Protein 8GMP (pdb70)

GO terms:
  GO:0005227 calcium-activated cation channel activity (F, IDA)
  GO:0005244 voltage-gated monoatomic ion channel activity (F, IDA)
  GO:0034765 regulation of monoatomic ion transmembrane transport (P, IDA)
  GO:0005886 plasma membrane (C, IDA)
  GO:1904669 ATP export (P, IDA)
  GO:0051260 protein homooligomerization (P, IDA)
  GO:0006812 monoatomic cation transport (P, IDA)
  GO:0005789 endoplasmic reticulum membrane (C, EXP)
  GO:0042802 identical protein binding (F, IPI)
  GO:0005515 protein binding (F, IPI)

Structure (mmCIF, N/CA/C/O backbone):
data_8GMP
#
_entry.id   8GMP
#
_cell.length_a   1.00
_cell.length_b   1.00
_cell.length_c   1.00
_cell.angle_alpha   90.00
_cell.angle_beta   90.00
_cell.angle_gamma   90.00
#
_symmetry.space_group_name_H-M   'P 1'
#
loop_
_entity.id
_entity.type
_entity.pdbx_description
1 polymer 'Calcium homeostasis modulator protein 1'
2 non-polymer '(2S)-3-(hexadecanoyloxy)-2-[(9Z)-octadec-9-enoyloxy]propyl 2-(trimethylammonio)ethyl phosphate'
#
loop_
_atom_site.group_PDB
_atom_site.id
_atom_site.type_symbol
_atom_site.label_atom_id
_atom_site.label_alt_id
_atom_site.label_comp_id
_atom_site.label_asym_id
_atom_site.label_entity_id
_atom_site.label_seq_id
_atom_site.pdbx_PDB_ins_code
_atom_site.Cartn_x
_atom_site.Cartn_y
_atom_site.Cartn_z
_atom_site.occupancy
_atom_site.B_iso_or_equiv
_atom_site.auth_seq_id
_atom_site.auth_comp_id
_atom_site.auth_asym_id
_atom_site.auth_atom_id
_atom_site.pdbx_PDB_model_num
ATOM 1 N N . GLY A 1 25 ? 113.504 145.109 144.309 1.00 66.38 25 GLY C N 1
ATOM 2 C CA . GLY A 1 25 ? 114.909 144.860 144.043 1.00 66.38 25 GLY C CA 1
ATOM 3 C C . GLY A 1 25 ? 115.140 143.728 143.062 1.00 66.38 25 GLY C C 1
ATOM 4 O O . GLY A 1 25 ? 115.316 143.959 141.866 1.00 66.38 25 GLY C O 1
ATOM 5 N N . ILE A 1 26 ? 115.145 142.496 143.575 1.00 67.97 26 ILE C N 1
ATOM 6 C CA . ILE A 1 26 ? 115.330 141.330 142.712 1.00 67.97 26 ILE C CA 1
ATOM 7 C C . ILE A 1 26 ? 114.169 141.210 141.733 1.00 67.97 26 ILE C C 1
ATOM 8 O O . ILE A 1 26 ? 114.343 140.811 140.576 1.00 67.97 26 ILE C O 1
ATOM 10 N N . MET A 1 27 ? 112.962 141.550 142.190 1.00 66.10 27 MET C N 1
ATOM 11 C CA . MET A 1 27 ? 111.791 141.510 141.321 1.00 66.10 27 MET C CA 1
ATOM 12 C C . MET A 1 27 ? 111.939 142.486 140.159 1.00 66.10 27 MET C C 1
ATOM 13 O O . MET A 1 27 ? 111.565 142.183 139.021 1.00 66.10 27 MET C O 1
ATOM 15 N N . ALA A 1 28 ? 112.486 143.669 140.433 1.00 63.38 28 ALA C N 1
ATOM 16 C CA . ALA A 1 28 ? 112.735 144.671 139.407 1.00 63.38 28 ALA C CA 1
ATOM 17 C C . ALA A 1 28 ? 113.941 144.331 138.542 1.00 63.38 28 ALA C C 1
ATOM 18 O O . ALA A 1 28 ? 113.990 144.734 137.376 1.00 63.38 28 ALA C O 1
ATOM 20 N N . LEU A 1 29 ? 114.915 143.598 139.086 1.00 67.79 29 LEU C N 1
ATOM 21 C CA . LEU A 1 29 ? 116.043 143.146 138.282 1.00 67.79 29 LEU C CA 1
ATOM 22 C C . LEU A 1 29 ? 115.670 141.960 137.405 1.00 67.79 29 LEU C C 1
ATOM 23 O O . LEU A 1 29 ? 116.223 141.804 136.310 1.00 67.79 29 LEU C O 1
ATOM 25 N N . ALA A 1 30 ? 114.744 141.116 137.866 1.00 67.58 30 ALA C N 1
ATOM 26 C CA . ALA A 1 30 ? 114.268 140.014 137.037 1.00 67.58 30 ALA C CA 1
ATOM 27 C C . ALA A 1 30 ? 113.238 140.481 136.018 1.00 67.58 30 ALA C C 1
ATOM 28 O O . ALA A 1 30 ? 112.806 139.693 135.171 1.00 67.58 30 ALA C O 1
ATOM 30 N N . SER A 1 31 ? 112.826 141.749 136.089 1.00 58.62 31 SER C N 1
ATOM 31 C CA . SER A 1 31 ? 111.862 142.267 135.124 1.00 58.62 31 SER C CA 1
ATOM 32 C C . SER A 1 31 ? 112.551 142.822 133.885 1.00 58.62 31 SER C C 1
ATOM 33 O O . SER A 1 31 ? 112.001 142.742 132.781 1.00 58.62 31 SER C O 1
ATOM 36 N N . ALA A 1 32 ? 113.746 143.394 134.045 1.00 63.46 32 ALA C N 1
ATOM 37 C CA . ALA A 1 32 ? 114.461 143.945 132.899 1.00 63.46 32 ALA C CA 1
ATOM 38 C C . ALA A 1 32 ? 115.342 142.901 132.228 1.00 63.46 32 ALA C C 1
ATOM 39 O O . ALA A 1 32 ? 115.544 142.956 131.010 1.00 63.46 32 ALA C O 1
ATOM 41 N N . GLN A 1 33 ? 115.877 141.949 132.995 1.00 68.72 33 GLN C N 1
ATOM 42 C CA . GLN A 1 33 ? 116.696 140.892 132.417 1.00 68.72 33 GLN C CA 1
ATOM 43 C C . GLN A 1 33 ? 115.869 139.725 131.899 1.00 68.72 33 GLN C C 1
ATOM 44 O O . GLN A 1 33 ? 116.425 138.832 131.251 1.00 68.72 33 GLN C O 1
ATOM 50 N N . MET A 1 34 ? 114.567 139.707 132.175 1.00 62.58 34 MET C N 1
ATOM 51 C CA . MET A 1 34 ? 113.659 138.760 131.544 1.00 62.58 34 MET C CA 1
ATOM 52 C C . MET A 1 34 ? 113.161 139.257 130.196 1.00 62.58 34 MET C C 1
ATOM 53 O O . MET A 1 34 ? 112.554 138.483 129.447 1.00 62.58 34 MET C O 1
ATOM 58 N N . TYR A 1 35 ? 113.415 140.527 129.873 1.00 49.30 35 TYR C N 1
ATOM 59 C CA . TYR A 1 35 ? 112.993 141.092 128.597 1.00 49.30 35 TYR C CA 1
ATOM 60 C C . TYR A 1 35 ? 113.981 140.767 127.484 1.00 49.30 35 TYR C C 1
ATOM 61 O O . TYR A 1 35 ? 113.584 140.615 126.323 1.00 49.30 35 TYR C O 1
ATOM 70 N N . SER A 1 36 ? 115.269 140.661 127.815 1.00 56.55 36 SER C N 1
ATOM 71 C CA . SER A 1 36 ? 116.275 140.413 126.788 1.00 56.55 36 SER C CA 1
ATOM 72 C C . SER A 1 36 ? 116.357 138.930 126.445 1.00 56.55 36 SER C C 1
ATOM 73 O O . SER A 1 36 ? 116.718 138.561 125.322 1.00 56.55 36 SER C O 1
ATOM 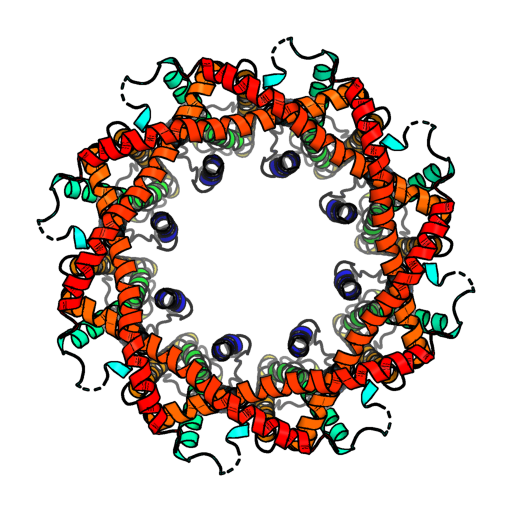76 N N . ALA A 1 37 ? 116.022 138.063 127.401 1.00 53.54 37 ALA C N 1
ATOM 77 C CA . ALA A 1 37 ? 116.001 136.629 127.148 1.00 53.54 37 ALA C CA 1
ATOM 78 C C . ALA A 1 37 ? 114.802 136.195 126.319 1.00 53.54 37 ALA C C 1
ATOM 79 O O . ALA A 1 37 ? 114.901 135.207 125.581 1.00 53.54 37 ALA C O 1
ATOM 81 N N . PHE A 1 38 ? 113.681 136.903 126.422 1.00 42.19 38 PHE C N 1
ATOM 82 C CA . PHE A 1 38 ? 112.497 136.606 125.623 1.00 42.19 38 PHE C CA 1
ATOM 83 C C . PHE A 1 38 ? 112.643 137.280 124.265 1.00 42.19 38 PHE C C 1
ATOM 84 O O . PHE A 1 38 ? 112.849 138.494 124.186 1.00 42.19 38 PHE C O 1
ATOM 92 N N . ASP A 1 39 ? 112.537 136.497 123.196 1.00 40.02 39 ASP C N 1
ATOM 93 C CA . ASP A 1 39 ? 112.691 137.036 121.856 1.00 40.02 39 ASP C CA 1
ATOM 94 C C . ASP A 1 39 ? 111.357 137.571 121.340 1.00 40.02 39 ASP C C 1
ATOM 95 O O . ASP A 1 39 ? 110.327 136.894 121.368 1.00 40.02 39 ASP C O 1
ATOM 100 N N . PHE A 1 40 ? 111.385 138.807 120.848 1.00 26.21 40 PHE C N 1
ATOM 101 C CA . PHE A 1 40 ? 110.224 139.395 120.196 1.00 26.21 40 PHE C CA 1
ATOM 102 C C . PHE A 1 40 ? 110.365 139.157 118.703 1.00 26.21 40 PHE C C 1
ATOM 103 O O . PHE A 1 40 ? 111.236 139.750 118.061 1.00 26.21 40 PHE C O 1
ATOM 111 N N . ASN A 1 41 ? 109.516 138.292 118.159 1.00 22.98 41 ASN C N 1
ATOM 112 C CA . ASN A 1 41 ? 109.447 138.109 116.713 1.00 22.98 41 ASN C CA 1
ATOM 113 C C . ASN A 1 41 ? 108.010 138.354 116.292 1.00 22.98 41 ASN C C 1
ATOM 114 O O . ASN A 1 41 ? 107.088 137.810 116.905 1.00 22.98 41 ASN C O 1
ATOM 119 N N . CYS A 1 42 ? 107.814 139.174 115.296 1.00 21.19 42 CYS C N 1
ATOM 120 C CA . CYS A 1 42 ? 106.372 139.243 115.175 1.00 21.19 42 CYS C CA 1
ATOM 121 C C . CYS A 1 42 ? 105.914 138.647 113.848 1.00 21.19 42 CYS C C 1
ATOM 122 O O . CYS A 1 42 ? 106.729 138.419 112.953 1.00 21.19 42 CYS C O 1
ATOM 125 N N . PRO A 1 43 ? 104.620 138.359 113.690 1.00 20.23 43 PRO C N 1
ATOM 126 C CA . PRO A 1 43 ? 104.187 137.564 112.530 1.00 20.23 43 PRO C CA 1
ATOM 127 C C . PRO A 1 43 ? 104.356 138.265 111.197 1.00 20.23 43 PRO C C 1
ATOM 128 O O . PRO A 1 43 ? 104.528 137.582 110.181 1.00 20.23 43 PRO C O 1
ATOM 132 N N . CYS A 1 44 ? 104.323 139.593 111.175 1.00 21.88 44 CYS C N 1
ATOM 133 C CA . CYS A 1 44 ? 104.170 140.403 109.966 1.00 21.88 44 CYS C CA 1
ATOM 134 C C . CYS A 1 44 ? 103.087 139.830 109.051 1.00 21.88 44 CYS C C 1
ATOM 135 O O . CYS A 1 44 ? 103.326 139.423 107.916 1.00 21.88 44 CYS C O 1
ATOM 138 N N . LEU A 1 45 ? 101.876 139.820 109.586 1.00 20.68 45 LEU C N 1
ATOM 139 C CA . LEU A 1 45 ? 100.646 139.499 108.873 1.00 20.68 45 LEU C CA 1
ATOM 140 C C . LEU A 1 45 ? 99.611 140.559 109.186 1.00 20.68 45 LEU C C 1
ATOM 141 O O . LEU A 1 45 ? 99.552 141.079 110.306 1.00 20.68 45 LEU C O 1
ATOM 146 N N . PRO A 1 46 ? 98.750 140.894 108.222 1.00 24.33 46 PRO C N 1
ATOM 147 C CA . PRO A 1 46 ? 97.957 142.128 108.358 1.00 24.33 46 PRO C CA 1
ATOM 148 C C . PRO A 1 46 ? 96.887 142.089 109.436 1.00 24.33 46 PRO C C 1
ATOM 149 O O . PRO A 1 46 ? 96.199 143.097 109.631 1.00 24.33 46 PRO C O 1
ATOM 153 N N . GLY A 1 47 ? 96.707 140.976 110.139 1.00 20.99 47 GLY C N 1
ATOM 154 C CA . GLY A 1 47 ? 95.736 140.965 111.218 1.00 20.99 47 GLY C CA 1
ATOM 155 C C . GLY A 1 47 ? 96.297 140.516 112.550 1.00 20.99 47 GLY C C 1
ATOM 156 O O . GLY A 1 47 ? 95.769 140.864 113.609 1.00 20.99 47 GLY C O 1
ATOM 157 N N . TYR A 1 48 ? 97.393 139.758 112.503 1.00 22.58 48 TYR C N 1
ATOM 158 C CA . TYR A 1 48 ? 97.970 139.201 113.720 1.00 22.58 48 TYR C CA 1
ATOM 159 C C . TYR A 1 48 ? 98.949 140.167 114.367 1.00 22.58 48 TYR C C 1
ATOM 160 O O . TYR A 1 48 ? 99.363 139.952 115.510 1.00 22.58 48 TYR C O 1
ATOM 169 N N . ASN A 1 49 ? 99.339 141.221 113.648 1.00 19.84 49 ASN C N 1
ATOM 170 C CA . ASN A 1 49 ? 100.342 142.155 114.146 1.00 19.84 49 ASN C CA 1
ATOM 171 C C . ASN A 1 49 ? 99.870 142.851 115.417 1.00 19.84 49 ASN C C 1
ATOM 172 O O . ASN A 1 49 ? 100.574 142.875 116.431 1.00 19.84 49 ASN C O 1
ATOM 177 N N . ALA A 1 50 ? 98.665 143.423 115.375 1.00 18.88 50 ALA C N 1
ATOM 178 C CA . ALA A 1 50 ? 98.144 144.166 116.515 1.00 18.88 50 ALA C CA 1
ATOM 179 C C . ALA A 1 50 ? 97.773 143.264 117.683 1.00 18.88 50 ALA C C 1
ATOM 180 O O . ALA A 1 50 ? 98.043 143.622 118.833 1.00 18.88 50 ALA C O 1
ATOM 182 N N . ALA A 1 51 ? 97.159 142.109 117.417 1.00 15.06 51 ALA C N 1
ATOM 183 C CA . ALA A 1 51 ? 96.767 141.205 118.494 1.00 15.06 51 ALA C CA 1
ATOM 184 C C . ALA A 1 51 ? 97.984 140.630 119.205 1.00 15.06 51 ALA C C 1
ATOM 185 O O . ALA A 1 51 ? 97.986 140.478 120.430 1.00 15.06 51 ALA C O 1
ATOM 187 N N . TYR A 1 52 ? 99.028 140.294 118.449 1.00 15.75 52 TYR C N 1
ATOM 188 C CA . TYR A 1 52 ? 100.230 139.738 119.057 1.00 15.75 52 TYR C CA 1
ATOM 189 C C . TYR A 1 52 ? 100.933 140.764 119.937 1.00 15.75 52 TYR C C 1
ATOM 190 O O . TYR A 1 52 ? 101.458 140.417 120.999 1.00 15.75 52 TYR C O 1
ATOM 199 N N . SER A 1 53 ? 100.942 142.034 119.525 1.00 17.58 53 SER C N 1
ATOM 200 C CA . SER A 1 53 ? 101.688 143.048 120.266 1.00 17.58 53 SER C CA 1
ATOM 201 C C . SER A 1 53 ? 100.909 143.548 121.474 1.00 17.58 53 SER C C 1
ATOM 202 O O . SER A 1 53 ? 101.504 143.917 122.491 1.00 17.58 53 SER C O 1
ATOM 205 N N . ALA A 1 54 ? 99.581 143.583 121.379 1.00 16.45 54 ALA C N 1
ATOM 206 C CA . ALA A 1 54 ? 98.772 143.948 122.533 1.00 16.45 54 ALA C CA 1
ATOM 207 C C . ALA A 1 54 ? 98.929 142.960 123.680 1.00 16.45 54 ALA C C 1
ATOM 208 O O . ALA A 1 54 ? 98.837 143.361 124.843 1.00 16.45 54 ALA C O 1
ATOM 210 N N . GLY A 1 55 ? 99.170 141.682 123.381 1.00 18.33 55 GLY C N 1
ATOM 211 C CA . GLY A 1 55 ? 99.285 140.688 124.432 1.00 18.33 55 GLY C CA 1
ATOM 212 C C . GLY A 1 55 ? 100.694 140.518 124.962 1.00 18.33 55 GLY C C 1
ATOM 213 O O . GLY A 1 55 ? 100.883 140.001 126.065 1.00 18.33 55 GLY C O 1
ATOM 214 N N . ILE A 1 56 ? 101.697 140.940 124.197 1.00 21.92 56 ILE C N 1
ATOM 215 C CA . ILE A 1 56 ? 103.085 140.853 124.639 1.00 21.92 56 ILE C CA 1
ATOM 216 C C . ILE A 1 56 ? 103.459 142.184 125.283 1.00 21.92 56 ILE C C 1
ATOM 217 O O . ILE A 1 56 ? 104.632 142.457 125.555 1.00 21.92 56 ILE C O 1
ATOM 222 N N . LEU A 1 57 ? 102.455 143.023 125.528 1.00 23.93 57 LEU C N 1
ATOM 223 C CA . LEU A 1 57 ? 102.641 144.242 126.299 1.00 23.93 57 LEU C CA 1
ATOM 224 C C . LEU A 1 57 ? 101.844 144.249 127.594 1.00 23.93 57 LEU C C 1
ATOM 225 O O . LEU A 1 57 ? 102.257 144.917 128.545 1.00 23.93 57 LEU C O 1
ATOM 230 N N . LEU A 1 58 ? 100.736 143.529 127.667 1.00 23.09 58 LEU C N 1
ATOM 231 C CA . LEU A 1 58 ? 99.827 143.578 128.805 1.00 23.09 58 LEU C CA 1
ATOM 232 C C . LEU A 1 58 ? 99.919 142.363 129.716 1.00 23.09 58 LEU C C 1
ATOM 233 O O . LEU A 1 58 ? 99.689 142.493 130.919 1.00 23.09 58 LEU C O 1
ATOM 238 N N . ALA A 1 59 ? 100.249 141.192 129.181 1.00 21.43 59 ALA C N 1
ATOM 239 C CA . ALA A 1 59 ? 100.165 139.963 129.962 1.00 21.43 59 ALA C CA 1
ATOM 240 C C . ALA A 1 59 ? 101.309 139.818 130.964 1.00 21.43 59 ALA C C 1
ATOM 241 O O . ALA A 1 59 ? 101.050 139.574 132.147 1.00 21.43 59 ALA C O 1
ATOM 243 N N . PRO A 1 60 ? 102.569 139.942 130.556 1.00 21.14 60 PRO C N 1
ATOM 244 C CA . PRO A 1 60 ? 103.676 139.779 131.514 1.00 21.14 60 PRO C CA 1
ATOM 245 C C . PRO A 1 60 ? 103.727 140.877 132.566 1.00 21.14 60 PRO C C 1
ATOM 246 O O . PRO A 1 60 ? 104.287 140.654 133.649 1.00 21.14 60 PRO C O 1
ATOM 250 N N . PRO A 1 61 ? 103.182 142.088 132.312 1.00 25.46 61 PRO C N 1
ATOM 251 C CA . PRO A 1 61 ? 102.980 143.011 133.437 1.00 25.46 61 PRO C CA 1
ATOM 252 C C . PRO A 1 61 ? 101.983 142.478 134.453 1.00 25.46 61 PRO C C 1
ATOM 253 O O . PRO A 1 61 ? 102.189 142.607 135.662 1.00 25.46 61 PRO C O 1
ATOM 257 N N . LEU A 1 62 ? 100.896 141.876 133.969 1.00 24.47 62 LEU C N 1
ATOM 258 C CA . LEU A 1 62 ? 99.887 141.330 134.869 1.00 24.47 62 LEU C CA 1
ATOM 259 C C . LEU A 1 62 ? 100.402 140.106 135.616 1.00 24.47 62 LEU C C 1
ATOM 260 O O . LEU A 1 62 ? 99.871 139.756 136.674 1.00 24.47 62 LEU C O 1
ATOM 265 N N . VAL A 1 63 ? 101.431 139.445 135.084 1.00 26.28 63 VAL C N 1
ATOM 266 C CA . VAL A 1 63 ? 101.985 138.264 135.743 1.00 26.28 63 VAL C CA 1
ATOM 267 C C . VAL A 1 63 ? 102.973 138.676 136.825 1.00 26.28 63 VAL C C 1
ATOM 268 O O . VAL A 1 63 ? 103.138 137.986 137.836 1.00 26.28 63 VAL C O 1
ATOM 272 N N . LEU A 1 64 ? 103.647 139.810 136.631 1.00 30.41 64 LEU C N 1
ATOM 273 C CA . LEU A 1 64 ? 104.585 140.294 137.637 1.00 30.41 64 LEU C CA 1
ATOM 274 C C . LEU A 1 64 ? 103.874 140.964 138.803 1.00 30.41 64 LEU C C 1
ATOM 275 O O . LEU A 1 64 ? 104.476 141.135 139.868 1.00 30.41 64 LEU C O 1
ATOM 280 N N . PHE A 1 65 ? 102.613 141.356 138.622 1.00 34.57 65 PHE C N 1
ATOM 281 C CA . PHE A 1 65 ? 101.831 141.907 139.723 1.00 34.57 65 PHE C CA 1
ATOM 282 C C . PHE A 1 65 ? 101.368 140.800 140.662 1.00 34.57 65 PHE C C 1
ATOM 283 O O . PHE A 1 65 ? 101.580 140.868 141.878 1.00 34.57 65 PHE C O 1
ATOM 291 N N . LEU A 1 66 ? 100.734 139.763 140.110 1.00 35.41 66 LEU C N 1
ATOM 292 C CA . LEU A 1 66 ? 100.298 138.636 140.925 1.00 35.41 66 LEU C CA 1
ATOM 293 C C . LEU A 1 66 ? 101.476 137.888 141.532 1.00 35.41 66 LEU C C 1
ATOM 294 O O . LEU A 1 66 ? 101.331 137.253 142.581 1.00 35.41 66 LEU C O 1
ATOM 299 N N . LEU A 1 67 ? 102.641 137.945 140.895 1.00 38.84 67 LEU C N 1
ATOM 300 C CA . LEU A 1 67 ? 103.821 137.282 141.432 1.00 38.84 67 LEU C CA 1
ATOM 301 C C . LEU A 1 67 ? 104.518 138.102 142.507 1.00 38.84 67 LEU C C 1
ATOM 302 O O . LEU A 1 67 ? 105.560 137.675 143.012 1.00 38.84 67 LEU C O 1
ATOM 307 N N . GLY A 1 68 ? 103.979 139.265 142.857 1.00 46.25 68 GLY C N 1
ATOM 308 C CA . GLY A 1 68 ? 104.503 140.056 143.951 1.00 46.25 68 GLY C CA 1
ATOM 309 C C . GLY A 1 68 ? 103.567 140.017 145.138 1.00 46.25 68 GLY C C 1
ATOM 310 O O . GLY A 1 68 ? 103.995 140.150 146.287 1.00 46.25 68 GLY C O 1
ATOM 311 N N . LEU A 1 69 ? 102.274 139.844 144.862 1.00 49.25 69 LEU C N 1
ATOM 312 C CA . LEU A 1 69 ? 101.309 139.619 145.931 1.00 49.25 69 LEU C CA 1
ATOM 313 C C . LEU A 1 69 ? 101.494 138.237 146.544 1.00 49.25 69 LEU C C 1
ATOM 314 O O . LEU A 1 69 ? 101.478 138.078 147.769 1.00 49.25 69 LEU C O 1
ATOM 319 N N . VAL A 1 70 ? 101.662 137.219 145.697 1.00 54.02 70 VAL C N 1
ATOM 320 C CA . VAL A 1 70 ? 101.819 135.847 146.162 1.00 54.02 70 VAL C CA 1
ATOM 321 C C . VAL A 1 70 ? 103.059 135.664 147.027 1.00 54.02 70 VAL C C 1
ATOM 322 O O . VAL A 1 70 ? 103.075 134.794 147.903 1.00 54.02 70 VAL C O 1
ATOM 326 N N . MET A 1 71 ? 104.096 136.479 146.829 1.00 61.16 71 MET C N 1
ATOM 327 C CA . MET A 1 71 ? 105.376 136.171 147.458 1.00 61.16 71 MET C CA 1
ATOM 328 C C . MET A 1 71 ? 105.740 137.149 148.569 1.00 61.16 71 MET C C 1
ATOM 329 O O . MET A 1 71 ? 106.926 137.427 148.777 1.00 61.16 71 MET C O 1
ATOM 334 N N . ASN A 1 72 ? 104.758 137.685 149.285 1.00 66.70 72 ASN C N 1
ATOM 335 C CA . ASN A 1 72 ? 105.021 138.316 150.571 1.00 66.70 72 ASN C CA 1
ATOM 336 C C . ASN A 1 72 ? 104.175 137.649 151.651 1.00 66.70 72 ASN C C 1
ATOM 337 O O . ASN A 1 72 ? 103.075 137.156 151.388 1.00 66.70 72 ASN C O 1
ATOM 342 N N . ASN A 1 73 ? 104.701 137.628 152.872 1.00 75.16 73 ASN C N 1
ATOM 343 C CA . ASN A 1 73 ? 104.099 136.828 153.939 1.00 75.16 73 ASN C CA 1
ATOM 344 C C . ASN A 1 73 ? 102.951 137.558 154.635 1.00 75.16 73 ASN C C 1
ATOM 345 O O . ASN A 1 73 ? 102.904 137.648 155.861 1.00 75.16 73 ASN C O 1
ATOM 350 N N . ASN A 1 74 ? 102.011 138.097 153.855 1.00 75.98 74 ASN C N 1
ATOM 351 C CA . ASN A 1 74 ? 100.760 138.632 154.389 1.00 75.98 74 ASN C CA 1
ATOM 352 C C . ASN A 1 74 ? 99.549 138.370 153.507 1.00 75.98 74 ASN C C 1
ATOM 353 O O . ASN A 1 74 ? 98.460 138.852 153.840 1.00 75.98 74 ASN C O 1
ATOM 358 N N . VAL A 1 75 ? 99.694 137.636 152.402 1.00 72.98 75 VAL C N 1
ATOM 359 C CA . VAL A 1 75 ? 98.582 137.460 151.472 1.00 72.98 75 VAL C CA 1
ATOM 360 C C . VAL A 1 75 ? 97.477 136.617 152.090 1.00 72.98 75 VAL C C 1
ATOM 361 O O . VAL A 1 75 ? 96.295 136.801 151.775 1.00 72.98 75 VAL C O 1
ATOM 365 N N . SER A 1 76 ? 97.834 135.685 152.973 1.00 77.63 76 SER C N 1
ATOM 366 C CA . SER A 1 76 ? 96.831 134.823 153.591 1.00 77.63 76 SER C CA 1
ATOM 367 C C . SER A 1 76 ? 96.178 135.508 154.783 1.00 77.63 76 SER C C 1
ATOM 368 O O . SER A 1 76 ? 94.972 135.361 155.016 1.00 77.63 76 SER C O 1
ATOM 371 N N . MET A 1 77 ? 96.966 136.258 155.558 1.00 80.02 77 MET C N 1
ATOM 372 C CA . MET A 1 77 ? 96.450 136.877 156.775 1.00 80.02 77 MET C CA 1
ATOM 373 C C . MET A 1 77 ? 95.360 137.895 156.472 1.00 80.02 77 MET C C 1
ATOM 374 O O . MET A 1 77 ? 94.500 138.164 157.318 1.00 80.02 77 MET C O 1
ATOM 379 N N . LEU A 1 78 ? 95.378 138.474 155.271 1.00 79.81 78 LEU C N 1
ATOM 380 C CA . LEU A 1 78 ? 94.332 139.421 154.905 1.00 79.81 78 LEU C CA 1
ATOM 381 C C . LEU A 1 78 ? 93.138 138.707 154.283 1.00 79.81 78 LEU C C 1
ATOM 382 O O . LEU A 1 78 ? 92.030 139.254 154.245 1.00 79.81 78 LEU C O 1
ATOM 387 N N . ALA A 1 79 ? 93.341 137.485 153.801 1.00 79.57 79 ALA C N 1
ATOM 388 C CA . ALA A 1 79 ? 92.265 136.711 153.193 1.00 79.57 79 ALA C CA 1
ATOM 389 C C . ALA A 1 79 ? 91.213 136.324 154.228 1.00 79.57 79 ALA C C 1
ATOM 390 O O . ALA A 1 79 ? 90.064 136.046 153.887 1.00 79.57 79 ALA C O 1
ATOM 392 N N . ARG A 1 89 ? 85.993 140.131 162.533 1.00 90.07 89 ARG C N 1
ATOM 393 C CA . ARG A 1 89 ? 87.424 139.856 162.549 1.00 90.07 89 ARG C CA 1
ATOM 394 C C . ARG A 1 89 ? 88.092 140.567 163.721 1.00 90.07 89 ARG C C 1
ATOM 395 O O . ARG A 1 89 ? 87.675 141.654 164.119 1.00 90.07 89 ARG C O 1
ATOM 403 N N . ALA A 1 90 ? 89.132 139.945 164.269 1.00 88.25 90 ALA C N 1
ATOM 404 C CA . ALA A 1 90 ? 89.815 140.458 165.453 1.00 88.25 90 ALA C CA 1
ATOM 405 C C . ALA A 1 90 ? 90.713 141.662 165.167 1.00 88.25 90 ALA C C 1
ATOM 406 O O . ALA A 1 90 ? 91.383 142.112 166.111 1.00 88.25 90 ALA C O 1
ATOM 408 N N . LYS A 1 91 ? 90.767 142.206 163.951 1.00 83.85 91 LYS C N 1
ATOM 409 C CA . LYS A 1 91 ? 91.625 143.345 163.658 1.00 83.85 91 LYS C CA 1
ATOM 410 C C . LYS A 1 91 ? 90.789 144.500 163.129 1.00 83.85 91 LYS C C 1
ATOM 411 O O . LYS A 1 91 ? 89.840 144.293 162.369 1.00 83.85 91 LYS C O 1
ATOM 417 N N . ASP A 1 92 ? 91.153 145.713 163.538 1.00 80.93 92 ASP C N 1
ATOM 418 C CA . ASP A 1 92 ? 90.419 146.910 163.161 1.00 80.93 92 ASP C CA 1
ATOM 419 C C . ASP A 1 92 ? 90.409 147.091 161.642 1.00 80.93 92 ASP C C 1
ATOM 420 O O . ASP A 1 92 ? 91.384 146.767 160.960 1.00 80.93 92 ASP C O 1
ATOM 425 N N . PRO A 1 93 ? 89.317 147.623 161.092 1.00 78.13 93 PRO C N 1
ATOM 426 C CA . PRO A 1 93 ? 89.256 147.838 159.638 1.00 78.13 93 PRO C CA 1
ATOM 427 C C . PRO A 1 93 ? 90.296 148.814 159.112 1.00 78.13 93 PRO C C 1
ATOM 428 O O . PRO A 1 93 ? 90.739 148.671 157.966 1.00 78.13 93 PRO C O 1
ATOM 432 N N . ALA A 1 94 ? 90.688 149.816 159.900 1.00 76.37 94 ALA C N 1
ATOM 433 C CA . ALA A 1 94 ? 91.697 150.760 159.431 1.00 76.37 94 ALA C CA 1
ATOM 434 C C . ALA A 1 94 ? 93.047 150.075 159.253 1.00 76.37 94 ALA C C 1
ATOM 435 O O . ALA A 1 94 ? 93.793 150.379 158.316 1.00 76.37 94 ALA C O 1
ATOM 437 N N . VAL A 1 95 ? 93.376 149.140 160.147 1.00 73.07 95 VAL C N 1
ATOM 438 C CA . VAL A 1 95 ? 94.671 148.471 160.077 1.00 73.07 95 VAL C CA 1
ATOM 439 C C . VAL A 1 95 ? 94.741 147.538 158.877 1.00 73.07 95 VAL C C 1
ATOM 440 O O . VAL A 1 95 ? 95.825 147.284 158.340 1.00 73.07 95 VAL C O 1
ATOM 444 N N . LEU A 1 96 ? 93.598 147.009 158.439 1.00 73.22 96 LEU C N 1
ATOM 445 C CA . LEU A 1 96 ? 93.585 146.135 157.271 1.00 73.22 96 LEU C CA 1
ATOM 446 C C . LEU A 1 96 ? 93.744 146.942 155.988 1.00 73.22 96 LEU C C 1
ATOM 447 O O . LEU A 1 96 ? 94.500 146.564 155.087 1.00 73.22 96 LEU C O 1
ATOM 452 N N . ARG A 1 97 ? 93.024 148.062 155.890 1.00 72.51 97 ARG C N 1
ATOM 453 C CA . ARG A 1 97 ? 93.091 148.888 154.689 1.00 72.51 97 ARG C CA 1
ATOM 454 C C . ARG A 1 97 ? 94.494 149.439 154.470 1.00 72.51 97 ARG C C 1
ATOM 455 O O . ARG A 1 97 ? 94.968 149.508 153.331 1.00 72.51 97 ARG C O 1
ATOM 463 N N . TYR A 1 98 ? 95.176 149.839 155.544 1.00 68.32 98 TYR C N 1
ATOM 464 C CA . TYR A 1 98 ? 96.543 150.328 155.404 1.00 68.32 98 TYR C CA 1
ATOM 465 C C . TYR A 1 98 ? 97.482 149.202 154.993 1.00 68.32 98 TYR C C 1
ATOM 466 O O . TYR A 1 98 ? 98.370 149.386 154.154 1.00 68.32 98 TYR C O 1
ATOM 475 N N . MET A 1 99 ? 97.304 148.021 155.588 1.00 67.85 99 MET C N 1
ATOM 476 C CA . MET A 1 99 ? 98.225 146.917 155.341 1.00 67.85 99 MET C CA 1
ATOM 477 C C . MET A 1 99 ? 97.968 146.281 153.981 1.00 67.85 99 MET C C 1
ATOM 478 O O . MET A 1 99 ? 98.773 145.483 153.490 1.00 67.85 99 MET C O 1
ATOM 483 N N . PHE A 1 100 ? 96.839 146.626 153.358 1.00 66.93 100 PHE C N 1
ATOM 484 C CA . PHE A 1 100 ? 96.565 146.161 152.004 1.00 66.93 100 PHE C CA 1
ATOM 485 C C . PHE A 1 100 ? 97.147 147.105 150.960 1.00 66.93 100 PHE C C 1
ATOM 486 O O . PHE A 1 100 ? 97.879 146.663 150.068 1.00 66.93 100 PHE C O 1
ATOM 494 N N . CYS A 1 101 ? 96.844 148.401 151.059 1.00 60.61 101 CYS C N 1
ATOM 495 C CA . CYS A 1 101 ? 97.339 149.374 150.094 1.00 60.61 101 CYS C CA 1
ATOM 496 C C . CYS A 1 101 ? 98.856 149.489 150.100 1.00 60.61 101 CYS C C 1
ATOM 497 O O . CYS A 1 101 ? 99.443 149.810 149.062 1.00 60.61 101 CYS C O 1
ATOM 500 N N . SER A 1 102 ? 99.505 149.234 151.236 1.00 57.61 102 SER C N 1
ATOM 501 C CA . SER A 1 102 ? 100.962 149.192 151.254 1.00 57.61 102 SER C CA 1
ATOM 502 C C . SER A 1 102 ? 101.488 147.910 150.625 1.00 57.61 102 SER C C 1
ATOM 503 O O . SER A 1 102 ? 102.670 147.829 150.277 1.00 57.61 102 SER C O 1
ATOM 506 N N . MET A 1 103 ? 100.627 146.904 150.473 1.00 56.36 103 MET C N 1
ATOM 507 C CA . MET A 1 103 ? 101.047 145.631 149.897 1.00 56.36 103 MET C CA 1
ATOM 508 C C . MET A 1 103 ? 101.133 145.722 148.380 1.00 56.36 103 MET C C 1
ATOM 509 O O . MET A 1 103 ? 102.032 145.142 147.761 1.00 56.36 103 MET C O 1
ATOM 514 N N . ALA A 1 104 ? 100.200 146.451 147.764 1.00 52.86 104 ALA C N 1
ATOM 515 C CA . ALA A 1 104 ? 100.153 146.550 146.310 1.00 52.86 104 ALA C CA 1
ATOM 516 C C . ALA A 1 104 ? 101.254 147.452 145.768 1.00 52.86 104 ALA C C 1
ATOM 517 O O . ALA A 1 104 ? 101.818 147.187 144.702 1.00 52.86 104 ALA C O 1
ATOM 519 N N . GLN A 1 105 ? 101.571 148.529 146.492 1.00 51.65 105 GLN C N 1
ATOM 520 C CA . GLN A 1 105 ? 102.452 149.562 145.954 1.00 51.65 105 GLN C CA 1
ATOM 521 C C . GLN A 1 105 ? 103.848 149.031 145.650 1.00 51.65 105 GLN C C 1
ATOM 522 O O . GLN A 1 105 ? 104.554 149.583 144.800 1.00 51.65 105 GLN C O 1
ATOM 528 N N . ARG A 1 106 ? 104.278 147.976 146.341 1.00 50.92 106 ARG C N 1
ATOM 529 C CA . ARG A 1 106 ? 105.579 147.395 146.026 1.00 50.92 106 ARG C CA 1
ATOM 530 C C . ARG A 1 106 ? 105.476 146.396 144.879 1.00 50.92 106 ARG C C 1
ATOM 531 O O . ARG A 1 106 ? 106.487 146.048 144.258 1.00 50.92 106 ARG C O 1
ATOM 539 N N . ALA A 1 107 ? 104.263 145.926 144.581 1.00 45.52 107 ALA C N 1
ATOM 540 C CA . ALA A 1 107 ? 104.068 145.036 143.441 1.00 45.52 107 ALA C CA 1
ATOM 541 C C . ALA A 1 107 ? 104.040 145.815 142.132 1.00 45.52 107 ALA C C 1
ATOM 542 O O . ALA A 1 107 ? 103.978 145.227 141.047 1.00 45.52 107 ALA C O 1
ATOM 544 N N . LEU A 1 108 ? 104.072 147.148 142.216 1.00 44.09 108 LEU C N 1
ATOM 545 C CA . LEU A 1 108 ? 103.966 147.967 141.015 1.00 44.09 108 LEU C CA 1
ATOM 546 C C . LEU A 1 108 ? 105.331 148.394 140.493 1.00 44.09 108 LEU C C 1
ATOM 547 O O . LEU A 1 108 ? 105.409 149.174 139.540 1.00 44.09 108 LEU C O 1
ATOM 552 N N . TRP A 1 109 ? 106.413 147.884 141.010 1.00 44.98 109 TRP C N 1
ATOM 553 C CA . TRP A 1 109 ? 107.695 148.281 140.488 1.00 44.98 109 TRP C CA 1
ATOM 554 C C . TRP A 1 109 ? 108.170 147.504 139.275 1.00 44.98 109 TRP C C 1
ATOM 555 O O . TRP A 1 109 ? 108.939 148.027 138.550 1.00 44.98 109 TRP C O 1
ATOM 566 N N . ALA A 1 110 ? 107.820 146.232 139.122 1.00 39.79 110 ALA C N 1
ATOM 567 C CA . ALA A 1 110 ? 108.080 145.442 137.927 1.00 39.79 110 ALA C CA 1
ATOM 568 C C . ALA A 1 110 ? 107.095 145.747 136.802 1.00 39.79 110 ALA C C 1
ATOM 569 O O . ALA A 1 110 ? 107.517 145.901 135.650 1.00 39.79 110 ALA C O 1
ATOM 571 N N . PRO A 1 111 ? 105.788 145.821 137.072 1.00 36.19 111 PRO C N 1
ATOM 572 C CA . PRO A 1 111 ? 104.849 146.208 136.006 1.00 36.19 111 PRO C CA 1
ATOM 573 C C . PRO A 1 111 ? 105.135 147.564 135.381 1.00 36.19 111 PRO C C 1
ATOM 574 O O . PRO A 1 111 ? 104.717 147.809 134.243 1.00 36.19 111 PRO C O 1
ATOM 578 N N . VAL A 1 112 ? 105.830 148.458 136.086 1.00 37.47 112 VAL C N 1
ATOM 579 C CA . VAL A 1 112 ? 106.129 149.769 135.522 1.00 37.47 112 VAL C CA 1
ATOM 580 C C . VAL A 1 112 ? 107.472 149.757 134.808 1.00 37.47 112 VAL C C 1
ATOM 581 O O . VAL A 1 112 ? 107.630 150.393 133.761 1.00 37.47 112 VAL C O 1
ATOM 585 N N . VAL A 1 113 ? 108.457 149.042 135.352 1.00 34.81 113 VAL C N 1
ATOM 586 C CA . VAL A 1 113 ? 109.753 148.940 134.693 1.00 34.81 113 VAL C CA 1
ATOM 587 C C . VAL A 1 113 ? 109.682 148.087 133.434 1.00 34.81 113 VAL C C 1
ATOM 588 O O . VAL A 1 113 ? 110.498 148.267 132.523 1.00 34.81 113 VAL C O 1
ATOM 592 N N . TRP A 1 114 ? 108.708 147.183 133.340 1.00 30.87 114 TRP C N 1
ATOM 593 C CA . TRP A 1 114 ? 108.583 146.352 132.150 1.00 30.87 114 TRP C CA 1
ATOM 594 C C . TRP A 1 114 ? 107.910 147.107 131.010 1.00 30.87 114 TRP C C 1
ATOM 595 O O . TRP A 1 114 ? 108.317 146.973 129.852 1.00 30.87 114 TRP C O 1
ATOM 606 N N . VAL A 1 115 ? 106.884 147.903 131.314 1.00 27.75 115 VAL C N 1
ATOM 607 C CA . VAL A 1 115 ? 106.184 148.646 130.269 1.00 27.75 115 VAL C CA 1
ATOM 608 C C . VAL A 1 115 ? 107.057 149.777 129.739 1.00 27.75 115 VAL C C 1
ATOM 609 O O . VAL A 1 115 ? 106.901 150.217 128.595 1.00 27.75 115 VAL C O 1
ATOM 613 N N . ALA A 1 116 ? 107.990 150.264 130.557 1.00 25.98 116 ALA C N 1
ATOM 614 C CA . ALA A 1 116 ? 108.835 151.375 130.135 1.00 25.98 116 ALA C CA 1
ATOM 615 C C . ALA A 1 116 ? 109.948 150.899 129.213 1.00 25.98 116 ALA C C 1
ATOM 616 O O . ALA A 1 116 ? 110.282 151.565 128.229 1.00 25.98 116 ALA C O 1
ATOM 618 N N . VAL A 1 117 ? 110.540 149.745 129.521 1.00 26.30 117 VAL C N 1
ATOM 619 C CA . VAL A 1 117 ? 111.618 149.217 128.690 1.00 26.30 117 VAL C CA 1
ATOM 620 C C . VAL A 1 117 ? 111.064 148.690 127.372 1.00 26.30 117 VAL C C 1
ATOM 621 O O . VAL A 1 117 ? 111.784 148.591 126.372 1.00 26.30 117 VAL C O 1
ATOM 625 N N . THR A 1 118 ? 109.773 148.360 127.344 1.00 25.96 118 THR C N 1
ATOM 626 C CA . THR A 1 118 ? 109.163 147.864 126.116 1.00 25.96 118 THR C CA 1
ATOM 627 C C . THR A 1 118 ? 108.849 149.004 125.156 1.00 25.96 118 THR C C 1
ATOM 628 O O . THR A 1 118 ? 108.922 148.831 123.935 1.00 25.96 118 THR C O 1
ATOM 632 N N . LEU A 1 119 ? 108.503 150.178 125.686 1.00 21.09 119 LEU C N 1
ATOM 633 C CA . LEU A 1 119 ? 108.211 151.322 124.829 1.00 21.09 119 LEU C CA 1
ATOM 634 C C . LEU A 1 119 ? 109.487 152.042 124.414 1.00 21.09 119 LEU C C 1
ATOM 635 O O . LEU A 1 119 ? 109.521 152.714 123.378 1.00 21.09 119 LEU C O 1
ATOM 640 N N . LEU A 1 120 ? 110.548 151.921 125.213 1.00 21.36 120 LEU C N 1
ATOM 641 C CA . LEU A 1 120 ? 111.809 152.567 124.868 1.00 21.36 120 LEU C CA 1
ATOM 642 C C . LEU A 1 120 ? 112.625 151.722 123.902 1.00 21.36 120 LEU C C 1
ATOM 643 O O . LEU A 1 120 ? 113.743 152.100 123.540 1.00 21.36 120 LEU C O 1
ATOM 648 N N . ASP A 1 121 ? 112.092 150.578 123.480 1.00 23.46 121 ASP C N 1
ATOM 649 C CA . ASP A 1 121 ? 112.786 149.707 122.542 1.00 23.46 121 ASP C CA 1
ATOM 650 C C . ASP A 1 121 ? 112.240 149.819 121.126 1.00 23.46 121 ASP C C 1
ATOM 651 O O . ASP A 1 121 ? 113.017 149.761 120.168 1.00 23.46 121 ASP C O 1
ATOM 656 N N . GLY A 1 122 ? 110.925 149.967 120.965 1.00 18.49 122 GLY C N 1
ATOM 657 C CA . GLY A 1 122 ? 110.315 150.269 119.694 1.00 18.49 122 GLY C CA 1
ATOM 658 C C . GLY A 1 122 ? 109.836 149.065 118.908 1.00 18.49 122 GLY C C 1
ATOM 659 O O . GLY A 1 122 ? 109.112 149.234 117.922 1.00 18.49 122 GLY C O 1
ATOM 660 N N . LYS A 1 123 ? 110.219 147.854 119.316 1.00 21.77 123 LYS C N 1
ATOM 661 C CA . LYS A 1 123 ? 109.844 146.666 118.556 1.00 21.77 123 LYS C CA 1
ATOM 662 C C . LYS A 1 123 ? 108.347 146.396 118.629 1.00 21.77 123 LYS C C 1
ATOM 663 O O . LYS A 1 123 ? 107.727 146.028 117.627 1.00 21.77 123 LYS C O 1
ATOM 669 N N . CYS A 1 124 ? 107.749 146.561 119.809 1.00 19.02 124 CYS C N 1
ATOM 670 C CA . CYS A 1 124 ? 106.321 146.301 119.948 1.00 19.02 124 CYS C CA 1
ATOM 671 C C . CYS A 1 124 ? 105.486 147.353 119.229 1.00 19.02 124 CYS C C 1
ATOM 672 O O . CYS A 1 124 ? 104.473 147.019 118.606 1.00 19.02 124 CYS C O 1
ATOM 675 N N . PHE A 1 125 ? 105.892 148.620 119.301 1.00 15.85 125 PHE C N 1
ATOM 676 C CA . PHE A 1 125 ? 105.210 149.703 118.605 1.00 15.85 125 PHE C CA 1
ATOM 677 C C . PHE A 1 125 ? 105.366 149.610 117.094 1.00 15.85 125 PHE C C 1
ATOM 678 O O . PHE A 1 125 ? 104.459 150.012 116.357 1.00 15.85 125 PHE C O 1
ATOM 686 N N . LEU A 1 126 ? 106.493 149.079 116.618 1.00 17.40 126 LEU C N 1
ATOM 687 C CA . LEU A 1 126 ? 106.748 149.018 115.183 1.00 17.40 126 LEU C CA 1
ATOM 688 C C . LEU A 1 126 ? 105.835 148.010 114.496 1.00 17.40 126 LEU C C 1
ATOM 689 O O . LEU A 1 126 ? 105.296 148.279 113.417 1.00 17.40 126 LEU C O 1
ATOM 694 N N . CYS A 1 127 ? 105.645 146.842 115.104 1.00 18.66 127 CYS C N 1
ATOM 695 C CA . CYS A 1 127 ? 104.831 145.794 114.503 1.00 18.66 127 CYS C CA 1
ATOM 696 C C . CYS A 1 127 ? 103.339 146.093 114.548 1.00 18.66 127 CYS C C 1
ATOM 697 O O . CYS A 1 127 ? 102.641 145.807 113.574 1.00 18.66 127 CYS C O 1
ATOM 700 N N . ALA A 1 128 ? 102.831 146.661 115.641 1.00 16.85 128 ALA C N 1
ATOM 701 C CA . ALA A 1 128 ? 101.408 146.924 115.783 1.00 16.85 128 ALA C CA 1
ATOM 702 C C . ALA A 1 128 ? 100.892 148.068 114.928 1.00 16.85 128 ALA C C 1
ATOM 703 O O . ALA A 1 128 ? 99.699 148.079 114.609 1.00 16.85 128 ALA C O 1
ATOM 705 N N . PHE A 1 129 ? 101.744 149.024 114.541 1.00 18.99 129 PHE C N 1
ATOM 706 C CA . PHE A 1 129 ? 101.277 150.213 113.839 1.00 18.99 129 PHE C CA 1
ATOM 707 C C . PHE A 1 129 ? 101.896 150.364 112.453 1.00 18.99 129 PHE C C 1
ATOM 708 O O . PHE A 1 129 ? 101.593 151.338 111.758 1.00 18.99 129 PHE C O 1
ATOM 716 N N . CYS A 1 130 ? 102.757 149.433 112.034 1.00 21.19 130 CYS C N 1
ATOM 717 C CA . CYS A 1 130 ? 103.390 149.518 110.722 1.00 21.19 130 CYS C CA 1
ATOM 718 C C . CYS A 1 130 ? 102.383 149.530 109.578 1.00 21.19 130 CYS C C 1
ATOM 719 O O . CYS A 1 130 ? 102.656 150.134 108.537 1.00 21.19 130 CYS C O 1
ATOM 722 N N . THR A 1 131 ? 101.227 148.890 109.749 1.00 24.07 131 THR C N 1
ATOM 723 C CA . THR A 1 131 ? 100.243 148.816 108.675 1.00 24.07 131 THR C CA 1
ATOM 724 C C . THR A 1 131 ? 99.547 150.145 108.420 1.00 24.07 131 THR C C 1
ATOM 725 O O . THR A 1 131 ? 98.936 150.317 107.361 1.00 24.07 131 THR C O 1
ATOM 729 N N . ALA A 1 132 ? 99.630 151.093 109.355 1.00 32.23 132 ALA C N 1
ATOM 730 C CA . ALA A 1 132 ? 98.990 152.405 109.219 1.00 32.23 132 ALA C CA 1
ATOM 731 C C . ALA A 1 132 ? 100.077 153.468 109.340 1.00 32.23 132 ALA C C 1
ATOM 732 O O . ALA A 1 132 ? 100.299 154.028 110.414 1.00 32.23 132 ALA C O 1
ATOM 734 N N . VAL A 1 133 ? 100.734 153.762 108.223 1.00 39.04 133 VAL C N 1
ATOM 735 C CA . VAL A 1 133 ? 101.853 154.698 108.200 1.00 39.04 133 VAL C CA 1
ATOM 736 C C . VAL A 1 133 ? 101.682 155.603 106.987 1.00 39.04 133 VAL C C 1
ATOM 737 O O . VAL A 1 133 ? 101.252 155.131 105.925 1.00 39.04 133 VAL C O 1
ATOM 741 N N . PRO A 1 134 ? 101.988 156.896 107.087 1.00 45.90 134 PRO C N 1
ATOM 742 C CA . PRO A 1 134 ? 101.803 157.779 105.930 1.00 45.90 134 PRO C CA 1
ATOM 743 C C . PRO A 1 134 ? 102.809 157.488 104.829 1.00 45.90 134 PRO C C 1
ATOM 744 O O . PRO A 1 134 ? 103.991 157.822 104.951 1.00 45.90 134 PRO C O 1
ATOM 748 N N . VAL A 1 135 ? 102.345 156.867 103.744 1.00 53.80 135 VAL C N 1
ATOM 749 C CA . VAL A 1 135 ? 103.255 156.491 102.669 1.00 53.80 135 VAL C CA 1
ATOM 750 C C . VAL A 1 135 ? 103.405 157.626 101.667 1.00 53.80 135 VAL C C 1
ATOM 751 O O . VAL A 1 135 ? 104.363 157.650 100.884 1.00 53.80 135 VAL C O 1
ATOM 755 N N . SER A 1 136 ? 102.472 158.579 101.667 1.00 60.12 136 SER C N 1
ATOM 756 C CA . SER A 1 136 ? 102.613 159.755 100.820 1.00 60.12 136 SER C CA 1
ATOM 757 C C . SER A 1 136 ? 103.713 160.682 101.313 1.00 60.12 136 SER C C 1
ATOM 758 O O . SER A 1 136 ? 104.561 161.096 100.516 1.00 60.12 136 SER C O 1
ATOM 761 N N . ALA A 1 137 ? 103.722 161.011 102.602 1.00 57.83 137 ALA C N 1
ATOM 762 C CA . ALA A 1 137 ? 104.785 161.817 103.191 1.00 57.83 137 ALA C CA 1
ATOM 763 C C . ALA A 1 137 ? 105.982 160.918 103.469 1.00 57.83 137 ALA C C 1
ATOM 764 O O . ALA A 1 137 ? 105.888 159.972 104.258 1.00 57.83 137 ALA C O 1
ATOM 766 N N . LEU A 1 138 ? 107.109 161.208 102.822 1.00 57.84 138 LEU C N 1
ATOM 767 C CA . LEU A 1 138 ? 108.323 160.408 102.958 1.00 57.84 138 LEU C CA 1
ATOM 768 C C . LEU A 1 138 ? 108.098 158.985 102.444 1.00 57.84 138 LEU C C 1
ATOM 769 O O . LEU A 1 138 ? 108.325 157.995 103.140 1.00 57.84 138 LEU C O 1
ATOM 771 N N . GLY A 1 139 ? 107.645 158.902 101.198 1.00 57.19 139 GLY C N 1
ATOM 772 C CA . GLY A 1 139 ? 107.391 157.623 100.563 1.00 57.19 139 GLY C CA 1
ATOM 773 C C . GLY A 1 139 ? 107.945 157.539 99.154 1.00 57.19 139 GLY C C 1
ATOM 774 O O . GLY A 1 139 ? 108.390 156.480 98.714 1.00 57.19 139 GLY C O 1
ATOM 775 N N . LEU A 1 147 ? 96.938 150.152 93.706 1.00 68.66 147 LEU C N 1
ATOM 776 C CA . LEU A 1 147 ? 96.859 149.092 94.705 1.00 68.66 147 LEU C CA 1
ATOM 777 C C . LEU A 1 147 ? 95.629 149.246 95.592 1.00 68.66 147 LEU C C 1
ATOM 778 O O . LEU A 1 147 ? 95.423 150.297 96.200 1.00 68.66 147 LEU C O 1
ATOM 783 N N . PRO A 1 148 ? 94.822 148.187 95.677 1.00 70.57 148 PRO C N 1
ATOM 784 C CA . PRO A 1 148 ? 93.599 148.243 96.493 1.00 70.57 148 PRO C CA 1
ATOM 785 C C . PRO A 1 148 ? 93.893 148.355 97.979 1.00 70.57 148 PRO C C 1
ATOM 786 O O . PRO A 1 148 ? 95.052 148.507 98.376 1.00 70.57 148 PRO C O 1
ATOM 790 N N . ALA A 1 149 ? 92.845 148.321 98.812 1.00 67.88 149 ALA C N 1
ATOM 791 C CA . ALA A 1 149 ? 93.048 148.217 100.251 1.00 67.88 149 ALA C CA 1
ATOM 792 C C . ALA A 1 149 ? 93.899 147.005 100.608 1.00 67.88 149 ALA C C 1
ATOM 793 O O . ALA A 1 149 ? 94.888 147.155 101.346 1.00 67.88 149 ALA C O 1
ATOM 795 N N . PRO A 1 150 ? 93.583 145.796 100.142 1.00 67.66 150 PRO C N 1
ATOM 796 C CA . PRO A 1 150 ? 94.570 144.716 100.151 1.00 67.66 150 PRO C CA 1
ATOM 797 C C . PRO A 1 150 ? 95.653 144.990 99.121 1.00 67.66 150 PRO C C 1
ATOM 798 O O . PRO A 1 150 ? 95.542 145.903 98.301 1.00 67.66 150 PRO C O 1
ATOM 802 N N . GLU A 1 151 ? 96.731 144.201 99.210 1.00 61.71 151 GLU C N 1
ATOM 803 C CA . GLU A 1 151 ? 97.937 144.381 98.401 1.00 61.71 151 GLU C CA 1
ATOM 804 C C . GLU A 1 151 ? 98.766 145.569 98.885 1.00 61.71 151 GLU C C 1
ATOM 805 O O . GLU A 1 151 ? 99.877 145.807 98.399 1.00 61.71 151 GLU C O 1
ATOM 811 N N . LEU A 1 152 ? 98.236 146.307 99.857 1.00 48.15 152 LEU C N 1
ATOM 812 C CA . LEU A 1 152 ? 98.939 147.405 100.500 1.00 48.15 152 LEU C CA 1
ATOM 813 C C . LEU A 1 152 ? 99.070 147.201 102.004 1.00 48.15 152 LEU C C 1
ATOM 814 O O . LEU A 1 152 ? 100.144 147.443 102.566 1.00 48.15 152 LEU C O 1
ATOM 819 N N . ALA A 1 153 ? 97.993 146.785 102.674 1.00 39.70 153 ALA C N 1
ATOM 820 C CA . ALA A 1 153 ? 98.105 146.414 104.079 1.00 39.70 153 ALA C CA 1
ATOM 821 C C . ALA A 1 153 ? 98.863 145.105 104.236 1.00 39.70 153 ALA C C 1
ATOM 822 O O . ALA A 1 153 ? 99.380 144.808 105.317 1.00 39.70 153 ALA C O 1
ATOM 824 N N . ARG A 1 154 ? 98.930 144.306 103.169 1.00 35.83 154 ARG C N 1
ATOM 825 C CA . ARG A 1 154 ? 99.731 143.089 103.186 1.00 35.83 154 ARG C CA 1
ATOM 826 C C . ARG A 1 154 ? 101.180 143.360 102.805 1.00 35.83 154 ARG C C 1
ATOM 827 O O . ARG A 1 154 ? 102.063 142.572 103.160 1.00 35.83 154 ARG C O 1
ATOM 835 N N . LEU A 1 155 ? 101.440 144.458 102.095 1.00 34.72 155 LEU C N 1
ATOM 836 C CA . LEU A 1 155 ? 102.804 144.867 101.782 1.00 34.72 155 LEU C CA 1
ATOM 837 C C . LEU A 1 155 ? 103.426 145.616 102.954 1.00 34.72 155 LEU C C 1
ATOM 838 O O . LEU A 1 155 ? 104.607 145.437 103.268 1.00 34.72 155 LEU C O 1
ATOM 843 N N . LEU A 1 156 ? 102.634 146.461 103.613 1.00 28.89 156 LEU C N 1
ATOM 844 C CA . LEU A 1 156 ? 103.150 147.268 104.712 1.00 28.89 156 LEU C CA 1
ATOM 845 C C . LEU A 1 156 ? 103.383 146.427 105.958 1.00 28.89 156 LEU C C 1
ATOM 846 O O . LEU A 1 156 ? 104.198 146.785 106.814 1.00 28.89 156 LEU C O 1
ATOM 851 N N . ALA A 1 157 ? 102.681 145.301 106.077 1.00 25.51 157 ALA C N 1
ATOM 852 C CA . ALA A 1 157 ? 102.784 144.477 107.274 1.00 25.51 157 ALA C CA 1
ATOM 853 C C . ALA A 1 157 ? 104.129 143.777 107.406 1.00 25.51 157 ALA C C 1
ATOM 854 O O . ALA A 1 157 ? 104.438 143.282 108.494 1.00 25.51 157 ALA C O 1
ATOM 856 N N . ARG A 1 158 ? 104.938 143.731 106.345 1.00 26.97 158 ARG C N 1
ATOM 857 C CA . ARG A 1 158 ? 106.220 143.036 106.363 1.00 26.97 158 ARG C CA 1
ATOM 858 C C . ARG A 1 158 ? 107.392 143.967 106.637 1.00 26.97 158 ARG C C 1
ATOM 859 O O . ARG A 1 158 ? 108.549 143.555 106.494 1.00 26.97 158 ARG C O 1
ATOM 867 N N . VAL A 1 159 ? 107.122 145.209 107.023 1.00 24.28 159 VAL C N 1
ATOM 868 C CA . VAL A 1 159 ? 108.155 146.198 107.323 1.00 24.28 159 VAL C CA 1
ATOM 869 C C . VAL A 1 159 ? 109.047 145.733 108.470 1.00 24.28 159 VAL C C 1
ATOM 870 O O . VAL A 1 159 ? 110.277 145.832 108.359 1.00 24.28 159 VAL C O 1
ATOM 874 N N . PRO A 1 160 ? 108.503 145.238 109.588 1.00 21.52 160 PRO C N 1
ATOM 875 C CA . PRO A 1 160 ? 109.391 144.794 110.674 1.00 21.52 160 PRO C CA 1
ATOM 876 C C . PRO A 1 160 ? 110.181 143.536 110.351 1.00 21.52 160 PRO C C 1
ATOM 877 O O . PRO A 1 160 ? 111.087 143.182 111.113 1.00 21.52 160 PRO C O 1
ATOM 881 N N . CYS A 1 161 ? 109.873 142.851 109.254 1.00 26.21 161 CYS C N 1
ATOM 882 C CA . CYS A 1 161 ? 110.588 141.638 108.877 1.00 26.21 161 CYS C CA 1
ATOM 883 C C . CYS A 1 161 ? 111.466 141.929 107.663 1.00 26.21 161 CYS C C 1
ATOM 884 O O . CYS A 1 161 ? 110.960 142.035 106.540 1.00 26.21 161 CYS C O 1
ATOM 887 N N . PRO A 1 162 ? 112.784 142.077 107.853 1.00 28.24 162 PRO C N 1
ATOM 888 C CA . PRO A 1 162 ? 113.649 142.554 106.761 1.00 28.24 162 PRO C CA 1
ATOM 889 C C . PRO A 1 162 ? 113.835 141.565 105.621 1.00 28.24 162 PRO C C 1
ATOM 890 O O . PRO A 1 162 ? 114.055 141.972 104.477 1.00 28.24 162 PRO C O 1
ATOM 894 N N . GLU A 1 163 ? 113.766 140.267 105.916 1.00 31.26 163 GLU C N 1
ATOM 895 C CA . GLU A 1 163 ? 113.977 139.258 104.884 1.00 31.26 163 GLU C CA 1
ATOM 896 C C . GLU A 1 163 ? 112.712 138.971 104.087 1.00 31.26 163 GLU C C 1
ATOM 897 O O . GLU A 1 163 ? 112.800 138.418 102.987 1.00 31.26 163 GLU C O 1
ATOM 903 N N . ILE A 1 164 ? 111.541 139.329 104.616 1.00 31.99 164 ILE C N 1
ATOM 904 C CA . ILE A 1 164 ? 110.273 139.110 103.933 1.00 31.99 164 ILE C CA 1
ATOM 905 C C . ILE A 1 164 ? 109.836 140.316 103.119 1.00 31.99 164 ILE C C 1
ATOM 906 O O . ILE A 1 164 ? 109.014 140.172 102.205 1.00 31.99 164 ILE C O 1
ATOM 911 N N . TYR A 1 165 ? 110.362 141.500 103.420 1.00 33.27 165 TYR C N 1
ATOM 912 C CA . TYR A 1 165 ? 109.849 142.730 102.833 1.00 33.27 165 TYR C CA 1
ATOM 913 C C . TYR A 1 165 ? 110.176 142.794 101.347 1.00 33.27 165 TYR C C 1
ATOM 914 O O . TYR A 1 165 ? 111.343 142.719 100.951 1.00 33.27 165 TYR C O 1
ATOM 923 N N . ASP A 1 166 ? 109.139 142.935 100.524 1.00 37.67 166 ASP C N 1
ATOM 924 C CA . ASP A 1 166 ? 109.320 142.994 99.080 1.00 37.67 166 ASP C CA 1
ATOM 925 C C . ASP A 1 166 ? 109.197 144.419 98.563 1.00 37.67 166 ASP C C 1
ATOM 926 O O . ASP A 1 166 ? 110.000 144.855 97.732 1.00 37.67 166 ASP C O 1
ATOM 931 N N . GLY A 1 167 ? 108.205 145.154 99.052 1.00 38.17 167 GLY C N 1
ATOM 932 C CA . GLY A 1 167 ? 107.887 146.443 98.478 1.00 38.17 167 GLY C CA 1
ATOM 933 C C . GLY A 1 167 ? 108.856 147.548 98.834 1.00 38.17 167 GLY C C 1
ATOM 934 O O . GLY A 1 167 ? 108.472 148.533 99.468 1.00 38.17 167 GLY C O 1
ATOM 935 N N . ASP A 1 168 ? 110.108 147.421 98.397 1.00 41.41 168 ASP C N 1
ATOM 936 C CA . ASP A 1 168 ? 111.118 148.445 98.623 1.00 41.41 168 ASP C CA 1
ATOM 937 C C . ASP A 1 168 ? 110.896 149.663 97.742 1.00 41.41 168 ASP C C 1
ATOM 938 O O . ASP A 1 168 ? 111.557 150.686 97.927 1.00 41.41 168 ASP C O 1
ATOM 943 N N . TRP A 1 169 ? 109.994 149.560 96.774 1.00 44.93 169 TRP C N 1
ATOM 944 C CA . TRP A 1 169 ? 109.422 150.712 96.106 1.00 44.93 169 TRP C CA 1
ATOM 945 C C . TRP A 1 169 ? 108.235 151.206 96.935 1.00 44.93 169 TRP C C 1
ATOM 946 O O . TRP A 1 169 ? 107.667 150.472 97.749 1.00 44.93 169 TRP C O 1
ATOM 957 N N . LEU A 1 170 ? 107.893 152.483 96.760 1.00 47.51 170 LEU C N 1
ATOM 958 C CA . LEU A 1 170 ? 106.875 153.205 97.524 1.00 47.51 170 LEU C CA 1
ATOM 959 C C . LEU A 1 170 ? 107.313 153.536 98.946 1.00 47.51 170 LEU C C 1
ATOM 960 O O . LEU A 1 170 ? 106.669 154.349 99.612 1.00 47.51 170 LEU C O 1
ATOM 965 N N . LEU A 1 171 ? 108.396 152.934 99.422 1.00 40.44 171 LEU C N 1
ATOM 966 C CA . LEU A 1 171 ? 108.890 153.187 100.764 1.00 40.44 171 LEU C CA 1
ATOM 967 C C . LEU A 1 171 ? 110.232 152.502 100.953 1.00 40.44 171 LEU C C 1
ATOM 968 O O . LEU A 1 171 ? 110.380 151.318 100.640 1.00 40.44 171 LEU C O 1
ATOM 973 N N . ALA A 1 172 ? 111.204 153.241 101.470 1.00 32.72 172 ALA C N 1
ATOM 974 C CA . ALA A 1 172 ? 112.407 152.611 101.983 1.00 32.72 172 ALA C CA 1
ATOM 975 C C . ALA A 1 172 ? 112.114 152.034 103.360 1.00 32.72 172 ALA C C 1
ATOM 976 O O . ALA A 1 172 ? 111.436 152.654 104.181 1.00 32.72 172 ALA C O 1
ATOM 978 N N . ARG A 1 173 ? 112.620 150.826 103.607 1.00 28.37 173 ARG C N 1
ATOM 979 C CA . ARG A 1 173 ? 112.263 150.150 104.848 1.00 28.37 173 ARG C CA 1
ATOM 980 C C . ARG A 1 173 ? 112.869 150.842 106.060 1.00 28.37 173 ARG C C 1
ATOM 981 O O . ARG A 1 173 ? 112.310 150.761 107.158 1.00 28.37 173 ARG C O 1
ATOM 989 N N . GLU A 1 174 ? 113.996 151.525 105.890 1.00 27.39 174 GLU C N 1
ATOM 990 C CA . GLU A 1 174 ? 114.616 152.243 106.993 1.00 27.39 174 GLU C CA 1
ATOM 991 C C . GLU A 1 174 ? 114.059 153.651 107.162 1.00 27.39 174 GLU C C 1
ATOM 992 O O . GLU A 1 174 ? 114.408 154.333 108.130 1.00 27.39 174 GLU C O 1
ATOM 998 N N . VAL A 1 175 ? 113.213 154.101 106.241 1.00 24.20 175 VAL C N 1
ATOM 999 C CA . VAL A 1 175 ? 112.470 155.340 106.418 1.00 24.20 175 VAL C CA 1
ATOM 1000 C C . VAL A 1 175 ? 111.166 155.141 107.179 1.00 24.20 175 VAL C C 1
ATOM 1001 O O . VAL A 1 175 ? 110.764 156.042 107.931 1.00 24.20 175 VAL C O 1
ATOM 1005 N N . ALA A 1 176 ? 110.492 153.997 107.029 1.00 22.14 176 ALA C N 1
ATOM 1006 C CA . ALA A 1 176 ? 109.326 153.672 107.842 1.00 22.14 176 ALA C CA 1
ATOM 1007 C C . ALA A 1 176 ? 109.733 153.212 109.234 1.00 22.14 176 ALA C C 1
ATOM 1008 O O . ALA A 1 176 ? 109.136 153.633 110.227 1.00 22.14 176 ALA C O 1
ATOM 1010 N N . VAL A 1 177 ? 110.740 152.348 109.326 1.00 22.65 177 VAL C N 1
ATOM 1011 C CA . VAL A 1 177 ? 111.491 152.188 110.563 1.00 22.65 177 VAL C CA 1
ATOM 1012 C C . VAL A 1 177 ? 112.214 153.510 110.765 1.00 22.65 177 VAL C C 1
ATOM 1013 O O . VAL A 1 177 ? 112.366 154.285 109.814 1.00 22.65 177 VAL C O 1
ATOM 1017 N N . ARG A 1 178 ? 112.627 153.803 111.998 1.00 25.00 178 ARG C N 1
ATOM 1018 C CA . ARG A 1 178 ? 113.308 155.051 112.353 1.00 25.00 178 ARG C CA 1
ATOM 1019 C C . ARG A 1 178 ? 112.352 156.242 112.391 1.00 25.00 178 ARG C C 1
ATOM 1020 O O . ARG A 1 178 ? 112.720 157.324 112.847 1.00 25.00 178 ARG C O 1
ATOM 1028 N N . TYR A 1 179 ? 111.114 156.052 111.944 1.00 22.56 179 TYR C N 1
ATOM 1029 C CA . TYR A 1 179 ? 110.039 157.012 112.156 1.00 22.56 179 TYR C CA 1
ATOM 1030 C C . TYR A 1 179 ? 108.981 156.513 113.123 1.00 22.56 179 TYR C C 1
ATOM 1031 O O . TYR A 1 179 ? 108.407 157.329 113.849 1.00 22.56 179 TYR C O 1
ATOM 1040 N N . LEU A 1 180 ? 108.707 155.209 113.170 1.00 20.41 180 LEU C N 1
ATOM 1041 C CA . LEU A 1 180 ? 107.851 154.609 114.178 1.00 20.41 180 LEU C CA 1
ATOM 1042 C C . LEU A 1 180 ? 108.581 154.348 115.485 1.00 20.41 180 LEU C C 1
ATOM 1043 O O . LEU A 1 180 ? 107.932 154.246 116.528 1.00 20.41 180 LEU C O 1
ATOM 1048 N N . ARG A 1 181 ? 109.904 154.233 115.452 1.00 22.04 181 ARG C N 1
ATOM 1049 C CA . ARG A 1 181 ? 110.698 154.076 116.659 1.00 22.04 181 ARG C CA 1
ATOM 1050 C C . ARG A 1 181 ? 111.001 155.399 117.347 1.00 22.04 181 ARG C C 1
ATOM 1051 O O . ARG A 1 181 ? 111.600 155.393 118.426 1.00 22.04 181 ARG C O 1
ATOM 1059 N N . CYS A 1 182 ? 110.612 156.526 116.751 1.00 22.72 182 CYS C N 1
ATOM 1060 C CA . CYS A 1 182 ? 110.745 157.814 117.421 1.00 22.72 182 CYS C CA 1
ATOM 1061 C C . CYS A 1 182 ? 109.439 158.211 118.097 1.00 22.72 182 CYS C C 1
ATOM 1062 O O . CYS A 1 182 ? 109.445 158.833 119.162 1.00 22.72 182 CYS C O 1
ATOM 1065 N N . ILE A 1 183 ? 108.305 157.857 117.489 1.00 18.12 183 ILE C N 1
ATOM 1066 C CA . ILE A 1 183 ? 107.018 158.048 118.152 1.00 18.12 183 ILE C CA 1
ATOM 1067 C C . ILE A 1 183 ? 106.901 157.114 119.347 1.00 18.12 183 ILE C C 1
ATOM 1068 O O . ILE A 1 183 ? 106.143 157.371 120.288 1.00 18.12 183 ILE C O 1
ATOM 1073 N N . SER A 1 184 ? 107.647 156.009 119.323 1.00 18.06 184 SER C N 1
ATOM 1074 C CA . SER A 1 184 ? 107.591 155.042 120.411 1.00 18.06 184 SER C CA 1
ATOM 1075 C C . SER A 1 184 ? 108.407 155.510 121.607 1.00 18.06 184 SER C C 1
ATOM 1076 O O . SER A 1 184 ? 108.097 155.172 122.754 1.00 18.06 184 SER C O 1
ATOM 1079 N N . GLN A 1 185 ? 109.465 156.281 121.358 1.00 19.54 185 GLN C N 1
ATOM 1080 C CA . GLN A 1 185 ? 110.301 156.783 122.440 1.00 19.54 185 GLN C CA 1
ATOM 1081 C C . GLN A 1 185 ? 109.812 158.113 122.992 1.00 19.54 185 GLN C C 1
ATOM 1082 O O . GLN A 1 185 ? 110.217 158.493 124.092 1.00 19.54 185 GLN C O 1
ATOM 1088 N N . ALA A 1 186 ? 108.958 158.825 122.260 1.00 17.23 186 ALA C N 1
ATOM 1089 C CA . ALA A 1 186 ? 108.270 159.969 122.841 1.00 17.23 186 ALA C CA 1
ATOM 1090 C C . ALA A 1 186 ? 107.208 159.520 123.837 1.00 17.23 186 ALA C C 1
ATOM 1091 O O . ALA A 1 186 ? 106.934 160.225 124.813 1.00 17.23 186 ALA C O 1
ATOM 1093 N N . LEU A 1 187 ? 106.601 158.353 123.607 1.00 18.11 187 LEU C N 1
ATOM 1094 C CA . LEU A 1 187 ? 105.628 157.821 124.555 1.00 18.11 187 LEU C CA 1
ATOM 1095 C C . LEU A 1 187 ? 106.317 157.119 125.716 1.00 18.11 187 LEU C C 1
ATOM 1096 O O . LEU A 1 187 ? 105.796 157.097 126.836 1.00 18.11 187 LEU C O 1
ATOM 1101 N N . GLY A 1 188 ? 107.483 156.527 125.468 1.00 18.43 188 GLY C N 1
ATOM 1102 C CA . GLY A 1 188 ? 108.205 155.862 126.536 1.00 18.43 188 GLY C CA 1
ATOM 1103 C C . GLY A 1 188 ? 108.774 156.820 127.563 1.00 18.43 188 GLY C C 1
ATOM 1104 O O . GLY A 1 188 ? 109.040 156.426 128.701 1.00 18.43 188 GLY C O 1
ATOM 1105 N N . TRP A 1 189 ? 108.977 158.082 127.181 1.00 19.20 189 TRP C N 1
ATOM 1106 C CA . TRP A 1 189 ? 109.473 159.094 128.107 1.00 19.20 189 TRP C CA 1
ATOM 1107 C C . TRP A 1 189 ? 108.331 159.871 128.751 1.00 19.20 189 TRP C C 1
ATOM 1108 O O . TRP A 1 189 ? 108.454 160.324 129.891 1.00 19.20 189 TRP C O 1
ATOM 1119 N N . SER A 1 190 ? 107.217 160.034 128.038 1.00 22.40 190 SER C N 1
ATOM 1120 C CA . SER A 1 190 ? 106.015 160.594 128.644 1.00 22.40 190 SER C CA 1
ATOM 1121 C C . SER A 1 190 ? 105.396 159.669 129.680 1.00 22.40 190 SER C C 1
ATOM 1122 O O . SER A 1 190 ? 104.613 160.138 130.510 1.00 22.40 190 SER C O 1
ATOM 1125 N N . PHE A 1 191 ? 105.717 158.377 129.646 1.00 24.36 191 PHE C N 1
ATOM 1126 C CA . PHE A 1 191 ? 105.203 157.410 130.609 1.00 24.36 191 PHE C CA 1
ATOM 1127 C C . PHE A 1 191 ? 106.073 157.381 131.863 1.00 24.36 191 PHE C C 1
ATOM 1128 O O . PHE A 1 191 ? 105.560 157.296 132.982 1.00 24.36 191 PHE C O 1
ATOM 1136 N N . VAL A 1 192 ? 107.393 157.455 131.688 1.00 29.59 192 VAL C N 1
ATOM 1137 C CA . VAL A 1 192 ? 108.295 157.508 132.834 1.00 29.59 192 VAL C CA 1
ATOM 1138 C C . VAL A 1 192 ? 108.144 158.825 133.582 1.00 29.59 192 VAL C C 1
ATOM 1139 O O . VAL A 1 192 ? 108.374 158.890 134.795 1.00 29.59 192 VAL C O 1
ATOM 1143 N N . LEU A 1 193 ? 107.762 159.892 132.880 1.00 30.14 193 LEU C N 1
ATOM 1144 C CA . LEU A 1 193 ? 107.582 161.186 133.527 1.00 30.14 193 LEU C CA 1
ATOM 1145 C C . LEU A 1 193 ? 106.299 161.210 134.345 1.00 30.14 193 LEU C C 1
ATOM 1146 O O . LEU A 1 193 ? 106.316 161.497 135.547 1.00 30.14 193 LEU C O 1
ATOM 1151 N N . LEU A 1 194 ? 105.170 160.902 133.705 1.00 32.24 194 LEU C N 1
ATOM 1152 C CA . LEU A 1 194 ? 103.884 160.961 134.390 1.00 32.24 194 LEU C CA 1
ATOM 1153 C C . LEU A 1 194 ? 103.784 159.908 135.487 1.00 32.24 194 LEU C C 1
ATOM 1154 O O . LEU A 1 194 ? 102.949 160.019 136.390 1.00 32.24 194 LEU C O 1
ATOM 1159 N N . THR A 1 195 ? 104.624 158.876 135.424 1.00 35.25 195 THR C N 1
ATOM 1160 C CA . THR A 1 195 ? 104.619 157.853 136.463 1.00 35.25 195 THR C CA 1
ATOM 1161 C C . THR A 1 195 ? 105.516 158.252 137.627 1.00 35.25 195 THR C C 1
ATOM 1162 O O . THR A 1 195 ? 105.253 157.890 138.778 1.00 35.25 195 THR C O 1
ATOM 1166 N N . THR A 1 196 ? 106.582 159.003 137.348 1.00 37.61 196 THR C N 1
ATOM 1167 C CA . THR A 1 196 ? 107.442 159.492 138.421 1.00 37.61 196 THR C CA 1
ATOM 1168 C C . THR A 1 196 ? 106.846 160.732 139.074 1.00 37.61 196 THR C C 1
ATOM 1169 O O . THR A 1 196 ? 107.117 161.021 140.244 1.00 37.61 196 THR C O 1
ATOM 1173 N N . LEU A 1 197 ? 106.031 161.480 138.329 1.00 39.35 197 LEU C N 1
ATOM 1174 C CA . LEU A 1 197 ? 105.342 162.629 138.903 1.00 39.35 197 LEU C CA 1
ATOM 1175 C C . LEU A 1 197 ? 104.141 162.200 139.733 1.00 39.35 197 LEU C C 1
ATOM 1176 O O . LEU A 1 197 ? 103.515 163.032 140.396 1.00 39.35 197 LEU C O 1
ATOM 1181 N N . LEU A 1 198 ? 103.800 160.912 139.702 1.00 43.85 198 LEU C N 1
ATOM 1182 C CA . LEU A 1 198 ? 102.713 160.379 140.510 1.00 43.85 198 LEU C CA 1
ATOM 1183 C C . LEU A 1 198 ? 103.213 159.655 141.751 1.00 43.85 198 LEU C C 1
ATOM 1184 O O . LEU A 1 198 ? 102.518 159.655 142.770 1.00 43.85 198 LEU C O 1
ATOM 1189 N N . ALA A 1 199 ? 104.396 159.042 141.690 1.00 47.48 199 ALA C N 1
ATOM 1190 C CA . ALA A 1 199 ? 105.029 158.505 142.886 1.00 47.48 199 ALA C CA 1
ATOM 1191 C C . ALA A 1 199 ? 105.556 159.607 143.793 1.00 47.48 199 ALA C C 1
ATOM 1192 O O . ALA A 1 199 ? 105.886 159.338 144.952 1.00 47.48 199 ALA C O 1
ATOM 1194 N N . PHE A 1 200 ? 105.649 160.836 143.284 1.00 49.74 200 PHE C N 1
ATOM 1195 C CA . PHE A 1 200 ? 106.059 161.972 144.102 1.00 49.74 200 PHE C CA 1
ATOM 1196 C C . PHE A 1 200 ? 104.877 162.526 144.885 1.00 49.74 200 PHE C C 1
ATOM 1197 O O . PHE A 1 200 ? 105.031 163.011 146.011 1.00 49.74 200 PHE C O 1
ATOM 1205 N N . VAL A 1 201 ? 103.682 162.465 144.295 1.00 52.73 201 VAL C N 1
ATOM 1206 C CA . VAL A 1 201 ? 102.493 163.001 144.952 1.00 52.73 201 VAL C CA 1
ATOM 1207 C C . VAL A 1 201 ? 102.031 162.078 146.071 1.00 52.73 201 VAL C C 1
ATOM 1208 O O . VAL A 1 201 ? 101.438 162.527 147.060 1.00 52.73 201 VAL C O 1
ATOM 1212 N N . VAL A 1 202 ? 102.315 160.780 145.955 1.00 55.91 202 VAL C N 1
ATOM 1213 C CA . VAL A 1 202 ? 101.845 159.814 146.943 1.00 55.91 202 VAL C CA 1
ATOM 1214 C C . VAL A 1 202 ? 102.938 159.601 147.981 1.00 55.91 202 VAL C C 1
ATOM 1215 O O . VAL A 1 202 ? 102.933 158.606 148.714 1.00 55.91 202 VAL C O 1
ATOM 1219 N N . ARG A 1 203 ? 103.887 160.534 148.037 1.00 60.95 203 ARG C N 1
ATOM 1220 C CA . ARG A 1 203 ? 104.795 160.665 149.173 1.00 60.95 203 ARG C CA 1
ATOM 1221 C C . ARG A 1 203 ? 104.673 162.001 149.887 1.00 60.95 203 ARG C C 1
ATOM 1222 O O . ARG A 1 203 ? 105.451 162.255 150.812 1.00 60.95 203 ARG C O 1
ATOM 1230 N N . SER A 1 204 ? 103.738 162.864 149.493 1.00 66.30 204 SER C N 1
ATOM 1231 C CA . SER A 1 204 ? 103.536 164.172 150.101 1.00 66.30 204 SER C CA 1
ATOM 1232 C C . SER A 1 204 ? 102.156 164.323 150.724 1.00 66.30 204 SER C C 1
ATOM 1233 O O . SER A 1 204 ? 102.014 165.014 151.736 1.00 66.30 204 SER C O 1
ATOM 1236 N N . VAL A 1 205 ? 101.133 163.700 150.138 1.00 69.67 205 VAL C N 1
ATOM 1237 C CA . VAL A 1 205 ? 99.831 163.642 150.795 1.00 69.67 205 VAL C CA 1
ATOM 1238 C C . VAL A 1 205 ? 99.691 162.354 151.596 1.00 69.67 205 VAL C C 1
ATOM 1239 O O . VAL A 1 205 ? 99.085 162.345 152.673 1.00 69.67 205 VAL C O 1
ATOM 1243 N N . ARG A 1 206 ? 100.262 161.258 151.094 1.00 72.79 206 ARG C N 1
ATOM 1244 C CA . ARG A 1 206 ? 100.229 159.955 151.750 1.00 72.79 206 ARG C CA 1
ATOM 1245 C C . ARG A 1 206 ? 98.800 159.532 152.061 1.00 72.79 206 ARG C C 1
ATOM 1246 O O . ARG A 1 206 ? 98.415 159.474 153.235 1.00 72.79 206 ARG C O 1
ATOM 1254 N N . PRO A 1 207 ? 97.987 159.240 151.053 1.00 76.54 207 PRO C N 1
ATOM 1255 C CA . PRO A 1 207 ? 96.623 158.773 151.309 1.00 76.54 207 PRO C CA 1
ATOM 1256 C C . PRO A 1 207 ? 96.630 157.431 152.026 1.00 76.54 207 PRO C C 1
ATOM 1257 O O . PRO A 1 207 ? 97.636 156.722 152.075 1.00 76.54 207 PRO C O 1
ATOM 1261 N N . CYS A 1 208 ? 95.456 157.075 152.549 1.00 76.77 208 CYS C N 1
ATOM 1262 C CA . CYS A 1 208 ? 95.248 155.871 153.353 1.00 76.77 208 CYS C CA 1
ATOM 1263 C C . CYS A 1 208 ? 96.299 155.708 154.446 1.00 76.77 208 CYS C C 1
ATOM 1264 O O . CYS A 1 208 ? 96.697 154.586 154.770 1.00 76.77 208 CYS C O 1
ATOM 1267 N N . PHE A 1 209 ? 96.755 156.817 155.018 1.00 75.94 209 PHE C N 1
ATOM 1268 C CA . PHE A 1 209 ? 97.749 156.801 156.079 1.00 75.94 209 PHE C CA 1
ATOM 1269 C C . PHE A 1 209 ? 97.249 157.622 157.256 1.00 75.94 209 PHE C C 1
ATOM 1270 O O . PHE A 1 209 ? 96.855 158.782 157.094 1.00 75.94 209 PHE C O 1
ATOM 1278 N N . THR A 1 210 ? 97.259 157.013 158.433 1.00 75.07 210 THR C N 1
ATOM 1279 C CA . THR A 1 210 ? 97.105 157.725 159.687 1.00 75.07 210 THR C CA 1
ATOM 1280 C C . THR A 1 210 ? 98.123 157.164 160.666 1.00 75.07 210 THR C C 1
ATOM 1281 O O . THR A 1 210 ? 98.455 155.975 160.626 1.00 75.07 210 THR C O 1
ATOM 1285 N N . GLN A 1 211 ? 98.637 158.032 161.536 1.00 73.50 211 GLN C N 1
ATOM 1286 C CA . GLN A 1 211 ? 99.673 157.593 162.463 1.00 73.50 211 GLN C CA 1
ATOM 1287 C C . GLN A 1 211 ? 99.140 156.569 163.455 1.00 73.50 211 GLN C C 1
ATOM 1288 O O . GLN A 1 211 ? 99.912 155.764 163.988 1.00 73.50 211 GLN C O 1
ATOM 1294 N N . ALA A 1 212 ? 97.832 156.581 163.715 1.00 70.05 212 ALA C N 1
ATOM 1295 C CA . ALA A 1 212 ? 97.246 155.571 164.586 1.00 70.05 212 ALA C CA 1
ATOM 1296 C C . ALA A 1 212 ? 97.290 154.197 163.932 1.00 70.05 212 ALA C C 1
ATOM 1297 O O . ALA A 1 212 ? 97.621 153.198 164.580 1.00 70.05 212 ALA C O 1
ATOM 1299 N N . ALA A 1 213 ? 96.965 154.128 162.638 1.00 70.33 213 ALA C N 1
ATOM 1300 C CA . ALA A 1 213 ? 96.963 152.858 161.922 1.00 70.33 213 ALA C CA 1
ATOM 1301 C C . ALA A 1 213 ? 98.355 152.400 161.521 1.00 70.33 213 ALA C C 1
ATOM 1302 O O . ALA A 1 213 ? 98.595 151.193 161.421 1.00 70.33 213 ALA C O 1
ATOM 1304 N N . PHE A 1 214 ? 99.276 153.328 161.281 1.00 69.49 214 PHE C N 1
ATOM 1305 C CA . PHE A 1 214 ? 100.660 152.959 161.028 1.00 69.49 214 PHE C CA 1
ATOM 1306 C C . PHE A 1 214 ? 101.345 152.375 162.254 1.00 69.49 214 PHE C C 1
ATOM 1307 O O . PHE A 1 214 ? 102.213 151.508 162.108 1.00 69.49 214 PHE C O 1
ATOM 1315 N N . LEU A 1 215 ? 100.974 152.823 163.452 1.00 69.65 215 LEU C N 1
ATOM 1316 C CA . LEU A 1 215 ? 101.553 152.308 164.686 1.00 69.65 215 LEU C CA 1
ATOM 1317 C C . LEU A 1 215 ? 100.962 150.955 165.066 1.00 69.65 215 LEU C C 1
ATOM 1318 O O . LEU A 1 215 ? 101.695 150.045 165.462 1.00 69.65 215 LEU C O 1
ATOM 1323 N N . LYS A 1 216 ? 99.639 150.810 164.954 1.00 68.68 216 LYS C N 1
ATOM 1324 C CA . LYS A 1 216 ? 99.008 149.530 165.251 1.00 68.68 216 LYS C CA 1
ATOM 1325 C C . LYS A 1 216 ? 99.460 148.444 164.287 1.00 68.68 216 LYS C C 1
ATOM 1326 O O . LYS A 1 216 ? 99.492 147.264 164.651 1.00 68.68 216 LYS C O 1
ATOM 1332 N N . SER A 1 217 ? 99.813 148.819 163.057 1.00 68.37 217 SER C N 1
ATOM 1333 C CA . SER A 1 217 ? 100.255 147.833 162.078 1.00 68.37 217 SER C CA 1
ATOM 1334 C C . SER A 1 217 ? 101.667 147.347 162.382 1.00 68.37 217 SER C C 1
ATOM 1335 O O . SER A 1 217 ? 101.968 146.157 162.239 1.00 68.37 217 SER C O 1
ATOM 1338 N N . LYS A 1 218 ? 102.549 148.256 162.801 1.00 71.87 218 LYS C N 1
ATOM 1339 C CA . LYS A 1 218 ? 103.934 147.879 163.061 1.00 71.87 218 LYS C CA 1
ATOM 1340 C C . LYS A 1 218 ? 104.046 147.022 164.315 1.00 71.87 218 LYS C C 1
ATOM 1341 O O . LYS A 1 218 ? 105.019 146.281 164.493 1.00 71.87 218 LYS C O 1
ATOM 1347 N N . TYR A 1 219 ? 103.056 147.116 165.202 1.00 72.38 219 TYR C N 1
ATOM 1348 C CA . TYR A 1 219 ? 103.081 146.326 166.428 1.00 72.38 219 TYR C CA 1
ATOM 1349 C C . TYR A 1 219 ? 102.650 144.891 166.160 1.00 72.38 219 TYR C C 1
ATOM 1350 O O . TYR A 1 219 ? 103.283 143.941 166.633 1.00 72.38 219 TYR C O 1
ATOM 1359 N N . TRP A 1 220 ? 101.565 144.716 165.402 1.00 71.58 220 TRP C N 1
ATOM 1360 C CA . TRP A 1 220 ? 101.072 143.374 165.116 1.00 71.58 220 TRP C CA 1
ATOM 1361 C C . TRP A 1 220 ? 102.066 142.584 164.276 1.00 71.58 220 TRP C C 1
ATOM 1362 O O . TRP A 1 220 ? 102.115 141.352 164.357 1.00 71.58 220 TRP C O 1
ATOM 1373 N N . SER A 1 221 ? 102.867 143.272 163.462 1.00 70.81 221 SER C N 1
ATOM 1374 C CA . SER A 1 221 ? 103.868 142.579 162.657 1.00 70.81 221 SER C CA 1
ATOM 1375 C C . SER A 1 221 ? 105.037 142.115 163.516 1.00 70.81 221 SER C C 1
ATOM 1376 O O . SER A 1 221 ? 105.825 141.258 163.102 1.00 70.81 221 SER C O 1
ATOM 1379 N N . HIS A 1 222 ? 105.171 142.676 164.718 1.00 75.12 222 HIS C N 1
ATOM 1380 C CA . HIS A 1 222 ? 106.205 142.216 165.639 1.00 75.12 222 HIS C CA 1
ATOM 1381 C C . HIS A 1 222 ? 105.701 141.047 166.476 1.00 75.12 222 HIS C C 1
ATOM 1382 O O . HIS A 1 222 ? 106.470 140.152 166.844 1.00 75.12 222 HIS C O 1
ATOM 1389 N N . TYR A 1 223 ? 104.405 141.046 166.796 1.00 75.63 223 TYR C N 1
ATOM 1390 C CA . TYR A 1 223 ? 103.826 139.950 167.563 1.00 75.63 223 TYR C CA 1
ATOM 1391 C C . TYR A 1 223 ? 103.849 138.651 166.768 1.00 75.63 223 TYR C C 1
ATOM 1392 O O . TYR A 1 223 ? 103.899 137.557 167.340 1.00 75.63 223 TYR C O 1
ATOM 1401 N N . ILE A 1 224 ? 103.803 138.756 165.439 1.00 74.73 224 ILE C N 1
ATOM 1402 C CA . ILE A 1 224 ? 103.839 137.567 164.591 1.00 74.73 224 ILE C CA 1
ATOM 1403 C C . ILE A 1 224 ? 105.173 136.850 164.747 1.00 74.73 224 ILE C C 1
ATOM 1404 O O . ILE A 1 224 ? 105.230 135.623 164.893 1.00 74.73 224 ILE C O 1
ATOM 1409 N N . ASP A 1 225 ? 106.268 137.609 164.724 1.00 76.64 225 ASP C N 1
ATOM 1410 C CA . ASP A 1 225 ? 107.593 136.999 164.723 1.00 76.64 225 ASP C CA 1
ATOM 1411 C C . ASP A 1 225 ? 107.956 136.439 166.093 1.00 76.64 225 ASP C C 1
ATOM 1412 O O . ASP A 1 225 ? 108.539 135.354 166.193 1.00 76.64 225 ASP C O 1
ATOM 1417 N N . ILE A 1 226 ? 107.627 137.166 167.163 1.00 77.08 226 ILE C N 1
ATOM 1418 C CA . ILE A 1 226 ? 108.038 136.727 168.494 1.00 77.08 226 ILE C CA 1
ATOM 1419 C C . ILE A 1 226 ? 107.274 135.478 168.911 1.00 77.08 226 ILE C C 1
ATOM 1420 O O . ILE A 1 226 ? 107.824 134.589 169.570 1.00 77.08 226 ILE C O 1
ATOM 1425 N N . GLU A 1 227 ? 105.997 135.386 168.539 1.00 79.36 227 GLU C N 1
ATOM 1426 C CA . GLU A 1 227 ? 105.238 134.175 168.823 1.00 79.36 227 GLU C CA 1
ATOM 1427 C C . GLU A 1 227 ? 105.762 132.980 168.041 1.00 79.36 227 GLU C C 1
ATOM 1428 O O . GLU A 1 227 ? 105.569 131.838 168.470 1.00 79.36 227 GLU C O 1
ATOM 1434 N N . ARG A 1 228 ? 106.425 133.217 166.910 1.00 76.92 228 ARG C N 1
ATOM 1435 C CA . ARG A 1 228 ? 107.023 132.128 166.148 1.00 76.92 228 ARG C CA 1
ATOM 1436 C C . ARG A 1 228 ? 108.266 131.587 166.844 1.00 76.92 228 ARG C C 1
ATOM 1437 O O . ARG A 1 228 ? 108.364 130.384 167.109 1.00 76.92 228 ARG C O 1
ATOM 1445 N N . LYS A 1 229 ? 109.226 132.465 167.149 1.00 78.84 229 LYS C N 1
ATOM 1446 C CA . LYS A 1 229 ? 110.465 132.028 167.779 1.00 78.84 229 LYS C CA 1
ATOM 1447 C C . LYS A 1 229 ? 110.245 131.471 169.179 1.00 78.84 229 LYS C C 1
ATOM 1448 O O . LYS A 1 229 ? 111.058 130.666 169.645 1.00 78.84 229 LYS C O 1
ATOM 1454 N N . LEU A 1 230 ? 109.175 131.881 169.864 1.00 78.52 230 LEU C N 1
ATOM 1455 C CA . LEU A 1 230 ? 108.878 131.302 171.168 1.00 78.52 230 LEU C CA 1
ATOM 1456 C C . LEU A 1 230 ? 108.294 129.902 171.044 1.00 78.52 230 LEU C C 1
ATOM 1457 O O . LEU A 1 230 ? 108.505 129.066 171.928 1.00 78.52 230 LEU C O 1
ATOM 1462 N N . PHE A 1 231 ? 107.564 129.632 169.962 1.00 77.86 231 PHE C N 1
ATOM 1463 C CA . PHE A 1 231 ? 106.951 128.320 169.784 1.00 77.86 231 PHE C CA 1
ATOM 1464 C C . PHE A 1 231 ? 108.002 127.252 169.509 1.00 77.86 231 PHE C C 1
ATOM 1465 O O . PHE A 1 231 ? 107.918 126.134 170.029 1.00 77.86 231 PHE C O 1
ATOM 1473 N N . ASP A 1 232 ? 108.999 127.579 168.683 1.00 78.49 232 ASP C N 1
ATOM 1474 C CA . ASP A 1 232 ? 110.004 126.593 168.297 1.00 78.49 232 ASP C CA 1
ATOM 1475 C C . ASP A 1 232 ? 110.809 126.106 169.493 1.00 78.49 232 ASP C C 1
ATOM 1476 O O . ASP A 1 232 ? 110.975 124.897 169.691 1.00 78.49 232 ASP C O 1
ATOM 1481 N N . GLU A 1 233 ? 111.319 127.032 170.305 1.00 80.23 233 GLU C N 1
ATOM 1482 C CA . GLU A 1 233 ? 112.185 126.634 171.409 1.00 80.23 233 GLU C CA 1
ATOM 1483 C C . GLU A 1 233 ? 111.396 125.951 172.519 1.00 80.23 233 GLU C C 1
ATOM 1484 O O . GLU A 1 233 ? 111.978 125.283 173.382 1.00 80.23 233 GLU C O 1
ATOM 1490 N N . THR A 1 234 ? 110.071 126.099 172.515 1.00 78.60 234 THR C N 1
ATOM 1491 C CA . THR A 1 234 ? 109.233 125.299 173.394 1.00 78.60 234 THR C CA 1
ATOM 1492 C C . THR A 1 234 ? 108.953 123.917 172.821 1.00 78.60 234 THR C C 1
ATOM 1493 O O . THR A 1 234 ? 108.537 123.025 173.566 1.00 78.60 234 THR C O 1
ATOM 1497 N N . CYS A 1 235 ? 109.171 123.722 171.521 1.00 80.03 235 CYS C N 1
ATOM 1498 C CA . CYS A 1 235 ? 109.037 122.417 170.890 1.00 80.03 235 CYS C CA 1
ATOM 1499 C C . CYS A 1 235 ? 110.316 121.594 170.953 1.00 80.03 235 CYS C C 1
ATOM 1500 O O . CYS A 1 235 ? 110.251 120.370 170.799 1.00 80.03 235 CYS C O 1
ATOM 1503 N N . THR A 1 236 ? 111.468 122.230 171.170 1.00 77.46 236 THR C N 1
ATOM 1504 C CA . THR A 1 236 ? 112.733 121.512 171.223 1.00 77.46 236 THR C CA 1
ATOM 1505 C C . THR A 1 236 ? 113.172 121.271 172.660 1.00 77.46 236 THR C C 1
ATOM 1506 O O . THR A 1 236 ? 114.338 120.957 172.911 1.00 77.46 236 THR C O 1
ATOM 1510 N N . GLU A 1 237 ? 112.253 121.416 173.609 1.00 80.36 237 GLU C N 1
ATOM 1511 C CA . GLU A 1 237 ? 112.561 121.105 174.998 1.00 80.36 237 GLU C CA 1
ATOM 1512 C C . GLU A 1 237 ? 111.535 120.138 175.567 1.00 80.36 237 GLU C C 1
ATOM 1513 O O . GLU A 1 237 ? 111.870 119.291 176.400 1.00 80.36 237 GLU C O 1
ATOM 1519 N N . HIS A 1 238 ? 110.283 120.256 175.128 1.00 80.28 238 HIS C N 1
ATOM 1520 C CA . HIS A 1 238 ? 109.288 119.251 175.474 1.00 80.28 238 HIS C CA 1
ATOM 1521 C C . HIS A 1 238 ? 109.531 117.941 174.738 1.00 80.28 238 HIS C C 1
ATOM 1522 O O . HIS A 1 238 ? 109.046 116.895 175.181 1.00 80.28 238 HIS C O 1
ATOM 1529 N N . ALA A 1 239 ? 110.271 117.976 173.629 1.00 79.29 239 ALA C N 1
ATOM 1530 C CA . ALA A 1 239 ? 110.617 116.750 172.919 1.00 79.29 239 ALA C CA 1
ATOM 1531 C C . ALA A 1 239 ? 111.914 116.153 173.452 1.00 79.29 239 ALA C C 1
ATOM 1532 O O . ALA A 1 239 ? 112.076 114.929 173.485 1.00 79.29 239 ALA C O 1
ATOM 1534 N N . LYS A 1 240 ? 112.849 117.007 173.880 1.00 78.67 240 LYS C N 1
ATOM 1535 C CA . LYS A 1 240 ? 114.142 116.540 174.365 1.00 78.67 240 LYS C CA 1
ATOM 1536 C C . LYS A 1 240 ? 114.040 115.743 175.660 1.00 78.67 240 LYS C C 1
ATOM 1537 O O . LYS A 1 240 ? 115.002 115.057 176.021 1.00 78.67 240 LYS C O 1
ATOM 1543 N N . ALA A 1 241 ? 112.912 115.808 176.360 1.00 76.82 241 ALA C N 1
ATOM 1544 C CA . ALA A 1 241 ? 112.701 114.977 177.535 1.00 76.82 241 ALA C CA 1
ATOM 1545 C C . ALA A 1 241 ? 112.184 113.589 177.186 1.00 76.82 241 ALA C C 1
ATOM 1546 O O . ALA A 1 241 ? 112.330 112.668 177.996 1.00 76.82 241 ALA C O 1
ATOM 1548 N N . PHE A 1 242 ? 111.589 113.421 176.007 1.00 78.97 242 PHE C N 1
ATOM 1549 C CA . PHE A 1 242 ? 111.180 112.115 175.507 1.00 78.97 242 PHE C CA 1
ATOM 1550 C C . PHE A 1 242 ? 112.279 111.434 174.706 1.00 78.97 242 PHE C C 1
ATOM 1551 O O . PHE A 1 242 ? 112.258 110.210 174.543 1.00 78.97 242 PHE C O 1
ATOM 1559 N N . ALA A 1 243 ? 113.238 112.207 174.196 1.00 78.77 243 ALA C N 1
ATOM 1560 C CA . ALA A 1 243 ? 114.361 111.627 173.469 1.00 78.77 243 ALA C CA 1
ATOM 1561 C C . ALA A 1 243 ? 115.214 110.754 174.382 1.00 78.77 243 ALA C C 1
ATOM 1562 O O . ALA A 1 243 ? 115.520 109.603 174.052 1.00 78.77 243 ALA C O 1
ATOM 1564 N N . LYS A 1 244 ? 115.607 111.290 175.543 1.00 78.25 244 LYS C N 1
ATOM 1565 C CA . LYS A 1 244 ? 116.434 110.549 176.490 1.00 78.25 244 LYS C CA 1
ATOM 1566 C C . LYS A 1 244 ? 115.799 109.244 176.952 1.00 78.25 244 LYS C C 1
ATOM 1567 O O . LYS A 1 244 ? 116.532 108.303 177.273 1.00 78.25 244 LYS C O 1
ATOM 1573 N N . VAL A 1 245 ? 114.469 109.156 177.007 1.00 79.61 245 VAL C N 1
ATOM 1574 C CA . VAL A 1 245 ? 113.817 107.904 177.377 1.00 79.61 245 VAL C CA 1
ATOM 1575 C C . VAL A 1 245 ? 113.681 106.955 176.194 1.00 79.61 245 VAL C C 1
ATOM 1576 O O . VAL A 1 245 ? 113.490 105.746 176.403 1.00 79.61 245 VAL C O 1
ATOM 1580 N N . CYS A 1 246 ? 113.794 107.454 174.962 1.00 78.98 246 CYS C N 1
ATOM 1581 C CA . CYS A 1 246 ? 113.727 106.583 173.794 1.00 78.98 246 CYS C CA 1
ATOM 1582 C C . CYS A 1 246 ? 115.091 105.982 173.474 1.00 78.98 246 CYS C C 1
ATOM 1583 O O . CYS A 1 246 ? 115.192 104.799 173.133 1.00 78.98 246 CYS C O 1
ATOM 1586 N N . ILE A 1 247 ? 116.151 106.787 173.582 1.00 78.58 247 ILE C N 1
ATOM 1587 C CA . ILE A 1 247 ? 117.495 106.318 173.267 1.00 78.58 247 ILE C CA 1
ATOM 1588 C C . ILE A 1 247 ? 117.943 105.199 174.192 1.00 78.58 247 ILE C C 1
ATOM 1589 O O . ILE A 1 247 ? 118.391 104.150 173.719 1.00 78.58 247 ILE C O 1
ATOM 1594 N N . GLN A 1 248 ? 117.826 105.385 175.507 1.00 81.77 248 GLN C N 1
ATOM 1595 C CA . GLN A 1 248 ? 118.230 104.331 176.431 1.00 81.77 248 GLN C CA 1
ATOM 1596 C C . GLN A 1 248 ? 117.315 103.117 176.353 1.00 81.77 248 GLN C C 1
ATOM 1597 O O . GLN A 1 248 ? 117.707 102.024 176.774 1.00 81.77 248 GLN C O 1
ATOM 1603 N N . GLN A 1 249 ? 116.107 103.280 175.822 1.00 80.06 249 GLN C N 1
ATOM 1604 C CA . GLN A 1 249 ? 115.236 102.154 175.524 1.00 80.06 249 GLN C CA 1
ATOM 1605 C C . GLN A 1 249 ? 115.626 101.465 174.222 1.00 80.06 249 GLN C C 1
ATOM 1606 O O . GLN A 1 249 ? 115.316 100.284 174.038 1.00 80.06 249 GLN C O 1
ATOM 1612 N N . PHE A 1 250 ? 116.310 102.177 173.325 1.00 79.35 250 PHE C N 1
ATOM 1613 C CA . PHE A 1 250 ? 116.903 101.583 172.134 1.00 79.35 250 PHE C CA 1
ATOM 1614 C C . PHE A 1 250 ? 118.386 101.302 172.286 1.00 79.35 250 PHE C C 1
ATOM 1615 O O . PHE A 1 250 ? 118.952 100.601 171.439 1.00 79.35 250 PHE C O 1
ATOM 1617 N N . PHE A 1 251 ? 119.030 101.824 173.325 1.00 78.71 251 PHE C N 1
ATOM 1618 C CA . PHE A 1 251 ? 120.363 101.406 173.714 1.00 78.71 251 PHE C CA 1
ATOM 1619 C C . PHE A 1 251 ? 120.312 100.147 174.570 1.00 78.71 251 PHE C C 1
ATOM 1620 O O . PHE A 1 251 ? 121.357 99.673 175.025 1.00 78.71 251 PHE C O 1
ATOM 1628 N N . GLU A 1 252 ? 119.110 99.607 174.791 1.00 81.33 252 GLU C N 1
ATOM 1629 C CA . GLU A 1 252 ? 118.885 98.294 175.377 1.00 81.33 252 GLU C CA 1
ATOM 1630 C C . GLU A 1 252 ? 119.203 97.154 174.428 1.00 81.33 252 GLU C C 1
ATOM 1631 O O . GLU A 1 252 ? 119.522 96.054 174.892 1.00 81.33 252 GLU C O 1
ATOM 1633 N N . ALA A 1 253 ? 119.122 97.386 173.121 1.00 78.97 253 ALA C N 1
ATOM 1634 C CA . ALA A 1 253 ? 119.261 96.314 172.159 1.00 78.97 253 ALA C CA 1
ATOM 1635 C C . ALA A 1 253 ? 120.690 96.045 171.744 1.00 78.97 253 ALA C C 1
ATOM 1636 O O . ALA A 1 253 ? 121.136 94.896 171.746 1.00 78.97 253 ALA C O 1
ATOM 1638 N N . MET A 1 254 ? 121.413 97.097 171.378 1.00 78.07 254 MET C N 1
ATOM 1639 C CA . MET A 1 254 ? 122.764 96.969 170.850 1.00 78.07 254 MET C CA 1
ATOM 1640 C C . MET A 1 254 ? 123.840 96.985 171.929 1.00 78.07 254 MET C C 1
ATOM 1641 O O . MET A 1 254 ? 125.002 97.267 171.614 1.00 78.07 254 MET C O 1
ATOM 1646 N N . ASN A 1 255 ? 123.489 96.703 173.183 1.00 79.25 255 ASN C N 1
ATOM 1647 C CA . ASN A 1 255 ? 124.473 96.630 174.256 1.00 79.25 255 ASN C CA 1
ATOM 1648 C C . ASN A 1 255 ? 124.654 95.227 174.811 1.00 79.25 255 ASN C C 1
ATOM 1649 O O . ASN A 1 255 ? 125.592 94.997 175.581 1.00 79.25 255 ASN C O 1
ATOM 1651 N N . HIS A 1 256 ? 123.794 94.286 174.436 1.00 76.99 256 HIS C N 1
ATOM 1652 C CA . HIS A 1 256 ? 123.886 92.922 174.943 1.00 76.99 256 HIS C CA 1
ATOM 1653 C C . HIS A 1 256 ? 124.335 91.961 173.848 1.00 76.99 256 HIS C C 1
ATOM 1654 O O . HIS A 1 256 ? 125.530 91.786 173.614 1.00 76.99 256 HIS C O 1
ATOM 1656 N N . GLY B 1 25 ? 114.613 126.138 144.309 1.00 66.38 25 GLY A N 1
ATOM 1657 C CA . GLY B 1 25 ? 115.782 126.955 144.043 1.00 66.38 25 GLY A CA 1
ATOM 1658 C C . GLY B 1 25 ? 116.746 126.318 143.062 1.00 66.38 25 GLY A C 1
ATOM 1659 O O . GLY B 1 25 ? 116.707 126.606 141.866 1.00 66.38 25 GLY A O 1
ATOM 1660 N N . ILE B 1 26 ? 117.621 125.450 143.575 1.00 67.97 26 ILE A N 1
ATOM 1661 C CA . ILE B 1 26 ? 118.576 124.757 142.712 1.00 67.97 26 ILE A CA 1
ATOM 1662 C C . ILE B 1 26 ? 117.840 123.851 141.733 1.00 67.97 26 ILE A C 1
ATOM 1663 O O . ILE B 1 26 ? 118.245 123.692 140.576 1.00 67.97 26 ILE A O 1
ATOM 1665 N N . MET B 1 27 ? 116.746 123.238 142.190 1.00 66.10 27 MET A N 1
ATOM 1666 C CA . MET B 1 27 ? 115.947 122.381 141.321 1.00 66.10 27 MET A CA 1
ATOM 1667 C C . MET B 1 27 ? 115.361 123.176 140.159 1.00 66.10 27 MET A C 1
ATOM 1668 O O . MET B 1 27 ? 115.311 122.697 139.021 1.00 66.10 27 MET A O 1
ATOM 1670 N N . ALA B 1 28 ? 114.911 124.400 140.433 1.00 63.38 28 ALA A N 1
ATOM 1671 C CA . ALA B 1 28 ? 114.379 125.284 139.407 1.00 63.38 28 ALA A CA 1
ATOM 1672 C C . ALA B 1 28 ? 115.472 125.896 138.542 1.00 63.38 28 ALA A C 1
ATOM 1673 O O . ALA B 1 28 ? 115.222 126.216 137.376 1.00 63.38 28 ALA A O 1
ATOM 1675 N N . LEU B 1 29 ? 116.679 126.067 139.086 1.00 67.79 29 LEU A N 1
ATOM 1676 C CA . LEU B 1 29 ? 117.796 126.545 138.282 1.00 67.79 29 LEU A CA 1
ATOM 1677 C C . LEU B 1 29 ? 118.371 125.443 137.405 1.00 67.79 29 LEU A C 1
ATOM 1678 O O . LEU B 1 29 ? 118.873 125.723 136.310 1.00 67.79 29 LEU A O 1
ATOM 1680 N N . ALA B 1 30 ? 118.313 124.191 137.866 1.00 67.58 30 ALA A N 1
ATOM 1681 C CA . ALA B 1 30 ? 118.756 123.075 137.037 1.00 67.58 30 ALA A CA 1
ATOM 1682 C C . ALA B 1 30 ? 117.697 122.677 136.018 1.00 67.58 30 ALA A C 1
ATOM 1683 O O . ALA B 1 30 ? 117.949 121.814 135.171 1.00 67.58 30 ALA A O 1
ATOM 1685 N N . SER B 1 31 ? 116.509 123.282 136.089 1.00 58.62 31 SER A N 1
ATOM 1686 C CA . SER B 1 31 ? 115.461 122.967 135.124 1.00 58.62 31 SER A CA 1
ATOM 1687 C C . SER B 1 31 ? 115.556 123.847 133.885 1.00 58.62 31 SER A C 1
ATOM 1688 O O . SER B 1 31 ? 115.224 123.401 132.781 1.00 58.62 31 SER A O 1
ATOM 1691 N N . ALA B 1 32 ? 115.997 125.096 134.045 1.00 63.46 32 ALA A N 1
ATOM 1692 C CA . ALA B 1 32 ? 116.113 125.991 132.899 1.00 63.46 32 ALA A CA 1
ATOM 1693 C C . ALA B 1 32 ? 117.474 125.876 132.228 1.00 63.46 32 ALA A C 1
ATOM 1694 O O . ALA B 1 32 ? 117.578 126.058 131.010 1.00 63.46 32 ALA A O 1
ATOM 1696 N N . GLN B 1 33 ? 118.525 125.581 132.995 1.00 68.72 33 GLN A N 1
ATOM 1697 C CA . GLN B 1 33 ? 119.852 125.413 132.417 1.00 68.72 33 GLN A CA 1
ATOM 1698 C C . GLN B 1 33 ? 120.092 124.003 131.899 1.00 68.72 33 GLN A C 1
ATOM 1699 O O . GLN B 1 33 ? 121.117 123.765 131.251 1.00 68.72 33 GLN A O 1
ATOM 1705 N N . MET B 1 34 ? 119.184 123.069 132.175 1.00 62.58 34 MET A N 1
ATOM 1706 C CA . MET B 1 34 ? 119.212 121.758 131.544 1.00 62.58 34 MET A CA 1
ATOM 1707 C C . MET B 1 34 ? 118.508 121.757 130.196 1.00 62.58 34 MET A C 1
ATOM 1708 O O . MET B 1 34 ? 118.627 120.781 129.447 1.00 62.58 34 MET A O 1
ATOM 1713 N N . TYR B 1 35 ? 117.790 122.835 129.873 1.00 49.30 35 TYR A N 1
ATOM 1714 C CA . TYR B 1 35 ? 117.092 122.936 128.597 1.00 49.30 35 TYR A CA 1
ATOM 1715 C C . TYR B 1 35 ? 118.021 123.405 127.484 1.00 49.30 35 TYR A C 1
ATOM 1716 O O . TYR B 1 35 ? 117.847 123.016 126.323 1.00 49.30 35 TYR A O 1
ATOM 1725 N N . SER B 1 36 ? 119.006 124.240 127.815 1.00 56.55 36 SER A N 1
ATOM 1726 C CA . SER B 1 36 ? 119.893 124.776 126.788 1.00 56.55 36 SER A CA 1
ATOM 1727 C C . SER B 1 36 ? 121.000 123.786 126.445 1.00 56.55 36 SER A C 1
ATOM 1728 O O . SER B 1 36 ? 121.516 123.780 125.322 1.00 56.55 36 SER A O 1
ATOM 1731 N N . ALA B 1 37 ? 121.376 122.936 127.401 1.00 53.54 37 ALA A N 1
ATOM 1732 C CA . ALA B 1 37 ? 122.375 121.907 127.148 1.00 53.54 37 ALA A CA 1
ATOM 1733 C C . ALA B 1 37 ? 121.834 120.752 126.319 1.00 53.54 37 ALA A C 1
ATOM 1734 O O . ALA B 1 37 ? 122.603 120.124 125.581 1.00 53.54 37 ALA A O 1
ATOM 1736 N N . PHE B 1 38 ? 120.541 120.460 126.422 1.00 42.19 38 PHE A N 1
ATOM 1737 C CA . PHE B 1 38 ? 119.913 119.413 125.623 1.00 42.19 38 PHE A CA 1
ATOM 1738 C C . PHE B 1 38 ? 119.540 119.993 124.265 1.00 42.19 38 PHE A C 1
ATOM 1739 O O . PHE B 1 38 ? 118.827 120.997 124.186 1.00 42.19 38 PHE A O 1
ATOM 1747 N N . ASP B 1 39 ? 120.019 119.364 123.196 1.00 40.02 39 ASP A N 1
ATOM 1748 C CA . ASP B 1 39 ? 119.747 119.854 121.856 1.00 40.02 39 ASP A CA 1
ATOM 1749 C C . ASP B 1 39 ? 118.425 119.289 121.340 1.00 40.02 39 ASP A C 1
ATOM 1750 O O . ASP B 1 39 ? 118.175 118.082 121.368 1.00 40.02 39 ASP A O 1
ATOM 1755 N N . PHE B 1 40 ? 117.571 120.183 120.848 1.00 26.21 40 PHE A N 1
ATOM 1756 C CA . PHE B 1 40 ? 116.334 119.778 120.196 1.00 26.21 40 PHE A CA 1
ATOM 1757 C C . PHE B 1 40 ? 116.602 119.709 118.703 1.00 26.21 40 PHE A C 1
ATOM 1758 O O . PHE B 1 40 ? 116.799 120.744 118.061 1.00 26.21 40 PHE A O 1
ATOM 1766 N N . ASN B 1 41 ? 116.613 118.497 118.159 1.00 22.98 41 ASN A N 1
ATOM 1767 C CA . ASN B 1 41 ? 116.694 118.319 116.713 1.00 22.98 41 ASN A CA 1
ATOM 1768 C C . ASN B 1 41 ? 115.505 117.476 116.292 1.00 22.98 41 ASN A C 1
ATOM 1769 O O . ASN B 1 41 ? 115.237 116.440 116.905 1.00 22.98 41 ASN A O 1
ATOM 1774 N N . CYS B 1 42 ? 114.786 117.917 115.296 1.00 21.19 42 CYS A N 1
ATOM 1775 C CA . CYS B 1 42 ? 113.718 116.947 115.175 1.00 21.19 42 CYS A CA 1
ATOM 1776 C C . CYS B 1 42 ? 113.815 116.201 113.848 1.00 21.19 42 CYS A C 1
ATOM 1777 O O . CYS B 1 42 ? 114.553 116.616 112.953 1.00 21.19 42 CYS A O 1
ATOM 1780 N N . PRO B 1 43 ? 113.104 115.083 113.690 1.00 20.23 43 PRO A N 1
ATOM 1781 C CA . PRO B 1 43 ? 113.360 114.214 112.530 1.00 20.23 43 PRO A CA 1
ATOM 1782 C C . PRO B 1 43 ? 112.984 114.829 111.197 1.00 20.23 43 PRO A C 1
ATOM 1783 O O . PRO B 1 43 ? 113.588 114.468 110.181 1.00 20.23 43 PRO A O 1
ATOM 1787 N N . CYS B 1 44 ? 112.021 115.745 111.175 1.00 21.88 44 CYS A N 1
ATOM 1788 C CA . CYS B 1 44 ? 111.340 116.210 109.966 1.00 21.88 44 CYS A CA 1
ATOM 1789 C C . CYS B 1 44 ? 110.980 115.039 109.051 1.00 21.88 44 CYS A C 1
ATOM 1790 O O . CYS B 1 44 ? 111.437 114.920 107.916 1.00 21.88 44 CYS A O 1
ATOM 1793 N N . LEU B 1 45 ? 110.131 114.175 109.586 1.00 20.68 45 LEU A N 1
ATOM 1794 C CA . LEU B 1 45 ? 109.488 113.079 108.873 1.00 20.68 45 LEU A CA 1
ATOM 1795 C C . LEU B 1 45 ? 108.006 113.096 109.186 1.00 20.68 45 LEU A C 1
ATOM 1796 O O . LEU B 1 45 ? 107.597 113.422 110.306 1.00 20.68 45 LEU A O 1
ATOM 1801 N N . PRO B 1 46 ? 107.161 112.724 108.222 1.00 24.33 46 PRO A N 1
ATOM 1802 C CA . PRO B 1 46 ? 105.727 113.036 108.358 1.00 24.33 46 PRO A CA 1
ATOM 1803 C C . PRO B 1 46 ? 104.998 112.252 109.436 1.00 24.33 46 PRO A C 1
ATOM 1804 O O . PRO B 1 46 ? 103.799 112.478 109.631 1.00 24.33 46 PRO A O 1
ATOM 1808 N N . GLY B 1 47 ? 105.658 111.338 110.139 1.00 20.99 47 GLY A N 1
ATOM 1809 C CA . GLY B 1 47 ? 104.979 110.643 111.218 1.00 20.99 47 GLY A CA 1
ATOM 1810 C C . GLY B 1 47 ? 105.693 110.723 112.550 1.00 20.99 47 GLY A C 1
ATOM 1811 O O . GLY B 1 47 ? 105.074 110.595 113.609 1.00 20.99 47 GLY A O 1
ATOM 1812 N N . TYR B 1 48 ? 107.004 110.962 112.503 1.00 22.58 48 TYR A N 1
ATOM 1813 C CA . TYR B 1 48 ? 107.806 110.976 113.720 1.00 22.58 48 TYR A CA 1
ATOM 1814 C C . TYR B 1 48 ? 107.815 112.351 114.367 1.00 22.58 48 TYR A C 1
ATOM 1815 O O . TYR B 1 48 ? 108.260 112.492 115.510 1.00 22.58 48 TYR A O 1
ATOM 1824 N N . ASN B 1 49 ? 107.346 113.372 113.648 1.00 19.84 49 ASN A N 1
ATOM 1825 C CA . ASN B 1 49 ? 107.395 114.742 114.146 1.00 19.84 49 ASN A CA 1
ATOM 1826 C C . ASN B 1 49 ? 106.569 114.900 115.417 1.00 19.84 49 ASN A C 1
ATOM 1827 O O . ASN B 1 49 ? 107.050 115.415 116.431 1.00 19.84 49 ASN A O 1
ATOM 1832 N N . ALA B 1 50 ? 105.312 114.453 115.375 1.00 18.88 50 ALA A N 1
ATOM 1833 C CA . ALA B 1 50 ? 104.418 114.610 116.515 1.00 18.88 50 ALA A CA 1
ATOM 1834 C C . ALA B 1 50 ? 104.794 113.709 117.683 1.00 18.88 50 ALA A C 1
ATOM 1835 O O . ALA B 1 50 ? 104.732 114.153 118.833 1.00 18.88 50 ALA A O 1
ATOM 1837 N N . ALA B 1 51 ? 105.176 112.458 117.417 1.00 15.06 51 ALA A N 1
ATOM 1838 C CA . ALA B 1 51 ? 105.539 111.542 118.494 1.00 15.06 51 ALA A CA 1
ATOM 1839 C C . ALA B 1 51 ? 106.806 111.996 119.205 1.00 15.06 51 ALA A C 1
ATOM 1840 O O . ALA B 1 51 ? 106.915 111.890 120.430 1.00 15.06 51 ALA A O 1
ATOM 1842 N N . TYR B 1 52 ? 107.782 112.497 118.449 1.00 15.75 52 TYR A N 1
ATOM 1843 C CA . TYR B 1 52 ? 109.025 112.953 119.057 1.00 15.75 52 TYR A CA 1
ATOM 1844 C C . TYR B 1 52 ? 108.796 114.176 119.937 1.00 15.75 52 TYR A C 1
ATOM 1845 O O . TYR B 1 52 ? 109.413 114.302 120.999 1.00 15.75 52 TYR A O 1
ATOM 1854 N N . SER B 1 53 ? 107.905 115.080 119.525 1.00 17.58 53 SER A N 1
ATOM 1855 C CA . SER B 1 53 ? 107.715 116.325 120.266 1.00 17.58 53 SER A CA 1
ATOM 1856 C C . SER B 1 53 ? 106.811 116.128 121.474 1.00 17.58 53 SER A C 1
ATOM 1857 O O . SER B 1 53 ? 106.970 116.809 122.491 1.00 17.58 53 SER A O 1
ATOM 1860 N N . ALA B 1 54 ? 105.847 115.213 121.379 1.00 16.45 54 ALA A N 1
ATOM 1861 C CA . ALA B 1 54 ? 105.017 114.899 122.533 1.00 16.45 54 ALA A CA 1
ATOM 1862 C C . ALA B 1 54 ? 105.826 114.312 123.680 1.00 16.45 54 ALA A C 1
ATOM 1863 O O . ALA B 1 54 ? 105.478 114.530 124.843 1.00 16.45 54 ALA A O 1
ATOM 1865 N N . GLY B 1 55 ? 106.900 113.579 123.381 1.00 18.33 55 GLY A N 1
ATOM 1866 C CA . GLY B 1 55 ? 107.685 112.957 124.432 1.00 18.33 55 GLY A CA 1
ATOM 1867 C C . GLY B 1 55 ? 108.801 113.833 124.962 1.00 18.33 55 GLY A C 1
ATOM 1868 O O . GLY B 1 55 ? 109.300 113.601 126.065 1.00 18.33 55 GLY A O 1
ATOM 1869 N N . ILE B 1 56 ? 109.212 114.841 124.197 1.00 21.92 56 ILE A N 1
ATOM 1870 C CA . ILE B 1 56 ? 110.255 115.761 124.639 1.00 21.92 56 ILE A CA 1
ATOM 1871 C C . ILE B 1 56 ? 109.578 116.966 125.283 1.00 21.92 56 ILE A C 1
ATOM 1872 O O . ILE B 1 56 ? 110.215 117.989 125.555 1.00 21.92 56 ILE A O 1
ATOM 1877 N N . LEU B 1 57 ? 108.275 116.850 125.528 1.00 23.93 57 LEU A N 1
ATOM 1878 C CA . LEU B 1 57 ? 107.545 117.843 126.299 1.00 23.93 57 LEU A CA 1
ATOM 1879 C C . LEU B 1 57 ? 106.976 117.285 127.594 1.00 23.93 57 LEU A C 1
ATOM 1880 O O . LEU B 1 57 ? 106.796 118.049 128.545 1.00 23.93 57 LEU A O 1
ATOM 1885 N N . LEU B 1 58 ? 106.702 115.992 127.667 1.00 23.09 58 LEU A N 1
ATOM 1886 C CA . LEU B 1 58 ? 106.024 115.384 128.805 1.00 23.09 58 LEU A CA 1
ATOM 1887 C C . LEU B 1 58 ? 106.949 114.590 129.716 1.00 23.09 58 LEU A C 1
ATOM 1888 O O . LEU B 1 58 ? 106.694 114.519 130.919 1.00 23.09 58 LEU A O 1
ATOM 1893 N N . ALA B 1 59 ? 108.010 113.995 129.181 1.00 21.43 59 ALA A N 1
ATOM 1894 C CA . ALA B 1 59 ? 108.820 113.067 129.962 1.00 21.43 59 ALA A CA 1
ATOM 1895 C C . ALA B 1 59 ? 109.731 113.773 130.964 1.00 21.43 59 ALA A C 1
ATOM 1896 O O . ALA B 1 59 ? 109.720 113.417 132.147 1.00 21.43 59 ALA A O 1
ATOM 1898 N N . PRO B 1 60 ? 110.534 114.752 130.556 1.00 21.14 60 PRO A N 1
ATOM 1899 C CA . PRO B 1 60 ? 111.432 115.419 131.514 1.00 21.14 60 PRO A CA 1
ATOM 1900 C C . PRO B 1 60 ? 110.692 116.232 132.566 1.00 21.14 60 PRO A C 1
ATOM 1901 O O . PRO B 1 60 ? 111.246 116.470 133.649 1.00 21.14 60 PRO A O 1
ATOM 1905 N N . PRO B 1 61 ? 109.450 116.703 132.312 1.00 25.46 61 PRO A N 1
ATOM 1906 C CA . PRO B 1 61 ? 108.655 117.212 133.437 1.00 25.46 61 PRO A CA 1
ATOM 1907 C C . PRO B 1 61 ? 108.327 116.131 134.453 1.00 25.46 61 PRO A C 1
ATOM 1908 O O . PRO B 1 61 ? 108.381 116.367 135.662 1.00 25.46 61 PRO A O 1
ATOM 1912 N N . LEU B 1 62 ? 107.984 114.936 133.969 1.00 24.47 62 LEU A N 1
ATOM 1913 C CA . LEU B 1 62 ? 107.656 113.837 134.869 1.00 24.47 62 LEU A CA 1
ATOM 1914 C C . LEU B 1 62 ? 108.886 113.335 135.616 1.00 24.47 62 LEU A C 1
ATOM 1915 O O . LEU B 1 62 ? 108.758 112.712 136.674 1.00 24.47 62 LEU A O 1
ATOM 1920 N N . VAL B 1 63 ? 110.081 113.596 135.084 1.00 26.28 63 VAL A N 1
ATOM 1921 C CA . VAL B 1 63 ? 111.308 113.152 135.743 1.00 26.28 63 VAL A CA 1
ATOM 1922 C C . VAL B 1 63 ? 111.715 114.142 136.825 1.00 26.28 63 VAL A C 1
ATOM 1923 O O . VAL B 1 63 ? 112.320 113.771 137.836 1.00 26.28 63 VAL A O 1
ATOM 1927 N N . LEU B 1 64 ? 111.390 115.421 136.631 1.00 30.41 64 LEU A N 1
ATOM 1928 C CA . LEU B 1 64 ? 111.711 116.426 137.637 1.00 30.41 64 LEU A CA 1
ATOM 1929 C C . LEU B 1 64 ? 110.734 116.397 138.803 1.00 30.41 64 LEU A C 1
ATOM 1930 O O . LEU B 1 64 ? 111.039 116.944 139.868 1.00 30.41 64 LEU A O 1
ATOM 1935 N N . PHE B 1 65 ? 109.566 115.783 138.622 1.00 34.57 65 PHE A N 1
ATOM 1936 C CA . PHE B 1 65 ? 108.623 115.619 139.723 1.00 34.57 65 PHE A CA 1
ATOM 1937 C C . PHE B 1 65 ? 109.078 114.509 140.662 1.00 34.57 65 PHE A C 1
ATOM 1938 O O . PHE B 1 65 ? 109.180 114.707 141.878 1.00 34.57 65 PHE A O 1
ATOM 1946 N N . LEU B 1 66 ? 109.363 113.328 140.110 1.00 35.41 66 LEU A N 1
ATOM 1947 C CA . LEU B 1 66 ? 109.852 112.222 140.925 1.00 35.41 66 LEU A CA 1
ATOM 1948 C C . LEU B 1 66 ? 111.214 112.526 141.532 1.00 35.41 66 LEU A C 1
ATOM 1949 O O . LEU B 1 66 ? 111.560 111.975 142.581 1.00 35.41 66 LEU A O 1
ATOM 1954 N N . LEU B 1 67 ? 111.997 113.390 140.895 1.00 38.84 67 LEU A N 1
ATOM 1955 C CA . LEU B 1 67 ? 113.301 113.756 141.432 1.00 38.84 67 LEU A CA 1
ATOM 1956 C C . LEU B 1 67 ? 113.214 114.829 142.507 1.00 38.84 67 LEU A C 1
ATOM 1957 O O . LEU B 1 67 ? 114.252 115.264 143.012 1.00 38.84 67 LEU A O 1
ATOM 1962 N N . GLY B 1 68 ? 112.010 115.270 142.857 1.00 46.25 68 GLY A N 1
ATOM 1963 C CA . GLY B 1 68 ? 111.821 116.200 143.951 1.00 46.25 68 GLY A CA 1
ATOM 1964 C C . GLY B 1 68 ? 111.187 115.510 145.138 1.00 46.25 68 GLY A C 1
ATOM 1965 O O . GLY B 1 68 ? 111.396 115.907 146.287 1.00 46.25 68 GLY A O 1
ATOM 1966 N N . LEU B 1 69 ? 110.395 114.474 144.862 1.00 49.25 69 LEU A N 1
ATOM 1967 C CA . LEU B 1 69 ? 109.872 113.632 145.931 1.00 49.25 69 LEU A CA 1
ATOM 1968 C C . LEU B 1 69 ? 110.980 112.786 146.544 1.00 49.25 69 LEU A C 1
ATOM 1969 O O . LEU B 1 69 ? 111.081 112.662 147.769 1.00 49.25 69 LEU A O 1
ATOM 1974 N N . VAL B 1 70 ? 111.818 112.185 145.697 1.00 54.02 70 VAL A N 1
ATOM 1975 C CA . VAL B 1 70 ? 112.900 111.326 146.162 1.00 54.02 70 VAL A CA 1
ATOM 1976 C C . VAL B 1 70 ? 113.906 112.073 147.027 1.00 54.02 70 VAL A C 1
ATOM 1977 O O . VAL B 1 70 ? 114.532 111.469 147.903 1.00 54.02 70 VAL A O 1
ATOM 1981 N N . MET B 1 71 ? 114.063 113.383 146.829 1.00 61.16 71 MET A N 1
ATOM 1982 C CA . MET B 1 71 ? 115.186 114.070 147.458 1.00 61.16 71 MET A CA 1
ATOM 1983 C C . MET B 1 71 ? 114.752 115.019 148.569 1.00 61.16 71 MET A C 1
ATOM 1984 O O . MET B 1 71 ? 115.394 116.054 148.777 1.00 61.16 71 MET A O 1
ATOM 1989 N N . ASN B 1 72 ? 113.678 114.704 149.285 1.00 66.70 72 ASN A N 1
ATOM 1990 C CA . ASN B 1 72 ? 113.418 115.336 150.571 1.00 66.70 72 ASN A CA 1
ATOM 1991 C C . ASN B 1 72 ? 113.291 114.266 151.651 1.00 66.70 72 ASN A C 1
ATOM 1992 O O . ASN B 1 72 ? 112.862 113.139 151.388 1.00 66.70 72 ASN A O 1
ATOM 1997 N N . ASN B 1 73 ? 113.678 114.623 152.872 1.00 75.16 73 ASN A N 1
ATOM 1998 C CA . ASN B 1 73 ? 113.818 113.632 153.939 1.00 75.16 73 ASN A CA 1
ATOM 1999 C C . ASN B 1 73 ? 112.490 113.336 154.635 1.00 75.16 73 ASN A C 1
ATOM 2000 O O . ASN B 1 73 ? 112.393 113.366 155.861 1.00 75.16 73 ASN A O 1
ATOM 2005 N N . ASN B 1 74 ? 111.444 113.052 153.855 1.00 75.98 74 ASN A N 1
ATOM 2006 C CA . ASN B 1 74 ? 110.181 112.546 154.389 1.00 75.98 74 ASN A CA 1
ATOM 2007 C C . ASN B 1 74 ? 109.510 111.505 153.507 1.00 75.98 74 ASN A C 1
ATOM 2008 O O . ASN B 1 74 ? 108.400 111.075 153.840 1.00 75.98 74 ASN A O 1
ATOM 2013 N N . VAL B 1 75 ? 110.132 111.088 152.402 1.00 72.98 75 VAL A N 1
ATOM 2014 C CA . VAL B 1 75 ? 109.470 110.177 151.472 1.00 72.98 75 VAL A CA 1
ATOM 2015 C C . VAL B 1 75 ? 109.285 108.800 152.090 1.00 72.98 75 VAL A C 1
ATOM 2016 O O . VAL B 1 75 ? 108.319 108.094 151.775 1.00 72.98 75 VAL A O 1
ATOM 2020 N N . SER B 1 76 ? 110.196 108.393 152.973 1.00 77.63 76 SER A N 1
ATOM 2021 C CA . SER B 1 76 ? 110.097 107.075 153.591 1.00 77.63 76 SER A CA 1
ATOM 2022 C C . SER B 1 76 ? 109.150 107.097 154.783 1.00 77.63 76 SER A C 1
ATOM 2023 O O . SER B 1 76 ? 108.402 106.140 155.016 1.00 77.63 76 SER A O 1
ATOM 2026 N N . MET B 1 77 ? 109.177 108.185 155.558 1.00 80.02 77 MET A N 1
ATOM 2027 C CA . MET B 1 77 ? 108.375 108.258 156.775 1.00 80.02 77 MET A CA 1
ATOM 2028 C C . MET B 1 77 ? 106.884 108.207 156.472 1.00 80.02 77 MET A C 1
ATOM 2029 O O . MET B 1 77 ? 106.086 107.789 157.318 1.00 80.02 77 MET A O 1
ATOM 2034 N N . LEU B 1 78 ? 106.487 108.629 155.271 1.00 79.81 78 LEU A N 1
ATOM 2035 C CA . LEU B 1 78 ? 105.078 108.559 154.905 1.00 79.81 78 LEU A CA 1
ATOM 2036 C C . LEU B 1 78 ? 104.739 107.210 154.283 1.00 79.81 78 LEU A C 1
ATOM 2037 O O . LEU B 1 78 ? 103.569 106.813 154.245 1.00 79.81 78 LEU A O 1
ATOM 2042 N N . ALA B 1 79 ? 105.746 106.489 153.801 1.00 79.57 79 ALA A N 1
ATOM 2043 C CA . ALA B 1 79 ? 105.533 105.181 153.193 1.00 79.57 79 ALA A CA 1
ATOM 2044 C C . ALA B 1 79 ? 105.063 104.163 154.228 1.00 79.57 79 ALA A C 1
ATOM 2045 O O . ALA B 1 79 ? 104.447 103.154 153.887 1.00 79.57 79 ALA A O 1
ATOM 2047 N N . ARG B 1 89 ? 98.680 103.164 162.533 1.00 90.07 89 ARG A N 1
ATOM 2048 C CA . ARG B 1 89 ? 99.886 103.982 162.549 1.00 90.07 89 ARG A CA 1
ATOM 2049 C C . ARG B 1 89 ? 99.855 104.957 163.721 1.00 90.07 89 ARG A C 1
ATOM 2050 O O . ARG B 1 89 ? 98.792 105.430 164.119 1.00 90.07 89 ARG A O 1
ATOM 2058 N N . ALA B 1 90 ? 101.031 105.252 164.269 1.00 88.25 90 ALA A N 1
ATOM 2059 C CA . ALA B 1 90 ? 101.151 106.098 165.453 1.00 88.25 90 ALA A CA 1
ATOM 2060 C C . ALA B 1 90 ? 100.935 107.584 165.167 1.00 88.25 90 ALA A C 1
ATOM 2061 O O . ALA B 1 90 ? 101.090 108.376 166.111 1.00 88.25 90 ALA A O 1
ATOM 2063 N N . LYS B 1 91 ? 100.588 108.007 163.951 1.00 83.85 91 LYS A N 1
ATOM 2064 C CA . LYS B 1 91 ? 100.389 109.419 163.658 1.00 83.85 91 LYS A CA 1
ATOM 2065 C C . LYS B 1 91 ? 98.981 109.645 163.129 1.00 83.85 91 LYS A C 1
ATOM 2066 O O . LYS B 1 91 ? 98.457 108.827 162.369 1.00 83.85 91 LYS A O 1
ATOM 2072 N N . ASP B 1 92 ? 98.381 110.760 163.538 1.00 80.93 92 ASP A N 1
ATOM 2073 C CA . ASP B 1 92 ? 97.016 111.087 163.161 1.00 80.93 92 ASP A CA 1
ATOM 2074 C C . ASP B 1 92 ? 96.881 111.208 161.642 1.00 80.93 92 ASP A C 1
ATOM 2075 O O . ASP B 1 92 ? 97.799 111.669 160.960 1.00 80.93 92 ASP A O 1
ATOM 2080 N N . PRO B 1 93 ? 95.732 110.812 161.092 1.00 78.13 93 PRO A N 1
ATOM 2081 C CA . PRO B 1 93 ? 95.537 110.921 159.638 1.00 78.13 93 PRO A CA 1
ATOM 2082 C C . PRO B 1 93 ? 95.582 112.347 159.112 1.00 78.13 93 PRO A C 1
ATOM 2083 O O . PRO B 1 93 ? 95.997 112.559 157.966 1.00 78.13 93 PRO A O 1
ATOM 2087 N N . ALA B 1 94 ? 95.151 113.332 159.900 1.00 76.37 94 ALA A N 1
ATOM 2088 C CA . ALA B 1 94 ? 95.197 114.713 159.431 1.00 76.37 94 ALA A CA 1
ATOM 2089 C C . ALA B 1 94 ? 96.636 115.184 159.253 1.00 76.37 94 ALA A C 1
ATOM 2090 O O . ALA B 1 94 ? 96.949 115.926 158.316 1.00 76.37 94 ALA A O 1
ATOM 2092 N N . VAL B 1 95 ? 97.530 114.755 160.147 1.00 73.07 95 VAL A N 1
ATOM 2093 C CA . VAL B 1 95 ? 98.919 115.198 160.077 1.00 73.07 95 VAL A CA 1
ATOM 2094 C C . VAL B 1 95 ? 99.628 114.588 158.877 1.00 73.07 95 VAL A C 1
ATOM 2095 O O . VAL B 1 95 ? 100.574 115.175 158.340 1.00 73.07 95 VAL A O 1
ATOM 2099 N N . LEU B 1 96 ? 99.194 113.405 158.439 1.00 73.22 96 LEU A N 1
ATOM 2100 C CA . LEU B 1 96 ? 99.802 112.778 157.271 1.00 73.22 96 LEU A CA 1
ATOM 2101 C C . LEU B 1 96 ? 99.344 113.461 155.988 1.00 73.22 96 LEU A C 1
ATOM 2102 O O . LEU B 1 96 ? 100.146 113.728 155.087 1.00 73.22 96 LEU A O 1
ATOM 2107 N N . ARG B 1 97 ? 98.043 113.744 155.890 1.00 72.51 97 ARG A N 1
ATOM 2108 C CA . ARG B 1 97 ? 97.506 114.375 154.689 1.00 72.51 97 ARG A CA 1
ATOM 2109 C C . ARG B 1 97 ? 98.109 115.757 154.470 1.00 72.51 97 ARG A C 1
ATOM 2110 O O . ARG B 1 97 ? 98.395 116.141 153.331 1.00 72.51 97 ARG A O 1
ATOM 2118 N N . TYR B 1 98 ? 98.308 116.522 155.544 1.00 68.32 98 TYR A N 1
ATOM 2119 C CA . TYR B 1 98 ? 98.929 117.835 155.404 1.00 68.32 98 TYR A CA 1
ATOM 2120 C C . TYR B 1 98 ? 100.389 117.702 154.993 1.00 68.32 98 TYR A C 1
ATOM 2121 O O . TYR B 1 98 ? 100.887 118.460 154.154 1.00 68.32 98 TYR A O 1
ATOM 2130 N N . MET B 1 99 ? 101.099 116.741 155.588 1.00 67.85 99 MET A N 1
ATOM 2131 C CA . MET B 1 99 ? 102.530 116.612 155.341 1.00 67.85 99 MET A CA 1
ATOM 2132 C C . MET B 1 99 ? 102.798 115.981 153.981 1.00 67.85 99 MET A C 1
ATOM 2133 O O . MET B 1 99 ? 103.932 115.986 153.490 1.00 67.85 99 MET A O 1
ATOM 2138 N N . PHE B 1 100 ? 101.756 115.426 153.358 1.00 66.93 100 PHE A N 1
ATOM 2139 C CA . PHE B 1 100 ? 101.891 114.904 152.004 1.00 66.93 100 PHE A CA 1
ATOM 2140 C C . PHE B 1 100 ? 101.635 115.983 150.960 1.00 66.93 100 PHE A C 1
ATOM 2141 O O . PHE B 1 100 ? 102.465 116.188 150.068 1.00 66.93 100 PHE A O 1
ATOM 2149 N N . CYS B 1 101 ? 100.505 116.685 151.059 1.00 60.61 101 CYS A N 1
ATOM 2150 C CA . CYS B 1 101 ? 100.167 117.723 150.094 1.00 60.61 101 CYS A CA 1
ATOM 2151 C C . CYS B 1 101 ? 101.158 118.877 150.100 1.00 60.61 101 CYS A C 1
ATOM 2152 O O . CYS B 1 101 ? 101.346 119.519 149.062 1.00 60.61 101 CYS A O 1
ATOM 2155 N N . SER B 1 102 ? 101.797 119.156 151.236 1.00 57.61 102 SER A N 1
ATOM 2156 C CA . SER B 1 102 ? 102.857 120.156 151.254 1.00 57.61 102 SER A CA 1
ATOM 2157 C C . SER B 1 102 ? 104.136 119.622 150.625 1.00 57.61 102 SER A C 1
ATOM 2158 O O . SER B 1 102 ? 105.029 120.400 150.277 1.00 57.61 102 SER A O 1
ATOM 2161 N N . MET B 1 103 ? 104.238 118.301 150.473 1.00 56.36 103 MET A N 1
ATOM 2162 C CA . MET B 1 103 ? 105.435 117.698 149.897 1.00 56.36 103 MET A CA 1
ATOM 2163 C C . MET B 1 103 ? 105.432 117.823 148.380 1.00 56.36 103 MET A C 1
ATOM 2164 O O . MET B 1 103 ? 106.478 118.049 147.761 1.00 56.36 103 MET A O 1
ATOM 2169 N N . ALA B 1 104 ? 104.257 117.679 147.764 1.00 52.86 104 ALA A N 1
ATOM 2170 C CA . ALA B 1 104 ? 104.153 117.716 146.310 1.00 52.86 104 ALA A CA 1
ATOM 2171 C C . ALA B 1 104 ? 104.294 119.132 145.768 1.00 52.86 104 ALA A C 1
ATOM 2172 O O . ALA B 1 104 ? 104.880 119.344 144.702 1.00 52.86 104 ALA A O 1
ATOM 2174 N N . GLN B 1 105 ? 103.757 120.118 146.492 1.00 51.65 105 GLN A N 1
ATOM 2175 C CA . GLN B 1 105 ? 103.649 121.471 145.954 1.00 51.65 105 GLN A CA 1
ATOM 2176 C C . GLN B 1 105 ? 105.012 122.083 145.650 1.00 51.65 105 GLN A C 1
ATOM 2177 O O . GLN B 1 105 ? 105.121 122.973 144.800 1.00 51.65 105 GLN A O 1
ATOM 2183 N N . ARG B 1 106 ? 106.062 121.641 146.341 1.00 50.92 106 ARG A N 1
ATOM 2184 C CA . ARG B 1 106 ? 107.393 122.150 146.026 1.00 50.92 106 ARG A CA 1
ATOM 2185 C C . ARG B 1 106 ? 108.026 121.371 144.879 1.00 50.92 106 ARG A C 1
ATOM 2186 O O . ARG B 1 106 ? 108.987 121.840 144.258 1.00 50.92 106 ARG A O 1
ATOM 2194 N N . ALA B 1 107 ? 107.501 120.181 144.581 1.00 45.52 107 ALA A N 1
ATOM 2195 C CA . ALA B 1 107 ? 107.992 119.414 143.441 1.00 45.52 107 ALA A CA 1
ATOM 2196 C C . ALA B 1 107 ? 107.422 119.945 142.132 1.00 45.52 107 ALA A C 1
ATOM 2197 O O . ALA B 1 107 ? 107.794 119.485 141.047 1.00 45.52 107 ALA A O 1
ATOM 2199 N N . LEU B 1 108 ? 106.502 120.910 142.216 1.00 44.09 108 LEU A N 1
ATOM 2200 C CA . LEU B 1 108 ? 105.848 121.414 141.015 1.00 44.09 108 LEU A CA 1
ATOM 2201 C C . LEU B 1 108 ? 106.511 122.681 140.493 1.00 44.09 108 LEU A C 1
ATOM 2202 O O . LEU B 1 108 ? 106.014 123.288 139.540 1.00 44.09 108 LEU A O 1
ATOM 2207 N N . TRP B 1 109 ? 107.637 123.086 141.010 1.00 44.98 109 TRP A N 1
ATOM 2208 C CA . TRP B 1 109 ? 108.262 124.273 140.488 1.00 44.98 109 TRP A CA 1
ATOM 2209 C C . TRP B 1 109 ? 109.148 124.059 139.275 1.00 44.98 109 TRP A C 1
ATOM 2210 O O . TRP B 1 109 ? 109.322 124.973 138.550 1.00 44.98 109 TRP A O 1
ATOM 2221 N N . ALA B 1 110 ? 109.800 122.912 139.122 1.00 39.79 110 ALA A N 1
ATOM 2222 C CA . ALA B 1 110 ? 110.542 122.538 137.927 1.00 39.79 110 ALA A CA 1
ATOM 2223 C C . ALA B 1 110 ? 109.630 122.057 136.802 1.00 39.79 110 ALA A C 1
ATOM 2224 O O . ALA B 1 110 ? 109.819 122.464 135.650 1.00 39.79 110 ALA A O 1
ATOM 2226 N N . PRO B 1 111 ? 108.653 121.185 137.072 1.00 36.19 111 PRO A N 1
ATOM 2227 C CA . PRO B 1 111 ? 107.716 120.795 136.006 1.00 36.19 111 PRO A CA 1
ATOM 2228 C C . PRO B 1 111 ? 106.959 121.956 135.381 1.00 36.19 111 PRO A C 1
ATOM 2229 O O . PRO B 1 111 ? 106.490 121.833 134.243 1.00 36.19 111 PRO A O 1
ATOM 2233 N N . VAL B 1 112 ? 106.818 123.079 136.086 1.00 37.47 112 VAL A N 1
ATOM 2234 C CA . VAL B 1 112 ? 106.103 124.218 135.522 1.00 37.47 112 VAL A CA 1
ATOM 2235 C C . VAL B 1 112 ? 107.061 125.159 134.808 1.00 37.47 112 VAL A C 1
ATOM 2236 O O . VAL B 1 112 ? 106.723 125.720 133.761 1.00 37.47 112 VAL A O 1
ATOM 2240 N N . VAL B 1 113 ? 108.263 125.350 135.352 1.00 34.81 113 VAL A N 1
ATOM 2241 C CA . VAL B 1 113 ? 109.252 126.194 134.693 1.00 34.81 113 VAL A CA 1
ATOM 2242 C C . VAL B 1 113 ? 109.805 125.541 133.434 1.00 34.81 113 VAL A C 1
ATOM 2243 O O . VAL B 1 113 ? 110.254 126.245 132.523 1.00 34.81 113 VAL A O 1
ATOM 2247 N N . TRP B 1 114 ? 109.755 124.213 133.340 1.00 30.87 114 TRP A N 1
ATOM 2248 C CA . TRP B 1 114 ? 110.254 123.537 132.150 1.00 30.87 114 TRP A CA 1
ATOM 2249 C C . TRP B 1 114 ? 109.245 123.595 131.010 1.00 30.87 114 TRP A C 1
ATOM 2250 O O . TRP B 1 114 ? 109.627 123.788 129.852 1.00 30.87 114 TRP A O 1
ATOM 2261 N N . VAL B 1 115 ? 107.956 123.432 131.314 1.00 27.75 115 VAL A N 1
ATOM 2262 C CA . VAL B 1 115 ? 106.936 123.463 130.269 1.00 27.75 115 VAL A CA 1
ATOM 2263 C C . VAL B 1 115 ? 106.753 124.880 129.739 1.00 27.75 115 VAL A C 1
ATOM 2264 O O . VAL B 1 115 ? 106.332 125.080 128.595 1.00 27.75 115 VAL A O 1
ATOM 2268 N N . ALA B 1 116 ? 107.069 125.884 130.557 1.00 25.98 116 ALA A N 1
ATOM 2269 C CA . ALA B 1 116 ? 106.881 127.267 130.135 1.00 25.98 116 ALA A CA 1
ATOM 2270 C C . ALA B 1 116 ? 108.004 127.717 129.213 1.00 25.98 116 ALA A C 1
ATOM 2271 O O . ALA B 1 116 ? 107.769 128.424 128.229 1.00 25.98 116 ALA A O 1
ATOM 2273 N N . VAL B 1 117 ? 109.239 127.320 129.521 1.00 26.30 117 VAL A N 1
ATOM 2274 C CA . VAL B 1 117 ? 110.374 127.709 128.690 1.00 26.30 117 VAL A CA 1
ATOM 2275 C C . VAL B 1 117 ? 110.355 126.944 127.372 1.00 26.30 117 VAL A C 1
ATOM 2276 O O . VAL B 1 117 ? 110.935 127.384 126.372 1.00 26.30 117 VAL A O 1
ATOM 2280 N N . THR B 1 118 ? 109.676 125.798 127.344 1.00 25.96 118 THR A N 1
ATOM 2281 C CA . THR B 1 118 ? 109.595 125.016 126.116 1.00 25.96 118 THR A CA 1
ATOM 2282 C C . THR B 1 118 ? 108.567 125.600 125.156 1.00 25.96 118 THR A C 1
ATOM 2283 O O . THR B 1 118 ? 108.741 125.529 123.935 1.00 25.96 118 THR A O 1
ATOM 2287 N N . LEU B 1 119 ? 107.492 126.186 125.686 1.00 21.09 119 LEU A N 1
ATOM 2288 C CA . LEU B 1 119 ? 106.477 126.788 124.829 1.00 21.09 119 LEU A CA 1
ATOM 2289 C C . LEU B 1 119 ? 106.870 128.200 124.414 1.00 21.09 119 LEU A C 1
ATOM 2290 O O . LEU B 1 119 ? 106.419 128.699 123.378 1.00 21.09 119 LEU A O 1
ATOM 2295 N N . LEU B 1 120 ? 107.706 128.864 125.213 1.00 21.36 120 LEU A N 1
ATOM 2296 C CA . LEU B 1 120 ? 108.141 130.213 124.868 1.00 21.36 120 LEU A CA 1
ATOM 2297 C C . LEU B 1 120 ? 109.315 130.192 123.902 1.00 21.36 120 LEU A C 1
ATOM 2298 O O . LEU B 1 120 ? 109.838 131.250 123.540 1.00 21.36 120 LEU A O 1
ATOM 2303 N N . ASP B 1 121 ? 109.747 129.006 123.480 1.00 23.46 121 ASP A N 1
ATOM 2304 C CA . ASP B 1 121 ? 110.854 128.881 122.542 1.00 23.46 121 ASP A CA 1
ATOM 2305 C C . ASP B 1 121 ? 110.389 128.574 121.126 1.00 23.46 121 ASP A C 1
ATOM 2306 O O . ASP B 1 121 ? 110.979 129.083 120.168 1.00 23.46 121 ASP A O 1
ATOM 2311 N N . GLY B 1 122 ? 109.354 127.749 120.965 1.00 18.49 122 GLY A N 1
ATOM 2312 C CA . GLY B 1 122 ? 108.709 127.531 119.694 1.00 18.49 122 GLY A CA 1
ATOM 2313 C C . GLY B 1 122 ? 109.222 126.341 118.908 1.00 18.49 122 GLY A C 1
ATOM 2314 O O . GLY B 1 122 ? 108.590 125.949 117.922 1.00 18.49 122 GLY A O 1
ATOM 2315 N N . LYS B 1 123 ? 110.349 125.756 119.316 1.00 21.77 123 LYS A N 1
ATOM 2316 C CA . LYS B 1 123 ? 110.924 124.651 118.556 1.00 21.77 123 LYS A CA 1
ATOM 2317 C C . LYS B 1 123 ? 110.056 123.401 118.629 1.00 21.77 123 LYS A C 1
ATOM 2318 O O . LYS B 1 123 ? 109.878 122.702 117.627 1.00 21.77 123 LYS A O 1
ATOM 2324 N N . CYS B 1 124 ? 109.517 123.095 119.809 1.00 19.02 124 CYS A N 1
ATOM 2325 C CA . CYS B 1 124 ? 108.691 121.901 119.948 1.00 19.02 124 CYS A CA 1
ATOM 2326 C C . CYS B 1 124 ? 107.357 122.055 119.229 1.00 19.02 124 CYS A C 1
ATOM 2327 O O . CYS B 1 124 ? 106.876 121.102 118.606 1.00 19.02 124 CYS A O 1
ATOM 2330 N N . PHE B 1 125 ? 106.748 123.238 119.301 1.00 15.85 125 PHE A N 1
ATOM 2331 C CA . PHE B 1 125 ? 105.500 123.521 118.605 1.00 15.85 125 PHE A CA 1
ATOM 2332 C C . PHE B 1 125 ? 105.676 123.566 117.094 1.00 15.85 125 PHE A C 1
ATOM 2333 O O . PHE B 1 125 ? 104.750 123.209 116.357 1.00 15.85 125 PHE A O 1
ATOM 2341 N N . LEU B 1 126 ? 106.848 123.987 116.618 1.00 17.40 126 LEU A N 1
ATOM 2342 C CA . LEU B 1 126 ? 107.072 124.124 115.183 1.00 17.40 126 LEU A CA 1
ATOM 2343 C C . LEU B 1 126 ? 107.139 122.766 114.496 1.00 17.40 126 LEU A C 1
ATOM 2344 O O . LEU B 1 126 ? 106.567 122.575 113.417 1.00 17.40 126 LEU A O 1
ATOM 2349 N N . CYS B 1 127 ? 107.830 121.806 115.104 1.00 18.66 127 CYS A N 1
ATOM 2350 C CA . CYS B 1 127 ? 107.996 120.489 114.503 1.00 18.66 127 CYS A CA 1
ATOM 2351 C C . CYS B 1 127 ? 106.729 119.646 114.548 1.00 18.66 127 CYS A C 1
ATOM 2352 O O . CYS B 1 127 ? 106.438 118.950 113.574 1.00 18.66 127 CYS A O 1
ATOM 2355 N N . ALA B 1 128 ? 105.968 119.688 115.641 1.00 16.85 128 ALA A N 1
ATOM 2356 C CA . ALA B 1 128 ? 104.776 118.868 115.783 1.00 16.85 128 ALA A CA 1
ATOM 2357 C C . ALA B 1 128 ? 103.602 119.312 114.928 1.00 16.85 128 ALA A C 1
ATOM 2358 O O . ALA B 1 128 ? 102.751 118.476 114.609 1.00 16.85 128 ALA A O 1
ATOM 2360 N N . PHE B 1 129 ? 103.529 120.590 114.541 1.00 18.99 129 PHE A N 1
ATOM 2361 C CA . PHE B 1 129 ? 102.358 121.101 113.839 1.00 18.99 129 PHE A CA 1
ATOM 2362 C C . PHE B 1 129 ? 102.689 121.645 112.453 1.00 18.99 129 PHE A C 1
ATOM 2363 O O . PHE B 1 129 ? 101.786 122.120 111.758 1.00 18.99 129 PHE A O 1
ATOM 2371 N N . CYS B 1 130 ? 103.956 121.596 112.034 1.00 21.19 130 CYS A N 1
ATOM 2372 C CA . CYS B 1 130 ? 104.344 122.104 110.722 1.00 21.19 130 CYS A CA 1
ATOM 2373 C C . CYS B 1 130 ? 103.623 121.400 109.578 1.00 21.19 130 CYS A C 1
ATOM 2374 O O . CYS B 1 130 ? 103.389 122.020 108.537 1.00 21.19 130 CYS A O 1
ATOM 2377 N N . THR B 1 131 ? 103.258 120.130 109.749 1.00 24.07 131 THR A N 1
ATOM 2378 C CA . THR B 1 131 ? 102.615 119.382 108.675 1.00 24.07 131 THR A CA 1
ATOM 2379 C C . THR B 1 131 ? 101.183 119.829 108.420 1.00 24.07 131 THR A C 1
ATOM 2380 O O . THR B 1 131 ? 100.629 119.519 107.361 1.00 24.07 131 THR A O 1
ATOM 2384 N N . ALA B 1 132 ? 100.571 120.558 109.355 1.00 32.23 132 ALA A N 1
ATOM 2385 C CA . ALA B 1 132 ? 99.191 121.034 109.219 1.00 32.23 132 ALA A CA 1
ATOM 2386 C C . ALA B 1 132 ? 99.208 122.554 109.340 1.00 32.23 132 ALA A C 1
ATOM 2387 O O . ALA B 1 132 ? 98.969 123.107 110.414 1.00 32.23 132 ALA A O 1
ATOM 2389 N N . VAL B 1 133 ? 99.464 123.226 108.223 1.00 39.04 133 VAL A N 1
ATOM 2390 C CA . VAL B 1 133 ? 99.594 124.680 108.200 1.00 39.04 133 VAL A CA 1
ATOM 2391 C C . VAL B 1 133 ? 98.833 125.199 106.987 1.00 39.04 133 VAL A C 1
ATOM 2392 O O . VAL B 1 133 ? 98.863 124.561 105.925 1.00 39.04 133 VAL A O 1
ATOM 2396 N N . PRO B 1 134 ? 98.135 126.329 107.087 1.00 45.90 134 PRO A N 1
ATOM 2397 C CA . PRO B 1 134 ? 97.380 126.823 105.930 1.00 45.90 134 PRO A CA 1
ATOM 2398 C C . PRO B 1 134 ? 98.297 127.328 104.829 1.00 45.90 134 PRO A C 1
ATOM 2399 O O . PRO B 1 134 ? 98.897 128.400 104.951 1.00 45.90 134 PRO A O 1
ATOM 2403 N N . VAL B 1 135 ? 98.408 126.561 103.744 1.00 53.80 135 VAL A N 1
ATOM 2404 C CA . VAL B 1 135 ? 99.317 126.939 102.669 1.00 53.80 135 VAL A CA 1
ATOM 2405 C C . VAL B 1 135 ? 98.621 127.847 101.667 1.00 53.80 135 VAL A C 1
ATOM 2406 O O . VAL B 1 135 ? 99.281 128.542 100.884 1.00 53.80 135 VAL A O 1
ATOM 2410 N N . SER B 1 136 ? 97.287 127.862 101.667 1.00 60.12 136 SER A N 1
ATOM 2411 C CA . SER B 1 136 ? 96.555 128.793 100.820 1.00 60.12 136 SER A CA 1
ATOM 2412 C C . SER B 1 136 ? 96.678 130.226 101.313 1.00 60.12 136 SER A C 1
ATOM 2413 O O . SER B 1 136 ? 96.985 131.119 100.516 1.00 60.12 136 SER A O 1
ATOM 2416 N N . ALA B 1 137 ? 96.451 130.465 102.602 1.00 57.83 137 ALA A N 1
ATOM 2417 C CA . ALA B 1 137 ? 96.633 131.787 103.191 1.00 57.83 137 ALA A CA 1
ATOM 2418 C C . ALA B 1 137 ? 98.115 131.997 103.469 1.00 57.83 137 ALA A C 1
ATOM 2419 O O . ALA B 1 137 ? 98.718 131.262 104.258 1.00 57.83 137 ALA A O 1
ATOM 2421 N N . LEU B 1 138 ? 98.707 132.999 102.822 1.00 57.84 138 LEU A N 1
ATOM 2422 C CA . LEU B 1 138 ? 100.131 133.292 102.958 1.00 57.84 138 LEU A CA 1
ATOM 2423 C C . LEU B 1 138 ? 100.978 132.127 102.444 1.00 57.84 138 LEU A C 1
ATOM 2424 O O . LEU B 1 138 ? 101.839 131.587 103.140 1.00 57.84 138 LEU A O 1
ATOM 2426 N N . GLY B 1 139 ? 100.717 131.748 101.198 1.00 57.19 139 GLY A N 1
ATOM 2427 C CA . GLY B 1 139 ? 101.442 130.664 100.563 1.00 57.19 139 GLY A CA 1
ATOM 2428 C C . GLY B 1 139 ? 101.893 130.996 99.154 1.00 57.19 139 GLY A C 1
ATOM 2429 O O . GLY B 1 139 ? 102.956 130.562 98.714 1.00 57.19 139 GLY A O 1
ATOM 2430 N N . LEU B 1 147 ? 99.333 117.990 93.706 1.00 68.66 147 LEU A N 1
ATOM 2431 C CA . LEU B 1 147 ? 100.027 117.184 94.705 1.00 68.66 147 LEU A CA 1
ATOM 2432 C C . LEU B 1 147 ? 99.048 116.423 95.592 1.00 68.66 147 LEU A C 1
ATOM 2433 O O . LEU B 1 147 ? 98.159 117.021 96.200 1.00 68.66 147 LEU A O 1
ATOM 2438 N N . PRO B 1 148 ? 99.226 115.104 95.677 1.00 70.57 148 PRO A N 1
ATOM 2439 C CA . PRO B 1 148 ? 98.322 114.279 96.493 1.00 70.57 148 PRO A CA 1
ATOM 2440 C C . PRO B 1 148 ? 98.450 114.566 97.979 1.00 70.57 148 PRO A C 1
ATOM 2441 O O . PRO B 1 148 ? 99.162 115.493 98.376 1.00 70.57 148 PRO A O 1
ATOM 2445 N N . ALA B 1 149 ? 97.733 113.801 98.812 1.00 67.88 149 ALA A N 1
ATOM 2446 C CA . ALA B 1 149 ? 97.951 113.871 100.251 1.00 67.88 149 ALA A CA 1
ATOM 2447 C C . ALA B 1 149 ? 99.409 113.615 100.608 1.00 67.88 149 ALA A C 1
ATOM 2448 O O . ALA B 1 149 ? 100.003 114.421 101.346 1.00 67.88 149 ALA A O 1
ATOM 2450 N N . PRO B 1 150 ? 100.041 112.537 100.142 1.00 67.66 150 PRO A N 1
ATOM 2451 C CA . PRO B 1 150 ? 101.502 112.471 100.151 1.00 67.66 150 PRO A CA 1
ATOM 2452 C C . PRO B 1 150 ? 102.074 113.431 99.121 1.00 67.66 150 PRO A C 1
ATOM 2453 O O . PRO B 1 150 ? 101.350 113.998 98.301 1.00 67.66 150 PRO A O 1
ATOM 2457 N N . GLU B 1 151 ? 103.395 113.635 99.210 1.00 61.71 151 GLU A N 1
ATOM 2458 C CA . GLU B 1 151 ? 104.120 114.615 98.401 1.00 61.71 151 GLU A CA 1
ATOM 2459 C C . GLU B 1 151 ? 103.866 116.041 98.885 1.00 61.71 151 GLU A C 1
ATOM 2460 O O . GLU B 1 151 ? 104.484 116.995 98.399 1.00 61.71 151 GLU A O 1
ATOM 2466 N N . LEU B 1 152 ? 102.970 116.189 99.857 1.00 48.15 152 LEU A N 1
ATOM 2467 C CA . LEU B 1 152 ? 102.690 117.462 100.500 1.00 48.15 152 LEU A CA 1
ATOM 2468 C C . LEU B 1 152 ? 102.927 117.410 102.004 1.00 48.15 152 LEU A C 1
ATOM 2469 O O . LEU B 1 152 ? 103.515 118.341 102.566 1.00 48.15 152 LEU A O 1
ATOM 2474 N N . ALA B 1 153 ? 102.460 116.355 102.674 1.00 39.70 153 ALA A N 1
ATOM 2475 C CA . ALA B 1 153 ? 102.801 116.172 104.079 1.00 39.70 153 ALA A CA 1
ATOM 2476 C C . ALA B 1 153 ? 104.263 115.782 104.236 1.00 39.70 153 ALA A C 1
ATOM 2477 O O . ALA B 1 153 ? 104.838 115.937 105.317 1.00 39.70 153 ALA A O 1
ATOM 2479 N N . ARG B 1 154 ? 104.875 115.264 103.169 1.00 35.83 154 ARG A N 1
ATOM 2480 C CA . ARG B 1 154 ? 106.302 114.970 103.186 1.00 35.83 154 ARG A CA 1
ATOM 2481 C C . ARG B 1 154 ? 107.135 116.186 102.805 1.00 35.83 154 ARG A C 1
ATOM 2482 O O . ARG B 1 154 ? 108.317 116.254 103.160 1.00 35.83 154 ARG A O 1
ATOM 2490 N N . LEU B 1 155 ? 106.543 117.147 102.095 1.00 34.72 155 LEU A N 1
ATOM 2491 C CA . LEU B 1 155 ? 107.218 118.400 101.782 1.00 34.72 155 LEU A CA 1
ATOM 2492 C C . LEU B 1 155 ? 107.128 119.370 102.954 1.00 34.72 155 LEU A C 1
ATOM 2493 O O . LEU B 1 155 ? 108.090 120.078 103.268 1.00 34.72 155 LEU A O 1
ATOM 2498 N N . LEU B 1 156 ? 105.971 119.407 103.613 1.00 28.89 156 LEU A N 1
ATOM 2499 C CA . LEU B 1 156 ? 105.765 120.343 104.712 1.00 28.89 156 LEU A CA 1
ATOM 2500 C C . LEU B 1 156 ? 106.524 119.913 105.958 1.00 28.89 156 LEU A C 1
ATOM 2501 O O . LEU B 1 156 ? 106.847 120.742 106.814 1.00 28.89 156 LEU A O 1
ATOM 2506 N N . ALA B 1 157 ? 106.824 118.620 106.077 1.00 25.51 157 ALA A N 1
ATOM 2507 C CA . ALA B 1 157 ? 107.480 118.110 107.274 1.00 25.51 157 ALA A CA 1
ATOM 2508 C C . ALA B 1 157 ? 108.926 118.567 107.406 1.00 25.51 157 ALA A C 1
ATOM 2509 O O . ALA B 1 157 ? 109.494 118.435 108.494 1.00 25.51 157 ALA A O 1
ATOM 2511 N N . ARG B 1 158 ? 109.530 119.106 106.345 1.00 26.97 158 ARG A N 1
ATOM 2512 C CA . ARG B 1 158 ? 110.928 119.521 106.363 1.00 26.97 158 ARG A CA 1
ATOM 2513 C C . ARG B 1 158 ? 111.099 121.008 106.637 1.00 26.97 158 ARG A C 1
ATOM 2514 O O . ARG B 1 158 ? 112.208 121.535 106.494 1.00 26.97 158 ARG A O 1
ATOM 2522 N N . VAL B 1 159 ? 110.029 121.696 107.023 1.00 24.28 159 VAL A N 1
ATOM 2523 C CA . VAL B 1 159 ? 110.061 123.125 107.323 1.00 24.28 159 VAL A CA 1
ATOM 2524 C C . VAL B 1 159 ? 111.020 123.427 108.470 1.00 24.28 159 VAL A C 1
ATOM 2525 O O . VAL B 1 159 ? 111.820 124.367 108.359 1.00 24.28 159 VAL A O 1
ATOM 2529 N N . PRO B 1 160 ? 110.985 122.693 109.588 1.00 21.52 160 PRO A N 1
ATOM 2530 C CA . PRO B 1 160 ? 111.927 123.007 110.674 1.00 21.52 160 PRO A CA 1
ATOM 2531 C C . PRO B 1 160 ? 113.375 122.676 110.351 1.00 21.52 160 PRO A C 1
ATOM 2532 O O . PRO B 1 160 ? 114.266 123.066 111.113 1.00 21.52 160 PRO A O 1
ATOM 2536 N N . CYS B 1 161 ? 113.642 121.973 109.254 1.00 26.21 161 CYS A N 1
ATOM 2537 C CA . CYS B 1 161 ? 115.005 121.621 108.877 1.00 26.21 161 CYS A CA 1
ATOM 2538 C C . CYS B 1 161 ? 115.420 122.448 107.663 1.00 26.21 161 CYS A C 1
ATOM 2539 O O . CYS B 1 161 ? 114.988 122.165 106.540 1.00 26.21 161 CYS A O 1
ATOM 2542 N N . PRO B 1 162 ? 116.248 123.485 107.853 1.00 28.24 162 PRO A N 1
ATOM 2543 C CA . PRO B 1 162 ? 116.522 124.433 106.761 1.00 28.24 162 PRO A CA 1
ATOM 2544 C C . PRO B 1 162 ? 117.353 123.866 105.621 1.00 28.24 162 PRO A C 1
ATOM 2545 O O . PRO B 1 162 ? 117.221 124.309 104.477 1.00 28.24 162 PRO A O 1
ATOM 2549 N N . GLU B 1 163 ? 118.222 122.899 105.916 1.00 31.26 163 GLU A N 1
ATOM 2550 C CA . GLU B 1 163 ? 119.085 122.335 104.884 1.00 31.26 163 GLU A CA 1
ATOM 2551 C C . GLU B 1 163 ? 118.393 121.237 104.087 1.00 31.26 163 GLU A C 1
ATOM 2552 O O . GLU B 1 163 ? 118.846 120.908 102.987 1.00 31.26 163 GLU A O 1
ATOM 2558 N N . ILE B 1 164 ? 117.312 120.662 104.616 1.00 31.99 164 ILE A N 1
ATOM 2559 C CA . ILE B 1 164 ? 116.570 119.611 103.933 1.00 31.99 164 ILE A CA 1
ATOM 2560 C C . ILE B 1 164 ? 115.408 120.155 103.119 1.00 31.99 164 ILE A C 1
ATOM 2561 O O . ILE B 1 164 ? 114.929 119.472 102.205 1.00 31.99 164 ILE A O 1
ATOM 2566 N N . TYR B 1 165 ? 114.943 121.364 103.420 1.00 33.27 165 TYR A N 1
ATOM 2567 C CA . TYR B 1 165 ? 113.711 121.871 102.833 1.00 33.27 165 TYR A CA 1
ATOM 2568 C C . TYR B 1 165 ? 113.897 122.147 101.347 1.00 33.27 165 TYR A C 1
ATOM 2569 O O . TYR B 1 165 ? 114.775 122.920 100.951 1.00 33.27 165 TYR A O 1
ATOM 2578 N N . ASP B 1 166 ? 113.064 121.514 100.524 1.00 37.67 166 ASP A N 1
ATOM 2579 C CA . ASP B 1 166 ? 113.150 121.683 99.080 1.00 37.67 166 ASP A CA 1
ATOM 2580 C C . ASP B 1 166 ? 112.055 122.604 98.563 1.00 37.67 166 ASP A C 1
ATOM 2581 O O . ASP B 1 166 ? 112.315 123.480 97.732 1.00 37.67 166 ASP A O 1
ATOM 2586 N N . GLY B 1 167 ? 110.834 122.422 99.052 1.00 38.17 167 GLY A N 1
ATOM 2587 C CA . GLY B 1 167 ? 109.698 123.109 98.478 1.00 38.17 167 GLY A CA 1
ATOM 2588 C C . GLY B 1 167 ? 109.602 124.576 98.834 1.00 38.17 167 GLY A C 1
ATOM 2589 O O . GLY B 1 167 ? 108.634 125.001 99.468 1.00 38.17 167 GLY A O 1
ATOM 2590 N N . ASP B 1 168 ? 110.577 125.371 98.397 1.00 41.41 168 ASP A N 1
ATOM 2591 C CA . ASP B 1 168 ? 110.567 126.809 98.623 1.00 41.41 168 ASP A CA 1
ATOM 2592 C C . ASP B 1 168 ? 109.549 127.514 97.742 1.00 41.41 168 ASP A C 1
ATOM 2593 O O . ASP B 1 168 ? 109.293 128.704 97.927 1.00 41.41 168 ASP A O 1
ATOM 2598 N N . TRP B 1 169 ? 108.984 126.803 96.774 1.00 44.93 169 TRP A N 1
ATOM 2599 C CA . TRP B 1 169 ? 107.765 127.213 96.106 1.00 44.93 169 TRP A CA 1
ATOM 2600 C C . TRP B 1 169 ? 106.576 126.723 96.935 1.00 44.93 169 TRP A C 1
ATOM 2601 O O . TRP B 1 169 ? 106.693 125.802 97.749 1.00 44.93 169 TRP A O 1
ATOM 2612 N N . LEU B 1 170 ? 105.431 127.384 96.760 1.00 47.51 170 LEU A N 1
ATOM 2613 C CA . LEU B 1 170 ? 104.201 127.175 97.524 1.00 47.51 170 LEU A CA 1
ATOM 2614 C C . LEU B 1 170 ? 104.276 127.719 98.946 1.00 47.51 170 LEU A C 1
ATOM 2615 O O . LEU B 1 170 ? 103.246 127.838 99.612 1.00 47.51 170 LEU A O 1
ATOM 2620 N N . LEU B 1 171 ? 105.468 128.059 99.422 1.00 40.44 171 LEU A N 1
ATOM 2621 C CA . LEU B 1 171 ? 105.638 128.587 100.764 1.00 40.44 171 LEU A CA 1
ATOM 2622 C C . LEU B 1 171 ? 107.072 129.052 100.953 1.00 40.44 171 LEU A C 1
ATOM 2623 O O . LEU B 1 171 ? 108.013 128.319 100.640 1.00 40.44 171 LEU A O 1
ATOM 2628 N N . ALA B 1 172 ? 107.236 130.261 101.470 1.00 32.72 172 ALA A N 1
ATOM 2629 C CA . ALA B 1 172 ? 108.532 130.667 101.983 1.00 32.72 172 ALA A CA 1
ATOM 2630 C C . ALA B 1 172 ? 108.733 130.051 103.360 1.00 32.72 172 ALA A C 1
ATOM 2631 O O . ALA B 1 172 ? 107.815 130.010 104.181 1.00 32.72 172 ALA A O 1
ATOM 2633 N N . ARG B 1 173 ? 109.945 129.555 103.607 1.00 28.37 173 ARG A N 1
ATOM 2634 C CA . ARG B 1 173 ? 110.171 128.825 104.848 1.00 28.37 173 ARG A CA 1
ATOM 2635 C C . ARG B 1 173 ? 110.110 129.742 106.060 1.00 28.37 173 ARG A C 1
ATOM 2636 O O . ARG B 1 173 ? 109.772 129.290 107.158 1.00 28.37 173 ARG A O 1
ATOM 2644 N N . GLU B 1 174 ? 110.424 131.022 105.890 1.00 27.39 174 GLU A N 1
ATOM 2645 C CA . GLU B 1 174 ? 110.355 131.968 106.993 1.00 27.39 174 GLU A CA 1
ATOM 2646 C C . GLU B 1 174 ? 108.965 132.570 107.162 1.00 27.39 174 GLU A C 1
ATOM 2647 O O . GLU B 1 174 ? 108.730 133.299 108.130 1.00 27.39 174 GLU A O 1
ATOM 2653 N N . VAL B 1 175 ? 108.049 132.290 106.241 1.00 24.20 175 VAL A N 1
ATOM 2654 C CA . VAL B 1 175 ? 106.647 132.641 106.418 1.00 24.20 175 VAL A CA 1
ATOM 2655 C C . VAL B 1 175 ? 105.866 131.578 107.179 1.00 24.20 175 VAL A C 1
ATOM 2656 O O . VAL B 1 175 ? 104.945 131.931 107.931 1.00 24.20 175 VAL A O 1
ATOM 2660 N N . ALA B 1 176 ? 106.198 130.293 107.029 1.00 22.14 176 ALA A N 1
ATOM 2661 C CA . ALA B 1 176 ? 105.604 129.238 107.842 1.00 22.14 176 ALA A CA 1
ATOM 2662 C C . ALA B 1 176 ? 106.217 129.201 109.234 1.00 22.14 176 ALA A C 1
ATOM 2663 O O . ALA B 1 176 ? 105.497 129.076 110.227 1.00 22.14 176 ALA A O 1
ATOM 2665 N N . VAL B 1 177 ? 107.540 129.302 109.326 1.00 22.65 177 VAL A N 1
ATOM 2666 C CA . VAL B 1 177 ? 108.184 129.720 110.563 1.00 22.65 177 VAL A CA 1
ATOM 2667 C C . VAL B 1 177 ? 107.760 131.166 110.765 1.00 22.65 177 VAL A C 1
ATOM 2668 O O . VAL B 1 177 ? 107.320 131.821 109.814 1.00 22.65 177 VAL A O 1
ATOM 2672 N N . ARG B 1 178 ? 107.845 131.665 111.998 1.00 25.00 178 ARG A N 1
ATOM 2673 C CA . ARG B 1 178 ? 107.444 133.029 112.353 1.00 25.00 178 ARG A CA 1
ATOM 2674 C C . ARG B 1 178 ? 105.926 133.195 112.391 1.00 25.00 178 ARG A C 1
ATOM 2675 O O . ARG B 1 178 ? 105.421 134.221 112.847 1.00 25.00 178 ARG A O 1
ATOM 2683 N N . TYR B 1 179 ? 105.185 132.186 111.944 1.00 22.56 179 TYR A N 1
ATOM 2684 C CA . TYR B 1 179 ? 103.746 132.104 112.156 1.00 22.56 179 TYR A CA 1
ATOM 2685 C C . TYR B 1 179 ? 103.351 131.003 113.123 1.00 22.56 179 TYR A C 1
ATOM 2686 O O . TYR B 1 179 ? 102.368 131.174 113.849 1.00 22.56 179 TYR A O 1
ATOM 2695 N N . LEU B 1 180 ? 104.079 129.887 113.170 1.00 20.41 180 LEU A N 1
ATOM 2696 C CA . LEU B 1 180 ? 103.898 128.858 114.178 1.00 20.41 180 LEU A CA 1
ATOM 2697 C C . LEU B 1 180 ? 104.599 129.190 115.485 1.00 20.41 180 LEU A C 1
ATOM 2698 O O . LEU B 1 180 ? 104.212 128.658 116.528 1.00 20.41 180 LEU A O 1
ATOM 2703 N N . ARG B 1 181 ? 105.616 130.044 115.452 1.00 22.04 181 ARG A N 1
ATOM 2704 C CA . ARG B 1 181 ? 106.288 130.494 116.659 1.00 22.04 181 ARG A CA 1
ATOM 2705 C C . ARG B 1 181 ? 105.567 131.644 117.347 1.00 22.04 181 ARG A C 1
ATOM 2706 O O . ARG B 1 181 ? 105.995 132.063 118.426 1.00 22.04 181 ARG A O 1
ATOM 2714 N N . CYS B 1 182 ? 104.495 132.166 116.751 1.00 22.72 182 CYS A N 1
ATOM 2715 C CA . CYS B 1 182 ? 103.678 133.171 117.421 1.00 22.72 182 CYS A CA 1
ATOM 2716 C C . CYS B 1 182 ? 102.474 132.528 118.097 1.00 22.72 182 CYS A C 1
ATOM 2717 O O . CYS B 1 182 ? 102.038 132.972 119.162 1.00 22.72 182 CYS A O 1
ATOM 2720 N N . ILE B 1 183 ? 101.922 131.476 117.489 1.00 18.12 183 ILE A N 1
ATOM 2721 C CA . ILE B 1 183 ? 100.877 130.701 118.152 1.00 18.12 183 ILE A CA 1
ATOM 2722 C C . ILE B 1 183 ? 101.455 129.957 119.347 1.00 18.12 183 ILE A C 1
ATOM 2723 O O . ILE B 1 183 ? 100.737 129.603 120.288 1.00 18.12 183 ILE A O 1
ATOM 2728 N N . SER B 1 184 ? 102.764 129.704 119.323 1.00 18.06 184 SER A N 1
ATOM 2729 C CA . SER B 1 184 ? 103.408 128.980 120.411 1.00 18.06 184 SER A CA 1
ATOM 2730 C C . SER B 1 184 ? 103.654 129.888 121.607 1.00 18.06 184 SER A C 1
ATOM 2731 O O . SER B 1 184 ? 103.674 129.430 122.754 1.00 18.06 184 SER A O 1
ATOM 2734 N N . GLN B 1 185 ? 103.857 131.181 121.358 1.00 19.54 185 GLN A N 1
ATOM 2735 C CA . GLN B 1 185 ? 104.093 132.128 122.440 1.00 19.54 185 GLN A CA 1
ATOM 2736 C C . GLN B 1 185 ? 102.807 132.722 122.992 1.00 19.54 185 GLN A C 1
ATOM 2737 O O . GLN B 1 185 ? 102.825 133.277 124.092 1.00 19.54 185 GLN A O 1
ATOM 2743 N N . ALA B 1 186 ? 101.700 132.622 122.260 1.00 17.23 186 ALA A N 1
ATOM 2744 C CA . ALA B 1 186 ? 100.404 132.944 122.841 1.00 17.23 186 ALA A CA 1
ATOM 2745 C C . ALA B 1 186 ? 99.971 131.876 123.837 1.00 17.23 186 ALA A C 1
ATOM 2746 O O . ALA B 1 186 ? 99.278 132.181 124.813 1.00 17.23 186 ALA A O 1
ATOM 2748 N N . LEU B 1 187 ? 100.367 130.621 123.607 1.00 18.11 187 LEU A N 1
ATOM 2749 C CA . LEU B 1 187 ? 100.055 129.557 124.555 1.00 18.11 187 LEU A CA 1
ATOM 2750 C C . LEU B 1 187 ? 101.038 129.548 125.716 1.00 18.11 187 LEU A C 1
ATOM 2751 O O . LEU B 1 187 ? 100.686 129.164 126.836 1.00 18.11 187 LEU A O 1
ATOM 2756 N N . GLY B 1 188 ? 102.282 129.954 125.468 1.00 18.43 188 GLY A N 1
ATOM 2757 C CA . GLY B 1 188 ? 103.262 129.994 126.536 1.00 18.43 188 GLY A CA 1
ATOM 2758 C C . GLY B 1 188 ? 102.987 131.074 127.563 1.00 18.43 188 GLY A C 1
ATOM 2759 O O . GLY B 1 188 ? 103.454 130.983 128.701 1.00 18.43 188 GLY A O 1
ATOM 2760 N N . TRP B 1 189 ? 102.238 132.110 127.181 1.00 19.20 189 TRP A N 1
ATOM 2761 C CA . TRP B 1 189 ? 101.874 133.176 128.107 1.00 19.20 189 TRP A CA 1
ATOM 2762 C C . TRP B 1 189 ? 100.517 132.918 128.751 1.00 19.20 189 TRP A C 1
ATOM 2763 O O . TRP B 1 189 ? 100.283 133.325 129.891 1.00 19.20 189 TRP A O 1
ATOM 2774 N N . SER B 1 190 ? 99.614 132.246 128.038 1.00 22.40 190 SER A N 1
ATOM 2775 C CA . SER B 1 190 ? 98.368 131.792 128.644 1.00 22.40 190 SER A CA 1
ATOM 2776 C C . SER B 1 190 ? 98.584 130.700 129.680 1.00 22.40 190 SER A C 1
ATOM 2777 O O . SER B 1 190 ? 97.699 130.478 130.510 1.00 22.40 190 SER A O 1
ATOM 2780 N N . PHE B 1 191 ? 99.725 130.013 129.646 1.00 24.36 191 PHE A N 1
ATOM 2781 C CA . PHE B 1 191 ? 100.045 128.966 130.609 1.00 24.36 191 PHE A CA 1
ATOM 2782 C C . PHE B 1 191 ? 100.681 129.561 131.863 1.00 24.36 191 PHE A C 1
ATOM 2783 O O . PHE B 1 191 ? 100.378 129.138 132.982 1.00 24.36 191 PHE A O 1
ATOM 2791 N N . VAL B 1 192 ? 101.562 130.546 131.688 1.00 29.59 192 VAL A N 1
ATOM 2792 C CA . VAL B 1 192 ? 102.162 131.222 132.834 1.00 29.59 192 VAL A CA 1
ATOM 2793 C C . VAL B 1 192 ? 101.124 132.046 133.582 1.00 29.59 192 VAL A C 1
ATOM 2794 O O . VAL B 1 192 ? 101.241 132.255 134.795 1.00 29.59 192 VAL A O 1
ATOM 2798 N N . LEU B 1 193 ? 100.099 132.531 132.880 1.00 30.14 193 LEU A N 1
ATOM 2799 C CA . LEU B 1 193 ? 99.057 133.318 133.527 1.00 30.14 193 LEU A CA 1
ATOM 2800 C C . LEU B 1 193 ? 98.133 132.428 134.345 1.00 30.14 193 LEU A C 1
ATOM 2801 O O . LEU B 1 193 ? 97.942 132.643 135.547 1.00 30.14 193 LEU A O 1
ATOM 2806 N N . LEU B 1 194 ? 97.552 131.412 133.705 1.00 32.24 194 LEU A N 1
ATOM 2807 C CA . LEU B 1 194 ? 96.601 130.544 134.390 1.00 32.24 194 LEU A CA 1
ATOM 2808 C C . LEU B 1 194 ? 97.275 129.729 135.487 1.00 32.24 194 LEU A C 1
ATOM 2809 O O . LEU B 1 194 ? 96.606 129.217 136.390 1.00 32.24 194 LEU A O 1
ATOM 2814 N N . THR B 1 195 ? 98.599 129.593 135.424 1.00 35.25 195 THR A N 1
ATOM 2815 C CA . THR B 1 195 ? 99.319 128.866 136.463 1.00 35.25 195 THR A CA 1
ATOM 2816 C C . THR B 1 195 ? 99.671 129.783 137.627 1.00 35.25 195 THR A C 1
ATOM 2817 O O . THR B 1 195 ? 99.741 129.341 138.778 1.00 35.25 195 THR A O 1
ATOM 2821 N N . THR B 1 196 ? 99.894 131.068 137.348 1.00 37.61 196 THR A N 1
ATOM 2822 C CA . THR B 1 196 ? 100.156 132.021 138.421 1.00 37.61 196 THR A CA 1
ATOM 2823 C C . THR B 1 196 ? 98.858 132.477 139.074 1.00 37.61 196 THR A C 1
ATOM 2824 O O . THR B 1 196 ? 98.845 132.873 140.244 1.00 37.61 196 THR A O 1
ATOM 2828 N N . LEU B 1 197 ? 97.753 132.430 138.329 1.00 39.35 197 LEU A N 1
ATOM 2829 C CA . LEU B 1 197 ? 96.453 132.755 138.903 1.00 39.35 197 LEU A CA 1
ATOM 2830 C C . LEU B 1 197 ? 95.907 131.602 139.733 1.00 39.35 197 LEU A C 1
ATOM 2831 O O . LEU B 1 197 ? 94.876 131.748 140.396 1.00 39.35 197 LEU A O 1
ATOM 2836 N N . LEU B 1 198 ? 96.577 130.450 139.702 1.00 43.85 198 LEU A N 1
ATOM 2837 C CA . LEU B 1 198 ? 96.185 129.305 140.510 1.00 43.85 198 LEU A CA 1
ATOM 2838 C C . LEU B 1 198 ? 97.050 129.146 141.751 1.00 43.85 198 LEU A C 1
ATOM 2839 O O . LEU B 1 198 ? 96.559 128.655 142.770 1.00 43.85 198 LEU A O 1
ATOM 2844 N N . ALA B 1 199 ? 98.320 129.549 141.690 1.00 47.48 199 ALA A N 1
ATOM 2845 C CA . ALA B 1 199 ? 99.148 129.617 142.886 1.00 47.48 199 ALA A CA 1
ATOM 2846 C C . ALA B 1 199 ? 98.741 130.769 143.793 1.00 47.48 199 ALA A C 1
ATOM 2847 O O . ALA B 1 199 ? 99.165 130.812 144.952 1.00 47.48 199 ALA A O 1
ATOM 2849 N N . PHE B 1 200 ? 97.938 131.704 143.284 1.00 49.74 200 PHE A N 1
ATOM 2850 C CA . PHE B 1 200 ? 97.424 132.797 144.102 1.00 49.74 200 PHE A CA 1
ATOM 2851 C C . PHE B 1 200 ? 96.197 132.353 144.885 1.00 49.74 200 PHE A C 1
ATOM 2852 O O . PHE B 1 200 ? 95.963 132.805 146.011 1.00 49.74 200 PHE A O 1
ATOM 2860 N N . VAL B 1 201 ? 95.395 131.465 144.295 1.00 52.73 201 VAL A N 1
ATOM 2861 C CA . VAL B 1 201 ? 94.175 131.003 144.952 1.00 52.73 201 VAL A CA 1
ATOM 2862 C C . VAL B 1 201 ? 94.501 130.024 146.071 1.00 52.73 201 VAL A C 1
ATOM 2863 O O . VAL B 1 201 ? 93.764 129.922 147.060 1.00 52.73 201 VAL A O 1
ATOM 2867 N N . VAL B 1 202 ? 95.620 129.307 145.955 1.00 55.91 202 VAL A N 1
ATOM 2868 C CA . VAL B 1 202 ? 95.971 128.291 146.943 1.00 55.91 202 VAL A CA 1
ATOM 2869 C C . VAL B 1 202 ? 96.894 128.914 147.981 1.00 55.91 202 VAL A C 1
ATOM 2870 O O . VAL B 1 202 ? 97.594 128.207 148.714 1.00 55.91 202 VAL A O 1
ATOM 2874 N N . ARG B 1 203 ? 96.905 130.245 148.037 1.00 60.95 203 ARG A N 1
ATOM 2875 C CA . ARG B 1 203 ? 97.455 130.979 149.173 1.00 60.95 203 ARG A CA 1
ATOM 2876 C C . ARG B 1 203 ? 96.424 131.838 149.887 1.00 60.95 203 ARG A C 1
ATOM 2877 O O . ARG B 1 203 ? 96.794 132.567 150.812 1.00 60.95 203 ARG A O 1
ATOM 2885 N N . SER B 1 204 ? 95.152 131.787 149.493 1.00 66.30 204 SER A N 1
ATOM 2886 C CA . SER B 1 204 ? 94.085 132.569 150.101 1.00 66.30 204 SER A CA 1
ATOM 2887 C C . SER B 1 204 ? 93.002 131.700 150.724 1.00 66.30 204 SER A C 1
ATOM 2888 O O . SER B 1 204 ? 92.413 132.088 151.736 1.00 66.30 204 SER A O 1
ATOM 2891 N N . VAL B 1 205 ? 92.719 130.536 150.138 1.00 69.67 205 VAL A N 1
ATOM 2892 C CA . VAL B 1 205 ? 91.840 129.574 150.795 1.00 69.67 205 VAL A CA 1
ATOM 2893 C C . VAL B 1 205 ? 92.651 128.564 151.596 1.00 69.67 205 VAL A C 1
ATOM 2894 O O . VAL B 1 205 ? 92.229 128.130 152.673 1.00 69.67 205 VAL A O 1
ATOM 2898 N N . ARG B 1 206 ? 93.830 128.193 151.094 1.00 72.79 206 ARG A N 1
ATOM 2899 C CA . ARG B 1 206 ? 94.728 127.248 151.750 1.00 72.79 206 ARG A CA 1
ATOM 2900 C C . ARG B 1 206 ? 94.017 125.939 152.061 1.00 72.79 206 ARG A C 1
ATOM 2901 O O . ARG B 1 206 ? 93.786 125.626 153.235 1.00 72.79 206 ARG A O 1
ATOM 2909 N N . PRO B 1 207 ? 93.648 125.158 151.053 1.00 76.54 207 PRO A N 1
ATOM 2910 C CA . PRO B 1 207 ? 93.014 123.863 151.309 1.00 76.54 207 PRO A CA 1
ATOM 2911 C C . PRO B 1 207 ? 93.968 122.919 152.026 1.00 76.54 207 PRO A C 1
ATOM 2912 O O . PRO B 1 207 ? 95.181 123.129 152.075 1.00 76.54 207 PRO A O 1
ATOM 2916 N N . CYS B 1 208 ? 93.390 121.837 152.549 1.00 76.77 208 CYS A N 1
ATOM 2917 C CA . CYS B 1 208 ? 94.094 120.838 153.353 1.00 76.77 208 CYS A CA 1
ATOM 2918 C C . CYS B 1 208 ? 94.952 121.466 154.446 1.00 76.77 208 CYS A C 1
ATOM 2919 O O . CYS B 1 208 ? 96.027 120.954 154.770 1.00 76.77 208 CYS A O 1
ATOM 2922 N N . PHE B 1 209 ? 94.491 122.573 155.018 1.00 75.94 209 PHE A N 1
ATOM 2923 C CA . PHE B 1 209 ? 95.205 123.265 156.079 1.00 75.94 209 PHE A CA 1
ATOM 2924 C C . PHE B 1 209 ? 94.271 123.492 157.256 1.00 75.94 209 PHE A C 1
ATOM 2925 O O . PHE B 1 209 ? 93.172 124.033 157.094 1.00 75.94 209 PHE A O 1
ATOM 2933 N N . THR B 1 210 ? 94.708 123.068 158.433 1.00 75.07 210 THR A N 1
ATOM 2934 C CA . THR B 1 210 ? 94.096 123.463 159.687 1.00 75.07 210 THR A CA 1
ATOM 2935 C C . THR B 1 210 ? 95.213 123.786 160.666 1.00 75.07 210 THR A C 1
ATOM 2936 O O . THR B 1 210 ? 96.288 123.180 160.626 1.00 75.07 210 THR A O 1
ATOM 2940 N N . GLN B 1 211 ? 94.962 124.763 161.536 1.00 73.50 211 GLN A N 1
ATOM 2941 C CA . GLN B 1 211 ? 96.005 125.185 162.463 1.00 73.50 211 GLN A CA 1
ATOM 2942 C C . GLN B 1 211 ? 96.352 124.084 163.455 1.00 73.50 211 GLN A C 1
ATOM 2943 O O . GLN B 1 211 ? 97.468 124.061 163.988 1.00 73.50 211 GLN A O 1
ATOM 2949 N N . ALA B 1 212 ? 95.419 123.168 163.715 1.00 70.05 212 ALA A N 1
ATOM 2950 C CA . ALA B 1 212 ? 95.719 122.039 164.586 1.00 70.05 212 ALA A CA 1
ATOM 2951 C C . ALA B 1 212 ? 96.722 121.099 163.932 1.00 70.05 212 ALA A C 1
ATOM 2952 O O . ALA B 1 212 ? 97.662 120.626 164.580 1.00 70.05 212 ALA A O 1
ATOM 2954 N N . ALA B 1 213 ? 96.541 120.820 162.638 1.00 70.33 213 ALA A N 1
ATOM 2955 C CA . ALA B 1 213 ? 97.437 119.921 161.922 1.00 70.33 213 ALA A CA 1
ATOM 2956 C C . ALA B 1 213 ? 98.745 120.581 161.521 1.00 70.33 213 ALA A C 1
ATOM 2957 O O . ALA B 1 213 ? 99.768 119.897 161.421 1.00 70.33 213 ALA A O 1
ATOM 2959 N N . PHE B 1 214 ? 98.740 121.889 161.281 1.00 69.49 214 PHE A N 1
ATOM 2960 C CA . PHE B 1 214 ? 99.980 122.606 161.028 1.00 69.49 214 PHE A CA 1
ATOM 2961 C C . PHE B 1 214 ? 100.877 122.678 162.254 1.00 69.49 214 PHE A C 1
ATOM 2962 O O . PHE B 1 214 ? 102.104 122.678 162.108 1.00 69.49 214 PHE A O 1
ATOM 2970 N N . LEU B 1 215 ? 100.298 122.732 163.452 1.00 69.65 215 LEU A N 1
ATOM 2971 C CA . LEU B 1 215 ? 101.072 122.777 164.686 1.00 69.65 215 LEU A CA 1
ATOM 2972 C C . LEU B 1 215 ? 101.611 121.403 165.066 1.00 69.65 215 LEU A C 1
ATOM 2973 O O . LEU B 1 215 ? 102.772 121.278 165.462 1.00 69.65 215 LEU A O 1
ATOM 2978 N N . LYS B 1 216 ? 100.778 120.365 164.954 1.00 68.68 216 LYS A N 1
ATOM 2979 C CA . LYS B 1 216 ? 101.236 119.013 165.251 1.00 68.68 216 LYS A CA 1
ATOM 2980 C C . LYS B 1 216 ? 102.324 118.565 164.287 1.00 68.68 216 LYS A C 1
ATOM 2981 O O . LYS B 1 216 ? 103.181 117.753 164.651 1.00 68.68 216 LYS A O 1
ATOM 2987 N N . SER B 1 217 ? 102.308 119.080 163.057 1.00 68.37 217 SER A N 1
ATOM 2988 C CA . SER B 1 217 ? 103.318 118.695 162.078 1.00 68.37 217 SER A CA 1
ATOM 2989 C C . SER B 1 217 ? 104.660 119.350 162.382 1.00 68.37 217 SER A C 1
ATOM 2990 O O . SER B 1 217 ? 105.715 118.721 162.239 1.00 68.37 217 SER A O 1
ATOM 2993 N N . LYS B 1 218 ? 104.641 120.616 162.801 1.00 71.87 218 LYS A N 1
ATOM 2994 C CA . LYS B 1 218 ? 105.887 121.329 163.061 1.00 71.87 218 LYS A CA 1
ATOM 2995 C C . LYS B 1 218 ? 106.572 120.802 164.315 1.00 71.87 218 LYS A C 1
ATOM 2996 O O . LYS B 1 218 ? 107.784 120.966 164.493 1.00 71.87 218 LYS A O 1
ATOM 3002 N N . TYR B 1 219 ? 105.806 120.169 165.202 1.00 72.38 219 TYR A N 1
ATOM 3003 C CA . TYR B 1 219 ? 106.382 119.628 166.428 1.00 72.38 219 TYR A CA 1
ATOM 3004 C C . TYR B 1 219 ? 107.092 118.308 166.160 1.00 72.38 219 TYR A C 1
ATOM 3005 O O . TYR B 1 219 ? 108.211 118.084 166.633 1.00 72.38 219 TYR A O 1
ATOM 3014 N N . TRP B 1 220 ? 106.449 117.417 165.402 1.00 71.58 220 TRP A N 1
ATOM 3015 C CA . TRP B 1 220 ? 107.049 116.120 165.116 1.00 71.58 220 TRP A CA 1
ATOM 3016 C C . TRP B 1 220 ? 108.310 116.264 164.276 1.00 71.58 220 TRP A C 1
ATOM 3017 O O . TRP B 1 220 ? 109.216 115.428 164.357 1.00 71.58 220 TRP A O 1
ATOM 3028 N N . SER B 1 221 ? 108.390 117.317 163.462 1.00 70.81 221 SER A N 1
ATOM 3029 C CA . SER B 1 221 ? 109.588 117.535 162.657 1.00 70.81 221 SER A CA 1
ATOM 3030 C C . SER B 1 221 ? 110.743 118.033 163.516 1.00 70.81 221 SER A C 1
ATOM 3031 O O . SER B 1 221 ? 111.906 117.985 163.102 1.00 70.81 221 SER A O 1
ATOM 3034 N N . HIS B 1 222 ? 110.441 118.525 164.718 1.00 75.12 222 HIS A N 1
ATOM 3035 C CA . HIS B 1 222 ? 111.497 118.931 165.639 1.00 75.12 222 HIS A CA 1
ATOM 3036 C C . HIS B 1 222 ? 111.968 117.748 166.476 1.00 75.12 222 HIS A C 1
ATOM 3037 O O . HIS B 1 222 ? 113.144 117.659 166.844 1.00 75.12 222 HIS A O 1
ATOM 3044 N N . TYR B 1 223 ? 111.052 116.831 166.796 1.00 75.63 223 TYR A N 1
ATOM 3045 C CA . TYR B 1 223 ? 111.417 115.646 167.563 1.00 75.63 223 TYR A CA 1
ATOM 3046 C C . TYR B 1 223 ? 112.352 114.744 166.768 1.00 75.63 223 TYR A C 1
ATOM 3047 O O . TYR B 1 223 ? 113.161 114.006 167.340 1.00 75.63 223 TYR A O 1
ATOM 3056 N N . ILE B 1 224 ? 112.246 114.786 165.439 1.00 74.73 224 ILE A N 1
ATOM 3057 C CA . ILE B 1 224 ? 113.112 113.970 164.591 1.00 74.73 224 ILE A CA 1
ATOM 3058 C C . ILE B 1 224 ? 114.562 114.407 164.747 1.00 74.73 224 ILE A C 1
ATOM 3059 O O . ILE B 1 224 ? 115.470 113.579 164.893 1.00 74.73 224 ILE A O 1
ATOM 3064 N N . ASP B 1 225 ? 114.800 115.718 164.724 1.00 76.64 225 ASP A N 1
ATOM 3065 C CA . ASP B 1 225 ? 116.168 116.223 164.723 1.00 76.64 225 ASP A CA 1
ATOM 3066 C C . ASP B 1 225 ? 116.821 116.084 166.093 1.00 76.64 225 ASP A C 1
ATOM 3067 O O . ASP B 1 225 ? 118.000 115.729 166.193 1.00 76.64 225 ASP A O 1
ATOM 3072 N N . ILE B 1 226 ? 116.074 116.365 167.163 1.00 77.08 226 ILE A N 1
ATOM 3073 C CA . ILE B 1 226 ? 116.675 116.345 168.494 1.00 77.08 226 ILE A CA 1
ATOM 3074 C C . ILE B 1 226 ? 117.018 114.922 168.911 1.00 77.08 226 ILE A C 1
ATOM 3075 O O . ILE B 1 226 ? 118.035 114.682 169.570 1.00 77.08 226 ILE A O 1
ATOM 3080 N N . GLU B 1 227 ? 116.180 113.954 168.539 1.00 79.36 227 GLU A N 1
ATOM 3081 C CA . GLU B 1 227 ? 116.500 112.561 168.823 1.00 79.36 227 GLU A CA 1
ATOM 3082 C C . GLU B 1 227 ? 117.715 112.087 168.041 1.00 79.36 227 GLU A C 1
ATOM 3083 O O . GLU B 1 227 ? 118.386 111.143 168.470 1.00 79.36 227 GLU A O 1
ATOM 3089 N N . ARG B 1 228 ? 118.016 112.723 166.910 1.00 76.92 228 ARG A N 1
ATOM 3090 C CA . ARG B 1 228 ? 119.209 112.376 166.148 1.00 76.92 228 ARG A CA 1
ATOM 3091 C C . ARG B 1 228 ? 120.471 112.872 166.844 1.00 76.92 228 ARG A C 1
ATOM 3092 O O . ARG B 1 228 ? 121.391 112.091 167.109 1.00 76.92 228 ARG A O 1
ATOM 3100 N N . LYS B 1 229 ? 120.529 114.172 167.149 1.00 78.84 229 LYS A N 1
ATOM 3101 C CA . LYS B 1 229 ? 121.714 114.739 167.779 1.00 78.84 229 LYS A CA 1
ATOM 3102 C C . LYS B 1 229 ? 121.952 114.190 169.179 1.00 78.84 229 LYS A C 1
ATOM 3103 O O . LYS B 1 229 ? 123.096 114.195 169.645 1.00 78.84 229 LYS A O 1
ATOM 3109 N N . LEU B 1 230 ? 120.906 113.723 169.864 1.00 78.52 230 LEU A N 1
ATOM 3110 C CA . LEU B 1 230 ? 121.105 113.103 171.168 1.00 78.52 230 LEU A CA 1
ATOM 3111 C C . LEU B 1 230 ? 121.682 111.700 171.044 1.00 78.52 230 LEU A C 1
ATOM 3112 O O . LEU B 1 230 ? 122.422 111.259 171.928 1.00 78.52 230 LEU A O 1
ATOM 3117 N N . PHE B 1 231 ? 121.357 110.993 169.962 1.00 77.86 231 PHE A N 1
ATOM 3118 C CA . PHE B 1 231 ? 121.851 109.632 169.784 1.00 77.86 231 PHE A CA 1
ATOM 3119 C C . PHE B 1 231 ? 123.349 109.620 169.509 1.00 77.86 231 PHE A C 1
ATOM 3120 O O . PHE B 1 231 ? 124.080 108.770 170.029 1.00 77.86 231 PHE A O 1
ATOM 3128 N N . ASP B 1 232 ? 123.823 110.556 168.683 1.00 78.49 232 ASP A N 1
ATOM 3129 C CA . ASP B 1 232 ? 125.231 110.570 168.297 1.00 78.49 232 ASP A CA 1
ATOM 3130 C C . ASP B 1 232 ? 126.145 110.795 169.493 1.00 78.49 232 ASP A C 1
ATOM 3131 O O . ASP B 1 232 ? 127.117 110.057 169.691 1.00 78.49 232 ASP A O 1
ATOM 3136 N N . GLU B 1 233 ? 125.850 111.810 170.305 1.00 80.23 233 GLU A N 1
ATOM 3137 C CA . GLU B 1 233 ? 126.744 112.141 171.409 1.00 80.23 233 GLU A CA 1
ATOM 3138 C C . GLU B 1 233 ? 126.669 111.100 172.519 1.00 80.23 233 GLU A C 1
ATOM 3139 O O . GLU B 1 233 ? 127.553 111.039 173.382 1.00 80.23 233 GLU A O 1
ATOM 3145 N N . THR B 1 234 ? 125.628 110.268 172.515 1.00 78.60 234 THR A N 1
ATOM 3146 C CA . THR B 1 234 ? 125.601 109.110 173.394 1.00 78.60 234 THR A CA 1
ATOM 3147 C C . THR B 1 234 ? 126.380 107.934 172.821 1.00 78.60 234 THR A C 1
ATOM 3148 O O . THR B 1 234 ? 126.717 107.009 173.566 1.00 78.60 234 THR A O 1
ATOM 3152 N N . CYS B 1 235 ? 126.672 107.951 171.521 1.00 80.03 235 CYS A N 1
ATOM 3153 C CA . CYS B 1 235 ? 127.500 106.933 170.890 1.00 80.03 235 CYS A CA 1
ATOM 3154 C C . CYS B 1 235 ? 128.986 107.256 170.953 1.00 80.03 235 CYS A C 1
ATOM 3155 O O . CYS B 1 235 ? 129.806 106.344 170.799 1.00 80.03 235 CYS A O 1
ATOM 3158 N N . THR B 1 236 ? 129.351 108.520 171.170 1.00 77.46 236 THR A N 1
ATOM 3159 C CA . THR B 1 236 ? 130.754 108.907 171.223 1.00 77.46 236 THR A CA 1
ATOM 3160 C C . THR B 1 236 ? 131.234 109.047 172.660 1.00 77.46 236 THR A C 1
ATOM 3161 O O . THR B 1 236 ? 132.281 109.649 172.911 1.00 77.46 236 THR A O 1
ATOM 3165 N N . GLU B 1 237 ? 130.482 108.499 173.609 1.00 80.36 237 GLU A N 1
ATOM 3166 C CA . GLU B 1 237 ? 130.920 108.497 174.998 1.00 80.36 237 GLU A CA 1
ATOM 3167 C C . GLU B 1 237 ? 130.878 107.088 175.567 1.00 80.36 237 GLU A C 1
ATOM 3168 O O . GLU B 1 237 ? 131.714 106.726 176.400 1.00 80.36 237 GLU A O 1
ATOM 3174 N N . HIS B 1 238 ? 129.909 106.286 175.128 1.00 80.28 238 HIS A N 1
ATOM 3175 C CA . HIS B 1 238 ? 129.916 104.872 175.474 1.00 80.28 238 HIS A CA 1
ATOM 3176 C C . HIS B 1 238 ? 131.014 104.117 174.738 1.00 80.28 238 HIS A C 1
ATOM 3177 O O . HIS B 1 238 ? 131.411 103.035 175.181 1.00 80.28 238 HIS A O 1
ATOM 3184 N N . ALA B 1 239 ? 131.513 104.665 173.629 1.00 79.29 239 ALA A N 1
ATOM 3185 C CA . ALA B 1 239 ? 132.625 104.043 172.919 1.00 79.29 239 ALA A CA 1
ATOM 3186 C C . ALA B 1 239 ? 133.964 104.538 173.452 1.00 79.29 239 ALA A C 1
ATOM 3187 O O . ALA B 1 239 ? 134.944 103.787 173.485 1.00 79.29 239 ALA A O 1
ATOM 3189 N N . LYS B 1 240 ? 134.021 105.803 173.880 1.00 78.67 240 LYS A N 1
ATOM 3190 C CA . LYS B 1 240 ? 135.266 106.387 174.365 1.00 78.67 240 LYS A CA 1
ATOM 3191 C C . LYS B 1 240 ? 135.757 105.752 175.660 1.00 78.67 240 LYS A C 1
ATOM 3192 O O . LYS B 1 240 ? 136.922 105.947 176.021 1.00 78.67 240 LYS A O 1
ATOM 3198 N N . ALA B 1 241 ? 134.913 105.000 176.360 1.00 76.82 241 ALA A N 1
ATOM 3199 C CA . ALA B 1 241 ? 135.352 104.263 177.535 1.00 76.82 241 ALA A CA 1
ATOM 3200 C C . ALA B 1 241 ? 135.968 102.916 177.186 1.00 76.82 241 ALA A C 1
ATOM 3201 O O . ALA B 1 241 ? 136.722 102.368 177.996 1.00 76.82 241 ALA A O 1
ATOM 3203 N N . PHE B 1 242 ? 135.666 102.376 176.007 1.00 78.97 242 PHE A N 1
ATOM 3204 C CA . PHE B 1 242 ? 136.300 101.164 175.507 1.00 78.97 242 PHE A CA 1
ATOM 3205 C C . PHE B 1 242 ? 137.559 101.459 174.706 1.00 78.97 242 PHE A C 1
ATOM 3206 O O . PHE B 1 242 ? 138.409 100.579 174.543 1.00 78.97 242 PHE A O 1
ATOM 3214 N N . ALA B 1 243 ? 137.690 102.684 174.196 1.00 78.77 243 ALA A N 1
ATOM 3215 C CA . ALA B 1 243 ? 138.894 103.068 173.469 1.00 78.77 243 ALA A CA 1
ATOM 3216 C C . ALA B 1 243 ? 140.115 103.054 174.382 1.00 78.77 243 ALA A C 1
ATOM 3217 O O . ALA B 1 243 ? 141.145 102.456 174.052 1.00 78.77 243 ALA A O 1
ATOM 3219 N N . LYS B 1 244 ? 140.014 103.711 175.543 1.00 78.25 244 LYS A N 1
ATOM 3220 C CA . LYS B 1 244 ? 141.123 103.772 176.490 1.00 78.25 244 LYS A CA 1
ATOM 3221 C C . LYS B 1 244 ? 141.596 102.400 176.952 1.00 78.25 244 LYS A C 1
ATOM 3222 O O . LYS B 1 244 ? 142.780 102.253 177.273 1.00 78.25 244 LYS A O 1
ATOM 3228 N N . VAL B 1 245 ? 140.718 101.397 177.007 1.00 79.61 245 VAL A N 1
ATOM 3229 C CA . VAL B 1 245 ? 141.142 100.051 177.377 1.00 79.61 245 VAL A CA 1
ATOM 3230 C C . VAL B 1 245 ? 141.717 99.284 176.194 1.00 79.61 245 VAL A C 1
ATOM 3231 O O . VAL B 1 245 ? 142.437 98.294 176.403 1.00 79.61 245 VAL A O 1
ATOM 3235 N N . CYS B 1 246 ? 141.444 99.716 174.962 1.00 78.98 246 CYS A N 1
ATOM 3236 C CA . CYS B 1 246 ? 142.013 99.053 173.794 1.00 78.98 246 CYS A CA 1
ATOM 3237 C C . CYS B 1 246 ? 143.402 99.593 173.474 1.00 78.98 246 CYS A C 1
ATOM 3238 O O . CYS B 1 246 ? 144.310 98.827 173.133 1.00 78.98 246 CYS A O 1
ATOM 3241 N N . ILE B 1 247 ? 143.583 100.911 173.582 1.00 78.58 247 ILE A N 1
ATOM 3242 C CA . ILE B 1 247 ? 144.865 101.530 173.267 1.00 78.58 247 ILE A CA 1
ATOM 3243 C C . ILE B 1 247 ? 145.973 101.056 174.192 1.00 78.58 247 ILE A C 1
ATOM 3244 O O . ILE B 1 247 ? 147.031 100.631 173.719 1.00 78.58 247 ILE A O 1
ATOM 3249 N N . GLN B 1 248 ? 145.758 101.104 175.507 1.00 81.77 248 GLN A N 1
ATOM 3250 C CA . GLN B 1 248 ? 146.789 100.645 176.431 1.00 81.77 248 GLN A CA 1
ATOM 3251 C C . GLN B 1 248 ? 147.001 99.139 176.353 1.00 81.77 248 GLN A C 1
ATOM 3252 O O . GLN B 1 248 ? 148.051 98.644 176.774 1.00 81.77 248 GLN A O 1
ATOM 3258 N N . GLN B 1 249 ? 146.031 98.400 175.822 1.00 80.06 249 GLN A N 1
ATOM 3259 C CA . GLN B 1 249 ? 146.212 96.988 175.524 1.00 80.06 249 GLN A CA 1
ATOM 3260 C C . GLN B 1 249 ? 146.975 96.777 174.222 1.00 80.06 249 GLN A C 1
ATOM 3261 O O . GLN B 1 249 ? 147.591 95.723 174.038 1.00 80.06 249 GLN A O 1
ATOM 3267 N N . PHE B 1 250 ? 146.955 97.764 173.325 1.00 79.35 250 PHE A N 1
ATOM 3268 C CA . PHE B 1 250 ? 147.794 97.763 172.134 1.00 79.35 250 PHE A CA 1
ATOM 3269 C C . PHE B 1 250 ? 149.042 98.613 172.286 1.00 79.35 250 PHE A C 1
ATOM 3270 O O . PHE B 1 250 ? 149.937 98.518 171.439 1.00 79.35 250 PHE A O 1
ATOM 3272 N N . PHE B 1 251 ? 149.128 99.438 173.325 1.00 78.71 251 PHE A N 1
ATOM 3273 C CA . PHE B 1 251 ? 150.366 100.085 173.714 1.00 78.71 251 PHE A CA 1
ATOM 3274 C C . PHE B 1 251 ? 151.220 99.158 174.570 1.00 78.71 251 PHE A C 1
ATOM 3275 O O . PHE B 1 251 ? 152.294 99.562 175.025 1.00 78.71 251 PHE A O 1
ATOM 3283 N N . GLU B 1 252 ? 150.752 97.927 174.791 1.00 81.33 252 GLU A N 1
ATOM 3284 C CA . GLU B 1 252 ? 151.521 96.839 175.377 1.00 81.33 252 GLU A CA 1
ATOM 3285 C C . GLU B 1 252 ? 152.552 96.258 174.428 1.00 81.33 252 GLU A C 1
ATOM 3286 O O . GLU B 1 252 ? 153.556 95.706 174.892 1.00 81.33 252 GLU A O 1
ATOM 3288 N N . ALA B 1 253 ? 152.331 96.365 173.121 1.00 78.97 253 ALA A N 1
ATOM 3289 C CA . ALA B 1 253 ? 153.187 95.705 172.159 1.00 78.97 253 ALA A CA 1
ATOM 3290 C C . ALA B 1 253 ? 154.388 96.525 171.744 1.00 78.97 253 ALA A C 1
ATOM 3291 O O . ALA B 1 253 ? 155.516 96.028 171.746 1.00 78.97 253 ALA A O 1
ATOM 3293 N N . MET B 1 254 ? 154.155 97.780 171.378 1.00 78.07 254 MET A N 1
ATOM 3294 C CA . MET B 1 254 ? 155.201 98.645 170.850 1.00 78.07 254 MET A CA 1
ATOM 3295 C C . MET B 1 254 ? 155.951 99.417 171.929 1.00 78.07 254 MET A C 1
ATOM 3296 O O . MET B 1 254 ? 156.573 100.438 171.614 1.00 78.07 254 MET A O 1
ATOM 3301 N N . ASN B 1 255 ? 155.902 98.970 173.183 1.00 79.25 255 ASN A N 1
ATOM 3302 C CA . ASN B 1 255 ? 156.649 99.614 174.256 1.00 79.25 255 ASN A CA 1
ATOM 3303 C C . ASN B 1 255 ? 157.769 98.750 174.811 1.00 79.25 255 ASN A C 1
ATOM 3304 O O . ASN B 1 255 ? 158.595 99.250 175.581 1.00 79.25 255 ASN A O 1
ATOM 3306 N N . HIS B 1 256 ? 157.827 97.476 174.436 1.00 76.99 256 HIS A N 1
ATOM 3307 C CA . HIS B 1 256 ? 158.856 96.577 174.943 1.00 76.99 256 HIS A CA 1
ATOM 3308 C C . HIS B 1 256 ? 159.853 96.215 173.848 1.00 76.99 256 HIS A C 1
ATOM 3309 O O . HIS B 1 256 ? 160.822 96.936 173.614 1.00 76.99 256 HIS A O 1
ATOM 3311 N N . GLY C 1 25 ? 128.811 113.504 144.309 1.00 66.38 25 GLY B N 1
ATOM 3312 C CA . GLY C 1 25 ? 129.060 114.909 144.043 1.00 66.38 25 GLY B CA 1
ATOM 3313 C C . GLY C 1 25 ? 130.192 115.140 143.062 1.00 66.38 25 GLY B C 1
ATOM 3314 O O . GLY C 1 25 ? 129.961 115.316 141.866 1.00 66.38 25 GLY B O 1
ATOM 3315 N N . ILE C 1 26 ? 131.424 115.145 143.575 1.00 67.97 26 ILE B N 1
ATOM 3316 C CA . ILE C 1 26 ? 132.590 115.330 142.712 1.00 67.97 26 ILE B CA 1
ATOM 3317 C C . ILE C 1 26 ? 132.710 114.169 141.733 1.00 67.97 26 ILE B C 1
ATOM 3318 O O . ILE C 1 26 ? 133.109 114.343 140.576 1.00 67.97 26 ILE B O 1
ATOM 3320 N N . MET C 1 27 ? 132.370 112.962 142.190 1.00 66.10 27 MET B N 1
ATOM 3321 C CA . MET C 1 27 ? 132.410 111.791 141.321 1.00 66.10 27 MET B CA 1
ATOM 3322 C C . MET C 1 27 ? 131.434 111.939 140.159 1.00 66.10 27 MET B C 1
ATOM 3323 O O . MET C 1 27 ? 131.737 111.565 139.021 1.00 66.10 27 MET B O 1
ATOM 3325 N N . ALA C 1 28 ? 130.251 112.486 140.433 1.00 63.38 28 ALA B N 1
ATOM 3326 C CA . ALA C 1 28 ? 129.249 112.735 139.407 1.00 63.38 28 ALA B CA 1
ATOM 3327 C C . ALA C 1 28 ? 129.589 113.941 138.542 1.00 63.38 28 ALA B C 1
ATOM 3328 O O . ALA C 1 28 ? 129.186 113.990 137.376 1.00 63.38 28 ALA B O 1
ATOM 3330 N N . LEU C 1 29 ? 130.322 114.915 139.086 1.00 67.79 29 LEU B N 1
ATOM 3331 C CA . LEU C 1 29 ? 130.774 116.043 138.282 1.00 67.79 29 LEU B CA 1
ATOM 3332 C C . LEU C 1 29 ? 131.960 115.670 137.405 1.00 67.79 29 LEU B C 1
ATOM 3333 O O . LEU C 1 29 ? 132.116 116.223 136.310 1.00 67.79 29 LEU B O 1
ATOM 3335 N N . ALA C 1 30 ? 132.804 114.744 137.866 1.00 67.58 30 ALA B N 1
ATOM 3336 C CA . ALA C 1 30 ? 133.906 114.268 137.037 1.00 67.58 30 ALA B CA 1
ATOM 3337 C C . ALA C 1 30 ? 133.439 113.238 136.018 1.00 67.58 30 ALA B C 1
ATOM 3338 O O . ALA C 1 30 ? 134.227 112.806 135.171 1.00 67.58 30 ALA B O 1
ATOM 3340 N N . SER C 1 31 ? 132.171 112.826 136.089 1.00 58.62 31 SER B N 1
ATOM 3341 C CA . SER C 1 31 ? 131.653 111.862 135.124 1.00 58.62 31 SER B CA 1
ATOM 3342 C C . SER C 1 31 ? 131.098 112.551 133.885 1.00 58.62 31 SER B C 1
ATOM 3343 O O . SER C 1 31 ? 131.178 112.001 132.781 1.00 58.62 31 SER B O 1
ATOM 3346 N N . ALA C 1 32 ? 130.526 113.746 134.045 1.00 63.46 32 ALA B N 1
ATOM 3347 C CA . ALA C 1 32 ? 129.975 114.461 132.899 1.00 63.46 32 ALA B CA 1
ATOM 3348 C C . ALA C 1 32 ? 131.019 115.342 132.228 1.00 63.46 32 ALA B C 1
ATOM 3349 O O . ALA C 1 32 ? 130.964 115.544 131.010 1.00 63.46 32 ALA B O 1
ATOM 3351 N N . GLN C 1 33 ? 131.971 115.877 132.995 1.00 68.72 33 GLN B N 1
ATOM 3352 C CA . GLN C 1 33 ? 133.028 116.696 132.417 1.00 68.72 33 GLN B CA 1
ATOM 3353 C C . GLN C 1 33 ? 134.195 115.869 131.899 1.00 68.72 33 GLN B C 1
ATOM 3354 O O . GLN C 1 33 ? 135.088 116.425 131.251 1.00 68.72 33 GLN B O 1
ATOM 3360 N N . MET C 1 34 ? 134.213 114.567 132.175 1.00 62.58 34 MET B N 1
ATOM 3361 C CA . MET C 1 34 ? 135.160 113.659 131.544 1.00 62.58 34 MET B CA 1
ATOM 3362 C C . MET C 1 34 ? 134.663 113.161 130.196 1.00 62.58 34 MET B C 1
ATOM 3363 O O . MET C 1 34 ? 135.437 112.554 129.447 1.00 62.58 34 MET B O 1
ATOM 3368 N N . TYR C 1 35 ? 133.393 113.415 129.873 1.00 49.30 35 TYR B N 1
ATOM 3369 C CA . TYR C 1 35 ? 132.828 112.993 128.597 1.00 49.30 35 TYR B CA 1
ATOM 3370 C C . TYR C 1 35 ? 133.153 113.981 127.484 1.00 49.30 35 TYR B C 1
ATOM 3371 O O . TYR C 1 35 ? 133.305 113.584 126.323 1.00 49.30 35 TYR B O 1
ATOM 3380 N N . SER C 1 36 ? 133.259 115.269 127.815 1.00 56.55 36 SER B N 1
ATOM 3381 C CA . SER C 1 36 ? 133.507 116.275 126.788 1.00 56.55 36 SER B CA 1
ATOM 3382 C C . SER C 1 36 ? 134.990 116.357 126.445 1.00 56.55 36 SER B C 1
ATOM 3383 O O . SER C 1 36 ? 135.359 116.718 125.322 1.00 56.55 36 SER B O 1
ATOM 3386 N N . ALA C 1 37 ? 135.857 116.022 127.401 1.00 53.54 37 ALA B N 1
ATOM 3387 C CA . ALA C 1 37 ? 137.291 116.001 127.148 1.00 53.54 37 ALA B CA 1
ATOM 3388 C C . ALA C 1 37 ? 137.725 114.802 126.319 1.00 53.54 37 ALA B C 1
ATOM 3389 O O . ALA C 1 37 ? 138.713 114.901 125.581 1.00 53.54 37 ALA B O 1
ATOM 3391 N N . PHE C 1 38 ? 137.017 113.681 126.422 1.00 42.19 38 PHE B N 1
ATOM 3392 C CA . PHE C 1 38 ? 137.314 112.497 125.623 1.00 42.19 38 PHE B CA 1
ATOM 3393 C C . PHE C 1 38 ? 136.640 112.643 124.265 1.00 42.19 38 PHE B C 1
ATOM 3394 O O . PHE C 1 38 ? 135.426 112.849 124.186 1.00 42.19 38 PHE B O 1
ATOM 3402 N N . ASP C 1 39 ? 137.423 112.537 123.196 1.00 40.02 39 ASP B N 1
ATOM 3403 C CA . ASP C 1 39 ? 136.884 112.691 121.856 1.00 40.02 39 ASP B CA 1
ATOM 3404 C C . ASP C 1 39 ? 136.349 111.357 121.340 1.00 40.02 39 ASP B C 1
ATOM 3405 O O . ASP C 1 39 ? 137.026 110.327 121.368 1.00 40.02 39 ASP B O 1
ATOM 3410 N N . PHE C 1 40 ? 135.113 111.385 120.848 1.00 26.21 40 PHE B N 1
ATOM 3411 C CA . PHE C 1 40 ? 134.525 110.224 120.196 1.00 26.21 40 PHE B CA 1
ATOM 3412 C C . PHE C 1 40 ? 134.763 110.365 118.703 1.00 26.21 40 PHE B C 1
ATOM 3413 O O . PHE C 1 40 ? 134.170 111.236 118.061 1.00 26.21 40 PHE B O 1
ATOM 3421 N N . ASN C 1 41 ? 135.628 109.516 118.159 1.00 22.98 41 ASN B N 1
ATOM 3422 C CA . ASN C 1 41 ? 135.811 109.447 116.713 1.00 22.98 41 ASN B CA 1
ATOM 3423 C C . ASN C 1 41 ? 135.566 108.010 116.292 1.00 22.98 41 ASN B C 1
ATOM 3424 O O . ASN C 1 41 ? 136.110 107.088 116.905 1.00 22.98 41 ASN B O 1
ATOM 3429 N N . CYS C 1 42 ? 134.746 107.814 115.296 1.00 21.19 42 CYS B N 1
ATOM 3430 C CA . CYS C 1 42 ? 134.677 106.372 115.175 1.00 21.19 42 CYS B CA 1
ATOM 3431 C C . CYS C 1 42 ? 135.273 105.914 113.848 1.00 21.19 42 CYS B C 1
ATOM 3432 O O . CYS C 1 42 ? 135.501 106.729 112.953 1.00 21.19 42 CYS B O 1
ATOM 3435 N N . PRO C 1 43 ? 135.561 104.620 113.690 1.00 20.23 43 PRO B N 1
ATOM 3436 C CA . PRO C 1 43 ? 136.356 104.187 112.530 1.00 20.23 43 PRO B CA 1
ATOM 3437 C C . PRO C 1 43 ? 135.655 104.356 111.197 1.00 20.23 43 PRO B C 1
ATOM 3438 O O . PRO C 1 43 ? 136.338 104.528 110.181 1.00 20.23 43 PRO B O 1
ATOM 3442 N N . CYS C 1 44 ? 134.327 104.323 111.175 1.00 21.88 44 CYS B N 1
ATOM 3443 C CA . CYS C 1 44 ? 133.517 104.170 109.966 1.00 21.88 44 CYS B CA 1
ATOM 3444 C C . CYS C 1 44 ? 134.090 103.087 109.051 1.00 21.88 44 CYS B C 1
ATOM 3445 O O . CYS C 1 44 ? 134.497 103.326 107.916 1.00 21.88 44 CYS B O 1
ATOM 3448 N N . LEU C 1 45 ? 134.100 101.876 109.586 1.00 20.68 45 LEU B N 1
ATOM 3449 C CA . LEU C 1 45 ? 134.421 100.646 108.873 1.00 20.68 45 LEU B CA 1
ATOM 3450 C C . LEU C 1 45 ? 133.361 99.611 109.186 1.00 20.68 45 LEU B C 1
ATOM 3451 O O . LEU C 1 45 ? 132.841 99.552 110.306 1.00 20.68 45 LEU B O 1
ATOM 3456 N N . PRO C 1 46 ? 133.026 98.750 108.222 1.00 24.33 46 PRO B N 1
ATOM 3457 C CA . PRO C 1 46 ? 131.792 97.957 108.358 1.00 24.33 46 PRO B CA 1
ATOM 3458 C C . PRO C 1 46 ? 131.831 96.887 109.436 1.00 24.33 46 PRO B C 1
ATOM 3459 O O . PRO C 1 46 ? 130.823 96.199 109.631 1.00 24.33 46 PRO B O 1
ATOM 3463 N N . GLY C 1 47 ? 132.944 96.707 110.139 1.00 20.99 47 GLY B N 1
ATOM 3464 C CA . GLY C 1 47 ? 132.955 95.736 111.218 1.00 20.99 47 GLY B CA 1
ATOM 3465 C C . GLY C 1 47 ? 133.404 96.297 112.550 1.00 20.99 47 GLY B C 1
ATOM 3466 O O . GLY C 1 47 ? 133.056 95.769 113.609 1.00 20.99 47 GLY B O 1
ATOM 3467 N N . TYR C 1 48 ? 134.162 97.393 112.503 1.00 22.58 48 TYR B N 1
ATOM 3468 C CA . TYR C 1 48 ? 134.719 97.970 113.720 1.00 22.58 48 TYR B CA 1
ATOM 3469 C C . TYR C 1 48 ? 133.753 98.949 114.367 1.00 22.58 48 TYR B C 1
ATOM 3470 O O . TYR C 1 48 ? 133.968 99.363 115.510 1.00 22.58 48 TYR B O 1
ATOM 3479 N N . ASN C 1 49 ? 132.699 99.339 113.648 1.00 19.84 49 ASN B N 1
ATOM 3480 C CA . ASN C 1 49 ? 131.765 100.342 114.146 1.00 19.84 49 ASN B CA 1
ATOM 3481 C C . ASN C 1 49 ? 131.069 99.870 115.417 1.00 19.84 49 ASN B C 1
ATOM 3482 O O . ASN C 1 49 ? 131.045 100.574 116.431 1.00 19.84 49 ASN B O 1
ATOM 3487 N N . ALA C 1 50 ? 130.497 98.665 115.375 1.00 18.88 50 ALA B N 1
ATOM 3488 C CA . ALA C 1 50 ? 129.754 98.144 116.515 1.00 18.88 50 ALA B CA 1
ATOM 3489 C C . ALA C 1 50 ? 130.656 97.773 117.683 1.00 18.88 50 ALA B C 1
ATOM 3490 O O . ALA C 1 50 ? 130.298 98.043 118.833 1.00 18.88 50 ALA B O 1
ATOM 3492 N N . ALA C 1 51 ? 131.811 97.159 117.417 1.00 15.06 51 ALA B N 1
ATOM 3493 C CA . ALA C 1 51 ? 132.715 96.767 118.494 1.00 15.06 51 ALA B CA 1
ATOM 3494 C C . ALA C 1 51 ? 133.290 97.984 119.205 1.00 15.06 51 ALA B C 1
ATOM 3495 O O . ALA C 1 51 ? 133.442 97.986 120.430 1.00 15.06 51 ALA B O 1
ATOM 3497 N N . TYR C 1 52 ? 133.626 99.028 118.449 1.00 15.75 52 TYR B N 1
ATOM 3498 C CA . TYR C 1 52 ? 134.182 100.230 119.057 1.00 15.75 52 TYR B CA 1
ATOM 3499 C C . TYR C 1 52 ? 133.156 100.933 119.937 1.00 15.75 52 TYR B C 1
ATOM 3500 O O . TYR C 1 52 ? 133.503 101.458 120.999 1.00 15.75 52 TYR B O 1
ATOM 3509 N N . SER C 1 53 ? 131.886 100.942 119.525 1.00 17.58 53 SER B N 1
ATOM 3510 C CA . SER C 1 53 ? 130.872 101.688 120.266 1.00 17.58 53 SER B CA 1
ATOM 3511 C C . SER C 1 53 ? 130.372 100.909 121.474 1.00 17.58 53 SER B C 1
ATOM 3512 O O . SER C 1 53 ? 130.003 101.504 122.491 1.00 17.58 53 SER B O 1
ATOM 3515 N N . ALA C 1 54 ? 130.337 99.581 121.379 1.00 16.45 54 ALA B N 1
ATOM 3516 C CA . ALA C 1 54 ? 129.972 98.772 122.533 1.00 16.45 54 ALA B CA 1
ATOM 3517 C C . ALA C 1 54 ? 130.960 98.929 123.680 1.00 16.45 54 ALA B C 1
ATOM 3518 O O . ALA C 1 54 ? 130.559 98.837 124.843 1.00 16.45 54 ALA B O 1
ATOM 3520 N N . GLY C 1 55 ? 132.238 99.170 123.381 1.00 18.33 55 GLY B N 1
ATOM 3521 C CA . GLY C 1 55 ? 133.232 99.285 124.432 1.00 18.33 55 GLY B CA 1
ATOM 3522 C C . GLY C 1 55 ? 133.402 100.694 124.962 1.00 18.33 55 GLY B C 1
ATOM 3523 O O . GLY C 1 55 ? 133.919 100.883 126.065 1.00 18.33 55 GLY B O 1
ATOM 3524 N N . ILE C 1 56 ? 132.980 101.697 124.197 1.00 21.92 56 ILE B N 1
ATOM 3525 C CA . ILE C 1 56 ? 133.067 103.085 124.639 1.00 21.92 56 ILE B CA 1
ATOM 3526 C C . ILE C 1 56 ? 131.736 103.459 125.283 1.00 21.92 56 ILE B C 1
ATOM 3527 O O . ILE C 1 56 ? 131.463 104.632 125.555 1.00 21.92 56 ILE B O 1
ATOM 3532 N N . LEU C 1 57 ? 130.897 102.455 125.528 1.00 23.93 57 LEU B N 1
ATOM 3533 C CA . LEU C 1 57 ? 129.678 102.641 126.299 1.00 23.93 57 LEU B CA 1
ATOM 3534 C C . LEU C 1 57 ? 129.671 101.844 127.594 1.00 23.93 57 LEU B C 1
ATOM 3535 O O . LEU C 1 57 ? 129.003 102.257 128.545 1.00 23.93 57 LEU B O 1
ATOM 3540 N N . LEU C 1 58 ? 130.391 100.736 127.667 1.00 23.09 58 LEU B N 1
ATOM 3541 C CA . LEU C 1 58 ? 130.342 99.827 128.805 1.00 23.09 58 LEU B CA 1
ATOM 3542 C C . LEU C 1 58 ? 131.557 99.919 129.716 1.00 23.09 58 LEU B C 1
ATOM 3543 O O . LEU C 1 58 ? 131.427 99.689 130.919 1.00 23.09 58 LEU B O 1
ATOM 3548 N N . ALA C 1 59 ? 132.728 100.249 129.181 1.00 21.43 59 ALA B N 1
ATOM 3549 C CA . ALA C 1 59 ? 133.957 100.165 129.962 1.00 21.43 59 ALA B CA 1
ATOM 3550 C C . ALA C 1 59 ? 134.102 101.309 130.964 1.00 21.43 59 ALA B C 1
ATOM 3551 O O . ALA C 1 59 ? 134.346 101.050 132.147 1.00 21.43 59 ALA B O 1
ATOM 3553 N N . PRO C 1 60 ? 133.978 102.569 130.556 1.00 21.14 60 PRO B N 1
ATOM 3554 C CA . PRO C 1 60 ? 134.141 103.676 131.514 1.00 21.14 60 PRO B CA 1
ATOM 3555 C C . PRO C 1 60 ? 133.043 103.727 132.566 1.00 21.14 60 PRO B C 1
ATOM 3556 O O . PRO C 1 60 ? 133.266 104.287 133.649 1.00 21.14 60 PRO B O 1
ATOM 3560 N N . PRO C 1 61 ? 131.832 103.182 132.312 1.00 25.46 61 PRO B N 1
ATOM 3561 C CA . PRO C 1 61 ? 130.909 102.980 133.437 1.00 25.46 61 PRO B CA 1
ATOM 3562 C C . PRO C 1 61 ? 131.442 101.983 134.453 1.00 25.46 61 PRO B C 1
ATOM 3563 O O . PRO C 1 61 ? 131.313 102.189 135.662 1.00 25.46 61 PRO B O 1
ATOM 3567 N N . LEU C 1 62 ? 132.044 100.896 133.969 1.00 24.47 62 LEU B N 1
ATOM 3568 C CA . LEU C 1 62 ? 132.590 99.887 134.869 1.00 24.47 62 LEU B CA 1
ATOM 3569 C C . LEU C 1 62 ? 133.814 100.402 135.616 1.00 24.47 62 LEU B C 1
ATOM 3570 O O . LEU C 1 62 ? 134.164 99.871 136.674 1.00 24.47 62 LEU B O 1
ATOM 3575 N N . VAL C 1 63 ? 134.475 101.431 135.084 1.00 26.28 63 VAL B N 1
ATOM 3576 C CA . VAL C 1 63 ? 135.656 101.985 135.743 1.00 26.28 63 VAL B CA 1
ATOM 3577 C C . VAL C 1 63 ? 135.244 102.973 136.825 1.00 26.28 63 VAL B C 1
ATOM 3578 O O . VAL C 1 63 ? 135.934 103.138 137.836 1.00 26.28 63 VAL B O 1
ATOM 3582 N N . LEU C 1 64 ? 134.110 103.647 136.631 1.00 30.41 64 LEU B N 1
ATOM 3583 C CA . LEU C 1 64 ? 133.626 104.585 137.637 1.00 30.41 64 LEU B CA 1
ATOM 3584 C C . LEU C 1 64 ? 132.956 103.874 138.803 1.00 30.41 64 LEU B C 1
ATOM 3585 O O . LEU C 1 64 ? 132.785 104.476 139.868 1.00 30.41 64 LEU B O 1
ATOM 3590 N N . PHE C 1 65 ? 132.564 102.613 138.622 1.00 34.57 65 PHE B N 1
ATOM 3591 C CA . PHE C 1 65 ? 132.013 101.831 139.723 1.00 34.57 65 PHE B CA 1
ATOM 3592 C C . PHE C 1 65 ? 133.120 101.368 140.662 1.00 34.57 65 PHE B C 1
ATOM 3593 O O . PHE C 1 65 ? 133.052 101.580 141.878 1.00 34.57 65 PHE B O 1
ATOM 3601 N N . LEU C 1 66 ? 134.157 100.734 140.110 1.00 35.41 66 LEU B N 1
ATOM 3602 C CA . LEU C 1 66 ? 135.284 100.298 140.925 1.00 35.41 66 LEU B CA 1
ATOM 3603 C C . LEU C 1 66 ? 136.032 101.476 141.532 1.00 35.41 66 LEU B C 1
ATOM 3604 O O . LEU C 1 66 ? 136.667 101.331 142.581 1.00 35.41 66 LEU B O 1
ATOM 3609 N N . LEU C 1 67 ? 135.975 102.641 140.895 1.00 38.84 67 LEU B N 1
ATOM 3610 C CA . LEU C 1 67 ? 136.638 103.821 141.432 1.00 38.84 67 LEU B CA 1
ATOM 3611 C C . LEU C 1 67 ? 135.818 104.518 142.50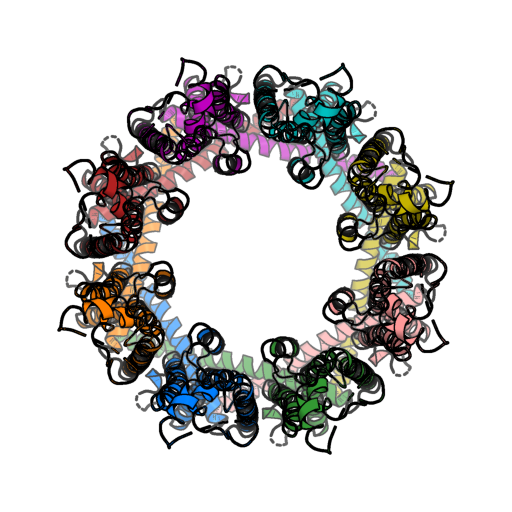7 1.00 38.84 67 LEU B C 1
ATOM 3612 O O . LEU C 1 67 ? 136.245 105.560 143.012 1.00 38.84 67 LEU B O 1
ATOM 3617 N N . GLY C 1 68 ? 134.655 103.979 142.857 1.00 46.25 68 GLY B N 1
ATOM 3618 C CA . GLY C 1 68 ? 133.864 104.503 143.951 1.00 46.25 68 GLY B CA 1
ATOM 3619 C C . GLY C 1 68 ? 133.903 103.567 145.138 1.00 46.25 68 GLY B C 1
ATOM 3620 O O . GLY C 1 68 ? 133.770 103.995 146.287 1.00 46.25 68 GLY B O 1
ATOM 3621 N N . LEU C 1 69 ? 134.076 102.274 144.862 1.00 49.25 69 LEU B N 1
ATOM 3622 C CA . LEU C 1 69 ? 134.301 101.309 145.931 1.00 49.25 69 LEU B CA 1
ATOM 3623 C C . LEU C 1 69 ? 135.683 101.494 146.544 1.00 49.25 69 LEU B C 1
ATOM 3624 O O . LEU C 1 69 ? 135.842 101.478 147.769 1.00 49.25 69 LEU B O 1
ATOM 3629 N N . VAL C 1 70 ? 136.701 101.662 145.697 1.00 54.02 70 VAL B N 1
ATOM 3630 C CA . VAL C 1 70 ? 138.073 101.819 146.162 1.00 54.02 70 VAL B CA 1
ATOM 3631 C C . VAL C 1 70 ? 138.256 103.059 147.027 1.00 54.02 70 VAL B C 1
ATOM 3632 O O . VAL C 1 70 ? 139.126 103.075 147.903 1.00 54.02 70 VAL B O 1
ATOM 3636 N N . MET C 1 71 ? 137.441 104.096 146.829 1.00 61.16 71 MET B N 1
ATOM 3637 C CA . MET C 1 71 ? 137.749 105.376 147.458 1.00 61.16 71 MET B CA 1
ATOM 3638 C C . MET C 1 71 ? 136.771 105.740 148.569 1.00 61.16 71 MET B C 1
ATOM 3639 O O . MET C 1 71 ? 136.493 106.926 148.777 1.00 61.16 71 MET B O 1
ATOM 3644 N N . ASN C 1 72 ? 136.235 104.758 149.285 1.00 66.70 72 ASN B N 1
ATOM 3645 C CA . ASN C 1 72 ? 135.604 105.021 150.571 1.00 66.70 72 ASN B CA 1
ATOM 3646 C C . ASN C 1 72 ? 136.271 104.175 151.651 1.00 66.70 72 ASN B C 1
ATOM 3647 O O . ASN C 1 72 ? 136.764 103.075 151.388 1.00 66.70 72 ASN B O 1
ATOM 3652 N N . ASN C 1 73 ? 136.292 104.701 152.872 1.00 75.16 73 ASN B N 1
ATOM 3653 C CA . ASN C 1 73 ? 137.092 104.099 153.939 1.00 75.16 73 ASN B CA 1
ATOM 3654 C C . ASN C 1 73 ? 136.362 102.951 154.635 1.00 75.16 73 ASN B C 1
ATOM 3655 O O . ASN C 1 73 ? 136.272 102.904 155.861 1.00 75.16 73 ASN B O 1
ATOM 3660 N N . ASN C 1 74 ? 135.823 102.011 153.855 1.00 75.98 74 ASN B N 1
ATOM 3661 C CA . ASN C 1 74 ? 135.288 100.760 154.389 1.00 75.98 74 ASN B CA 1
ATOM 3662 C C . ASN C 1 74 ? 135.550 99.549 153.507 1.00 75.98 74 ASN B C 1
ATOM 3663 O O . ASN C 1 74 ? 135.068 98.460 153.840 1.00 75.98 74 ASN B O 1
ATOM 3668 N N . VAL C 1 75 ? 136.284 99.694 152.402 1.00 72.98 75 VAL B N 1
ATOM 3669 C CA . VAL C 1 75 ? 136.460 98.582 151.472 1.00 72.98 75 VAL B CA 1
ATOM 3670 C C . VAL C 1 75 ? 137.303 97.477 152.090 1.00 72.98 75 VAL B C 1
ATOM 3671 O O . VAL C 1 75 ? 137.119 96.295 151.775 1.00 72.98 75 VAL B O 1
ATOM 3675 N N . SER C 1 76 ? 138.235 97.834 152.973 1.00 77.63 76 SER B N 1
ATOM 3676 C CA . SER C 1 76 ? 139.097 96.831 153.591 1.00 77.63 76 SER B CA 1
ATOM 3677 C C . SER C 1 76 ? 138.412 96.178 154.783 1.00 77.63 76 SER B C 1
ATOM 3678 O O . SER C 1 76 ? 138.559 94.972 155.016 1.00 77.63 76 SER B O 1
ATOM 3681 N N . MET C 1 77 ? 137.662 96.966 155.558 1.00 80.02 77 MET B N 1
ATOM 3682 C CA . MET C 1 77 ? 137.043 96.450 156.775 1.00 80.02 77 MET B CA 1
ATOM 3683 C C . MET C 1 77 ? 136.025 95.360 156.472 1.00 80.02 77 MET B C 1
ATOM 3684 O O . MET C 1 77 ? 135.756 94.500 157.318 1.00 80.02 77 MET B O 1
ATOM 3689 N N . LEU C 1 78 ? 135.446 95.378 155.271 1.00 79.81 78 LEU B N 1
ATOM 3690 C CA . LEU C 1 78 ? 134.499 94.332 154.905 1.00 79.81 78 LEU B CA 1
ATOM 3691 C C . LEU C 1 78 ? 135.213 93.138 154.283 1.00 79.81 78 LEU B C 1
ATOM 3692 O O . LEU C 1 78 ? 134.666 92.030 154.245 1.00 79.81 78 LEU B O 1
ATOM 3697 N N . ALA C 1 79 ? 136.435 93.341 153.801 1.00 79.57 79 ALA B N 1
ATOM 3698 C CA . ALA C 1 79 ? 137.209 92.265 153.193 1.00 79.57 79 ALA B CA 1
ATOM 3699 C C . ALA C 1 79 ? 137.596 91.213 154.228 1.00 79.57 79 ALA B C 1
ATOM 3700 O O . ALA C 1 79 ? 137.874 90.064 153.887 1.00 79.57 79 ALA B O 1
ATOM 3702 N N . ARG C 1 89 ? 133.789 85.993 162.533 1.00 90.07 89 ARG B N 1
ATOM 3703 C CA . ARG C 1 89 ? 134.064 87.424 162.549 1.00 90.07 89 ARG B CA 1
ATOM 3704 C C . ARG C 1 89 ? 133.353 88.092 163.721 1.00 90.07 89 ARG B C 1
ATOM 3705 O O . ARG C 1 89 ? 132.266 87.675 164.119 1.00 90.07 89 ARG B O 1
ATOM 3713 N N . ALA C 1 90 ? 133.975 89.132 164.269 1.00 88.25 90 ALA B N 1
ATOM 3714 C CA . ALA C 1 90 ? 133.462 89.815 165.453 1.00 88.25 90 ALA B CA 1
ATOM 3715 C C . ALA C 1 90 ? 132.258 90.713 165.167 1.00 88.25 90 ALA B C 1
ATOM 3716 O O . ALA C 1 90 ? 131.808 91.383 166.111 1.00 88.25 90 ALA B O 1
ATOM 3718 N N . LYS C 1 91 ? 131.714 90.767 163.951 1.00 83.85 91 LYS B N 1
ATOM 3719 C CA . LYS C 1 91 ? 130.575 91.625 163.658 1.00 83.85 91 LYS B CA 1
ATOM 3720 C C . LYS C 1 91 ? 129.420 90.789 163.129 1.00 83.85 91 LYS B C 1
ATOM 3721 O O . LYS C 1 91 ? 129.627 89.840 162.369 1.00 83.85 91 LYS B O 1
ATOM 3727 N N . ASP C 1 92 ? 128.207 91.153 163.538 1.00 80.93 92 ASP B N 1
ATOM 3728 C CA . ASP C 1 92 ? 127.010 90.419 163.161 1.00 80.93 92 ASP B CA 1
ATOM 3729 C C . ASP C 1 92 ? 126.829 90.409 161.642 1.00 80.93 92 ASP B C 1
ATOM 3730 O O . ASP C 1 92 ? 127.153 91.384 160.960 1.00 80.93 92 ASP B O 1
ATOM 3735 N N . PRO C 1 93 ? 126.297 89.317 161.092 1.00 78.13 93 PRO B N 1
ATOM 3736 C CA . PRO C 1 93 ? 126.082 89.256 159.638 1.00 78.13 93 PRO B CA 1
ATOM 3737 C C . PRO C 1 93 ? 125.106 90.296 159.112 1.00 78.13 93 PRO B C 1
ATOM 3738 O O . PRO C 1 93 ? 125.249 90.739 157.966 1.00 78.13 93 PRO B O 1
ATOM 3742 N N . ALA C 1 94 ? 124.104 90.688 159.900 1.00 76.37 94 ALA B N 1
ATOM 3743 C CA . ALA C 1 94 ? 123.160 91.697 159.431 1.00 76.37 94 ALA B CA 1
ATOM 3744 C C . ALA C 1 94 ? 123.845 93.047 159.253 1.00 76.37 94 ALA B C 1
ATOM 3745 O O . ALA C 1 94 ? 123.541 93.793 158.316 1.00 76.37 94 ALA B O 1
ATOM 3747 N N . VAL C 1 95 ? 124.780 93.376 160.147 1.00 73.07 95 VAL B N 1
ATOM 3748 C CA . VAL C 1 95 ? 125.449 94.671 160.077 1.00 73.07 95 VAL B CA 1
ATOM 3749 C C . VAL C 1 95 ? 126.382 94.741 158.877 1.00 73.07 95 VAL B C 1
ATOM 3750 O O . VAL C 1 95 ? 126.636 95.825 158.340 1.00 73.07 95 VAL B O 1
ATOM 3754 N N . LEU C 1 96 ? 126.911 93.598 158.439 1.00 73.22 96 LEU B N 1
ATOM 3755 C CA . LEU C 1 96 ? 127.785 93.585 157.271 1.00 73.22 96 LEU B CA 1
ATOM 3756 C C . LEU C 1 96 ? 126.978 93.744 155.988 1.00 73.22 96 LEU B C 1
ATOM 3757 O O . LEU C 1 96 ? 127.356 94.500 155.087 1.00 73.22 96 LEU B O 1
ATOM 3762 N N . ARG C 1 97 ? 125.858 93.024 155.890 1.00 72.51 97 ARG B N 1
ATOM 3763 C CA . ARG C 1 97 ? 125.032 93.091 154.689 1.00 72.51 97 ARG B CA 1
ATOM 3764 C C . ARG C 1 97 ? 124.481 94.494 154.470 1.00 72.51 97 ARG B C 1
ATOM 3765 O O . ARG C 1 97 ? 124.412 94.968 153.331 1.00 72.51 97 ARG B O 1
ATOM 3773 N N . TYR C 1 98 ? 124.081 95.176 155.544 1.00 68.32 98 TYR B N 1
ATOM 3774 C CA . TYR C 1 98 ? 123.592 96.543 155.404 1.00 68.32 98 TYR B CA 1
ATOM 3775 C C . TYR C 1 98 ? 124.718 97.482 154.993 1.00 68.32 98 TYR B C 1
ATOM 3776 O O . TYR C 1 98 ? 124.534 98.370 154.154 1.00 68.32 98 TYR B O 1
ATOM 3785 N N . MET C 1 99 ? 125.899 97.304 155.588 1.00 67.85 99 MET B N 1
ATOM 3786 C CA . MET C 1 99 ? 127.003 98.225 155.341 1.00 67.85 99 MET B CA 1
ATOM 3787 C C . MET C 1 99 ? 127.639 97.968 153.981 1.00 67.85 99 MET B C 1
ATOM 3788 O O . MET C 1 99 ? 128.437 98.773 153.490 1.00 67.85 99 MET B O 1
ATOM 3793 N N . PHE C 1 100 ? 127.294 96.839 153.358 1.00 66.93 100 PHE B N 1
ATOM 3794 C CA . PHE C 1 100 ? 127.759 96.565 152.004 1.00 66.93 100 PHE B CA 1
ATOM 3795 C C . PHE C 1 100 ? 126.815 97.147 150.960 1.00 66.93 100 PHE B C 1
ATOM 3796 O O . PHE C 1 100 ? 127.257 97.879 150.068 1.00 66.93 100 PHE B O 1
ATOM 3804 N N . CYS C 1 101 ? 125.519 96.844 151.059 1.00 60.61 101 CYS B N 1
ATOM 3805 C CA . CYS C 1 101 ? 124.546 97.339 150.094 1.00 60.61 101 CYS B CA 1
ATOM 3806 C C . CYS C 1 101 ? 124.431 98.856 150.100 1.00 60.61 101 CYS B C 1
ATOM 3807 O O . CYS C 1 101 ? 124.110 99.443 149.062 1.00 60.61 101 CYS B O 1
ATOM 3810 N N . SER C 1 102 ? 124.686 99.505 151.236 1.00 57.61 102 SER B N 1
ATOM 3811 C CA . SER C 1 102 ? 124.728 100.962 151.254 1.00 57.61 102 SER B CA 1
ATOM 3812 C C . SER C 1 102 ? 126.010 101.488 150.625 1.00 57.61 102 SER B C 1
ATOM 3813 O O . SER C 1 102 ? 126.091 102.670 150.277 1.00 57.61 102 SER B O 1
ATOM 3816 N N . MET C 1 103 ? 127.016 100.627 150.473 1.00 56.36 103 MET B N 1
ATOM 3817 C CA . MET C 1 103 ? 128.289 101.047 149.897 1.00 56.36 103 MET B CA 1
ATOM 3818 C C . MET C 1 103 ? 128.198 101.133 148.380 1.00 56.36 103 MET B C 1
ATOM 3819 O O . MET C 1 103 ? 128.778 102.032 147.761 1.00 56.36 103 MET B O 1
ATOM 3824 N N . ALA C 1 104 ? 127.469 100.200 147.764 1.00 52.86 104 ALA B N 1
ATOM 3825 C CA . ALA C 1 104 ? 127.370 100.153 146.310 1.00 52.86 104 ALA B CA 1
ATOM 3826 C C . ALA C 1 104 ? 126.468 101.254 145.768 1.00 52.86 104 ALA B C 1
ATOM 3827 O O . ALA C 1 104 ? 126.733 101.818 144.702 1.00 52.86 104 ALA B O 1
ATOM 3829 N N . GLN C 1 105 ? 125.391 101.571 146.492 1.00 51.65 105 GLN B N 1
ATOM 3830 C CA . GLN C 1 105 ? 124.358 102.452 145.954 1.00 51.65 105 GLN B CA 1
ATOM 3831 C C . GLN C 1 105 ? 124.889 103.848 145.650 1.00 51.65 105 GLN B C 1
ATOM 3832 O O . GLN C 1 105 ? 124.337 104.554 144.800 1.00 51.65 105 GLN B O 1
ATOM 3838 N N . ARG C 1 106 ? 125.944 104.278 146.341 1.00 50.92 106 ARG B N 1
ATOM 3839 C CA . ARG C 1 106 ? 126.525 105.579 146.026 1.00 50.92 106 ARG B CA 1
ATOM 3840 C C . ARG C 1 106 ? 127.524 105.476 144.879 1.00 50.92 106 ARG B C 1
ATOM 3841 O O . ARG C 1 106 ? 127.872 106.487 144.258 1.00 50.92 106 ARG B O 1
ATOM 3849 N N . ALA C 1 107 ? 127.994 104.263 144.581 1.00 45.52 107 ALA B N 1
ATOM 3850 C CA . ALA C 1 107 ? 128.884 104.068 143.441 1.00 45.52 107 ALA B CA 1
ATOM 3851 C C . ALA C 1 107 ? 128.105 104.040 142.132 1.00 45.52 107 ALA B C 1
ATOM 3852 O O . ALA C 1 107 ? 128.693 103.978 141.047 1.00 45.52 107 ALA B O 1
ATOM 3854 N N . LEU C 1 108 ? 126.772 104.072 142.216 1.00 44.09 108 LEU B N 1
ATOM 3855 C CA . LEU C 1 108 ? 125.953 103.966 141.015 1.00 44.09 108 LEU B CA 1
ATOM 3856 C C . LEU C 1 108 ? 125.526 105.331 140.493 1.00 44.09 108 LEU B C 1
ATOM 3857 O O . LEU C 1 108 ? 124.746 105.409 139.540 1.00 44.09 108 LEU B O 1
ATOM 3862 N N . TRP C 1 109 ? 126.036 106.413 141.010 1.00 44.98 109 TRP B N 1
ATOM 3863 C CA . TRP C 1 109 ? 125.639 107.695 140.488 1.00 44.98 109 TRP B CA 1
ATOM 3864 C C . TRP C 1 109 ? 126.416 108.170 139.275 1.00 44.98 109 TRP B C 1
ATOM 3865 O O . TRP C 1 109 ? 125.893 108.939 138.550 1.00 44.98 109 TRP B O 1
ATOM 3876 N N . ALA C 1 110 ? 127.688 107.820 139.122 1.00 39.79 110 ALA B N 1
ATOM 3877 C CA . ALA C 1 110 ? 128.478 108.080 137.927 1.00 39.79 110 ALA B CA 1
ATOM 3878 C C . ALA C 1 110 ? 128.173 107.095 136.802 1.00 39.79 110 ALA B C 1
ATOM 3879 O O . ALA C 1 110 ? 128.019 107.517 135.650 1.00 39.79 110 ALA B O 1
ATOM 3881 N N . PRO C 1 111 ? 128.099 105.788 137.072 1.00 36.19 111 PRO B N 1
ATOM 3882 C CA . PRO C 1 111 ? 127.712 104.849 136.006 1.00 36.19 111 PRO B CA 1
ATOM 3883 C C . PRO C 1 111 ? 126.356 105.135 135.381 1.00 36.19 111 PRO B C 1
ATOM 3884 O O . PRO C 1 111 ? 126.111 104.717 134.243 1.00 36.19 111 PRO B O 1
ATOM 3888 N N . VAL C 1 112 ? 125.462 105.830 136.086 1.00 37.47 112 VAL B N 1
ATOM 3889 C CA . VAL C 1 112 ? 124.151 106.129 135.522 1.00 37.47 112 VAL B CA 1
ATOM 3890 C C . VAL C 1 112 ? 124.163 107.472 134.808 1.00 37.47 112 VAL B C 1
ATOM 3891 O O . VAL C 1 112 ? 123.527 107.630 133.761 1.00 37.47 112 VAL B O 1
ATOM 3895 N N . VAL C 1 113 ? 124.878 108.457 135.352 1.00 34.81 113 VAL B N 1
ATOM 3896 C CA . VAL C 1 113 ? 124.980 109.753 134.693 1.00 34.81 113 VAL B CA 1
ATOM 3897 C C . VAL C 1 113 ? 125.833 109.682 133.434 1.00 34.81 113 VAL B C 1
ATOM 3898 O O . VAL C 1 113 ? 125.653 110.498 132.523 1.00 34.81 113 VAL B O 1
ATOM 3902 N N . TRP C 1 114 ? 126.737 108.708 133.340 1.00 30.87 114 TRP B N 1
ATOM 3903 C CA . TRP C 1 114 ? 127.568 108.583 132.150 1.00 30.87 114 TRP B CA 1
ATOM 3904 C C . TRP C 1 114 ? 126.813 107.910 131.010 1.00 30.87 114 TRP B C 1
ATOM 3905 O O . TRP C 1 114 ? 126.947 108.317 129.852 1.00 30.87 114 TRP B O 1
ATOM 3916 N N . VAL C 1 115 ? 126.017 106.884 131.314 1.00 27.75 115 VAL B N 1
ATOM 3917 C CA . VAL C 1 115 ? 125.274 106.184 130.269 1.00 27.75 115 VAL B CA 1
ATOM 3918 C C . VAL C 1 115 ? 124.143 107.057 129.739 1.00 27.75 115 VAL B C 1
ATOM 3919 O O . VAL C 1 115 ? 123.703 106.901 128.595 1.00 27.75 115 VAL B O 1
ATOM 3923 N N . ALA C 1 116 ? 123.656 107.990 130.557 1.00 25.98 116 ALA B N 1
ATOM 3924 C CA . ALA C 1 116 ? 122.545 108.835 130.135 1.00 25.98 116 ALA B CA 1
ATOM 3925 C C . ALA C 1 116 ? 123.021 109.948 129.213 1.00 25.98 116 ALA B C 1
ATOM 3926 O O . ALA C 1 116 ? 122.355 110.282 128.229 1.00 25.98 116 ALA B O 1
ATOM 3928 N N . VAL C 1 117 ? 124.175 110.540 129.521 1.00 26.30 117 VAL B N 1
ATOM 3929 C CA . VAL C 1 117 ? 124.703 111.618 128.690 1.00 26.30 117 VAL B CA 1
ATOM 3930 C C . VAL C 1 117 ? 125.230 111.064 127.372 1.00 26.30 117 VAL B C 1
ATOM 3931 O O . VAL C 1 117 ? 125.329 111.784 126.372 1.00 26.30 117 VAL B O 1
ATOM 3935 N N . THR C 1 118 ? 125.560 109.773 127.344 1.00 25.96 118 THR B N 1
ATOM 3936 C CA . THR C 1 118 ? 126.056 109.163 126.116 1.00 25.96 118 THR B CA 1
ATOM 3937 C C . THR C 1 118 ? 124.916 108.849 125.156 1.00 25.96 118 THR B C 1
ATOM 3938 O O . THR C 1 118 ? 125.089 108.922 123.935 1.00 25.96 118 THR B O 1
ATOM 3942 N N . LEU C 1 119 ? 123.742 108.503 125.686 1.00 21.09 119 LEU B N 1
ATOM 3943 C CA . LEU C 1 119 ? 122.598 108.211 124.829 1.00 21.09 119 LEU B CA 1
ATOM 3944 C C . LEU C 1 119 ? 121.878 109.487 124.414 1.00 21.09 119 LEU B C 1
ATOM 3945 O O . LEU C 1 119 ? 121.206 109.521 123.378 1.00 21.09 119 LEU B O 1
ATOM 3950 N N . LEU C 1 120 ? 121.999 110.548 125.213 1.00 21.36 120 LEU B N 1
ATOM 3951 C CA . LEU C 1 120 ? 121.353 111.809 124.868 1.00 21.36 120 LEU B CA 1
ATOM 3952 C C . LEU C 1 120 ? 122.198 112.625 123.902 1.00 21.36 120 LEU B C 1
ATOM 3953 O O . LEU C 1 120 ? 121.820 113.743 123.540 1.00 21.36 120 LEU B O 1
ATOM 3958 N N . ASP C 1 121 ? 123.342 112.092 123.480 1.00 23.46 121 ASP B N 1
ATOM 3959 C CA . ASP C 1 121 ? 124.213 112.786 122.542 1.00 23.46 121 ASP B CA 1
ATOM 3960 C C . ASP C 1 121 ? 124.101 112.240 121.126 1.00 23.46 121 ASP B C 1
ATOM 3961 O O . ASP C 1 121 ? 124.159 113.017 120.168 1.00 23.46 121 ASP B O 1
ATOM 3966 N N . GLY C 1 122 ? 123.953 110.925 120.965 1.00 18.49 122 GLY B N 1
ATOM 3967 C CA . GLY C 1 122 ? 123.651 110.315 119.694 1.00 18.49 122 GLY B CA 1
ATOM 3968 C C . GLY C 1 122 ? 124.855 109.836 118.908 1.00 18.49 122 GLY B C 1
ATOM 3969 O O . GLY C 1 122 ? 124.686 109.112 117.922 1.00 18.49 122 GLY B O 1
ATOM 3970 N N . LYS C 1 123 ? 126.066 110.219 119.316 1.00 21.77 123 LYS B N 1
ATOM 3971 C CA . LYS C 1 123 ? 127.254 109.844 118.556 1.00 21.77 123 LYS B CA 1
ATOM 3972 C C . LYS C 1 123 ? 127.524 108.347 118.629 1.00 21.77 123 LYS B C 1
ATOM 3973 O O . LYS C 1 123 ? 127.892 107.727 117.627 1.00 21.77 123 LYS B O 1
ATOM 3979 N N . CYS C 1 124 ? 127.359 107.749 119.809 1.00 19.02 124 CYS B N 1
ATOM 3980 C CA . CYS C 1 124 ? 127.619 106.321 119.948 1.00 19.02 124 CYS B CA 1
ATOM 3981 C C . CYS C 1 124 ? 126.567 105.486 119.229 1.00 19.02 124 CYS B C 1
ATOM 3982 O O . CYS C 1 124 ? 126.901 104.473 118.606 1.00 19.02 124 CYS B O 1
ATOM 3985 N N . PHE C 1 125 ? 125.300 105.892 119.301 1.00 15.85 125 PHE B N 1
ATOM 3986 C CA . PHE C 1 125 ? 124.217 105.210 118.605 1.00 15.85 125 PHE B CA 1
ATOM 3987 C C . PHE C 1 125 ? 124.310 105.366 117.094 1.00 15.85 125 PHE B C 1
ATOM 3988 O O . PHE C 1 125 ? 123.908 104.459 116.357 1.00 15.85 125 PHE B O 1
ATOM 3996 N N . LEU C 1 126 ? 124.841 106.493 116.618 1.00 17.40 126 LEU B N 1
ATOM 3997 C CA . LEU C 1 126 ? 124.902 106.748 115.183 1.00 17.40 126 LEU B CA 1
ATOM 3998 C C . LEU C 1 126 ? 125.910 105.835 114.496 1.00 17.40 126 LEU B C 1
ATOM 3999 O O . LEU C 1 126 ? 125.641 105.296 113.417 1.00 17.40 126 LEU B O 1
ATOM 4004 N N . CYS C 1 127 ? 127.078 105.645 115.104 1.00 18.66 127 CYS B N 1
ATOM 4005 C CA . CYS C 1 127 ? 128.126 104.831 114.503 1.00 18.66 127 CYS B CA 1
ATOM 4006 C C . CYS C 1 127 ? 127.827 103.339 114.548 1.00 18.66 127 CYS B C 1
ATOM 4007 O O . CYS C 1 127 ? 128.113 102.641 113.574 1.00 18.66 127 CYS B O 1
ATOM 4010 N N . ALA C 1 128 ? 127.259 102.831 115.641 1.00 16.85 128 ALA B N 1
ATOM 4011 C CA . ALA C 1 128 ? 126.996 101.408 115.783 1.00 16.85 128 ALA B CA 1
ATOM 4012 C C . ALA C 1 128 ? 125.852 100.892 114.928 1.00 16.85 128 ALA B C 1
ATOM 4013 O O . ALA C 1 128 ? 125.841 99.699 114.609 1.00 16.85 128 ALA B O 1
ATOM 4015 N N . PHE C 1 129 ? 124.896 101.744 114.541 1.00 18.99 129 PHE B N 1
ATOM 4016 C CA . PHE C 1 129 ? 123.707 101.277 113.839 1.00 18.99 129 PHE B CA 1
ATOM 4017 C C . PHE C 1 129 ? 123.556 101.896 112.453 1.00 18.99 129 PHE B C 1
ATOM 4018 O O . PHE C 1 129 ? 122.582 101.593 111.758 1.00 18.99 129 PHE B O 1
ATOM 4026 N N . CYS C 1 130 ? 124.487 102.757 112.034 1.00 21.19 130 CYS B N 1
ATOM 4027 C CA . CYS C 1 130 ? 124.402 103.390 110.722 1.00 21.19 130 CYS B CA 1
ATOM 4028 C C . CYS C 1 130 ? 124.390 102.383 109.578 1.00 21.19 130 CYS B C 1
ATOM 4029 O O . CYS C 1 130 ? 123.786 102.656 108.537 1.00 21.19 130 CYS B O 1
ATOM 4032 N N . THR C 1 131 ? 125.030 101.227 109.749 1.00 24.07 131 THR B N 1
ATOM 4033 C CA . THR C 1 131 ? 125.104 100.243 108.675 1.00 24.07 131 THR B CA 1
ATOM 4034 C C . THR C 1 131 ? 123.775 99.547 108.420 1.00 24.07 131 THR B C 1
ATOM 4035 O O . THR C 1 131 ? 123.603 98.936 107.361 1.00 24.07 131 THR B O 1
ATOM 4039 N N . ALA C 1 132 ? 122.827 99.630 109.355 1.00 32.23 132 ALA B N 1
ATOM 4040 C CA . ALA C 1 132 ? 121.515 98.990 109.219 1.00 32.23 132 ALA B CA 1
ATOM 4041 C C . ALA C 1 132 ? 120.452 100.077 109.340 1.00 32.23 132 ALA B C 1
ATOM 4042 O O . ALA C 1 132 ? 119.892 100.299 110.414 1.00 32.23 132 ALA B O 1
ATOM 4044 N N . VAL C 1 133 ? 120.158 100.734 108.223 1.00 39.04 133 VAL B N 1
ATOM 4045 C CA . VAL C 1 133 ? 119.222 101.853 108.200 1.00 39.04 133 VAL B CA 1
ATOM 4046 C C . VAL C 1 133 ? 118.317 101.682 106.987 1.00 39.04 133 VAL B C 1
ATOM 4047 O O . VAL C 1 133 ? 118.789 101.252 105.925 1.00 39.04 133 VAL B O 1
ATOM 4051 N N . PRO C 1 134 ? 117.024 101.988 107.087 1.00 45.90 134 PRO B N 1
ATOM 4052 C CA . PRO C 1 134 ? 116.141 101.803 105.930 1.00 45.90 134 PRO B CA 1
ATOM 4053 C C . PRO C 1 134 ? 116.432 102.809 104.829 1.00 45.90 134 PRO B C 1
ATOM 4054 O O . PRO C 1 134 ? 116.098 103.991 104.951 1.00 45.90 134 PRO B O 1
ATOM 4058 N N . VAL C 1 135 ? 117.053 102.345 103.744 1.00 53.80 135 VAL B N 1
ATOM 4059 C CA . VAL C 1 135 ? 117.429 103.255 102.669 1.00 53.80 135 VAL B CA 1
ATOM 4060 C C . VAL C 1 135 ? 116.294 103.405 101.667 1.00 53.80 135 VAL B C 1
ATOM 4061 O O . VAL C 1 135 ? 116.270 104.363 100.884 1.00 53.80 135 VAL B O 1
ATOM 4065 N N . SER C 1 136 ? 115.341 102.472 101.667 1.00 60.12 136 SER B N 1
ATOM 4066 C CA . SER C 1 136 ? 114.165 102.613 100.820 1.00 60.12 136 SER B CA 1
ATOM 4067 C C . SER C 1 136 ? 113.238 103.713 101.313 1.00 60.12 136 SER B C 1
ATOM 4068 O O . SER C 1 136 ? 112.824 104.561 100.516 1.00 60.12 136 SER B O 1
ATOM 4071 N N . ALA C 1 137 ? 112.909 103.722 102.602 1.00 57.83 137 ALA B N 1
ATOM 4072 C CA . ALA C 1 137 ? 112.103 104.785 103.191 1.00 57.83 137 ALA B CA 1
ATOM 4073 C C . ALA C 1 137 ? 113.002 105.982 103.469 1.00 57.83 137 ALA B C 1
ATOM 4074 O O . ALA C 1 137 ? 113.948 105.888 104.258 1.00 57.83 137 ALA B O 1
ATOM 4076 N N . LEU C 1 138 ? 112.712 107.109 102.822 1.00 57.84 138 LEU B N 1
ATOM 4077 C CA . LEU C 1 138 ? 113.512 108.323 102.958 1.00 57.84 138 LEU B CA 1
ATOM 4078 C C . LEU C 1 138 ? 114.935 108.098 102.444 1.00 57.84 138 LEU B C 1
ATOM 4079 O O . LEU C 1 138 ? 115.925 108.325 103.140 1.00 57.84 138 LEU B O 1
ATOM 4081 N N . GLY C 1 139 ? 115.018 107.645 101.198 1.00 57.19 139 GLY B N 1
ATOM 4082 C CA . GLY C 1 139 ? 116.297 107.391 100.563 1.00 57.19 139 GLY B CA 1
ATOM 4083 C C . GLY C 1 139 ? 116.381 107.945 99.154 1.00 57.19 139 GLY B C 1
ATOM 4084 O O . GLY C 1 139 ? 117.440 108.390 98.714 1.00 57.19 139 GLY B O 1
ATOM 4085 N N . LEU C 1 147 ? 123.768 96.938 93.706 1.00 68.66 147 LEU B N 1
ATOM 4086 C CA . LEU C 1 147 ? 124.828 96.859 94.705 1.00 68.66 147 LEU B CA 1
ATOM 4087 C C . LEU C 1 147 ? 124.674 95.629 95.592 1.00 68.66 147 LEU B C 1
ATOM 4088 O O . LEU C 1 147 ? 123.623 95.423 96.200 1.00 68.66 147 LEU B O 1
ATOM 4093 N N . PRO C 1 148 ? 125.733 94.822 95.677 1.00 70.57 148 PRO B N 1
ATOM 4094 C CA . PRO C 1 148 ? 125.677 93.599 96.493 1.00 70.57 148 PRO B CA 1
ATOM 4095 C C . PRO C 1 148 ? 125.565 93.893 97.979 1.00 70.57 148 PRO B C 1
ATOM 4096 O O . PRO C 1 148 ? 125.413 95.052 98.376 1.00 70.57 148 PRO B O 1
ATOM 4100 N N . ALA C 1 149 ? 125.599 92.845 98.812 1.00 67.88 149 ALA B N 1
ATOM 4101 C CA . ALA C 1 149 ? 125.703 93.048 100.251 1.00 67.88 149 ALA B CA 1
ATOM 4102 C C . ALA C 1 149 ? 126.915 93.899 100.608 1.00 67.88 149 ALA B C 1
ATOM 4103 O O . ALA C 1 149 ? 126.765 94.888 101.346 1.00 67.88 149 ALA B O 1
ATOM 4105 N N . PRO C 1 150 ? 128.124 93.583 100.142 1.00 67.66 150 PRO B N 1
ATOM 4106 C CA . PRO C 1 150 ? 129.204 94.570 100.151 1.00 67.66 150 PRO B CA 1
ATOM 4107 C C . PRO C 1 150 ? 128.930 95.653 99.121 1.00 67.66 150 PRO B C 1
ATOM 4108 O O . PRO C 1 150 ? 128.017 95.542 98.301 1.00 67.66 150 PRO B O 1
ATOM 4112 N N . GLU C 1 151 ? 129.719 96.731 99.210 1.00 61.71 151 GLU B N 1
ATOM 4113 C CA . GLU C 1 151 ? 129.539 97.937 98.401 1.00 61.71 151 GLU B CA 1
ATOM 4114 C C . GLU C 1 151 ? 128.351 98.766 98.885 1.00 61.71 151 GLU B C 1
ATOM 4115 O O . GLU C 1 151 ? 128.113 99.877 98.399 1.00 61.71 151 GLU B O 1
ATOM 4121 N N . LEU C 1 152 ? 127.613 98.236 99.857 1.00 48.15 152 LEU B N 1
ATOM 4122 C CA . LEU C 1 152 ? 126.515 98.939 100.500 1.00 48.15 152 LEU B CA 1
ATOM 4123 C C . LEU C 1 152 ? 126.719 99.070 102.004 1.00 48.15 152 LEU B C 1
ATOM 4124 O O . LEU C 1 152 ? 126.477 100.144 102.566 1.00 48.15 152 LEU B O 1
ATOM 4129 N N . ALA C 1 153 ? 127.135 97.993 102.674 1.00 39.70 153 ALA B N 1
ATOM 4130 C CA . ALA C 1 153 ? 127.506 98.105 104.079 1.00 39.70 153 ALA B CA 1
ATOM 4131 C C . ALA C 1 153 ? 128.815 98.863 104.236 1.00 39.70 153 ALA B C 1
ATOM 4132 O O . ALA C 1 153 ? 129.112 99.380 105.317 1.00 39.70 153 ALA B O 1
ATOM 4134 N N . ARG C 1 154 ? 129.614 98.930 103.169 1.00 35.83 154 ARG B N 1
ATOM 4135 C CA . ARG C 1 154 ? 130.831 99.731 103.186 1.00 35.83 154 ARG B CA 1
ATOM 4136 C C . ARG C 1 154 ? 130.560 101.180 102.805 1.00 35.83 154 ARG B C 1
ATOM 4137 O O . ARG C 1 154 ? 131.348 102.063 103.160 1.00 35.83 154 ARG B O 1
ATOM 4145 N N . LEU C 1 155 ? 129.462 101.440 102.095 1.00 34.72 155 LEU B N 1
ATOM 4146 C CA . LEU C 1 155 ? 129.053 102.804 101.782 1.00 34.72 155 LEU B CA 1
ATOM 4147 C C . LEU C 1 155 ? 128.304 103.426 102.954 1.00 34.72 155 LEU B C 1
ATOM 4148 O O . LEU C 1 155 ? 128.483 104.607 103.268 1.00 34.72 155 LEU B O 1
ATOM 4153 N N . LEU C 1 156 ? 127.459 102.634 103.613 1.00 28.89 156 LEU B N 1
ATOM 4154 C CA . LEU C 1 156 ? 126.652 103.150 104.712 1.00 28.89 156 LEU B CA 1
ATOM 4155 C C . LEU C 1 156 ? 127.493 103.383 105.958 1.00 28.89 156 LEU B C 1
ATOM 4156 O O . LEU C 1 156 ? 127.135 104.198 106.814 1.00 28.89 156 LEU B O 1
ATOM 4161 N N . ALA C 1 157 ? 128.619 102.681 106.077 1.00 25.51 157 ALA B N 1
ATOM 4162 C CA . ALA C 1 157 ? 129.443 102.784 107.274 1.00 25.51 157 ALA B CA 1
ATOM 4163 C C . ALA C 1 157 ? 130.143 104.129 107.406 1.00 25.51 157 ALA B C 1
ATOM 4164 O O . ALA C 1 157 ? 130.638 104.438 108.494 1.00 25.51 157 ALA B O 1
ATOM 4166 N N . ARG C 1 158 ? 130.189 104.938 106.345 1.00 26.97 158 ARG B N 1
ATOM 4167 C CA . ARG C 1 158 ? 130.884 106.220 106.363 1.00 26.97 158 ARG B CA 1
ATOM 4168 C C . ARG C 1 158 ? 129.953 107.392 106.637 1.00 26.97 158 ARG B C 1
ATOM 4169 O O . ARG C 1 158 ? 130.365 108.549 106.494 1.00 26.97 158 ARG B O 1
ATOM 4177 N N . VAL C 1 159 ? 128.711 107.122 107.023 1.00 24.28 159 VAL B N 1
ATOM 4178 C CA . VAL C 1 159 ? 127.722 108.155 107.323 1.00 24.28 159 VAL B CA 1
ATOM 4179 C C . VAL C 1 159 ? 128.187 109.047 108.470 1.00 24.28 159 VAL B C 1
ATOM 4180 O O . VAL C 1 159 ? 128.088 110.277 108.359 1.00 24.28 159 VAL B O 1
ATOM 4184 N N . PRO C 1 160 ? 128.682 108.503 109.588 1.00 21.52 160 PRO B N 1
ATOM 4185 C CA . PRO C 1 160 ? 129.126 109.391 110.674 1.00 21.52 160 PRO B CA 1
ATOM 4186 C C . PRO C 1 160 ? 130.384 110.181 110.351 1.00 21.52 160 PRO B C 1
ATOM 4187 O O . PRO C 1 160 ? 130.738 111.087 111.113 1.00 21.52 160 PRO B O 1
ATOM 4191 N N . CYS C 1 161 ? 131.069 109.873 109.254 1.00 26.21 161 CYS B N 1
ATOM 4192 C CA . CYS C 1 161 ? 132.282 110.588 108.877 1.00 26.21 161 CYS B CA 1
ATOM 4193 C C . CYS C 1 161 ? 131.991 111.466 107.663 1.00 26.21 161 CYS B C 1
ATOM 4194 O O . CYS C 1 161 ? 131.885 110.960 106.540 1.00 26.21 161 CYS B O 1
ATOM 4197 N N . PRO C 1 162 ? 131.843 112.784 107.853 1.00 28.24 162 PRO B N 1
ATOM 4198 C CA . PRO C 1 162 ? 131.366 113.649 106.761 1.00 28.24 162 PRO B CA 1
ATOM 4199 C C . PRO C 1 162 ? 132.355 113.835 105.621 1.00 28.24 162 PRO B C 1
ATOM 4200 O O . PRO C 1 162 ? 131.948 114.055 104.477 1.00 28.24 162 PRO B O 1
ATOM 4204 N N . GLU C 1 163 ? 133.653 113.766 105.916 1.00 31.26 163 GLU B N 1
ATOM 4205 C CA . GLU C 1 163 ? 134.662 113.977 104.884 1.00 31.26 163 GLU B CA 1
ATOM 4206 C C . GLU C 1 163 ? 134.949 112.712 104.087 1.00 31.26 163 GLU B C 1
ATOM 4207 O O . GLU C 1 163 ? 135.502 112.800 102.987 1.00 31.26 163 GLU B O 1
ATOM 4213 N N . ILE C 1 164 ? 134.591 111.541 104.616 1.00 31.99 164 ILE B N 1
ATOM 4214 C CA . ILE C 1 164 ? 134.810 110.273 103.933 1.00 31.99 164 ILE B CA 1
ATOM 4215 C C . ILE C 1 164 ? 133.604 109.836 103.119 1.00 31.99 164 ILE B C 1
ATOM 4216 O O . ILE C 1 164 ? 133.748 109.014 102.205 1.00 31.99 164 ILE B O 1
ATOM 4221 N N . TYR C 1 165 ? 132.420 110.362 103.420 1.00 33.27 165 TYR B N 1
ATOM 4222 C CA . TYR C 1 165 ? 131.190 109.849 102.833 1.00 33.27 165 TYR B CA 1
ATOM 4223 C C . TYR C 1 165 ? 131.126 110.176 101.347 1.00 33.27 165 TYR B C 1
ATOM 4224 O O . TYR C 1 165 ? 131.201 111.343 100.951 1.00 33.27 165 TYR B O 1
ATOM 4233 N N . ASP C 1 166 ? 130.985 109.139 100.524 1.00 37.67 166 ASP B N 1
ATOM 4234 C CA . ASP C 1 166 ? 130.926 109.320 99.080 1.00 37.67 166 ASP B CA 1
ATOM 4235 C C . ASP C 1 166 ? 129.501 109.197 98.563 1.00 37.67 166 ASP B C 1
ATOM 4236 O O . ASP C 1 166 ? 129.065 110.000 97.732 1.00 37.67 166 ASP B O 1
ATOM 4241 N N . GLY C 1 167 ? 128.766 108.205 99.052 1.00 38.17 167 GLY B N 1
ATOM 4242 C CA . GLY C 1 167 ? 127.477 107.887 98.478 1.00 38.17 167 GLY B CA 1
ATOM 4243 C C . GLY C 1 167 ? 126.372 108.856 98.834 1.00 38.17 167 GLY B C 1
ATOM 4244 O O . GLY C 1 167 ? 125.387 108.472 99.468 1.00 38.17 167 GLY B O 1
ATOM 4245 N N . ASP C 1 168 ? 126.499 110.108 98.397 1.00 41.41 168 ASP B N 1
ATOM 4246 C CA . ASP C 1 168 ? 125.475 111.118 98.623 1.00 41.41 168 ASP B CA 1
ATOM 4247 C C . ASP C 1 168 ? 124.257 110.896 97.742 1.00 41.41 168 ASP B C 1
ATOM 4248 O O . ASP C 1 168 ? 123.234 111.557 97.927 1.00 41.41 168 ASP B O 1
ATOM 4253 N N . TRP C 1 169 ? 124.360 109.994 96.774 1.00 44.93 169 TRP B N 1
ATOM 4254 C CA . TRP C 1 169 ? 123.208 109.422 96.106 1.00 44.93 169 TRP B CA 1
ATOM 4255 C C . TRP C 1 169 ? 122.714 108.235 96.935 1.00 44.93 169 TRP B C 1
ATOM 4256 O O . TRP C 1 169 ? 123.448 107.667 97.749 1.00 44.93 169 TRP B O 1
ATOM 4267 N N . LEU C 1 170 ? 121.437 107.893 96.760 1.00 47.51 170 LEU B N 1
ATOM 4268 C CA . LEU C 1 170 ? 120.715 106.875 97.524 1.00 47.51 170 LEU B CA 1
ATOM 4269 C C . LEU C 1 170 ? 120.384 107.313 98.946 1.00 47.51 170 LEU B C 1
ATOM 4270 O O . LEU C 1 170 ? 119.571 106.669 99.612 1.00 47.51 170 LEU B O 1
ATOM 4275 N N . LEU C 1 171 ? 120.986 108.396 99.422 1.00 40.44 171 LEU B N 1
ATOM 4276 C CA . LEU C 1 171 ? 120.733 108.890 100.764 1.00 40.44 171 LEU B CA 1
ATOM 4277 C C . LEU C 1 171 ? 121.418 110.232 100.953 1.00 40.44 171 LEU B C 1
ATOM 4278 O O . LEU C 1 171 ? 122.602 110.380 100.640 1.00 40.44 171 LEU B O 1
ATOM 4283 N N . ALA C 1 172 ? 120.679 111.204 101.470 1.00 32.72 172 ALA B N 1
ATOM 4284 C CA . ALA C 1 172 ? 121.309 112.407 101.983 1.00 32.72 172 ALA B CA 1
ATOM 4285 C C . ALA C 1 172 ? 121.886 112.114 103.360 1.00 32.72 172 ALA B C 1
ATOM 4286 O O . ALA C 1 172 ? 121.266 111.436 104.181 1.00 32.72 172 ALA B O 1
ATOM 4288 N N . ARG C 1 173 ? 123.094 112.620 103.607 1.00 28.37 173 ARG B N 1
ATOM 4289 C CA . ARG C 1 173 ? 123.770 112.263 104.848 1.00 28.37 173 ARG B CA 1
ATOM 4290 C C . ARG C 1 173 ? 123.078 112.869 106.060 1.00 28.37 173 ARG B C 1
ATOM 4291 O O . ARG C 1 173 ? 123.159 112.310 107.158 1.00 28.37 173 ARG B O 1
ATOM 4299 N N . GLU C 1 174 ? 122.395 113.996 105.890 1.00 27.39 174 GLU B N 1
ATOM 4300 C CA . GLU C 1 174 ? 121.677 114.616 106.993 1.00 27.39 174 GLU B CA 1
ATOM 4301 C C . GLU C 1 174 ? 120.269 114.059 107.162 1.00 27.39 174 GLU B C 1
ATOM 4302 O O . GLU C 1 174 ? 119.587 114.408 108.130 1.00 27.39 174 GLU B O 1
ATOM 4308 N N . VAL C 1 175 ? 119.819 113.213 106.241 1.00 24.20 175 VAL B N 1
ATOM 4309 C CA . VAL C 1 175 ? 118.580 112.470 106.418 1.00 24.20 175 VAL B CA 1
ATOM 4310 C C . VAL C 1 175 ? 118.779 111.166 107.179 1.00 24.20 175 VAL B C 1
ATOM 4311 O O . VAL C 1 175 ? 117.878 110.764 107.931 1.00 24.20 175 VAL B O 1
ATOM 4315 N N . ALA C 1 176 ? 119.923 110.492 107.029 1.00 22.14 176 ALA B N 1
ATOM 4316 C CA . ALA C 1 176 ? 120.248 109.326 107.842 1.00 22.14 176 ALA B CA 1
ATOM 4317 C C . ALA C 1 176 ? 120.708 109.733 109.234 1.00 22.14 176 ALA B C 1
ATOM 4318 O O . ALA C 1 176 ? 120.287 109.136 110.227 1.00 22.14 176 ALA B O 1
ATOM 4320 N N . VAL C 1 177 ? 121.572 110.740 109.326 1.00 22.65 177 VAL B N 1
ATOM 4321 C CA . VAL C 1 177 ? 121.732 111.491 110.563 1.00 22.65 177 VAL B CA 1
ATOM 4322 C C . VAL C 1 177 ? 120.410 112.214 110.765 1.00 22.65 177 VAL B C 1
ATOM 4323 O O . VAL C 1 177 ? 119.635 112.366 109.814 1.00 22.65 177 VAL B O 1
ATOM 4327 N N . ARG C 1 178 ? 120.117 112.627 111.998 1.00 25.00 178 ARG B N 1
ATOM 4328 C CA . ARG C 1 178 ? 118.869 113.308 112.353 1.00 25.00 178 ARG B CA 1
ATOM 4329 C C . ARG C 1 178 ? 117.678 112.352 112.391 1.00 25.00 178 ARG B C 1
ATOM 4330 O O . ARG C 1 178 ? 116.596 112.720 112.847 1.00 25.00 178 ARG B O 1
ATOM 4338 N N . TYR C 1 179 ? 117.868 111.114 111.944 1.00 22.56 179 TYR B N 1
ATOM 4339 C CA . TYR C 1 179 ? 116.908 110.039 112.156 1.00 22.56 179 TYR B CA 1
ATOM 4340 C C . TYR C 1 179 ? 117.407 108.981 113.123 1.00 22.56 179 TYR B C 1
ATOM 4341 O O . TYR C 1 179 ? 116.591 108.407 113.849 1.00 22.56 179 TYR B O 1
ATOM 4350 N N . LEU C 1 180 ? 118.711 108.707 113.170 1.00 20.41 180 LEU B N 1
ATOM 4351 C CA . LEU C 1 180 ? 119.311 107.851 114.178 1.00 20.41 180 LEU B CA 1
ATOM 4352 C C . LEU C 1 180 ? 119.572 108.581 115.485 1.00 20.41 180 LEU B C 1
ATOM 4353 O O . LEU C 1 180 ? 119.674 107.932 116.528 1.00 20.41 180 LEU B O 1
ATOM 4358 N N . ARG C 1 181 ? 119.687 109.904 115.452 1.00 22.04 181 ARG B N 1
ATOM 4359 C CA . ARG C 1 181 ? 119.844 110.698 116.659 1.00 22.04 181 ARG B CA 1
ATOM 4360 C C . ARG C 1 181 ? 118.521 111.001 117.347 1.00 22.04 181 ARG B C 1
ATOM 4361 O O . ARG C 1 181 ? 118.527 111.600 118.426 1.00 22.04 181 ARG B O 1
ATOM 4369 N N . CYS C 1 182 ? 117.394 110.612 116.751 1.00 22.72 182 CYS B N 1
ATOM 4370 C CA . CYS C 1 182 ? 116.106 110.745 117.421 1.00 22.72 182 CYS B CA 1
ATOM 4371 C C . CYS C 1 182 ? 115.709 109.439 118.097 1.00 22.72 182 CYS B C 1
ATOM 4372 O O . CYS C 1 182 ? 115.087 109.445 119.162 1.00 22.72 182 CYS B O 1
ATOM 4375 N N . ILE C 1 183 ? 116.063 108.305 117.489 1.00 18.12 183 ILE B N 1
ATOM 4376 C CA . ILE C 1 183 ? 115.872 107.018 118.152 1.00 18.12 183 ILE B CA 1
ATOM 4377 C C . ILE C 1 183 ? 116.806 106.901 119.347 1.00 18.12 183 ILE B C 1
ATOM 4378 O O . ILE C 1 183 ? 116.549 106.143 120.288 1.00 18.12 183 ILE B O 1
ATOM 4383 N N . SER C 1 184 ? 117.911 107.647 119.323 1.00 18.06 184 SER B N 1
ATOM 4384 C CA . SER C 1 184 ? 118.878 107.591 120.411 1.00 18.06 184 SER B CA 1
ATOM 4385 C C . SER C 1 184 ? 118.410 108.407 121.607 1.00 18.06 184 SER B C 1
ATOM 4386 O O . SER C 1 184 ? 118.748 108.097 122.754 1.00 18.06 184 SER B O 1
ATOM 4389 N N . GLN C 1 185 ? 117.639 109.465 121.358 1.00 19.54 185 GLN B N 1
ATOM 4390 C CA . GLN C 1 185 ? 117.137 110.301 122.440 1.00 19.54 185 GLN B CA 1
ATOM 4391 C C . GLN C 1 185 ? 115.807 109.812 122.992 1.00 19.54 185 GLN B C 1
ATOM 4392 O O . GLN C 1 185 ? 115.427 110.217 124.092 1.00 19.54 185 GLN B O 1
ATOM 4398 N N . ALA C 1 186 ? 115.095 108.958 122.260 1.00 17.23 186 ALA B N 1
ATOM 4399 C CA . ALA C 1 186 ? 113.951 108.270 122.841 1.00 17.23 186 ALA B CA 1
ATOM 4400 C C . ALA C 1 186 ? 114.400 107.208 123.837 1.00 17.23 186 ALA B C 1
ATOM 4401 O O . ALA C 1 186 ? 113.695 106.934 124.813 1.00 17.23 186 ALA B O 1
ATOM 4403 N N . LEU C 1 187 ? 115.567 106.601 123.607 1.00 18.11 187 LEU B N 1
ATOM 4404 C CA . LEU C 1 187 ? 116.099 105.628 124.555 1.00 18.11 187 LEU B CA 1
ATOM 4405 C C . LEU C 1 187 ? 116.801 106.317 125.716 1.00 18.11 187 LEU B C 1
ATOM 4406 O O . LEU C 1 187 ? 116.823 105.796 126.836 1.00 18.11 187 LEU B O 1
ATOM 4411 N N . GLY C 1 188 ? 117.393 107.483 125.468 1.00 18.43 188 GLY B N 1
ATOM 4412 C CA . GLY C 1 188 ? 118.058 108.205 126.536 1.00 18.43 188 GLY B CA 1
ATOM 4413 C C . GLY C 1 188 ? 117.100 108.774 127.563 1.00 18.43 188 GLY B C 1
ATOM 4414 O O . GLY C 1 188 ? 117.494 109.040 128.701 1.00 18.43 188 GLY B O 1
ATOM 4415 N N . TRP C 1 189 ? 115.838 108.977 127.181 1.00 19.20 189 TRP B N 1
ATOM 4416 C CA . TRP C 1 189 ? 114.826 109.473 128.107 1.00 19.20 189 TRP B CA 1
ATOM 4417 C C . TRP C 1 189 ? 114.049 108.331 128.751 1.00 19.20 189 TRP B C 1
ATOM 4418 O O . TRP C 1 189 ? 113.596 108.454 129.891 1.00 19.20 189 TRP B O 1
ATOM 4429 N N . SER C 1 190 ? 113.886 107.217 128.038 1.00 22.40 190 SER B N 1
ATOM 4430 C CA . SER C 1 190 ? 113.326 106.015 128.644 1.00 22.40 190 SER B CA 1
ATOM 4431 C C . SER C 1 190 ? 114.251 105.396 129.680 1.00 22.40 190 SER B C 1
ATOM 4432 O O . SER C 1 190 ? 113.782 104.613 130.510 1.00 22.40 190 SER B O 1
ATOM 4435 N N . PHE C 1 191 ? 115.543 105.717 129.646 1.00 24.36 191 PHE B N 1
ATOM 4436 C CA . PHE C 1 191 ? 116.510 105.203 130.609 1.00 24.36 191 PHE B CA 1
ATOM 4437 C C . PHE C 1 191 ? 116.539 106.073 131.863 1.00 24.36 191 PHE B C 1
ATOM 4438 O O . PHE C 1 191 ? 116.624 105.560 132.982 1.00 24.36 191 PHE B O 1
ATOM 4446 N N . VAL C 1 192 ? 116.465 107.393 131.688 1.00 29.59 192 VAL B N 1
ATOM 4447 C CA . VAL C 1 192 ? 116.412 108.295 132.834 1.00 29.59 192 VAL B CA 1
ATOM 4448 C C . VAL C 1 192 ? 115.095 108.144 133.582 1.00 29.59 192 VAL B C 1
ATOM 4449 O O . VAL C 1 192 ? 115.030 108.374 134.795 1.00 29.59 192 VAL B O 1
ATOM 4453 N N . LEU C 1 193 ? 114.028 107.762 132.880 1.00 30.14 193 LEU B N 1
ATOM 4454 C CA . LEU C 1 193 ? 112.734 107.582 133.527 1.00 30.14 193 LEU B CA 1
ATOM 4455 C C . LEU C 1 193 ? 112.710 106.299 134.345 1.00 30.14 193 LEU B C 1
ATOM 4456 O O . LEU C 1 193 ? 112.423 106.316 135.547 1.00 30.14 193 LEU B O 1
ATOM 4461 N N . LEU C 1 194 ? 113.018 105.170 133.705 1.00 32.24 194 LEU B N 1
ATOM 4462 C CA . LEU C 1 194 ? 112.959 103.884 134.390 1.00 32.24 194 LEU B CA 1
ATOM 4463 C C . LEU C 1 194 ? 114.012 103.784 135.487 1.00 32.24 194 LEU B C 1
ATOM 4464 O O . LEU C 1 194 ? 113.901 102.949 136.390 1.00 32.24 194 LEU B O 1
ATOM 4469 N N . THR C 1 195 ? 115.044 104.624 135.424 1.00 35.25 195 THR B N 1
ATOM 4470 C CA . THR C 1 195 ? 116.067 104.619 136.463 1.00 35.25 195 THR B CA 1
ATOM 4471 C C . THR C 1 195 ? 115.668 105.516 137.627 1.00 35.25 195 THR B C 1
ATOM 4472 O O . THR C 1 195 ? 116.030 105.253 138.778 1.00 35.25 195 THR B O 1
ATOM 4476 N N . THR C 1 196 ? 114.917 106.582 137.348 1.00 37.61 196 THR B N 1
ATOM 4477 C CA . THR C 1 196 ? 114.428 107.442 138.421 1.00 37.61 196 THR B CA 1
ATOM 4478 C C . THR C 1 196 ? 113.188 106.846 139.074 1.00 37.61 196 THR B C 1
ATOM 4479 O O . THR C 1 196 ? 112.899 107.117 140.244 1.00 37.61 196 THR B O 1
ATOM 4483 N N . LEU C 1 197 ? 112.440 106.031 138.329 1.00 39.35 197 LEU B N 1
ATOM 4484 C CA . LEU C 1 197 ? 111.291 105.342 138.903 1.00 39.35 197 LEU B CA 1
ATOM 4485 C C . LEU C 1 197 ? 111.720 104.141 139.733 1.00 39.35 197 LEU B C 1
ATOM 4486 O O . LEU C 1 197 ? 110.888 103.515 140.396 1.00 39.35 197 LEU B O 1
ATOM 4491 N N . LEU C 1 198 ? 113.008 103.800 139.702 1.00 43.85 198 LEU B N 1
ATOM 4492 C CA . LEU C 1 198 ? 113.541 102.713 140.510 1.00 43.85 198 LEU B CA 1
ATOM 4493 C C . LEU C 1 198 ? 114.265 103.213 141.751 1.00 43.85 198 LEU B C 1
ATOM 4494 O O . LEU C 1 198 ? 114.265 102.518 142.770 1.00 43.85 198 LEU B O 1
ATOM 4499 N N . ALA C 1 199 ? 114.878 104.396 141.690 1.00 47.48 199 ALA B N 1
ATOM 4500 C CA . ALA C 1 199 ? 115.415 105.029 142.886 1.00 47.48 199 ALA B CA 1
ATOM 4501 C C . ALA C 1 199 ? 114.313 105.556 143.793 1.00 47.48 199 ALA B C 1
ATOM 4502 O O . ALA C 1 199 ? 114.582 105.886 144.952 1.00 47.48 199 ALA B O 1
ATOM 4504 N N . PHE C 1 200 ? 113.084 105.649 143.284 1.00 49.74 200 PHE B N 1
ATOM 4505 C CA . PHE C 1 200 ? 111.948 106.059 144.102 1.00 49.74 200 PHE B CA 1
ATOM 4506 C C . PHE C 1 200 ? 111.394 104.877 144.885 1.00 49.74 200 PHE B C 1
ATOM 4507 O O . PHE C 1 200 ? 110.909 105.031 146.011 1.00 49.74 200 PHE B O 1
ATOM 4515 N N . VAL C 1 201 ? 111.455 103.682 144.295 1.00 52.73 201 VAL B N 1
ATOM 4516 C CA . VAL C 1 201 ? 110.919 102.493 144.952 1.00 52.73 201 VAL B CA 1
ATOM 4517 C C . VAL C 1 201 ? 111.842 102.031 146.071 1.00 52.73 201 VAL B C 1
ATOM 4518 O O . VAL C 1 201 ? 111.393 101.438 147.060 1.00 52.73 201 VAL B O 1
ATOM 4522 N N . VAL C 1 202 ? 113.140 102.315 145.955 1.00 55.91 202 VAL B N 1
ATOM 4523 C CA . VAL C 1 202 ? 114.106 101.845 146.943 1.00 55.91 202 VAL B CA 1
ATOM 4524 C C . VAL C 1 202 ? 114.319 102.938 147.981 1.00 55.91 202 VAL B C 1
ATOM 4525 O O . VAL C 1 202 ? 115.314 102.933 148.714 1.00 55.91 202 VAL B O 1
ATOM 4529 N N . ARG C 1 203 ? 113.386 103.887 148.037 1.00 60.95 203 ARG B N 1
ATOM 4530 C CA . ARG C 1 203 ? 113.255 104.795 149.173 1.00 60.95 203 ARG B CA 1
ATOM 4531 C C . ARG C 1 203 ? 111.919 104.673 149.887 1.00 60.95 203 ARG B C 1
ATOM 4532 O O . ARG C 1 203 ? 111.665 105.451 150.812 1.00 60.95 203 ARG B O 1
ATOM 4540 N N . SER C 1 204 ? 111.056 103.738 149.493 1.00 66.30 204 SER B N 1
ATOM 4541 C CA . SER C 1 204 ? 109.748 103.536 150.101 1.00 66.30 204 SER B CA 1
ATOM 4542 C C . SER C 1 204 ? 109.597 102.156 150.724 1.00 66.30 204 SER B C 1
ATOM 4543 O O . SER C 1 204 ? 108.906 102.014 151.736 1.00 66.30 204 SER B O 1
ATOM 4546 N N . VAL C 1 205 ? 110.220 101.133 150.138 1.00 69.67 205 VAL B N 1
ATOM 4547 C CA . VAL C 1 205 ? 110.278 99.831 150.795 1.00 69.67 205 VAL B CA 1
ATOM 4548 C C . VAL C 1 205 ? 111.566 99.691 151.596 1.00 69.67 205 VAL B C 1
ATOM 4549 O O . VAL C 1 205 ? 111.575 99.085 152.673 1.00 69.67 205 VAL B O 1
ATOM 4553 N N . ARG C 1 206 ? 112.662 100.262 151.094 1.00 72.79 206 ARG B N 1
ATOM 4554 C CA . ARG C 1 206 ? 113.965 100.229 151.750 1.00 72.79 206 ARG B CA 1
ATOM 4555 C C . ARG C 1 206 ? 114.388 98.800 152.061 1.00 72.79 206 ARG B C 1
ATOM 4556 O O . ARG C 1 206 ? 114.446 98.415 153.235 1.00 72.79 206 ARG B O 1
ATOM 4564 N N . PRO C 1 207 ? 114.680 97.987 151.053 1.00 76.54 207 PRO B N 1
ATOM 4565 C CA . PRO C 1 207 ? 115.147 96.623 151.309 1.00 76.54 207 PRO B CA 1
ATOM 4566 C C . PRO C 1 207 ? 116.489 96.630 152.026 1.00 76.54 207 PRO B C 1
ATOM 4567 O O . PRO C 1 207 ? 117.198 97.636 152.075 1.00 76.54 207 PRO B O 1
ATOM 4571 N N . CYS C 1 208 ? 116.845 95.456 152.549 1.00 76.77 208 CYS B N 1
ATOM 4572 C CA . CYS C 1 208 ? 118.049 95.248 153.353 1.00 76.77 208 CYS B CA 1
ATOM 4573 C C . CYS C 1 208 ? 118.212 96.299 154.446 1.00 76.77 208 CYS B C 1
ATOM 4574 O O . CYS C 1 208 ? 119.334 96.697 154.770 1.00 76.77 208 CYS B O 1
ATOM 4577 N N . PHE C 1 209 ? 117.103 96.755 155.018 1.00 75.94 209 PHE B N 1
ATOM 4578 C CA . PHE C 1 209 ? 117.119 97.749 156.079 1.00 75.94 209 PHE B CA 1
ATOM 4579 C C . PHE C 1 209 ? 116.298 97.249 157.256 1.00 75.94 209 PHE B C 1
ATOM 4580 O O . PHE C 1 209 ? 115.138 96.855 157.094 1.00 75.94 209 PHE B O 1
ATOM 4588 N N . THR C 1 210 ? 116.907 97.259 158.433 1.00 75.07 210 THR B N 1
ATOM 4589 C CA . THR C 1 210 ? 116.195 97.105 159.687 1.00 75.07 210 THR B CA 1
ATOM 4590 C C . THR C 1 210 ? 116.756 98.123 160.666 1.00 75.07 210 THR B C 1
ATOM 4591 O O . THR C 1 210 ? 117.945 98.455 160.626 1.00 75.07 210 THR B O 1
ATOM 4595 N N . GLN C 1 211 ? 115.888 98.637 161.536 1.00 73.50 211 GLN B N 1
ATOM 4596 C CA . GLN C 1 211 ? 116.327 99.673 162.463 1.00 73.50 211 GLN B CA 1
ATOM 4597 C C . GLN C 1 211 ? 117.351 99.140 163.455 1.00 73.50 211 GLN B C 1
ATOM 4598 O O . GLN C 1 211 ? 118.156 99.912 163.988 1.00 73.50 211 GLN B O 1
ATOM 4604 N N . ALA C 1 212 ? 117.339 97.832 163.715 1.00 70.05 212 ALA B N 1
ATOM 4605 C CA . ALA C 1 212 ? 118.349 97.246 164.586 1.00 70.05 212 ALA B CA 1
ATOM 4606 C C . ALA C 1 212 ? 119.723 97.290 163.932 1.00 70.05 212 ALA B C 1
ATOM 4607 O O . ALA C 1 212 ? 120.722 97.621 164.580 1.00 70.05 212 ALA B O 1
ATOM 4609 N N . ALA C 1 213 ? 119.792 96.965 162.638 1.00 70.33 213 ALA B N 1
ATOM 4610 C CA . ALA C 1 213 ? 121.062 96.963 161.922 1.00 70.33 213 ALA B CA 1
ATOM 4611 C C . ALA C 1 213 ? 121.520 98.355 161.521 1.00 70.33 213 ALA B C 1
ATOM 4612 O O . ALA C 1 213 ? 122.727 98.595 161.421 1.00 70.33 213 ALA B O 1
ATOM 4614 N N . PHE C 1 214 ? 120.592 99.276 161.281 1.00 69.49 214 PHE B N 1
ATOM 4615 C CA . PHE C 1 214 ? 120.961 100.660 161.028 1.00 69.49 214 PHE B CA 1
ATOM 4616 C C . PHE C 1 214 ? 121.545 101.345 162.254 1.00 69.49 214 PHE B C 1
ATOM 4617 O O . PHE C 1 214 ? 122.412 102.213 162.108 1.00 69.49 214 PHE B O 1
ATOM 4625 N N . LEU C 1 215 ? 121.097 100.974 163.452 1.00 69.65 215 LEU B N 1
ATOM 4626 C CA . LEU C 1 215 ? 121.612 101.553 164.686 1.00 69.65 215 LEU B CA 1
ATOM 4627 C C . LEU C 1 215 ? 122.965 100.962 165.066 1.00 69.65 215 LEU B C 1
ATOM 4628 O O . LEU C 1 215 ? 123.875 101.695 165.462 1.00 69.65 215 LEU B O 1
ATOM 4633 N N . LYS C 1 216 ? 123.110 99.639 164.954 1.00 68.68 216 LYS B N 1
ATOM 4634 C CA . LYS C 1 216 ? 124.390 99.008 165.251 1.00 68.68 216 LYS B CA 1
ATOM 4635 C C . LYS C 1 216 ? 125.476 99.460 164.287 1.00 68.68 216 LYS B C 1
ATOM 4636 O O . LYS C 1 216 ? 126.656 99.492 164.651 1.00 68.68 216 LYS B O 1
ATOM 4642 N N . SER C 1 217 ? 125.101 99.813 163.057 1.00 68.37 217 SER B N 1
ATOM 4643 C CA . SER C 1 217 ? 126.087 100.255 162.078 1.00 68.37 217 SER B CA 1
ATOM 4644 C C . SER C 1 217 ? 126.573 101.667 162.382 1.00 68.37 217 SER B C 1
ATOM 4645 O O . SER C 1 217 ? 127.763 101.968 162.239 1.00 68.37 217 SER B O 1
ATOM 4648 N N . LYS C 1 218 ? 125.664 102.549 162.801 1.00 71.87 218 LYS B N 1
ATOM 4649 C CA . LYS C 1 218 ? 126.041 103.934 163.061 1.00 71.87 218 LYS B CA 1
ATOM 4650 C C . LYS C 1 218 ? 126.898 104.046 164.315 1.00 71.87 218 LYS B C 1
ATOM 4651 O O . LYS C 1 218 ? 127.639 105.019 164.493 1.00 71.87 218 LYS B O 1
ATOM 4657 N N . TYR C 1 219 ? 126.804 103.056 165.202 1.00 72.38 219 TYR B N 1
ATOM 4658 C CA . TYR C 1 219 ? 127.594 103.081 166.428 1.00 72.38 219 TYR B CA 1
ATOM 4659 C C . TYR C 1 219 ? 129.029 102.650 166.160 1.00 72.38 219 TYR B C 1
ATOM 4660 O O . TYR C 1 219 ? 129.979 103.283 166.633 1.00 72.38 219 TYR B O 1
ATOM 4669 N N . TRP C 1 220 ? 129.204 101.565 165.402 1.00 71.58 220 TRP B N 1
ATOM 4670 C CA . TRP C 1 220 ? 130.546 101.072 165.116 1.00 71.58 220 TRP B CA 1
ATOM 4671 C C . TRP C 1 220 ? 131.336 102.066 164.276 1.00 71.58 220 TRP B C 1
ATOM 4672 O O . TRP C 1 220 ? 132.568 102.115 164.357 1.00 71.58 220 TRP B O 1
ATOM 4683 N N . SER C 1 221 ? 130.648 102.867 163.462 1.00 70.81 221 SER B N 1
ATOM 4684 C CA . SER C 1 221 ? 131.341 103.868 162.657 1.00 70.81 221 SER B CA 1
ATOM 4685 C C . SER C 1 221 ? 131.805 105.037 163.516 1.00 70.81 221 SER B C 1
ATOM 4686 O O . SER C 1 221 ? 132.662 105.825 163.102 1.00 70.81 221 SER B O 1
ATOM 4689 N N . HIS C 1 222 ? 131.244 105.171 164.718 1.00 75.12 222 HIS B N 1
ATOM 4690 C CA . HIS C 1 222 ? 131.704 106.205 165.639 1.00 75.12 222 HIS B CA 1
ATOM 4691 C C . HIS C 1 222 ? 132.873 105.701 166.476 1.00 75.12 222 HIS B C 1
ATOM 4692 O O . HIS C 1 222 ? 133.768 106.470 166.844 1.00 75.12 222 HIS B O 1
ATOM 4699 N N . TYR C 1 223 ? 132.874 104.405 166.796 1.00 75.63 223 TYR B N 1
ATOM 4700 C CA . TYR C 1 223 ? 133.970 103.826 167.563 1.00 75.63 223 TYR B CA 1
ATOM 4701 C C . TYR C 1 223 ? 135.269 103.849 166.768 1.00 75.63 223 TYR B C 1
ATOM 4702 O O . TYR C 1 223 ? 136.363 103.899 167.340 1.00 75.63 223 TYR B O 1
ATOM 4711 N N . ILE C 1 224 ? 135.164 103.803 165.439 1.00 74.73 224 ILE B N 1
ATOM 4712 C CA . ILE C 1 224 ? 136.353 103.839 164.591 1.00 74.73 224 ILE B CA 1
ATOM 4713 C C . ILE C 1 224 ? 137.070 105.173 164.747 1.00 74.73 224 ILE B C 1
ATOM 4714 O O . ILE C 1 224 ? 138.297 105.230 164.893 1.00 74.73 224 ILE B O 1
ATOM 4719 N N . ASP C 1 225 ? 136.311 106.268 164.724 1.00 76.64 225 ASP B N 1
ATOM 4720 C CA . ASP C 1 225 ? 136.921 107.593 164.723 1.00 76.64 225 ASP B CA 1
ATOM 4721 C C . ASP C 1 225 ? 137.481 107.956 166.093 1.00 76.64 225 ASP B C 1
ATOM 4722 O O . ASP C 1 225 ? 138.566 108.539 166.193 1.00 76.64 225 ASP B O 1
ATOM 4727 N N . ILE C 1 226 ? 136.754 107.627 167.163 1.00 77.08 226 ILE B N 1
ATOM 4728 C CA . ILE C 1 226 ? 137.193 108.038 168.494 1.00 77.08 226 ILE B CA 1
ATOM 4729 C C . ILE C 1 226 ? 138.442 107.274 168.911 1.00 77.08 226 ILE B C 1
ATOM 4730 O O . ILE C 1 226 ? 139.331 107.824 169.570 1.00 77.08 226 ILE B O 1
ATOM 4735 N N . GLU C 1 227 ? 138.534 105.997 168.539 1.00 79.36 227 GLU B N 1
ATOM 4736 C CA . GLU C 1 227 ? 139.745 105.238 168.823 1.00 79.36 227 GLU B CA 1
ATOM 4737 C C . GLU C 1 227 ? 140.940 105.762 168.041 1.00 79.36 227 GLU B C 1
ATOM 4738 O O . GLU C 1 227 ? 142.082 105.569 168.470 1.00 79.36 227 GLU B O 1
ATOM 4744 N N . ARG C 1 228 ? 140.703 106.425 166.910 1.00 76.92 228 ARG B N 1
ATOM 4745 C CA . ARG C 1 228 ? 141.792 107.023 166.148 1.00 76.92 228 ARG B CA 1
ATOM 4746 C C . ARG C 1 228 ? 142.333 108.266 166.844 1.00 76.92 228 ARG B C 1
ATOM 4747 O O . ARG C 1 228 ? 143.536 108.364 167.109 1.00 76.92 228 ARG B O 1
ATOM 4755 N N . LYS C 1 229 ? 141.455 109.226 167.149 1.00 78.84 229 LYS B N 1
ATOM 4756 C CA . LYS C 1 229 ? 141.892 110.465 167.779 1.00 78.84 229 LYS B CA 1
ATOM 4757 C C . LYS C 1 229 ? 142.449 110.245 169.179 1.00 78.84 229 LYS B C 1
ATOM 4758 O O . LYS C 1 229 ? 143.254 111.058 169.645 1.00 78.84 229 LYS B O 1
ATOM 4764 N N . LEU C 1 230 ? 142.039 109.175 169.864 1.00 78.52 230 LEU B N 1
ATOM 4765 C CA . LEU C 1 230 ? 142.618 108.878 171.168 1.00 78.52 230 LEU B CA 1
ATOM 4766 C C . LEU C 1 230 ? 144.018 108.294 171.044 1.00 78.52 230 LEU B C 1
ATOM 4767 O O . LEU C 1 230 ? 144.854 108.505 171.928 1.00 78.52 230 LEU B O 1
ATOM 4772 N N . PHE C 1 231 ? 144.288 107.564 169.962 1.00 77.86 231 PHE B N 1
ATOM 4773 C CA . PHE C 1 231 ? 145.600 106.951 169.784 1.00 77.86 231 PHE B CA 1
ATOM 4774 C C . PHE C 1 231 ? 146.668 108.002 169.509 1.00 77.86 231 PHE B C 1
ATOM 4775 O O . PHE C 1 231 ? 147.786 107.918 170.029 1.00 77.86 231 PHE B O 1
ATOM 4783 N N . ASP C 1 232 ? 146.341 108.999 168.683 1.00 78.49 232 ASP B N 1
ATOM 4784 C CA . ASP C 1 232 ? 147.327 110.004 168.297 1.00 78.49 232 ASP B CA 1
ATOM 4785 C C . ASP C 1 232 ? 147.814 110.809 169.493 1.00 78.49 232 ASP B C 1
ATOM 4786 O O . ASP C 1 232 ? 149.023 110.975 169.691 1.00 78.49 232 ASP B O 1
ATOM 4791 N N . GLU C 1 233 ? 146.888 111.319 170.305 1.00 80.23 233 GLU B N 1
ATOM 4792 C CA . GLU C 1 233 ? 147.286 112.185 171.409 1.00 80.23 233 GLU B CA 1
ATOM 4793 C C . GLU C 1 233 ? 147.969 111.396 172.519 1.00 80.23 233 GLU B C 1
ATOM 4794 O O . GLU C 1 233 ? 148.637 111.978 173.382 1.00 80.23 233 GLU B O 1
ATOM 4800 N N . THR C 1 234 ? 147.821 110.071 172.515 1.00 78.60 234 THR B N 1
ATOM 4801 C CA . THR C 1 234 ? 148.621 109.233 173.394 1.00 78.60 234 THR B CA 1
ATOM 4802 C C . THR C 1 234 ? 150.003 108.953 172.821 1.00 78.60 234 THR B C 1
ATOM 4803 O O . THR C 1 234 ? 150.895 108.537 173.566 1.00 78.60 234 THR B O 1
ATOM 4807 N N . CYS C 1 235 ? 150.198 109.171 171.521 1.00 80.03 235 CYS B N 1
ATOM 4808 C CA . CYS C 1 235 ? 151.503 109.037 170.890 1.00 80.03 235 CYS B CA 1
ATOM 4809 C C . CYS C 1 235 ? 152.326 110.316 170.953 1.00 80.03 235 CYS B C 1
ATOM 4810 O O . CYS C 1 235 ? 153.550 110.251 170.799 1.00 80.03 235 CYS B O 1
ATOM 4813 N N . THR C 1 236 ? 151.690 111.468 171.170 1.00 77.46 236 THR B N 1
ATOM 4814 C CA . THR C 1 236 ? 152.408 112.733 171.223 1.00 77.46 236 THR B CA 1
ATOM 4815 C C . THR C 1 236 ? 152.649 113.172 172.660 1.00 77.46 236 THR B C 1
ATOM 4816 O O . THR C 1 236 ? 152.963 114.338 172.911 1.00 77.46 236 THR B O 1
ATOM 4820 N N . GLU C 1 237 ? 152.504 112.253 173.609 1.00 80.36 237 GLU B N 1
ATOM 4821 C CA . GLU C 1 237 ? 152.815 112.561 174.998 1.00 80.36 237 GLU B CA 1
ATOM 4822 C C . GLU C 1 237 ? 153.782 111.535 175.567 1.00 80.36 237 GLU B C 1
ATOM 4823 O O . GLU C 1 237 ? 154.629 111.870 176.400 1.00 80.36 237 GLU B O 1
ATOM 4829 N N . HIS C 1 238 ? 153.664 110.283 175.128 1.00 80.28 238 HIS B N 1
ATOM 4830 C CA . HIS C 1 238 ? 154.669 109.288 175.474 1.00 80.28 238 HIS B CA 1
ATOM 4831 C C . HIS C 1 238 ? 155.979 109.531 174.738 1.00 80.28 238 HIS B C 1
ATOM 4832 O O . HIS C 1 238 ? 157.025 109.046 175.181 1.00 80.28 238 HIS B O 1
ATOM 4839 N N . ALA C 1 239 ? 155.944 110.271 173.629 1.00 79.29 239 ALA B N 1
ATOM 4840 C CA . ALA C 1 239 ? 157.170 110.617 172.919 1.00 79.29 239 ALA B CA 1
ATOM 4841 C C . ALA C 1 239 ? 157.767 111.914 173.452 1.00 79.29 239 ALA B C 1
ATOM 4842 O O . ALA C 1 239 ? 158.991 112.076 173.485 1.00 79.29 239 ALA B O 1
ATOM 4844 N N . LYS C 1 240 ? 156.913 112.849 173.880 1.00 78.67 240 LYS B N 1
ATOM 4845 C CA . LYS C 1 240 ? 157.380 114.142 174.365 1.00 78.67 240 LYS B CA 1
ATOM 4846 C C . LYS C 1 240 ? 158.177 114.040 175.660 1.00 78.67 240 LYS B C 1
ATOM 4847 O O . LYS C 1 240 ? 158.863 115.002 176.021 1.00 78.67 240 LYS B O 1
ATOM 4853 N N . ALA C 1 241 ? 158.112 112.912 176.360 1.00 76.82 241 ALA B N 1
ATOM 4854 C CA . ALA C 1 241 ? 158.943 112.701 177.535 1.00 76.82 241 ALA B CA 1
ATOM 4855 C C . ALA C 1 241 ? 160.331 112.184 177.186 1.00 76.82 241 ALA B C 1
ATOM 4856 O O . ALA C 1 241 ? 161.252 112.330 177.996 1.00 76.82 241 ALA B O 1
ATOM 4858 N N . PHE C 1 242 ? 160.499 111.589 176.007 1.00 78.97 242 PHE B N 1
ATOM 4859 C CA . PHE C 1 242 ? 161.805 111.180 175.507 1.00 78.97 242 PHE B CA 1
ATOM 4860 C C . PHE C 1 242 ? 162.486 112.279 174.706 1.00 78.97 242 PHE B C 1
ATOM 4861 O O . PHE C 1 242 ? 163.710 112.258 174.543 1.00 78.97 242 PHE B O 1
ATOM 4869 N N . ALA C 1 243 ? 161.713 113.238 174.196 1.00 78.77 243 ALA B N 1
ATOM 4870 C CA . ALA C 1 243 ? 162.293 114.361 173.469 1.00 78.77 243 ALA B CA 1
ATOM 4871 C C . ALA C 1 243 ? 163.166 115.214 174.382 1.00 78.77 243 ALA B C 1
ATOM 4872 O O . ALA C 1 243 ? 164.317 115.520 174.052 1.00 78.77 243 ALA B O 1
ATOM 4874 N N . LYS C 1 244 ? 162.630 115.607 175.543 1.00 78.25 244 LYS B N 1
ATOM 4875 C CA . LYS C 1 244 ? 163.371 116.434 176.490 1.00 78.25 244 LYS B CA 1
ATOM 4876 C C . LYS C 1 244 ? 164.676 115.799 176.952 1.00 78.25 244 LYS B C 1
ATOM 4877 O O . LYS C 1 244 ? 165.617 116.532 177.273 1.00 78.25 244 LYS B O 1
ATOM 4883 N N . VAL C 1 245 ? 164.764 114.469 177.007 1.00 79.61 245 VAL B N 1
ATOM 4884 C CA . VAL C 1 245 ? 166.016 113.817 177.377 1.00 79.61 245 VAL B CA 1
ATOM 4885 C C . VAL C 1 245 ? 166.965 113.681 176.194 1.00 79.61 245 VAL B C 1
ATOM 4886 O O . VAL C 1 245 ? 168.174 113.490 176.403 1.00 79.61 245 VAL B O 1
ATOM 4890 N N . CYS C 1 246 ? 166.466 113.794 174.962 1.00 78.98 246 CYS B N 1
ATOM 4891 C CA . CYS C 1 246 ? 167.337 113.727 173.794 1.00 78.98 246 CYS B CA 1
ATOM 4892 C C . CYS C 1 246 ? 167.938 115.091 173.474 1.00 78.98 246 CYS B C 1
ATOM 4893 O O . CYS C 1 246 ? 169.121 115.192 173.133 1.00 78.98 246 CYS B O 1
ATOM 4896 N N . ILE C 1 247 ? 167.133 116.151 173.582 1.00 78.58 247 ILE B N 1
ATOM 4897 C CA . ILE C 1 247 ? 167.602 117.495 173.267 1.00 78.58 247 ILE B CA 1
ATOM 4898 C C . ILE C 1 247 ? 168.721 117.943 174.192 1.00 78.58 247 ILE B C 1
ATOM 4899 O O . ILE C 1 247 ? 169.770 118.391 173.719 1.00 78.58 247 ILE B O 1
ATOM 4904 N N . GLN C 1 248 ? 168.535 117.826 175.507 1.00 81.77 248 GLN B N 1
ATOM 4905 C CA . GLN C 1 248 ? 169.589 118.230 176.431 1.00 81.77 248 GLN B CA 1
ATOM 4906 C C . GLN C 1 248 ? 170.803 117.315 176.353 1.00 81.77 248 GLN B C 1
ATOM 4907 O O . GLN C 1 248 ? 171.896 117.707 176.774 1.00 81.77 248 GLN B O 1
ATOM 4913 N N . GLN C 1 249 ? 170.640 116.107 175.822 1.00 80.06 249 GLN B N 1
ATOM 4914 C CA . GLN C 1 249 ? 171.766 115.236 175.524 1.00 80.06 249 GLN B CA 1
ATOM 4915 C C . GLN C 1 249 ? 172.455 115.626 174.222 1.00 80.06 249 GLN B C 1
ATOM 4916 O O . GLN C 1 249 ? 173.636 115.316 174.038 1.00 80.06 249 GLN B O 1
ATOM 4922 N N . PHE C 1 250 ? 171.743 116.310 173.325 1.00 79.35 250 PHE B N 1
ATOM 4923 C CA . PHE C 1 250 ? 172.337 116.903 172.134 1.00 79.35 250 PHE B CA 1
ATOM 4924 C C . PHE C 1 250 ? 172.618 118.386 172.286 1.00 79.35 250 PHE B C 1
ATOM 4925 O O . PHE C 1 250 ? 173.319 118.952 171.439 1.00 79.35 250 PHE B O 1
ATOM 4927 N N . PHE C 1 251 ? 172.096 119.030 173.325 1.00 78.71 251 PHE B N 1
ATOM 4928 C CA . PHE C 1 251 ? 172.514 120.363 173.714 1.00 78.71 251 PHE B CA 1
ATOM 4929 C C . PHE C 1 251 ? 173.773 120.312 174.570 1.00 78.71 251 PHE B C 1
ATOM 4930 O O . PHE C 1 251 ? 174.247 121.357 175.025 1.00 78.71 251 PHE B O 1
ATOM 4938 N N . GLU C 1 252 ? 174.313 119.110 174.791 1.00 81.33 252 GLU B N 1
ATOM 4939 C CA . GLU C 1 252 ? 175.626 118.885 175.377 1.00 81.33 252 GLU B CA 1
ATOM 4940 C C . GLU C 1 252 ? 176.766 119.203 174.428 1.00 81.33 252 GLU B C 1
ATOM 4941 O O . GLU C 1 252 ? 177.866 119.522 174.892 1.00 81.33 252 GLU B O 1
ATOM 4943 N N . ALA C 1 253 ? 176.534 119.122 173.121 1.00 78.97 253 ALA B N 1
ATOM 4944 C CA . ALA C 1 253 ? 177.606 119.261 172.159 1.00 78.97 253 ALA B CA 1
ATOM 4945 C C . ALA C 1 253 ? 177.875 120.690 171.744 1.00 78.97 253 ALA B C 1
ATOM 4946 O O . ALA C 1 253 ? 179.024 121.136 171.746 1.00 78.97 253 ALA B O 1
ATOM 4948 N N . MET C 1 254 ? 176.823 121.413 171.378 1.00 78.07 254 MET B N 1
ATOM 4949 C CA . MET C 1 254 ? 176.951 122.764 170.850 1.00 78.07 254 MET B CA 1
ATOM 4950 C C . MET C 1 254 ? 176.935 123.840 171.929 1.00 78.07 254 MET B C 1
ATOM 4951 O O . MET C 1 254 ? 176.653 125.002 171.614 1.00 78.07 254 MET B O 1
ATOM 4956 N N . ASN C 1 255 ? 177.217 123.489 173.183 1.00 79.25 255 ASN B N 1
ATOM 4957 C CA . ASN C 1 255 ? 177.290 124.473 174.256 1.00 79.25 255 ASN B CA 1
ATOM 4958 C C . ASN C 1 255 ? 178.693 124.654 174.811 1.00 79.25 255 ASN B C 1
ATOM 4959 O O . ASN C 1 255 ? 178.923 125.592 175.581 1.00 79.25 255 ASN B O 1
ATOM 4961 N N . HIS C 1 256 ? 179.634 123.794 174.436 1.00 76.99 256 HIS B N 1
ATOM 4962 C CA . HIS C 1 256 ? 180.998 123.886 174.943 1.00 76.99 256 HIS B CA 1
ATOM 4963 C C . HIS C 1 256 ? 181.959 124.335 173.848 1.00 76.99 256 HIS B C 1
ATOM 4964 O O . HIS C 1 256 ? 182.134 125.530 173.614 1.00 76.99 256 HIS B O 1
ATOM 4966 N N . GLY D 1 25 ? 147.785 114.613 144.309 1.00 66.38 25 GLY D N 1
ATOM 4967 C CA . GLY D 1 25 ? 146.967 115.783 144.043 1.00 66.38 25 GLY D CA 1
ATOM 4968 C C . GLY D 1 25 ? 147.605 116.747 143.062 1.00 66.38 25 GLY D C 1
ATOM 4969 O O . GLY D 1 25 ? 147.317 116.708 141.866 1.00 66.38 25 GLY D O 1
ATOM 4970 N N . ILE D 1 26 ? 148.472 117.621 143.575 1.00 67.97 26 ILE D N 1
ATOM 4971 C CA . ILE D 1 26 ? 149.166 118.577 142.712 1.00 67.97 26 ILE D CA 1
ATOM 4972 C C . ILE D 1 26 ? 150.072 117.841 141.733 1.00 67.97 26 ILE D C 1
ATOM 4973 O O . ILE D 1 26 ? 150.231 118.246 140.576 1.00 67.97 26 ILE D O 1
ATOM 4975 N N . MET D 1 27 ? 150.685 116.747 142.190 1.00 66.10 27 MET D N 1
ATOM 4976 C CA . MET D 1 27 ? 151.541 115.947 141.321 1.00 66.10 27 MET D CA 1
ATOM 4977 C C . MET D 1 27 ? 150.746 115.361 140.159 1.00 66.10 27 MET D C 1
ATOM 4978 O O . MET D 1 27 ? 151.225 115.311 139.021 1.00 66.10 27 MET D O 1
ATOM 4980 N N . ALA D 1 28 ? 149.523 114.912 140.433 1.00 63.38 28 ALA D N 1
ATOM 4981 C CA . ALA D 1 28 ? 148.638 114.379 139.407 1.00 63.38 28 ALA D CA 1
ATOM 4982 C C . ALA D 1 28 ? 148.026 115.472 138.542 1.00 63.38 28 ALA D C 1
ATOM 4983 O O . ALA D 1 28 ? 147.706 115.222 137.376 1.00 63.38 28 ALA D O 1
ATOM 4985 N N . LEU D 1 29 ? 147.856 116.679 139.086 1.00 67.79 29 LEU D N 1
ATOM 4986 C CA . LEU D 1 29 ? 147.378 117.797 138.282 1.00 67.79 29 LEU D CA 1
ATOM 4987 C C . LEU D 1 29 ? 148.480 118.372 137.405 1.00 67.79 29 LEU D C 1
ATOM 4988 O O . LEU D 1 29 ? 148.199 118.873 136.310 1.00 67.79 29 LEU D O 1
ATOM 4990 N N . ALA D 1 30 ? 149.732 118.314 137.866 1.00 67.58 30 ALA D N 1
ATOM 4991 C CA . ALA D 1 30 ? 150.847 118.756 137.037 1.00 67.58 30 ALA D CA 1
ATOM 4992 C C . ALA D 1 30 ? 151.245 117.698 136.018 1.00 67.58 30 ALA D C 1
ATOM 4993 O O . ALA D 1 30 ? 152.108 117.949 135.171 1.00 67.58 30 ALA D O 1
ATOM 4995 N N . SER D 1 31 ? 150.640 116.510 136.089 1.00 58.62 31 SER D N 1
ATOM 4996 C CA . SER D 1 31 ? 150.956 115.462 135.124 1.00 58.62 31 SER D CA 1
ATOM 4997 C C . SER D 1 31 ? 150.076 115.557 133.885 1.00 58.62 31 SER D C 1
ATOM 4998 O O . SER D 1 31 ? 150.521 115.224 132.781 1.00 58.62 31 SER D O 1
ATOM 5001 N N . ALA D 1 32 ? 148.826 115.997 134.045 1.00 63.46 32 ALA D N 1
ATOM 5002 C CA . ALA D 1 32 ? 147.931 116.113 132.899 1.00 63.46 32 ALA D CA 1
ATOM 5003 C C . ALA D 1 32 ? 148.046 117.474 132.228 1.00 63.46 32 ALA D C 1
ATOM 5004 O O . ALA D 1 32 ? 147.865 117.578 131.010 1.00 63.46 32 ALA D O 1
ATOM 5006 N N . GLN D 1 33 ? 148.341 118.526 132.995 1.00 68.72 33 GLN D N 1
ATOM 5007 C CA . GLN D 1 33 ? 148.510 119.852 132.417 1.00 68.72 33 GLN D CA 1
ATOM 5008 C C . GLN D 1 33 ? 149.920 120.093 131.899 1.00 68.72 33 GLN D C 1
ATOM 5009 O O . GLN D 1 33 ? 150.158 121.117 131.251 1.00 68.72 33 GLN D O 1
ATOM 5015 N N . MET D 1 34 ? 150.853 119.185 132.175 1.00 62.58 34 MET D N 1
ATOM 5016 C CA . MET D 1 34 ? 152.165 119.212 131.544 1.00 62.58 34 MET D CA 1
ATOM 5017 C C . MET D 1 34 ? 152.165 118.509 130.196 1.00 62.58 34 MET D C 1
ATOM 5018 O O . MET D 1 34 ? 153.142 118.627 129.447 1.00 62.58 34 MET D O 1
ATOM 5023 N N . TYR D 1 35 ? 151.088 117.790 129.873 1.00 49.30 35 TYR D N 1
ATOM 5024 C CA . TYR D 1 35 ? 150.987 117.092 128.597 1.00 49.30 35 TYR D CA 1
ATOM 5025 C C . TYR D 1 35 ? 150.518 118.021 127.484 1.00 49.30 35 TYR D C 1
ATOM 5026 O O . TYR D 1 35 ? 150.906 117.848 126.323 1.00 49.30 35 TYR D O 1
ATOM 5035 N N . SER D 1 36 ? 149.682 119.007 127.815 1.00 56.55 36 SER D N 1
ATOM 5036 C CA . SER D 1 36 ? 149.146 119.893 126.788 1.00 56.55 36 SER D CA 1
ATOM 5037 C C . SER D 1 36 ? 150.137 121.000 126.445 1.00 56.55 36 SER D C 1
ATOM 5038 O O . SER D 1 36 ? 150.142 121.516 125.322 1.00 56.55 36 SER D O 1
ATOM 5041 N N . ALA D 1 37 ? 150.987 121.376 127.401 1.00 53.54 37 ALA D N 1
ATOM 5042 C CA . ALA D 1 37 ? 152.015 122.375 127.148 1.00 53.54 37 ALA D CA 1
ATOM 5043 C C . ALA D 1 37 ? 153.170 121.834 126.319 1.00 53.54 37 ALA D C 1
ATOM 5044 O O . ALA D 1 37 ? 153.799 122.603 125.581 1.00 53.54 37 ALA D O 1
ATOM 5046 N N . PHE D 1 38 ? 153.462 120.541 126.422 1.00 42.19 38 PHE D N 1
ATOM 5047 C CA . PHE D 1 38 ? 154.509 119.914 125.623 1.00 42.19 38 PHE D CA 1
ATOM 5048 C C . PHE D 1 38 ? 153.930 119.540 124.265 1.00 42.19 38 PHE D C 1
ATOM 5049 O O . PHE D 1 38 ? 152.926 118.828 124.186 1.00 42.19 38 PHE D O 1
ATOM 5057 N N . ASP D 1 39 ? 154.558 120.019 123.196 1.00 40.02 39 ASP D N 1
ATOM 5058 C CA . ASP D 1 39 ? 154.068 119.747 121.856 1.00 40.02 39 ASP D CA 1
ATOM 5059 C C . ASP D 1 39 ? 154.633 118.425 121.340 1.00 40.02 39 ASP D C 1
ATOM 5060 O O . ASP D 1 39 ? 155.840 118.176 121.368 1.00 40.02 39 ASP D O 1
ATOM 5065 N N . PHE D 1 40 ? 153.739 117.571 120.848 1.00 26.21 40 PHE D N 1
ATOM 5066 C CA . PHE D 1 40 ? 154.145 116.334 120.196 1.00 26.21 40 PHE D CA 1
ATOM 5067 C C . PHE D 1 40 ? 154.213 116.602 118.703 1.00 26.21 40 PHE D C 1
ATOM 5068 O O . PHE D 1 40 ? 153.178 116.799 118.061 1.00 26.21 40 PHE D O 1
ATOM 5076 N N . ASN D 1 41 ? 155.425 116.614 118.159 1.00 22.98 41 ASN D N 1
ATOM 5077 C CA . ASN D 1 41 ? 155.603 116.694 116.713 1.00 22.98 41 ASN D CA 1
ATOM 5078 C C . ASN D 1 41 ? 156.446 115.505 116.292 1.00 22.98 41 ASN D C 1
ATOM 5079 O O . ASN D 1 41 ? 157.483 115.238 116.905 1.00 22.98 41 ASN D O 1
ATOM 5084 N N . CYS D 1 42 ? 156.005 114.787 115.296 1.00 21.19 42 CYS D N 1
ATOM 5085 C CA . CYS D 1 42 ? 156.976 113.718 115.175 1.00 21.19 42 CYS D CA 1
ATOM 5086 C C . CYS D 1 42 ? 157.721 113.816 113.848 1.00 21.19 42 CYS D C 1
ATOM 5087 O O . CYS D 1 42 ? 157.306 114.553 112.953 1.00 21.19 42 CYS D O 1
ATOM 5090 N N . PRO D 1 43 ? 158.840 113.104 113.690 1.00 20.23 43 PRO D N 1
ATOM 5091 C CA . PRO D 1 43 ? 159.708 113.360 112.530 1.00 20.23 43 PRO D CA 1
ATOM 5092 C C . PRO D 1 43 ? 159.093 112.984 111.197 1.00 20.23 43 PRO D C 1
ATOM 5093 O O . PRO D 1 43 ? 159.454 113.589 110.181 1.00 20.23 43 PRO D O 1
ATOM 5097 N N . CYS D 1 44 ? 158.177 112.022 111.175 1.00 21.88 44 CYS D N 1
ATOM 5098 C CA . CYS D 1 44 ? 157.713 111.341 109.966 1.00 21.88 44 CYS D CA 1
ATOM 5099 C C . CYS D 1 44 ? 158.884 110.980 109.051 1.00 21.88 44 CYS D C 1
ATOM 5100 O O . CYS D 1 44 ? 159.002 111.437 107.916 1.00 21.88 44 CYS D O 1
ATOM 5103 N N . LEU D 1 45 ? 159.747 110.131 109.586 1.00 20.68 45 LEU D N 1
ATOM 5104 C CA . LEU D 1 45 ? 160.844 109.488 108.873 1.00 20.68 45 LEU D CA 1
ATOM 5105 C C . LEU D 1 45 ? 160.826 108.007 109.186 1.00 20.68 45 LEU D C 1
ATOM 5106 O O . LEU D 1 45 ? 160.500 107.597 110.306 1.00 20.68 45 LEU D O 1
ATOM 5111 N N . PRO D 1 46 ? 161.198 107.161 108.222 1.00 24.33 46 PRO D N 1
ATOM 5112 C CA . PRO D 1 46 ? 160.886 105.728 108.358 1.00 24.33 46 PRO D CA 1
ATOM 5113 C C . PRO D 1 46 ? 161.670 104.999 109.436 1.00 24.33 46 PRO D C 1
ATOM 5114 O O . PRO D 1 46 ? 161.444 103.799 109.631 1.00 24.33 46 PRO D O 1
ATOM 5118 N N . GLY D 1 47 ? 162.585 105.658 110.139 1.00 20.99 47 GLY D N 1
ATOM 5119 C CA . GLY D 1 47 ? 163.279 104.980 111.218 1.00 20.99 47 GLY D CA 1
ATOM 5120 C C . GLY D 1 47 ? 163.200 105.694 112.550 1.00 20.99 47 GLY D C 1
ATOM 5121 O O . GLY D 1 47 ? 163.327 105.074 113.609 1.00 20.99 47 GLY D O 1
ATOM 5122 N N . TYR D 1 48 ? 162.961 107.005 112.503 1.00 22.58 48 TYR D N 1
ATOM 5123 C CA . TYR D 1 48 ? 162.947 107.807 113.720 1.00 22.58 48 TYR D CA 1
ATOM 5124 C C . TYR D 1 48 ? 161.571 107.816 114.367 1.00 22.58 48 TYR D C 1
ATOM 5125 O O . TYR D 1 48 ? 161.431 108.261 115.510 1.00 22.58 48 TYR D O 1
ATOM 5134 N N . ASN D 1 49 ? 160.550 107.346 113.648 1.00 19.84 49 ASN D N 1
ATOM 5135 C CA . ASN D 1 49 ? 159.181 107.395 114.146 1.00 19.84 49 ASN D CA 1
ATOM 5136 C C . ASN D 1 49 ? 159.022 106.569 115.417 1.00 19.84 49 ASN D C 1
ATOM 5137 O O . ASN D 1 49 ? 158.507 107.050 116.431 1.00 19.84 49 ASN D O 1
ATOM 5142 N N . ALA D 1 50 ? 159.470 105.313 115.375 1.00 18.88 50 ALA D N 1
ATOM 5143 C CA . ALA D 1 50 ? 159.313 104.419 116.515 1.00 18.88 50 ALA D CA 1
ATOM 5144 C C . ALA D 1 50 ? 160.213 104.794 117.683 1.00 18.88 50 ALA D C 1
ATOM 5145 O O . ALA D 1 50 ? 159.769 104.732 118.833 1.00 18.88 50 ALA D O 1
ATOM 5147 N N . ALA D 1 51 ? 161.464 105.177 117.417 1.00 15.06 51 ALA D N 1
ATOM 5148 C CA . ALA D 1 51 ? 162.380 105.539 118.494 1.00 15.06 51 ALA D CA 1
ATOM 5149 C C . ALA D 1 51 ? 161.926 106.806 119.205 1.00 15.06 51 ALA D C 1
ATOM 5150 O O . ALA D 1 51 ? 162.032 106.915 120.430 1.00 15.06 51 ALA D O 1
ATOM 5152 N N . TYR D 1 52 ? 161.426 107.782 118.449 1.00 15.75 52 TYR D N 1
ATOM 5153 C CA . TYR D 1 52 ? 160.969 109.025 119.057 1.00 15.75 52 TYR D CA 1
ATOM 5154 C C . TYR D 1 52 ? 159.746 108.797 119.937 1.00 15.75 52 TYR D C 1
ATOM 5155 O O . TYR D 1 52 ? 159.620 109.413 120.999 1.00 15.75 52 TYR D O 1
ATOM 5164 N N . SER D 1 53 ? 158.842 107.905 119.525 1.00 17.58 53 SER D N 1
ATOM 5165 C CA . SER D 1 53 ? 157.597 107.715 120.266 1.00 17.58 53 SER D CA 1
ATOM 5166 C C . SER D 1 53 ? 157.795 106.811 121.474 1.00 17.58 53 SER D C 1
ATOM 5167 O O . SER D 1 53 ? 157.113 106.971 122.491 1.00 17.58 53 SER D O 1
ATOM 5170 N N . ALA D 1 54 ? 158.709 105.847 121.379 1.00 16.45 54 ALA D N 1
ATOM 5171 C CA . ALA D 1 54 ? 159.023 105.017 122.533 1.00 16.45 54 ALA D CA 1
ATOM 5172 C C . ALA D 1 54 ? 159.611 105.827 123.680 1.00 16.45 54 ALA D C 1
ATOM 5173 O O . ALA D 1 54 ? 159.392 105.478 124.843 1.00 16.45 54 ALA D O 1
ATOM 5175 N N . GLY D 1 55 ? 160.344 106.901 123.381 1.00 18.33 55 GLY D N 1
ATOM 5176 C CA . GLY D 1 55 ? 160.965 107.685 124.432 1.00 18.33 55 GLY D CA 1
ATOM 5177 C C . GLY D 1 55 ? 160.089 108.802 124.962 1.00 18.33 55 GLY D C 1
ATOM 5178 O O . GLY D 1 55 ? 160.321 109.301 126.065 1.00 18.33 55 GLY D O 1
ATOM 5179 N N . ILE D 1 56 ? 159.082 109.212 124.197 1.00 21.92 56 ILE D N 1
ATOM 5180 C CA . ILE D 1 56 ? 158.162 110.255 124.639 1.00 21.92 56 ILE D CA 1
ATOM 5181 C C . ILE D 1 56 ? 156.956 109.579 125.283 1.00 21.92 56 ILE D C 1
ATOM 5182 O O . ILE D 1 56 ? 155.934 110.215 125.555 1.00 21.92 56 ILE D O 1
ATOM 5187 N N . LEU D 1 57 ? 157.073 108.275 125.528 1.00 23.93 57 LEU D N 1
ATOM 5188 C CA . LEU D 1 57 ? 156.079 107.545 126.299 1.00 23.93 57 LEU D CA 1
ATOM 5189 C C . LEU D 1 57 ? 156.638 106.976 127.594 1.00 23.93 57 LEU D C 1
ATOM 5190 O O . LEU D 1 57 ? 155.873 106.796 128.545 1.00 23.93 57 LEU D O 1
ATOM 5195 N N . LEU D 1 58 ? 157.930 106.702 127.667 1.00 23.09 58 LEU D N 1
ATOM 5196 C CA . LEU D 1 58 ? 158.539 106.025 128.805 1.00 23.09 58 LEU D CA 1
ATOM 5197 C C . LEU D 1 58 ? 159.333 106.949 129.716 1.00 23.09 58 LEU D C 1
ATOM 5198 O O . LEU D 1 58 ? 159.403 106.694 130.919 1.00 23.09 58 LEU D O 1
ATOM 5203 N N . ALA D 1 59 ? 159.927 108.010 129.181 1.00 21.43 59 ALA D N 1
ATOM 5204 C CA . ALA D 1 59 ? 160.856 108.820 129.962 1.00 21.43 59 ALA D CA 1
ATOM 5205 C C . ALA D 1 59 ? 160.149 109.731 130.964 1.00 21.43 59 ALA D C 1
ATOM 5206 O O . ALA D 1 59 ? 160.505 109.721 132.147 1.00 21.43 59 ALA D O 1
ATOM 5208 N N . PRO D 1 60 ? 159.171 110.535 130.556 1.00 21.14 60 PRO D N 1
ATOM 5209 C CA . PRO D 1 60 ? 158.503 111.433 131.514 1.00 21.14 60 PRO D CA 1
ATOM 5210 C C . PRO D 1 60 ? 157.691 110.692 132.566 1.00 21.14 60 PRO D C 1
ATOM 5211 O O . PRO D 1 60 ? 157.452 111.246 133.649 1.00 21.14 60 PRO D O 1
ATOM 5215 N N . PRO D 1 61 ? 157.220 109.451 132.312 1.00 25.46 61 PRO D N 1
ATOM 5216 C CA . PRO D 1 61 ? 156.710 108.655 133.437 1.00 25.46 61 PRO D CA 1
ATOM 5217 C C . PRO D 1 61 ? 157.792 108.327 134.453 1.00 25.46 61 PRO D C 1
ATOM 5218 O O . PRO D 1 61 ? 157.555 108.381 135.662 1.00 25.46 61 PRO D O 1
ATOM 5222 N N . LEU D 1 62 ? 158.986 107.984 133.969 1.00 24.47 62 LEU D N 1
ATOM 5223 C CA . LEU D 1 62 ? 160.086 107.657 134.869 1.00 24.47 62 LEU D CA 1
ATOM 5224 C C . LEU D 1 62 ? 160.587 108.886 135.616 1.00 24.47 62 LEU D C 1
ATOM 5225 O O . LEU D 1 62 ? 161.210 108.758 136.674 1.00 24.47 62 LEU D O 1
ATOM 5230 N N . VAL D 1 63 ? 160.327 110.081 135.084 1.00 26.28 63 VAL D N 1
ATOM 5231 C CA . VAL D 1 63 ? 160.770 111.308 135.743 1.00 26.28 63 VAL D CA 1
ATOM 5232 C C . VAL D 1 63 ? 159.780 111.716 136.825 1.00 26.28 63 VAL D C 1
ATOM 5233 O O . VAL D 1 63 ? 160.152 112.320 137.836 1.00 26.28 63 VAL D O 1
ATOM 5237 N N . LEU D 1 64 ? 158.502 111.390 136.631 1.00 30.41 64 LEU D N 1
ATOM 5238 C CA . LEU D 1 64 ? 157.496 111.711 137.637 1.00 30.41 64 LEU D CA 1
ATOM 5239 C C . LEU D 1 64 ? 157.525 110.735 138.803 1.00 30.41 64 LEU D C 1
ATOM 5240 O O . LEU D 1 64 ? 156.979 111.040 139.868 1.00 30.41 64 LEU D O 1
ATOM 5245 N N . PHE D 1 65 ? 158.140 109.566 138.622 1.00 34.57 65 PHE D N 1
ATOM 5246 C CA . PHE D 1 65 ? 158.303 108.623 139.723 1.00 34.57 65 PHE D CA 1
ATOM 5247 C C . PHE D 1 65 ? 159.413 109.079 140.662 1.00 34.57 65 PHE D C 1
ATOM 5248 O O . PHE D 1 65 ? 159.215 109.181 141.878 1.00 34.57 65 PHE D O 1
ATOM 5256 N N . LEU D 1 66 ? 160.595 109.364 140.110 1.00 35.41 66 LEU D N 1
ATOM 5257 C CA . LEU D 1 66 ? 161.700 109.852 140.925 1.00 35.41 66 LEU D CA 1
ATOM 5258 C C . LEU D 1 66 ? 161.396 111.214 141.532 1.00 35.41 66 LEU D C 1
ATOM 5259 O O . LEU D 1 66 ? 161.948 111.561 142.581 1.00 35.41 66 LEU D O 1
ATOM 5264 N N . LEU D 1 67 ? 160.532 111.998 140.895 1.00 38.84 67 LEU D N 1
ATOM 5265 C CA . LEU D 1 67 ? 160.166 113.301 141.432 1.00 38.84 67 LEU D CA 1
ATOM 5266 C C . LEU D 1 67 ? 159.094 113.214 142.507 1.00 38.84 67 LEU D C 1
ATOM 5267 O O . LEU D 1 67 ? 158.659 114.253 143.012 1.00 38.84 67 LEU D O 1
ATOM 5272 N N . GLY D 1 68 ? 158.652 112.010 142.857 1.00 46.25 68 GLY D N 1
ATOM 5273 C CA . GLY D 1 68 ? 157.723 111.822 143.951 1.00 46.25 68 GLY D CA 1
ATOM 5274 C C . GLY D 1 68 ? 158.412 111.187 145.138 1.00 46.25 68 GLY D C 1
ATOM 5275 O O . GLY D 1 68 ? 158.015 111.396 146.287 1.00 46.25 68 GLY D O 1
ATOM 5276 N N . LEU D 1 69 ? 159.449 110.395 144.862 1.00 49.25 69 LEU D N 1
ATOM 5277 C CA . LEU D 1 69 ? 160.290 109.872 145.931 1.00 49.25 69 LEU D CA 1
ATOM 5278 C C . LEU D 1 69 ? 161.137 110.980 146.544 1.00 49.25 69 LEU D C 1
ATOM 5279 O O . LEU D 1 69 ? 161.260 111.081 147.769 1.00 49.25 69 LEU D O 1
ATOM 5284 N N . VAL D 1 70 ? 161.738 111.819 145.697 1.00 54.02 70 VAL D N 1
ATOM 5285 C CA . VAL D 1 70 ? 162.597 112.900 146.162 1.00 54.02 70 VAL D CA 1
ATOM 5286 C C . VAL D 1 70 ? 161.849 113.906 147.027 1.00 54.02 70 VAL D C 1
ATOM 5287 O O . VAL D 1 70 ? 162.453 114.533 147.903 1.00 54.02 70 VAL D O 1
ATOM 5291 N N . MET D 1 71 ? 160.540 114.063 146.829 1.00 61.16 71 MET D N 1
ATOM 5292 C CA . MET D 1 71 ? 159.852 115.186 147.458 1.00 61.16 71 MET D CA 1
ATOM 5293 C C . MET D 1 71 ? 158.903 114.752 148.569 1.00 61.16 71 MET D C 1
ATOM 5294 O O . MET D 1 71 ? 157.868 115.394 148.777 1.00 61.16 71 MET D O 1
ATOM 5299 N N . ASN D 1 72 ? 159.219 113.678 149.285 1.00 66.70 72 ASN D N 1
ATOM 5300 C CA . ASN D 1 72 ? 158.587 113.418 150.571 1.00 66.70 72 ASN D CA 1
ATOM 5301 C C . ASN D 1 72 ? 159.657 113.292 151.651 1.00 66.70 72 ASN D C 1
ATOM 5302 O O . ASN D 1 72 ? 160.783 112.862 151.388 1.00 66.70 72 ASN D O 1
ATOM 5307 N N . ASN D 1 73 ? 159.299 113.678 152.872 1.00 75.16 73 ASN D N 1
ATOM 5308 C CA . ASN D 1 73 ? 160.291 113.818 153.939 1.00 75.16 73 ASN D CA 1
ATOM 5309 C C . ASN D 1 73 ? 160.586 112.491 154.635 1.00 75.16 73 ASN D C 1
ATOM 5310 O O . ASN D 1 73 ? 160.556 112.394 155.861 1.00 75.16 73 ASN D O 1
ATOM 5315 N N . ASN D 1 74 ? 160.870 111.445 153.855 1.00 75.98 74 ASN D N 1
ATOM 5316 C CA . ASN D 1 74 ? 161.376 110.182 154.389 1.00 75.98 74 ASN D CA 1
ATOM 5317 C C . ASN D 1 74 ? 162.418 109.511 153.507 1.00 75.98 74 ASN D C 1
ATOM 5318 O O . ASN D 1 74 ? 162.847 108.400 153.840 1.00 75.98 74 ASN D O 1
ATOM 5323 N N . VAL D 1 75 ? 162.834 110.132 152.402 1.00 72.98 75 VAL D N 1
ATOM 5324 C CA . VAL D 1 75 ? 163.745 109.470 151.472 1.00 72.98 75 VAL D CA 1
ATOM 5325 C C . VAL D 1 75 ? 165.123 109.285 152.090 1.00 72.98 75 VAL D C 1
ATOM 5326 O O . VAL D 1 75 ? 165.828 108.319 151.775 1.00 72.98 75 VAL D O 1
ATOM 5330 N N . SER D 1 76 ? 165.529 110.197 152.973 1.00 77.63 76 SER D N 1
ATOM 5331 C CA . SER D 1 76 ? 166.848 110.097 153.591 1.00 77.63 76 SER D CA 1
ATOM 5332 C C . SER D 1 76 ? 166.825 109.151 154.783 1.00 77.63 76 SER D C 1
ATOM 5333 O O . SER D 1 76 ? 167.782 108.402 155.016 1.00 77.63 76 SER D O 1
ATOM 5336 N N . MET D 1 77 ? 165.738 109.178 155.558 1.00 80.02 77 MET D N 1
ATOM 5337 C CA . MET D 1 77 ? 165.665 108.375 156.775 1.00 80.02 77 MET D CA 1
ATOM 5338 C C . MET D 1 77 ? 165.716 106.885 156.472 1.00 80.02 77 MET D C 1
ATOM 5339 O O . MET D 1 77 ? 166.134 106.086 157.318 1.00 80.02 77 MET D O 1
ATOM 5344 N N . LEU D 1 78 ? 165.294 106.488 155.271 1.00 79.81 78 LEU D N 1
ATOM 5345 C CA . LEU D 1 78 ? 165.364 105.079 154.905 1.00 79.81 78 LEU D CA 1
ATOM 5346 C C . LEU D 1 78 ? 166.713 104.739 154.283 1.00 79.81 78 LEU D C 1
ATOM 5347 O O . LEU D 1 78 ? 167.110 103.569 154.245 1.00 79.81 78 LEU D O 1
ATOM 5352 N N . ALA D 1 79 ? 167.433 105.747 153.801 1.00 79.57 79 ALA D N 1
ATOM 5353 C CA . ALA D 1 79 ? 168.742 105.533 153.193 1.00 79.57 79 ALA D CA 1
ATOM 5354 C C . ALA D 1 79 ? 169.759 105.063 154.228 1.00 79.57 79 ALA D C 1
ATOM 5355 O O . ALA D 1 79 ? 170.768 104.447 153.887 1.00 79.57 79 ALA D O 1
ATOM 5357 N N . ARG D 1 89 ? 170.758 98.680 162.533 1.00 90.07 89 ARG D N 1
ATOM 5358 C CA . ARG D 1 89 ? 169.941 99.886 162.549 1.00 90.07 89 ARG D CA 1
ATOM 5359 C C . ARG D 1 89 ? 168.966 99.856 163.721 1.00 90.07 89 ARG D C 1
ATOM 5360 O O . ARG D 1 89 ? 168.492 98.792 164.119 1.00 90.07 89 ARG D O 1
ATOM 5368 N N . ALA D 1 90 ? 168.670 101.031 164.269 1.00 88.25 90 ALA D N 1
ATOM 5369 C CA . ALA D 1 90 ? 167.824 101.151 165.453 1.00 88.25 90 ALA D CA 1
ATOM 5370 C C . ALA D 1 90 ? 166.338 100.935 165.167 1.00 88.25 90 ALA D C 1
ATOM 5371 O O . ALA D 1 90 ? 165.546 101.090 166.111 1.00 88.25 90 ALA D O 1
ATOM 5373 N N . LYS D 1 91 ? 165.915 100.588 163.951 1.00 83.85 91 LYS D N 1
ATOM 5374 C CA . LYS D 1 91 ? 164.503 100.390 163.658 1.00 83.85 91 LYS D CA 1
ATOM 5375 C C . LYS D 1 91 ? 164.278 98.982 163.129 1.00 83.85 91 LYS D C 1
ATOM 5376 O O . LYS D 1 91 ? 165.095 98.457 162.369 1.00 83.85 91 LYS D O 1
ATOM 5382 N N . ASP D 1 92 ? 163.162 98.381 163.538 1.00 80.93 92 ASP D N 1
ATOM 5383 C CA . ASP D 1 92 ? 162.835 97.016 163.161 1.00 80.93 92 ASP D CA 1
ATOM 5384 C C . ASP D 1 92 ? 162.714 96.881 161.642 1.00 80.93 92 ASP D C 1
ATOM 5385 O O . ASP D 1 92 ? 162.254 97.800 160.960 1.00 80.93 92 ASP D O 1
ATOM 5390 N N . PRO D 1 93 ? 163.110 95.733 161.092 1.00 78.13 93 PRO D N 1
ATOM 5391 C CA . PRO D 1 93 ? 163.001 95.537 159.638 1.00 78.13 93 PRO D CA 1
ATOM 5392 C C . PRO D 1 93 ? 161.576 95.583 159.112 1.00 78.13 93 PRO D C 1
ATOM 5393 O O . PRO D 1 93 ? 161.364 95.997 157.966 1.00 78.13 93 PRO D O 1
ATOM 5397 N N . ALA D 1 94 ? 160.590 95.151 159.900 1.00 76.37 94 ALA D N 1
ATOM 5398 C CA . ALA D 1 94 ? 159.209 95.197 159.431 1.00 76.37 94 ALA D CA 1
ATOM 5399 C C . ALA D 1 94 ? 158.739 96.636 159.253 1.00 76.37 94 ALA D C 1
ATOM 5400 O O . ALA D 1 94 ? 157.996 96.949 158.316 1.00 76.37 94 ALA D O 1
ATOM 5402 N N . VAL D 1 95 ? 159.167 97.530 160.147 1.00 73.07 95 VAL D N 1
ATOM 5403 C CA . VAL D 1 95 ? 158.725 98.919 160.077 1.00 73.07 95 VAL D CA 1
ATOM 5404 C C . VAL D 1 95 ? 159.335 99.628 158.877 1.00 73.07 95 VAL D C 1
ATOM 5405 O O . VAL D 1 95 ? 158.748 100.574 158.340 1.00 73.07 95 VAL D O 1
ATOM 5409 N N . LEU D 1 96 ? 160.517 99.194 158.439 1.00 73.22 96 LEU D N 1
ATOM 5410 C CA . LEU D 1 96 ? 161.144 99.803 157.271 1.00 73.22 96 LEU D CA 1
ATOM 5411 C C . LEU D 1 96 ? 160.461 99.345 155.988 1.00 73.22 96 LEU D C 1
ATOM 5412 O O . LEU D 1 96 ? 160.194 100.146 155.087 1.00 73.22 96 LEU D O 1
ATOM 5417 N N . ARG D 1 97 ? 160.178 98.043 155.890 1.00 72.51 97 ARG D N 1
ATOM 5418 C CA . ARG D 1 97 ? 159.547 97.507 154.689 1.00 72.51 97 ARG D CA 1
ATOM 5419 C C . ARG D 1 97 ? 158.165 98.109 154.470 1.00 72.51 97 ARG D C 1
ATOM 5420 O O . ARG D 1 97 ? 157.781 98.396 153.331 1.00 72.51 97 ARG D O 1
ATOM 5428 N N . TYR D 1 98 ? 157.400 98.309 155.544 1.00 68.32 98 TYR D N 1
ATOM 5429 C CA . TYR D 1 98 ? 156.088 98.930 155.404 1.00 68.32 98 TYR D CA 1
ATOM 5430 C C . TYR D 1 98 ? 156.220 100.390 154.993 1.00 68.32 98 TYR D C 1
ATOM 5431 O O . TYR D 1 98 ? 155.462 100.887 154.154 1.00 68.32 98 TYR D O 1
ATOM 5440 N N . MET D 1 99 ? 157.181 101.099 155.588 1.00 67.85 99 MET D N 1
ATOM 5441 C CA . MET D 1 99 ? 157.310 102.531 155.341 1.00 67.85 99 MET D CA 1
ATOM 5442 C C . MET D 1 99 ? 157.942 102.799 153.981 1.00 67.85 99 MET D C 1
ATOM 5443 O O . MET D 1 99 ? 157.937 103.932 153.490 1.00 67.85 99 MET D O 1
ATOM 5448 N N . PHE D 1 100 ? 158.496 101.757 153.358 1.00 66.93 100 PHE D N 1
ATOM 5449 C CA . PHE D 1 100 ? 159.019 101.892 152.004 1.00 66.93 100 PHE D CA 1
ATOM 5450 C C . PHE D 1 100 ? 157.940 101.636 150.960 1.00 66.93 100 PHE D C 1
ATOM 5451 O O . PHE D 1 100 ? 157.735 102.466 150.068 1.00 66.93 100 PHE D O 1
ATOM 5459 N N . CYS D 1 101 ? 157.238 100.505 151.059 1.00 60.61 101 CYS D N 1
ATOM 5460 C CA . CYS D 1 101 ? 156.199 100.167 150.094 1.00 60.61 101 CYS D CA 1
ATOM 5461 C C . CYS D 1 101 ? 155.045 101.158 150.100 1.00 60.61 101 CYS D C 1
ATOM 5462 O O . CYS D 1 101 ? 154.403 101.346 149.062 1.00 60.61 101 CYS D O 1
ATOM 5465 N N . SER D 1 102 ? 154.767 101.798 151.236 1.00 57.61 102 SER D N 1
ATOM 5466 C CA . SER D 1 102 ? 153.766 102.858 151.254 1.00 57.61 102 SER D CA 1
ATOM 5467 C C . SER D 1 102 ? 154.301 104.136 150.625 1.00 57.61 102 SER D C 1
ATOM 5468 O O . SER D 1 102 ? 153.522 105.029 150.277 1.00 57.61 102 SER D O 1
ATOM 5471 N N . MET D 1 103 ? 155.621 104.239 150.473 1.00 56.36 103 MET D N 1
ATOM 5472 C CA . MET D 1 103 ? 156.224 105.436 149.897 1.00 56.36 103 MET D CA 1
ATOM 5473 C C . MET D 1 103 ? 156.099 105.432 148.380 1.00 56.36 103 MET D C 1
ATOM 5474 O O . MET D 1 103 ? 155.873 106.478 147.761 1.00 56.36 103 MET D O 1
ATOM 5479 N N . ALA D 1 104 ? 156.243 104.257 147.764 1.00 52.86 104 ALA D N 1
ATOM 5480 C CA . ALA D 1 104 ? 156.207 104.154 146.310 1.00 52.86 104 ALA D CA 1
ATOM 5481 C C . ALA D 1 104 ? 154.790 104.294 145.768 1.00 52.86 104 ALA D C 1
ATOM 5482 O O . ALA D 1 104 ? 154.579 104.881 144.702 1.00 52.86 104 ALA D O 1
ATOM 5484 N N . GLN D 1 105 ? 153.804 103.757 146.492 1.00 51.65 105 GLN D N 1
ATOM 5485 C CA . GLN D 1 105 ? 152.451 103.649 145.954 1.00 51.65 105 GLN D CA 1
ATOM 5486 C C . GLN D 1 105 ? 151.839 105.012 145.650 1.00 51.65 105 GLN D C 1
ATOM 5487 O O . GLN D 1 105 ? 150.950 105.121 144.800 1.00 51.65 105 GLN D O 1
ATOM 5493 N N . ARG D 1 106 ? 152.281 106.062 146.341 1.00 50.92 106 ARG D N 1
ATOM 5494 C CA . ARG D 1 106 ? 151.772 107.393 146.026 1.00 50.92 106 ARG D CA 1
ATOM 5495 C C . ARG D 1 106 ? 152.551 108.027 144.879 1.00 50.92 106 ARG D C 1
ATOM 5496 O O . ARG D 1 106 ? 152.083 108.987 144.258 1.00 50.92 106 ARG D O 1
ATOM 5504 N N . ALA D 1 107 ? 153.742 107.501 144.581 1.00 45.52 107 ALA D N 1
ATOM 5505 C CA . ALA D 1 107 ? 154.509 107.993 143.441 1.00 45.52 107 ALA D CA 1
ATOM 5506 C C . ALA D 1 107 ? 153.978 107.422 142.132 1.00 45.52 107 ALA D C 1
ATOM 5507 O O . ALA D 1 107 ? 154.437 107.794 141.047 1.00 45.52 107 ALA D O 1
ATOM 5509 N N . LEU D 1 108 ? 153.013 106.502 142.216 1.00 44.09 108 LEU D N 1
ATOM 5510 C CA . LEU D 1 108 ? 152.508 105.848 141.015 1.00 44.09 108 LEU D CA 1
ATOM 5511 C C . LEU D 1 108 ? 151.241 106.511 140.493 1.00 44.09 108 LEU D C 1
ATOM 5512 O O . LEU D 1 108 ? 150.634 106.015 139.540 1.00 44.09 108 LEU D O 1
ATOM 5517 N N . TRP D 1 109 ? 150.837 107.637 141.010 1.00 44.98 109 TRP D N 1
ATOM 5518 C CA . TRP D 1 109 ? 149.649 108.263 140.488 1.00 44.98 109 TRP D CA 1
ATOM 5519 C C . TRP D 1 109 ? 149.863 109.148 139.275 1.00 44.98 109 TRP D C 1
ATOM 5520 O O . TRP D 1 109 ? 148.949 109.322 138.550 1.00 44.98 109 TRP D O 1
ATOM 5531 N N . ALA D 1 110 ? 151.010 109.800 139.122 1.00 39.79 110 ALA D N 1
ATOM 5532 C CA . ALA D 1 110 ? 151.385 110.542 137.927 1.00 39.79 110 ALA D CA 1
ATOM 5533 C C . ALA D 1 110 ? 151.866 109.630 136.802 1.00 39.79 110 ALA D C 1
ATOM 5534 O O . ALA D 1 110 ? 151.458 109.820 135.650 1.00 39.79 110 ALA D O 1
ATOM 5536 N N . PRO D 1 111 ? 152.737 108.654 137.072 1.00 36.19 111 PRO D N 1
ATOM 5537 C CA . PRO D 1 111 ? 153.128 107.716 136.006 1.00 36.19 111 PRO D CA 1
ATOM 5538 C C . PRO D 1 111 ? 151.967 106.959 135.381 1.00 36.19 111 PRO D C 1
ATOM 5539 O O . PRO D 1 111 ? 152.089 106.491 134.243 1.00 36.19 111 PRO D O 1
ATOM 5543 N N . VAL D 1 112 ? 150.843 106.819 136.086 1.00 37.47 112 VAL D N 1
ATOM 5544 C CA . VAL D 1 112 ? 149.705 106.103 135.522 1.00 37.47 112 VAL D CA 1
ATOM 5545 C C . VAL D 1 112 ? 148.763 107.061 134.808 1.00 37.47 112 VAL D C 1
ATOM 5546 O O . VAL D 1 112 ? 148.202 106.723 133.761 1.00 37.47 112 VAL D O 1
ATOM 5550 N N . VAL D 1 113 ? 148.573 108.263 135.352 1.00 34.81 113 VAL D N 1
ATOM 5551 C CA . VAL D 1 113 ? 147.728 109.252 134.693 1.00 34.81 113 VAL D CA 1
ATOM 5552 C C . VAL D 1 113 ? 148.382 109.805 133.434 1.00 34.81 113 VAL D C 1
ATOM 5553 O O . VAL D 1 113 ? 147.677 110.255 132.523 1.00 34.81 113 VAL D O 1
ATOM 5557 N N . TRP D 1 114 ? 149.710 109.755 133.340 1.00 30.87 114 TRP D N 1
ATOM 5558 C CA . TRP D 1 114 ? 150.386 110.255 132.150 1.00 30.87 114 TRP D CA 1
ATOM 5559 C C . TRP D 1 114 ? 150.328 109.245 131.010 1.00 30.87 114 TRP D C 1
ATOM 5560 O O . TRP D 1 114 ? 150.135 109.627 129.852 1.00 30.87 114 TRP D O 1
ATOM 5571 N N . VAL D 1 115 ? 150.490 107.957 131.314 1.00 27.75 115 VAL D N 1
ATOM 5572 C CA . VAL D 1 115 ? 150.460 106.936 130.269 1.00 27.75 115 VAL D CA 1
ATOM 5573 C C . VAL D 1 115 ? 149.043 106.754 129.739 1.00 27.75 115 VAL D C 1
ATOM 5574 O O . VAL D 1 115 ? 148.842 106.332 128.595 1.00 27.75 115 VAL D O 1
ATOM 5578 N N . ALA D 1 116 ? 148.039 107.069 130.557 1.00 25.98 116 ALA D N 1
ATOM 5579 C CA . ALA D 1 116 ? 146.656 106.881 130.135 1.00 25.98 116 ALA D CA 1
ATOM 5580 C C . ALA D 1 116 ? 146.205 108.005 129.213 1.00 25.98 116 ALA D C 1
ATOM 5581 O O . ALA D 1 116 ? 145.498 107.770 128.229 1.00 25.98 116 ALA D O 1
ATOM 5583 N N . VAL D 1 117 ? 146.603 109.239 129.521 1.00 26.30 117 VAL D N 1
ATOM 5584 C CA . VAL D 1 117 ? 146.214 110.375 128.690 1.00 26.30 117 VAL D CA 1
ATOM 5585 C C . VAL D 1 117 ? 146.978 110.356 127.372 1.00 26.30 117 VAL D C 1
ATOM 5586 O O . VAL D 1 117 ? 146.539 110.935 126.372 1.00 26.30 117 VAL D O 1
ATOM 5590 N N . THR D 1 118 ? 148.124 109.676 127.344 1.00 25.96 118 THR D N 1
ATOM 5591 C CA . THR D 1 118 ? 148.906 109.596 126.116 1.00 25.96 118 THR D CA 1
ATOM 5592 C C . THR D 1 118 ? 148.322 108.567 125.156 1.00 25.96 118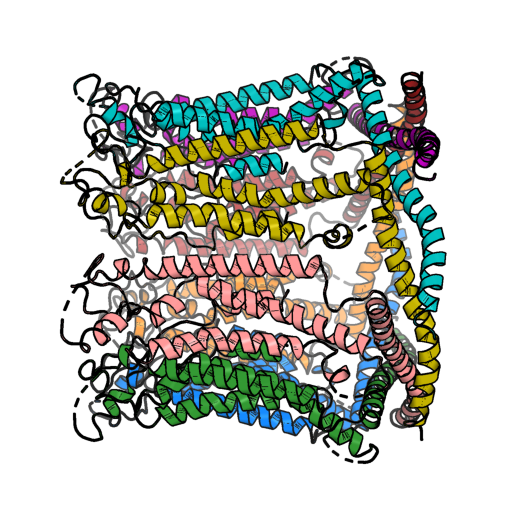 THR D C 1
ATOM 5593 O O . THR D 1 118 ? 148.393 108.741 123.935 1.00 25.96 118 THR D O 1
ATOM 5597 N N . LEU D 1 119 ? 147.737 107.493 125.686 1.00 21.09 119 LEU D N 1
ATOM 5598 C CA . LEU D 1 119 ? 147.134 106.477 124.829 1.00 21.09 119 LEU D CA 1
ATOM 5599 C C . LEU D 1 119 ? 145.723 106.870 124.414 1.00 21.09 119 LEU D C 1
ATOM 5600 O O . LEU D 1 119 ? 145.224 106.419 123.378 1.00 21.09 119 LEU D O 1
ATOM 5605 N N . LEU D 1 120 ? 145.058 107.706 125.213 1.00 21.36 120 LEU D N 1
ATOM 5606 C CA . LEU D 1 120 ? 143.710 108.141 124.868 1.00 21.36 120 LEU D CA 1
ATOM 5607 C C . LEU D 1 120 ? 143.730 109.316 123.902 1.00 21.36 120 LEU D C 1
ATOM 5608 O O . LEU D 1 120 ? 142.672 109.839 123.540 1.00 21.36 120 LEU D O 1
ATOM 5613 N N . ASP D 1 121 ? 144.916 109.748 123.480 1.00 23.46 121 ASP D N 1
ATOM 5614 C CA . ASP D 1 121 ? 145.041 110.854 122.542 1.00 23.46 121 ASP D CA 1
ATOM 5615 C C . ASP D 1 121 ? 145.348 110.389 121.126 1.00 23.46 121 ASP D C 1
ATOM 5616 O O . ASP D 1 121 ? 144.840 110.979 120.168 1.00 23.46 121 ASP D O 1
ATOM 5621 N N . GLY D 1 122 ? 146.173 109.354 120.965 1.00 18.49 122 GLY D N 1
ATOM 5622 C CA . GLY D 1 122 ? 146.391 108.710 119.694 1.00 18.49 122 GLY D CA 1
ATOM 5623 C C . GLY D 1 122 ? 147.581 109.222 118.908 1.00 18.49 122 GLY D C 1
ATOM 5624 O O . GLY D 1 122 ? 147.974 108.591 117.922 1.00 18.49 122 GLY D O 1
ATOM 5625 N N . LYS D 1 123 ? 148.167 110.349 119.316 1.00 21.77 123 LYS D N 1
ATOM 5626 C CA . LYS D 1 123 ? 149.272 110.924 118.556 1.00 21.77 123 LYS D CA 1
ATOM 5627 C C . LYS D 1 123 ? 150.521 110.057 118.629 1.00 21.77 123 LYS D C 1
ATOM 5628 O O . LYS D 1 123 ? 151.220 109.878 117.627 1.00 21.77 123 LYS D O 1
ATOM 5634 N N . CYS D 1 124 ? 150.828 109.517 119.809 1.00 19.02 124 CYS D N 1
ATOM 5635 C CA . CYS D 1 124 ? 152.021 108.691 119.948 1.00 19.02 124 CYS D CA 1
ATOM 5636 C C . CYS D 1 124 ? 151.868 107.357 119.229 1.00 19.02 124 CYS D C 1
ATOM 5637 O O . CYS D 1 124 ? 152.820 106.877 118.606 1.00 19.02 124 CYS D O 1
ATOM 5640 N N . PHE D 1 125 ? 150.685 106.748 119.301 1.00 15.85 125 PHE D N 1
ATOM 5641 C CA . PHE D 1 125 ? 150.401 105.500 118.605 1.00 15.85 125 PHE D CA 1
ATOM 5642 C C . PHE D 1 125 ? 150.357 105.676 117.094 1.00 15.85 125 PHE D C 1
ATOM 5643 O O . PHE D 1 125 ? 150.714 104.750 116.357 1.00 15.85 125 PHE D O 1
ATOM 5651 N N . LEU D 1 126 ? 149.935 106.848 116.618 1.00 17.40 126 LEU D N 1
ATOM 5652 C CA . LEU D 1 126 ? 149.798 107.072 115.183 1.00 17.40 126 LEU D CA 1
ATOM 5653 C C . LEU D 1 126 ? 151.156 107.139 114.496 1.00 17.40 126 LEU D C 1
ATOM 5654 O O . LEU D 1 126 ? 151.347 106.568 113.417 1.00 17.40 126 LEU D O 1
ATOM 5659 N N . CYS D 1 127 ? 152.117 107.831 115.104 1.00 18.66 127 CYS D N 1
ATOM 5660 C CA . CYS D 1 127 ? 153.433 107.996 114.503 1.00 18.66 127 CYS D CA 1
ATOM 5661 C C . CYS D 1 127 ? 154.277 106.730 114.548 1.00 18.66 127 CYS D C 1
ATOM 5662 O O . CYS D 1 127 ? 154.973 106.438 113.574 1.00 18.66 127 CYS D O 1
ATOM 5665 N N . ALA D 1 128 ? 154.234 105.969 115.641 1.00 16.85 128 ALA D N 1
ATOM 5666 C CA . ALA D 1 128 ? 155.055 104.777 115.783 1.00 16.85 128 ALA D CA 1
ATOM 5667 C C . ALA D 1 128 ? 154.611 103.603 114.928 1.00 16.85 128 ALA D C 1
ATOM 5668 O O . ALA D 1 128 ? 155.446 102.751 114.609 1.00 16.85 128 ALA D O 1
ATOM 5670 N N . PHE D 1 129 ? 153.332 103.529 114.541 1.00 18.99 129 PHE D N 1
ATOM 5671 C CA . PHE D 1 129 ? 152.822 102.358 113.839 1.00 18.99 129 PHE D CA 1
ATOM 5672 C C . PHE D 1 129 ? 152.277 102.689 112.453 1.00 18.99 129 PHE D C 1
ATOM 5673 O O . PHE D 1 129 ? 151.803 101.786 111.758 1.00 18.99 129 PHE D O 1
ATOM 5681 N N . CYS D 1 130 ? 152.327 103.956 112.034 1.00 21.19 130 CYS D N 1
ATOM 5682 C CA . CYS D 1 130 ? 151.819 104.344 110.722 1.00 21.19 130 CYS D CA 1
ATOM 5683 C C . CYS D 1 130 ? 152.522 103.623 109.578 1.00 21.19 130 CYS D C 1
ATOM 5684 O O . CYS D 1 130 ? 151.902 103.389 108.537 1.00 21.19 130 CYS D O 1
ATOM 5687 N N . THR D 1 131 ? 153.792 103.258 109.749 1.00 24.07 131 THR D N 1
ATOM 5688 C CA . THR D 1 131 ? 154.541 102.615 108.675 1.00 24.07 131 THR D CA 1
ATOM 5689 C C . THR D 1 131 ? 154.093 101.183 108.420 1.00 24.07 131 THR D C 1
ATOM 5690 O O . THR D 1 131 ? 154.403 100.629 107.361 1.00 24.07 131 THR D O 1
ATOM 5694 N N . ALA D 1 132 ? 153.364 100.571 109.355 1.00 32.23 132 ALA D N 1
ATOM 5695 C CA . ALA D 1 132 ? 152.889 99.191 109.219 1.00 32.23 132 ALA D CA 1
ATOM 5696 C C . ALA D 1 132 ? 151.368 99.208 109.340 1.00 32.23 132 ALA D C 1
ATOM 5697 O O . ALA D 1 132 ? 150.816 98.969 110.414 1.00 32.23 132 ALA D O 1
ATOM 5699 N N . VAL D 1 133 ? 150.696 99.465 108.223 1.00 39.04 133 VAL D N 1
ATOM 5700 C CA . VAL D 1 133 ? 149.243 99.594 108.200 1.00 39.04 133 VAL D CA 1
ATOM 5701 C C . VAL D 1 133 ? 148.724 98.833 106.987 1.00 39.04 133 VAL D C 1
ATOM 5702 O O . VAL D 1 133 ? 149.362 98.863 105.925 1.00 39.04 133 VAL D O 1
ATOM 5706 N N . PRO D 1 134 ? 147.593 98.135 107.087 1.00 45.90 134 PRO D N 1
ATOM 5707 C CA . PRO D 1 134 ? 147.100 97.380 105.930 1.00 45.90 134 PRO D CA 1
ATOM 5708 C C . PRO D 1 134 ? 146.594 98.297 104.829 1.00 45.90 134 PRO D C 1
ATOM 5709 O O . PRO D 1 134 ? 145.522 98.897 104.951 1.00 45.90 134 PRO D O 1
ATOM 5713 N N . VAL D 1 135 ? 147.361 98.408 103.744 1.00 53.80 135 VAL D N 1
ATOM 5714 C CA . VAL D 1 135 ? 146.984 99.318 102.669 1.00 53.80 135 VAL D CA 1
ATOM 5715 C C . VAL D 1 135 ? 146.075 98.621 101.667 1.00 53.80 135 VAL D C 1
ATOM 5716 O O . VAL D 1 135 ? 145.381 99.282 100.884 1.00 53.80 135 VAL D O 1
ATOM 5720 N N . SER D 1 136 ? 146.061 97.288 101.667 1.00 60.12 136 SER D N 1
ATOM 5721 C CA . SER D 1 136 ? 145.130 96.556 100.820 1.00 60.12 136 SER D CA 1
ATOM 5722 C C . SER D 1 136 ? 143.696 96.678 101.313 1.00 60.12 136 SER D C 1
ATOM 5723 O O . SER D 1 136 ? 142.804 96.985 100.516 1.00 60.12 136 SER D O 1
ATOM 5726 N N . ALA D 1 137 ? 143.457 96.452 102.602 1.00 57.83 137 ALA D N 1
ATOM 5727 C CA . ALA D 1 137 ? 142.136 96.634 103.191 1.00 57.83 137 ALA D CA 1
ATOM 5728 C C . ALA D 1 137 ? 141.925 98.116 103.469 1.00 57.83 137 ALA D C 1
ATOM 5729 O O . ALA D 1 137 ? 142.660 98.718 104.258 1.00 57.83 137 ALA D O 1
ATOM 5731 N N . LEU D 1 138 ? 140.923 98.707 102.822 1.00 57.84 138 LEU D N 1
ATOM 5732 C CA . LEU D 1 138 ? 140.630 100.132 102.958 1.00 57.84 138 LEU D CA 1
ATOM 5733 C C . LEU D 1 138 ? 141.796 100.979 102.444 1.00 57.84 138 LEU D C 1
ATOM 5734 O O . LEU D 1 138 ? 142.335 101.839 103.140 1.00 57.84 138 LEU D O 1
ATOM 5736 N N . GLY D 1 139 ? 142.175 100.717 101.198 1.00 57.19 139 GLY D N 1
ATOM 5737 C CA . GLY D 1 139 ? 143.259 101.442 100.563 1.00 57.19 139 GLY D CA 1
ATOM 5738 C C . GLY D 1 139 ? 142.926 101.893 99.154 1.00 57.19 139 GLY D C 1
ATOM 5739 O O . GLY D 1 139 ? 143.360 102.957 98.714 1.00 57.19 139 GLY D O 1
ATOM 5740 N N . LEU D 1 147 ? 155.933 99.333 93.706 1.00 68.66 147 LEU D N 1
ATOM 5741 C CA . LEU D 1 147 ? 156.738 100.027 94.705 1.00 68.66 147 LEU D CA 1
ATOM 5742 C C . LEU D 1 147 ? 157.499 99.048 95.592 1.00 68.66 147 LEU D C 1
ATOM 5743 O O . LEU D 1 147 ? 156.902 98.159 96.200 1.00 68.66 147 LEU D O 1
ATOM 5748 N N . PRO D 1 148 ? 158.819 99.226 95.677 1.00 70.57 148 PRO D N 1
ATOM 5749 C CA . PRO D 1 148 ? 159.644 98.322 96.493 1.00 70.57 148 PRO D CA 1
ATOM 5750 C C . PRO D 1 148 ? 159.357 98.451 97.979 1.00 70.57 148 PRO D C 1
ATOM 5751 O O . PRO D 1 148 ? 158.430 99.163 98.376 1.00 70.57 148 PRO D O 1
ATOM 5755 N N . ALA D 1 149 ? 160.122 97.734 98.812 1.00 67.88 149 ALA D N 1
ATOM 5756 C CA . ALA D 1 149 ? 160.052 97.951 100.251 1.00 67.88 149 ALA D CA 1
ATOM 5757 C C . ALA D 1 149 ? 160.307 99.410 100.608 1.00 67.88 149 ALA D C 1
ATOM 5758 O O . ALA D 1 149 ? 159.502 100.003 101.346 1.00 67.88 149 ALA D O 1
ATOM 5760 N N . PRO D 1 150 ? 161.385 100.041 100.142 1.00 67.66 150 PRO D N 1
ATOM 5761 C CA . PRO D 1 150 ? 161.451 101.503 100.151 1.00 67.66 150 PRO D CA 1
ATOM 5762 C C . PRO D 1 150 ? 160.492 102.075 99.121 1.00 67.66 150 PRO D C 1
ATOM 5763 O O . PRO D 1 150 ? 159.925 101.351 98.301 1.00 67.66 150 PRO D O 1
ATOM 5767 N N . GLU D 1 151 ? 160.287 103.395 99.210 1.00 61.71 151 GLU D N 1
ATOM 5768 C CA . GLU D 1 151 ? 159.307 104.120 98.401 1.00 61.71 151 GLU D CA 1
ATOM 5769 C C . GLU D 1 151 ? 157.881 103.867 98.885 1.00 61.71 151 GLU D C 1
ATOM 5770 O O . GLU D 1 151 ? 156.927 104.484 98.399 1.00 61.71 151 GLU D O 1
ATOM 5776 N N . LEU D 1 152 ? 157.734 102.970 99.857 1.00 48.15 152 LEU D N 1
ATOM 5777 C CA . LEU D 1 152 ? 156.460 102.691 100.500 1.00 48.15 152 LEU D CA 1
ATOM 5778 C C . LEU D 1 152 ? 156.512 102.928 102.004 1.00 48.15 152 LEU D C 1
ATOM 5779 O O . LEU D 1 152 ? 155.581 103.516 102.566 1.00 48.15 152 LEU D O 1
ATOM 5784 N N . ALA D 1 153 ? 157.568 102.460 102.674 1.00 39.70 153 ALA D N 1
ATOM 5785 C CA . ALA D 1 153 ? 157.751 102.802 104.079 1.00 39.70 153 ALA D CA 1
ATOM 5786 C C . ALA D 1 153 ? 158.141 104.263 104.236 1.00 39.70 153 ALA D C 1
ATOM 5787 O O . ALA D 1 153 ? 157.985 104.839 105.317 1.00 39.70 153 ALA D O 1
ATOM 5789 N N . ARG D 1 154 ? 158.658 104.876 103.169 1.00 35.83 154 ARG D N 1
ATOM 5790 C CA . ARG D 1 154 ? 158.952 106.303 103.186 1.00 35.83 154 ARG D CA 1
ATOM 5791 C C . ARG D 1 154 ? 157.736 107.136 102.805 1.00 35.83 154 ARG D C 1
ATOM 5792 O O . ARG D 1 154 ? 157.669 108.317 103.160 1.00 35.83 154 ARG D O 1
ATOM 5800 N N . LEU D 1 155 ? 156.776 106.543 102.095 1.00 34.72 155 LEU D N 1
ATOM 5801 C CA . LEU D 1 155 ? 155.522 107.218 101.782 1.00 34.72 155 LEU D CA 1
ATOM 5802 C C . LEU D 1 155 ? 154.553 107.128 102.954 1.00 34.72 155 LEU D C 1
ATOM 5803 O O . LEU D 1 155 ? 153.844 108.090 103.268 1.00 34.72 155 LEU D O 1
ATOM 5808 N N . LEU D 1 156 ? 154.515 105.971 103.613 1.00 28.89 156 LEU D N 1
ATOM 5809 C CA . LEU D 1 156 ? 153.580 105.765 104.712 1.00 28.89 156 LEU D CA 1
ATOM 5810 C C . LEU D 1 156 ? 154.010 106.525 105.958 1.00 28.89 156 LEU D C 1
ATOM 5811 O O . LEU D 1 156 ? 153.180 106.848 106.814 1.00 28.89 156 LEU D O 1
ATOM 5816 N N . ALA D 1 157 ? 155.302 106.824 106.077 1.00 25.51 157 ALA D N 1
ATOM 5817 C CA . ALA D 1 157 ? 155.812 107.480 107.274 1.00 25.51 157 ALA D CA 1
ATOM 5818 C C . ALA D 1 157 ? 155.356 108.926 107.406 1.00 25.51 157 ALA D C 1
ATOM 5819 O O . ALA D 1 157 ? 155.487 109.494 108.494 1.00 25.51 157 ALA D O 1
ATOM 5821 N N . ARG D 1 158 ? 154.816 109.531 106.345 1.00 26.97 158 ARG D N 1
ATOM 5822 C CA . ARG D 1 158 ? 154.401 110.929 106.363 1.00 26.97 158 ARG D CA 1
ATOM 5823 C C . ARG D 1 158 ? 152.914 111.099 106.637 1.00 26.97 158 ARG D C 1
ATOM 5824 O O . ARG D 1 158 ? 152.387 112.208 106.494 1.00 26.97 158 ARG D O 1
ATOM 5832 N N . VAL D 1 159 ? 152.227 110.030 107.023 1.00 24.28 159 VAL D N 1
ATOM 5833 C CA . VAL D 1 159 ? 150.797 110.061 107.323 1.00 24.28 159 VAL D CA 1
ATOM 5834 C C . VAL D 1 159 ? 150.495 111.020 108.470 1.00 24.28 159 VAL D C 1
ATOM 5835 O O . VAL D 1 159 ? 149.555 111.820 108.359 1.00 24.28 159 VAL D O 1
ATOM 5839 N N . PRO D 1 160 ? 151.230 110.986 109.588 1.00 21.52 160 PRO D N 1
ATOM 5840 C CA . PRO D 1 160 ? 150.916 111.928 110.674 1.00 21.52 160 PRO D CA 1
ATOM 5841 C C . PRO D 1 160 ? 151.247 113.376 110.351 1.00 21.52 160 PRO D C 1
ATOM 5842 O O . PRO D 1 160 ? 150.857 114.267 111.113 1.00 21.52 160 PRO D O 1
ATOM 5846 N N . CYS D 1 161 ? 151.949 113.642 109.254 1.00 26.21 161 CYS D N 1
ATOM 5847 C CA . CYS D 1 161 ? 152.301 115.006 108.877 1.00 26.21 161 CYS D CA 1
ATOM 5848 C C . CYS D 1 161 ? 151.475 115.421 107.663 1.00 26.21 161 CYS D C 1
ATOM 5849 O O . CYS D 1 161 ? 151.757 114.988 106.540 1.00 26.21 161 CYS D O 1
ATOM 5852 N N . PRO D 1 162 ? 150.438 116.248 107.853 1.00 28.24 162 PRO D N 1
ATOM 5853 C CA . PRO D 1 162 ? 149.489 116.522 106.761 1.00 28.24 162 PRO D CA 1
ATOM 5854 C C . PRO D 1 162 ? 150.057 117.353 105.621 1.00 28.24 162 PRO D C 1
ATOM 5855 O O . PRO D 1 162 ? 149.613 117.221 104.477 1.00 28.24 162 PRO D O 1
ATOM 5859 N N . GLU D 1 163 ? 151.023 118.222 105.916 1.00 31.26 163 GLU D N 1
ATOM 5860 C CA . GLU D 1 163 ? 151.588 119.085 104.884 1.00 31.26 163 GLU D CA 1
ATOM 5861 C C . GLU D 1 163 ? 152.685 118.394 104.087 1.00 31.26 163 GLU D C 1
ATOM 5862 O O . GLU D 1 163 ? 153.014 118.847 102.987 1.00 31.26 163 GLU D O 1
ATOM 5868 N N . ILE D 1 164 ? 153.260 117.312 104.616 1.00 31.99 164 ILE D N 1
ATOM 5869 C CA . ILE D 1 164 ? 154.311 116.571 103.933 1.00 31.99 164 ILE D CA 1
ATOM 5870 C C . ILE D 1 164 ? 153.768 115.409 103.119 1.00 31.99 164 ILE D C 1
ATOM 5871 O O . ILE D 1 164 ? 154.451 114.929 102.205 1.00 31.99 164 ILE D O 1
ATOM 5876 N N . TYR D 1 165 ? 152.559 114.944 103.420 1.00 33.27 165 TYR D N 1
ATOM 5877 C CA . TYR D 1 165 ? 152.052 113.711 102.833 1.00 33.27 165 TYR D CA 1
ATOM 5878 C C . TYR D 1 165 ? 151.775 113.897 101.347 1.00 33.27 165 TYR D C 1
ATOM 5879 O O . TYR D 1 165 ? 151.003 114.775 100.951 1.00 33.27 165 TYR D O 1
ATOM 5888 N N . ASP D 1 166 ? 152.409 113.064 100.524 1.00 37.67 166 ASP D N 1
ATOM 5889 C CA . ASP D 1 166 ? 152.239 113.150 99.080 1.00 37.67 166 ASP D CA 1
ATOM 5890 C C . ASP D 1 166 ? 151.318 112.056 98.563 1.00 37.67 166 ASP D C 1
ATOM 5891 O O . ASP D 1 166 ? 150.442 112.315 97.732 1.00 37.67 166 ASP D O 1
ATOM 5896 N N . GLY D 1 167 ? 151.500 110.834 99.052 1.00 38.17 167 GLY D N 1
ATOM 5897 C CA . GLY D 1 167 ? 150.813 109.698 98.478 1.00 38.17 167 GLY D CA 1
ATOM 5898 C C . GLY D 1 167 ? 149.347 109.602 98.834 1.00 38.17 167 GLY D C 1
ATOM 5899 O O . GLY D 1 167 ? 148.922 108.634 99.468 1.00 38.17 167 GLY D O 1
ATOM 5900 N N . ASP D 1 168 ? 148.551 110.577 98.397 1.00 41.41 168 ASP D N 1
ATOM 5901 C CA . ASP D 1 168 ? 147.113 110.567 98.623 1.00 41.41 168 ASP D CA 1
ATOM 5902 C C . ASP D 1 168 ? 146.409 109.549 97.742 1.00 41.41 168 ASP D C 1
ATOM 5903 O O . ASP D 1 168 ? 145.218 109.293 97.927 1.00 41.41 168 ASP D O 1
ATOM 5908 N N . TRP D 1 169 ? 147.119 108.984 96.774 1.00 44.93 169 TRP D N 1
ATOM 5909 C CA . TRP D 1 169 ? 146.709 107.765 96.106 1.00 44.93 169 TRP D CA 1
ATOM 5910 C C . TRP D 1 169 ? 147.199 106.576 96.935 1.00 44.93 169 TRP D C 1
ATOM 5911 O O . TRP D 1 169 ? 148.120 106.694 97.749 1.00 44.93 169 TRP D O 1
ATOM 5922 N N . LEU D 1 170 ? 146.538 105.431 96.760 1.00 47.51 170 LEU D N 1
ATOM 5923 C CA . LEU D 1 170 ? 146.747 104.201 97.524 1.00 47.51 170 LEU D CA 1
ATOM 5924 C C . LEU D 1 170 ? 146.204 104.277 98.946 1.00 47.51 170 LEU D C 1
ATOM 5925 O O . LEU D 1 170 ? 146.084 103.246 99.612 1.00 47.51 170 LEU D O 1
ATOM 5930 N N . LEU D 1 171 ? 145.864 105.468 99.422 1.00 40.44 171 LEU D N 1
ATOM 5931 C CA . LEU D 1 171 ? 145.335 105.639 100.764 1.00 40.44 171 LEU D CA 1
ATOM 5932 C C . LEU D 1 171 ? 144.871 107.072 100.953 1.00 40.44 171 LEU D C 1
ATOM 5933 O O . LEU D 1 171 ? 145.603 108.014 100.640 1.00 40.44 171 LEU D O 1
ATOM 5938 N N . ALA D 1 172 ? 143.661 107.237 101.470 1.00 32.72 172 ALA D N 1
ATOM 5939 C CA . ALA D 1 172 ? 143.256 108.533 101.983 1.00 32.72 172 ALA D CA 1
ATOM 5940 C C . ALA D 1 172 ? 143.871 108.734 103.360 1.00 32.72 172 ALA D C 1
ATOM 5941 O O . ALA D 1 172 ? 143.912 107.816 104.181 1.00 32.72 172 ALA D O 1
ATOM 5943 N N . ARG D 1 173 ? 144.367 109.946 103.607 1.00 28.37 173 ARG D N 1
ATOM 5944 C CA . ARG D 1 173 ? 145.098 110.171 104.848 1.00 28.37 173 ARG D CA 1
ATOM 5945 C C . ARG D 1 173 ? 144.180 110.110 106.060 1.00 28.37 173 ARG D C 1
ATOM 5946 O O . ARG D 1 173 ? 144.633 109.772 107.158 1.00 28.37 173 ARG D O 1
ATOM 5954 N N . GLU D 1 174 ? 142.900 110.424 105.890 1.00 27.39 174 GLU D N 1
ATOM 5955 C CA . GLU D 1 174 ? 141.954 110.355 106.993 1.00 27.39 174 GLU D CA 1
ATOM 5956 C C . GLU D 1 174 ? 141.352 108.966 107.162 1.00 27.39 174 GLU D C 1
ATOM 5957 O O . GLU D 1 174 ? 140.623 108.730 108.130 1.00 27.39 174 GLU D O 1
ATOM 5963 N N . VAL D 1 175 ? 141.632 108.049 106.241 1.00 24.20 175 VAL D N 1
ATOM 5964 C CA . VAL D 1 175 ? 141.282 106.648 106.418 1.00 24.20 175 VAL D CA 1
ATOM 5965 C C . VAL D 1 175 ? 142.344 105.866 107.179 1.00 24.20 175 VAL D C 1
ATOM 5966 O O . VAL D 1 175 ? 141.991 104.945 107.931 1.00 24.20 175 VAL D O 1
ATOM 5970 N N . ALA D 1 176 ? 143.630 106.199 107.029 1.00 22.14 176 ALA D N 1
ATOM 5971 C CA . ALA D 1 176 ? 144.684 105.604 107.842 1.00 22.14 176 ALA D CA 1
ATOM 5972 C C . ALA D 1 176 ? 144.722 106.217 109.234 1.00 22.14 176 ALA D C 1
ATOM 5973 O O . ALA D 1 176 ? 144.846 105.497 110.227 1.00 22.14 176 ALA D O 1
ATOM 5975 N N . VAL D 1 177 ? 144.620 107.540 109.326 1.00 22.65 177 VAL D N 1
ATOM 5976 C CA . VAL D 1 177 ? 144.203 108.184 110.563 1.00 22.65 177 VAL D CA 1
ATOM 5977 C C . VAL D 1 177 ? 142.757 107.761 110.765 1.00 22.65 177 VAL D C 1
ATOM 5978 O O . VAL D 1 177 ? 142.101 107.320 109.814 1.00 22.65 177 VAL D O 1
ATOM 5982 N N . ARG D 1 178 ? 142.257 107.845 111.998 1.00 25.00 178 ARG D N 1
ATOM 5983 C CA . ARG D 1 178 ? 140.893 107.445 112.353 1.00 25.00 178 ARG D CA 1
ATOM 5984 C C . ARG D 1 178 ? 140.727 105.926 112.391 1.00 25.00 178 ARG D C 1
ATOM 5985 O O . ARG D 1 178 ? 139.702 105.422 112.847 1.00 25.00 178 ARG D O 1
ATOM 5993 N N . TYR D 1 179 ? 141.737 105.185 111.944 1.00 22.56 179 TYR D N 1
ATOM 5994 C CA . TYR D 1 179 ? 141.818 103.746 112.156 1.00 22.56 179 TYR D CA 1
ATOM 5995 C C . TYR D 1 179 ? 142.919 103.351 113.123 1.00 22.56 179 TYR D C 1
ATOM 5996 O O . TYR D 1 179 ? 142.748 102.368 113.849 1.00 22.56 179 TYR D O 1
ATOM 6005 N N . LEU D 1 180 ? 144.035 104.079 113.170 1.00 20.41 180 LEU D N 1
ATOM 6006 C CA . LEU D 1 180 ? 145.065 103.898 114.178 1.00 20.41 180 LEU D CA 1
ATOM 6007 C C . LEU D 1 180 ? 144.733 104.599 115.485 1.00 20.41 180 LEU D C 1
ATOM 6008 O O . LEU D 1 180 ? 145.264 104.212 116.528 1.00 20.41 180 LEU D O 1
ATOM 6013 N N . ARG D 1 181 ? 143.879 105.616 115.452 1.00 22.04 181 ARG D N 1
ATOM 6014 C CA . ARG D 1 181 ? 143.428 106.288 116.659 1.00 22.04 181 ARG D CA 1
ATOM 6015 C C . ARG D 1 181 ? 142.279 105.567 117.347 1.00 22.04 181 ARG D C 1
ATOM 6016 O O . ARG D 1 181 ? 141.859 105.995 118.426 1.00 22.04 181 ARG D O 1
ATOM 6024 N N . CYS D 1 182 ? 141.757 104.495 116.751 1.00 22.72 182 CYS D N 1
ATOM 6025 C CA . CYS D 1 182 ? 140.752 103.678 117.421 1.00 22.72 182 CYS D CA 1
ATOM 6026 C C . CYS D 1 182 ? 141.395 102.474 118.097 1.00 22.72 182 CYS D C 1
ATOM 6027 O O . CYS D 1 182 ? 140.951 102.039 119.162 1.00 22.72 182 CYS D O 1
ATOM 6030 N N . ILE D 1 183 ? 142.447 101.923 117.489 1.00 18.12 183 ILE D N 1
ATOM 6031 C CA . ILE D 1 183 ? 143.222 100.878 118.152 1.00 18.12 183 ILE D CA 1
ATOM 6032 C C . ILE D 1 183 ? 143.965 101.455 119.347 1.00 18.12 183 ILE D C 1
ATOM 6033 O O . ILE D 1 183 ? 144.319 100.738 120.288 1.00 18.12 183 ILE D O 1
ATOM 6038 N N . SER D 1 184 ? 144.219 102.764 119.323 1.00 18.06 184 SER D N 1
ATOM 6039 C CA . SER D 1 184 ? 144.942 103.408 120.411 1.00 18.06 184 SER D CA 1
ATOM 6040 C C . SER D 1 184 ? 144.034 103.654 121.607 1.00 18.06 184 SER D C 1
ATOM 6041 O O . SER D 1 184 ? 144.493 103.674 122.754 1.00 18.06 184 SER D O 1
ATOM 6044 N N . GLN D 1 185 ? 142.741 103.857 121.358 1.00 19.54 185 GLN D N 1
ATOM 6045 C CA . GLN D 1 185 ? 141.795 104.094 122.440 1.00 19.54 185 GLN D CA 1
ATOM 6046 C C . GLN D 1 185 ? 141.200 102.807 122.992 1.00 19.54 185 GLN D C 1
ATOM 6047 O O . GLN D 1 185 ? 140.645 102.825 124.092 1.00 19.54 185 GLN D O 1
ATOM 6053 N N . ALA D 1 186 ? 141.301 101.700 122.260 1.00 17.23 186 ALA D N 1
ATOM 6054 C CA . ALA D 1 186 ? 140.978 100.405 122.841 1.00 17.23 186 ALA D CA 1
ATOM 6055 C C . ALA D 1 186 ? 142.047 99.971 123.837 1.00 17.23 186 ALA D C 1
ATOM 6056 O O . ALA D 1 186 ? 141.742 99.279 124.813 1.00 17.23 186 ALA D O 1
ATOM 6058 N N . LEU D 1 187 ? 143.301 100.367 123.607 1.00 18.11 187 LEU D N 1
ATOM 6059 C CA . LEU D 1 187 ? 144.365 100.055 124.555 1.00 18.11 187 LEU D CA 1
ATOM 6060 C C . LEU D 1 187 ? 144.374 101.039 125.716 1.00 18.11 187 LEU D C 1
ATOM 6061 O O . LEU D 1 187 ? 144.758 100.686 126.836 1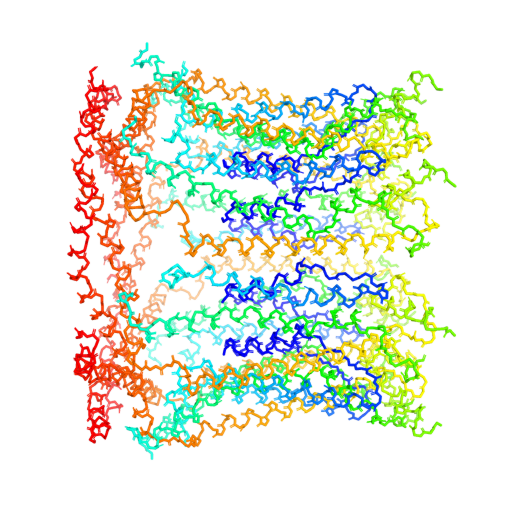.00 18.11 187 LEU D O 1
ATOM 6066 N N . GLY D 1 188 ? 143.969 102.282 125.468 1.00 18.43 188 GLY D N 1
ATOM 6067 C CA . GLY D 1 188 ? 143.928 103.263 126.536 1.00 18.43 188 GLY D CA 1
ATOM 6068 C C . GLY D 1 188 ? 142.848 102.988 127.563 1.00 18.43 188 GLY D C 1
ATOM 6069 O O . GLY D 1 188 ? 142.939 103.454 128.701 1.00 18.43 188 GLY D O 1
ATOM 6070 N N . TRP D 1 189 ? 141.813 102.239 127.181 1.00 19.20 189 TRP D N 1
ATOM 6071 C CA . TRP D 1 189 ? 140.746 101.874 128.107 1.00 19.20 189 TRP D CA 1
ATOM 6072 C C . TRP D 1 189 ? 141.004 100.517 128.751 1.00 19.20 189 TRP D C 1
ATOM 6073 O O . TRP D 1 189 ? 140.597 100.284 129.891 1.00 19.20 189 TRP D O 1
ATOM 6084 N N . SER D 1 190 ? 141.677 99.614 128.038 1.00 22.40 190 SER D N 1
ATOM 6085 C CA . SER D 1 190 ? 142.131 98.368 128.644 1.00 22.40 190 SER D CA 1
ATOM 6086 C C . SER D 1 190 ? 143.223 98.584 129.680 1.00 22.40 190 SER D C 1
ATOM 6087 O O . SER D 1 190 ? 143.445 97.699 130.510 1.00 22.40 190 SER D O 1
ATOM 6090 N N . PHE D 1 191 ? 143.909 99.725 129.646 1.00 24.36 191 PHE D N 1
ATOM 6091 C CA . PHE D 1 191 ? 144.956 100.045 130.609 1.00 24.36 191 PHE D CA 1
ATOM 6092 C C . PHE D 1 191 ? 144.362 100.681 131.863 1.00 24.36 191 PHE D C 1
ATOM 6093 O O . PHE D 1 191 ? 144.785 100.378 132.982 1.00 24.36 191 PHE D O 1
ATOM 6101 N N . VAL D 1 192 ? 143.376 101.562 131.688 1.00 29.59 192 VAL D N 1
ATOM 6102 C CA . VAL D 1 192 ? 142.701 102.162 132.834 1.00 29.59 192 VAL D CA 1
ATOM 6103 C C . VAL D 1 192 ? 141.876 101.124 133.582 1.00 29.59 192 VAL D C 1
ATOM 6104 O O . VAL D 1 192 ? 141.668 101.241 134.795 1.00 29.59 192 VAL D O 1
ATOM 6108 N N . LEU D 1 193 ? 141.392 100.100 132.880 1.00 30.14 193 LEU D N 1
ATOM 6109 C CA . LEU D 1 193 ? 140.604 99.057 133.527 1.00 30.14 193 LEU D CA 1
ATOM 6110 C C . LEU D 1 193 ? 141.494 98.133 134.345 1.00 30.14 193 LEU D C 1
ATOM 6111 O O . LEU D 1 193 ? 141.279 97.942 135.547 1.00 30.14 193 LEU D O 1
ATOM 6116 N N . LEU D 1 194 ? 142.510 97.553 133.705 1.00 32.24 194 LEU D N 1
ATOM 6117 C CA . LEU D 1 194 ? 143.378 96.602 134.390 1.00 32.24 194 LEU D CA 1
ATOM 6118 C C . LEU D 1 194 ? 144.193 97.276 135.487 1.00 32.24 194 LEU D C 1
ATOM 6119 O O . LEU D 1 194 ? 144.705 96.607 136.390 1.00 32.24 194 LEU D O 1
ATOM 6124 N N . THR D 1 195 ? 144.329 98.599 135.424 1.00 35.25 195 THR D N 1
ATOM 6125 C CA . THR D 1 195 ? 145.056 99.319 136.463 1.00 35.25 195 THR D CA 1
ATOM 6126 C C . THR D 1 195 ? 144.140 99.671 137.627 1.00 35.25 195 THR D C 1
ATOM 6127 O O . THR D 1 195 ? 144.582 99.741 138.778 1.00 35.25 195 THR D O 1
ATOM 6131 N N . THR D 1 196 ? 142.855 99.894 137.348 1.00 37.61 196 THR D N 1
ATOM 6132 C CA . THR D 1 196 ? 141.901 100.156 138.421 1.00 37.61 196 THR D CA 1
ATOM 6133 C C . THR D 1 196 ? 141.446 98.858 139.074 1.00 37.61 196 THR D C 1
ATOM 6134 O O . THR D 1 196 ? 141.050 98.845 140.244 1.00 37.61 196 THR D O 1
ATOM 6138 N N . LEU D 1 197 ? 141.493 97.753 138.329 1.00 39.35 197 LEU D N 1
ATOM 6139 C CA . LEU D 1 197 ? 141.168 96.453 138.903 1.00 39.35 197 LEU D CA 1
ATOM 6140 C C . LEU D 1 197 ? 142.320 95.907 139.733 1.00 39.35 197 LEU D C 1
ATOM 6141 O O . LEU D 1 197 ? 142.175 94.876 140.396 1.00 39.35 197 LEU D O 1
ATOM 6146 N N . LEU D 1 198 ? 143.472 96.577 139.702 1.00 43.85 198 LEU D N 1
ATOM 6147 C CA . LEU D 1 198 ? 144.618 96.185 140.510 1.00 43.85 198 LEU D CA 1
ATOM 6148 C C . LEU D 1 198 ? 144.776 97.051 141.751 1.00 43.85 198 LEU D C 1
ATOM 6149 O O . LEU D 1 198 ? 145.268 96.559 142.770 1.00 43.85 198 LEU D O 1
ATOM 6154 N N . ALA D 1 199 ? 144.373 98.321 141.690 1.00 47.48 199 ALA D N 1
ATOM 6155 C CA . ALA D 1 199 ? 144.305 99.148 142.886 1.00 47.48 199 ALA D CA 1
ATOM 6156 C C . ALA D 1 199 ? 143.153 98.741 143.793 1.00 47.48 199 ALA D C 1
ATOM 6157 O O . ALA D 1 199 ? 143.110 99.165 144.952 1.00 47.48 199 ALA D O 1
ATOM 6159 N N . PHE D 1 200 ? 142.218 97.938 143.284 1.00 49.74 200 PHE D N 1
ATOM 6160 C CA . PHE D 1 200 ? 141.125 97.425 144.102 1.00 49.74 200 PHE D CA 1
ATOM 6161 C C . PHE D 1 200 ? 141.569 96.197 144.885 1.00 49.74 200 PHE D C 1
ATOM 6162 O O . PHE D 1 200 ? 141.117 95.963 146.011 1.00 49.74 200 PHE D O 1
ATOM 6170 N N . VAL D 1 201 ? 142.457 95.395 144.295 1.00 52.73 201 VAL D N 1
ATOM 6171 C CA . VAL D 1 201 ? 142.919 94.176 144.952 1.00 52.73 201 VAL D CA 1
ATOM 6172 C C . VAL D 1 201 ? 143.899 94.502 146.071 1.00 52.73 201 VAL D C 1
ATOM 6173 O O . VAL D 1 201 ? 144.000 93.765 147.060 1.00 52.73 201 VAL D O 1
ATOM 6177 N N . VAL D 1 202 ? 144.616 95.620 145.955 1.00 55.91 202 VAL D N 1
ATOM 6178 C CA . VAL D 1 202 ? 145.631 95.971 146.943 1.00 55.91 202 VAL D CA 1
ATOM 6179 C C . VAL D 1 202 ? 145.009 96.894 147.981 1.00 55.91 202 VAL D C 1
ATOM 6180 O O . VAL D 1 202 ? 145.716 97.594 148.714 1.00 55.91 202 VAL D O 1
ATOM 6184 N N . ARG D 1 203 ? 143.678 96.906 148.037 1.00 60.95 203 ARG D N 1
ATOM 6185 C CA . ARG D 1 203 ? 142.943 97.455 149.173 1.00 60.95 203 ARG D CA 1
ATOM 6186 C C . ARG D 1 203 ? 142.085 96.424 149.887 1.00 60.95 203 ARG D C 1
ATOM 6187 O O . ARG D 1 203 ? 141.355 96.795 150.812 1.00 60.95 203 ARG D O 1
ATOM 6195 N N . SER D 1 204 ? 142.136 95.153 149.493 1.00 66.30 204 SER D N 1
ATOM 6196 C CA . SER D 1 204 ? 141.354 94.085 150.101 1.00 66.30 204 SER D CA 1
ATOM 6197 C C . SER D 1 204 ? 142.223 93.002 150.724 1.00 66.30 204 SER D C 1
ATOM 6198 O O . SER D 1 204 ? 141.834 92.413 151.736 1.00 66.30 204 SER D O 1
ATOM 6201 N N . VAL D 1 205 ? 143.387 92.720 150.138 1.00 69.67 205 VAL D N 1
ATOM 6202 C CA . VAL D 1 205 ? 144.348 91.840 150.795 1.00 69.67 205 VAL D CA 1
ATOM 6203 C C . VAL D 1 205 ? 145.358 92.652 151.596 1.00 69.67 205 VAL D C 1
ATOM 6204 O O . VAL D 1 205 ? 145.793 92.230 152.673 1.00 69.67 205 VAL D O 1
ATOM 6208 N N . ARG D 1 206 ? 145.729 93.831 151.094 1.00 72.79 206 ARG D N 1
ATOM 6209 C CA . ARG D 1 206 ? 146.674 94.729 151.750 1.00 72.79 206 ARG D CA 1
ATOM 6210 C C . ARG D 1 206 ? 147.984 94.017 152.061 1.00 72.79 206 ARG D C 1
ATOM 6211 O O . ARG D 1 206 ? 148.297 93.786 153.235 1.00 72.79 206 ARG D O 1
ATOM 6219 N N . PRO D 1 207 ? 148.765 93.649 151.053 1.00 76.54 207 PRO D N 1
ATOM 6220 C CA . PRO D 1 207 ? 150.060 93.014 151.309 1.00 76.54 207 PRO D CA 1
ATOM 6221 C C . PRO D 1 207 ? 151.004 93.968 152.026 1.00 76.54 207 PRO D C 1
ATOM 6222 O O . PRO D 1 207 ? 150.794 95.181 152.075 1.00 76.54 207 PRO D O 1
ATOM 6226 N N . CYS D 1 208 ? 152.085 93.390 152.549 1.00 76.77 208 CYS D N 1
ATOM 6227 C CA . CYS D 1 208 ? 153.084 94.094 153.353 1.00 76.77 208 CYS D CA 1
ATOM 6228 C C . CYS D 1 208 ? 152.456 94.953 154.446 1.00 76.77 208 CYS D C 1
ATOM 6229 O O . CYS D 1 208 ? 152.968 96.028 154.770 1.00 76.77 208 CYS D O 1
ATOM 6232 N N . PHE D 1 209 ? 151.349 94.491 155.018 1.00 75.94 209 PHE D N 1
ATOM 6233 C CA . PHE D 1 209 ? 150.658 95.205 156.079 1.00 75.94 209 PHE D CA 1
ATOM 6234 C C . PHE D 1 209 ? 150.431 94.271 157.256 1.00 75.94 209 PHE D C 1
ATOM 6235 O O . PHE D 1 209 ? 149.889 93.172 157.094 1.00 75.94 209 PHE D O 1
ATOM 6243 N N . THR D 1 210 ? 150.854 94.709 158.433 1.00 75.07 210 THR D N 1
ATOM 6244 C CA . THR D 1 210 ? 150.460 94.096 159.687 1.00 75.07 210 THR D CA 1
ATOM 6245 C C . THR D 1 210 ? 150.137 95.213 160.666 1.00 75.07 210 THR D C 1
ATOM 6246 O O . THR D 1 210 ? 150.743 96.288 160.626 1.00 75.07 210 THR D O 1
ATOM 6250 N N . GLN D 1 211 ? 149.159 94.963 161.536 1.00 73.50 211 GLN D N 1
ATOM 6251 C CA . GLN D 1 211 ? 148.737 96.006 162.463 1.00 73.50 211 GLN D CA 1
ATOM 6252 C C . GLN D 1 211 ? 149.838 96.353 163.455 1.00 73.50 211 GLN D C 1
ATOM 6253 O O . GLN D 1 211 ? 149.862 97.468 163.988 1.00 73.50 211 GLN D O 1
ATOM 6259 N N . ALA D 1 212 ? 150.755 95.419 163.715 1.00 70.05 212 ALA D N 1
ATOM 6260 C CA . ALA D 1 212 ? 151.883 95.719 164.586 1.00 70.05 212 ALA D CA 1
ATOM 6261 C C . ALA D 1 212 ? 152.824 96.722 163.932 1.00 70.05 212 ALA D C 1
ATOM 6262 O O . ALA D 1 212 ? 153.296 97.662 164.580 1.00 70.05 212 ALA D O 1
ATOM 6264 N N . ALA D 1 213 ? 153.102 96.541 162.638 1.00 70.33 213 ALA D N 1
ATOM 6265 C CA . ALA D 1 213 ? 154.002 97.437 161.922 1.00 70.33 213 ALA D CA 1
ATOM 6266 C C . ALA D 1 213 ? 153.341 98.746 161.521 1.00 70.33 213 ALA D C 1
ATOM 6267 O O . ALA D 1 213 ? 154.025 99.769 161.421 1.00 70.33 213 ALA D O 1
ATOM 6269 N N . PHE D 1 214 ? 152.034 98.741 161.281 1.00 69.49 214 PHE D N 1
ATOM 6270 C CA . PHE D 1 214 ? 151.316 99.980 161.028 1.00 69.49 214 PHE D CA 1
ATOM 6271 C C . PHE D 1 214 ? 151.245 100.878 162.254 1.00 69.49 214 PHE D C 1
ATOM 6272 O O . PHE D 1 214 ? 151.244 102.104 162.108 1.00 69.49 214 PHE D O 1
ATOM 6280 N N . LEU D 1 215 ? 151.190 100.298 163.452 1.00 69.65 215 LEU D N 1
ATOM 6281 C CA . LEU D 1 215 ? 151.145 101.072 164.686 1.00 69.65 215 LEU D CA 1
ATOM 6282 C C . LEU D 1 215 ? 152.520 101.611 165.066 1.00 69.65 215 LEU D C 1
ATOM 6283 O O . LEU D 1 215 ? 152.645 102.773 165.462 1.00 69.65 215 LEU D O 1
ATOM 6288 N N . LYS D 1 216 ? 153.558 100.778 164.954 1.00 68.68 216 LYS D N 1
ATOM 6289 C CA . LYS D 1 216 ? 154.909 101.237 165.251 1.00 68.68 216 LYS D CA 1
ATOM 6290 C C . LYS D 1 216 ? 155.357 102.324 164.287 1.00 68.68 216 LYS D C 1
ATOM 6291 O O . LYS D 1 216 ? 156.169 103.181 164.651 1.00 68.68 216 LYS D O 1
ATOM 6297 N N . SER D 1 217 ? 154.843 102.309 163.057 1.00 68.37 217 SER D N 1
ATOM 6298 C CA . SER D 1 217 ? 155.227 103.319 162.078 1.00 68.37 217 SER D CA 1
ATOM 6299 C C . SER D 1 217 ? 154.572 104.661 162.382 1.00 68.37 217 SER D C 1
ATOM 6300 O O . SER D 1 217 ? 155.201 105.715 162.239 1.00 68.37 217 SER D O 1
ATOM 6303 N N . LYS D 1 218 ? 153.306 104.642 162.801 1.00 71.87 218 LYS D N 1
ATOM 6304 C CA . LYS D 1 218 ? 152.593 105.887 163.061 1.00 71.87 218 LYS D CA 1
ATOM 6305 C C . LYS D 1 218 ? 153.120 106.573 164.315 1.00 71.87 218 LYS D C 1
ATOM 6306 O O . LYS D 1 218 ? 152.956 107.785 164.493 1.00 71.87 218 LYS D O 1
ATOM 6312 N N . TYR D 1 219 ? 153.754 105.806 165.202 1.00 72.38 219 TYR D N 1
ATOM 6313 C CA . TYR D 1 219 ? 154.295 106.382 166.428 1.00 72.38 219 TYR D CA 1
ATOM 6314 C C . TYR D 1 219 ? 155.614 107.092 166.160 1.00 72.38 219 TYR D C 1
ATOM 6315 O O . TYR D 1 219 ? 155.838 108.212 166.633 1.00 72.38 219 TYR D O 1
ATOM 6324 N N . TRP D 1 220 ? 156.505 106.449 165.402 1.00 71.58 220 TRP D N 1
ATOM 6325 C CA . TRP D 1 220 ? 157.803 107.049 165.116 1.00 71.58 220 TRP D CA 1
ATOM 6326 C C . TRP D 1 220 ? 157.658 108.311 164.276 1.00 71.58 220 TRP D C 1
ATOM 6327 O O . TRP D 1 220 ? 158.495 109.217 164.357 1.00 71.58 220 TRP D O 1
ATOM 6338 N N . SER D 1 221 ? 156.605 108.391 163.462 1.00 70.81 221 SER D N 1
ATOM 6339 C CA . SER D 1 221 ? 156.388 109.589 162.657 1.00 70.81 221 SER D CA 1
ATOM 6340 C C . SER D 1 221 ? 155.889 110.743 163.516 1.00 70.81 221 SER D C 1
ATOM 6341 O O . SER D 1 221 ? 155.938 111.906 163.102 1.00 70.81 221 SER D O 1
ATOM 6344 N N . HIS D 1 222 ? 155.398 110.441 164.718 1.00 75.12 222 HIS D N 1
ATOM 6345 C CA . HIS D 1 222 ? 154.992 111.498 165.639 1.00 75.12 222 HIS D CA 1
ATOM 6346 C C . HIS D 1 222 ? 156.175 111.968 166.476 1.00 75.12 222 HIS D C 1
ATOM 6347 O O . HIS D 1 222 ? 156.264 113.145 166.844 1.00 75.12 222 HIS D O 1
ATOM 6354 N N . TYR D 1 223 ? 157.092 111.052 166.796 1.00 75.63 223 TYR D N 1
ATOM 6355 C CA . TYR D 1 223 ? 158.276 111.418 167.563 1.00 75.63 223 TYR D CA 1
ATOM 6356 C C . TYR D 1 223 ? 159.179 112.353 166.768 1.00 75.63 223 TYR D C 1
ATOM 6357 O O . TYR D 1 223 ? 159.917 113.162 167.340 1.00 75.63 223 TYR D O 1
ATOM 6366 N N . ILE D 1 224 ? 159.137 112.246 165.439 1.00 74.73 224 ILE D N 1
ATOM 6367 C CA . ILE D 1 224 ? 159.952 113.112 164.591 1.00 74.73 224 ILE D CA 1
ATOM 6368 C C . ILE D 1 224 ? 159.516 114.562 164.747 1.00 74.73 224 ILE D C 1
ATOM 6369 O O . ILE D 1 224 ? 160.343 115.470 164.893 1.00 74.73 224 ILE D O 1
ATOM 6374 N N . ASP D 1 225 ? 158.205 114.800 164.724 1.00 76.64 225 ASP D N 1
ATOM 6375 C CA . ASP D 1 225 ? 157.699 116.168 164.723 1.00 76.64 225 ASP D CA 1
ATOM 6376 C C . ASP D 1 225 ? 157.839 116.821 166.093 1.00 76.64 225 ASP D C 1
ATOM 6377 O O . ASP D 1 225 ? 158.194 118.000 166.193 1.00 76.64 225 ASP D O 1
ATOM 6382 N N . ILE D 1 226 ? 157.557 116.074 167.163 1.00 77.08 226 ILE D N 1
ATOM 6383 C CA . ILE D 1 226 ? 157.577 116.675 168.494 1.00 77.08 226 ILE D CA 1
ATOM 6384 C C . ILE D 1 226 ? 159.000 117.018 168.911 1.00 77.08 226 ILE D C 1
ATOM 6385 O O . ILE D 1 226 ? 159.240 118.036 169.570 1.00 77.08 226 ILE D O 1
ATOM 6390 N N . GLU D 1 227 ? 159.968 116.180 168.539 1.00 79.36 227 GLU D N 1
ATOM 6391 C CA . GLU D 1 227 ? 161.361 116.500 168.823 1.00 79.36 227 GLU D CA 1
ATOM 6392 C C . GLU D 1 227 ? 161.836 117.715 168.041 1.00 79.36 227 GLU D C 1
ATOM 6393 O O . GLU D 1 227 ? 162.780 118.386 168.470 1.00 79.36 227 GLU D O 1
ATOM 6399 N N . ARG D 1 228 ? 161.199 118.017 166.910 1.00 76.92 228 ARG D N 1
ATOM 6400 C CA . ARG D 1 228 ? 161.547 119.210 166.148 1.00 76.92 228 ARG D CA 1
ATOM 6401 C C . ARG D 1 228 ? 161.050 120.471 166.844 1.00 76.92 228 ARG D C 1
ATOM 6402 O O . ARG D 1 228 ? 161.832 121.391 167.109 1.00 76.92 228 ARG D O 1
ATOM 6410 N N . LYS D 1 229 ? 159.751 120.529 167.149 1.00 78.84 229 LYS D N 1
ATOM 6411 C CA . LYS D 1 229 ? 159.183 121.714 167.779 1.00 78.84 229 LYS D CA 1
ATOM 6412 C C . LYS D 1 229 ? 159.733 121.952 169.179 1.00 78.84 229 LYS D C 1
ATOM 6413 O O . LYS D 1 229 ? 159.727 123.097 169.645 1.00 78.84 229 LYS D O 1
ATOM 6419 N N . LEU D 1 230 ? 160.200 120.906 169.864 1.00 78.52 230 LEU D N 1
ATOM 6420 C CA . LEU D 1 230 ? 160.819 121.105 171.168 1.00 78.52 230 LEU D CA 1
ATOM 6421 C C . LEU D 1 230 ? 162.222 121.682 171.044 1.00 78.52 230 LEU D C 1
ATOM 6422 O O . LEU D 1 230 ? 162.664 122.423 171.928 1.00 78.52 230 LEU D O 1
ATOM 6427 N N . PHE D 1 231 ? 162.929 121.357 169.962 1.00 77.86 231 PHE D N 1
ATOM 6428 C CA . PHE D 1 231 ? 164.290 121.851 169.784 1.00 77.86 231 PHE D CA 1
ATOM 6429 C C . PHE D 1 231 ? 164.302 123.350 169.509 1.00 77.86 231 PHE D C 1
ATOM 6430 O O . PHE D 1 231 ? 165.152 124.081 170.029 1.00 77.86 231 PHE D O 1
ATOM 6438 N N . ASP D 1 232 ? 163.366 123.823 168.683 1.00 78.49 232 ASP D N 1
ATOM 6439 C CA . ASP D 1 232 ? 163.353 125.231 168.297 1.00 78.49 232 ASP D CA 1
ATOM 6440 C C . ASP D 1 232 ? 163.128 126.145 169.493 1.00 78.49 232 ASP D C 1
ATOM 6441 O O . ASP D 1 232 ? 163.865 127.117 169.691 1.00 78.49 232 ASP D O 1
ATOM 6446 N N . GLU D 1 233 ? 162.112 125.851 170.305 1.00 80.23 233 GLU D N 1
ATOM 6447 C CA . GLU D 1 233 ? 161.781 126.745 171.409 1.00 80.23 233 GLU D CA 1
ATOM 6448 C C . GLU D 1 233 ? 162.822 126.670 172.519 1.00 80.23 233 GLU D C 1
ATOM 6449 O O . GLU D 1 233 ? 162.883 127.553 173.382 1.00 80.23 233 GLU D O 1
ATOM 6455 N N . THR D 1 234 ? 163.655 125.628 172.515 1.00 78.60 234 THR D N 1
ATOM 6456 C CA . THR D 1 234 ? 164.813 125.601 173.394 1.00 78.60 234 THR D CA 1
ATOM 6457 C C . THR D 1 234 ? 165.988 126.380 172.821 1.00 78.60 234 THR D C 1
ATOM 6458 O O . THR D 1 234 ? 166.913 126.717 173.566 1.00 78.60 234 THR D O 1
ATOM 6462 N N . CYS D 1 235 ? 165.972 126.672 171.521 1.00 80.03 235 CYS D N 1
ATOM 6463 C CA . CYS D 1 235 ? 166.989 127.500 170.890 1.00 80.03 235 CYS D CA 1
ATOM 6464 C C . CYS D 1 235 ? 166.667 128.987 170.953 1.00 80.03 235 CYS D C 1
ATOM 6465 O O . CYS D 1 235 ? 167.578 129.806 170.799 1.00 80.03 235 CYS D O 1
ATOM 6468 N N . THR D 1 236 ? 165.403 129.352 171.170 1.00 77.46 236 THR D N 1
ATOM 6469 C CA . THR D 1 236 ? 165.016 130.754 171.223 1.00 77.46 236 THR D CA 1
ATOM 6470 C C . THR D 1 236 ? 164.876 131.235 172.660 1.00 77.46 236 THR D C 1
ATOM 6471 O O . THR D 1 236 ? 164.273 132.281 172.911 1.00 77.46 236 THR D O 1
ATOM 6475 N N . GLU D 1 237 ? 165.423 130.482 173.609 1.00 80.36 237 GLU D N 1
ATOM 6476 C CA . GLU D 1 237 ? 165.425 130.920 174.998 1.00 80.36 237 GLU D CA 1
ATOM 6477 C C . GLU D 1 237 ? 166.834 130.878 175.567 1.00 80.36 237 GLU D C 1
ATOM 6478 O O . GLU D 1 237 ? 167.197 131.714 176.400 1.00 80.36 237 GLU D O 1
ATOM 6484 N N . HIS D 1 238 ? 167.636 129.910 175.128 1.00 80.28 238 HIS D N 1
ATOM 6485 C CA . HIS D 1 238 ? 169.051 129.917 175.474 1.00 80.28 238 HIS D CA 1
ATOM 6486 C C . HIS D 1 238 ? 169.805 131.015 174.738 1.00 80.28 238 HIS D C 1
ATOM 6487 O O . HIS D 1 238 ? 170.888 131.411 175.181 1.00 80.28 238 HIS D O 1
ATOM 6494 N N . ALA D 1 239 ? 169.257 131.513 173.629 1.00 79.29 239 ALA D N 1
ATOM 6495 C CA . ALA D 1 239 ? 169.879 132.625 172.919 1.00 79.29 239 ALA D CA 1
ATOM 6496 C C . ALA D 1 239 ? 169.384 133.964 173.452 1.00 79.29 239 ALA D C 1
ATOM 6497 O O . ALA D 1 239 ? 170.135 134.944 173.485 1.00 79.29 239 ALA D O 1
ATOM 6499 N N . LYS D 1 240 ? 168.119 134.021 173.880 1.00 78.67 240 LYS D N 1
ATOM 6500 C CA . LYS D 1 240 ? 167.535 135.266 174.365 1.00 78.67 240 LYS D CA 1
ATOM 6501 C C . LYS D 1 240 ? 168.171 135.757 175.660 1.00 78.67 240 LYS D C 1
ATOM 6502 O O . LYS D 1 240 ? 167.976 136.923 176.021 1.00 78.67 240 LYS D O 1
ATOM 6508 N N . ALA D 1 241 ? 168.923 134.914 176.360 1.00 76.82 241 ALA D N 1
ATOM 6509 C CA . ALA D 1 241 ? 169.659 135.352 177.535 1.00 76.82 241 ALA D CA 1
ATOM 6510 C C . ALA D 1 241 ? 171.006 135.968 177.186 1.00 76.82 241 ALA D C 1
ATOM 6511 O O . ALA D 1 241 ? 171.554 136.723 177.996 1.00 76.82 241 ALA D O 1
ATOM 6513 N N . PHE D 1 242 ? 171.546 135.666 176.007 1.00 78.97 242 PHE D N 1
ATOM 6514 C CA . PHE D 1 242 ? 172.759 136.300 175.507 1.00 78.97 242 PHE D CA 1
ATOM 6515 C C . PHE D 1 242 ? 172.463 137.559 174.706 1.00 78.97 242 PHE D C 1
ATOM 6516 O O . PHE D 1 242 ? 173.343 138.410 174.543 1.00 78.97 242 PHE D O 1
ATOM 6524 N N . ALA D 1 243 ? 171.238 137.691 174.196 1.00 78.77 243 ALA D N 1
ATOM 6525 C CA . ALA D 1 243 ? 170.854 138.895 173.469 1.00 78.77 243 ALA D CA 1
ATOM 6526 C C . ALA D 1 243 ? 170.869 140.115 174.382 1.00 78.77 243 ALA D C 1
ATOM 6527 O O . ALA D 1 243 ? 171.466 141.146 174.052 1.00 78.77 243 ALA D O 1
ATOM 6529 N N . LYS D 1 244 ? 170.212 140.014 175.543 1.00 78.25 244 LYS D N 1
ATOM 6530 C CA . LYS D 1 244 ? 170.151 141.123 176.490 1.00 78.25 244 LYS D CA 1
ATOM 6531 C C . LYS D 1 244 ? 171.523 141.597 176.952 1.00 78.25 244 LYS D C 1
ATOM 6532 O O . LYS D 1 244 ? 171.670 142.780 177.273 1.00 78.25 244 LYS D O 1
ATOM 6538 N N . VAL D 1 245 ? 172.525 140.718 177.007 1.00 79.61 245 VAL D N 1
ATOM 6539 C CA . VAL D 1 245 ? 173.872 141.143 177.377 1.00 79.61 245 VAL D CA 1
ATOM 6540 C C . VAL D 1 245 ? 174.639 141.718 176.194 1.00 79.61 245 VAL D C 1
ATOM 6541 O O . VAL D 1 245 ? 175.629 142.437 176.403 1.00 79.61 245 VAL D O 1
ATOM 6545 N N . CYS D 1 246 ? 174.206 141.445 174.962 1.00 78.98 246 CYS D N 1
ATOM 6546 C CA . CYS D 1 246 ? 174.869 142.013 173.794 1.00 78.98 246 CYS D CA 1
ATOM 6547 C C . CYS D 1 246 ? 174.330 143.403 173.474 1.00 78.98 246 CYS D C 1
ATOM 6548 O O . CYS D 1 246 ? 175.095 144.311 173.133 1.00 78.98 246 CYS D O 1
ATOM 6551 N N . ILE D 1 247 ? 173.011 143.583 173.582 1.00 78.58 247 ILE D N 1
ATOM 6552 C CA . ILE D 1 247 ? 172.392 144.865 173.267 1.00 78.58 247 ILE D CA 1
ATOM 6553 C C . ILE D 1 247 ? 172.867 145.973 174.192 1.00 78.58 247 ILE D C 1
ATOM 6554 O O . ILE D 1 247 ? 173.292 147.032 173.719 1.00 78.58 247 ILE D O 1
ATOM 6559 N N . GLN D 1 248 ? 172.818 145.759 175.507 1.00 81.77 248 GLN D N 1
ATOM 6560 C CA . GLN D 1 248 ? 173.278 146.790 176.431 1.00 81.77 248 GLN D CA 1
ATOM 6561 C C . GLN D 1 248 ? 174.783 147.001 176.353 1.00 81.77 248 GLN D C 1
ATOM 6562 O O . GLN D 1 248 ? 175.279 148.051 176.774 1.00 81.77 248 GLN D O 1
ATOM 6568 N N . GLN D 1 249 ? 175.522 146.032 175.822 1.00 80.06 249 GLN D N 1
ATOM 6569 C CA . GLN D 1 249 ? 176.934 146.212 175.524 1.00 80.06 249 GLN D CA 1
ATOM 6570 C C . GLN D 1 249 ? 177.146 146.975 174.222 1.00 80.06 249 GLN D C 1
ATOM 6571 O O . GLN D 1 249 ? 178.200 147.591 174.038 1.00 80.06 249 GLN D O 1
ATOM 6577 N N . PHE D 1 250 ? 176.158 146.955 173.325 1.00 79.35 250 PHE D N 1
ATOM 6578 C CA . PHE D 1 250 ? 176.159 147.795 172.134 1.00 79.35 250 PHE D CA 1
ATOM 6579 C C . PHE D 1 250 ? 175.309 149.042 172.286 1.00 79.35 250 PHE D C 1
ATOM 6580 O O . PHE D 1 250 ? 175.405 149.938 171.439 1.00 79.35 250 PHE D O 1
ATOM 6582 N N . PHE D 1 251 ? 174.485 149.128 173.325 1.00 78.71 251 PHE D N 1
ATOM 6583 C CA . PHE D 1 251 ? 173.838 150.366 173.714 1.00 78.71 251 PHE D CA 1
ATOM 6584 C C . PHE D 1 251 ? 174.764 151.221 174.570 1.00 78.71 251 PHE D C 1
ATOM 6585 O O . PHE D 1 251 ? 174.360 152.295 175.025 1.00 78.71 251 PHE D O 1
ATOM 6593 N N . GLU D 1 252 ? 175.996 150.752 174.791 1.00 81.33 252 GLU D N 1
ATOM 6594 C CA . GLU D 1 252 ? 177.083 151.522 175.377 1.00 81.33 252 GLU D CA 1
ATOM 6595 C C . GLU D 1 252 ? 177.665 152.553 174.428 1.00 81.33 252 GLU D C 1
ATOM 6596 O O . GLU D 1 252 ? 178.217 153.556 174.892 1.00 81.33 252 GLU D O 1
ATOM 6598 N N . ALA D 1 253 ? 177.558 152.331 173.121 1.00 78.97 253 ALA D N 1
ATOM 6599 C CA . ALA D 1 253 ? 178.218 153.188 172.159 1.00 78.97 253 ALA D CA 1
ATOM 6600 C C . ALA D 1 253 ? 177.397 154.388 171.744 1.00 78.97 253 ALA D C 1
ATOM 6601 O O . ALA D 1 253 ? 177.894 155.516 171.746 1.00 78.97 253 ALA D O 1
ATOM 6603 N N . MET D 1 254 ? 176.142 154.156 171.378 1.00 78.07 254 MET D N 1
ATOM 6604 C CA . MET D 1 254 ? 175.277 155.202 170.850 1.00 78.07 254 MET D CA 1
ATOM 6605 C C . MET D 1 254 ? 174.505 155.951 171.929 1.00 78.07 254 MET D C 1
ATOM 6606 O O . MET D 1 254 ? 173.484 156.573 171.614 1.00 78.07 254 MET D O 1
ATOM 6611 N N . ASN D 1 255 ? 174.953 155.902 173.183 1.00 79.25 255 ASN D N 1
ATOM 6612 C CA . ASN D 1 255 ? 174.309 156.650 174.256 1.00 79.25 255 ASN D CA 1
ATOM 6613 C C . ASN D 1 255 ? 175.173 157.770 174.811 1.00 79.25 255 ASN D C 1
ATOM 6614 O O . ASN D 1 255 ? 174.672 158.596 175.581 1.00 79.25 255 ASN D O 1
ATOM 6616 N N . HIS D 1 256 ? 176.446 157.827 174.436 1.00 76.99 256 HIS D N 1
ATOM 6617 C CA . HIS D 1 256 ? 177.346 158.857 174.943 1.00 76.99 256 HIS D CA 1
ATOM 6618 C C . HIS D 1 256 ? 177.708 159.854 173.848 1.00 76.99 256 HIS D C 1
ATOM 6619 O O . HIS D 1 256 ? 176.986 160.822 173.614 1.00 76.99 256 HIS D O 1
ATOM 6621 N N . GLY E 1 25 ? 160.416 128.811 144.309 1.00 66.38 25 GLY E N 1
ATOM 6622 C CA . GLY E 1 25 ? 159.011 129.060 144.043 1.00 66.38 25 GLY E CA 1
ATOM 6623 C C . GLY E 1 25 ? 158.780 130.192 143.062 1.00 66.38 25 GLY E C 1
ATOM 6624 O O . GLY E 1 25 ? 158.604 129.961 141.866 1.00 66.38 25 GLY E O 1
ATOM 6625 N N . ILE E 1 26 ? 158.775 131.424 143.575 1.00 67.97 26 ILE E N 1
ATOM 6626 C CA . ILE E 1 26 ? 158.590 132.590 142.712 1.00 67.97 26 ILE E CA 1
ATOM 6627 C C . ILE E 1 26 ? 159.751 132.710 141.733 1.00 67.97 26 ILE E C 1
ATOM 6628 O O . ILE E 1 26 ? 159.577 133.109 140.576 1.00 67.97 26 ILE E O 1
ATOM 6630 N N . MET E 1 27 ? 160.958 132.370 142.190 1.00 66.10 27 MET E N 1
ATOM 6631 C CA . MET E 1 27 ? 162.129 132.410 141.321 1.00 66.10 27 MET E CA 1
ATOM 6632 C C . MET E 1 27 ? 161.981 131.434 140.159 1.00 66.10 27 MET E C 1
ATOM 6633 O O . MET E 1 27 ? 162.355 131.737 139.021 1.00 66.10 27 MET E O 1
ATOM 6635 N N . ALA E 1 28 ? 161.434 130.251 140.433 1.00 63.38 28 ALA E N 1
ATOM 6636 C CA . ALA E 1 28 ? 161.185 129.249 139.407 1.00 63.38 28 ALA E CA 1
ATOM 6637 C C . ALA E 1 28 ? 159.979 129.589 138.542 1.00 63.38 28 ALA E C 1
ATOM 6638 O O . ALA E 1 28 ? 159.930 129.186 137.376 1.00 63.38 28 ALA E O 1
ATOM 6640 N N . LEU E 1 29 ? 159.005 130.322 139.086 1.00 67.79 29 LEU E N 1
ATOM 6641 C CA . LEU E 1 29 ? 157.877 130.774 138.282 1.00 67.79 29 LEU E CA 1
ATOM 6642 C C . LEU E 1 29 ? 158.250 131.960 137.405 1.00 67.79 29 LEU E C 1
ATOM 6643 O O . LEU E 1 29 ? 157.697 132.116 136.310 1.00 67.79 29 LEU E O 1
ATOM 6645 N N . ALA E 1 30 ? 159.176 132.804 137.866 1.00 67.58 30 ALA E N 1
ATOM 6646 C CA . ALA E 1 30 ? 159.652 133.906 137.037 1.00 67.58 30 ALA E CA 1
ATOM 6647 C C . ALA E 1 30 ? 160.682 133.439 136.018 1.00 67.58 30 ALA E C 1
ATOM 6648 O O . ALA E 1 30 ? 161.114 134.227 135.171 1.00 67.58 30 ALA E O 1
ATOM 6650 N N . SER E 1 31 ? 161.094 132.171 136.089 1.00 58.62 31 SER E N 1
ATOM 6651 C CA . SER E 1 31 ? 162.058 131.653 135.124 1.00 58.62 31 SER E CA 1
ATOM 6652 C C . SER E 1 31 ? 161.369 131.098 133.885 1.00 58.62 31 SER E C 1
ATOM 6653 O O . SER E 1 31 ? 161.919 131.178 132.781 1.00 58.62 31 SER E O 1
ATOM 6656 N N . ALA E 1 32 ? 160.174 130.526 134.045 1.00 63.46 32 ALA E N 1
ATOM 6657 C CA . ALA E 1 32 ? 159.459 129.975 132.899 1.00 63.46 32 ALA E CA 1
ATOM 6658 C C . ALA E 1 32 ? 158.578 131.019 132.228 1.00 63.46 32 ALA E C 1
ATOM 6659 O O . ALA E 1 32 ? 158.376 130.964 131.010 1.00 63.46 32 ALA E O 1
ATOM 6661 N N . GLN E 1 33 ? 158.043 131.971 132.995 1.00 68.72 33 GLN E N 1
ATOM 6662 C CA . GLN E 1 33 ? 157.224 133.028 132.417 1.00 68.72 33 GLN E CA 1
ATOM 6663 C C . GLN E 1 33 ? 158.051 134.195 131.899 1.00 68.72 33 GLN E C 1
ATOM 6664 O O . GLN E 1 33 ? 157.495 135.088 131.251 1.00 68.72 33 GLN E O 1
ATOM 6670 N N . MET E 1 34 ? 159.353 134.213 132.175 1.00 62.58 34 MET E N 1
ATOM 6671 C CA . MET E 1 34 ? 160.261 135.160 131.544 1.00 62.58 34 MET E CA 1
ATOM 6672 C C . MET E 1 34 ? 160.759 134.663 130.196 1.00 62.58 34 MET E C 1
ATOM 6673 O O . MET E 1 34 ? 161.366 135.437 129.447 1.00 62.58 34 MET E O 1
ATOM 6678 N N . TYR E 1 35 ? 160.505 133.393 129.873 1.00 49.30 35 TYR E N 1
ATOM 6679 C CA . TYR E 1 35 ? 160.927 132.828 128.597 1.00 49.30 35 TYR E CA 1
ATOM 6680 C C . TYR E 1 35 ? 159.939 133.153 127.484 1.00 49.30 35 TYR E C 1
ATOM 6681 O O . TYR E 1 35 ? 160.336 133.305 126.323 1.00 49.30 35 TYR E O 1
ATOM 6690 N N . SER E 1 36 ? 158.651 133.259 127.815 1.00 56.55 36 SER E N 1
ATOM 6691 C CA . SER E 1 36 ? 157.645 133.507 126.788 1.00 56.55 36 SER E CA 1
ATOM 6692 C C . SER E 1 36 ? 157.563 134.990 126.445 1.00 56.55 36 SER E C 1
ATOM 6693 O O . SER E 1 36 ? 157.202 135.359 125.322 1.00 56.55 36 SER E O 1
ATOM 6696 N N . ALA E 1 37 ? 157.898 135.857 127.401 1.00 53.54 37 ALA E N 1
ATOM 6697 C CA . ALA E 1 37 ? 157.919 137.291 127.148 1.00 53.54 37 ALA E CA 1
ATOM 6698 C C . ALA E 1 37 ? 159.118 137.725 126.319 1.00 53.54 37 ALA E C 1
ATOM 6699 O O . ALA E 1 37 ? 159.019 138.713 125.581 1.00 53.54 37 ALA E O 1
ATOM 6701 N N . PHE E 1 38 ? 160.239 137.017 126.422 1.00 42.19 38 PHE E N 1
ATOM 6702 C CA . PHE E 1 38 ? 161.423 137.314 125.623 1.00 42.19 38 PHE E CA 1
ATOM 6703 C C . PHE E 1 38 ? 161.277 136.640 124.265 1.00 42.19 38 PHE E C 1
ATOM 6704 O O . PHE E 1 38 ? 161.071 135.426 124.186 1.00 42.19 38 PHE E O 1
ATOM 6712 N N . ASP E 1 39 ? 161.383 137.423 123.196 1.00 40.02 39 ASP E N 1
ATOM 6713 C CA . ASP E 1 39 ? 161.229 136.884 121.856 1.00 40.02 39 ASP E CA 1
ATOM 6714 C C . ASP E 1 39 ? 162.563 136.349 121.340 1.00 40.02 39 ASP E C 1
ATOM 6715 O O . ASP E 1 39 ? 163.593 137.026 121.368 1.00 40.02 39 ASP E O 1
ATOM 6720 N N . PHE E 1 40 ? 162.535 135.113 120.848 1.00 26.21 40 PHE E N 1
ATOM 6721 C CA . PHE E 1 40 ? 163.696 134.525 120.196 1.00 26.21 40 PHE E CA 1
ATOM 6722 C C . PHE E 1 40 ? 163.555 134.763 118.703 1.00 26.21 40 PHE E C 1
ATOM 6723 O O . PHE E 1 40 ? 162.684 134.170 118.061 1.00 26.21 40 PHE E O 1
ATOM 6731 N N . ASN E 1 41 ? 164.404 135.628 118.159 1.00 22.98 41 ASN E N 1
ATOM 6732 C CA . ASN E 1 41 ? 164.473 135.811 116.713 1.00 22.98 41 ASN E CA 1
ATOM 6733 C C . ASN E 1 41 ? 165.910 135.566 116.292 1.00 22.98 41 ASN E C 1
ATOM 6734 O O . ASN E 1 41 ? 166.832 136.110 116.905 1.00 22.98 41 ASN E O 1
ATOM 6739 N N . CYS E 1 42 ? 166.106 134.746 115.296 1.00 21.19 42 CYS E N 1
ATOM 6740 C CA . CYS E 1 42 ? 167.548 134.677 115.175 1.00 21.19 42 CYS E CA 1
ATOM 6741 C C . CYS E 1 42 ? 168.006 135.273 113.848 1.00 21.19 42 CYS E C 1
ATOM 6742 O O . CYS E 1 42 ? 167.191 135.501 112.953 1.00 21.19 42 CYS E O 1
ATOM 6745 N N . PRO E 1 43 ? 169.300 135.561 113.690 1.00 20.23 43 PRO E N 1
ATOM 6746 C CA . PRO E 1 43 ? 169.733 136.356 112.530 1.00 20.23 43 PRO E CA 1
ATOM 6747 C C . PRO E 1 43 ? 169.564 135.655 111.197 1.00 20.23 43 PRO E C 1
ATOM 6748 O O . PRO E 1 43 ? 169.392 136.338 110.181 1.00 20.23 43 PRO E O 1
ATOM 6752 N N . CYS E 1 44 ? 169.597 134.327 111.175 1.00 21.88 44 CYS E N 1
ATOM 6753 C CA . CYS E 1 44 ? 169.750 133.517 109.966 1.00 21.88 44 CYS E CA 1
ATOM 6754 C C . CYS E 1 44 ? 170.833 134.090 109.051 1.00 21.88 44 CYS E C 1
ATOM 6755 O O . CYS E 1 44 ? 170.594 134.497 107.916 1.00 21.88 44 CYS E O 1
ATOM 6758 N N . LEU E 1 45 ? 172.044 134.100 109.586 1.00 20.68 45 LEU E N 1
ATOM 6759 C CA . LEU E 1 45 ? 173.274 134.421 108.873 1.00 20.68 45 LEU E CA 1
ATOM 6760 C C . LEU E 1 45 ? 174.309 133.361 109.186 1.00 20.68 45 LEU E C 1
ATOM 6761 O O . LEU E 1 45 ? 174.368 132.841 110.306 1.00 20.68 45 LEU E O 1
ATOM 6766 N N . PRO E 1 46 ? 175.170 133.026 108.222 1.00 24.33 46 PRO E N 1
ATOM 6767 C CA . PRO E 1 46 ? 175.963 131.792 108.358 1.00 24.33 46 PRO E CA 1
ATOM 6768 C C . PRO E 1 46 ? 177.033 131.831 109.436 1.00 24.33 46 PRO E C 1
ATOM 6769 O O . PRO E 1 46 ? 177.721 130.823 109.631 1.00 24.33 46 PRO E O 1
ATOM 6773 N N . GLY E 1 47 ? 177.213 132.944 110.139 1.00 20.99 47 GLY E N 1
ATOM 6774 C CA . GLY E 1 47 ? 178.184 132.955 111.218 1.00 20.99 47 GLY E CA 1
ATOM 6775 C C . GLY E 1 47 ? 177.623 133.404 112.550 1.00 20.99 47 GLY E C 1
ATOM 6776 O O . GLY E 1 47 ? 178.151 133.056 113.609 1.00 20.99 47 GLY E O 1
ATOM 6777 N N . TYR E 1 48 ? 176.527 134.162 112.503 1.00 22.58 48 TYR E N 1
ATOM 6778 C CA . TYR E 1 48 ? 175.950 134.719 113.720 1.00 22.58 48 TYR E CA 1
ATOM 6779 C C . TYR E 1 48 ? 174.971 133.753 114.367 1.00 22.58 48 TYR E C 1
ATOM 6780 O O . TYR E 1 48 ? 174.557 133.968 115.510 1.00 22.58 48 TYR E O 1
ATOM 6789 N N . ASN E 1 49 ? 174.581 132.699 113.648 1.00 19.84 49 ASN E N 1
ATOM 6790 C CA . ASN E 1 49 ? 173.578 131.765 114.146 1.00 19.84 49 ASN E CA 1
ATOM 6791 C C . ASN E 1 49 ? 174.050 131.069 115.417 1.00 19.84 49 ASN E C 1
ATOM 6792 O O . ASN E 1 49 ? 173.346 131.045 116.431 1.00 19.84 49 ASN E O 1
ATOM 6797 N N . ALA E 1 50 ? 175.255 130.497 115.375 1.00 18.88 50 ALA E N 1
ATOM 6798 C CA . ALA E 1 50 ? 175.776 129.754 116.515 1.00 18.88 50 ALA E CA 1
ATOM 6799 C C . ALA E 1 50 ? 176.147 130.656 117.683 1.00 18.88 50 ALA E C 1
ATOM 6800 O O . ALA E 1 50 ? 175.877 130.298 118.833 1.00 18.88 50 ALA E O 1
ATOM 6802 N N . ALA E 1 51 ? 176.761 131.811 117.417 1.00 15.06 51 ALA E N 1
ATOM 6803 C CA . ALA E 1 51 ? 177.153 132.715 118.494 1.00 15.06 51 ALA E CA 1
ATOM 6804 C C . ALA E 1 51 ? 175.936 133.290 119.205 1.00 15.06 51 ALA E C 1
ATOM 6805 O O . ALA E 1 51 ? 175.934 133.442 120.430 1.00 15.06 51 ALA E O 1
ATOM 6807 N N . TYR E 1 52 ? 174.892 133.626 118.449 1.00 15.75 52 TYR E N 1
ATOM 6808 C CA . TYR E 1 52 ? 173.690 134.182 119.057 1.00 15.75 52 TYR E CA 1
ATOM 6809 C C . TYR E 1 52 ? 172.987 133.156 119.937 1.00 15.75 52 TYR E C 1
ATOM 6810 O O . TYR E 1 52 ? 172.462 133.503 120.999 1.00 15.75 52 TYR E O 1
ATOM 6819 N N . SER E 1 53 ? 172.978 131.886 119.525 1.00 17.58 53 SER E N 1
ATOM 6820 C CA . SER E 1 53 ? 172.232 130.872 120.266 1.00 17.58 53 SER E CA 1
ATOM 6821 C C . SER E 1 53 ? 173.011 130.372 121.474 1.00 17.58 53 SER E C 1
ATOM 6822 O O . SER E 1 53 ? 172.416 130.003 122.491 1.00 17.58 53 SER E O 1
ATOM 6825 N N . ALA E 1 54 ? 174.339 130.337 121.379 1.00 16.45 54 ALA E N 1
ATOM 6826 C CA . ALA E 1 54 ? 175.148 129.972 122.533 1.00 16.45 54 ALA E CA 1
ATOM 6827 C C . ALA E 1 54 ? 174.991 130.960 123.680 1.00 16.45 54 ALA E C 1
ATOM 6828 O O . ALA E 1 54 ? 175.083 130.559 124.843 1.00 16.45 54 ALA E O 1
ATOM 6830 N N . GLY E 1 55 ? 174.750 132.238 123.381 1.00 18.33 55 GLY E N 1
ATOM 6831 C CA . GLY E 1 55 ? 174.635 133.232 124.432 1.00 18.33 55 GLY E CA 1
ATOM 6832 C C . GLY E 1 55 ? 173.226 133.402 124.962 1.00 18.33 55 GLY E C 1
ATOM 6833 O O . GLY E 1 55 ? 173.037 133.919 126.065 1.00 18.33 55 GLY E O 1
ATOM 6834 N N . ILE E 1 56 ? 172.223 132.980 124.197 1.00 21.92 56 ILE E N 1
ATOM 6835 C CA . ILE E 1 56 ? 170.835 133.067 124.639 1.00 21.92 56 ILE E CA 1
ATOM 6836 C C . ILE E 1 56 ? 170.461 131.736 125.283 1.00 21.92 56 ILE E C 1
ATOM 6837 O O . ILE E 1 56 ? 169.288 131.463 125.555 1.00 21.92 56 ILE E O 1
ATOM 6842 N N . LEU E 1 57 ? 171.465 130.897 125.528 1.00 23.93 57 LEU E N 1
ATOM 6843 C CA . LEU E 1 57 ? 171.279 129.678 126.299 1.00 23.93 57 LEU E CA 1
ATOM 6844 C C . LEU E 1 57 ? 172.076 129.671 127.594 1.00 23.93 57 LEU E C 1
ATOM 6845 O O . LEU E 1 57 ? 171.663 129.003 128.545 1.00 23.93 57 LEU E O 1
ATOM 6850 N N . LEU E 1 58 ? 173.184 130.391 127.667 1.00 23.09 58 LEU E N 1
ATOM 6851 C CA . LEU E 1 58 ? 174.093 130.342 128.805 1.00 23.09 58 LEU E CA 1
ATOM 6852 C C . LEU E 1 58 ? 174.001 131.557 129.716 1.00 23.09 58 LEU E C 1
ATOM 6853 O O . LEU E 1 58 ? 174.231 131.427 130.919 1.00 23.09 58 LEU E O 1
ATOM 6858 N N . ALA E 1 59 ? 173.671 132.728 129.181 1.00 21.43 59 ALA E N 1
ATOM 6859 C CA . ALA E 1 59 ? 173.755 133.957 129.962 1.00 21.43 59 ALA E CA 1
ATOM 6860 C C . ALA E 1 59 ? 172.611 134.102 130.964 1.00 21.43 59 ALA E C 1
ATOM 6861 O O . ALA E 1 59 ? 172.870 134.346 132.147 1.00 21.43 59 ALA E O 1
ATOM 6863 N N . PRO E 1 60 ? 171.351 133.978 130.556 1.00 21.14 60 PRO E N 1
ATOM 6864 C CA . PRO E 1 60 ? 170.244 134.141 131.514 1.00 21.14 60 PRO E CA 1
ATOM 6865 C C . PRO E 1 60 ? 170.193 133.043 132.566 1.00 21.14 60 PRO E C 1
ATOM 6866 O O . PRO E 1 60 ? 169.633 133.266 133.649 1.00 21.14 60 PRO E O 1
ATOM 6870 N N . PRO E 1 61 ? 170.738 131.832 132.312 1.00 25.46 61 PRO E N 1
ATOM 6871 C CA . PRO E 1 61 ? 170.940 130.909 133.437 1.00 25.46 61 PRO E CA 1
ATOM 6872 C C . PRO E 1 61 ? 171.937 131.442 134.453 1.00 25.46 61 PRO E C 1
ATOM 6873 O O . PRO E 1 61 ? 171.731 131.313 135.662 1.00 25.46 61 PRO E O 1
ATOM 6877 N N . LEU E 1 62 ? 173.024 132.044 133.969 1.00 24.47 62 LEU E N 1
ATOM 6878 C CA . LEU E 1 62 ? 174.033 132.590 134.869 1.00 24.47 62 LEU E CA 1
ATOM 6879 C C . LEU E 1 62 ? 173.518 133.814 135.616 1.00 24.47 62 LEU E C 1
ATOM 6880 O O . LEU E 1 62 ? 174.049 134.164 136.674 1.00 24.47 62 LEU E O 1
ATOM 6885 N N . VAL E 1 63 ? 172.489 134.475 135.084 1.00 26.28 63 VAL E N 1
ATOM 6886 C CA . VAL E 1 63 ? 171.935 135.656 135.743 1.00 26.28 63 VAL E CA 1
ATOM 6887 C C . VAL E 1 63 ? 170.947 135.244 136.825 1.00 26.28 63 VAL E C 1
ATOM 6888 O O . VAL E 1 63 ? 170.782 135.934 137.836 1.00 26.28 63 VAL E O 1
ATOM 6892 N N . LEU E 1 64 ? 170.273 134.110 136.631 1.00 30.41 64 LEU E N 1
ATOM 6893 C CA . LEU E 1 64 ? 169.335 133.626 137.637 1.00 30.41 64 LEU E CA 1
ATOM 6894 C C . LEU E 1 64 ? 170.046 132.956 138.803 1.00 30.41 64 LEU E C 1
ATOM 6895 O O . LEU E 1 64 ? 169.444 132.785 139.868 1.00 30.41 64 LEU E O 1
ATOM 6900 N N . PHE E 1 65 ? 171.307 132.564 138.622 1.00 34.57 65 PHE E N 1
ATOM 6901 C CA . PHE E 1 65 ? 172.089 132.013 139.723 1.00 34.57 65 PHE E CA 1
ATOM 6902 C C . PHE E 1 65 ? 172.552 133.120 140.662 1.00 34.57 65 PHE E C 1
ATOM 6903 O O . PHE E 1 65 ? 172.340 133.052 141.878 1.00 34.57 65 PHE E O 1
ATOM 6911 N N . LEU E 1 66 ? 173.186 134.157 140.110 1.00 35.41 66 LEU E N 1
ATOM 6912 C CA . LEU E 1 66 ? 173.622 135.284 140.925 1.00 35.41 66 LEU E CA 1
ATOM 6913 C C . LEU E 1 66 ? 172.444 136.032 141.532 1.00 35.41 66 LEU E C 1
ATOM 6914 O O . LEU E 1 66 ? 172.589 136.667 142.581 1.00 35.41 66 LEU E O 1
ATOM 6919 N N . LEU E 1 67 ? 171.279 135.975 140.895 1.00 38.84 67 LEU E N 1
ATOM 6920 C CA . LEU E 1 67 ? 170.099 136.638 141.432 1.00 38.84 67 LEU E CA 1
ATOM 6921 C C . LEU E 1 67 ? 169.402 135.818 142.507 1.00 38.84 67 LEU E C 1
ATOM 6922 O O . LEU E 1 67 ? 168.360 136.245 143.012 1.00 38.84 67 LEU E O 1
ATOM 6927 N N . GLY E 1 68 ? 169.941 134.655 142.857 1.00 46.25 68 GLY E N 1
ATOM 6928 C CA . GLY E 1 68 ? 169.417 133.864 143.951 1.00 46.25 68 GLY E CA 1
ATOM 6929 C C . GLY E 1 68 ? 170.353 133.903 145.138 1.00 46.25 68 GLY E C 1
ATOM 6930 O O . GLY E 1 68 ? 169.925 133.770 146.287 1.00 46.25 68 GLY E O 1
ATOM 6931 N N . LEU E 1 69 ? 171.646 134.076 144.862 1.00 49.25 69 LEU E N 1
ATOM 6932 C CA . LEU E 1 69 ? 172.611 134.301 145.931 1.00 49.25 69 LEU E CA 1
ATOM 6933 C C . LEU E 1 69 ? 172.426 135.683 146.544 1.00 49.25 69 LEU E C 1
ATOM 6934 O O . LEU E 1 69 ? 172.442 135.842 147.769 1.00 49.25 69 LEU E O 1
ATOM 6939 N N . VAL E 1 70 ? 172.258 136.701 145.697 1.00 54.02 70 VAL E N 1
ATOM 6940 C CA . VAL E 1 70 ? 172.101 138.073 146.162 1.00 54.02 70 VAL E CA 1
ATOM 6941 C C . VAL E 1 70 ? 170.861 138.256 147.027 1.00 54.02 70 VAL E C 1
ATOM 6942 O O . VAL E 1 70 ? 170.845 139.126 147.903 1.00 54.02 70 VAL E O 1
ATOM 6946 N N . MET E 1 71 ? 169.824 137.441 146.829 1.00 61.16 71 MET E N 1
ATOM 6947 C CA . MET E 1 71 ? 168.544 137.749 147.458 1.00 61.16 71 MET E CA 1
ATOM 6948 C C . MET E 1 71 ? 168.180 136.771 148.569 1.00 61.16 71 MET E C 1
ATOM 6949 O O . MET E 1 71 ? 166.994 136.493 148.777 1.00 61.16 71 MET E O 1
ATOM 6954 N N . ASN E 1 72 ? 169.162 136.235 149.285 1.00 66.70 72 ASN E N 1
ATOM 6955 C CA . ASN E 1 72 ? 168.899 135.604 150.571 1.00 66.70 72 ASN E CA 1
ATOM 6956 C C . ASN E 1 72 ? 169.745 136.271 151.651 1.00 66.70 72 ASN E C 1
ATOM 6957 O O . ASN E 1 72 ? 170.845 136.764 151.388 1.00 66.70 72 ASN E O 1
ATOM 6962 N N . ASN E 1 73 ? 169.219 136.292 152.872 1.00 75.16 73 ASN E N 1
ATOM 6963 C CA . ASN E 1 73 ? 169.821 137.092 153.939 1.00 75.16 73 ASN E CA 1
ATOM 6964 C C . ASN E 1 73 ? 170.969 136.362 154.635 1.00 75.16 73 ASN E C 1
ATOM 6965 O O . ASN E 1 73 ? 171.016 136.272 155.861 1.00 75.16 73 ASN E O 1
ATOM 6970 N N . ASN E 1 74 ? 171.909 135.823 153.855 1.00 75.98 74 ASN E N 1
ATOM 6971 C CA . ASN E 1 74 ? 173.160 135.288 154.389 1.00 75.98 74 ASN E CA 1
ATOM 6972 C C . ASN E 1 74 ? 174.371 135.550 153.507 1.00 75.98 74 ASN E C 1
ATOM 6973 O O . ASN E 1 74 ? 175.460 135.068 153.840 1.00 75.98 74 ASN E O 1
ATOM 6978 N N . VAL E 1 75 ? 174.226 136.284 152.402 1.00 72.98 75 VAL E N 1
ATOM 6979 C CA . VAL E 1 75 ? 175.338 136.460 151.472 1.00 72.98 75 VAL E CA 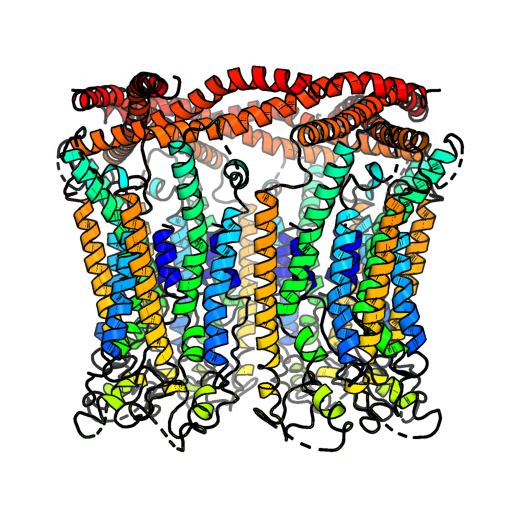1
ATOM 6980 C C . VAL E 1 75 ? 176.443 137.303 152.090 1.00 72.98 75 VAL E C 1
ATOM 6981 O O . VAL E 1 75 ? 177.625 137.119 151.775 1.00 72.98 75 VAL E O 1
ATOM 6985 N N . SER E 1 76 ? 176.086 138.235 152.973 1.00 77.63 76 SER E N 1
ATOM 6986 C CA . SER E 1 76 ? 177.089 139.097 153.591 1.00 77.63 76 SER E CA 1
ATOM 6987 C C . SER E 1 76 ? 177.742 138.412 154.783 1.00 77.63 76 SER E C 1
ATOM 6988 O O . SER E 1 76 ? 178.948 138.559 155.016 1.00 77.63 76 SER E O 1
ATOM 6991 N N . MET E 1 77 ? 176.954 137.662 155.558 1.00 80.02 77 MET E N 1
ATOM 6992 C CA . MET E 1 77 ? 177.470 137.043 156.775 1.00 80.02 77 MET E CA 1
ATOM 6993 C C . MET E 1 77 ? 178.560 136.025 156.472 1.00 80.02 77 MET E C 1
ATOM 6994 O O . MET E 1 77 ? 179.420 135.756 157.318 1.00 80.02 77 MET E O 1
ATOM 6999 N N . LEU E 1 78 ? 178.542 135.446 155.271 1.00 79.81 78 LEU E N 1
ATOM 7000 C CA . LEU E 1 78 ? 179.588 134.499 154.905 1.00 79.81 78 LEU E CA 1
ATOM 7001 C C . LEU E 1 78 ? 180.782 135.213 154.283 1.00 79.81 78 LEU E C 1
ATOM 7002 O O . LEU E 1 78 ? 181.890 134.666 154.245 1.00 79.81 78 LEU E O 1
ATOM 7007 N N . ALA E 1 79 ? 180.579 136.435 153.801 1.00 79.57 79 ALA E N 1
ATOM 7008 C CA . ALA E 1 79 ? 181.655 137.209 153.193 1.00 79.57 79 ALA E CA 1
ATOM 7009 C C . ALA E 1 79 ? 182.707 137.596 154.228 1.00 79.57 79 ALA E C 1
ATOM 7010 O O . ALA E 1 79 ? 183.856 137.874 153.887 1.00 79.57 79 ALA E O 1
ATOM 7012 N N . ARG E 1 89 ? 187.927 133.789 162.533 1.00 90.07 89 ARG E N 1
ATOM 7013 C CA . ARG E 1 89 ? 186.496 134.064 162.549 1.00 90.07 89 ARG E CA 1
ATOM 7014 C C . ARG E 1 89 ? 185.828 133.353 163.721 1.00 90.07 89 ARG E C 1
ATOM 7015 O O . ARG E 1 89 ? 186.245 132.266 164.119 1.00 90.07 89 ARG E O 1
ATOM 7023 N N . ALA E 1 90 ? 184.788 133.975 164.269 1.00 88.25 90 ALA E N 1
ATOM 7024 C CA . ALA E 1 90 ? 184.105 133.462 165.453 1.00 88.25 90 ALA E CA 1
ATOM 7025 C C . ALA E 1 90 ? 183.207 132.258 165.167 1.00 88.25 90 ALA E C 1
ATOM 7026 O O . ALA E 1 90 ? 182.537 131.808 166.111 1.00 88.25 90 ALA E O 1
ATOM 7028 N N . LYS E 1 91 ? 183.153 131.714 163.951 1.00 83.85 91 LYS E N 1
ATOM 7029 C CA . LYS E 1 91 ? 182.295 130.575 163.658 1.00 83.85 91 LYS E CA 1
ATOM 7030 C C . LYS E 1 91 ? 183.131 129.420 163.129 1.00 83.85 91 LYS E C 1
ATOM 7031 O O . LYS E 1 91 ? 184.080 129.627 162.369 1.00 83.85 91 LYS E O 1
ATOM 7037 N N . ASP E 1 92 ? 182.767 128.207 163.538 1.00 80.93 92 ASP E N 1
ATOM 7038 C CA . ASP E 1 92 ? 183.501 127.010 163.161 1.00 80.93 92 ASP E CA 1
ATOM 7039 C C . ASP E 1 92 ? 183.511 126.829 161.642 1.00 80.93 92 ASP E C 1
ATOM 7040 O O . ASP E 1 92 ? 182.536 127.153 160.960 1.00 80.93 92 ASP E O 1
ATOM 7045 N N . PRO E 1 93 ? 184.603 126.297 161.092 1.00 78.13 93 PRO E N 1
ATOM 7046 C CA . PRO E 1 93 ? 184.664 126.082 159.638 1.00 78.13 93 PRO E CA 1
ATOM 7047 C C . PRO E 1 93 ? 183.624 125.106 159.112 1.00 78.13 93 PRO E C 1
ATOM 7048 O O . PRO E 1 93 ? 183.181 125.249 157.966 1.00 78.13 93 PRO E O 1
ATOM 7052 N N . ALA E 1 94 ? 183.232 124.104 159.900 1.00 76.37 94 ALA E N 1
ATOM 7053 C CA . ALA E 1 94 ? 182.223 123.160 159.431 1.00 76.37 94 ALA E CA 1
ATOM 7054 C C . ALA E 1 94 ? 180.873 123.845 159.253 1.00 76.37 94 ALA E C 1
ATOM 7055 O O . ALA E 1 94 ? 180.127 123.541 158.316 1.00 76.37 94 ALA E O 1
ATOM 7057 N N . VAL E 1 95 ? 180.544 124.780 160.147 1.00 73.07 95 VAL E N 1
ATOM 7058 C CA . VAL E 1 95 ? 179.249 125.449 160.077 1.00 73.07 95 VAL E CA 1
ATOM 7059 C C . VAL E 1 95 ? 179.179 126.382 158.877 1.00 73.07 95 VAL E C 1
ATOM 7060 O O . VAL E 1 95 ? 178.095 126.636 158.340 1.00 73.07 95 VAL E O 1
ATOM 7064 N N . LEU E 1 96 ? 180.322 126.911 158.439 1.00 73.22 96 LEU E N 1
ATOM 7065 C CA . LEU E 1 96 ? 180.335 127.785 157.271 1.00 73.22 96 LEU E CA 1
ATOM 7066 C C . LEU E 1 96 ? 180.176 126.978 155.988 1.00 73.22 96 LEU E C 1
ATOM 7067 O O . LEU E 1 96 ? 179.420 127.356 155.087 1.00 73.22 96 LEU E O 1
ATOM 7072 N N . ARG E 1 97 ? 180.896 125.858 155.890 1.00 72.51 97 ARG E N 1
ATOM 7073 C CA . ARG E 1 97 ? 180.829 125.032 154.689 1.00 72.51 97 ARG E CA 1
ATOM 7074 C C . ARG E 1 97 ? 179.426 124.481 154.470 1.00 72.51 97 ARG E C 1
ATOM 7075 O O . ARG E 1 97 ? 178.952 124.412 153.331 1.00 72.51 97 ARG E O 1
ATOM 7083 N N . TYR E 1 98 ? 178.744 124.081 155.544 1.00 68.32 98 TYR E N 1
ATOM 7084 C CA . TYR E 1 98 ? 177.377 123.592 155.404 1.00 68.32 98 TYR E CA 1
ATOM 7085 C C . TYR E 1 98 ? 176.438 124.718 154.993 1.00 68.32 98 TYR E C 1
ATOM 7086 O O . TYR E 1 98 ? 175.550 124.534 154.154 1.00 68.32 98 TYR E O 1
ATOM 7095 N N . MET E 1 99 ? 176.616 125.899 155.588 1.00 67.85 99 MET E N 1
ATOM 7096 C CA . MET E 1 99 ? 175.695 127.003 155.341 1.00 67.85 99 MET E CA 1
ATOM 7097 C C . MET E 1 99 ? 175.952 127.639 153.981 1.00 67.85 99 MET E C 1
ATOM 7098 O O . MET E 1 99 ? 175.147 128.437 153.490 1.00 67.85 99 MET E O 1
ATOM 7103 N N . PHE E 1 100 ? 177.081 127.294 153.358 1.00 66.93 100 PHE E N 1
ATOM 7104 C CA . PHE E 1 100 ? 177.355 127.759 152.004 1.00 66.93 100 PHE E CA 1
ATOM 7105 C C . PHE E 1 100 ? 176.773 126.815 150.960 1.00 66.93 100 PHE E C 1
ATOM 7106 O O . PHE E 1 100 ? 176.041 127.257 150.068 1.00 66.93 100 PHE E O 1
ATOM 7114 N N . CYS E 1 101 ? 177.076 125.519 151.059 1.00 60.61 101 CYS E N 1
ATOM 7115 C CA . CYS E 1 101 ? 176.581 124.546 150.094 1.00 60.61 101 CYS E CA 1
ATOM 7116 C C . CYS E 1 101 ? 175.064 124.431 150.100 1.00 60.61 101 CYS E C 1
ATOM 7117 O O . CYS E 1 101 ? 174.477 124.110 149.062 1.00 60.61 101 CYS E O 1
ATOM 7120 N N . SER E 1 102 ? 174.415 124.686 151.236 1.00 57.61 102 SER E N 1
ATOM 7121 C CA . SER E 1 102 ? 172.958 124.728 151.254 1.00 57.61 102 SER E CA 1
ATOM 7122 C C . SER E 1 102 ? 172.432 126.010 150.625 1.00 57.61 102 SER E C 1
ATOM 7123 O O . SER E 1 102 ? 171.250 126.091 150.277 1.00 57.61 102 SER E O 1
ATOM 7126 N N . MET E 1 103 ? 173.293 127.016 150.473 1.00 56.36 103 MET E N 1
ATOM 7127 C CA . MET E 1 103 ? 172.873 128.289 149.897 1.00 56.36 103 MET E CA 1
ATOM 7128 C C . MET E 1 103 ? 172.787 128.198 148.380 1.00 56.36 103 MET E C 1
ATOM 7129 O O . MET E 1 103 ? 171.888 128.778 147.761 1.00 56.36 103 MET E O 1
ATOM 7134 N N . ALA E 1 104 ? 173.720 127.469 147.764 1.00 52.86 104 ALA E N 1
ATOM 7135 C CA . ALA E 1 104 ? 173.767 127.370 146.310 1.00 52.86 104 ALA E CA 1
ATOM 7136 C C . ALA E 1 104 ? 172.666 126.468 145.768 1.00 52.86 104 ALA E C 1
ATOM 7137 O O . ALA E 1 104 ? 172.102 126.733 144.702 1.00 52.86 104 ALA E O 1
ATOM 7139 N N . GLN E 1 105 ? 172.349 125.391 146.492 1.00 51.65 105 GLN E N 1
ATOM 7140 C CA . GLN E 1 105 ? 171.468 124.358 145.954 1.00 51.65 105 GLN E CA 1
ATOM 7141 C C . GLN E 1 105 ? 170.072 124.889 145.650 1.00 51.65 105 GLN E C 1
ATOM 7142 O O . GLN E 1 105 ? 169.366 124.337 144.800 1.00 51.65 105 GLN E O 1
ATOM 7148 N N . ARG E 1 106 ? 169.642 125.944 146.341 1.00 50.92 106 ARG E N 1
ATOM 7149 C CA . ARG E 1 106 ? 168.341 126.525 146.026 1.00 50.92 106 ARG E CA 1
ATOM 7150 C C . ARG E 1 106 ? 168.444 127.524 144.879 1.00 50.92 106 ARG E C 1
ATOM 7151 O O . ARG E 1 106 ? 167.433 127.872 144.258 1.00 50.92 106 ARG E O 1
ATOM 7159 N N . ALA E 1 107 ? 169.657 127.994 144.581 1.00 45.52 107 ALA E N 1
ATOM 7160 C CA . ALA E 1 107 ? 169.852 128.884 143.441 1.00 45.52 107 ALA E CA 1
ATOM 7161 C C . ALA E 1 107 ? 169.880 128.105 142.132 1.00 45.52 107 ALA E C 1
ATOM 7162 O O . ALA E 1 107 ? 169.942 128.693 141.047 1.00 45.52 107 ALA E O 1
ATOM 7164 N N . LEU E 1 108 ? 169.848 126.772 142.216 1.00 44.09 108 LEU E N 1
ATOM 7165 C CA . LEU E 1 108 ? 169.954 125.953 141.015 1.00 44.09 108 LEU E CA 1
ATOM 7166 C C . LEU E 1 108 ? 168.589 125.526 140.493 1.00 44.09 108 LEU E C 1
ATOM 7167 O O . LEU E 1 108 ? 168.511 124.746 139.540 1.00 44.09 108 LEU E O 1
ATOM 7172 N N . TRP E 1 109 ? 167.507 126.036 141.010 1.00 44.98 109 TRP E N 1
ATOM 7173 C CA . TRP E 1 109 ? 166.225 125.639 140.488 1.00 44.98 109 TRP E CA 1
ATOM 7174 C C . TRP E 1 109 ? 165.750 126.416 139.275 1.00 44.98 109 TRP E C 1
ATOM 7175 O O . TRP E 1 109 ? 164.981 125.893 138.550 1.00 44.98 109 TRP E O 1
ATOM 7186 N N . ALA E 1 110 ? 166.100 127.688 139.122 1.00 39.79 110 ALA E N 1
ATOM 7187 C CA . ALA E 1 110 ? 165.840 128.478 137.927 1.00 39.79 110 ALA E CA 1
ATOM 7188 C C . ALA E 1 110 ? 166.825 128.173 136.802 1.00 39.79 110 ALA E C 1
ATOM 7189 O O . ALA E 1 110 ? 166.403 128.019 135.650 1.00 39.79 110 ALA E O 1
ATOM 7191 N N . PRO E 1 111 ? 168.132 128.099 137.072 1.00 36.19 111 PRO E N 1
ATOM 7192 C CA . PRO E 1 111 ? 169.071 127.712 136.006 1.00 36.19 111 PRO E CA 1
ATOM 7193 C C . PRO E 1 111 ? 168.785 126.356 135.381 1.00 36.19 111 PRO E C 1
ATOM 7194 O O . PRO E 1 111 ? 169.203 126.111 134.243 1.00 36.19 111 PRO E O 1
ATOM 7198 N N . VAL E 1 112 ? 168.090 125.462 136.086 1.00 37.47 112 VAL E N 1
ATOM 7199 C CA . VAL E 1 112 ? 167.791 124.151 135.522 1.00 37.47 112 VAL E CA 1
ATOM 7200 C C . VAL E 1 112 ? 166.448 124.163 134.808 1.00 37.47 112 VAL E C 1
ATOM 7201 O O . VAL E 1 112 ? 166.290 123.527 133.761 1.00 37.47 112 VAL E O 1
ATOM 7205 N N . VAL E 1 113 ? 165.463 124.878 135.352 1.00 34.81 113 VAL E N 1
ATOM 7206 C CA . VAL E 1 113 ? 164.167 124.980 134.693 1.00 34.81 113 VAL E CA 1
ATOM 7207 C C . VAL E 1 113 ? 164.238 125.833 133.434 1.00 34.81 113 VAL E C 1
ATOM 7208 O O . VAL E 1 113 ? 163.422 125.653 132.523 1.00 34.81 113 VAL E O 1
ATOM 7212 N N . TRP E 1 114 ? 165.212 126.737 133.340 1.00 30.87 114 TRP E N 1
ATOM 7213 C CA . TRP E 1 114 ? 165.337 127.568 132.150 1.00 30.87 114 TRP E CA 1
ATOM 7214 C C . TRP E 1 114 ? 166.010 126.813 131.010 1.00 30.87 114 TRP E C 1
ATOM 7215 O O . TRP E 1 114 ? 165.603 126.947 129.852 1.00 30.87 114 TRP E O 1
ATOM 7226 N N . VAL E 1 115 ? 167.036 126.017 131.314 1.00 27.75 115 VAL E N 1
ATOM 7227 C CA . VAL E 1 115 ? 167.736 125.274 130.269 1.00 27.75 115 VAL E CA 1
ATOM 7228 C C . VAL E 1 115 ? 166.863 124.143 129.739 1.00 27.75 115 VAL E C 1
ATOM 7229 O O . VAL E 1 115 ? 167.019 123.703 128.595 1.00 27.75 115 VAL E O 1
ATOM 7233 N N . ALA E 1 116 ? 165.930 123.656 130.557 1.00 25.98 116 ALA E N 1
ATOM 7234 C CA . ALA E 1 116 ? 165.085 122.545 130.135 1.00 25.98 116 ALA E CA 1
ATOM 7235 C C . ALA E 1 116 ? 163.972 123.021 129.213 1.00 25.98 116 ALA E C 1
ATOM 7236 O O . ALA E 1 116 ? 163.638 122.355 128.229 1.00 25.98 116 ALA E O 1
ATOM 7238 N N . VAL E 1 117 ? 163.380 124.175 129.521 1.00 26.30 117 VAL E N 1
ATOM 7239 C CA . VAL E 1 117 ? 162.302 124.703 128.690 1.00 26.30 117 VAL E CA 1
ATOM 7240 C C . VAL E 1 117 ? 162.856 125.230 127.372 1.00 26.30 117 VAL E C 1
ATOM 7241 O O . VAL E 1 117 ? 162.136 125.329 126.372 1.00 26.30 117 VAL E O 1
ATOM 7245 N N . THR E 1 118 ? 164.147 125.560 127.344 1.00 25.96 118 THR E N 1
ATOM 7246 C CA . THR E 1 118 ? 164.757 126.056 126.116 1.00 25.96 118 THR E CA 1
ATOM 7247 C C . THR E 1 118 ? 165.071 124.916 125.156 1.00 25.96 118 THR E C 1
ATOM 7248 O O . THR E 1 118 ? 164.998 125.089 123.935 1.00 25.96 118 THR E O 1
ATOM 7252 N N . LEU E 1 119 ? 165.417 123.742 125.686 1.00 21.09 119 LEU E N 1
ATOM 7253 C CA . LEU E 1 119 ? 165.709 122.598 124.829 1.00 21.09 119 LEU E CA 1
ATOM 7254 C C . LEU E 1 119 ? 164.433 121.878 124.414 1.00 21.09 119 LEU E C 1
ATOM 7255 O O . LEU E 1 119 ? 164.399 121.206 123.378 1.00 21.09 119 LEU E O 1
ATOM 7260 N N . LEU E 1 120 ? 163.372 121.999 125.213 1.00 21.36 120 LEU E N 1
ATOM 7261 C CA . LEU E 1 120 ? 162.111 121.353 124.868 1.00 21.36 120 LEU E CA 1
ATOM 7262 C C . LEU E 1 120 ? 161.295 122.198 123.902 1.00 21.36 120 LEU E C 1
ATOM 7263 O O . LEU E 1 120 ? 160.177 121.820 123.540 1.00 21.36 120 LEU E O 1
ATOM 7268 N N . ASP E 1 121 ? 161.828 123.342 123.480 1.00 23.46 121 ASP E N 1
ATOM 7269 C CA . ASP E 1 121 ? 161.134 124.213 122.542 1.00 23.46 121 ASP E CA 1
ATOM 7270 C C . ASP E 1 121 ? 161.680 124.101 121.126 1.00 23.46 121 ASP E C 1
ATOM 7271 O O . ASP E 1 121 ? 160.903 124.159 120.168 1.00 23.46 121 ASP E O 1
ATOM 7276 N N . GLY E 1 122 ? 162.995 123.953 120.965 1.00 18.49 122 GLY E N 1
ATOM 7277 C CA . GLY E 1 122 ? 163.605 123.651 119.694 1.00 18.49 122 GLY E CA 1
ATOM 7278 C C . GLY E 1 122 ? 164.084 124.855 118.908 1.00 18.49 122 GLY E C 1
ATOM 7279 O O . GLY E 1 122 ? 164.808 124.686 117.922 1.00 18.49 122 GLY E O 1
ATOM 7280 N N . LYS E 1 123 ? 163.701 126.066 119.316 1.00 21.77 123 LYS E N 1
ATOM 7281 C CA . LYS E 1 123 ? 164.076 127.254 118.556 1.00 21.77 123 LYS E CA 1
ATOM 7282 C C . LYS E 1 123 ? 165.573 127.524 118.629 1.00 21.77 123 LYS E C 1
ATOM 7283 O O . LYS E 1 123 ? 166.193 127.892 117.627 1.00 21.77 123 LYS E O 1
ATOM 7289 N N . CYS E 1 124 ? 166.171 127.359 119.809 1.00 19.02 124 CYS E N 1
ATOM 7290 C CA . CYS E 1 124 ? 167.599 127.619 119.948 1.00 19.02 124 CYS E CA 1
ATOM 7291 C C . CYS E 1 124 ? 168.434 126.567 119.229 1.00 19.02 124 CYS E C 1
ATOM 7292 O O . CYS E 1 124 ? 169.447 126.901 118.606 1.00 19.02 124 CYS E O 1
ATOM 7295 N N . PHE E 1 125 ? 168.028 125.300 119.301 1.00 15.85 125 PHE E N 1
ATOM 7296 C CA . PHE E 1 125 ? 168.710 124.217 118.605 1.00 15.85 125 PHE E CA 1
ATOM 7297 C C . PHE E 1 125 ? 168.554 124.310 117.094 1.00 15.85 125 PHE E C 1
ATOM 7298 O O . PHE E 1 125 ? 169.461 123.908 116.357 1.00 15.85 125 PHE E O 1
ATOM 7306 N N . LEU E 1 126 ? 167.427 124.841 116.618 1.00 17.40 126 LEU E N 1
ATOM 7307 C CA . LEU E 1 126 ? 167.172 124.902 115.183 1.00 17.40 126 LEU E CA 1
ATOM 7308 C C . LEU E 1 126 ? 168.085 125.910 114.496 1.00 17.40 126 LEU E C 1
ATOM 7309 O O . LEU E 1 126 ? 168.624 125.641 113.417 1.00 17.40 126 LEU E O 1
ATOM 7314 N N . CYS E 1 127 ? 168.275 127.078 115.104 1.00 18.66 127 CYS E N 1
ATOM 7315 C CA . CYS E 1 127 ? 169.089 128.126 114.503 1.00 18.66 127 CYS E CA 1
ATOM 7316 C C . CYS E 1 127 ? 170.581 127.827 114.548 1.00 18.66 127 CYS E C 1
ATOM 7317 O O . CYS E 1 127 ? 171.279 128.113 113.574 1.00 18.66 127 CYS E O 1
ATOM 7320 N N . ALA E 1 128 ? 171.089 127.259 115.641 1.00 16.85 128 ALA E N 1
ATOM 7321 C CA . ALA E 1 128 ? 172.512 126.996 115.783 1.00 16.85 128 ALA E CA 1
ATOM 7322 C C . ALA E 1 128 ? 173.028 125.852 114.928 1.00 16.85 128 ALA E C 1
ATOM 7323 O O . ALA E 1 128 ? 174.221 125.841 114.609 1.00 16.85 128 ALA E O 1
ATOM 7325 N N . PHE E 1 129 ? 172.176 124.896 114.541 1.00 18.99 129 PHE E N 1
ATOM 7326 C CA . PHE E 1 129 ? 172.643 123.707 113.839 1.00 18.99 129 PHE E CA 1
ATOM 7327 C C . PHE E 1 129 ? 172.024 123.556 112.453 1.00 18.99 129 PHE E C 1
ATOM 7328 O O . PHE E 1 129 ? 172.327 122.582 111.758 1.00 18.99 129 PHE E O 1
ATOM 7336 N N . CYS E 1 130 ? 171.163 124.487 112.034 1.00 21.19 130 CYS E N 1
ATOM 7337 C CA . CYS E 1 130 ? 170.530 124.402 110.722 1.00 21.19 130 CYS E CA 1
ATOM 7338 C C . CYS E 1 130 ? 171.537 124.390 109.578 1.00 21.19 130 CYS E C 1
ATOM 7339 O O . CYS E 1 130 ? 171.264 123.786 108.537 1.00 21.19 130 CYS E O 1
ATOM 7342 N N . THR E 1 131 ? 172.693 125.030 109.749 1.00 24.07 131 THR E N 1
ATOM 7343 C CA . THR E 1 131 ? 173.677 125.104 108.675 1.00 24.07 131 THR E CA 1
ATOM 7344 C C . THR E 1 131 ? 174.373 123.775 108.420 1.00 24.07 131 THR E C 1
ATOM 7345 O O . THR E 1 131 ? 174.984 123.603 107.361 1.00 24.07 131 THR E O 1
ATOM 7349 N N . ALA E 1 132 ? 174.290 122.827 109.355 1.00 32.23 132 ALA E N 1
ATOM 7350 C CA . ALA E 1 132 ? 174.930 121.515 109.219 1.00 32.23 132 ALA E CA 1
ATOM 7351 C C . ALA E 1 132 ? 173.843 120.452 109.340 1.00 32.23 132 ALA E C 1
ATOM 7352 O O . ALA E 1 132 ? 173.621 119.892 110.414 1.00 32.23 132 ALA E O 1
ATOM 7354 N N . VAL E 1 133 ? 173.186 120.158 108.223 1.00 39.04 133 VAL E N 1
ATOM 7355 C CA . VAL E 1 133 ? 172.067 119.222 108.200 1.00 39.04 133 VAL E CA 1
ATOM 7356 C C . VAL E 1 133 ? 172.238 118.317 106.987 1.00 39.04 133 VAL E C 1
ATOM 7357 O O . VAL E 1 133 ? 172.668 118.789 105.925 1.00 39.04 133 VAL E O 1
ATOM 7361 N N . PRO E 1 134 ? 171.932 117.024 107.087 1.00 45.90 134 PRO E N 1
ATOM 7362 C CA . PRO E 1 134 ? 172.117 116.141 105.930 1.00 45.90 134 PRO E CA 1
ATOM 7363 C C . PRO E 1 134 ? 171.111 116.432 104.829 1.00 45.90 134 PRO E C 1
ATOM 7364 O O . PRO E 1 134 ? 169.929 116.098 104.951 1.00 45.90 134 PRO E O 1
ATOM 7368 N N . VAL E 1 135 ? 171.575 117.053 103.744 1.00 53.80 135 VAL E N 1
ATOM 7369 C CA . VAL E 1 135 ? 170.665 117.429 102.669 1.00 53.80 135 VAL E CA 1
ATOM 7370 C C . VAL E 1 135 ? 170.515 116.294 101.667 1.00 53.80 135 VAL E C 1
ATOM 7371 O O . VAL E 1 135 ? 169.557 116.270 100.884 1.00 53.80 135 VAL E O 1
ATOM 7375 N N . SER E 1 136 ? 171.448 115.341 101.667 1.00 60.12 136 SER E N 1
ATOM 7376 C CA . SER E 1 136 ? 171.307 114.165 100.820 1.00 60.12 136 SER E CA 1
ATOM 7377 C C . SER E 1 136 ? 170.207 113.238 101.313 1.00 60.12 136 SER E C 1
ATOM 7378 O O . SER E 1 136 ? 169.359 112.824 100.516 1.00 60.12 136 SER E O 1
ATOM 7381 N N . ALA E 1 137 ? 170.198 112.909 102.602 1.00 57.83 137 ALA E N 1
ATOM 7382 C CA . ALA E 1 137 ? 169.135 112.103 103.191 1.00 57.83 137 ALA E CA 1
ATOM 7383 C C . ALA E 1 137 ? 167.938 113.002 103.469 1.00 57.83 137 ALA E C 1
ATOM 7384 O O . ALA E 1 137 ? 168.032 113.948 104.258 1.00 57.83 137 ALA E O 1
ATOM 7386 N N . LEU E 1 138 ? 166.811 112.712 102.822 1.00 57.84 138 LEU E N 1
ATOM 7387 C CA . LEU E 1 138 ? 165.597 113.512 102.958 1.00 57.84 138 LEU E CA 1
ATOM 7388 C C . LEU E 1 138 ? 165.822 114.935 102.444 1.00 57.84 138 LEU E C 1
ATOM 7389 O O . LEU E 1 138 ? 165.595 115.925 103.140 1.00 57.84 138 LEU E O 1
ATOM 7391 N N . GLY E 1 139 ? 166.275 115.018 101.198 1.00 57.19 139 GLY E N 1
ATOM 7392 C CA . GLY E 1 139 ? 166.529 116.297 100.563 1.00 57.19 139 GLY E CA 1
ATOM 7393 C C . GLY E 1 139 ? 165.975 116.381 99.154 1.00 57.19 139 GLY E C 1
ATOM 7394 O O . GLY E 1 139 ? 165.530 117.440 98.714 1.00 57.19 139 GLY E O 1
ATOM 7395 N N . LEU E 1 147 ? 176.982 123.768 93.706 1.00 68.66 147 LEU E N 1
ATOM 7396 C CA . LEU E 1 147 ? 177.061 124.828 94.705 1.00 68.66 147 LEU E CA 1
ATOM 7397 C C . LEU E 1 147 ? 178.291 124.674 95.592 1.00 68.66 147 LEU E C 1
ATOM 7398 O O . LEU E 1 147 ? 178.497 123.623 96.200 1.00 68.66 147 LEU E O 1
ATOM 7403 N N . PRO E 1 148 ? 179.098 125.733 95.677 1.00 70.57 148 PRO E N 1
ATOM 7404 C CA . PRO E 1 148 ? 180.321 125.677 96.493 1.00 70.57 148 PRO E CA 1
ATOM 7405 C C . PRO E 1 148 ? 180.027 125.565 97.979 1.00 70.57 148 PRO E C 1
ATOM 7406 O O . PRO E 1 148 ? 178.868 125.413 98.376 1.00 70.57 148 PRO E O 1
ATOM 7410 N N . ALA E 1 149 ? 181.075 125.599 98.812 1.00 67.88 149 ALA E N 1
ATOM 7411 C CA . ALA E 1 149 ? 180.872 125.703 100.251 1.00 67.88 149 ALA E CA 1
ATOM 7412 C C . ALA E 1 149 ? 180.021 126.915 100.608 1.00 67.88 149 ALA E C 1
ATOM 7413 O O . ALA E 1 149 ? 179.032 126.765 101.346 1.00 67.88 149 ALA E O 1
ATOM 7415 N N . PRO E 1 150 ? 180.337 128.124 100.142 1.00 67.66 150 PRO E N 1
ATOM 7416 C CA . PRO E 1 150 ? 179.350 129.204 100.151 1.00 67.66 150 PRO E CA 1
ATOM 7417 C C . PRO E 1 150 ? 178.267 128.930 99.121 1.00 67.66 150 PRO E C 1
ATOM 7418 O O . PRO E 1 150 ? 178.378 128.017 98.301 1.00 67.66 150 PRO E O 1
ATOM 7422 N N . GLU E 1 151 ? 177.189 129.719 99.210 1.00 61.71 151 GLU E N 1
ATOM 7423 C CA . GLU E 1 151 ? 175.983 129.539 98.401 1.00 61.71 151 GLU E CA 1
ATOM 7424 C C . GLU E 1 151 ? 175.154 128.351 98.885 1.00 61.71 151 GLU E C 1
ATOM 7425 O O . GLU E 1 151 ? 174.043 128.113 98.399 1.00 61.71 151 GLU E O 1
ATOM 7431 N N . LEU E 1 152 ? 175.684 127.613 99.857 1.00 48.15 152 LEU E N 1
ATOM 7432 C CA . LEU E 1 152 ? 174.981 126.515 100.500 1.00 48.15 152 LEU E CA 1
ATOM 7433 C C . LEU E 1 152 ? 174.850 126.719 102.004 1.00 48.15 152 LEU E C 1
ATOM 7434 O O . LEU E 1 152 ? 173.776 126.477 102.566 1.00 48.15 152 LEU E O 1
ATOM 7439 N N . ALA E 1 153 ? 175.927 127.135 102.674 1.00 39.70 153 ALA E N 1
ATOM 7440 C CA . ALA E 1 153 ? 175.815 127.506 104.079 1.00 39.70 153 ALA E CA 1
ATOM 7441 C C . ALA E 1 153 ? 175.057 128.815 104.236 1.00 39.70 153 ALA E C 1
ATOM 7442 O O . ALA E 1 153 ? 174.540 129.112 105.317 1.00 39.70 153 ALA E O 1
ATOM 7444 N N . ARG E 1 154 ? 174.990 129.614 103.169 1.00 35.83 154 ARG E N 1
ATOM 7445 C CA . ARG E 1 154 ? 174.189 130.831 103.186 1.00 35.83 154 ARG E CA 1
ATOM 7446 C C . ARG E 1 154 ? 172.740 130.560 102.805 1.00 35.83 154 ARG E C 1
ATOM 7447 O O . ARG E 1 154 ? 171.857 131.348 103.160 1.00 35.83 154 ARG E O 1
ATOM 7455 N N . LEU E 1 155 ? 172.480 129.462 102.095 1.00 34.72 155 LEU E N 1
ATOM 7456 C CA . LEU E 1 155 ? 171.116 129.053 101.782 1.00 34.72 155 LEU E CA 1
ATOM 7457 C C . LEU E 1 155 ? 170.494 128.304 102.954 1.00 34.72 155 LEU E C 1
ATOM 7458 O O . LEU E 1 155 ? 169.313 128.483 103.268 1.00 34.72 155 LEU E O 1
ATOM 7463 N N . LEU E 1 156 ? 171.286 127.459 103.613 1.00 28.89 156 LEU E N 1
ATOM 7464 C CA . LEU E 1 156 ? 170.770 126.652 104.712 1.00 28.89 156 LEU E CA 1
ATOM 7465 C C . LEU E 1 156 ? 170.537 127.493 105.958 1.00 28.89 156 LEU E C 1
ATOM 7466 O O . LEU E 1 156 ? 169.722 127.135 106.814 1.00 28.89 156 LEU E O 1
ATOM 7471 N N . ALA E 1 157 ? 171.239 128.619 106.077 1.00 25.51 157 ALA E N 1
ATOM 7472 C CA . ALA E 1 157 ? 171.136 129.443 107.274 1.00 25.51 157 ALA E CA 1
ATOM 7473 C C . ALA E 1 157 ? 169.791 130.143 107.406 1.00 25.51 157 ALA E C 1
ATOM 7474 O O . ALA E 1 157 ? 169.482 130.638 108.494 1.00 25.51 157 ALA E O 1
ATOM 7476 N N . ARG E 1 158 ? 168.982 130.189 106.345 1.00 26.97 158 ARG E N 1
ATOM 7477 C CA . ARG E 1 158 ? 167.700 130.884 106.363 1.00 26.97 158 ARG E CA 1
ATOM 7478 C C . ARG E 1 158 ? 166.528 129.953 106.637 1.00 26.97 158 ARG E C 1
ATOM 7479 O O . ARG E 1 158 ? 165.371 130.365 106.494 1.00 26.97 158 ARG E O 1
ATOM 7487 N N . VAL E 1 159 ? 166.798 128.711 107.023 1.00 24.28 159 VAL E N 1
ATOM 7488 C CA . VAL E 1 159 ? 165.765 127.722 107.323 1.00 24.28 159 VAL E CA 1
ATOM 7489 C C . VAL E 1 159 ? 164.873 128.187 108.470 1.00 24.28 159 VAL E C 1
ATOM 7490 O O . VAL E 1 159 ? 163.643 128.088 108.359 1.00 24.28 159 VAL E O 1
ATOM 7494 N N . PRO E 1 160 ? 165.417 128.682 109.588 1.00 21.52 160 PRO E N 1
ATOM 7495 C CA . PRO E 1 160 ? 164.529 129.126 110.674 1.00 21.52 160 PRO E CA 1
ATOM 7496 C C . PRO E 1 160 ? 163.739 130.384 110.351 1.00 21.52 160 PRO E C 1
ATOM 7497 O O . PRO E 1 160 ? 162.833 130.738 111.113 1.00 21.52 160 PRO E O 1
ATOM 7501 N N . CYS E 1 161 ? 164.047 131.069 109.254 1.00 26.21 161 CYS E N 1
ATOM 7502 C CA . CYS E 1 161 ? 163.332 132.282 108.877 1.00 26.21 161 CYS E CA 1
ATOM 7503 C C . CYS E 1 161 ? 162.454 131.991 107.663 1.00 26.21 161 CYS E C 1
ATOM 7504 O O . CYS E 1 161 ? 162.960 131.885 106.540 1.00 26.21 161 CYS E O 1
ATOM 7507 N N . PRO E 1 162 ? 161.136 131.843 107.853 1.00 28.24 162 PRO E N 1
ATOM 7508 C CA . PRO E 1 162 ? 160.271 131.366 106.761 1.00 28.24 162 PRO E CA 1
ATOM 7509 C C . PRO E 1 162 ? 160.085 132.355 105.621 1.00 28.24 162 PRO E C 1
ATOM 7510 O O . PRO E 1 162 ? 159.865 131.948 104.477 1.00 28.24 162 PRO E O 1
ATOM 7514 N N . GLU E 1 163 ? 160.154 133.653 105.916 1.00 31.26 163 GLU E N 1
ATOM 7515 C CA . GLU E 1 163 ? 159.943 134.662 104.884 1.00 31.26 163 GLU E CA 1
ATOM 7516 C C . GLU E 1 163 ? 161.208 134.949 104.087 1.00 31.26 163 GLU E C 1
ATOM 7517 O O . GLU E 1 163 ? 161.120 135.502 102.987 1.00 31.26 163 GLU E O 1
ATOM 7523 N N . ILE E 1 164 ? 162.379 134.591 104.616 1.00 31.99 164 ILE E N 1
ATOM 7524 C CA . ILE E 1 164 ? 163.647 134.810 103.933 1.00 31.99 164 ILE E CA 1
ATOM 7525 C C . ILE E 1 164 ? 164.084 133.604 103.119 1.00 31.99 164 ILE E C 1
ATOM 7526 O O . ILE E 1 164 ? 164.906 133.748 102.205 1.00 31.99 164 ILE E O 1
ATOM 7531 N N . TYR E 1 165 ? 163.558 132.420 103.420 1.00 33.27 165 TYR E N 1
ATOM 7532 C CA . TYR E 1 165 ? 164.071 131.190 102.833 1.00 33.27 165 TYR E CA 1
ATOM 7533 C C . TYR E 1 165 ? 163.744 131.126 101.347 1.00 33.27 165 TYR E C 1
ATOM 7534 O O . TYR E 1 165 ? 162.577 131.201 100.951 1.00 33.27 165 TYR E O 1
ATOM 7543 N N . ASP E 1 166 ? 164.781 130.985 100.524 1.00 37.67 166 ASP E N 1
ATOM 7544 C CA . ASP E 1 166 ? 164.600 130.926 99.080 1.00 37.67 166 ASP E CA 1
ATOM 7545 C C . ASP E 1 166 ? 164.723 129.501 98.563 1.00 37.67 166 ASP E C 1
ATOM 7546 O O . ASP E 1 166 ? 163.920 129.065 97.732 1.00 37.67 166 ASP E O 1
ATOM 7551 N N . GLY E 1 167 ? 165.715 128.766 99.052 1.00 38.17 167 GLY E N 1
ATOM 7552 C CA . GLY E 1 167 ? 166.033 127.477 98.478 1.00 38.17 167 GLY E CA 1
ATOM 7553 C C . GLY E 1 167 ? 165.064 126.372 98.834 1.00 38.17 167 GLY E C 1
ATOM 7554 O O . GLY E 1 167 ? 165.448 125.387 99.468 1.00 38.17 167 GLY E O 1
ATOM 7555 N N . ASP E 1 168 ? 163.812 126.499 98.397 1.00 41.41 168 ASP E N 1
ATOM 7556 C CA . ASP E 1 168 ? 162.802 125.475 98.623 1.00 41.41 168 ASP E CA 1
ATOM 7557 C C . ASP E 1 168 ? 163.024 124.257 97.742 1.00 41.41 168 ASP E C 1
ATOM 7558 O O . ASP E 1 168 ? 162.363 123.234 97.927 1.00 41.41 168 ASP E O 1
ATOM 7563 N N . TRP E 1 169 ? 163.926 124.360 96.774 1.00 44.93 169 TRP E N 1
ATOM 7564 C CA . TRP E 1 169 ? 164.498 123.208 96.106 1.00 44.93 169 TRP E CA 1
ATOM 7565 C C . TRP E 1 169 ? 165.685 122.714 96.935 1.00 44.93 169 TRP E C 1
ATOM 7566 O O . TRP E 1 169 ? 166.253 123.448 97.749 1.00 44.93 169 TRP E O 1
ATOM 7577 N N . LEU E 1 170 ? 166.027 121.437 96.760 1.00 47.51 170 LEU E N 1
ATOM 7578 C CA . LEU E 1 170 ? 167.045 120.715 97.524 1.00 47.51 170 LEU E CA 1
ATOM 7579 C C . LEU E 1 170 ? 166.607 120.384 98.946 1.00 47.51 170 LEU E C 1
ATOM 7580 O O . LEU E 1 170 ? 167.251 119.571 99.612 1.00 47.51 170 LEU E O 1
ATOM 7585 N N . LEU E 1 171 ? 165.524 120.986 99.422 1.00 40.44 171 LEU E N 1
ATOM 7586 C CA . LEU E 1 171 ? 165.030 120.733 100.764 1.00 40.44 171 LEU E CA 1
ATOM 7587 C C . LEU E 1 171 ? 163.688 121.418 100.953 1.00 40.44 171 LEU E C 1
ATOM 7588 O O . LEU E 1 171 ? 163.540 122.602 100.640 1.00 40.44 171 LEU E O 1
ATOM 7593 N N . ALA E 1 172 ? 162.716 120.679 101.470 1.00 32.72 172 ALA E N 1
ATOM 7594 C CA . ALA E 1 172 ? 161.513 121.309 101.983 1.00 32.72 172 ALA E CA 1
ATOM 7595 C C . ALA E 1 172 ? 161.806 121.886 103.360 1.00 32.72 172 ALA E C 1
ATOM 7596 O O . ALA E 1 172 ? 162.484 121.266 104.181 1.00 32.72 172 ALA E O 1
ATOM 7598 N N . ARG E 1 173 ? 161.300 123.094 103.607 1.00 28.37 173 ARG E N 1
ATOM 7599 C CA . ARG E 1 173 ? 161.657 123.770 104.848 1.00 28.37 173 ARG E CA 1
ATOM 7600 C C . ARG E 1 173 ? 161.051 123.078 106.060 1.00 28.37 173 ARG E C 1
ATOM 7601 O O . ARG E 1 173 ? 161.610 123.159 107.158 1.00 28.37 173 ARG E O 1
ATOM 7609 N N . GLU E 1 174 ? 159.924 122.395 105.890 1.00 27.39 174 GLU E N 1
ATOM 7610 C CA . GLU E 1 174 ? 159.304 121.677 106.993 1.00 27.39 174 GLU E CA 1
ATOM 7611 C C . GLU E 1 174 ? 159.861 120.269 107.162 1.00 27.39 174 GLU E C 1
ATOM 7612 O O . GLU E 1 174 ? 159.512 119.587 108.130 1.00 27.39 174 GLU E O 1
ATOM 7618 N N . VAL E 1 175 ? 160.707 119.819 106.241 1.00 24.20 175 VAL E N 1
ATOM 7619 C CA . VAL E 1 175 ? 161.450 118.580 106.418 1.00 24.20 175 VAL E CA 1
ATOM 7620 C C . VAL E 1 175 ? 162.754 118.779 107.179 1.00 24.20 175 VAL E C 1
ATOM 7621 O O . VAL E 1 175 ? 163.156 117.878 107.931 1.00 24.20 175 VAL E O 1
ATOM 7625 N N . ALA E 1 176 ? 163.428 119.923 107.029 1.00 22.14 176 ALA E N 1
ATOM 7626 C CA . ALA E 1 176 ? 164.594 120.248 107.842 1.00 22.14 176 ALA E CA 1
ATOM 7627 C C . ALA E 1 176 ? 164.187 120.708 109.234 1.00 22.14 176 ALA E C 1
ATOM 7628 O O . ALA E 1 176 ? 164.784 120.287 110.227 1.00 22.14 176 ALA E O 1
ATOM 7630 N N . VAL E 1 177 ? 163.180 121.572 109.326 1.00 22.65 177 VAL E N 1
ATOM 7631 C CA . VAL E 1 177 ? 162.429 121.732 110.563 1.00 22.65 177 VAL E CA 1
ATOM 7632 C C . VAL E 1 177 ? 161.706 120.410 110.765 1.00 22.65 177 VAL E C 1
ATOM 7633 O O . VAL E 1 177 ? 161.554 119.635 109.814 1.00 22.65 177 VAL E O 1
ATOM 7637 N N . ARG E 1 178 ? 161.293 120.117 111.998 1.00 25.00 178 ARG E N 1
ATOM 7638 C CA . ARG E 1 178 ? 160.612 118.869 112.353 1.00 25.00 178 ARG E CA 1
ATOM 7639 C C . ARG E 1 178 ? 161.568 117.678 112.391 1.00 25.00 178 ARG E C 1
ATOM 7640 O O . ARG E 1 178 ? 161.200 116.596 112.847 1.00 25.00 178 ARG E O 1
ATOM 7648 N N . TYR E 1 179 ? 162.806 117.868 111.944 1.00 22.56 179 TYR E N 1
ATOM 7649 C CA . TYR E 1 179 ? 163.881 116.908 112.156 1.00 22.56 179 TYR E CA 1
ATOM 7650 C C . TYR E 1 179 ? 164.939 117.407 113.123 1.00 22.56 179 TYR E C 1
ATOM 7651 O O . TYR E 1 179 ? 165.513 116.591 113.849 1.00 22.56 179 TYR E O 1
ATOM 7660 N N . LEU E 1 180 ? 165.213 118.711 113.170 1.00 20.41 180 LEU E N 1
ATOM 7661 C CA . LEU E 1 180 ? 166.069 119.311 114.178 1.00 20.41 180 LEU E CA 1
ATOM 7662 C C . LEU E 1 180 ? 165.339 119.572 115.485 1.00 20.41 180 LEU E C 1
ATOM 7663 O O . LEU E 1 180 ? 165.988 119.674 116.528 1.00 20.41 180 LEU E O 1
ATOM 7668 N N . ARG E 1 181 ? 164.016 119.687 115.452 1.00 22.04 181 ARG E N 1
ATOM 7669 C CA . ARG E 1 181 ? 163.222 119.844 116.659 1.00 22.04 181 ARG E CA 1
ATOM 7670 C C . ARG E 1 181 ? 162.919 118.521 117.347 1.00 22.04 181 ARG E C 1
ATOM 7671 O O . ARG E 1 181 ? 162.320 118.527 118.426 1.00 22.04 181 ARG E O 1
ATOM 7679 N N . CYS E 1 182 ? 163.308 117.394 116.751 1.00 22.72 182 CYS E N 1
ATOM 7680 C CA . CYS E 1 182 ? 163.175 116.106 117.421 1.00 22.72 182 CYS E CA 1
ATOM 7681 C C . CYS E 1 182 ? 164.481 115.709 118.097 1.00 22.72 182 CYS E C 1
ATOM 7682 O O . CYS E 1 182 ? 164.475 115.087 119.162 1.00 22.72 182 CYS E O 1
ATOM 7685 N N . ILE E 1 183 ? 165.615 116.063 117.489 1.00 18.12 183 ILE E N 1
ATOM 7686 C CA . ILE E 1 183 ? 166.902 115.872 118.152 1.00 18.12 183 ILE E CA 1
ATOM 7687 C C . ILE E 1 183 ? 167.019 116.806 119.347 1.00 18.12 183 ILE E C 1
ATOM 7688 O O . ILE E 1 183 ? 167.777 116.549 120.288 1.00 18.12 183 ILE E O 1
ATOM 7693 N N . SER E 1 184 ? 166.273 117.911 119.323 1.00 18.06 184 SER E N 1
ATOM 7694 C CA . SER E 1 184 ? 166.329 118.878 120.411 1.00 18.06 184 SER E CA 1
ATOM 7695 C C . SER E 1 184 ? 165.513 118.410 121.607 1.00 18.06 184 SER E C 1
ATOM 7696 O O . SER E 1 184 ? 165.823 118.748 122.754 1.00 18.06 184 SER E O 1
ATOM 7699 N N . GLN E 1 185 ? 164.455 117.639 121.358 1.00 19.54 185 GLN E N 1
ATOM 7700 C CA . GLN E 1 185 ? 163.619 117.137 122.440 1.00 19.54 185 GLN E CA 1
ATOM 7701 C C . GLN E 1 185 ? 164.108 115.807 122.992 1.00 19.54 185 GLN E C 1
ATOM 7702 O O . GLN E 1 185 ? 163.703 115.427 124.092 1.00 19.54 185 GLN E O 1
ATOM 7708 N N . ALA E 1 186 ? 164.962 115.095 122.260 1.00 17.23 186 ALA E N 1
ATOM 7709 C CA . ALA E 1 186 ? 165.650 113.951 122.841 1.00 17.23 186 ALA E CA 1
ATOM 7710 C C . ALA E 1 186 ? 166.712 114.400 123.837 1.00 17.23 186 ALA E C 1
ATOM 7711 O O . ALA E 1 186 ? 166.986 113.695 124.813 1.00 17.23 186 ALA E O 1
ATOM 7713 N N . LEU E 1 187 ? 167.319 115.567 123.607 1.00 18.11 187 LEU E N 1
ATOM 7714 C CA . LEU E 1 187 ? 168.292 116.099 124.555 1.00 18.11 187 LEU E CA 1
ATOM 7715 C C . LEU E 1 187 ? 167.603 116.801 125.716 1.00 18.11 187 LEU E C 1
ATOM 7716 O O . LEU E 1 187 ? 168.124 116.823 126.836 1.00 18.11 187 LEU E O 1
ATOM 7721 N N . GLY E 1 188 ? 166.437 117.393 125.468 1.00 18.43 188 GLY E N 1
ATOM 7722 C CA . GLY E 1 188 ? 165.715 118.058 126.536 1.00 18.43 188 GLY E CA 1
ATOM 7723 C C . GLY E 1 188 ? 165.146 117.100 127.563 1.00 18.43 188 GLY E C 1
ATOM 7724 O O . GLY E 1 188 ? 164.880 117.494 128.701 1.00 18.43 188 GLY E O 1
ATOM 7725 N N . TRP E 1 189 ? 164.943 115.838 127.181 1.00 19.20 189 TRP E N 1
ATOM 7726 C CA . TRP E 1 189 ? 164.447 114.826 128.107 1.00 19.20 189 TRP E CA 1
ATOM 7727 C C . TRP E 1 189 ? 165.589 114.049 128.751 1.00 19.20 189 TRP E C 1
ATOM 7728 O O . TRP E 1 189 ? 165.466 113.596 129.891 1.00 19.20 189 TRP E O 1
ATOM 7739 N N . SER E 1 190 ? 166.703 113.886 128.038 1.00 22.40 190 SER E N 1
ATOM 7740 C CA . SER E 1 190 ? 167.905 113.326 128.644 1.00 22.40 190 SER E CA 1
ATOM 7741 C C . SER E 1 190 ? 168.524 114.251 129.680 1.00 22.40 190 SER E C 1
ATOM 7742 O O . SER E 1 190 ? 169.307 113.782 130.510 1.00 22.40 190 SER E O 1
ATOM 7745 N N . PHE E 1 191 ? 168.203 115.543 129.646 1.00 24.36 191 PHE E N 1
ATOM 7746 C CA . PHE E 1 191 ? 168.717 116.510 130.609 1.00 24.36 191 PHE E CA 1
ATOM 7747 C C . PHE E 1 191 ? 167.847 116.539 131.863 1.00 24.36 191 PHE E C 1
ATOM 7748 O O . PHE E 1 191 ? 168.360 116.624 132.982 1.00 24.36 191 PHE E O 1
ATOM 7756 N N . VAL E 1 192 ? 166.527 116.465 131.688 1.00 29.59 192 VAL E N 1
ATOM 7757 C CA . VAL E 1 192 ? 165.625 116.412 132.834 1.00 29.59 192 VAL E CA 1
ATOM 7758 C C . VAL E 1 192 ? 165.776 115.095 133.582 1.00 29.59 192 VAL E C 1
ATOM 7759 O O . VAL E 1 192 ? 165.546 115.030 134.795 1.00 29.59 192 VAL E O 1
ATOM 7763 N N . LEU E 1 193 ? 166.158 114.028 132.880 1.00 30.14 193 LEU E N 1
ATOM 7764 C CA . LEU E 1 193 ? 166.338 112.734 133.527 1.00 30.14 193 LEU E CA 1
ATOM 7765 C C . LEU E 1 193 ? 167.621 112.710 134.345 1.00 30.14 193 LEU E C 1
ATOM 7766 O O . LEU E 1 193 ? 167.604 112.423 135.547 1.00 30.14 193 LEU E O 1
ATOM 7771 N N . LEU E 1 194 ? 168.750 113.018 133.705 1.00 32.24 194 LEU E N 1
ATOM 7772 C CA . LEU E 1 194 ? 170.036 112.959 134.390 1.00 32.24 194 LEU E CA 1
ATOM 7773 C C . LEU E 1 194 ? 170.136 114.012 135.487 1.00 32.24 194 LEU E C 1
ATOM 7774 O O . LEU E 1 194 ? 170.971 113.901 136.390 1.00 32.24 194 LEU E O 1
ATOM 7779 N N . THR E 1 195 ? 169.296 115.044 135.424 1.00 35.25 195 THR E N 1
ATOM 7780 C CA . THR E 1 195 ? 169.301 116.067 136.463 1.00 35.25 195 THR E CA 1
ATOM 7781 C C . THR E 1 195 ? 168.404 115.668 137.627 1.00 35.25 195 THR E C 1
ATOM 7782 O O . THR E 1 195 ? 168.667 116.030 138.778 1.00 35.25 195 THR E O 1
ATOM 7786 N N . THR E 1 196 ? 167.338 114.917 137.348 1.00 37.61 196 THR E N 1
ATOM 7787 C CA . THR E 1 196 ? 166.478 114.428 138.421 1.00 37.61 196 THR E CA 1
ATOM 7788 C C . THR E 1 196 ? 167.074 113.188 139.074 1.00 37.61 196 THR E C 1
ATOM 7789 O O . THR E 1 196 ? 166.803 112.899 140.244 1.00 37.61 196 THR E O 1
ATOM 7793 N N . LEU E 1 197 ? 167.889 112.440 138.329 1.00 39.35 197 LEU E N 1
ATOM 7794 C CA . LEU E 1 197 ? 168.578 111.291 138.903 1.00 39.35 197 LEU E CA 1
ATOM 7795 C C . LEU E 1 197 ? 169.779 111.720 139.733 1.00 39.35 197 LEU E C 1
ATOM 7796 O O . LEU E 1 197 ? 170.405 110.888 140.396 1.00 39.35 197 LEU E O 1
ATOM 7801 N N . LEU E 1 198 ? 170.120 113.008 139.702 1.00 43.85 198 LEU E N 1
ATOM 7802 C CA . LEU E 1 198 ? 171.207 113.541 140.510 1.00 43.85 198 LEU E CA 1
ATOM 7803 C C . LEU E 1 198 ? 170.707 114.265 141.751 1.00 43.85 198 LEU E C 1
ATOM 7804 O O . LEU E 1 198 ? 171.402 114.265 142.770 1.00 43.85 198 LEU E O 1
ATOM 7809 N N . ALA E 1 199 ? 169.524 114.878 141.690 1.00 47.48 199 ALA E N 1
ATOM 7810 C CA . ALA E 1 199 ? 168.891 115.415 142.886 1.00 47.48 199 ALA E CA 1
ATOM 7811 C C . ALA E 1 199 ? 168.364 114.313 143.793 1.00 47.48 199 ALA E C 1
ATOM 7812 O O . ALA E 1 199 ? 168.034 114.582 144.952 1.00 47.48 199 ALA E O 1
ATOM 7814 N N . PHE E 1 200 ? 168.271 113.084 143.284 1.00 49.74 200 PHE E N 1
ATOM 7815 C CA . PHE E 1 200 ? 167.861 111.948 144.102 1.00 49.74 200 PHE E CA 1
ATOM 7816 C C . PHE E 1 200 ? 169.043 111.394 144.885 1.00 49.74 200 PHE E C 1
ATOM 7817 O O . PHE E 1 200 ? 168.889 110.909 146.011 1.00 49.74 200 PHE E O 1
ATOM 7825 N N . VAL E 1 201 ? 170.238 111.455 144.295 1.00 52.73 201 VAL E N 1
ATOM 7826 C CA . VAL E 1 201 ? 171.427 110.919 144.952 1.00 52.73 201 VAL E CA 1
ATOM 7827 C C . VAL E 1 201 ? 171.889 111.842 146.071 1.00 52.73 201 VAL E C 1
ATOM 7828 O O . VAL E 1 201 ? 172.482 111.393 147.060 1.00 52.73 201 VAL E O 1
ATOM 7832 N N . VAL E 1 202 ? 171.605 113.140 145.955 1.00 55.91 202 VAL E N 1
ATOM 7833 C CA . VAL E 1 202 ? 172.075 114.106 146.943 1.00 55.91 202 VAL E CA 1
ATOM 7834 C C . VAL E 1 202 ? 170.982 114.319 147.981 1.00 55.91 202 VAL E C 1
ATOM 7835 O O . VAL E 1 202 ? 170.987 115.314 148.714 1.00 55.91 202 VAL E O 1
ATOM 7839 N N . ARG E 1 203 ? 170.033 113.386 148.037 1.00 60.95 203 ARG E N 1
ATOM 7840 C CA . ARG E 1 203 ? 169.125 113.255 149.173 1.00 60.95 203 ARG E CA 1
ATOM 7841 C C . ARG E 1 203 ? 169.247 111.919 149.887 1.00 60.95 203 ARG E C 1
ATOM 7842 O O . ARG E 1 203 ? 168.469 111.665 150.812 1.00 60.95 203 ARG E O 1
ATOM 7850 N N . SER E 1 204 ? 170.182 111.056 149.493 1.00 66.30 204 SER E N 1
ATOM 7851 C CA . SER E 1 204 ? 170.384 109.748 150.101 1.00 66.30 204 SER E CA 1
ATOM 7852 C C . SER E 1 204 ? 171.764 109.597 150.724 1.00 66.30 204 SER E C 1
ATOM 7853 O O . SER E 1 204 ? 171.906 108.906 151.736 1.00 66.30 204 SER E O 1
ATOM 7856 N N . VAL E 1 205 ? 172.787 110.220 150.138 1.00 69.67 205 VAL E N 1
ATOM 7857 C CA . VAL E 1 205 ? 174.089 110.278 150.795 1.00 69.67 205 VAL E CA 1
ATOM 7858 C C . VAL E 1 205 ? 174.229 111.566 151.596 1.00 69.67 205 VAL E C 1
ATOM 7859 O O . VAL E 1 205 ? 174.835 111.575 152.673 1.00 69.67 205 VAL E O 1
ATOM 7863 N N . ARG E 1 206 ? 173.658 112.662 151.094 1.00 72.79 206 ARG E N 1
ATOM 7864 C CA . ARG E 1 206 ? 173.691 113.965 151.750 1.00 72.79 206 ARG E CA 1
ATOM 7865 C C . ARG E 1 206 ? 175.120 114.388 152.061 1.00 72.79 206 ARG E C 1
ATOM 7866 O O . ARG E 1 206 ? 175.505 114.446 153.235 1.00 72.79 206 ARG E O 1
ATOM 7874 N N . PRO E 1 207 ? 175.933 114.680 151.053 1.00 76.54 207 PRO E N 1
ATOM 7875 C CA . PRO E 1 207 ? 177.297 115.147 151.309 1.00 76.54 207 PRO E CA 1
ATOM 7876 C C . PRO E 1 207 ? 177.290 116.489 152.026 1.00 76.54 207 PRO E C 1
ATOM 7877 O O . PRO E 1 207 ? 176.284 117.198 152.075 1.00 76.54 207 PRO E O 1
ATOM 7881 N N . CYS E 1 208 ? 178.464 116.845 152.549 1.00 76.77 208 CYS E N 1
ATOM 7882 C CA . CYS E 1 208 ? 178.672 118.049 153.353 1.00 76.77 208 CYS E CA 1
ATOM 7883 C C . CYS E 1 208 ? 177.621 118.212 154.446 1.00 76.77 208 CYS E C 1
ATOM 7884 O O . CYS E 1 208 ? 177.223 119.334 154.770 1.00 76.77 208 CYS E O 1
ATOM 7887 N N . PHE E 1 209 ? 177.165 117.103 155.018 1.00 75.94 209 PHE E N 1
ATOM 7888 C CA . PHE E 1 209 ? 176.171 117.119 156.079 1.00 75.94 209 PHE E CA 1
ATOM 7889 C C . PHE E 1 209 ? 176.671 116.298 157.256 1.00 75.94 209 PHE E C 1
ATOM 7890 O O . PHE E 1 209 ? 177.065 115.138 157.094 1.00 75.94 209 PHE E O 1
ATOM 7898 N N . THR E 1 210 ? 176.661 116.907 158.433 1.00 75.07 210 THR E N 1
ATOM 7899 C CA . THR E 1 210 ? 176.815 116.195 159.687 1.00 75.07 210 THR E CA 1
ATOM 7900 C C . THR E 1 210 ? 175.797 116.756 160.666 1.00 75.07 210 THR E C 1
ATOM 7901 O O . THR E 1 210 ? 175.465 117.945 160.626 1.00 75.07 210 THR E O 1
ATOM 7905 N N . GLN E 1 211 ? 175.283 115.888 161.536 1.00 73.50 211 GLN E N 1
ATOM 7906 C CA . GLN E 1 211 ? 174.247 116.327 162.463 1.00 73.50 211 GLN E CA 1
ATOM 7907 C C . GLN E 1 211 ? 174.780 117.351 163.455 1.00 73.50 211 GLN E C 1
ATOM 7908 O O . GLN E 1 211 ? 174.008 118.156 163.988 1.00 73.50 211 GLN E O 1
ATOM 7914 N N . ALA E 1 212 ? 176.088 117.339 163.715 1.00 70.05 212 ALA E N 1
ATOM 7915 C CA . ALA E 1 212 ? 176.674 118.349 164.586 1.00 70.05 212 ALA E CA 1
ATOM 7916 C C . ALA E 1 212 ? 176.630 119.723 163.932 1.00 70.05 212 ALA E C 1
ATOM 7917 O O . ALA E 1 212 ? 176.299 120.722 164.580 1.00 70.05 212 ALA E O 1
ATOM 7919 N N . ALA E 1 213 ? 176.955 119.792 162.638 1.00 70.33 213 ALA E N 1
ATOM 7920 C CA . ALA E 1 213 ? 176.957 121.062 161.922 1.00 70.33 213 ALA E CA 1
ATOM 7921 C C . ALA E 1 213 ? 175.565 121.520 161.521 1.00 70.33 213 ALA E C 1
ATOM 7922 O O . ALA E 1 213 ? 175.325 122.727 161.421 1.00 70.33 213 ALA E O 1
ATOM 7924 N N . PHE E 1 214 ? 174.644 120.592 161.281 1.00 69.49 214 PHE E N 1
ATOM 7925 C CA . PHE E 1 214 ? 173.260 120.961 161.028 1.00 69.49 214 PHE E CA 1
ATOM 7926 C C . PHE E 1 214 ? 172.575 121.545 162.254 1.00 69.49 214 PHE E C 1
ATOM 7927 O O . PHE E 1 214 ? 171.707 122.412 162.108 1.00 69.49 214 PHE E O 1
ATOM 7935 N N . LEU E 1 215 ? 172.946 121.097 163.452 1.00 69.65 215 LEU E N 1
ATOM 7936 C CA . LEU E 1 215 ? 172.367 121.612 164.686 1.00 69.65 215 LEU E CA 1
ATOM 7937 C C . LEU E 1 215 ? 172.958 122.965 165.066 1.00 69.65 215 LEU E C 1
ATOM 7938 O O . LEU E 1 215 ? 172.225 123.875 165.462 1.00 69.65 215 LEU E O 1
ATOM 7943 N N . LYS E 1 216 ? 174.281 123.110 164.954 1.00 68.68 216 LYS E N 1
ATOM 7944 C CA . LYS E 1 216 ? 174.912 124.390 165.251 1.00 68.68 216 LYS E CA 1
ATOM 7945 C C . LYS E 1 216 ? 174.460 125.476 164.287 1.00 68.68 216 LYS E C 1
ATOM 7946 O O . LYS E 1 216 ? 174.428 126.656 164.651 1.00 68.68 216 LYS E O 1
ATOM 7952 N N . SER E 1 217 ? 174.107 125.101 163.057 1.00 68.37 217 SER E N 1
ATOM 7953 C CA . SER E 1 217 ? 173.665 126.087 162.078 1.00 68.37 217 SER E CA 1
ATOM 7954 C C . SER E 1 217 ? 172.253 126.573 162.382 1.00 68.37 217 SER E C 1
ATOM 7955 O O . SER E 1 217 ? 171.952 127.763 162.239 1.00 68.37 217 SER E O 1
ATOM 7958 N N . LYS E 1 218 ? 171.371 125.664 162.801 1.00 71.87 218 LYS E N 1
ATOM 7959 C CA . LYS E 1 218 ? 169.986 126.041 163.061 1.00 71.87 218 LYS E CA 1
ATOM 7960 C C . LYS E 1 218 ? 169.874 126.898 164.315 1.00 71.87 218 LYS E C 1
ATOM 7961 O O . LYS E 1 218 ? 168.901 127.639 164.493 1.00 71.87 218 LYS E O 1
ATOM 7967 N N . TYR E 1 219 ? 170.864 126.804 165.202 1.00 72.38 219 TYR E N 1
ATOM 7968 C CA . TYR E 1 219 ? 170.839 127.594 166.428 1.00 72.38 219 TYR E CA 1
ATOM 7969 C C . TYR E 1 219 ? 171.270 129.029 166.160 1.00 72.38 219 TYR E C 1
ATOM 7970 O O . TYR E 1 219 ? 170.637 129.979 166.633 1.00 72.38 219 TYR E O 1
ATOM 7979 N N . TRP E 1 220 ? 172.355 129.204 165.402 1.00 71.58 220 TRP E N 1
ATOM 7980 C CA . TRP E 1 220 ? 172.848 130.546 165.116 1.00 71.58 220 TRP E CA 1
ATOM 7981 C C . TRP E 1 220 ? 171.854 131.336 164.276 1.00 71.58 220 TRP E C 1
ATOM 7982 O O . TRP E 1 220 ? 171.805 132.568 164.357 1.00 71.58 220 TRP E O 1
ATOM 7993 N N . SER E 1 221 ? 171.053 130.648 163.462 1.00 70.81 221 SER E N 1
ATOM 7994 C CA . SER E 1 221 ? 170.052 131.341 162.657 1.00 70.81 221 SER E CA 1
ATOM 7995 C C . SER E 1 221 ? 168.883 131.805 163.516 1.00 70.81 221 SER E C 1
ATOM 7996 O O . SER E 1 221 ? 168.095 132.662 163.102 1.00 70.81 221 SER E O 1
ATOM 7999 N N . HIS E 1 222 ? 168.749 131.244 164.718 1.00 75.12 222 HIS E N 1
ATOM 8000 C CA . HIS E 1 222 ? 167.715 131.704 165.639 1.00 75.12 222 HIS E CA 1
ATOM 8001 C C . HIS E 1 222 ? 168.219 132.873 166.476 1.00 75.12 222 HIS E C 1
ATOM 8002 O O . HIS E 1 222 ? 167.450 133.768 166.844 1.00 75.12 222 HIS E O 1
ATOM 8009 N N . TYR E 1 223 ? 169.515 132.874 166.796 1.00 75.63 223 TYR E N 1
ATOM 8010 C CA . TYR E 1 223 ? 170.094 133.970 167.563 1.00 75.63 223 TYR E CA 1
ATOM 8011 C C . TYR E 1 223 ? 170.071 135.269 166.768 1.00 75.63 223 TYR E C 1
ATOM 8012 O O . TYR E 1 223 ? 170.021 136.363 167.340 1.00 75.63 223 TYR E O 1
ATOM 8021 N N . ILE E 1 224 ? 170.117 135.164 165.439 1.00 74.73 224 ILE E N 1
ATOM 8022 C CA . ILE E 1 224 ? 170.081 136.353 164.591 1.00 74.73 224 ILE E CA 1
ATOM 8023 C C . ILE E 1 224 ? 168.747 137.070 164.747 1.00 74.73 224 ILE E C 1
ATOM 8024 O O . ILE E 1 224 ? 168.690 138.297 164.893 1.00 74.73 224 ILE E O 1
ATOM 8029 N N . ASP E 1 225 ? 167.652 136.311 164.724 1.00 76.64 225 ASP E N 1
ATOM 8030 C CA . ASP E 1 225 ? 166.327 136.921 164.723 1.00 76.64 225 ASP E CA 1
ATOM 8031 C C . ASP E 1 225 ? 165.964 137.481 166.093 1.00 76.64 225 ASP E C 1
ATOM 8032 O O . ASP E 1 225 ? 165.381 138.566 166.193 1.00 76.64 225 ASP E O 1
ATOM 8037 N N . ILE E 1 226 ? 166.293 136.754 167.163 1.00 77.08 226 ILE E N 1
ATOM 8038 C CA . ILE E 1 226 ? 165.882 137.193 168.494 1.00 77.08 226 ILE E CA 1
ATOM 8039 C C . ILE E 1 226 ? 166.646 138.442 168.911 1.00 77.08 226 ILE E C 1
ATOM 8040 O O . ILE E 1 226 ? 166.096 139.331 169.570 1.00 77.08 226 ILE E O 1
ATOM 8045 N N . GLU E 1 227 ? 167.923 138.534 168.539 1.00 79.36 227 GLU E N 1
ATOM 8046 C CA . GLU E 1 227 ? 168.682 139.745 168.823 1.00 79.36 227 GLU E CA 1
ATOM 8047 C C . GLU E 1 227 ? 168.158 140.940 168.041 1.00 79.36 227 GLU E C 1
ATOM 8048 O O . GLU E 1 227 ? 168.351 142.082 168.470 1.00 79.36 227 GLU E O 1
ATOM 8054 N N . ARG E 1 228 ? 167.495 140.703 166.910 1.00 76.92 228 ARG E N 1
ATOM 8055 C CA . ARG E 1 228 ? 166.897 141.792 166.148 1.00 76.92 228 ARG E CA 1
ATOM 8056 C C . ARG E 1 228 ? 165.654 142.333 166.844 1.00 76.92 228 ARG E C 1
ATOM 8057 O O . ARG E 1 228 ? 165.556 143.536 167.109 1.00 76.92 228 ARG E O 1
ATOM 8065 N N . LYS E 1 229 ? 164.694 141.455 167.149 1.00 78.84 229 LYS E N 1
ATOM 8066 C CA . LYS E 1 229 ? 163.455 141.892 167.779 1.00 78.84 229 LYS E CA 1
ATOM 8067 C C . LYS E 1 229 ? 163.675 142.449 169.179 1.00 78.84 229 LYS E C 1
ATOM 8068 O O . LYS E 1 229 ? 162.862 143.254 169.645 1.00 78.84 229 LYS E O 1
ATOM 8074 N N . LEU E 1 230 ? 164.745 142.039 169.864 1.00 78.52 230 LEU E N 1
ATOM 8075 C CA . LEU E 1 230 ? 165.042 142.618 171.168 1.00 78.52 230 LEU E CA 1
ATOM 8076 C C . LEU E 1 230 ? 165.626 144.018 171.044 1.00 78.52 230 LEU E C 1
ATOM 8077 O O . LEU E 1 230 ? 165.415 144.854 171.928 1.00 78.52 230 LEU E O 1
ATOM 8082 N N . PHE E 1 231 ? 166.356 144.288 169.962 1.00 77.86 231 PHE E N 1
ATOM 8083 C CA . PHE E 1 231 ? 166.969 145.600 169.784 1.00 77.86 231 PHE E CA 1
ATOM 8084 C C . PHE E 1 231 ? 165.918 146.668 169.509 1.00 77.86 231 PHE E C 1
ATOM 8085 O O . PHE E 1 231 ? 166.002 147.786 170.029 1.00 77.86 231 PHE E O 1
ATOM 8093 N N . ASP E 1 232 ? 164.921 146.341 168.683 1.00 78.49 232 ASP E N 1
ATOM 8094 C CA . ASP E 1 232 ? 163.916 147.327 168.297 1.00 78.49 232 ASP E CA 1
ATOM 8095 C C . ASP E 1 232 ? 163.111 147.814 169.493 1.00 78.49 232 ASP E C 1
ATOM 8096 O O . ASP E 1 232 ? 162.945 149.023 169.691 1.00 78.49 232 ASP E O 1
ATOM 8101 N N . GLU E 1 233 ? 162.601 146.888 170.305 1.00 80.23 233 GLU E N 1
ATOM 8102 C CA . GLU E 1 233 ? 161.735 147.286 171.409 1.00 80.23 233 GLU E CA 1
ATOM 8103 C C . GLU E 1 233 ? 162.524 147.969 172.519 1.00 80.23 233 GLU E C 1
ATOM 8104 O O . GLU E 1 233 ? 161.942 148.637 173.382 1.00 80.23 233 GLU E O 1
ATOM 8110 N N . THR E 1 234 ? 163.849 147.821 172.515 1.00 78.60 234 THR E N 1
ATOM 8111 C CA . THR E 1 234 ? 164.687 148.621 173.394 1.00 78.60 234 THR E CA 1
ATOM 8112 C C . THR E 1 234 ? 164.967 150.003 172.821 1.00 78.60 234 THR E C 1
ATOM 8113 O O . THR E 1 234 ? 165.383 150.895 173.566 1.00 78.60 234 THR E O 1
ATOM 8117 N N . CYS E 1 235 ? 164.749 150.198 171.521 1.00 80.03 235 CYS E N 1
ATOM 8118 C CA . CYS E 1 235 ? 164.883 151.503 170.890 1.00 80.03 235 CYS E CA 1
ATOM 8119 C C . CYS E 1 235 ? 163.604 152.326 170.953 1.00 80.03 235 CYS E C 1
ATOM 8120 O O . CYS E 1 235 ? 163.669 153.550 170.799 1.00 80.03 235 CYS E O 1
ATOM 8123 N N . THR E 1 236 ? 162.452 151.690 171.170 1.00 77.46 236 THR E N 1
ATOM 8124 C CA . THR E 1 236 ? 161.187 152.408 171.223 1.00 77.46 236 THR E CA 1
ATOM 8125 C C . THR E 1 236 ? 160.748 152.649 172.660 1.00 77.46 236 THR E C 1
ATOM 8126 O O . THR E 1 236 ? 159.582 152.963 172.911 1.00 77.46 236 THR E O 1
ATOM 8130 N N . GLU E 1 237 ? 161.667 152.504 173.609 1.00 80.36 237 GLU E N 1
ATOM 8131 C CA . GLU E 1 237 ? 161.359 152.815 174.998 1.00 80.36 237 GLU E CA 1
ATOM 8132 C C . GLU E 1 237 ? 162.385 153.782 175.567 1.00 80.36 237 GLU E C 1
ATOM 8133 O O . GLU E 1 237 ? 162.050 154.629 176.400 1.00 80.36 237 GLU E O 1
ATOM 8139 N N . HIS E 1 238 ? 163.637 153.664 175.128 1.00 80.28 238 HIS E N 1
ATOM 8140 C CA . HIS E 1 238 ? 164.632 154.669 175.474 1.00 80.28 238 HIS E CA 1
ATOM 8141 C C . HIS E 1 238 ? 164.389 155.979 174.738 1.00 80.28 238 HIS E C 1
ATOM 8142 O O . HIS E 1 238 ? 164.874 157.025 175.181 1.00 80.28 238 HIS E O 1
ATOM 8149 N N . ALA E 1 239 ? 163.649 155.944 173.629 1.00 79.29 239 ALA E N 1
ATOM 8150 C CA . ALA E 1 239 ? 163.303 157.170 172.919 1.00 79.29 239 ALA E CA 1
ATOM 8151 C C . ALA E 1 239 ? 162.006 157.767 173.452 1.00 79.29 239 ALA E C 1
ATOM 8152 O O . ALA E 1 239 ? 161.844 158.991 173.485 1.00 79.29 239 ALA E O 1
ATOM 8154 N N . LYS E 1 240 ? 161.071 156.913 173.880 1.00 78.67 240 LYS E N 1
ATOM 8155 C CA . LYS E 1 240 ? 159.778 157.380 174.365 1.00 78.67 240 LYS E CA 1
ATOM 8156 C C . LYS E 1 240 ? 159.880 158.177 175.660 1.00 78.67 240 LYS E C 1
ATOM 8157 O O . LYS E 1 240 ? 158.918 158.863 176.021 1.00 78.67 240 LYS E O 1
ATOM 8163 N N . ALA E 1 241 ? 161.008 158.112 176.360 1.00 76.82 241 ALA E N 1
ATOM 8164 C CA . ALA E 1 241 ? 161.219 158.943 177.535 1.00 76.82 241 ALA E CA 1
ATOM 8165 C C . ALA E 1 241 ? 161.736 160.331 177.186 1.00 76.82 241 ALA E C 1
ATOM 8166 O O . ALA E 1 241 ? 161.590 161.252 177.996 1.00 76.82 241 ALA E O 1
ATOM 8168 N N . PHE E 1 242 ? 162.331 160.499 176.007 1.00 78.97 242 PHE E N 1
ATOM 8169 C CA . PHE E 1 242 ? 162.740 161.805 175.507 1.00 78.97 242 PHE E CA 1
ATOM 8170 C C . PHE E 1 242 ? 161.641 162.486 174.706 1.00 78.97 242 PHE E C 1
ATOM 8171 O O . PHE E 1 242 ? 161.662 163.710 174.543 1.00 78.97 242 PHE E O 1
ATOM 8179 N N . ALA E 1 243 ? 160.682 161.713 174.196 1.00 78.77 243 ALA E N 1
ATOM 8180 C CA . ALA E 1 243 ? 159.559 162.293 173.469 1.00 78.77 243 ALA E CA 1
ATOM 8181 C C . ALA E 1 243 ? 158.706 163.166 174.382 1.00 78.77 243 ALA E C 1
ATOM 8182 O O . ALA E 1 243 ? 158.400 164.317 174.052 1.00 78.77 243 ALA E O 1
ATOM 8184 N N . LYS E 1 244 ? 158.313 162.630 175.543 1.00 78.25 244 LYS E N 1
ATOM 8185 C CA . LYS E 1 244 ? 157.486 163.371 176.490 1.00 78.25 244 LYS E CA 1
ATOM 8186 C C . LYS E 1 244 ? 158.121 164.676 176.952 1.00 78.25 244 LYS E C 1
ATOM 8187 O O . LYS E 1 244 ? 157.388 165.617 177.273 1.00 78.25 244 LYS E O 1
ATOM 8193 N N . VAL E 1 245 ? 159.451 164.764 177.007 1.00 79.61 245 VAL E N 1
ATOM 8194 C CA . VAL E 1 245 ? 160.103 166.016 177.377 1.00 79.61 245 VAL E CA 1
ATOM 8195 C C . VAL E 1 245 ? 160.239 166.965 176.194 1.00 79.61 245 VAL E C 1
ATOM 8196 O O . VAL E 1 245 ? 160.430 168.174 176.403 1.00 79.61 245 VAL E O 1
ATOM 8200 N N . CYS E 1 246 ? 160.126 166.466 174.962 1.00 78.98 246 CYS E N 1
ATOM 8201 C CA . CYS E 1 246 ? 160.193 167.337 173.794 1.00 78.98 246 CYS E CA 1
ATOM 8202 C C . CYS E 1 246 ? 158.829 167.938 173.474 1.00 78.98 246 CYS E C 1
ATOM 8203 O O . CYS E 1 246 ? 158.728 169.121 173.133 1.00 78.98 246 CYS E O 1
ATOM 8206 N N . ILE E 1 247 ? 157.769 167.133 173.582 1.00 78.58 247 ILE E N 1
ATOM 8207 C CA . ILE E 1 247 ? 156.425 167.602 173.267 1.00 78.58 247 ILE E CA 1
ATOM 8208 C C . ILE E 1 247 ? 155.977 168.721 174.192 1.00 78.58 247 ILE E C 1
ATOM 8209 O O . ILE E 1 247 ? 155.529 169.770 173.719 1.00 78.58 247 ILE E O 1
ATOM 8214 N N . GLN E 1 248 ? 156.094 168.535 175.507 1.00 81.77 248 GLN E N 1
ATOM 8215 C CA . GLN E 1 248 ? 155.690 169.589 176.431 1.00 81.77 248 GLN E CA 1
ATOM 8216 C C . GLN E 1 248 ? 156.605 170.803 176.353 1.00 81.77 248 GLN E C 1
ATOM 8217 O O . GLN E 1 248 ? 156.213 171.896 176.774 1.00 81.77 248 GLN E O 1
ATOM 8223 N N . GLN E 1 249 ? 157.813 170.640 175.822 1.00 80.06 249 GLN E N 1
ATOM 8224 C CA . GLN E 1 249 ? 158.684 171.766 175.524 1.00 80.06 249 GLN E CA 1
ATOM 8225 C C . GLN E 1 249 ? 158.294 172.455 174.222 1.00 80.06 249 GLN E C 1
ATOM 8226 O O . GLN E 1 249 ? 158.604 173.636 174.038 1.00 80.06 249 GLN E O 1
ATOM 8232 N N . PHE E 1 250 ? 157.610 171.743 173.325 1.00 79.35 250 PHE E N 1
ATOM 8233 C CA . PHE E 1 250 ? 157.017 172.337 172.134 1.00 79.35 250 PHE E CA 1
ATOM 8234 C C . PHE E 1 250 ? 155.534 172.618 172.286 1.00 79.35 250 PHE E C 1
ATOM 8235 O O . PHE E 1 250 ? 154.968 173.319 171.439 1.00 79.35 250 PHE E O 1
ATOM 8237 N N . PHE E 1 251 ? 154.890 172.096 173.325 1.00 78.71 251 PHE E N 1
ATOM 8238 C CA . PHE E 1 251 ? 153.557 172.514 173.714 1.00 78.71 251 PHE E CA 1
ATOM 8239 C C . PHE E 1 251 ? 153.608 173.773 174.570 1.00 78.71 251 PHE E C 1
ATOM 8240 O O . PHE E 1 251 ? 152.563 174.247 175.025 1.00 78.71 251 PHE E O 1
ATOM 8248 N N . GLU E 1 252 ? 154.810 174.313 174.791 1.00 81.33 252 GLU E N 1
ATOM 8249 C CA . GLU E 1 252 ? 155.035 175.626 175.377 1.00 81.33 252 GLU E CA 1
ATOM 8250 C C . GLU E 1 252 ? 154.717 176.766 174.428 1.00 81.33 252 GLU E C 1
ATOM 8251 O O . GLU E 1 252 ? 154.398 177.866 174.892 1.00 81.33 252 GLU E O 1
ATOM 8253 N N . ALA E 1 253 ? 154.798 176.534 173.121 1.00 78.97 253 ALA E N 1
ATOM 8254 C CA . ALA E 1 253 ? 154.659 177.606 172.159 1.00 78.97 253 ALA E CA 1
ATOM 8255 C C . ALA E 1 253 ? 153.230 177.875 171.744 1.00 78.97 253 ALA E C 1
ATOM 8256 O O . ALA E 1 253 ? 152.784 179.024 171.746 1.00 78.97 253 ALA E O 1
ATOM 8258 N N . MET E 1 254 ? 152.507 176.823 171.378 1.00 78.07 254 MET E N 1
ATOM 8259 C CA . MET E 1 254 ? 151.156 176.951 170.850 1.00 78.07 254 MET E CA 1
ATOM 8260 C C . MET E 1 254 ? 150.080 176.935 171.929 1.00 78.07 254 MET E C 1
ATOM 8261 O O . MET E 1 254 ? 148.918 176.653 171.614 1.00 78.07 254 MET E O 1
ATOM 8266 N N . ASN E 1 255 ? 150.431 177.217 173.183 1.00 79.25 255 ASN E N 1
ATOM 8267 C CA . ASN E 1 255 ? 149.447 177.290 174.256 1.00 79.25 255 ASN E CA 1
ATOM 8268 C C . ASN E 1 255 ? 149.266 178.693 174.811 1.00 79.25 255 ASN E C 1
ATOM 8269 O O . ASN E 1 255 ? 148.328 178.923 175.581 1.00 79.25 255 ASN E O 1
ATOM 8271 N N . HIS E 1 256 ? 150.126 179.634 174.436 1.00 76.99 256 HIS E N 1
ATOM 8272 C CA . HIS E 1 256 ? 150.034 180.998 174.943 1.00 76.99 256 HIS E CA 1
ATOM 8273 C C . HIS E 1 256 ? 149.585 181.959 173.848 1.00 76.99 256 HIS E C 1
ATOM 8274 O O . HIS E 1 256 ? 148.390 182.134 173.614 1.00 76.99 256 HIS E O 1
ATOM 8276 N N . GLY F 1 25 ? 159.309 147.786 144.309 1.00 66.38 25 GLY F N 1
ATOM 8277 C CA . GLY F 1 25 ? 158.140 146.968 144.043 1.00 66.38 25 GLY F CA 1
ATOM 8278 C C . GLY F 1 25 ? 157.176 147.605 143.062 1.00 66.38 25 GLY F C 1
ATOM 8279 O O . GLY F 1 25 ? 157.215 147.317 141.866 1.00 66.38 25 GLY F O 1
ATOM 8280 N N . ILE F 1 26 ? 156.301 148.473 143.575 1.00 67.97 26 ILE F N 1
ATOM 8281 C CA . ILE F 1 26 ? 155.346 149.167 142.712 1.00 67.97 26 ILE F CA 1
ATOM 8282 C C . ILE F 1 26 ? 156.082 150.072 141.733 1.00 67.97 26 ILE F C 1
ATOM 8283 O O . ILE F 1 26 ? 155.677 150.231 140.576 1.00 67.97 26 ILE F O 1
ATOM 8285 N N . MET F 1 27 ? 157.176 150.685 142.190 1.00 66.10 27 MET F N 1
ATOM 8286 C CA . MET F 1 27 ? 157.976 151.542 141.321 1.00 66.10 27 MET F CA 1
ATOM 8287 C C . MET F 1 27 ? 158.561 150.747 140.159 1.00 66.10 27 MET F C 1
ATOM 8288 O O . MET F 1 27 ? 158.611 151.226 139.021 1.00 66.10 27 MET F O 1
ATOM 8290 N N . ALA F 1 28 ? 159.011 149.524 140.433 1.00 63.38 28 ALA F N 1
ATOM 8291 C CA . ALA F 1 28 ? 159.543 148.639 139.407 1.00 63.38 28 ALA F CA 1
ATOM 8292 C C . ALA F 1 28 ? 158.450 148.027 138.542 1.00 63.38 28 ALA F C 1
ATOM 8293 O O . ALA F 1 28 ? 158.700 147.707 137.376 1.00 63.38 28 ALA F O 1
ATOM 8295 N N . LEU F 1 29 ? 157.243 147.856 139.086 1.00 67.79 29 LEU F N 1
ATOM 8296 C CA . LEU F 1 29 ? 156.126 147.378 138.282 1.00 67.79 29 LEU F CA 1
ATOM 8297 C C . LEU F 1 29 ? 155.551 148.481 137.405 1.00 67.79 29 LEU F C 1
ATOM 8298 O O . LEU F 1 29 ? 155.050 148.200 136.310 1.00 67.79 29 LEU F O 1
ATOM 8300 N N . ALA F 1 30 ? 155.609 149.732 137.866 1.00 67.58 30 ALA F N 1
ATOM 8301 C CA . ALA F 1 30 ? 155.166 150.848 137.037 1.00 67.58 30 ALA F CA 1
ATOM 8302 C C . ALA F 1 30 ? 156.225 151.246 136.018 1.00 67.58 30 ALA F C 1
ATOM 8303 O O . ALA F 1 30 ? 155.973 152.109 135.171 1.00 67.58 30 ALA F O 1
ATOM 8305 N N . SER F 1 31 ? 157.413 150.641 136.089 1.00 58.62 31 SER F N 1
ATOM 8306 C CA . SER F 1 31 ? 158.461 150.956 135.124 1.00 58.62 31 SER F CA 1
ATOM 8307 C C . SER F 1 31 ? 158.366 150.077 133.885 1.00 58.62 31 SER F C 1
ATOM 8308 O O . SER F 1 31 ? 158.698 150.522 132.781 1.00 58.62 31 SER F O 1
ATOM 8311 N N . ALA F 1 32 ? 157.925 148.827 134.045 1.00 63.46 32 ALA F N 1
ATOM 8312 C CA . ALA F 1 32 ? 157.809 147.932 132.899 1.00 63.46 32 ALA F CA 1
ATOM 8313 C C . ALA F 1 32 ? 156.448 148.047 132.228 1.00 63.46 32 ALA F C 1
ATOM 8314 O O . ALA F 1 32 ? 156.344 147.865 131.010 1.00 63.46 32 ALA F O 1
ATOM 8316 N N . GLN F 1 33 ? 155.397 148.342 132.995 1.00 68.72 33 GLN F N 1
ATOM 8317 C CA . GLN F 1 33 ? 154.070 148.510 132.417 1.00 68.72 33 GLN F CA 1
ATOM 8318 C C . GLN F 1 33 ? 153.830 149.920 131.899 1.00 68.72 33 GLN F C 1
ATOM 8319 O O . GLN F 1 33 ? 152.805 150.159 131.251 1.00 68.72 33 GLN F O 1
ATOM 8325 N N . MET F 1 34 ? 154.738 150.854 132.175 1.00 62.58 34 MET F N 1
ATOM 8326 C CA . MET F 1 34 ? 154.710 152.165 131.544 1.00 62.58 34 MET F CA 1
ATOM 8327 C C . MET F 1 34 ? 155.414 152.166 130.196 1.00 62.58 34 MET F C 1
ATOM 8328 O O . MET F 1 34 ? 155.296 153.143 129.447 1.00 62.58 34 MET F O 1
ATOM 8333 N N . TYR F 1 35 ? 156.132 151.088 129.873 1.00 49.30 35 TYR F N 1
ATOM 8334 C CA . TYR F 1 35 ? 156.830 150.987 128.597 1.00 49.30 35 TYR F CA 1
ATOM 8335 C C . TYR F 1 35 ? 155.902 150.519 127.484 1.00 49.30 35 TYR F C 1
ATOM 8336 O O . TYR F 1 35 ? 156.075 150.907 126.323 1.00 49.30 35 TYR F O 1
ATOM 8345 N N . SER F 1 36 ? 154.916 149.683 127.815 1.00 56.55 36 SER F N 1
ATOM 8346 C CA . SER F 1 36 ? 154.029 149.147 126.788 1.00 56.55 36 SER F CA 1
ATOM 8347 C C . SER F 1 36 ? 152.923 150.137 126.445 1.00 56.55 36 SER F C 1
ATOM 8348 O O . SER F 1 36 ? 152.406 150.143 125.322 1.00 56.55 36 SER F O 1
ATOM 8351 N N . ALA F 1 37 ? 152.546 150.987 127.401 1.00 53.54 37 ALA F N 1
ATOM 8352 C CA . ALA F 1 37 ? 151.547 152.016 127.148 1.00 53.54 37 ALA F CA 1
ATOM 8353 C C . ALA F 1 37 ? 152.088 153.171 126.319 1.00 53.54 37 ALA F C 1
ATOM 8354 O O . ALA F 1 37 ? 151.320 153.800 125.581 1.00 53.54 37 ALA F O 1
ATOM 8356 N N . PHE F 1 38 ? 153.381 153.463 126.422 1.00 42.19 38 PHE F N 1
ATOM 8357 C CA . PHE F 1 38 ? 154.009 154.510 125.623 1.00 42.19 38 PHE F CA 1
ATOM 8358 C C . PHE F 1 38 ? 154.382 153.930 124.265 1.00 42.19 38 PHE F C 1
ATOM 8359 O O . PHE F 1 38 ? 155.095 152.926 124.186 1.00 42.19 38 PHE F O 1
ATOM 8367 N N . ASP F 1 39 ? 153.903 154.559 123.196 1.00 40.02 39 ASP F N 1
ATOM 8368 C CA . ASP F 1 39 ? 154.176 154.069 121.856 1.00 40.02 39 ASP F CA 1
ATOM 8369 C C . ASP F 1 39 ? 155.497 154.634 121.340 1.00 40.02 39 ASP F C 1
ATOM 8370 O O . ASP F 1 39 ? 155.747 155.841 121.368 1.00 40.02 39 ASP F O 1
ATOM 8375 N N . PHE F 1 40 ? 156.351 153.740 120.848 1.00 26.21 40 PHE F N 1
ATOM 8376 C CA . PHE F 1 40 ? 157.588 154.145 120.196 1.00 26.21 40 PHE F CA 1
ATOM 8377 C C . PHE F 1 40 ? 157.320 154.214 118.703 1.00 26.21 40 PHE F C 1
ATOM 8378 O O . PHE F 1 40 ? 157.124 153.179 118.061 1.00 26.21 40 PHE F O 1
ATOM 8386 N N . ASN F 1 41 ? 157.309 155.426 118.159 1.00 22.98 41 ASN F N 1
ATOM 8387 C CA . ASN F 1 41 ? 157.228 155.604 116.713 1.00 22.98 41 ASN F CA 1
ATOM 8388 C C . ASN F 1 41 ? 158.418 156.447 116.292 1.00 22.98 41 ASN F C 1
ATOM 8389 O O . ASN F 1 41 ? 158.685 157.484 116.905 1.00 22.98 41 ASN F O 1
ATOM 8394 N N . CYS F 1 42 ? 159.136 156.006 115.296 1.00 21.19 42 CYS F N 1
ATOM 8395 C CA . CYS F 1 42 ? 160.204 156.977 115.175 1.00 21.19 42 CYS F CA 1
ATOM 8396 C C . CYS F 1 42 ? 160.107 157.722 113.848 1.00 21.19 42 CYS F C 1
ATOM 8397 O O . CYS F 1 42 ? 159.369 157.307 112.953 1.00 21.19 42 CYS F O 1
ATOM 8400 N N . PRO F 1 43 ? 160.818 158.841 113.690 1.00 20.23 43 PRO F N 1
ATOM 8401 C CA . PRO F 1 43 ? 160.562 159.709 112.530 1.00 20.23 43 PRO F CA 1
ATOM 8402 C C . PRO F 1 43 ? 160.938 159.094 111.197 1.00 20.23 43 PRO F C 1
ATOM 8403 O O . PRO F 1 43 ? 160.334 159.455 110.181 1.00 20.23 43 PRO F O 1
ATOM 8407 N N . CYS F 1 44 ? 161.901 158.178 111.175 1.00 21.88 44 CYS F N 1
ATOM 8408 C CA . CYS F 1 44 ? 162.582 157.713 109.966 1.00 21.88 44 CYS F CA 1
ATOM 8409 C C . CYS F 1 44 ? 162.942 158.884 109.051 1.00 21.88 44 CYS F C 1
ATOM 8410 O O . CYS F 1 44 ? 162.486 159.003 107.916 1.00 21.88 44 CYS F O 1
ATOM 8413 N N . LEU F 1 45 ? 163.792 159.748 109.586 1.00 20.68 45 LEU F N 1
ATOM 8414 C CA . LEU F 1 45 ? 164.434 160.845 108.873 1.00 20.68 45 LEU F CA 1
ATOM 8415 C C . LEU F 1 45 ? 165.916 160.827 109.186 1.00 20.68 45 LEU F C 1
ATOM 8416 O O . LEU F 1 45 ? 166.325 160.501 110.306 1.00 20.68 45 LEU F O 1
ATOM 8421 N N . PRO F 1 46 ? 166.761 161.199 108.222 1.00 24.33 46 PRO F N 1
ATOM 8422 C CA . PRO F 1 46 ? 168.195 160.887 108.358 1.00 24.33 46 PRO F CA 1
ATOM 8423 C C . PRO F 1 46 ? 168.924 161.671 109.436 1.00 24.33 46 PRO F C 1
ATOM 8424 O O . PRO F 1 46 ? 170.123 161.445 109.631 1.00 24.33 46 PRO F O 1
ATOM 8428 N N . GLY F 1 47 ? 168.264 162.585 110.139 1.00 20.99 47 GLY F N 1
ATOM 8429 C CA . GLY F 1 47 ? 168.943 163.280 111.218 1.00 20.99 47 GLY F CA 1
ATOM 8430 C C . GLY F 1 47 ? 168.229 163.201 112.550 1.00 20.99 47 GLY F C 1
ATOM 8431 O O . GLY F 1 47 ? 168.848 163.328 113.609 1.00 20.99 47 GLY F O 1
ATOM 8432 N N . TYR F 1 48 ? 166.918 162.962 112.503 1.00 22.58 48 TYR F N 1
ATOM 8433 C CA . TYR F 1 48 ? 166.116 162.947 113.720 1.00 22.58 48 TYR F CA 1
ATOM 8434 C C . TYR F 1 48 ? 166.107 161.572 114.367 1.00 22.58 48 TYR F C 1
ATOM 8435 O O . TYR F 1 48 ? 165.662 161.431 115.510 1.00 22.58 48 TYR F O 1
ATOM 8444 N N . ASN F 1 49 ? 166.576 160.551 113.648 1.00 19.84 49 ASN F N 1
ATOM 8445 C CA . ASN F 1 49 ? 166.527 159.181 114.146 1.00 19.84 49 ASN F CA 1
ATOM 8446 C C . ASN F 1 49 ? 167.353 159.023 115.417 1.00 19.84 49 ASN F C 1
ATOM 8447 O O . ASN F 1 49 ? 166.873 158.508 116.431 1.00 19.84 49 ASN F O 1
ATOM 8452 N N . ALA F 1 50 ? 168.610 159.471 115.375 1.00 18.88 50 ALA F N 1
ATOM 8453 C CA . ALA F 1 50 ? 169.504 159.314 116.515 1.00 18.88 50 ALA F CA 1
ATOM 8454 C C . ALA F 1 50 ? 169.128 160.214 117.683 1.00 18.88 50 ALA F C 1
ATOM 8455 O O . ALA F 1 50 ? 169.190 159.770 118.833 1.00 18.88 50 ALA F O 1
ATOM 8457 N N . ALA F 1 51 ? 168.746 161.465 117.417 1.00 15.06 51 ALA F N 1
ATOM 8458 C CA . ALA F 1 51 ? 168.384 162.381 118.494 1.00 15.06 51 ALA F CA 1
ATOM 8459 C C . ALA F 1 51 ? 167.116 161.927 119.205 1.00 15.06 51 ALA F C 1
ATOM 8460 O O . ALA F 1 51 ? 167.008 162.033 120.430 1.00 15.06 51 ALA F O 1
ATOM 8462 N N . TYR F 1 52 ? 166.141 161.426 118.449 1.00 15.75 52 TYR F N 1
ATOM 8463 C CA . TYR F 1 52 ? 164.898 160.970 119.057 1.00 15.75 52 TYR F CA 1
ATOM 8464 C C . TYR F 1 52 ? 165.126 159.747 119.937 1.00 15.75 52 TYR F C 1
ATOM 8465 O O . TYR F 1 52 ? 164.509 159.621 120.999 1.00 15.75 52 TYR F O 1
ATOM 8474 N N . SER F 1 53 ? 166.018 158.843 119.525 1.00 17.58 53 SER F N 1
ATOM 8475 C CA . SER F 1 53 ? 166.207 157.598 120.266 1.00 17.58 53 SER F CA 1
ATOM 8476 C C . SER F 1 53 ? 167.112 157.795 121.474 1.00 17.58 53 SER F C 1
ATOM 8477 O O . SER F 1 53 ? 166.952 157.114 122.491 1.00 17.58 53 SER F O 1
ATOM 8480 N N . ALA F 1 54 ? 168.075 158.710 121.379 1.00 16.45 54 ALA F N 1
ATOM 8481 C CA . ALA F 1 54 ? 168.905 159.024 122.533 1.00 16.45 54 ALA F CA 1
ATOM 8482 C C . ALA F 1 54 ? 168.096 159.611 123.680 1.00 16.45 54 ALA F C 1
ATOM 8483 O O . ALA F 1 54 ? 168.444 159.393 124.843 1.00 16.45 54 ALA F O 1
ATOM 8485 N N . GLY F 1 55 ? 167.022 160.345 123.381 1.00 18.33 55 GLY F N 1
ATOM 8486 C CA . GLY F 1 55 ? 166.238 160.966 124.432 1.00 18.33 55 GLY F CA 1
ATOM 8487 C C . GLY F 1 55 ? 165.121 160.090 124.962 1.00 18.33 55 GLY F C 1
ATOM 8488 O O . GLY F 1 55 ? 164.622 160.322 126.065 1.00 18.33 55 GLY F O 1
ATOM 8489 N N . ILE F 1 56 ? 164.710 159.082 124.197 1.00 21.92 56 ILE F N 1
ATOM 8490 C CA . ILE F 1 56 ? 163.667 158.162 124.639 1.00 21.92 56 ILE F CA 1
ATOM 8491 C C . ILE F 1 56 ? 164.344 156.957 125.283 1.00 21.92 56 ILE F C 1
ATOM 8492 O O . ILE F 1 56 ? 163.707 155.934 125.555 1.00 21.92 56 ILE F O 1
ATOM 8497 N N . LEU F 1 57 ? 165.647 157.073 125.528 1.00 23.93 57 LEU F N 1
ATOM 8498 C CA . LEU F 1 57 ? 166.378 156.080 126.299 1.00 23.93 57 LEU F CA 1
ATOM 8499 C C . LEU F 1 57 ? 166.946 156.639 127.594 1.00 23.93 57 LEU F C 1
ATOM 8500 O O . LEU F 1 57 ? 167.126 155.874 128.545 1.00 23.93 57 LEU F O 1
ATOM 8505 N N . LEU F 1 58 ? 167.220 157.931 127.667 1.00 23.09 58 LEU F N 1
ATOM 8506 C CA . LEU F 1 58 ? 167.898 158.539 128.805 1.00 23.09 58 LEU F CA 1
ATOM 8507 C C . LEU F 1 58 ? 166.974 159.333 129.716 1.00 23.09 58 LEU F C 1
ATOM 8508 O O . LEU F 1 58 ? 167.228 159.404 130.919 1.00 23.09 58 LEU F O 1
ATOM 8513 N N . ALA F 1 59 ? 165.912 159.928 129.181 1.00 21.43 59 ALA F N 1
ATOM 8514 C CA . ALA F 1 59 ? 165.103 160.857 129.962 1.00 21.43 59 ALA F CA 1
ATOM 8515 C C . ALA F 1 59 ? 164.191 160.150 130.964 1.00 21.43 59 ALA F C 1
ATOM 8516 O O . ALA F 1 59 ? 164.202 160.506 132.147 1.00 21.43 59 ALA F O 1
ATOM 8518 N N . PRO F 1 60 ? 163.388 159.171 130.556 1.00 21.14 60 PRO F N 1
ATOM 8519 C CA . PRO F 1 60 ? 162.490 158.504 131.514 1.00 21.14 60 PRO F CA 1
ATOM 8520 C C . PRO F 1 60 ? 163.230 157.691 132.566 1.00 21.14 60 PRO F C 1
ATOM 8521 O O . PRO F 1 60 ? 162.676 157.453 133.649 1.00 21.14 60 PRO F O 1
ATOM 8525 N N . PRO F 1 61 ? 164.472 157.221 132.312 1.00 25.46 61 PRO F N 1
ATOM 8526 C CA . PRO F 1 61 ? 165.267 156.711 133.437 1.00 25.46 61 PRO F CA 1
ATOM 8527 C C . PRO F 1 61 ? 165.595 157.793 134.453 1.00 25.46 61 PRO F C 1
ATOM 8528 O O . PRO F 1 61 ? 165.541 157.556 135.662 1.00 25.46 61 PRO F O 1
ATOM 8532 N N . LEU F 1 62 ? 165.938 158.987 133.969 1.00 24.47 62 LEU F N 1
ATOM 8533 C CA . LEU F 1 62 ? 166.266 160.086 134.869 1.00 24.47 62 LEU F CA 1
ATOM 8534 C C . LEU F 1 62 ? 165.036 160.588 135.616 1.00 24.47 62 LEU F C 1
ATOM 8535 O O . LEU F 1 62 ? 165.164 161.211 136.674 1.00 24.47 62 LEU F O 1
ATOM 8540 N N . VAL F 1 63 ? 163.841 160.328 135.084 1.00 26.28 63 VAL F N 1
ATOM 8541 C CA . VAL F 1 63 ? 162.614 160.771 135.743 1.00 26.28 63 VAL F CA 1
ATOM 8542 C C . VAL F 1 63 ? 162.207 159.781 136.825 1.00 26.28 63 VAL F C 1
ATOM 8543 O O . VAL F 1 63 ? 161.602 160.152 137.836 1.00 26.28 63 VAL F O 1
ATOM 8547 N N . LEU F 1 64 ? 162.532 158.503 136.631 1.00 30.41 64 LEU F N 1
ATOM 8548 C CA . LEU F 1 64 ? 162.211 157.497 137.637 1.00 30.41 64 LEU F CA 1
ATOM 8549 C C . LEU F 1 64 ? 163.188 157.526 138.803 1.00 30.41 64 LEU F C 1
ATOM 8550 O O . LEU F 1 64 ? 162.883 156.979 139.868 1.00 30.41 64 LEU F O 1
ATOM 8555 N N . PHE F 1 65 ? 164.357 158.141 138.622 1.00 34.57 65 PHE F N 1
ATOM 8556 C CA . PHE F 1 65 ? 165.299 158.304 139.723 1.00 34.57 65 PHE F CA 1
ATOM 8557 C C . PHE F 1 65 ? 164.844 159.414 140.662 1.00 34.57 65 PHE F C 1
ATOM 8558 O O . PHE F 1 65 ? 164.742 159.216 141.878 1.00 34.57 65 PHE F O 1
ATOM 8566 N N . LEU F 1 66 ? 164.559 160.596 140.110 1.00 35.41 66 LEU F N 1
ATOM 8567 C CA . LEU F 1 66 ? 164.070 161.701 140.925 1.00 35.41 66 LEU F CA 1
ATOM 8568 C C . LEU F 1 66 ? 162.708 161.397 141.532 1.00 35.41 66 LEU F C 1
ATOM 8569 O O . LEU F 1 66 ? 162.362 161.948 142.581 1.00 35.41 66 LEU F O 1
ATOM 8574 N N . LEU F 1 67 ? 161.925 160.533 140.895 1.00 38.84 67 LEU F N 1
ATOM 8575 C CA . LEU F 1 67 ? 160.622 160.167 141.432 1.00 38.84 67 LEU F CA 1
ATOM 8576 C C . LEU F 1 67 ? 160.709 159.094 142.507 1.00 38.84 67 LEU F C 1
ATOM 8577 O O . LEU F 1 67 ? 159.670 158.660 143.012 1.00 38.84 67 LEU F O 1
ATOM 8582 N N . GLY F 1 68 ? 161.912 158.653 142.857 1.00 46.25 68 GLY F N 1
ATOM 8583 C CA . GLY F 1 68 ? 162.101 157.723 143.951 1.00 46.25 68 GLY F CA 1
ATOM 8584 C C . GLY F 1 68 ? 162.735 158.413 145.138 1.00 46.25 68 GLY F C 1
ATOM 8585 O O . GLY F 1 68 ? 162.527 158.016 146.287 1.00 46.25 68 GLY F O 1
ATOM 8586 N N . LEU F 1 69 ? 163.527 159.449 144.862 1.00 49.25 69 LEU F N 1
ATOM 8587 C CA . LEU F 1 69 ? 164.050 160.291 145.931 1.00 49.25 69 LEU F CA 1
ATOM 8588 C C . LEU F 1 69 ? 162.942 161.137 146.544 1.00 49.25 69 LEU F C 1
ATOM 8589 O O . LEU F 1 69 ? 162.841 161.261 147.769 1.00 49.25 69 LEU F O 1
ATOM 8594 N N . VAL F 1 70 ? 162.104 161.738 145.697 1.00 54.02 70 VAL F N 1
ATOM 8595 C CA . VAL F 1 70 ? 161.023 162.597 146.162 1.00 54.02 70 VAL F CA 1
ATOM 8596 C C . VAL F 1 70 ? 160.016 161.850 147.027 1.00 54.02 70 VAL F C 1
ATOM 8597 O O . VAL F 1 70 ? 159.390 162.454 147.903 1.00 54.02 70 VAL F O 1
ATOM 8601 N N . MET F 1 71 ? 159.859 160.540 146.829 1.00 61.16 71 MET F N 1
ATOM 8602 C CA . MET F 1 71 ? 158.736 159.853 147.458 1.00 61.16 71 MET F CA 1
ATOM 8603 C C . MET F 1 71 ? 159.171 158.904 148.569 1.00 61.16 71 MET F C 1
ATOM 8604 O O . MET F 1 71 ? 158.529 157.869 148.777 1.00 61.16 71 MET F O 1
ATOM 8609 N N . ASN F 1 72 ? 160.244 159.220 149.285 1.00 66.70 72 ASN F N 1
ATOM 8610 C CA . ASN F 1 72 ? 160.504 158.587 150.571 1.00 66.70 72 ASN F CA 1
ATOM 8611 C C . ASN F 1 72 ? 160.631 159.657 151.651 1.00 66.70 72 ASN F C 1
ATOM 8612 O O . ASN F 1 72 ? 161.060 160.784 151.388 1.00 66.70 72 ASN F O 1
ATOM 8617 N N . ASN F 1 73 ? 160.244 159.300 152.872 1.00 75.16 73 ASN F N 1
ATOM 8618 C CA . ASN F 1 73 ? 160.104 160.292 153.939 1.00 75.16 73 ASN F CA 1
ATOM 8619 C C . ASN F 1 73 ? 161.432 160.587 154.635 1.00 75.16 73 ASN F C 1
ATOM 8620 O O . ASN F 1 73 ? 161.529 160.557 155.861 1.00 75.16 73 ASN F O 1
ATOM 8625 N N . ASN F 1 74 ? 162.478 160.871 153.855 1.00 75.98 74 ASN F N 1
ATOM 8626 C CA . ASN F 1 74 ? 163.741 161.377 154.389 1.00 75.98 74 ASN F CA 1
ATOM 8627 C C . ASN F 1 74 ? 164.412 162.419 153.507 1.00 75.98 74 ASN F C 1
ATOM 8628 O O . ASN F 1 74 ? 165.523 162.848 153.840 1.00 75.98 74 ASN F O 1
ATOM 8633 N N . VAL F 1 75 ? 163.790 162.835 152.402 1.00 72.98 75 VAL F N 1
ATOM 8634 C CA . VAL F 1 75 ? 164.452 163.746 151.472 1.00 72.98 75 VAL F CA 1
ATOM 8635 C C . VAL F 1 75 ? 164.637 165.123 152.090 1.00 72.98 75 VAL F C 1
ATOM 8636 O O . VAL F 1 75 ? 165.603 165.829 151.775 1.00 72.98 75 VAL F O 1
ATOM 8640 N N . SER F 1 76 ? 163.726 165.530 152.973 1.00 77.63 76 SER F N 1
ATOM 8641 C CA . SER F 1 76 ? 163.826 166.849 153.591 1.00 77.63 76 SER F CA 1
ATOM 8642 C C . SER F 1 76 ? 164.772 166.826 154.783 1.00 77.63 76 SER F C 1
ATOM 8643 O O . SER F 1 76 ? 165.521 167.783 155.016 1.00 77.63 76 SER F O 1
ATOM 8646 N N . MET F 1 77 ? 164.745 165.738 155.558 1.00 80.02 77 MET F N 1
ATOM 8647 C CA . MET F 1 77 ? 165.547 165.666 156.775 1.00 80.02 77 MET F CA 1
ATOM 8648 C C . MET F 1 77 ? 167.038 165.717 156.472 1.00 80.02 77 MET F C 1
ATOM 8649 O O . MET F 1 77 ? 167.836 166.134 157.318 1.00 80.02 77 MET F O 1
ATOM 8654 N N . LEU F 1 78 ? 167.435 165.294 155.271 1.00 79.81 78 LEU F N 1
ATOM 8655 C CA . LEU F 1 78 ? 168.844 165.364 154.905 1.00 79.81 78 LEU F CA 1
ATOM 8656 C C . LEU F 1 78 ? 169.183 166.714 154.283 1.00 79.81 78 LEU F C 1
ATOM 8657 O O . LEU F 1 78 ? 170.354 167.110 154.245 1.00 79.81 78 LEU F O 1
ATOM 8662 N N . ALA F 1 79 ? 168.176 167.434 153.801 1.00 79.57 79 ALA F N 1
ATOM 8663 C CA . ALA F 1 79 ? 168.389 168.742 153.193 1.00 79.57 79 ALA F CA 1
ATOM 8664 C C . ALA F 1 79 ? 168.859 169.760 154.228 1.00 79.57 79 ALA F C 1
ATOM 8665 O O . ALA F 1 79 ? 169.475 170.769 153.887 1.00 79.57 79 ALA F O 1
ATOM 8667 N N . ARG F 1 89 ? 175.243 170.759 162.533 1.00 90.07 89 ARG F N 1
ATOM 8668 C CA . ARG F 1 89 ? 174.036 169.942 162.549 1.00 90.07 89 ARG F CA 1
ATOM 8669 C C . ARG F 1 89 ? 174.067 168.966 163.721 1.00 90.07 89 ARG F C 1
ATOM 8670 O O . ARG F 1 89 ? 175.130 168.493 164.119 1.00 90.07 89 ARG F O 1
ATOM 8678 N N . ALA F 1 90 ? 172.891 168.671 164.269 1.00 88.25 90 ALA F N 1
ATOM 8679 C CA . ALA F 1 90 ? 172.771 167.825 165.453 1.00 88.25 90 ALA F CA 1
ATOM 8680 C C . ALA F 1 90 ? 172.988 166.339 165.167 1.00 88.25 90 ALA F C 1
ATOM 8681 O O . ALA F 1 90 ? 172.832 165.547 166.111 1.00 88.25 90 ALA F O 1
ATOM 8683 N N . LYS F 1 91 ? 173.334 165.916 163.951 1.00 83.85 91 LYS F N 1
ATOM 8684 C CA . LYS F 1 91 ? 173.533 164.504 163.658 1.00 83.85 91 LYS F CA 1
ATOM 8685 C C . LYS F 1 91 ? 174.941 164.278 163.129 1.00 83.85 91 LYS F C 1
ATOM 8686 O O . LYS F 1 91 ? 175.465 165.096 162.369 1.00 83.85 91 LYS F O 1
ATOM 8692 N N . ASP F 1 92 ? 175.541 163.163 163.538 1.00 80.93 92 ASP F N 1
ATOM 8693 C CA . ASP F 1 92 ? 176.906 162.836 163.161 1.00 80.93 92 ASP F CA 1
ATOM 8694 C C . ASP F 1 92 ? 177.042 162.715 161.642 1.00 80.93 92 ASP F C 1
ATOM 8695 O O . ASP F 1 92 ? 176.123 162.254 160.960 1.00 80.93 92 ASP F O 1
ATOM 8700 N N . PRO F 1 93 ? 178.190 163.111 161.092 1.00 78.13 93 PRO F N 1
ATOM 8701 C CA . PRO F 1 93 ? 178.385 163.002 159.638 1.00 78.13 93 PRO F CA 1
ATOM 8702 C C . PRO F 1 93 ? 178.340 161.576 159.112 1.00 78.13 93 PRO F C 1
ATOM 8703 O O . PRO F 1 93 ? 177.925 161.364 157.966 1.00 78.13 93 PRO F O 1
ATOM 8707 N N . ALA F 1 94 ? 178.771 160.591 159.900 1.00 76.37 94 ALA F N 1
ATOM 8708 C CA . ALA F 1 94 ? 178.725 159.210 159.431 1.00 76.37 94 ALA F CA 1
ATOM 8709 C C . ALA F 1 94 ? 177.286 158.739 159.253 1.00 76.37 94 ALA F C 1
ATOM 8710 O O . ALA F 1 94 ? 176.974 157.997 158.316 1.00 76.37 94 ALA F O 1
ATOM 8712 N N . VAL F 1 95 ? 176.392 159.168 160.147 1.00 73.07 95 VAL F N 1
ATOM 8713 C CA . VAL F 1 95 ? 175.004 158.725 160.077 1.00 73.07 95 VAL F CA 1
ATOM 8714 C C . VAL F 1 95 ? 174.294 159.336 158.877 1.00 73.07 95 VAL F C 1
ATOM 8715 O O . VAL F 1 95 ? 173.348 158.749 158.340 1.00 73.07 95 VAL F O 1
ATOM 8719 N N . LEU F 1 96 ? 174.729 160.518 158.439 1.00 73.22 96 LEU F N 1
ATOM 8720 C CA . LEU F 1 96 ? 174.120 161.145 157.271 1.00 73.22 96 LEU F CA 1
ATOM 8721 C C . LEU F 1 96 ? 174.578 160.462 155.988 1.00 73.22 96 LEU F C 1
ATOM 8722 O O . LEU F 1 96 ? 173.776 160.195 155.087 1.00 73.22 96 LEU F O 1
ATOM 8727 N N . ARG F 1 97 ? 175.879 160.179 155.890 1.00 72.51 97 ARG F N 1
ATOM 8728 C CA . ARG F 1 97 ? 176.416 159.548 154.689 1.00 72.51 97 ARG F CA 1
ATOM 8729 C C . ARG F 1 97 ? 175.813 158.166 154.470 1.00 72.51 97 ARG F C 1
ATOM 8730 O O . ARG F 1 97 ? 175.527 157.782 153.331 1.00 72.51 97 ARG F O 1
ATOM 8738 N N . TYR F 1 98 ? 175.614 157.401 155.544 1.00 68.32 98 TYR F N 1
ATOM 8739 C CA . TYR F 1 98 ? 174.993 156.088 155.404 1.00 68.32 98 TYR F CA 1
ATOM 8740 C C . TYR F 1 98 ? 173.533 156.221 154.993 1.00 68.32 98 TYR F C 1
ATOM 8741 O O . TYR F 1 98 ? 173.035 155.463 154.154 1.00 68.32 98 TYR F O 1
ATOM 8750 N N . MET F 1 99 ? 172.824 157.182 155.588 1.00 67.85 99 MET F N 1
ATOM 8751 C CA . MET F 1 99 ? 171.392 157.311 155.341 1.00 67.85 99 MET F CA 1
ATOM 8752 C C . MET F 1 99 ? 171.124 157.943 153.981 1.00 67.85 99 MET F C 1
ATOM 8753 O O . MET F 1 99 ? 169.990 157.938 153.490 1.00 67.85 99 MET F O 1
ATOM 8758 N N . PHE F 1 100 ? 172.166 158.497 153.358 1.00 66.93 100 PHE F N 1
ATOM 8759 C CA . PHE F 1 100 ? 172.031 159.019 152.004 1.00 66.93 100 PHE F CA 1
ATOM 8760 C C . PHE F 1 100 ? 172.287 157.940 150.960 1.00 66.93 100 PHE F C 1
ATOM 8761 O O . PHE F 1 100 ? 171.457 157.735 150.068 1.00 66.93 100 PHE F O 1
ATOM 8769 N N . CYS F 1 101 ? 173.418 157.238 151.059 1.00 60.61 101 CYS F N 1
ATOM 8770 C CA . CYS F 1 101 ? 173.756 156.200 150.094 1.00 60.61 101 CYS F CA 1
ATOM 8771 C C . CYS F 1 101 ? 172.764 155.046 150.100 1.00 60.61 101 CYS F C 1
ATOM 8772 O O . CYS F 1 101 ? 172.576 154.404 149.062 1.00 60.61 101 CYS F O 1
ATOM 8775 N N . SER F 1 102 ? 172.125 154.768 151.236 1.00 57.61 102 SER F N 1
ATOM 8776 C CA . SER F 1 102 ? 171.065 153.767 151.254 1.00 57.61 102 SER F CA 1
ATOM 8777 C C . SER F 1 102 ? 169.787 154.302 150.625 1.00 57.61 102 SER F C 1
ATOM 8778 O O . SER F 1 102 ? 168.893 153.523 150.277 1.00 57.61 102 SER F O 1
ATOM 8781 N N . MET F 1 103 ? 169.684 155.622 150.473 1.00 56.36 103 MET F N 1
ATOM 8782 C CA . MET F 1 103 ? 168.487 156.225 149.897 1.00 56.36 103 MET F CA 1
ATOM 8783 C C . MET F 1 103 ? 168.490 156.100 148.380 1.00 56.36 103 MET F C 1
ATOM 8784 O O . MET F 1 103 ? 167.445 155.874 147.761 1.00 56.36 103 MET F O 1
ATOM 8789 N N . ALA F 1 104 ? 169.666 156.244 147.764 1.00 52.86 104 ALA F N 1
ATOM 8790 C CA . ALA F 1 104 ? 169.769 156.207 146.310 1.00 52.86 104 ALA F CA 1
ATOM 8791 C C . ALA F 1 104 ? 169.628 154.791 145.768 1.00 52.86 104 ALA F C 1
ATOM 8792 O O . ALA F 1 104 ? 169.042 154.579 144.702 1.00 52.86 104 ALA F O 1
ATOM 8794 N N . GLN F 1 105 ? 170.166 153.805 146.492 1.00 51.65 105 GLN F N 1
ATOM 8795 C CA . GLN F 1 105 ? 170.273 152.452 145.954 1.00 51.65 105 GLN F CA 1
ATOM 8796 C C . GLN F 1 105 ? 168.910 151.840 145.650 1.00 51.65 105 GLN F C 1
ATOM 8797 O O . GLN F 1 105 ? 168.802 150.951 144.800 1.00 51.65 105 GLN F O 1
ATOM 8803 N N . ARG F 1 106 ? 167.860 152.282 146.341 1.00 50.92 106 ARG F N 1
ATOM 8804 C CA . ARG F 1 106 ? 166.530 151.773 146.026 1.00 50.92 106 ARG F CA 1
ATOM 8805 C C . ARG F 1 106 ? 165.896 152.552 144.879 1.00 50.92 106 ARG F C 1
ATOM 8806 O O . ARG F 1 106 ? 164.935 152.083 144.258 1.00 50.92 106 ARG F O 1
ATOM 8814 N N . ALA F 1 107 ? 166.421 153.742 144.581 1.00 45.52 107 ALA F N 1
ATOM 8815 C CA . ALA F 1 107 ? 165.930 154.509 143.441 1.00 45.52 107 ALA F CA 1
ATOM 8816 C C . ALA F 1 107 ? 166.501 153.978 142.132 1.00 45.52 107 ALA F C 1
ATOM 8817 O O . ALA F 1 107 ? 166.129 154.438 141.047 1.00 45.52 107 ALA F O 1
ATOM 8819 N N . LEU F 1 108 ? 167.421 153.013 142.216 1.00 44.09 108 LEU F N 1
ATOM 8820 C CA . LEU F 1 108 ? 168.075 152.509 141.015 1.00 44.09 108 LEU F CA 1
ATOM 8821 C C . LEU F 1 108 ? 167.411 151.242 140.493 1.00 44.09 108 LEU F C 1
ATOM 8822 O O . LEU F 1 108 ? 167.908 150.635 139.540 1.00 44.09 108 LEU F O 1
ATOM 8827 N N . TRP F 1 109 ? 166.286 150.837 141.010 1.00 44.98 109 TRP F N 1
ATOM 8828 C CA . TRP F 1 109 ? 165.660 149.650 140.488 1.00 44.98 109 TRP F CA 1
ATOM 8829 C C . TRP F 1 109 ? 164.775 149.864 139.275 1.00 44.98 109 TRP F C 1
ATOM 8830 O O . TRP F 1 109 ? 164.601 148.950 138.550 1.00 44.98 109 TRP F O 1
ATOM 8841 N N . ALA F 1 110 ? 164.123 151.011 139.122 1.00 39.79 110 ALA F N 1
ATOM 8842 C CA . ALA F 1 110 ? 163.380 151.385 137.927 1.00 39.79 110 ALA F CA 1
ATOM 8843 C C . ALA F 1 110 ? 164.292 151.866 136.802 1.00 39.79 110 ALA F C 1
ATOM 8844 O O . ALA F 1 110 ? 164.103 151.459 135.650 1.00 39.79 110 ALA F O 1
ATOM 8846 N N . PRO F 1 111 ? 165.269 152.738 137.072 1.00 36.19 111 PRO F N 1
ATOM 8847 C CA . PRO F 1 111 ? 166.206 153.128 136.006 1.00 36.19 111 PRO F CA 1
ATOM 8848 C C . PRO F 1 111 ? 166.963 151.967 135.381 1.00 36.19 111 PRO F C 1
ATOM 8849 O O . PRO F 1 111 ? 167.432 152.090 134.243 1.00 36.19 111 PRO F O 1
ATOM 8853 N N . VAL F 1 112 ? 167.104 150.844 136.086 1.00 37.47 112 VAL F N 1
ATOM 8854 C CA . VAL F 1 112 ? 167.819 149.705 135.522 1.00 37.47 112 VAL F CA 1
ATOM 8855 C C . VAL F 1 112 ? 166.861 148.764 134.808 1.00 37.47 112 VAL F C 1
ATOM 8856 O O . VAL F 1 112 ? 167.199 148.203 133.761 1.00 37.47 112 VAL F O 1
ATOM 8860 N N . VAL F 1 113 ? 165.659 148.573 135.352 1.00 34.81 113 VAL F N 1
ATOM 8861 C CA . VAL F 1 113 ? 164.671 147.729 134.693 1.00 34.81 113 VAL F CA 1
ATOM 8862 C C . VAL F 1 113 ? 164.118 148.382 133.434 1.00 34.81 113 VAL F C 1
ATOM 8863 O O . VAL F 1 113 ? 163.668 147.678 132.523 1.00 34.81 113 VAL F O 1
ATOM 8867 N N . TRP F 1 114 ? 164.167 149.710 133.340 1.00 30.87 114 TRP F N 1
ATOM 8868 C CA . TRP F 1 114 ? 163.668 150.386 132.150 1.00 30.87 114 TRP F CA 1
ATOM 8869 C C . TRP F 1 114 ? 164.678 150.328 131.010 1.00 30.87 114 TRP F C 1
ATOM 8870 O O . TRP F 1 114 ? 164.295 150.135 129.852 1.00 30.87 114 TRP F O 1
ATOM 8881 N N . VAL F 1 115 ? 165.966 150.491 131.314 1.00 27.75 115 VAL F N 1
ATOM 8882 C CA . VAL F 1 115 ? 166.986 150.461 130.269 1.00 27.75 115 VAL F CA 1
ATOM 8883 C C . VAL F 1 115 ? 167.169 149.043 129.739 1.00 27.75 115 VAL F C 1
ATOM 8884 O O . VAL F 1 115 ? 167.590 148.843 128.595 1.00 27.75 115 VAL F O 1
ATOM 8888 N N . ALA F 1 116 ? 166.853 148.039 130.557 1.00 25.98 116 ALA F N 1
ATOM 8889 C CA . ALA F 1 116 ? 167.042 146.656 130.135 1.00 25.98 116 ALA F CA 1
ATOM 8890 C C . ALA F 1 116 ? 165.918 146.206 129.213 1.00 25.98 116 ALA F C 1
ATOM 8891 O O . ALA F 1 116 ? 166.153 145.499 128.229 1.00 25.98 116 ALA F O 1
ATOM 8893 N N . VAL F 1 117 ? 164.683 146.603 129.521 1.00 26.30 117 VAL F N 1
ATOM 8894 C CA . VAL F 1 117 ? 163.548 146.214 128.690 1.00 26.30 117 VAL F CA 1
ATOM 8895 C C . VAL F 1 117 ? 163.567 146.979 127.372 1.00 26.30 117 VAL F C 1
ATOM 8896 O O . VAL F 1 117 ? 162.988 146.540 126.372 1.00 26.30 117 VAL F O 1
ATOM 8900 N N . THR F 1 118 ? 164.246 148.125 127.344 1.00 25.96 118 THR F N 1
ATOM 8901 C CA . THR F 1 118 ? 164.327 148.907 126.116 1.00 25.96 118 THR F CA 1
ATOM 8902 C C . THR F 1 118 ? 165.355 148.323 125.156 1.00 25.96 118 THR F C 1
ATOM 8903 O O . THR F 1 118 ? 165.181 148.394 123.935 1.00 25.96 118 THR F O 1
ATOM 8907 N N . LEU F 1 119 ? 166.430 147.737 125.686 1.00 21.09 119 LEU F N 1
ATOM 8908 C CA . LEU F 1 119 ? 167.445 147.135 124.829 1.00 21.09 119 LEU F CA 1
ATOM 8909 C C . LEU F 1 119 ? 167.052 145.724 124.414 1.00 21.09 119 LEU F C 1
ATOM 8910 O O . LEU F 1 119 ? 167.503 145.224 123.378 1.00 21.09 119 LEU F O 1
ATOM 8915 N N . LEU F 1 120 ? 166.216 145.059 125.213 1.00 21.36 120 LEU F N 1
ATOM 8916 C CA . LEU F 1 120 ? 165.781 143.710 124.868 1.00 21.36 120 LEU F CA 1
ATOM 8917 C C . LEU F 1 120 ? 164.607 143.731 123.902 1.00 21.36 120 LEU F C 1
ATOM 8918 O O . LEU F 1 120 ? 164.084 142.673 123.540 1.00 21.36 120 LEU F O 1
ATOM 8923 N N . ASP F 1 121 ? 164.175 144.917 123.480 1.00 23.46 121 ASP F N 1
ATOM 8924 C CA . ASP F 1 121 ? 163.068 145.042 122.542 1.00 23.46 121 ASP F CA 1
ATOM 8925 C C . ASP F 1 121 ? 163.534 145.349 121.126 1.00 23.46 121 ASP F C 1
ATOM 8926 O O . ASP F 1 121 ? 162.943 144.840 120.168 1.00 23.46 121 ASP F O 1
ATOM 8931 N N . GLY F 1 122 ? 164.568 146.174 120.965 1.00 18.49 122 GLY F N 1
ATOM 8932 C CA . GLY F 1 122 ? 165.213 146.392 119.694 1.00 18.49 122 GLY F CA 1
ATOM 8933 C C . GLY F 1 122 ? 164.700 147.582 118.908 1.00 18.49 122 GLY F C 1
ATOM 8934 O O . GLY F 1 122 ? 165.332 147.974 117.922 1.00 18.49 122 GLY F O 1
ATOM 8935 N N . LYS F 1 123 ? 163.573 148.167 119.316 1.00 21.77 123 LYS F N 1
ATOM 8936 C CA . LYS F 1 123 ? 162.998 149.273 118.556 1.00 21.77 123 LYS F CA 1
ATOM 8937 C C . LYS F 1 123 ? 163.866 150.522 118.629 1.00 21.77 123 LYS F C 1
ATOM 8938 O O . LYS F 1 123 ? 164.044 151.221 117.627 1.00 21.77 123 LYS F O 1
ATOM 8944 N N . CYS F 1 124 ? 164.405 150.828 119.809 1.00 19.02 124 CYS F N 1
ATOM 8945 C CA . CYS F 1 124 ? 165.231 152.022 119.948 1.00 19.02 124 CYS F CA 1
ATOM 8946 C C . CYS F 1 124 ? 166.566 151.868 119.229 1.00 19.02 124 CYS F C 1
ATOM 8947 O O . CYS F 1 124 ? 167.046 152.821 118.606 1.00 19.02 124 CYS F O 1
ATOM 8950 N N . PHE F 1 125 ? 167.174 150.685 119.301 1.00 15.85 125 PHE F N 1
ATOM 8951 C CA . PHE F 1 125 ? 168.423 150.402 118.605 1.00 15.85 125 PHE F CA 1
ATOM 8952 C C . PHE F 1 125 ? 168.246 150.357 117.094 1.00 15.85 125 PHE F C 1
ATOM 8953 O O . PHE F 1 125 ? 169.172 150.714 116.357 1.00 15.85 125 PHE F O 1
ATOM 8961 N N . LEU F 1 126 ? 167.074 149.936 116.618 1.00 17.40 126 LEU F N 1
ATOM 8962 C CA . LEU F 1 126 ? 166.851 149.799 115.183 1.00 17.40 126 LEU F CA 1
ATOM 8963 C C . LEU F 1 126 ? 166.783 151.157 114.496 1.00 17.40 126 LEU F C 1
ATOM 8964 O O . LEU F 1 126 ? 167.355 151.348 113.417 1.00 17.40 126 LEU F O 1
ATOM 8969 N N . CYS F 1 127 ? 166.092 152.117 115.104 1.00 18.66 127 CYS F N 1
ATOM 8970 C CA . CYS F 1 127 ? 165.926 153.434 114.503 1.00 18.66 127 CYS F CA 1
ATOM 8971 C C . CYS F 1 127 ? 167.193 154.278 114.548 1.00 18.66 127 CYS F C 1
ATOM 8972 O O . CYS F 1 127 ? 167.484 154.973 113.574 1.00 18.66 127 CYS F O 1
ATOM 8975 N N . ALA F 1 128 ? 167.954 154.235 115.641 1.00 16.85 128 ALA F N 1
ATOM 8976 C CA . ALA F 1 128 ? 169.146 155.055 115.783 1.00 16.85 128 ALA F CA 1
ATOM 8977 C C . ALA F 1 128 ? 170.320 154.611 114.928 1.00 16.85 128 ALA F C 1
ATOM 8978 O O . ALA F 1 128 ? 171.171 155.447 114.609 1.00 16.85 128 ALA F O 1
ATOM 8980 N N . PHE F 1 129 ? 170.393 153.333 114.541 1.00 18.99 129 PHE F N 1
ATOM 8981 C CA . PHE F 1 129 ? 171.564 152.822 113.839 1.00 18.99 129 PHE F CA 1
ATOM 8982 C C . PHE F 1 129 ? 171.233 152.278 112.453 1.00 18.99 129 PHE F C 1
ATOM 8983 O O . PHE F 1 129 ? 172.136 151.803 111.758 1.00 18.99 129 PHE F O 1
ATOM 8991 N N . CYS F 1 130 ? 169.966 152.327 112.034 1.00 21.19 130 CYS F N 1
ATOM 8992 C CA . CYS F 1 130 ? 169.579 151.820 110.722 1.00 21.19 130 CYS F CA 1
ATOM 8993 C C . CYS F 1 130 ? 170.299 152.523 109.578 1.00 21.19 130 CYS F C 1
ATOM 8994 O O . CYS F 1 130 ? 170.533 151.903 108.537 1.00 21.19 130 CYS F O 1
ATOM 8997 N N . THR F 1 131 ? 170.664 153.793 109.749 1.00 24.07 131 THR F N 1
ATOM 8998 C CA . THR F 1 131 ? 171.308 154.541 108.675 1.00 24.07 131 THR F CA 1
ATOM 8999 C C . THR F 1 131 ? 172.739 154.094 108.420 1.00 24.07 131 THR F C 1
ATOM 9000 O O . THR F 1 131 ? 173.293 154.404 107.361 1.00 24.07 131 THR F O 1
ATOM 9004 N N . ALA F 1 132 ? 173.351 153.365 109.355 1.00 32.23 132 ALA F N 1
ATOM 9005 C CA . ALA F 1 132 ? 174.731 152.889 109.219 1.00 32.23 132 ALA F CA 1
ATOM 9006 C C . ALA F 1 132 ? 174.714 151.369 109.340 1.00 32.23 132 ALA F C 1
ATOM 9007 O O . ALA F 1 132 ? 174.953 150.816 110.414 1.00 32.23 132 ALA F O 1
ATOM 9009 N N . VAL F 1 133 ? 174.458 150.697 108.223 1.00 39.04 133 VAL F N 1
ATOM 9010 C CA . VAL F 1 133 ? 174.328 149.244 108.200 1.00 39.04 133 VAL F CA 1
ATOM 9011 C C . VAL F 1 133 ? 175.089 148.725 106.987 1.00 39.04 133 VAL F C 1
ATOM 9012 O O . VAL F 1 133 ? 175.059 149.362 105.925 1.00 39.04 133 VAL F O 1
ATOM 9016 N N . PRO F 1 134 ? 175.787 147.594 107.087 1.00 45.90 134 PRO F N 1
ATOM 9017 C CA . PRO F 1 134 ? 176.542 147.100 105.930 1.00 45.90 134 PRO F CA 1
ATOM 9018 C C . PRO F 1 134 ? 175.625 146.595 104.829 1.00 45.90 134 PRO F C 1
ATOM 9019 O O . PRO F 1 134 ? 175.026 145.523 104.951 1.00 45.90 134 PRO F O 1
ATOM 9023 N N . VAL F 1 135 ? 175.514 147.362 103.744 1.00 53.80 135 VAL F N 1
ATOM 9024 C CA . VAL F 1 135 ? 174.605 146.984 102.669 1.00 53.80 135 VAL F CA 1
ATOM 9025 C C . VAL F 1 135 ? 175.301 146.076 101.667 1.00 53.80 135 VAL F C 1
ATOM 9026 O O . VAL F 1 135 ? 174.641 145.381 100.884 1.00 53.80 135 VAL F O 1
ATOM 9030 N N . SER F 1 136 ? 176.635 146.062 101.667 1.00 60.12 136 SER F N 1
ATOM 9031 C CA . SER F 1 136 ? 177.367 145.130 100.820 1.00 60.12 136 SER F CA 1
ATOM 9032 C C . SER F 1 136 ? 177.244 143.697 101.313 1.00 60.12 136 SER F C 1
ATOM 9033 O O . SER F 1 136 ? 176.938 142.805 100.516 1.00 60.12 136 SER F O 1
ATOM 9036 N N . ALA F 1 137 ? 177.471 143.458 102.602 1.00 57.83 137 ALA F N 1
ATOM 9037 C CA . ALA F 1 137 ? 177.289 142.136 103.191 1.00 57.83 137 ALA F CA 1
ATOM 9038 C C . ALA F 1 137 ? 175.807 141.926 103.469 1.00 57.83 137 ALA F C 1
ATOM 9039 O O . ALA F 1 137 ? 175.204 142.661 104.258 1.00 57.83 137 ALA F O 1
ATOM 9041 N N . LEU F 1 138 ? 175.215 140.924 102.822 1.00 57.84 138 LEU F N 1
ATOM 9042 C CA . LEU F 1 138 ? 173.791 140.631 102.958 1.00 57.84 138 LEU F CA 1
ATOM 9043 C C . LEU F 1 138 ? 172.944 141.796 102.444 1.00 57.84 138 LEU F C 1
ATOM 9044 O O . LEU F 1 138 ? 172.083 142.336 103.140 1.00 57.84 138 LEU F O 1
ATOM 9046 N N . GLY F 1 139 ? 173.205 142.175 101.198 1.00 57.19 139 GLY F N 1
ATOM 9047 C CA . GLY F 1 139 ? 172.481 143.259 100.563 1.00 57.19 139 GLY F CA 1
ATOM 9048 C C . GLY F 1 139 ? 172.029 142.927 99.154 1.00 57.19 139 GLY F C 1
ATOM 9049 O O . GLY F 1 139 ? 170.966 143.361 98.714 1.00 57.19 139 GLY F O 1
ATOM 9050 N N . LEU F 1 147 ? 174.589 155.934 93.706 1.00 68.66 147 LEU F N 1
ATOM 9051 C CA . LEU F 1 147 ? 173.896 156.739 94.705 1.00 68.66 147 LEU F CA 1
ATOM 9052 C C . LEU F 1 147 ? 174.874 157.500 95.592 1.00 68.66 147 LEU F C 1
ATOM 9053 O O . LEU F 1 147 ? 175.763 156.902 96.200 1.00 68.66 147 LEU F O 1
ATOM 9058 N N . PRO F 1 148 ? 174.696 158.819 95.677 1.00 70.57 148 PRO F N 1
ATOM 9059 C CA . PRO F 1 148 ? 175.600 159.645 96.493 1.00 70.57 148 PRO F CA 1
ATOM 9060 C C . PRO F 1 148 ? 175.472 159.357 97.979 1.00 70.57 148 PRO F C 1
ATOM 9061 O O . PRO F 1 148 ? 174.760 158.430 98.376 1.00 70.57 148 PRO F O 1
ATOM 9065 N N . ALA F 1 149 ? 176.189 160.123 98.812 1.00 67.88 149 ALA F N 1
ATOM 9066 C CA . ALA F 1 149 ? 175.972 160.053 100.251 1.00 67.88 149 ALA F CA 1
ATOM 9067 C C . ALA F 1 149 ? 174.513 160.308 100.608 1.00 67.88 149 ALA F C 1
ATOM 9068 O O . ALA F 1 149 ? 173.920 159.502 101.346 1.00 67.88 149 ALA F O 1
ATOM 9070 N N . PRO F 1 150 ? 173.881 161.386 100.142 1.00 67.66 150 PRO F N 1
ATOM 9071 C CA . PRO F 1 150 ? 172.420 161.452 100.151 1.00 67.66 150 PRO F CA 1
ATOM 9072 C C . PRO F 1 150 ? 171.848 160.492 99.121 1.00 67.66 150 PRO F C 1
ATOM 9073 O O . PRO F 1 150 ? 172.572 159.925 98.301 1.00 67.66 150 PRO F O 1
ATOM 9077 N N . GLU F 1 151 ? 170.528 160.288 99.210 1.00 61.71 151 GLU F N 1
ATOM 9078 C CA . GLU F 1 151 ? 169.802 159.308 98.401 1.00 61.71 151 GLU F CA 1
ATOM 9079 C C . GLU F 1 151 ? 170.056 157.882 98.885 1.00 61.71 151 GLU F C 1
ATOM 9080 O O . GLU F 1 151 ? 169.439 156.928 98.399 1.00 61.71 151 GLU F O 1
ATOM 9086 N N . LEU F 1 152 ? 170.953 157.735 99.857 1.00 48.15 152 LEU F N 1
ATOM 9087 C CA . LEU F 1 152 ? 171.232 156.461 100.500 1.00 48.15 152 LEU F CA 1
ATOM 9088 C C . LEU F 1 152 ? 170.995 156.513 102.004 1.00 48.15 152 LEU F C 1
ATOM 9089 O O . LEU F 1 152 ? 170.407 155.582 102.566 1.00 48.15 152 LEU F O 1
ATOM 9094 N N . ALA F 1 153 ? 171.462 157.568 102.674 1.00 39.70 153 ALA F N 1
ATOM 9095 C CA . ALA F 1 153 ? 171.121 157.752 104.079 1.00 39.70 153 ALA F CA 1
ATOM 9096 C C . ALA F 1 153 ? 169.659 158.141 104.236 1.00 39.70 153 ALA F C 1
ATOM 9097 O O . ALA F 1 153 ? 169.084 157.986 105.317 1.00 39.70 153 ALA F O 1
ATOM 9099 N N . ARG F 1 154 ? 169.047 158.659 103.169 1.00 35.83 154 ARG F N 1
ATOM 9100 C CA . ARG F 1 154 ? 167.620 158.953 103.186 1.00 35.83 154 ARG F CA 1
ATOM 9101 C C . ARG F 1 154 ? 166.787 157.737 102.805 1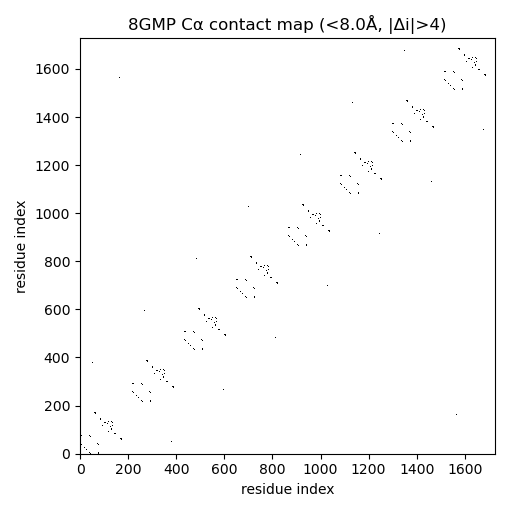.00 35.83 154 ARG F C 1
ATOM 9102 O O . ARG F 1 154 ? 165.605 157.670 103.160 1.00 35.83 154 ARG F O 1
ATOM 9110 N N . LEU F 1 155 ? 167.380 156.776 102.095 1.00 34.72 155 LEU F N 1
ATOM 9111 C CA . LEU F 1 155 ? 166.704 155.523 101.782 1.00 34.72 155 LEU F CA 1
ATOM 9112 C C . LEU F 1 155 ? 166.794 154.553 102.954 1.00 34.72 155 LEU F C 1
ATOM 9113 O O . LEU F 1 155 ? 165.832 153.845 103.268 1.00 34.72 155 LEU F O 1
ATOM 9118 N N . LEU F 1 156 ? 167.952 154.516 103.613 1.00 28.89 156 LEU F N 1
ATOM 9119 C CA . LEU F 1 156 ? 168.157 153.580 104.712 1.00 28.89 156 LEU F CA 1
ATOM 9120 C C . LEU F 1 156 ? 167.398 154.010 105.958 1.00 28.89 156 LEU F C 1
ATOM 9121 O O . LEU F 1 156 ? 167.075 153.181 106.814 1.00 28.89 156 LEU F O 1
ATOM 9126 N N . ALA F 1 157 ? 167.098 155.303 106.077 1.00 25.51 157 ALA F N 1
ATOM 9127 C CA . ALA F 1 157 ? 166.443 155.813 107.274 1.00 25.51 157 ALA F CA 1
ATOM 9128 C C . ALA F 1 157 ? 164.997 155.357 107.406 1.00 25.51 157 ALA F C 1
ATOM 9129 O O . ALA F 1 157 ? 164.428 155.488 108.494 1.00 25.51 157 ALA F O 1
ATOM 9131 N N . ARG F 1 158 ? 164.392 154.817 106.345 1.00 26.97 158 ARG F N 1
ATOM 9132 C CA . ARG F 1 158 ? 162.994 154.402 106.363 1.00 26.97 158 ARG F CA 1
ATOM 9133 C C . ARG F 1 158 ? 162.824 152.915 106.637 1.00 26.97 158 ARG F C 1
ATOM 9134 O O . ARG F 1 158 ? 161.714 152.388 106.494 1.00 26.97 158 ARG F O 1
ATOM 9142 N N . VAL F 1 159 ? 163.893 152.228 107.023 1.00 24.28 159 VAL F N 1
ATOM 9143 C CA . VAL F 1 159 ? 163.862 150.798 107.323 1.00 24.28 159 VAL F CA 1
ATOM 9144 C C . VAL F 1 159 ? 162.902 150.496 108.470 1.00 24.28 159 VAL F C 1
ATOM 9145 O O . VAL F 1 159 ? 162.102 149.556 108.359 1.00 24.28 159 VAL F O 1
ATOM 9149 N N . PRO F 1 160 ? 162.937 151.231 109.588 1.00 21.52 160 PRO F N 1
ATOM 9150 C CA . PRO F 1 160 ? 161.995 150.917 110.674 1.00 21.52 160 PRO F CA 1
ATOM 9151 C C . PRO F 1 160 ? 160.547 151.248 110.351 1.00 21.52 160 PRO F C 1
ATOM 9152 O O . PRO F 1 160 ? 159.656 150.857 111.113 1.00 21.52 160 PRO F O 1
ATOM 9156 N N . CYS F 1 161 ? 160.280 151.950 109.254 1.00 26.21 161 CYS F N 1
ATOM 9157 C CA . CYS F 1 161 ? 158.917 152.302 108.877 1.00 26.21 161 CYS F CA 1
ATOM 9158 C C . CYS F 1 161 ? 158.502 151.475 107.663 1.00 26.21 161 CYS F C 1
ATOM 9159 O O . CYS F 1 161 ? 158.934 151.758 106.540 1.00 26.21 161 CYS F O 1
ATOM 9162 N N . PRO F 1 162 ? 157.674 150.439 107.853 1.00 28.24 162 PRO F N 1
ATOM 9163 C CA . PRO F 1 162 ? 157.400 149.490 106.761 1.00 28.24 162 PRO F CA 1
ATOM 9164 C C . PRO F 1 162 ? 156.569 150.057 105.621 1.00 28.24 162 PRO F C 1
ATOM 9165 O O . PRO F 1 162 ? 156.701 149.614 104.477 1.00 28.24 162 PRO F O 1
ATOM 9169 N N . GLU F 1 163 ? 155.700 151.024 105.916 1.00 31.26 163 GLU F N 1
ATOM 9170 C CA . GLU F 1 163 ? 154.837 151.588 104.884 1.00 31.26 163 GLU F CA 1
ATOM 9171 C C . GLU F 1 163 ? 155.529 152.686 104.087 1.00 31.26 163 GLU F C 1
ATOM 9172 O O . GLU F 1 163 ? 155.076 153.015 102.987 1.00 31.26 163 GLU F O 1
ATOM 9178 N N . ILE F 1 164 ? 156.610 153.261 104.616 1.00 31.99 164 ILE F N 1
ATOM 9179 C CA . ILE F 1 164 ? 157.352 154.312 103.933 1.00 31.99 164 ILE F CA 1
ATOM 9180 C C . ILE F 1 164 ? 158.514 153.768 103.119 1.00 31.99 164 ILE F C 1
ATOM 9181 O O . ILE F 1 164 ? 158.993 154.451 102.205 1.00 31.99 164 ILE F O 1
ATOM 9186 N N . TYR F 1 165 ? 158.979 152.559 103.420 1.00 33.27 165 TYR F N 1
ATOM 9187 C CA . TYR F 1 165 ? 160.211 152.052 102.833 1.00 33.27 165 TYR F CA 1
ATOM 9188 C C . TYR F 1 165 ? 160.026 151.776 101.347 1.00 33.27 165 TYR F C 1
ATOM 9189 O O . TYR F 1 165 ? 159.147 151.004 100.951 1.00 33.27 165 TYR F O 1
ATOM 9198 N N . ASP F 1 166 ? 160.859 152.409 100.524 1.00 37.67 166 ASP F N 1
ATOM 9199 C CA . ASP F 1 166 ? 160.772 152.240 99.080 1.00 37.67 166 ASP F CA 1
ATOM 9200 C C . ASP F 1 166 ? 161.867 151.319 98.563 1.00 37.67 166 ASP F C 1
ATOM 9201 O O . ASP F 1 166 ? 161.607 150.443 97.732 1.00 37.67 166 ASP F O 1
ATOM 9206 N N . GLY F 1 167 ? 163.088 151.501 99.052 1.00 38.17 167 GLY F N 1
ATOM 9207 C CA . GLY F 1 167 ? 164.224 150.814 98.478 1.00 38.17 167 GLY F CA 1
ATOM 9208 C C . GLY F 1 167 ? 164.321 149.348 98.834 1.00 38.17 167 GLY F C 1
ATOM 9209 O O . GLY F 1 167 ? 165.289 148.923 99.468 1.00 38.17 167 GLY F O 1
ATOM 9210 N N . ASP F 1 168 ? 163.345 148.552 98.397 1.00 41.41 168 ASP F N 1
ATOM 9211 C CA . ASP F 1 168 ? 163.355 147.114 98.623 1.00 41.41 168 ASP F CA 1
ATOM 9212 C C . ASP F 1 168 ? 164.374 146.409 97.742 1.00 41.41 168 ASP F C 1
ATOM 9213 O O . ASP F 1 168 ? 164.630 145.219 97.927 1.00 41.41 168 ASP F O 1
ATOM 9218 N N . TRP F 1 169 ? 164.939 147.120 96.774 1.00 44.93 169 TRP F N 1
ATOM 9219 C CA . TRP F 1 169 ? 166.158 146.710 96.106 1.00 44.93 169 TRP F CA 1
ATOM 9220 C C . TRP F 1 169 ? 167.346 147.200 96.935 1.00 44.93 169 TRP F C 1
ATOM 9221 O O . TRP F 1 169 ? 167.229 148.121 97.749 1.00 44.93 169 TRP F O 1
ATOM 9232 N N . LEU F 1 170 ? 168.491 146.539 96.760 1.00 47.51 170 LEU F N 1
ATOM 9233 C CA . LEU F 1 170 ? 169.721 146.748 97.524 1.00 47.51 170 LEU F CA 1
ATOM 9234 C C . LEU F 1 170 ? 169.646 146.204 98.946 1.00 47.51 170 LEU F C 1
ATOM 9235 O O . LEU F 1 170 ? 170.676 146.085 99.612 1.00 47.51 170 LEU F O 1
ATOM 9240 N N . LEU F 1 171 ? 168.454 145.864 99.422 1.00 40.44 171 LEU F N 1
ATOM 9241 C CA . LEU F 1 171 ? 168.284 145.336 100.764 1.00 40.44 171 LEU F CA 1
ATOM 9242 C C . LEU F 1 171 ? 166.851 144.872 100.953 1.00 40.44 171 LEU F C 1
ATOM 9243 O O . LEU F 1 171 ? 165.909 145.604 100.640 1.00 40.44 171 LEU F O 1
ATOM 9248 N N . ALA F 1 172 ? 166.686 143.662 101.470 1.00 32.72 172 ALA F N 1
ATOM 9249 C CA . ALA F 1 172 ? 165.390 143.256 101.983 1.00 32.72 172 ALA F CA 1
ATOM 9250 C C . ALA F 1 172 ? 165.189 143.872 103.360 1.00 32.72 172 ALA F C 1
ATOM 9251 O O . ALA F 1 172 ? 166.107 143.913 104.181 1.00 32.72 172 ALA F O 1
ATOM 9253 N N . ARG F 1 173 ? 163.977 144.368 103.607 1.00 28.37 173 ARG F N 1
ATOM 9254 C CA . ARG F 1 173 ? 163.751 145.099 104.848 1.00 28.37 173 ARG F CA 1
ATOM 9255 C C . ARG F 1 173 ? 163.812 144.181 106.060 1.00 28.37 173 ARG F C 1
ATOM 9256 O O . ARG F 1 173 ? 164.150 144.633 107.158 1.00 28.37 173 ARG F O 1
ATOM 9264 N N . GLU F 1 174 ? 163.498 142.901 105.890 1.00 27.39 174 GLU F N 1
ATOM 9265 C CA . GLU F 1 174 ? 163.567 141.955 106.993 1.00 27.39 174 GLU F CA 1
ATOM 9266 C C . GLU F 1 174 ? 164.957 141.353 107.162 1.00 27.39 174 GLU F C 1
ATOM 9267 O O . GLU F 1 174 ? 165.192 140.624 108.130 1.00 27.39 174 GLU F O 1
ATOM 9273 N N . VAL F 1 175 ? 165.873 141.633 106.241 1.00 24.20 175 VAL F N 1
ATOM 9274 C CA . VAL F 1 175 ? 167.275 141.282 106.418 1.00 24.20 175 VAL F CA 1
ATOM 9275 C C . VAL F 1 175 ? 168.056 142.345 107.179 1.00 24.20 175 VAL F C 1
ATOM 9276 O O . VAL F 1 175 ? 168.978 141.992 107.931 1.00 24.20 175 VAL F O 1
ATOM 9280 N N . ALA F 1 176 ? 167.724 143.631 107.029 1.00 22.14 176 ALA F N 1
ATOM 9281 C CA . ALA F 1 176 ? 168.319 144.685 107.842 1.00 22.14 176 ALA F CA 1
ATOM 9282 C C . ALA F 1 176 ? 167.705 144.722 109.234 1.00 22.14 176 ALA F C 1
ATOM 9283 O O . ALA F 1 176 ? 168.425 144.847 110.227 1.00 22.14 176 ALA F O 1
ATOM 9285 N N . VAL F 1 177 ? 166.382 144.621 109.326 1.00 22.65 177 VAL F N 1
ATOM 9286 C CA . VAL F 1 177 ? 165.738 144.203 110.563 1.00 22.65 177 VAL F CA 1
ATOM 9287 C C . VAL F 1 177 ? 166.162 142.757 110.765 1.00 22.65 177 VAL F C 1
ATOM 9288 O O . VAL F 1 177 ? 166.602 142.102 109.814 1.00 22.65 177 VAL F O 1
ATOM 9292 N N . ARG F 1 178 ? 166.077 142.258 111.998 1.00 25.00 178 ARG F N 1
ATOM 9293 C CA . ARG F 1 178 ? 166.478 140.894 112.353 1.00 25.00 178 ARG F CA 1
ATOM 9294 C C . ARG F 1 178 ? 167.996 140.728 112.391 1.00 25.00 178 ARG F C 1
ATOM 9295 O O . ARG F 1 178 ? 168.501 139.703 112.847 1.00 25.00 178 ARG F O 1
ATOM 9303 N N . TYR F 1 179 ? 168.737 141.738 111.944 1.00 22.56 179 TYR F N 1
ATOM 9304 C CA . TYR F 1 179 ? 170.176 141.819 112.156 1.00 22.56 179 TYR F CA 1
ATOM 9305 C C . TYR F 1 179 ? 170.571 142.920 113.123 1.00 22.56 179 TYR F C 1
ATOM 9306 O O . TYR F 1 179 ? 171.554 142.749 113.849 1.00 22.56 179 TYR F O 1
ATOM 9315 N N . LEU F 1 180 ? 169.843 144.036 113.170 1.00 20.41 180 LEU F N 1
ATOM 9316 C CA . LEU F 1 180 ? 170.024 145.065 114.178 1.00 20.41 180 LEU F CA 1
ATOM 9317 C C . LEU F 1 180 ? 169.323 144.734 115.485 1.00 20.41 180 LEU F C 1
ATOM 9318 O O . LEU F 1 180 ? 169.710 145.265 116.528 1.00 20.41 180 LEU F O 1
ATOM 9323 N N . ARG F 1 181 ? 168.307 143.879 115.452 1.00 22.04 181 ARG F N 1
ATOM 9324 C CA . ARG F 1 181 ? 167.634 143.429 116.659 1.00 22.04 181 ARG F CA 1
ATOM 9325 C C . ARG F 1 181 ? 168.355 142.279 117.347 1.00 22.04 181 ARG F C 1
ATOM 9326 O O . ARG F 1 181 ? 167.928 141.860 118.426 1.00 22.04 181 ARG F O 1
ATOM 9334 N N . CYS F 1 182 ? 169.427 141.757 116.751 1.00 22.72 182 CYS F N 1
ATOM 9335 C CA . CYS F 1 182 ? 170.244 140.753 117.421 1.00 22.72 182 CYS F CA 1
ATOM 9336 C C . CYS F 1 182 ? 171.448 141.395 118.097 1.00 22.72 182 CYS F C 1
ATOM 9337 O O . CYS F 1 182 ? 171.884 140.951 119.162 1.00 22.72 182 CYS F O 1
ATOM 9340 N N . ILE F 1 183 ? 172.000 142.448 117.489 1.00 18.12 183 ILE F N 1
ATOM 9341 C CA . ILE F 1 183 ? 173.045 143.223 118.152 1.00 18.12 183 ILE F CA 1
ATOM 9342 C C . ILE F 1 183 ? 172.467 143.966 119.347 1.00 18.12 183 ILE F C 1
ATOM 9343 O O . ILE F 1 183 ? 173.185 144.320 120.288 1.00 18.12 183 ILE F O 1
ATOM 9348 N N . SER F 1 184 ? 171.158 144.220 119.323 1.00 18.06 184 SER F N 1
ATOM 9349 C CA . SER F 1 184 ? 170.514 144.943 120.411 1.00 18.06 184 SER F CA 1
ATOM 9350 C C . SER F 1 184 ? 170.268 144.035 121.607 1.00 18.06 184 SER F C 1
ATOM 9351 O O . SER F 1 184 ? 170.248 144.493 122.754 1.00 18.06 184 SER F O 1
ATOM 9354 N N . GLN F 1 185 ? 170.065 142.742 121.358 1.00 19.54 185 GLN F N 1
ATOM 9355 C CA . GLN F 1 185 ? 169.829 141.796 122.440 1.00 19.54 185 GLN F CA 1
ATOM 9356 C C . GLN F 1 185 ? 171.115 141.201 122.992 1.00 19.54 185 GLN F C 1
ATOM 9357 O O . GLN F 1 185 ? 171.098 140.646 124.092 1.00 19.54 185 GLN F O 1
ATOM 9363 N N . ALA F 1 186 ? 172.223 141.301 122.260 1.00 17.23 186 ALA F N 1
ATOM 9364 C CA . ALA F 1 186 ? 173.518 140.979 122.841 1.00 17.23 186 ALA F CA 1
ATOM 9365 C C . ALA F 1 186 ? 173.951 142.047 123.837 1.00 17.23 186 ALA F C 1
ATOM 9366 O O . ALA F 1 186 ? 174.644 141.743 124.813 1.00 17.23 186 ALA F O 1
ATOM 9368 N N . LEU F 1 187 ? 173.555 143.302 123.607 1.00 18.11 187 LEU F N 1
ATOM 9369 C CA . LEU F 1 187 ? 173.867 144.366 124.555 1.00 18.11 187 LEU F CA 1
ATOM 9370 C C . LEU F 1 187 ? 172.884 144.375 125.716 1.00 18.11 187 LEU F C 1
ATOM 9371 O O . LEU F 1 187 ? 173.237 144.759 126.836 1.00 18.11 187 LEU F O 1
ATOM 9376 N N . GLY F 1 188 ? 171.641 143.969 125.468 1.00 18.43 188 GLY F N 1
ATOM 9377 C CA . GLY F 1 188 ? 170.660 143.929 126.536 1.00 18.43 188 GLY F CA 1
ATOM 9378 C C . GLY F 1 188 ? 170.935 142.849 127.563 1.00 18.43 188 GLY F C 1
ATOM 9379 O O . GLY F 1 188 ? 170.468 142.940 128.701 1.00 18.43 188 GLY F O 1
ATOM 9380 N N . TRP F 1 189 ? 171.684 141.813 127.181 1.00 19.20 189 TRP F N 1
ATOM 9381 C CA . TRP F 1 189 ? 172.049 140.747 128.107 1.00 19.20 189 TRP F CA 1
ATOM 9382 C C . TRP F 1 189 ? 173.406 141.005 128.751 1.00 19.20 189 TRP F C 1
ATOM 9383 O O . TRP F 1 189 ? 173.639 140.598 129.891 1.00 19.20 189 TRP F O 1
ATOM 9394 N N . SER F 1 190 ? 174.309 141.677 128.038 1.00 22.40 190 SER F N 1
ATOM 9395 C CA . SER F 1 190 ? 175.554 142.131 128.644 1.00 22.40 190 SER F CA 1
ATOM 9396 C C . SER F 1 190 ? 175.338 143.223 129.680 1.00 22.40 190 SER F C 1
ATOM 9397 O O . SER F 1 190 ? 176.223 143.445 130.510 1.00 22.40 190 SER F O 1
ATOM 9400 N N . PHE F 1 191 ? 174.197 143.910 129.646 1.00 24.36 191 PHE F N 1
ATOM 9401 C CA . PHE F 1 191 ? 173.877 144.957 130.609 1.00 24.36 191 PHE F CA 1
ATOM 9402 C C . PHE F 1 191 ? 173.241 144.362 131.863 1.00 24.36 191 PHE F C 1
ATOM 9403 O O . PHE F 1 191 ? 173.544 144.785 132.982 1.00 24.36 191 PHE F O 1
ATOM 9411 N N . VAL F 1 192 ? 172.360 143.377 131.688 1.00 29.59 192 VAL F N 1
ATOM 9412 C CA . VAL F 1 192 ? 171.760 142.701 132.834 1.00 29.59 192 VAL F CA 1
ATOM 9413 C C . VAL F 1 192 ? 172.798 141.877 133.582 1.00 29.59 192 VAL F C 1
ATOM 9414 O O . VAL F 1 192 ? 172.681 141.668 134.795 1.00 29.59 192 VAL F O 1
ATOM 9418 N N . LEU F 1 193 ? 173.823 141.393 132.880 1.00 30.14 193 LEU F N 1
ATOM 9419 C CA . LEU F 1 193 ? 174.865 140.605 133.527 1.00 30.14 193 LEU F CA 1
ATOM 9420 C C . LEU F 1 193 ? 175.789 141.495 134.345 1.00 30.14 193 LEU F C 1
ATOM 9421 O O . LEU F 1 193 ? 175.980 141.280 135.547 1.00 30.14 193 LEU F O 1
ATOM 9426 N N . LEU F 1 194 ? 176.370 142.511 133.705 1.00 32.24 194 LEU F N 1
ATOM 9427 C CA . LEU F 1 194 ? 177.321 143.379 134.390 1.00 32.24 194 LEU F CA 1
ATOM 9428 C C . LEU F 1 194 ? 176.647 144.194 135.487 1.00 32.24 194 LEU F C 1
ATOM 9429 O O . LEU F 1 194 ? 177.316 144.706 136.390 1.00 32.24 194 LEU F O 1
ATOM 9434 N N . THR F 1 195 ? 175.323 144.330 135.424 1.00 35.25 195 THR F N 1
ATOM 9435 C CA . THR F 1 195 ? 174.603 145.057 136.463 1.00 35.25 195 THR F CA 1
ATOM 9436 C C . THR F 1 195 ? 174.251 144.140 137.627 1.00 35.25 195 THR F C 1
ATOM 9437 O O . THR F 1 195 ? 174.181 144.582 138.778 1.00 35.25 195 THR F O 1
ATOM 9441 N N . THR F 1 196 ? 174.028 142.856 137.348 1.00 37.61 196 THR F N 1
ATOM 9442 C CA . THR F 1 196 ? 173.766 141.902 138.421 1.00 37.61 196 THR F CA 1
ATOM 9443 C C . THR F 1 196 ? 175.064 141.446 139.074 1.00 37.61 196 THR F C 1
ATOM 9444 O O . THR F 1 196 ? 175.077 141.050 140.244 1.00 37.61 196 THR F O 1
ATOM 9448 N N . LEU F 1 197 ? 176.170 141.494 138.329 1.00 39.35 197 LEU F N 1
ATOM 9449 C CA . LEU F 1 197 ? 177.469 141.168 138.903 1.00 39.35 197 LEU F CA 1
ATOM 9450 C C . LEU F 1 197 ? 178.015 142.321 139.733 1.00 39.35 197 LEU F C 1
ATOM 9451 O O . LEU F 1 197 ? 179.046 142.175 140.396 1.00 39.35 197 LEU F O 1
ATOM 9456 N N . LEU F 1 198 ? 177.346 143.473 139.702 1.00 43.85 198 LEU F N 1
ATOM 9457 C CA . LEU F 1 198 ? 177.737 144.618 140.510 1.00 43.85 198 LEU F CA 1
ATOM 9458 C C . LEU F 1 198 ? 176.872 144.777 141.751 1.00 43.85 198 LEU F C 1
ATOM 9459 O O . LEU F 1 198 ? 177.363 145.268 142.770 1.00 43.85 198 LEU F O 1
ATOM 9464 N N . ALA F 1 199 ? 175.602 144.374 141.690 1.00 47.48 199 ALA F N 1
ATOM 9465 C CA . ALA F 1 199 ? 174.775 144.306 142.886 1.00 47.48 199 ALA F CA 1
ATOM 9466 C C . ALA F 1 199 ? 175.181 143.154 143.793 1.00 47.48 199 ALA F C 1
ATOM 9467 O O . ALA F 1 199 ? 174.758 143.111 144.952 1.00 47.48 199 ALA F O 1
ATOM 9469 N N . PHE F 1 200 ? 175.984 142.219 143.284 1.00 49.74 200 PHE F N 1
ATOM 9470 C CA . PHE F 1 200 ? 176.498 141.126 144.102 1.00 49.74 200 PHE F CA 1
ATOM 9471 C C . PHE F 1 200 ? 177.725 141.570 144.885 1.00 49.74 200 PHE F C 1
ATOM 9472 O O . PHE F 1 200 ? 177.959 141.118 146.011 1.00 49.74 200 PHE F O 1
ATOM 9480 N N . VAL F 1 201 ? 178.527 142.458 144.295 1.00 52.73 201 VAL F N 1
ATOM 9481 C CA . VAL F 1 201 ? 179.747 142.920 144.952 1.00 52.73 201 VAL F CA 1
ATOM 9482 C C . VAL F 1 201 ? 179.421 143.899 146.071 1.00 52.73 201 VAL F C 1
ATOM 9483 O O . VAL F 1 201 ? 180.158 144.001 147.060 1.00 52.73 201 VAL F O 1
ATOM 9487 N N . VAL F 1 202 ? 178.302 144.616 145.955 1.00 55.91 202 VAL F N 1
ATOM 9488 C CA . VAL F 1 202 ? 177.952 145.632 146.943 1.00 55.91 202 VAL F CA 1
ATOM 9489 C C . VAL F 1 202 ? 177.028 145.009 147.981 1.00 55.91 202 VAL F C 1
ATOM 9490 O O . VAL F 1 202 ? 176.328 145.717 148.714 1.00 55.91 202 VAL F O 1
ATOM 9494 N N . ARG F 1 203 ? 177.017 143.679 148.037 1.00 60.95 203 ARG F N 1
ATOM 9495 C CA . ARG F 1 203 ? 176.467 142.944 149.173 1.00 60.95 203 ARG F CA 1
ATOM 9496 C C . ARG F 1 203 ? 177.498 142.085 149.887 1.00 60.95 203 ARG F C 1
ATOM 9497 O O . ARG F 1 203 ? 177.128 141.356 150.812 1.00 60.95 203 ARG F O 1
ATOM 9505 N N . SER F 1 204 ? 178.770 142.136 149.493 1.00 66.30 204 SER F N 1
ATOM 9506 C CA . SER F 1 204 ? 179.837 141.354 150.101 1.00 66.30 204 SER F CA 1
ATOM 9507 C C . SER F 1 204 ? 180.920 142.223 150.724 1.00 66.30 204 SER F C 1
ATOM 9508 O O . SER F 1 204 ? 181.509 141.835 151.736 1.00 66.30 204 SER F O 1
ATOM 9511 N N . VAL F 1 205 ? 181.203 143.387 150.138 1.00 69.67 205 VAL F N 1
ATOM 9512 C CA . VAL F 1 205 ? 182.083 144.349 150.795 1.00 69.67 205 VAL F CA 1
ATOM 9513 C C . VAL F 1 205 ? 181.271 145.359 151.596 1.00 69.67 205 VAL F C 1
ATOM 9514 O O . VAL F 1 205 ? 181.693 145.794 152.673 1.00 69.67 205 VAL F O 1
ATOM 9518 N N . ARG F 1 206 ? 180.092 145.730 151.094 1.00 72.79 206 ARG F N 1
ATOM 9519 C CA . ARG F 1 206 ? 179.194 146.675 151.750 1.00 72.79 206 ARG F CA 1
ATOM 9520 C C . ARG F 1 206 ? 179.905 147.984 152.061 1.00 72.79 206 ARG F C 1
ATOM 9521 O O . ARG F 1 206 ? 180.137 148.297 153.235 1.00 72.79 206 ARG F O 1
ATOM 9529 N N . PRO F 1 207 ? 180.274 148.766 151.053 1.00 76.54 207 PRO F N 1
ATOM 9530 C CA . PRO F 1 207 ? 180.908 150.060 151.309 1.00 76.54 207 PRO F CA 1
ATOM 9531 C C . PRO F 1 207 ? 179.954 151.004 152.026 1.00 76.54 207 PRO F C 1
ATOM 9532 O O . PRO F 1 207 ? 178.741 150.794 152.075 1.00 76.54 207 PRO F O 1
ATOM 9536 N N . CYS F 1 208 ? 180.533 152.086 152.549 1.00 76.77 208 CYS F N 1
ATOM 9537 C CA . CYS F 1 208 ? 179.828 153.085 153.353 1.00 76.77 208 CYS F CA 1
ATOM 9538 C C . CYS F 1 208 ? 178.970 152.457 154.446 1.00 76.77 208 CYS F C 1
ATOM 9539 O O . CYS F 1 208 ? 177.895 152.969 154.770 1.00 76.77 208 CYS F O 1
ATOM 9542 N N . PHE F 1 209 ? 179.432 151.350 155.018 1.00 75.94 209 PHE F N 1
ATOM 9543 C CA . PHE F 1 209 ? 178.717 150.659 156.079 1.00 75.94 209 PHE F CA 1
ATOM 9544 C C . PHE F 1 209 ? 179.651 150.432 157.256 1.00 75.94 209 PHE F C 1
ATOM 9545 O O . PHE F 1 209 ? 180.750 149.890 157.094 1.00 75.94 209 PHE F O 1
ATOM 9553 N N . THR F 1 210 ? 179.214 150.855 158.433 1.00 75.07 210 THR F N 1
ATOM 9554 C CA . THR F 1 210 ? 179.826 150.461 159.687 1.00 75.07 210 THR F CA 1
ATOM 9555 C C . THR F 1 210 ? 178.710 150.137 160.666 1.00 75.07 210 THR F C 1
ATOM 9556 O O . THR F 1 210 ? 177.634 150.743 160.626 1.00 75.07 210 THR F O 1
ATOM 9560 N N . GLN F 1 211 ? 178.960 149.160 161.536 1.00 73.50 211 GLN F N 1
ATOM 9561 C CA . GLN F 1 211 ? 177.917 148.738 162.463 1.00 73.50 211 GLN F CA 1
ATOM 9562 C C . GLN F 1 211 ? 177.570 149.839 163.455 1.00 73.50 211 GLN F C 1
ATOM 9563 O O . GLN F 1 211 ? 176.455 149.862 163.988 1.00 73.50 211 GLN F O 1
ATOM 9569 N N . ALA F 1 212 ? 178.503 150.755 163.715 1.00 70.05 212 ALA F N 1
ATOM 9570 C CA . ALA F 1 212 ? 178.203 151.884 164.586 1.00 70.05 212 ALA F CA 1
ATOM 9571 C C . ALA F 1 212 ? 177.201 152.824 163.932 1.00 70.05 212 ALA F C 1
ATOM 9572 O O . ALA F 1 212 ? 176.260 153.297 164.580 1.00 70.05 212 ALA F O 1
ATOM 9574 N N . ALA F 1 213 ? 177.382 153.103 162.638 1.00 70.33 213 ALA F N 1
ATOM 9575 C CA . ALA F 1 213 ? 176.485 154.002 161.922 1.00 70.33 213 ALA F CA 1
ATOM 9576 C C . ALA F 1 213 ? 175.177 153.342 161.521 1.00 70.33 213 ALA F C 1
ATOM 9577 O O . ALA F 1 213 ? 174.154 154.026 161.421 1.00 70.33 213 ALA F O 1
ATOM 9579 N N . PHE F 1 214 ? 175.182 152.035 161.281 1.00 69.49 214 PHE F N 1
ATOM 9580 C CA . PHE F 1 214 ? 173.942 151.317 161.028 1.00 69.49 214 PHE F CA 1
ATOM 9581 C C . PHE F 1 214 ? 173.045 151.245 162.254 1.00 69.49 214 PHE F C 1
ATOM 9582 O O . PHE F 1 214 ? 171.818 151.245 162.108 1.00 69.49 214 PHE F O 1
ATOM 9590 N N . LEU F 1 215 ? 173.624 151.191 163.452 1.00 69.65 215 LEU F N 1
ATOM 9591 C CA . LEU F 1 215 ? 172.850 151.146 164.686 1.00 69.65 215 LEU F CA 1
ATOM 9592 C C . LEU F 1 215 ? 172.312 152.520 165.066 1.00 69.65 215 LEU F C 1
ATOM 9593 O O . LEU F 1 215 ? 171.150 152.646 165.462 1.00 69.65 215 LEU F O 1
ATOM 9598 N N . LYS F 1 216 ? 173.145 153.558 164.954 1.00 68.68 216 LYS F N 1
ATOM 9599 C CA . LYS F 1 216 ? 172.686 154.910 165.251 1.00 68.68 216 LYS F CA 1
ATOM 9600 C C . LYS F 1 216 ? 171.598 155.358 164.287 1.00 68.68 216 LYS F C 1
ATOM 9601 O O . LYS F 1 216 ? 170.741 156.170 164.651 1.00 68.68 216 LYS F O 1
ATOM 9607 N N . SER F 1 217 ? 171.614 154.843 163.057 1.00 68.37 217 SER F N 1
ATOM 9608 C CA . SER F 1 217 ? 170.604 155.228 162.078 1.00 68.37 217 SER F CA 1
ATOM 9609 C C . SER F 1 217 ? 169.262 154.573 162.382 1.00 68.37 217 SER F C 1
ATOM 9610 O O . SER F 1 217 ? 168.208 155.202 162.239 1.00 68.37 217 SER F O 1
ATOM 9613 N N . LYS F 1 218 ? 169.281 153.307 162.801 1.00 71.87 218 LYS F N 1
ATOM 9614 C CA . LYS F 1 218 ? 168.035 152.594 163.061 1.00 71.87 218 LYS F CA 1
ATOM 9615 C C . LYS F 1 218 ? 167.350 153.121 164.315 1.00 71.87 218 LYS F C 1
ATOM 9616 O O . LYS F 1 218 ? 166.138 152.957 164.493 1.00 71.87 218 LYS F O 1
ATOM 9622 N N . TYR F 1 219 ? 168.116 153.754 165.202 1.00 72.38 219 TYR F N 1
ATOM 9623 C CA . TYR F 1 219 ? 167.540 154.295 166.428 1.00 72.38 219 TYR F CA 1
ATOM 9624 C C . TYR F 1 219 ? 166.830 155.615 166.160 1.00 72.38 219 TYR F C 1
ATOM 9625 O O . TYR F 1 219 ? 165.711 155.839 166.633 1.00 72.38 219 TYR F O 1
ATOM 9634 N N . TRP F 1 220 ? 167.474 156.506 165.402 1.00 71.58 220 TRP F N 1
ATOM 9635 C CA . TRP F 1 220 ? 166.873 157.803 165.116 1.00 71.58 220 TRP F CA 1
ATOM 9636 C C . TRP F 1 220 ? 165.612 157.659 164.276 1.00 71.58 220 TRP F C 1
ATOM 9637 O O . TRP F 1 220 ? 164.706 158.495 164.357 1.00 71.58 220 TRP F O 1
ATOM 9648 N N . SER F 1 221 ? 165.532 156.606 163.462 1.00 70.81 221 SER F N 1
ATOM 9649 C CA . SER F 1 221 ? 164.334 156.388 162.657 1.00 70.81 221 SER F CA 1
ATOM 9650 C C . SER F 1 221 ? 163.179 155.890 163.516 1.00 70.81 221 SER F C 1
ATOM 9651 O O . SER F 1 221 ? 162.016 155.939 163.102 1.00 70.81 221 SER F O 1
ATOM 9654 N N . HIS F 1 222 ? 163.481 155.398 164.718 1.00 75.12 222 HIS F N 1
ATOM 9655 C CA . HIS F 1 222 ? 162.425 154.992 165.639 1.00 75.12 222 HIS F CA 1
ATOM 9656 C C . HIS F 1 222 ? 161.955 156.175 166.476 1.00 75.12 222 HIS F C 1
ATOM 9657 O O . HIS F 1 222 ? 160.778 156.265 166.844 1.00 75.12 222 HIS F O 1
ATOM 9664 N N . TYR F 1 223 ? 162.870 157.093 166.796 1.00 75.63 223 TYR F N 1
ATOM 9665 C CA . TYR F 1 223 ? 162.505 158.277 167.563 1.00 75.63 223 TYR F CA 1
ATOM 9666 C C . TYR F 1 223 ? 161.570 159.179 166.768 1.00 75.63 223 TYR F C 1
ATOM 9667 O O . TYR F 1 223 ? 160.761 159.917 167.340 1.00 75.63 223 TYR F O 1
ATOM 9676 N N . ILE F 1 224 ? 161.677 159.138 165.439 1.00 74.73 224 ILE F N 1
ATOM 9677 C CA . ILE F 1 224 ? 160.810 159.953 164.591 1.00 74.73 224 ILE F CA 1
ATOM 9678 C C . ILE F 1 224 ? 159.360 159.517 164.747 1.00 74.73 224 ILE F C 1
ATOM 9679 O O . ILE F 1 224 ? 158.452 160.344 164.893 1.00 74.73 224 ILE F O 1
ATOM 9684 N N . ASP F 1 225 ? 159.123 158.206 164.724 1.00 76.64 225 ASP F N 1
ATOM 9685 C CA . ASP F 1 225 ? 157.754 157.700 164.723 1.00 76.64 225 ASP F CA 1
ATOM 9686 C C . ASP F 1 225 ? 157.102 157.839 166.093 1.00 76.64 225 ASP F C 1
ATOM 9687 O O . ASP F 1 225 ? 155.922 158.194 166.193 1.00 76.64 225 ASP F O 1
ATOM 9692 N N . ILE F 1 226 ? 157.848 157.558 167.163 1.00 77.08 226 ILE F N 1
ATOM 9693 C CA . ILE F 1 226 ? 157.247 157.578 168.494 1.00 77.08 226 ILE F CA 1
ATOM 9694 C C . ILE F 1 226 ? 156.904 159.001 168.911 1.00 77.08 226 ILE F C 1
ATOM 9695 O O . ILE F 1 226 ? 155.887 159.241 169.570 1.00 77.08 226 ILE F O 1
ATOM 9700 N N . GLU F 1 227 ? 157.742 159.969 168.539 1.00 79.36 227 GLU F N 1
ATOM 9701 C CA . GLU F 1 227 ? 157.423 161.362 168.823 1.00 79.36 227 GLU F CA 1
ATOM 9702 C C . GLU F 1 227 ? 156.207 161.837 168.041 1.00 79.36 227 GLU F C 1
ATOM 9703 O O . GLU F 1 227 ? 155.536 162.781 168.470 1.00 79.36 227 GLU F O 1
ATOM 9709 N N . ARG F 1 228 ? 155.906 161.200 166.910 1.00 76.92 228 ARG F N 1
ATOM 9710 C CA . ARG F 1 228 ? 154.713 161.547 166.148 1.00 76.92 228 ARG F CA 1
ATOM 9711 C C . ARG F 1 228 ? 153.451 161.051 166.844 1.00 76.92 228 ARG F C 1
ATOM 9712 O O . ARG F 1 228 ? 152.532 161.832 167.109 1.00 76.92 228 ARG F O 1
ATOM 9720 N N . LYS F 1 229 ? 153.394 159.751 167.149 1.00 78.84 229 LYS F N 1
ATOM 9721 C CA . LYS F 1 229 ? 152.208 159.184 167.779 1.00 78.84 229 LYS F CA 1
ATOM 9722 C C . LYS F 1 229 ? 151.970 159.734 169.179 1.00 78.84 229 LYS F C 1
ATOM 9723 O O . LYS F 1 229 ? 150.826 159.728 169.645 1.00 78.84 229 LYS F O 1
ATOM 9729 N N . LEU F 1 230 ? 153.017 160.200 169.864 1.00 78.52 230 LEU F N 1
ATOM 9730 C CA . LEU F 1 230 ? 152.817 160.820 171.168 1.00 78.52 230 LEU F CA 1
ATOM 9731 C C . LEU F 1 230 ? 152.240 162.223 171.044 1.00 78.52 230 LEU F C 1
ATOM 9732 O O . LEU F 1 230 ? 151.500 162.665 171.928 1.00 78.52 230 LEU F O 1
ATOM 9737 N N . PHE F 1 231 ? 152.565 162.930 169.962 1.00 77.86 231 PHE F N 1
ATOM 9738 C CA . PHE F 1 231 ? 152.071 164.291 169.784 1.00 77.86 231 PHE F CA 1
ATOM 9739 C C . PHE F 1 231 ? 150.573 164.303 169.509 1.00 77.86 231 PHE F C 1
ATOM 9740 O O . PHE F 1 231 ? 149.842 165.153 170.029 1.00 77.86 231 PHE F O 1
ATOM 9748 N N . ASP F 1 232 ? 150.099 163.367 168.683 1.00 78.49 232 ASP F N 1
ATOM 9749 C CA . ASP F 1 232 ? 148.691 163.353 168.297 1.00 78.49 232 ASP F CA 1
ATOM 9750 C C . ASP F 1 232 ? 147.778 163.128 169.493 1.00 78.49 232 ASP F C 1
ATOM 9751 O O . ASP F 1 232 ? 146.805 163.866 169.691 1.00 78.49 232 ASP F O 1
ATOM 9756 N N . GLU F 1 233 ? 148.072 162.113 170.305 1.00 80.23 233 GLU F N 1
ATOM 9757 C CA . GLU F 1 233 ? 147.178 161.782 171.409 1.00 80.23 233 GLU F CA 1
ATOM 9758 C C . GLU F 1 233 ? 147.253 162.823 172.519 1.00 80.23 233 GLU F C 1
ATOM 9759 O O . GLU F 1 233 ? 146.369 162.884 173.382 1.00 80.23 233 GLU F O 1
ATOM 9765 N N . THR F 1 234 ? 148.295 163.655 172.515 1.00 78.60 234 THR F N 1
ATOM 9766 C CA . THR F 1 234 ? 148.321 164.814 173.394 1.00 78.60 234 THR F CA 1
ATOM 9767 C C . THR F 1 234 ? 147.542 165.989 172.821 1.00 78.60 234 THR F C 1
ATOM 9768 O O . THR F 1 234 ? 147.206 166.914 173.566 1.00 78.60 234 THR F O 1
ATOM 9772 N N . CYS F 1 235 ? 147.250 165.972 171.521 1.00 80.03 235 CYS F N 1
ATOM 9773 C CA . CYS F 1 235 ? 146.422 166.990 170.890 1.00 80.03 235 CYS F CA 1
ATOM 9774 C C . CYS F 1 235 ? 144.936 166.668 170.953 1.00 80.03 235 CYS F C 1
ATOM 9775 O O . CYS F 1 235 ? 144.116 167.579 170.799 1.00 80.03 235 CYS F O 1
ATOM 9778 N N . THR F 1 236 ? 144.571 165.403 171.170 1.00 77.46 236 THR F N 1
ATOM 9779 C CA . THR F 1 236 ? 143.169 165.016 171.223 1.00 77.46 236 THR F CA 1
ATOM 9780 C C . THR F 1 236 ? 142.688 164.876 172.660 1.00 77.46 236 THR F C 1
ATOM 9781 O O . THR F 1 236 ? 141.641 164.274 172.911 1.00 77.46 236 THR F O 1
ATOM 9785 N N . GLU F 1 237 ? 143.440 165.424 173.609 1.00 80.36 237 GLU F N 1
ATOM 9786 C CA . GLU F 1 237 ? 143.002 165.426 174.998 1.00 80.36 237 GLU F CA 1
ATOM 9787 C C . GLU F 1 237 ? 143.044 166.835 175.567 1.00 80.36 237 GLU F C 1
ATOM 9788 O O . GLU F 1 237 ? 142.208 167.197 176.400 1.00 80.36 237 GLU F O 1
ATOM 9794 N N . HIS F 1 238 ? 144.013 167.637 175.128 1.00 80.28 238 HIS F N 1
ATOM 9795 C CA . HIS F 1 238 ? 144.006 169.051 175.474 1.00 80.28 238 HIS F CA 1
ATOM 9796 C C . HIS F 1 238 ? 142.908 169.806 174.738 1.00 80.28 238 HIS F C 1
ATOM 9797 O O . HIS F 1 238 ? 142.511 170.888 175.181 1.00 80.28 238 HIS F O 1
ATOM 9804 N N . ALA F 1 239 ? 142.409 169.258 173.629 1.00 79.29 239 ALA F N 1
ATOM 9805 C CA . ALA F 1 239 ? 141.298 169.880 172.919 1.00 79.29 239 ALA F CA 1
ATOM 9806 C C . ALA F 1 239 ? 139.958 169.385 173.452 1.00 79.29 239 ALA F C 1
ATOM 9807 O O . ALA F 1 239 ? 138.978 170.136 173.485 1.00 79.29 239 ALA F O 1
ATOM 9809 N N . LYS F 1 240 ? 139.901 168.120 173.880 1.00 78.67 240 LYS F N 1
ATOM 9810 C CA . LYS F 1 240 ? 138.657 167.536 174.365 1.00 78.67 240 LYS F CA 1
ATOM 9811 C C . LYS F 1 240 ? 138.165 168.172 175.660 1.00 78.67 240 LYS F C 1
ATOM 9812 O O . LYS F 1 240 ? 137.000 167.976 176.021 1.00 78.67 240 LYS F O 1
ATOM 9818 N N . ALA F 1 241 ? 139.009 168.923 176.360 1.00 76.82 241 ALA F N 1
ATOM 9819 C CA . ALA F 1 241 ? 138.570 169.660 177.535 1.00 76.82 241 ALA F CA 1
ATOM 9820 C C . ALA F 1 241 ? 137.954 171.007 177.186 1.00 76.82 241 ALA F C 1
ATOM 9821 O O . ALA F 1 241 ? 137.200 171.555 177.996 1.00 76.82 241 ALA F O 1
ATOM 9823 N N . PHE F 1 242 ? 138.256 171.547 176.007 1.00 78.97 242 PHE F N 1
ATOM 9824 C CA . PHE F 1 242 ? 137.622 172.759 175.507 1.00 78.97 242 PHE F CA 1
ATOM 9825 C C . PHE F 1 242 ? 136.363 172.464 174.706 1.00 78.97 242 PHE F C 1
ATOM 9826 O O . PHE F 1 242 ? 135.513 173.344 174.543 1.00 78.97 242 PHE F O 1
ATOM 9834 N N . ALA F 1 243 ? 136.232 171.239 174.196 1.00 78.77 243 ALA F N 1
ATOM 9835 C CA . ALA F 1 243 ? 135.028 170.855 173.469 1.00 78.77 243 ALA F CA 1
ATOM 9836 C C . ALA F 1 243 ? 133.807 170.869 174.382 1.00 78.77 243 ALA F C 1
ATOM 9837 O O . ALA F 1 243 ? 132.777 171.467 174.052 1.00 78.77 243 ALA F O 1
ATOM 9839 N N . LYS F 1 244 ? 133.908 170.212 175.543 1.00 78.25 244 LYS F N 1
ATOM 9840 C CA . LYS F 1 244 ? 132.800 170.152 176.490 1.00 78.25 244 LYS F CA 1
ATOM 9841 C C . LYS F 1 244 ? 132.326 171.523 176.952 1.00 78.25 244 LYS F C 1
ATOM 9842 O O . LYS F 1 244 ? 131.142 171.670 177.273 1.00 78.25 244 LYS F O 1
ATOM 9848 N N . VAL F 1 245 ? 133.204 172.526 177.007 1.00 79.61 245 VAL F N 1
ATOM 9849 C CA . VAL F 1 245 ? 132.780 173.872 177.377 1.00 79.61 245 VAL F CA 1
ATOM 9850 C C . VAL F 1 245 ? 132.205 174.640 176.194 1.00 79.61 245 VAL F C 1
ATOM 9851 O O . VAL F 1 245 ? 131.485 175.630 176.403 1.00 79.61 245 VAL F O 1
ATOM 9855 N N . CYS F 1 246 ? 132.478 174.207 174.962 1.00 78.98 246 CYS F N 1
ATOM 9856 C CA . CYS F 1 246 ? 131.909 174.870 173.794 1.00 78.98 246 CYS F CA 1
ATOM 9857 C C . CYS F 1 246 ? 130.520 174.331 173.474 1.00 78.98 246 CYS F C 1
ATOM 9858 O O . CYS F 1 246 ? 129.612 175.096 173.133 1.00 78.98 246 CYS F O 1
ATOM 9861 N N . ILE F 1 247 ? 130.339 173.012 173.582 1.00 78.58 247 ILE F N 1
ATOM 9862 C CA . ILE F 1 247 ? 129.057 172.393 173.267 1.00 78.58 247 ILE F CA 1
ATOM 9863 C C . ILE F 1 247 ? 127.949 172.868 174.192 1.00 78.58 247 ILE F C 1
ATOM 9864 O O . ILE F 1 247 ? 126.891 173.293 173.719 1.00 78.58 247 ILE F O 1
ATOM 9869 N N . GLN F 1 248 ? 128.164 172.819 175.507 1.00 81.77 248 GLN F N 1
ATOM 9870 C CA . GLN F 1 248 ? 127.133 173.278 176.431 1.00 81.77 248 GLN F CA 1
ATOM 9871 C C . GLN F 1 248 ? 126.921 174.784 176.353 1.00 81.77 248 GLN F C 1
ATOM 9872 O O . GLN F 1 248 ? 125.871 175.280 176.774 1.00 81.77 248 GLN F O 1
ATOM 9878 N N . GLN F 1 249 ? 127.891 175.523 175.822 1.00 80.06 249 GLN F N 1
ATOM 9879 C CA . GLN F 1 249 ? 127.710 176.935 175.524 1.00 80.06 249 GLN F CA 1
ATOM 9880 C C . GLN F 1 249 ? 126.947 177.146 174.222 1.00 80.06 249 GLN F C 1
ATOM 9881 O O . GLN F 1 249 ? 126.332 178.201 174.038 1.00 80.06 249 GLN F O 1
ATOM 9887 N N . PHE F 1 250 ? 126.967 176.159 173.325 1.00 79.35 250 PHE F N 1
ATOM 9888 C CA . PHE F 1 250 ? 126.128 176.160 172.134 1.00 79.35 250 PHE F CA 1
ATOM 9889 C C . PHE F 1 250 ? 124.881 175.310 172.286 1.00 79.35 250 PHE F C 1
ATOM 9890 O O . PHE F 1 250 ? 123.985 175.405 171.439 1.00 79.35 250 PHE F O 1
ATOM 9892 N N . PHE F 1 251 ? 124.794 174.485 173.325 1.00 78.71 251 PHE F N 1
ATOM 9893 C CA . PHE F 1 251 ? 123.556 173.838 173.714 1.00 78.71 251 PHE F CA 1
ATOM 9894 C C . PHE F 1 251 ? 122.702 174.765 174.570 1.00 78.71 251 PHE F C 1
ATOM 9895 O O . PHE F 1 251 ? 121.628 174.361 175.025 1.00 78.71 251 PHE F O 1
ATOM 9903 N N . GLU F 1 252 ? 123.170 175.997 174.791 1.00 81.33 252 GLU F N 1
ATOM 9904 C CA . GLU F 1 252 ? 122.401 177.084 175.377 1.00 81.33 252 GLU F CA 1
ATOM 9905 C C . GLU F 1 252 ? 121.370 177.665 174.428 1.00 81.33 252 GLU F C 1
ATOM 9906 O O . GLU F 1 252 ? 120.366 178.218 174.892 1.00 81.33 252 GLU F O 1
ATOM 9908 N N . ALA F 1 253 ? 121.591 177.559 173.121 1.00 78.97 253 ALA F N 1
ATOM 9909 C CA . ALA F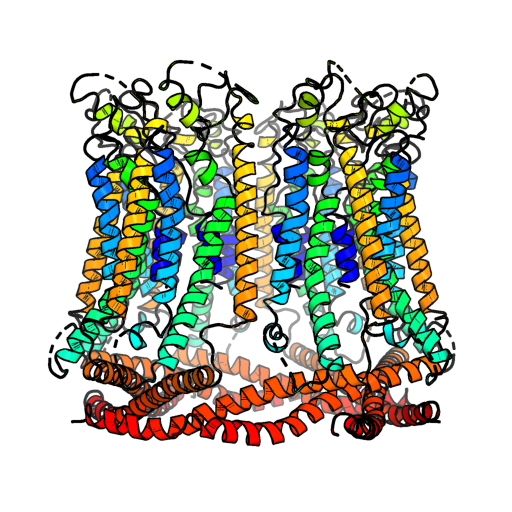 1 253 ? 120.735 178.218 172.159 1.00 78.97 253 ALA F CA 1
ATOM 9910 C C . ALA F 1 253 ? 119.534 177.398 171.744 1.00 78.97 253 ALA F C 1
ATOM 9911 O O . ALA F 1 253 ? 118.406 177.895 171.746 1.00 78.97 253 ALA F O 1
ATOM 9913 N N . MET F 1 254 ? 119.767 176.143 171.378 1.00 78.07 254 MET F N 1
ATOM 9914 C CA . MET F 1 254 ? 118.721 175.278 170.850 1.00 78.07 254 MET F CA 1
ATOM 9915 C C . MET F 1 254 ? 117.971 174.506 171.929 1.00 78.07 254 MET F C 1
ATOM 9916 O O . MET F 1 254 ? 117.349 173.485 171.614 1.00 78.07 254 MET F O 1
ATOM 9921 N N . ASN F 1 255 ? 118.020 174.954 173.183 1.00 79.25 255 ASN F N 1
ATOM 9922 C CA . ASN F 1 255 ? 117.273 174.309 174.256 1.00 79.25 255 ASN F CA 1
ATOM 9923 C C . ASN F 1 255 ? 116.153 175.173 174.811 1.00 79.25 255 ASN F C 1
ATOM 9924 O O . ASN F 1 255 ? 115.327 174.673 175.581 1.00 79.25 255 ASN F O 1
ATOM 9926 N N . HIS F 1 256 ? 116.095 176.447 174.436 1.00 76.99 256 HIS F N 1
ATOM 9927 C CA . HIS F 1 256 ? 115.066 177.346 174.943 1.00 76.99 256 HIS F CA 1
ATOM 9928 C C . HIS F 1 256 ? 114.069 177.708 173.848 1.00 76.99 256 HIS F C 1
ATOM 9929 O O . HIS F 1 256 ? 113.100 176.987 173.614 1.00 76.99 256 HIS F O 1
ATOM 9931 N N . GLY G 1 25 ? 145.109 160.417 144.309 1.00 66.38 25 GLY G N 1
ATOM 9932 C CA . GLY G 1 25 ? 144.860 159.012 144.043 1.00 66.38 25 GLY G CA 1
ATOM 9933 C C . GLY G 1 25 ? 143.728 158.781 143.062 1.00 66.38 25 GLY G C 1
ATOM 9934 O O . GLY G 1 25 ? 143.959 158.605 141.866 1.00 66.38 25 GLY G O 1
ATOM 9935 N N . ILE G 1 26 ? 142.496 158.776 143.575 1.00 67.97 26 ILE G N 1
ATOM 9936 C CA . ILE G 1 26 ? 141.330 158.591 142.712 1.00 67.97 26 ILE G CA 1
ATOM 9937 C C . ILE G 1 26 ? 141.210 159.752 141.733 1.00 67.97 26 ILE G C 1
ATOM 9938 O O . ILE G 1 26 ? 140.811 159.578 140.576 1.00 67.97 26 ILE G O 1
ATOM 9940 N N . MET G 1 27 ? 141.550 160.959 142.190 1.00 66.10 27 MET G N 1
ATOM 9941 C CA . MET G 1 27 ? 141.510 162.130 141.321 1.00 66.10 27 MET G CA 1
ATOM 9942 C C . MET G 1 27 ? 142.486 161.982 140.159 1.00 66.10 27 MET G C 1
ATOM 9943 O O . MET G 1 27 ? 142.183 162.356 139.021 1.00 66.10 27 MET G O 1
ATOM 9945 N N . ALA G 1 28 ? 143.669 161.435 140.433 1.00 63.38 28 ALA G N 1
ATOM 9946 C CA . ALA G 1 28 ? 144.671 161.186 139.407 1.00 63.38 28 ALA G CA 1
ATOM 9947 C C . ALA G 1 28 ? 144.331 159.980 138.542 1.00 63.38 28 ALA G C 1
ATOM 9948 O O . ALA G 1 28 ? 144.734 159.931 137.376 1.00 63.38 28 ALA G O 1
ATOM 9950 N N . LEU G 1 29 ? 143.598 159.006 139.086 1.00 67.79 29 LEU G N 1
ATOM 9951 C CA . LEU G 1 29 ? 143.145 157.878 138.282 1.00 67.79 29 LEU G CA 1
ATOM 9952 C C . LEU G 1 29 ? 141.960 158.251 137.405 1.00 67.79 29 LEU G C 1
ATOM 9953 O O . LEU G 1 29 ? 141.804 157.698 136.310 1.00 67.79 29 LEU G O 1
ATOM 9955 N N . ALA G 1 30 ? 141.116 159.177 137.866 1.00 67.58 30 ALA G N 1
ATOM 9956 C CA . ALA G 1 30 ? 140.014 159.653 137.037 1.00 67.58 30 ALA G CA 1
ATOM 9957 C C . ALA G 1 30 ? 140.481 160.683 136.018 1.00 67.58 30 ALA G C 1
ATOM 9958 O O . ALA G 1 30 ? 139.693 161.115 135.171 1.00 67.58 30 ALA G O 1
ATOM 9960 N N . SER G 1 31 ? 141.749 161.095 136.089 1.00 58.62 31 SER G N 1
ATOM 9961 C CA . SER G 1 31 ? 142.267 162.059 135.124 1.00 58.62 31 SER G CA 1
ATOM 9962 C C . SER G 1 31 ? 142.822 161.370 133.885 1.00 58.62 31 SER G C 1
ATOM 9963 O O . SER G 1 31 ? 142.742 161.920 132.781 1.00 58.62 31 SER G O 1
ATOM 9966 N N . ALA G 1 32 ? 143.394 160.175 134.045 1.00 63.46 32 ALA G N 1
ATOM 9967 C CA . ALA G 1 32 ? 143.945 159.460 132.899 1.00 63.46 32 ALA G CA 1
ATOM 9968 C C . ALA G 1 32 ? 142.901 158.579 132.228 1.00 63.46 32 ALA G C 1
ATOM 9969 O O . ALA G 1 32 ? 142.956 158.377 131.010 1.00 63.46 32 ALA G O 1
ATOM 9971 N N . GLN G 1 33 ? 141.949 158.044 132.995 1.00 68.72 33 GLN G N 1
ATOM 9972 C CA . GLN G 1 33 ? 140.892 157.225 132.417 1.00 68.72 33 GLN G CA 1
ATOM 9973 C C . GLN G 1 33 ? 139.725 158.052 131.899 1.00 68.72 33 GLN G C 1
ATOM 9974 O O . GLN G 1 33 ? 138.832 157.496 131.251 1.00 68.72 33 GLN G O 1
ATOM 9980 N N . MET G 1 34 ? 139.707 159.354 132.175 1.00 62.58 34 MET G N 1
ATOM 9981 C CA . MET G 1 34 ? 138.760 160.262 131.544 1.00 62.58 34 MET G CA 1
ATOM 9982 C C . MET G 1 34 ? 139.257 160.760 130.196 1.00 62.58 34 MET G C 1
ATOM 9983 O O . MET G 1 34 ? 138.483 161.367 129.447 1.00 62.58 34 MET G O 1
ATOM 9988 N N . TYR G 1 35 ? 140.526 160.506 129.873 1.00 49.30 35 TYR G N 1
ATOM 9989 C CA . TYR G 1 35 ? 141.092 160.928 128.597 1.00 49.30 35 TYR G CA 1
ATOM 9990 C C . TYR G 1 35 ? 140.767 159.940 127.484 1.00 49.30 35 TYR G C 1
ATOM 9991 O O . TYR G 1 35 ? 140.615 160.337 126.323 1.00 49.30 35 TYR G O 1
ATOM 10000 N N . SER G 1 36 ? 140.661 158.652 127.815 1.00 56.55 36 SER G N 1
ATOM 10001 C CA . SER G 1 36 ? 140.413 157.646 126.788 1.00 56.55 36 SER G CA 1
ATOM 10002 C C . SER G 1 36 ? 138.930 157.564 126.445 1.00 56.55 36 SER G C 1
ATOM 10003 O O . SER G 1 36 ? 138.561 157.203 125.322 1.00 56.55 36 SER G O 1
ATOM 10006 N N . ALA G 1 37 ? 138.062 157.899 127.401 1.00 53.54 37 ALA G N 1
ATOM 10007 C CA . ALA G 1 37 ? 136.629 157.920 127.148 1.00 53.54 37 ALA G CA 1
ATOM 10008 C C . ALA G 1 37 ? 136.195 159.119 126.319 1.00 53.54 37 ALA G C 1
ATOM 10009 O O . ALA G 1 37 ? 135.207 159.020 125.581 1.00 53.54 37 ALA G O 1
ATOM 10011 N N . PHE G 1 38 ? 136.903 160.240 126.422 1.00 42.19 38 PHE G N 1
ATOM 10012 C CA . PHE G 1 38 ? 136.606 161.424 125.623 1.00 42.19 38 PHE G CA 1
ATOM 10013 C C . PHE G 1 38 ? 137.280 161.278 124.265 1.00 42.19 38 PHE G C 1
ATOM 10014 O O . PHE G 1 38 ? 138.494 161.072 124.186 1.00 42.19 38 PHE G O 1
ATOM 10022 N N . ASP G 1 39 ? 136.497 161.384 123.196 1.00 40.02 39 ASP G N 1
ATOM 10023 C CA . ASP G 1 39 ? 137.036 161.230 121.856 1.00 40.02 39 ASP G CA 1
ATOM 10024 C C . ASP G 1 39 ? 137.571 162.564 121.340 1.00 40.02 39 ASP G C 1
ATOM 10025 O O . ASP G 1 39 ? 136.894 163.594 121.368 1.00 40.02 39 ASP G O 1
ATOM 10030 N N . PHE G 1 40 ? 138.806 162.536 120.848 1.00 26.21 40 PHE G N 1
ATOM 10031 C CA . PHE G 1 40 ? 139.395 163.697 120.196 1.00 26.21 40 PHE G CA 1
ATOM 10032 C C . PHE G 1 40 ? 139.157 163.556 118.703 1.00 26.21 40 PHE G C 1
ATOM 10033 O O . PHE G 1 40 ? 139.750 162.685 118.061 1.00 26.21 40 PHE G O 1
ATOM 10041 N N . ASN G 1 41 ? 138.292 164.405 118.159 1.00 22.98 41 ASN G N 1
ATOM 10042 C CA . ASN G 1 41 ? 138.109 164.474 116.713 1.00 22.98 41 ASN G CA 1
ATOM 10043 C C . ASN G 1 41 ? 138.354 165.911 116.292 1.00 22.98 41 ASN G C 1
ATOM 10044 O O . ASN G 1 41 ? 137.810 166.833 116.905 1.00 22.98 41 ASN G O 1
ATOM 10049 N N . CYS G 1 42 ? 139.174 166.107 115.296 1.00 21.19 42 CYS G N 1
ATOM 10050 C CA . CYS G 1 42 ? 139.243 167.549 115.175 1.00 21.19 42 CYS G CA 1
ATOM 10051 C C . CYS G 1 42 ? 138.647 168.007 113.848 1.00 21.19 42 CYS G C 1
ATOM 10052 O O . CYS G 1 42 ? 138.419 167.192 112.953 1.00 21.19 42 CYS G O 1
ATOM 10055 N N . PRO G 1 43 ? 138.359 169.301 113.690 1.00 20.23 43 PRO G N 1
ATOM 10056 C CA . PRO G 1 43 ? 137.564 169.734 112.530 1.00 20.23 43 PRO G CA 1
ATOM 10057 C C . PRO G 1 43 ? 138.264 169.565 111.197 1.00 20.23 43 PRO G C 1
ATOM 10058 O O . PRO G 1 43 ? 137.582 169.393 110.181 1.00 20.23 43 PRO G O 1
ATOM 10062 N N . CYS G 1 44 ? 139.593 169.598 111.175 1.00 21.88 44 CYS G N 1
ATOM 10063 C CA . CYS G 1 44 ? 140.403 169.751 109.966 1.00 21.88 44 CYS G CA 1
ATOM 10064 C C . CYS G 1 44 ? 139.830 170.834 109.051 1.00 21.88 44 CYS G C 1
ATOM 10065 O O . CYS G 1 44 ? 139.423 170.595 107.916 1.00 21.88 44 CYS G O 1
ATOM 10068 N N . LEU G 1 45 ? 139.820 172.045 109.586 1.00 20.68 45 LEU G N 1
ATOM 10069 C CA . LEU G 1 45 ? 139.499 173.275 108.873 1.00 20.68 45 LEU G CA 1
ATOM 10070 C C . LEU G 1 45 ? 140.559 174.310 109.186 1.00 20.68 45 LEU G C 1
ATOM 10071 O O . LEU G 1 45 ? 141.079 174.369 110.306 1.00 20.68 45 LEU G O 1
ATOM 10076 N N . PRO G 1 46 ? 140.894 175.171 108.222 1.00 24.33 46 PRO G N 1
ATOM 10077 C CA . PRO G 1 46 ? 142.127 175.964 108.358 1.00 24.33 46 PRO G CA 1
ATOM 10078 C C . PRO G 1 46 ? 142.089 177.034 109.436 1.00 24.33 46 PRO G C 1
ATOM 10079 O O . PRO G 1 46 ? 143.097 177.722 109.631 1.00 24.33 46 PRO G O 1
ATOM 10083 N N . GLY G 1 47 ? 140.976 177.214 110.139 1.00 20.99 47 GLY G N 1
ATOM 10084 C CA . GLY G 1 47 ? 140.965 178.185 111.218 1.00 20.99 47 GLY G CA 1
ATOM 10085 C C . GLY G 1 47 ? 140.516 177.624 112.550 1.00 20.99 47 GLY G C 1
ATOM 10086 O O . GLY G 1 47 ? 140.864 178.152 113.609 1.00 20.99 47 GLY G O 1
ATOM 10087 N N . TYR G 1 48 ? 139.758 176.528 112.503 1.00 22.58 48 TYR G N 1
ATOM 10088 C CA . TYR G 1 48 ? 139.201 175.951 113.720 1.00 22.58 48 TYR G CA 1
ATOM 10089 C C . TYR G 1 48 ? 140.167 174.972 114.367 1.00 22.58 48 TYR G C 1
ATOM 10090 O O . TYR G 1 48 ? 139.952 174.558 115.510 1.00 22.58 48 TYR G O 1
ATOM 10099 N N . ASN G 1 49 ? 141.221 174.582 113.648 1.00 19.84 49 ASN G N 1
ATOM 10100 C CA . ASN G 1 49 ? 142.155 173.579 114.146 1.00 19.84 49 ASN G CA 1
ATOM 10101 C C . ASN G 1 49 ? 142.851 174.051 115.417 1.00 19.84 49 ASN G C 1
ATOM 10102 O O . ASN G 1 49 ? 142.875 173.347 116.431 1.00 19.84 49 ASN G O 1
ATOM 10107 N N . ALA G 1 50 ? 143.423 175.256 115.375 1.00 18.88 50 ALA G N 1
ATOM 10108 C CA . ALA G 1 50 ? 144.166 175.777 116.515 1.00 18.88 50 ALA G CA 1
ATOM 10109 C C . ALA G 1 50 ? 143.264 176.148 117.683 1.00 18.88 50 ALA G C 1
ATOM 10110 O O . ALA G 1 50 ? 143.622 175.878 118.833 1.00 18.88 50 ALA G O 1
ATOM 10112 N N . ALA G 1 51 ? 142.109 176.762 117.417 1.00 15.06 51 ALA G N 1
ATOM 10113 C CA . ALA G 1 51 ? 141.205 177.154 118.494 1.00 15.06 51 ALA G CA 1
ATOM 10114 C C . ALA G 1 51 ? 140.630 175.937 119.205 1.00 15.06 51 ALA G C 1
ATOM 10115 O O . ALA G 1 51 ? 140.478 175.935 120.430 1.00 15.06 51 ALA G O 1
ATOM 10117 N N . TYR G 1 52 ? 140.294 174.893 118.449 1.00 15.75 52 TYR G N 1
ATOM 10118 C CA . TYR G 1 52 ? 139.738 173.691 119.057 1.00 15.75 52 TYR G CA 1
ATOM 10119 C C . TYR G 1 52 ? 140.764 172.988 119.937 1.00 15.75 52 TYR G C 1
ATOM 10120 O O . TYR G 1 52 ? 140.417 172.463 120.999 1.00 15.75 52 TYR G O 1
ATOM 10129 N N . SER G 1 53 ? 142.034 172.979 119.525 1.00 17.58 53 SER G N 1
ATOM 10130 C CA . SER G 1 53 ? 143.048 172.233 120.266 1.00 17.58 53 SER G CA 1
ATOM 10131 C C . SER G 1 53 ? 143.548 173.012 121.474 1.00 17.58 53 SER G C 1
ATOM 10132 O O . SER G 1 53 ? 143.917 172.417 122.491 1.00 17.58 53 SER G O 1
ATOM 10135 N N . ALA G 1 54 ? 143.583 174.340 121.379 1.00 16.45 54 ALA G N 1
ATOM 10136 C CA . ALA G 1 54 ? 143.948 175.149 122.533 1.00 16.45 54 ALA G CA 1
ATOM 10137 C C . ALA G 1 54 ? 142.960 174.992 123.680 1.00 16.45 54 ALA G C 1
ATOM 10138 O O . ALA G 1 54 ? 143.361 175.084 124.843 1.00 16.45 54 ALA G O 1
ATOM 10140 N N . GLY G 1 55 ? 141.681 174.751 123.381 1.00 18.33 55 GLY G N 1
ATOM 10141 C CA . GLY G 1 55 ? 140.688 174.636 124.432 1.00 18.33 55 GLY G CA 1
ATOM 10142 C C . GLY G 1 55 ? 140.518 173.227 124.962 1.00 18.33 55 GLY G C 1
ATOM 10143 O O . GLY G 1 55 ? 140.001 173.038 126.065 1.00 18.33 55 GLY G O 1
ATOM 10144 N N . ILE G 1 56 ? 140.940 172.224 124.197 1.00 21.92 56 ILE G N 1
ATOM 10145 C CA . ILE G 1 56 ? 140.853 170.836 124.639 1.00 21.92 56 ILE G CA 1
ATOM 10146 C C . ILE G 1 56 ? 142.184 170.462 125.283 1.00 21.92 56 ILE G C 1
ATOM 10147 O O . ILE G 1 56 ? 142.457 169.289 125.555 1.00 21.92 56 ILE G O 1
ATOM 10152 N N . LEU G 1 57 ? 143.023 171.466 125.528 1.00 23.93 57 LEU G N 1
ATOM 10153 C CA . LEU G 1 57 ? 144.242 171.280 126.299 1.00 23.93 57 LEU G CA 1
ATOM 10154 C C . LEU G 1 57 ? 144.249 172.077 127.594 1.00 23.93 57 LEU G C 1
ATOM 10155 O O . LEU G 1 57 ? 144.917 171.664 128.545 1.00 23.93 57 LEU G O 1
ATOM 10160 N N . LEU G 1 58 ? 143.529 173.185 127.667 1.00 23.09 58 LEU G N 1
ATOM 10161 C CA . LEU G 1 58 ? 143.578 174.094 128.805 1.00 23.09 58 LEU G CA 1
ATOM 10162 C C . LEU G 1 58 ? 142.363 174.002 129.716 1.00 23.09 58 LEU G C 1
ATOM 10163 O O . LEU G 1 58 ? 142.493 174.232 130.919 1.00 23.09 58 LEU G O 1
ATOM 10168 N N . ALA G 1 59 ? 141.192 173.672 129.181 1.00 21.43 59 ALA G N 1
ATOM 10169 C CA . ALA G 1 59 ? 139.963 173.756 129.962 1.00 21.43 59 ALA G CA 1
ATOM 10170 C C . ALA G 1 59 ? 139.818 172.612 130.964 1.00 21.43 59 ALA G C 1
ATOM 10171 O O . ALA G 1 59 ? 139.574 172.871 132.147 1.00 21.43 59 ALA G O 1
ATOM 10173 N N . PRO G 1 60 ? 139.942 171.352 130.556 1.00 21.14 60 PRO G N 1
ATOM 10174 C CA . PRO G 1 60 ? 139.779 170.245 131.514 1.00 21.14 60 PRO G CA 1
ATOM 10175 C C . PRO G 1 60 ? 140.877 170.194 132.566 1.00 21.14 60 PRO G C 1
ATOM 10176 O O . PRO G 1 60 ? 140.654 169.634 133.649 1.00 21.14 60 PRO G O 1
ATOM 10180 N N . PRO G 1 61 ? 142.088 170.739 132.312 1.00 25.46 61 PRO G N 1
ATOM 10181 C CA . PRO G 1 61 ? 143.011 170.941 133.437 1.00 25.46 61 PRO G CA 1
ATOM 10182 C C . PRO G 1 61 ? 142.478 171.938 134.453 1.00 25.46 61 PRO G C 1
ATOM 10183 O O . PRO G 1 61 ? 142.607 171.732 135.662 1.00 25.46 61 PRO G O 1
ATOM 10187 N N . LEU G 1 62 ? 141.876 173.025 133.969 1.00 24.47 62 LEU G N 1
ATOM 10188 C CA . LEU G 1 62 ? 141.330 174.034 134.869 1.00 24.47 62 LEU G CA 1
ATOM 10189 C C . LEU G 1 62 ? 140.106 173.519 135.616 1.00 24.47 62 LEU G C 1
ATOM 10190 O O . LEU G 1 62 ? 139.756 174.050 136.674 1.00 24.47 62 LEU G O 1
ATOM 10195 N N . VAL G 1 63 ? 139.445 172.490 135.084 1.00 26.28 63 VAL G N 1
ATOM 10196 C CA . VAL G 1 63 ? 138.264 171.936 135.743 1.00 26.28 63 VAL G CA 1
ATOM 10197 C C . VAL G 1 63 ? 138.675 170.948 136.825 1.00 26.28 63 VAL G C 1
ATOM 10198 O O . VAL G 1 63 ? 137.986 170.783 137.836 1.00 26.28 63 VAL G O 1
ATOM 10202 N N . LEU G 1 64 ? 139.810 170.274 136.631 1.00 30.41 64 LEU G N 1
ATOM 10203 C CA . LEU G 1 64 ? 140.294 169.336 137.637 1.00 30.41 64 LEU G CA 1
ATOM 10204 C C . LEU G 1 64 ? 140.964 170.047 138.803 1.00 30.41 64 LEU G C 1
ATOM 10205 O O . LEU G 1 64 ? 141.135 169.445 139.868 1.00 30.41 64 LEU G O 1
ATOM 10210 N N . PHE G 1 65 ? 141.356 171.308 138.622 1.00 34.57 65 PHE G N 1
ATOM 10211 C CA . PHE G 1 65 ? 141.907 172.090 139.723 1.00 34.57 65 PHE G CA 1
ATOM 10212 C C . PHE G 1 65 ? 140.800 172.553 140.662 1.00 34.57 65 PHE G C 1
ATOM 10213 O O . PHE G 1 65 ? 140.868 172.341 141.878 1.00 34.57 65 PHE G O 1
ATOM 10221 N N . LEU G 1 66 ? 139.763 173.187 140.110 1.00 35.41 66 LEU G N 1
ATOM 10222 C CA . LEU G 1 66 ? 138.636 173.623 140.925 1.00 35.41 66 LEU G CA 1
ATOM 10223 C C . LEU G 1 66 ? 137.888 172.445 141.532 1.00 35.41 66 LEU G C 1
ATOM 10224 O O . LEU G 1 66 ? 137.252 172.590 142.581 1.00 35.41 66 LEU G O 1
ATOM 10229 N N . LEU G 1 67 ? 137.945 171.280 140.895 1.00 38.84 67 LEU G N 1
ATOM 10230 C CA . LEU G 1 67 ? 137.282 170.100 141.432 1.00 38.84 67 LEU G CA 1
ATOM 10231 C C . LEU G 1 67 ? 138.102 169.403 142.507 1.00 38.84 67 LEU G C 1
ATOM 10232 O O . LEU G 1 67 ? 137.675 168.361 143.012 1.00 38.84 67 LEU G O 1
ATOM 10237 N N . GLY G 1 68 ? 139.264 169.942 142.857 1.00 46.25 68 GLY G N 1
ATOM 10238 C CA . GLY G 1 68 ? 140.056 169.418 143.951 1.00 46.25 68 GLY G CA 1
ATOM 10239 C C . GLY G 1 68 ? 140.017 170.354 145.138 1.00 46.25 68 GLY G C 1
ATOM 10240 O O . GLY G 1 68 ? 140.150 169.926 146.287 1.00 46.25 68 GLY G O 1
ATOM 10241 N N . LEU G 1 69 ? 139.844 171.647 144.862 1.00 49.25 69 LEU G N 1
ATOM 10242 C CA . LEU G 1 69 ? 139.619 172.612 145.931 1.00 49.25 69 LEU G CA 1
ATOM 10243 C C . LEU G 1 69 ? 138.237 172.427 146.544 1.00 49.25 69 LEU G C 1
ATOM 10244 O O . LEU G 1 69 ? 138.078 172.443 147.769 1.00 49.25 69 LEU G O 1
ATOM 10249 N N . VAL G 1 70 ? 137.219 172.259 145.697 1.00 54.02 70 VAL G N 1
ATOM 10250 C CA . VAL G 1 70 ? 135.847 172.102 146.162 1.00 54.02 70 VAL G CA 1
ATOM 10251 C C . VAL G 1 70 ? 135.663 170.862 147.027 1.00 54.02 70 VAL G C 1
ATOM 10252 O O . VAL G 1 70 ? 134.794 170.846 147.903 1.00 54.02 70 VAL G O 1
ATOM 10256 N N . MET G 1 71 ? 136.479 169.825 146.829 1.00 61.16 71 MET G N 1
ATOM 10257 C CA . MET G 1 71 ? 136.171 168.545 147.458 1.00 61.16 71 MET G CA 1
ATOM 10258 C C . MET G 1 71 ? 137.149 168.181 148.569 1.00 61.16 71 MET G C 1
ATOM 10259 O O . MET G 1 71 ? 137.427 166.995 148.777 1.00 61.16 71 MET G O 1
ATOM 10264 N N . ASN G 1 72 ? 137.685 169.163 149.285 1.00 66.70 72 ASN G N 1
ATOM 10265 C CA . ASN G 1 72 ? 138.316 168.900 150.571 1.00 66.70 72 ASN G CA 1
ATOM 10266 C C . ASN G 1 72 ? 137.649 169.746 151.651 1.00 66.70 72 ASN G C 1
ATOM 10267 O O . ASN G 1 72 ? 137.156 170.846 151.388 1.00 66.70 72 ASN G O 1
ATOM 10272 N N . ASN G 1 73 ? 137.627 169.220 152.872 1.00 75.16 73 ASN G N 1
ATOM 10273 C CA . ASN G 1 73 ? 136.828 169.822 153.939 1.00 75.16 73 ASN G CA 1
ATOM 10274 C C . ASN G 1 73 ? 137.558 170.970 154.635 1.00 75.16 73 ASN G C 1
ATOM 10275 O O . ASN G 1 73 ? 137.648 171.017 155.861 1.00 75.16 73 ASN G O 1
ATOM 10280 N N . ASN G 1 74 ? 138.097 171.910 153.855 1.00 75.98 74 ASN G N 1
ATOM 10281 C CA . ASN G 1 74 ? 138.632 173.161 154.389 1.00 75.98 74 ASN G CA 1
ATOM 10282 C C . ASN G 1 74 ? 138.370 174.372 153.507 1.00 75.98 74 ASN G C 1
ATOM 10283 O O . ASN G 1 74 ? 138.852 175.461 153.840 1.00 75.98 74 ASN G O 1
ATOM 10288 N N . VAL G 1 75 ? 137.636 174.227 152.402 1.00 72.98 75 VAL G N 1
ATOM 10289 C CA . VAL G 1 75 ? 137.460 175.339 151.472 1.00 72.98 75 VAL G CA 1
ATOM 10290 C C . VAL G 1 75 ? 136.617 176.444 152.090 1.00 72.98 75 VAL G C 1
ATOM 10291 O O . VAL G 1 75 ? 136.800 177.626 151.775 1.00 72.98 75 VAL G O 1
ATOM 10295 N N . SER G 1 76 ? 135.685 176.087 152.973 1.00 77.63 76 SER G N 1
ATOM 10296 C CA . SER G 1 76 ? 134.823 177.090 153.591 1.00 77.63 76 SER G CA 1
ATOM 10297 C C . SER G 1 76 ? 135.508 177.743 154.783 1.00 77.63 76 SER G C 1
ATOM 10298 O O . SER G 1 76 ? 135.361 178.949 155.016 1.00 77.63 76 SER G O 1
ATOM 10301 N N . MET G 1 77 ? 136.258 176.955 155.558 1.00 80.02 77 MET G N 1
ATOM 10302 C CA . MET G 1 77 ? 136.877 177.471 156.775 1.00 80.02 77 MET G CA 1
ATOM 10303 C C . MET G 1 77 ? 137.895 178.561 156.472 1.00 80.02 77 MET G C 1
ATOM 10304 O O . MET G 1 77 ? 138.163 179.421 157.318 1.00 80.02 77 MET G O 1
ATOM 10309 N N . LEU G 1 78 ? 138.474 178.543 155.271 1.00 79.81 78 LEU G N 1
ATOM 10310 C CA . LEU G 1 78 ? 139.421 179.589 154.905 1.00 79.81 78 LEU G CA 1
ATOM 10311 C C . LEU G 1 78 ? 138.707 180.783 154.283 1.00 79.81 78 LEU G C 1
ATOM 10312 O O . LEU G 1 78 ? 139.254 181.891 154.245 1.00 79.81 78 LEU G O 1
ATOM 10317 N N . ALA G 1 79 ? 137.485 180.580 153.801 1.00 79.57 79 ALA G N 1
ATOM 10318 C CA . ALA G 1 79 ? 136.711 181.656 153.193 1.00 79.57 79 ALA G CA 1
ATOM 10319 C C . ALA G 1 79 ? 136.324 182.708 154.228 1.00 79.57 79 ALA G C 1
ATOM 10320 O O . ALA G 1 79 ? 136.046 183.857 153.887 1.00 79.57 79 ALA G O 1
ATOM 10322 N N . ARG G 1 89 ? 140.131 187.928 162.533 1.00 90.07 89 ARG G N 1
ATOM 10323 C CA . ARG G 1 89 ? 139.856 186.497 162.549 1.00 90.07 89 ARG G CA 1
ATOM 10324 C C . ARG G 1 89 ? 140.567 185.829 163.721 1.00 90.07 89 ARG G C 1
ATOM 10325 O O . ARG G 1 89 ? 141.654 186.246 164.119 1.00 90.07 89 ARG G O 1
ATOM 10333 N N . ALA G 1 90 ? 139.945 184.789 164.269 1.00 88.25 90 ALA G N 1
ATOM 10334 C CA . ALA G 1 90 ? 140.458 184.106 165.453 1.00 88.25 90 ALA G CA 1
ATOM 10335 C C . ALA G 1 90 ? 141.662 183.208 165.167 1.00 88.25 90 ALA G C 1
ATOM 10336 O O . ALA G 1 90 ? 142.112 182.538 166.111 1.00 88.25 90 ALA G O 1
ATOM 10338 N N . LYS G 1 91 ? 142.206 183.154 163.951 1.00 83.85 91 LYS G N 1
ATOM 10339 C CA . LYS G 1 91 ? 143.345 182.296 163.658 1.00 83.85 91 LYS G CA 1
ATOM 10340 C C . LYS G 1 91 ? 144.500 183.132 163.129 1.00 83.85 91 LYS G C 1
ATOM 10341 O O . LYS G 1 91 ? 144.293 184.081 162.369 1.00 83.85 91 LYS G O 1
ATOM 10347 N N . ASP G 1 92 ? 145.713 182.768 163.538 1.00 80.93 92 ASP G N 1
ATOM 10348 C CA . ASP G 1 92 ? 146.910 183.502 163.161 1.00 80.93 92 ASP G CA 1
ATOM 10349 C C . ASP G 1 92 ? 147.091 183.512 161.642 1.00 80.93 92 ASP G C 1
ATOM 10350 O O . ASP G 1 92 ? 146.767 182.537 160.960 1.00 80.93 92 ASP G O 1
ATOM 10355 N N . PRO G 1 93 ? 147.623 184.604 161.092 1.00 78.13 93 PRO G N 1
ATOM 10356 C CA . PRO G 1 93 ? 147.838 184.665 159.638 1.00 78.13 93 PRO G CA 1
ATOM 10357 C C . PRO G 1 93 ? 148.814 183.625 159.112 1.00 78.13 93 PRO G C 1
ATOM 10358 O O . PRO G 1 93 ? 148.671 183.182 157.966 1.00 78.13 93 PRO G O 1
ATOM 10362 N N . ALA G 1 94 ? 149.816 183.233 159.900 1.00 76.37 94 ALA G N 1
ATOM 10363 C CA . ALA G 1 94 ? 150.760 182.224 159.431 1.00 76.37 94 ALA G CA 1
ATOM 10364 C C . ALA G 1 94 ? 150.075 180.874 159.253 1.00 76.37 94 ALA G C 1
ATOM 10365 O O . ALA G 1 94 ? 150.379 180.128 158.316 1.00 76.37 94 ALA G O 1
ATOM 10367 N N . VAL G 1 95 ? 149.139 180.545 160.147 1.00 73.07 95 VAL G N 1
ATOM 10368 C CA . VAL G 1 95 ? 148.471 179.250 160.077 1.00 73.07 95 VAL G CA 1
ATOM 10369 C C . VAL G 1 95 ? 147.538 179.180 158.877 1.00 73.07 95 VAL G C 1
ATOM 10370 O O . VAL G 1 95 ? 147.284 178.096 158.340 1.00 73.07 95 VAL G O 1
ATOM 10374 N N . LEU G 1 96 ? 147.008 180.323 158.439 1.00 73.22 96 LEU G N 1
ATOM 10375 C CA . LEU G 1 96 ? 146.135 180.336 157.271 1.00 73.22 96 LEU G CA 1
ATOM 10376 C C . LEU G 1 96 ? 146.942 180.177 155.988 1.00 73.22 96 LEU G C 1
ATOM 10377 O O . LEU G 1 96 ? 146.564 179.421 155.087 1.00 73.22 96 LEU G O 1
ATOM 10382 N N . ARG G 1 97 ? 148.062 180.897 155.890 1.00 72.51 97 ARG G N 1
ATOM 10383 C CA . ARG G 1 97 ? 148.888 180.830 154.689 1.00 72.51 97 ARG G CA 1
ATOM 10384 C C . ARG G 1 97 ? 149.439 179.427 154.470 1.00 72.51 97 ARG G C 1
ATOM 10385 O O . ARG G 1 97 ? 149.508 178.953 153.331 1.00 72.51 97 ARG G O 1
ATOM 10393 N N . TYR G 1 98 ? 149.839 178.745 155.544 1.00 68.32 98 TYR G N 1
ATOM 10394 C CA . TYR G 1 98 ? 150.328 177.378 155.404 1.00 68.32 98 TYR G CA 1
ATOM 10395 C C . TYR G 1 98 ? 149.202 176.439 154.993 1.00 68.32 98 TYR G C 1
ATOM 10396 O O . TYR G 1 98 ? 149.386 175.551 154.154 1.00 68.32 98 TYR G O 1
ATOM 10405 N N . MET G 1 99 ? 148.020 176.617 155.588 1.00 67.85 99 MET G N 1
ATOM 10406 C CA . MET G 1 99 ? 146.917 175.696 155.341 1.00 67.85 99 MET G CA 1
ATOM 10407 C C . MET G 1 99 ? 146.281 175.953 153.981 1.00 67.85 99 MET G C 1
ATOM 10408 O O . MET G 1 99 ? 145.483 175.148 153.490 1.00 67.85 99 MET G O 1
ATOM 10413 N N . PHE G 1 100 ? 146.626 177.082 153.358 1.00 66.93 100 PHE G N 1
ATOM 10414 C CA . PHE G 1 100 ? 146.161 177.356 152.004 1.00 66.93 100 PHE G CA 1
ATOM 10415 C C . PHE G 1 100 ? 147.105 176.774 150.960 1.00 66.93 100 PHE G C 1
ATOM 10416 O O . PHE G 1 100 ? 146.663 176.042 150.068 1.00 66.93 100 PHE G O 1
ATOM 10424 N N . CYS G 1 101 ? 148.401 177.077 151.059 1.00 60.61 101 CYS G N 1
ATOM 10425 C CA . CYS G 1 101 ? 149.374 176.582 150.094 1.00 60.61 101 CYS G CA 1
ATOM 10426 C C . CYS G 1 101 ? 149.489 175.065 150.100 1.00 60.61 101 CYS G C 1
ATOM 10427 O O . CYS G 1 101 ? 149.810 174.478 149.062 1.00 60.61 101 CYS G O 1
ATOM 10430 N N . SER G 1 102 ? 149.234 174.416 151.236 1.00 57.61 102 SER G N 1
ATOM 10431 C CA . SER G 1 102 ? 149.192 172.959 151.254 1.00 57.61 102 SER G CA 1
ATOM 10432 C C . SER G 1 102 ? 147.910 172.433 150.625 1.00 57.61 102 SER G C 1
ATOM 10433 O O . SER G 1 102 ? 147.829 171.251 150.277 1.00 57.61 102 SER G O 1
ATOM 10436 N N . MET G 1 103 ? 146.904 173.294 150.473 1.00 56.36 103 MET G N 1
ATOM 10437 C CA . MET G 1 103 ? 145.631 172.874 149.897 1.00 56.36 103 MET G CA 1
ATOM 10438 C C . MET G 1 103 ? 145.722 172.788 148.380 1.00 56.36 103 MET G C 1
ATOM 10439 O O . MET G 1 103 ? 145.142 171.889 147.761 1.00 56.36 103 MET G O 1
ATOM 10444 N N . ALA G 1 104 ? 146.451 173.721 147.764 1.00 52.86 104 ALA G N 1
ATOM 10445 C CA . ALA G 1 104 ? 146.550 173.768 146.310 1.00 52.86 104 ALA G CA 1
ATOM 10446 C C . ALA G 1 104 ? 147.452 172.667 145.768 1.00 52.86 104 ALA G C 1
ATOM 10447 O O . ALA G 1 104 ? 147.187 172.103 144.702 1.00 52.86 104 ALA G O 1
ATOM 10449 N N . GLN G 1 105 ? 148.529 172.350 146.492 1.00 51.65 105 GLN G N 1
ATOM 10450 C CA . GLN G 1 105 ? 149.562 171.469 145.954 1.00 51.65 105 GLN G CA 1
ATOM 10451 C C . GLN G 1 105 ? 149.031 170.073 145.650 1.00 51.65 105 GLN G C 1
ATOM 10452 O O . GLN G 1 105 ? 149.583 169.367 144.800 1.00 51.65 105 GLN G O 1
ATOM 10458 N N . ARG G 1 106 ? 147.976 169.643 146.341 1.00 50.92 106 ARG G N 1
ATOM 10459 C CA . ARG G 1 106 ? 147.395 168.342 146.026 1.00 50.92 106 ARG G CA 1
ATOM 10460 C C . ARG G 1 106 ? 146.395 168.445 144.879 1.00 50.92 106 ARG G C 1
ATOM 10461 O O . ARG G 1 106 ? 146.048 167.434 144.258 1.00 50.92 106 ARG G O 1
ATOM 10469 N N . ALA G 1 107 ? 145.925 169.658 144.581 1.00 45.52 107 ALA G N 1
ATOM 10470 C CA . ALA G 1 107 ? 145.036 169.853 143.441 1.00 45.52 107 ALA G CA 1
ATOM 10471 C C . ALA G 1 107 ? 145.815 169.881 142.132 1.00 45.52 107 ALA G C 1
ATOM 10472 O O . ALA G 1 107 ? 145.227 169.943 141.047 1.00 45.52 107 ALA G O 1
ATOM 10474 N N . LEU G 1 108 ? 147.148 169.849 142.216 1.00 44.09 108 LEU G N 1
ATOM 10475 C CA . LEU G 1 108 ? 147.967 169.955 141.015 1.00 44.09 108 LEU G CA 1
ATOM 10476 C C . LEU G 1 108 ? 148.394 168.590 140.493 1.00 44.09 108 LEU G C 1
ATOM 10477 O O . LEU G 1 108 ? 149.174 168.512 139.540 1.00 44.09 108 LEU G O 1
ATOM 10482 N N . TRP G 1 109 ? 147.883 167.508 141.010 1.00 44.98 109 TRP G N 1
ATOM 10483 C CA . TRP G 1 109 ? 148.281 166.226 140.488 1.00 44.98 109 TRP G CA 1
ATOM 10484 C C . TRP G 1 109 ? 147.504 165.751 139.275 1.00 44.98 109 TRP G C 1
ATOM 10485 O O . TRP G 1 109 ? 148.026 164.982 138.550 1.00 44.98 109 TRP G O 1
ATOM 10496 N N . ALA G 1 110 ? 146.232 166.101 139.122 1.00 39.79 110 ALA G N 1
ATOM 10497 C CA . ALA G 1 110 ? 145.442 165.841 137.927 1.00 39.79 110 ALA G CA 1
ATOM 10498 C C . ALA G 1 110 ? 145.747 166.826 136.802 1.00 39.79 110 ALA G C 1
ATOM 10499 O O . ALA G 1 110 ? 145.901 166.404 135.650 1.00 39.79 110 ALA G O 1
ATOM 10501 N N . PRO G 1 111 ? 145.821 168.133 137.072 1.00 36.19 111 PRO G N 1
ATOM 10502 C CA . PRO G 1 111 ? 146.208 169.072 136.006 1.00 36.19 111 PRO G CA 1
ATOM 10503 C C . PRO G 1 111 ? 147.564 168.786 135.381 1.00 36.19 111 PRO G C 1
ATOM 10504 O O . PRO G 1 111 ? 147.809 169.204 134.243 1.00 36.19 111 PRO G O 1
ATOM 10508 N N . VAL G 1 112 ? 148.458 168.091 136.086 1.00 37.47 112 VAL G N 1
ATOM 10509 C CA . VAL G 1 112 ? 149.769 167.792 135.522 1.00 37.47 112 VAL G CA 1
ATOM 10510 C C . VAL G 1 112 ? 149.757 166.449 134.808 1.00 37.47 112 VAL G C 1
ATOM 10511 O O . VAL G 1 112 ? 150.393 166.291 133.761 1.00 37.47 112 VAL G O 1
ATOM 10515 N N . VAL G 1 113 ? 149.042 165.464 135.352 1.00 34.81 113 VAL G N 1
ATOM 10516 C CA . VAL G 1 113 ? 148.940 164.168 134.693 1.00 34.81 113 VAL G CA 1
ATOM 10517 C C . VAL G 1 113 ? 148.087 164.239 133.434 1.00 34.81 113 VAL G C 1
ATOM 10518 O O . VAL G 1 113 ? 148.267 163.423 132.523 1.00 34.81 113 VAL G O 1
ATOM 10522 N N . TRP G 1 114 ? 147.183 165.213 133.340 1.00 30.87 114 TRP G N 1
ATOM 10523 C CA . TRP G 1 114 ? 146.352 165.338 132.150 1.00 30.87 114 TRP G CA 1
ATOM 10524 C C . TRP G 1 114 ? 147.107 166.011 131.010 1.00 30.87 114 TRP G C 1
ATOM 10525 O O . TRP G 1 114 ? 146.973 165.604 129.852 1.00 30.87 114 TRP G O 1
ATOM 10536 N N . VAL G 1 115 ? 147.903 167.037 131.314 1.00 27.75 115 VAL G N 1
ATOM 10537 C CA . VAL G 1 115 ? 148.645 167.737 130.269 1.00 27.75 115 VAL G CA 1
ATOM 10538 C C . VAL G 1 115 ? 149.776 166.864 129.739 1.00 27.75 115 VAL G C 1
ATOM 10539 O O . VAL G 1 115 ? 150.217 167.020 128.595 1.00 27.75 115 VAL G O 1
ATOM 10543 N N . ALA G 1 116 ? 150.264 165.931 130.557 1.00 25.98 116 ALA G N 1
ATOM 10544 C CA . ALA G 1 116 ? 151.375 165.086 130.135 1.00 25.98 116 ALA G CA 1
ATOM 10545 C C . ALA G 1 116 ? 150.899 163.973 129.213 1.00 25.98 116 ALA G C 1
ATOM 10546 O O . ALA G 1 116 ? 151.565 163.639 128.229 1.00 25.98 116 ALA G O 1
ATOM 10548 N N . VAL G 1 117 ? 149.745 163.381 129.521 1.00 26.30 117 VAL G N 1
ATOM 10549 C CA . VAL G 1 117 ? 149.217 162.303 128.690 1.00 26.30 117 VAL G CA 1
ATOM 10550 C C . VAL G 1 117 ? 148.690 162.857 127.372 1.00 26.30 117 VAL G C 1
ATOM 10551 O O . VAL G 1 117 ? 148.591 162.137 126.372 1.00 26.30 117 VAL G O 1
ATOM 10555 N N . THR G 1 118 ? 148.360 164.148 127.344 1.00 25.96 118 THR G N 1
ATOM 10556 C CA . THR G 1 118 ? 147.864 164.758 126.116 1.00 25.96 118 THR G CA 1
ATOM 10557 C C . THR G 1 118 ? 149.004 165.072 125.156 1.00 25.96 118 THR G C 1
ATOM 10558 O O . THR G 1 118 ? 148.831 164.999 123.935 1.00 25.96 118 THR G O 1
ATOM 10562 N N . LEU G 1 119 ? 150.178 165.418 125.686 1.00 21.09 119 LEU G N 1
ATOM 10563 C CA . LEU G 1 119 ? 151.322 165.710 124.829 1.00 21.09 119 LEU G CA 1
ATOM 10564 C C . LEU G 1 119 ? 152.042 164.434 124.414 1.00 21.09 119 LEU G C 1
ATOM 10565 O O . LEU G 1 119 ? 152.714 164.400 123.378 1.00 21.09 119 LEU G O 1
ATOM 10570 N N . LEU G 1 120 ? 151.921 163.373 125.213 1.00 21.36 120 LEU G N 1
ATOM 10571 C CA . LEU G 1 120 ? 152.567 162.112 124.868 1.00 21.36 120 LEU G CA 1
ATOM 10572 C C . LEU G 1 120 ? 151.722 161.296 123.902 1.00 21.36 120 LEU G C 1
ATOM 10573 O O . LEU G 1 120 ? 152.100 160.178 123.540 1.00 21.36 120 LEU G O 1
ATOM 10578 N N . ASP G 1 121 ? 150.578 161.829 123.480 1.00 23.46 121 ASP G N 1
ATOM 10579 C CA . ASP G 1 121 ? 149.707 161.135 122.542 1.00 23.46 121 ASP G CA 1
ATOM 10580 C C . ASP G 1 121 ? 149.819 161.681 121.126 1.00 23.46 121 ASP G C 1
ATOM 10581 O O . ASP G 1 121 ? 149.761 160.904 120.168 1.00 23.46 121 ASP G O 1
ATOM 10586 N N . GLY G 1 122 ? 149.967 162.996 120.965 1.00 18.49 122 GLY G N 1
ATOM 10587 C CA . GLY G 1 122 ? 150.269 163.606 119.694 1.00 18.49 122 GLY G CA 1
ATOM 10588 C C . GLY G 1 122 ? 149.065 164.085 118.908 1.00 18.49 122 GLY G C 1
ATOM 10589 O O . GLY G 1 122 ? 149.234 164.809 117.922 1.00 18.49 122 GLY G O 1
ATOM 10590 N N . LYS G 1 123 ? 147.854 163.702 119.316 1.00 21.77 123 LYS G N 1
ATOM 10591 C CA . LYS G 1 123 ? 146.666 164.077 118.556 1.00 21.77 123 LYS G CA 1
ATOM 10592 C C . LYS G 1 123 ? 146.395 165.574 118.629 1.00 21.77 123 LYS G C 1
ATOM 10593 O O . LYS G 1 123 ? 146.028 166.194 117.627 1.00 21.77 123 LYS G O 1
ATOM 10599 N N . CYS G 1 124 ? 146.561 166.172 119.809 1.00 19.02 124 CYS G N 1
ATOM 10600 C CA . CYS G 1 124 ? 146.300 167.600 119.948 1.00 19.02 124 CYS G CA 1
ATOM 10601 C C . CYS G 1 124 ? 147.353 168.435 119.229 1.00 19.02 124 CYS G C 1
ATOM 10602 O O . CYS G 1 124 ? 147.019 169.448 118.606 1.00 19.02 124 CYS G O 1
ATOM 10605 N N . PHE G 1 125 ? 148.620 168.029 119.301 1.00 15.85 125 PHE G N 1
ATOM 10606 C CA . PHE G 1 125 ? 149.703 168.711 118.605 1.00 15.85 125 PHE G CA 1
ATOM 10607 C C . PHE G 1 125 ? 149.610 168.555 117.094 1.00 15.85 125 PHE G C 1
ATOM 10608 O O . PHE G 1 125 ? 150.012 169.462 116.357 1.00 15.85 125 PHE G O 1
ATOM 10616 N N . LEU G 1 126 ? 149.079 167.428 116.618 1.00 17.40 126 LEU G N 1
ATOM 10617 C CA . LEU G 1 126 ? 149.018 167.173 115.183 1.00 17.40 126 LEU G CA 1
ATOM 10618 C C . LEU G 1 126 ? 148.010 168.086 114.496 1.00 17.40 126 LEU G C 1
ATOM 10619 O O . LEU G 1 126 ? 148.279 168.625 113.417 1.00 17.40 126 LEU G O 1
ATOM 10624 N N . CYS G 1 127 ? 146.842 168.276 115.104 1.00 18.66 127 CYS G N 1
ATOM 10625 C CA . CYS G 1 127 ? 145.794 169.090 114.503 1.00 18.66 127 CYS G CA 1
ATOM 10626 C C . CYS G 1 127 ? 146.093 170.582 114.548 1.00 18.66 127 CYS G C 1
ATOM 10627 O O . CYS G 1 127 ? 145.806 171.280 113.574 1.00 18.66 127 CYS G O 1
ATOM 10630 N N . ALA G 1 128 ? 146.661 171.090 115.641 1.00 16.85 128 ALA G N 1
ATOM 10631 C CA . ALA G 1 128 ? 146.924 172.513 115.783 1.00 16.85 128 ALA G CA 1
ATOM 10632 C C . ALA G 1 128 ? 148.068 173.029 114.928 1.00 16.85 128 ALA G C 1
ATOM 10633 O O . ALA G 1 128 ? 148.079 174.222 114.609 1.00 16.85 128 ALA G O 1
ATOM 10635 N N . PHE G 1 129 ? 149.024 172.177 114.541 1.00 18.99 129 PHE G N 1
ATOM 10636 C CA . PHE G 1 129 ? 150.213 172.644 113.839 1.00 18.99 129 PHE G CA 1
ATOM 10637 C C . PHE G 1 129 ? 150.364 172.025 112.453 1.00 18.99 129 PHE G C 1
ATOM 10638 O O . PHE G 1 129 ? 151.338 172.328 111.758 1.00 18.99 129 PHE G O 1
ATOM 10646 N N . CYS G 1 130 ? 149.433 171.164 112.034 1.00 21.19 130 CYS G N 1
ATOM 10647 C CA . CYS G 1 130 ? 149.518 170.531 110.722 1.00 21.19 130 CYS G CA 1
ATOM 10648 C C . CYS G 1 130 ? 149.530 171.538 109.578 1.00 21.19 130 CYS G C 1
ATOM 10649 O O . CYS G 1 130 ? 150.133 171.265 108.537 1.00 21.19 130 CYS G O 1
ATOM 10652 N N . THR G 1 131 ? 148.889 172.694 109.749 1.00 24.07 131 THR G N 1
ATOM 10653 C CA . THR G 1 131 ? 148.816 173.678 108.675 1.00 24.07 131 THR G CA 1
ATOM 10654 C C . THR G 1 131 ? 150.145 174.374 108.420 1.00 24.07 131 THR G C 1
ATOM 10655 O O . THR G 1 131 ? 150.317 174.985 107.361 1.00 24.07 131 THR G O 1
ATOM 10659 N N . ALA G 1 132 ? 151.093 174.291 109.355 1.00 32.23 132 ALA G N 1
ATOM 10660 C CA . ALA G 1 132 ? 152.405 174.931 109.219 1.00 32.23 132 ALA G CA 1
ATOM 10661 C C . ALA G 1 132 ? 153.468 173.844 109.340 1.00 32.23 132 ALA G C 1
ATOM 10662 O O . ALA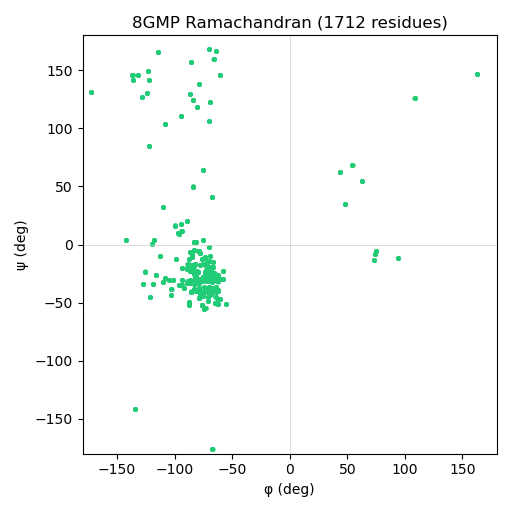 G 1 132 ? 154.028 173.622 110.414 1.00 32.23 132 ALA G O 1
ATOM 10664 N N . VAL G 1 133 ? 153.762 173.187 108.223 1.00 39.04 133 VAL G N 1
ATOM 10665 C CA . VAL G 1 133 ? 154.698 172.068 108.200 1.00 39.04 133 VAL G CA 1
ATOM 10666 C C . VAL G 1 133 ? 155.603 172.239 106.987 1.00 39.04 133 VAL G C 1
ATOM 10667 O O . VAL G 1 133 ? 155.131 172.669 105.925 1.00 39.04 133 VAL G O 1
ATOM 10671 N N . PRO G 1 134 ? 156.895 171.933 107.087 1.00 45.90 134 PRO G N 1
ATOM 10672 C CA . PRO G 1 134 ? 157.779 172.118 105.930 1.00 45.90 134 PRO G CA 1
ATOM 10673 C C . PRO G 1 134 ? 157.488 171.112 104.829 1.00 45.90 134 PRO G C 1
ATOM 10674 O O . PRO G 1 134 ? 157.822 169.930 104.951 1.00 45.90 134 PRO G O 1
ATOM 10678 N N . VAL G 1 135 ? 156.867 171.576 103.744 1.00 53.80 135 VAL G N 1
ATOM 10679 C CA . VAL G 1 135 ? 156.491 170.666 102.669 1.00 53.80 135 VAL G CA 1
ATOM 10680 C C . VAL G 1 135 ? 157.626 170.516 101.667 1.00 53.80 135 VAL G C 1
ATOM 10681 O O . VAL G 1 135 ? 157.650 169.558 100.884 1.00 53.80 135 VAL G O 1
ATOM 10685 N N . SER G 1 136 ? 158.579 171.449 101.667 1.00 60.12 136 SER G N 1
ATOM 10686 C CA . SER G 1 136 ? 159.755 171.308 100.820 1.00 60.12 136 SER G CA 1
ATOM 10687 C C . SER G 1 136 ? 160.681 170.208 101.313 1.00 60.12 136 SER G C 1
ATOM 10688 O O . SER G 1 136 ? 161.096 169.360 100.516 1.00 60.12 136 SER G O 1
ATOM 10691 N N . ALA G 1 137 ? 161.011 170.199 102.602 1.00 57.83 137 ALA G N 1
ATOM 10692 C CA . ALA G 1 137 ? 161.817 169.136 103.191 1.00 57.83 137 ALA G CA 1
ATOM 10693 C C . ALA G 1 137 ? 160.918 167.939 103.469 1.00 57.83 137 ALA G C 1
ATOM 10694 O O . ALA G 1 137 ? 159.972 168.033 104.258 1.00 57.83 137 ALA G O 1
ATOM 10696 N N . LEU G 1 138 ? 161.208 166.812 102.822 1.00 57.84 138 LEU G N 1
ATOM 10697 C CA . LEU G 1 138 ? 160.407 165.598 102.958 1.00 57.84 138 LEU G CA 1
ATOM 10698 C C . LEU G 1 138 ? 158.985 165.823 102.444 1.00 57.84 138 LEU G C 1
ATOM 10699 O O . LEU G 1 138 ? 157.995 165.596 103.140 1.00 57.84 138 LEU G O 1
ATOM 10701 N N . GLY G 1 139 ? 158.901 166.276 101.198 1.00 57.19 139 GLY G N 1
ATOM 10702 C CA . GLY G 1 139 ? 157.623 166.530 100.563 1.00 57.19 139 GLY G CA 1
ATOM 10703 C C . GLY G 1 139 ? 157.538 165.976 99.154 1.00 57.19 139 GLY G C 1
ATOM 10704 O O . GLY G 1 139 ? 156.480 165.531 98.714 1.00 57.19 139 GLY G O 1
ATOM 10705 N N . LEU G 1 147 ? 150.151 176.983 93.706 1.00 68.66 147 LEU G N 1
ATOM 10706 C CA . LEU G 1 147 ? 149.092 177.062 94.705 1.00 68.66 147 LEU G CA 1
ATOM 10707 C C . LEU G 1 147 ? 149.246 178.292 95.592 1.00 68.66 147 LEU G C 1
ATOM 10708 O O . LEU G 1 147 ? 150.297 178.498 96.200 1.00 68.66 147 LEU G O 1
ATOM 10713 N N . PRO G 1 148 ? 148.187 179.099 95.677 1.00 70.57 148 PRO G N 1
ATOM 10714 C CA . PRO G 1 148 ? 148.243 180.322 96.493 1.00 70.57 148 PRO G CA 1
ATOM 10715 C C . PRO G 1 148 ? 148.355 180.028 97.979 1.00 70.57 148 PRO G C 1
ATOM 10716 O O . PRO G 1 148 ? 148.507 178.869 98.376 1.00 70.57 148 PRO G O 1
ATOM 10720 N N . ALA G 1 149 ? 148.321 181.076 98.812 1.00 67.88 149 ALA G N 1
ATOM 10721 C CA . ALA G 1 149 ? 148.217 180.873 100.251 1.00 67.88 149 ALA G CA 1
ATOM 10722 C C . ALA G 1 149 ? 147.005 180.022 100.608 1.00 67.88 149 ALA G C 1
ATOM 10723 O O . ALA G 1 149 ? 147.155 179.033 101.346 1.00 67.88 149 ALA G O 1
ATOM 10725 N N . PRO G 1 150 ? 145.796 180.338 100.142 1.00 67.66 150 PRO G N 1
ATOM 10726 C CA . PRO G 1 150 ? 144.716 179.351 100.151 1.00 67.66 150 PRO G CA 1
ATOM 10727 C C . PRO G 1 150 ? 144.990 178.268 99.121 1.00 67.66 150 PRO G C 1
ATOM 10728 O O . PRO G 1 150 ? 145.903 178.379 98.301 1.00 67.66 150 PRO G O 1
ATOM 10732 N N . GLU G 1 151 ? 144.201 177.190 99.210 1.00 61.71 151 GLU G N 1
ATOM 10733 C CA . GLU G 1 151 ? 144.381 175.984 98.401 1.00 61.71 151 GLU G CA 1
ATOM 10734 C C . GLU G 1 151 ? 145.569 175.155 98.885 1.00 61.71 151 GLU G C 1
ATOM 10735 O O . GLU G 1 151 ? 145.806 174.044 98.399 1.00 61.71 151 GLU G O 1
ATOM 10741 N N . LEU G 1 152 ? 146.306 175.685 99.857 1.00 48.15 152 LEU G N 1
ATOM 10742 C CA . LEU G 1 152 ? 147.405 174.982 100.500 1.00 48.15 152 LEU G CA 1
ATOM 10743 C C . LEU G 1 152 ? 147.201 174.851 102.004 1.00 48.15 152 LEU G C 1
ATOM 10744 O O . LEU G 1 152 ? 147.443 173.777 102.566 1.00 48.15 152 LEU G O 1
ATOM 10749 N N . ALA G 1 153 ? 146.785 175.928 102.674 1.00 39.70 153 ALA G N 1
ATOM 10750 C CA . ALA G 1 153 ? 146.413 175.816 104.079 1.00 39.70 153 ALA G CA 1
ATOM 10751 C C . ALA G 1 153 ? 145.105 175.058 104.236 1.00 39.70 153 ALA G C 1
ATOM 10752 O O . ALA G 1 153 ? 144.808 174.541 105.317 1.00 39.70 153 ALA G O 1
ATOM 10754 N N . ARG G 1 154 ? 144.306 174.991 103.169 1.00 35.83 154 ARG G N 1
ATOM 10755 C CA . ARG G 1 154 ? 143.089 174.190 103.186 1.00 35.83 154 ARG G CA 1
ATOM 10756 C C . ARG G 1 154 ? 143.360 172.741 102.805 1.00 35.83 154 ARG G C 1
ATOM 10757 O O . ARG G 1 154 ? 142.572 171.858 103.160 1.00 35.83 154 ARG G O 1
ATOM 10765 N N . LEU G 1 155 ? 144.458 172.481 102.095 1.00 34.72 155 LEU G N 1
ATOM 10766 C CA . LEU G 1 155 ? 144.867 171.117 101.782 1.00 34.72 155 LEU G CA 1
ATOM 10767 C C . LEU G 1 155 ? 145.616 170.495 102.954 1.00 34.72 155 LEU G C 1
ATOM 10768 O O . LEU G 1 155 ? 145.437 169.314 103.268 1.00 34.72 155 LEU G O 1
ATOM 10773 N N . LEU G 1 156 ? 146.461 171.287 103.613 1.00 28.89 156 LEU G N 1
ATOM 10774 C CA . LEU G 1 156 ? 147.268 170.771 104.712 1.00 28.89 156 LEU G CA 1
ATOM 10775 C C . LEU G 1 156 ? 146.427 170.538 105.958 1.00 28.89 156 LEU G C 1
ATOM 10776 O O . LEU G 1 156 ? 146.785 169.723 106.814 1.00 28.89 156 LEU G O 1
ATOM 10781 N N . ALA G 1 157 ? 145.300 171.240 106.077 1.00 25.51 157 ALA G N 1
ATOM 10782 C CA . ALA G 1 157 ? 144.477 171.137 107.274 1.00 25.51 157 ALA G CA 1
ATOM 10783 C C . ALA G 1 157 ? 143.776 169.792 107.406 1.00 25.51 157 ALA G C 1
ATOM 10784 O O . ALA G 1 157 ? 143.282 169.483 108.494 1.00 25.51 157 ALA G O 1
ATOM 10786 N N . ARG G 1 158 ? 143.731 168.983 106.345 1.00 26.97 158 ARG G N 1
ATOM 10787 C CA . ARG G 1 158 ? 143.036 167.701 106.363 1.00 26.97 158 ARG G CA 1
ATOM 10788 C C . ARG G 1 158 ? 143.967 166.529 106.637 1.00 26.97 158 ARG G C 1
ATOM 10789 O O . ARG G 1 158 ? 143.555 165.372 106.494 1.00 26.97 158 ARG G O 1
ATOM 10797 N N . VAL G 1 159 ? 145.209 166.799 107.023 1.00 24.28 159 VAL G N 1
ATOM 10798 C CA . VAL G 1 159 ? 146.198 165.766 107.323 1.00 24.28 159 VAL G CA 1
ATOM 10799 C C . VAL G 1 159 ? 145.733 164.874 108.470 1.00 24.28 159 VAL G C 1
ATOM 10800 O O . VAL G 1 159 ? 145.832 163.644 108.359 1.00 24.28 159 VAL G O 1
ATOM 10804 N N . PRO G 1 160 ? 145.238 165.418 109.588 1.00 21.52 160 PRO G N 1
ATOM 10805 C CA . PRO G 1 160 ? 144.794 164.530 110.674 1.00 21.52 160 PRO G CA 1
ATOM 10806 C C . PRO G 1 160 ? 143.536 163.740 110.351 1.00 21.52 160 PRO G C 1
ATOM 10807 O O . PRO G 1 160 ? 143.181 162.834 111.113 1.00 21.52 160 PRO G O 1
ATOM 10811 N N . CYS G 1 161 ? 142.851 164.048 109.254 1.00 26.21 161 CYS G N 1
ATOM 10812 C CA . CYS G 1 161 ? 141.638 163.333 108.877 1.00 26.21 161 CYS G CA 1
ATOM 10813 C C . CYS G 1 161 ? 141.929 162.455 107.663 1.00 26.21 161 CYS G C 1
ATOM 10814 O O . CYS G 1 161 ? 142.035 162.961 106.540 1.00 26.21 161 CYS G O 1
ATOM 10817 N N . PRO G 1 162 ? 142.077 161.137 107.853 1.00 28.24 162 PRO G N 1
ATOM 10818 C CA . PRO G 1 162 ? 142.554 160.272 106.761 1.00 28.24 162 PRO G CA 1
ATOM 10819 C C . PRO G 1 162 ? 141.565 160.086 105.621 1.00 28.24 162 PRO G C 1
ATOM 10820 O O . PRO G 1 162 ? 141.972 159.866 104.477 1.00 28.24 162 PRO G O 1
ATOM 10824 N N . GLU G 1 163 ? 140.267 160.155 105.916 1.00 31.26 163 GLU G N 1
ATOM 10825 C CA . GLU G 1 163 ? 139.258 159.944 104.884 1.00 31.26 163 GLU G CA 1
ATOM 10826 C C . GLU G 1 163 ? 138.971 161.209 104.087 1.00 31.26 163 GLU G C 1
ATOM 10827 O O . GLU G 1 163 ? 138.418 161.121 102.987 1.00 31.26 163 GLU G O 1
ATOM 10833 N N . ILE G 1 164 ? 139.329 162.380 104.616 1.00 31.99 164 ILE G N 1
ATOM 10834 C CA . ILE G 1 164 ? 139.110 163.648 103.933 1.00 31.99 164 ILE G CA 1
ATOM 10835 C C . ILE G 1 164 ? 140.316 164.085 103.119 1.00 31.99 164 ILE G C 1
ATOM 10836 O O . ILE G 1 164 ? 140.172 164.907 102.205 1.00 31.99 164 ILE G O 1
ATOM 10841 N N . TYR G 1 165 ? 141.500 163.559 103.420 1.00 33.27 165 TYR G N 1
ATOM 10842 C CA . TYR G 1 165 ? 142.730 164.072 102.833 1.00 33.27 165 TYR G CA 1
ATOM 10843 C C . TYR G 1 165 ? 142.794 163.745 101.347 1.00 33.27 165 TYR G C 1
ATOM 10844 O O . TYR G 1 165 ? 142.719 162.578 100.951 1.00 33.27 165 TYR G O 1
ATOM 10853 N N . ASP G 1 166 ? 142.935 164.782 100.524 1.00 37.67 166 ASP G N 1
ATOM 10854 C CA . ASP G 1 166 ? 142.994 164.601 99.080 1.00 37.67 166 ASP G CA 1
ATOM 10855 C C . ASP G 1 166 ? 144.419 164.724 98.563 1.00 37.67 166 ASP G C 1
ATOM 10856 O O . ASP G 1 166 ? 144.855 163.921 97.732 1.00 37.67 166 ASP G O 1
ATOM 10861 N N . GLY G 1 167 ? 145.154 165.716 99.052 1.00 38.17 167 GLY G N 1
ATOM 10862 C CA . GLY G 1 167 ? 146.443 166.034 98.478 1.00 38.17 167 GLY G CA 1
ATOM 10863 C C . GLY G 1 167 ? 147.548 165.065 98.834 1.00 38.17 167 GLY G C 1
ATOM 10864 O O . GLY G 1 167 ? 148.532 165.449 99.468 1.00 38.17 167 GLY G O 1
ATOM 10865 N N . ASP G 1 168 ? 147.421 163.813 98.397 1.00 41.41 168 ASP G N 1
ATOM 10866 C CA . ASP G 1 168 ? 148.445 162.803 98.623 1.00 41.41 168 ASP G CA 1
ATOM 10867 C C . ASP G 1 168 ? 149.663 163.025 97.742 1.00 41.41 168 ASP G C 1
ATOM 10868 O O . ASP G 1 168 ? 150.686 162.364 97.927 1.00 41.41 168 ASP G O 1
ATOM 10873 N N . TRP G 1 169 ? 149.560 163.927 96.774 1.00 44.93 169 TRP G N 1
ATOM 10874 C CA . TRP G 1 169 ? 150.712 164.499 96.106 1.00 44.93 169 TRP G CA 1
ATOM 10875 C C . TRP G 1 169 ? 151.206 165.686 96.935 1.00 44.93 169 TRP G C 1
ATOM 10876 O O . TRP G 1 169 ? 150.472 166.254 97.749 1.00 44.93 169 TRP G O 1
ATOM 10887 N N . LEU G 1 170 ? 152.483 166.028 96.760 1.00 47.51 170 LEU G N 1
ATOM 10888 C CA . LEU G 1 170 ? 153.205 167.046 97.524 1.00 47.51 170 LEU G CA 1
ATOM 10889 C C . LEU G 1 170 ? 153.536 166.608 98.946 1.00 47.51 170 LEU G C 1
ATOM 10890 O O . LEU G 1 170 ? 154.349 167.252 99.612 1.00 47.51 170 LEU G O 1
ATOM 10895 N N . LEU G 1 171 ? 152.934 165.525 99.422 1.00 40.44 171 LEU G N 1
ATOM 10896 C CA . LEU G 1 171 ? 153.187 165.031 100.764 1.00 40.44 171 LEU G CA 1
ATOM 10897 C C . LEU G 1 171 ? 152.502 163.689 100.953 1.00 40.44 171 LEU G C 1
ATOM 10898 O O . LEU G 1 171 ? 151.318 163.541 100.640 1.00 40.44 171 LEU G O 1
ATOM 10903 N N . ALA G 1 172 ? 153.241 162.717 101.470 1.00 32.72 172 ALA G N 1
ATOM 10904 C CA . ALA G 1 172 ? 152.611 161.514 101.983 1.00 32.72 172 ALA G CA 1
ATOM 10905 C C . ALA G 1 172 ? 152.034 161.807 103.360 1.00 32.72 172 ALA G C 1
ATOM 10906 O O . ALA G 1 172 ? 152.654 162.485 104.181 1.00 32.72 172 ALA G O 1
ATOM 10908 N N . ARG G 1 173 ? 150.826 161.301 103.607 1.00 28.37 173 ARG G N 1
ATOM 10909 C CA . ARG G 1 173 ? 150.150 161.658 104.848 1.00 28.37 173 ARG G CA 1
ATOM 10910 C C . ARG G 1 173 ? 150.842 161.052 106.060 1.00 28.37 173 ARG G C 1
ATOM 10911 O O . ARG G 1 173 ? 150.761 161.611 107.158 1.00 28.37 173 ARG G O 1
ATOM 10919 N N . GLU G 1 174 ? 151.525 159.925 105.890 1.00 27.39 174 GLU G N 1
ATOM 10920 C CA . GLU G 1 174 ? 152.243 159.305 106.993 1.00 27.39 174 GLU G CA 1
ATOM 10921 C C . GLU G 1 174 ? 153.651 159.862 107.162 1.00 27.39 174 GLU G C 1
ATOM 10922 O O . GLU G 1 174 ? 154.333 159.513 108.130 1.00 27.39 174 GLU G O 1
ATOM 10928 N N . VAL G 1 175 ? 154.101 160.708 106.241 1.00 24.20 175 VAL G N 1
ATOM 10929 C CA . VAL G 1 175 ? 155.340 161.451 106.418 1.00 24.20 175 VAL G CA 1
ATOM 10930 C C . VAL G 1 175 ? 155.141 162.755 107.179 1.00 24.20 175 VAL G C 1
ATOM 10931 O O . VAL G 1 175 ? 156.042 163.157 107.931 1.00 24.20 175 VAL G O 1
ATOM 10935 N N . ALA G 1 176 ? 153.997 163.429 107.029 1.00 22.14 176 ALA G N 1
ATOM 10936 C CA . ALA G 1 176 ? 153.672 164.595 107.842 1.00 22.14 176 ALA G CA 1
ATOM 10937 C C . ALA G 1 176 ? 153.212 164.188 109.234 1.00 22.14 176 ALA G C 1
ATOM 10938 O O . ALA G 1 176 ? 153.633 164.785 110.227 1.00 22.14 176 ALA G O 1
ATOM 10940 N N . VAL G 1 177 ? 152.348 163.181 109.326 1.00 22.65 177 VAL G N 1
ATOM 10941 C CA . VAL G 1 177 ? 152.188 162.430 110.563 1.00 22.65 177 VAL G CA 1
ATOM 10942 C C . VAL G 1 177 ? 153.510 161.707 110.765 1.00 22.65 177 VAL G C 1
ATOM 10943 O O . VAL G 1 177 ? 154.285 161.555 109.814 1.00 22.65 177 VAL G O 1
ATOM 10947 N N . ARG G 1 178 ? 153.803 161.294 111.998 1.00 25.00 178 ARG G N 1
ATOM 10948 C CA . ARG G 1 178 ? 155.050 160.613 112.353 1.00 25.00 178 ARG G CA 1
ATOM 10949 C C . ARG G 1 178 ? 156.242 161.569 112.391 1.00 25.00 178 ARG G C 1
ATOM 10950 O O . ARG G 1 178 ? 157.324 161.201 112.847 1.00 25.00 178 ARG G O 1
ATOM 10958 N N . TYR G 1 179 ? 156.052 162.807 111.944 1.00 22.56 179 TYR G N 1
ATOM 10959 C CA . TYR G 1 179 ? 157.012 163.882 112.156 1.00 22.56 179 TYR G CA 1
ATOM 10960 C C . TYR G 1 179 ? 156.513 164.940 113.123 1.00 22.56 179 TYR G C 1
ATOM 10961 O O . TYR G 1 179 ? 157.329 165.514 113.849 1.00 22.56 179 TYR G O 1
ATOM 10970 N N . LEU G 1 180 ? 155.209 165.214 113.170 1.00 20.41 180 LEU G N 1
ATOM 10971 C CA . LEU G 1 180 ? 154.609 166.070 114.178 1.00 20.41 180 LEU G CA 1
ATOM 10972 C C . LEU G 1 180 ? 154.348 165.340 115.485 1.00 20.41 180 LEU G C 1
ATOM 10973 O O . LEU G 1 180 ? 154.246 165.989 116.528 1.00 20.41 180 LEU G O 1
ATOM 10978 N N . ARG G 1 181 ? 154.233 164.017 115.452 1.00 22.04 181 ARG G N 1
ATOM 10979 C CA . ARG G 1 181 ? 154.076 163.223 116.659 1.00 22.04 181 ARG G CA 1
ATOM 10980 C C . ARG G 1 181 ? 155.399 162.920 117.347 1.00 22.04 181 ARG G C 1
ATOM 10981 O O . ARG G 1 181 ? 155.393 162.321 118.426 1.00 22.04 181 ARG G O 1
ATOM 10989 N N . CYS G 1 182 ? 156.526 163.309 116.751 1.00 22.72 182 CYS G N 1
ATOM 10990 C CA . CYS G 1 182 ? 157.814 163.176 117.421 1.00 22.72 182 CYS G CA 1
ATOM 10991 C C . CYS G 1 182 ? 158.211 164.482 118.097 1.00 22.72 182 CYS G C 1
ATOM 10992 O O . CYS G 1 182 ? 158.833 164.476 119.162 1.00 22.72 182 CYS G O 1
ATOM 10995 N N . ILE G 1 183 ? 157.857 165.616 117.489 1.00 18.12 183 ILE G N 1
ATOM 10996 C CA . ILE G 1 183 ? 158.048 166.903 118.152 1.00 18.12 183 ILE G CA 1
ATOM 10997 C C . ILE G 1 183 ? 157.114 167.020 119.347 1.00 18.12 183 ILE G C 1
ATOM 10998 O O . ILE G 1 183 ? 157.371 167.778 120.288 1.00 18.12 183 ILE G O 1
ATOM 11003 N N . SER G 1 184 ? 156.008 166.274 119.323 1.00 18.06 184 SER G N 1
ATOM 11004 C CA . SER G 1 184 ? 155.042 166.330 120.411 1.00 18.06 184 SER G CA 1
ATOM 11005 C C . SER G 1 184 ? 155.510 165.514 121.607 1.00 18.06 184 SER G C 1
ATOM 11006 O O . SER G 1 184 ? 155.172 165.824 122.754 1.00 18.06 184 SER G O 1
ATOM 11009 N N . GLN G 1 185 ? 156.281 164.456 121.358 1.00 19.54 185 GLN G N 1
ATOM 11010 C CA . GLN G 1 185 ? 156.782 163.620 122.440 1.00 19.54 185 GLN G CA 1
ATOM 11011 C C . GLN G 1 185 ? 158.113 164.109 122.992 1.00 19.54 185 GLN G C 1
ATOM 11012 O O . GLN G 1 185 ? 158.493 163.704 124.092 1.00 19.54 185 GLN G O 1
ATOM 11018 N N . ALA G 1 186 ? 158.825 164.963 122.260 1.00 17.23 186 ALA G N 1
ATOM 11019 C CA . ALA G 1 186 ? 159.969 165.651 122.841 1.00 17.23 186 ALA G CA 1
ATOM 11020 C C . ALA G 1 186 ? 159.520 166.713 123.837 1.00 17.23 186 ALA G C 1
ATOM 11021 O O . ALA G 1 186 ? 160.225 166.987 124.813 1.00 17.23 186 ALA G O 1
ATOM 11023 N N . LEU G 1 187 ? 158.353 167.320 123.607 1.00 18.11 187 LEU G N 1
ATOM 11024 C CA . LEU G 1 187 ? 157.821 168.293 124.555 1.00 18.11 187 LEU G CA 1
ATOM 11025 C C . LEU G 1 187 ? 157.119 167.604 125.716 1.00 18.11 187 LEU G C 1
ATOM 11026 O O . LEU G 1 187 ? 157.097 168.125 126.836 1.00 18.11 187 LEU G O 1
ATOM 11031 N N . GLY G 1 188 ? 156.526 166.438 125.468 1.00 18.43 188 GLY G N 1
ATOM 11032 C CA . GLY G 1 188 ? 155.862 165.716 126.536 1.00 18.43 188 GLY G CA 1
ATOM 11033 C C . GLY G 1 188 ? 156.820 165.147 127.563 1.00 18.43 188 GLY G C 1
ATOM 11034 O O . GLY G 1 188 ? 156.425 164.881 128.701 1.00 18.43 188 GLY G O 1
ATOM 11035 N N . TRP G 1 189 ? 158.082 164.944 127.181 1.00 19.20 189 TRP G N 1
ATOM 11036 C CA . TRP G 1 189 ? 159.094 164.448 128.107 1.00 19.20 189 TRP G CA 1
ATOM 11037 C C . TRP G 1 189 ? 159.871 165.590 128.751 1.00 19.20 189 TRP G C 1
ATOM 11038 O O . TRP G 1 189 ? 160.324 165.467 129.891 1.00 19.20 189 TRP G O 1
ATOM 11049 N N . SER G 1 190 ? 160.034 166.704 128.038 1.00 22.40 190 SER G N 1
ATOM 11050 C CA . SER G 1 190 ? 160.594 167.906 128.644 1.00 22.40 190 SER G CA 1
ATOM 11051 C C . SER G 1 190 ? 159.669 168.525 129.680 1.00 22.40 190 SER G C 1
ATOM 11052 O O . SER G 1 190 ? 160.138 169.308 130.510 1.00 22.40 190 SER G O 1
ATOM 11055 N N . PHE G 1 191 ? 158.377 168.204 129.646 1.00 24.36 191 PHE G N 1
ATOM 11056 C CA . PHE G 1 191 ? 157.410 168.718 130.609 1.00 24.36 191 PHE G CA 1
ATOM 11057 C C . PHE G 1 191 ? 157.381 167.848 131.863 1.00 24.36 191 PHE G C 1
ATOM 11058 O O . PHE G 1 191 ? 157.296 168.361 132.982 1.00 24.36 191 PHE G O 1
ATOM 11066 N N . VAL G 1 192 ? 157.455 166.528 131.688 1.00 29.59 192 VAL G N 1
ATOM 11067 C CA . VAL G 1 192 ? 157.508 165.626 132.834 1.00 29.59 192 VAL G CA 1
ATOM 11068 C C . VAL G 1 192 ? 158.825 165.777 133.582 1.00 29.59 192 VAL G C 1
ATOM 11069 O O . VAL G 1 192 ? 158.889 165.547 134.795 1.00 29.59 192 VAL G O 1
ATOM 11073 N N . LEU G 1 193 ? 159.892 166.159 132.880 1.00 30.14 193 LEU G N 1
ATOM 11074 C CA . LEU G 1 193 ? 161.186 166.339 133.527 1.00 30.14 193 LEU G CA 1
ATOM 11075 C C . LEU G 1 193 ? 161.210 167.622 134.345 1.00 30.14 193 LEU G C 1
ATOM 11076 O O . LEU G 1 193 ? 161.497 167.605 135.547 1.00 30.14 193 LEU G O 1
ATOM 11081 N N . LEU G 1 194 ? 160.901 168.751 133.705 1.00 32.24 194 LEU G N 1
ATOM 11082 C CA . LEU G 1 194 ? 160.961 170.037 134.390 1.00 32.24 194 LEU G CA 1
ATOM 11083 C C . LEU G 1 194 ? 159.907 170.137 135.487 1.00 32.24 194 LEU G C 1
ATOM 11084 O O . LEU G 1 194 ? 160.019 170.972 136.390 1.00 32.24 194 LEU G O 1
ATOM 11089 N N . THR G 1 195 ? 158.876 169.297 135.424 1.00 35.25 195 THR G N 1
ATOM 11090 C CA . THR G 1 195 ? 157.853 169.302 136.463 1.00 35.25 195 THR G CA 1
ATOM 11091 C C . THR G 1 195 ? 158.252 168.405 137.627 1.00 35.25 195 THR G C 1
ATOM 11092 O O . THR G 1 195 ? 157.889 168.668 138.778 1.00 35.25 195 THR G O 1
ATOM 11096 N N . THR G 1 196 ? 159.002 167.339 137.348 1.00 37.61 196 THR G N 1
ATOM 11097 C CA . THR G 1 196 ? 159.492 166.479 138.421 1.00 37.61 196 THR G CA 1
ATOM 11098 C C . THR G 1 196 ? 160.732 167.075 139.074 1.00 37.61 196 THR G C 1
ATOM 11099 O O . THR G 1 196 ? 161.020 166.804 140.244 1.00 37.61 196 THR G O 1
ATOM 11103 N N . LEU G 1 197 ? 161.480 167.890 138.329 1.00 39.35 197 LEU G N 1
ATOM 11104 C CA . LEU G 1 197 ? 162.629 168.579 138.903 1.00 39.35 197 LEU G CA 1
ATOM 11105 C C . LEU G 1 197 ? 162.200 169.780 139.733 1.00 39.35 197 LEU G C 1
ATOM 11106 O O . LEU G 1 197 ? 163.032 170.406 140.396 1.00 39.35 197 LEU G O 1
ATOM 11111 N N . LEU G 1 198 ? 160.912 170.121 139.702 1.00 43.85 198 LEU G N 1
ATOM 11112 C CA . LEU G 1 198 ? 160.379 171.208 140.510 1.00 43.85 198 LEU G CA 1
ATOM 11113 C C . LEU G 1 198 ? 159.655 170.708 141.751 1.00 43.85 198 LEU G C 1
ATOM 11114 O O . LEU G 1 198 ? 159.655 171.403 142.770 1.00 43.85 198 LEU G O 1
ATOM 11119 N N . ALA G 1 199 ? 159.042 169.525 141.690 1.00 47.48 199 ALA G N 1
ATOM 11120 C CA . ALA G 1 199 ? 158.505 168.892 142.886 1.00 47.48 199 ALA G CA 1
ATOM 11121 C C . ALA G 1 199 ? 159.607 168.365 143.793 1.00 47.48 199 ALA G C 1
ATOM 11122 O O . ALA G 1 199 ? 159.338 168.035 144.952 1.00 47.48 199 ALA G O 1
ATOM 11124 N N . PHE G 1 200 ? 160.836 168.272 143.284 1.00 49.74 200 PHE G N 1
ATOM 11125 C CA . PHE G 1 200 ? 161.972 167.862 144.102 1.00 49.74 200 PHE G CA 1
ATOM 11126 C C . PHE G 1 200 ? 162.526 169.044 144.885 1.00 49.74 200 PHE G C 1
ATOM 11127 O O . PHE G 1 200 ? 163.011 168.890 146.011 1.00 49.74 200 PHE G O 1
ATOM 11135 N N . VAL G 1 201 ? 162.465 170.239 144.295 1.00 52.73 201 VAL G N 1
ATOM 11136 C CA . VAL G 1 201 ? 163.001 171.428 144.952 1.00 52.73 201 VAL G CA 1
ATOM 11137 C C . VAL G 1 201 ? 162.078 171.890 146.071 1.00 52.73 201 VAL G C 1
ATOM 11138 O O . VAL G 1 201 ? 162.526 172.483 147.060 1.00 52.73 201 VAL G O 1
ATOM 11142 N N . VAL G 1 202 ? 160.780 171.606 145.955 1.00 55.91 202 VAL G N 1
ATOM 11143 C CA . VAL G 1 202 ? 159.814 172.076 146.943 1.00 55.91 202 VAL G CA 1
ATOM 11144 C C . VAL G 1 202 ? 159.601 170.983 147.981 1.00 55.91 202 VAL G C 1
ATOM 11145 O O . VAL G 1 202 ? 158.606 170.988 148.714 1.00 55.91 202 VAL G O 1
ATOM 11149 N N . ARG G 1 203 ? 160.534 170.034 148.037 1.00 60.95 203 ARG G N 1
ATOM 11150 C CA . ARG G 1 203 ? 160.665 169.126 149.173 1.00 60.95 203 ARG G CA 1
ATOM 11151 C C . ARG G 1 203 ? 162.001 169.248 149.887 1.00 60.95 203 ARG G C 1
ATOM 11152 O O . ARG G 1 203 ? 162.255 168.470 150.812 1.00 60.95 203 ARG G O 1
ATOM 11160 N N . SER G 1 204 ? 162.864 170.183 149.493 1.00 66.30 204 SER G N 1
ATOM 11161 C CA . SER G 1 204 ? 164.172 170.385 150.101 1.00 66.30 204 SER G CA 1
ATOM 11162 C C . SER G 1 204 ? 164.323 171.765 150.724 1.00 66.30 204 SER G C 1
ATOM 11163 O O . SER G 1 204 ? 165.014 171.907 151.736 1.00 66.30 204 SER G O 1
ATOM 11166 N N . VAL G 1 205 ? 163.700 172.788 150.138 1.00 69.67 205 VAL G N 1
ATOM 11167 C CA . VAL G 1 205 ? 163.642 174.090 150.795 1.00 69.67 205 VAL G CA 1
ATOM 11168 C C . VAL G 1 205 ? 162.354 174.230 151.596 1.00 69.67 205 VAL G C 1
ATOM 11169 O O . VAL G 1 205 ? 162.345 174.836 152.673 1.00 69.67 205 VAL G O 1
ATOM 11173 N N . ARG G 1 206 ? 161.258 173.659 151.094 1.00 72.79 206 ARG G N 1
ATOM 11174 C CA . ARG G 1 206 ? 159.955 173.692 151.750 1.00 72.79 206 ARG G CA 1
ATOM 11175 C C . ARG G 1 206 ? 159.532 175.121 152.061 1.00 72.79 206 ARG G C 1
ATOM 11176 O O . ARG G 1 206 ? 159.474 175.506 153.235 1.00 72.79 206 ARG G O 1
ATOM 11184 N N . PRO G 1 207 ? 159.240 175.934 151.053 1.00 76.54 207 PRO G N 1
ATOM 11185 C CA . PRO G 1 207 ? 158.773 177.298 151.309 1.00 76.54 207 PRO G CA 1
ATOM 11186 C C . PRO G 1 207 ? 157.431 177.291 152.026 1.00 76.54 207 PRO G C 1
ATOM 11187 O O . PRO G 1 207 ? 156.722 176.285 152.075 1.00 76.54 207 PRO G O 1
ATOM 11191 N N . CYS G 1 208 ? 157.075 178.465 152.549 1.00 76.77 208 CYS G N 1
ATOM 11192 C CA . CYS G 1 208 ? 155.871 178.673 153.353 1.00 76.77 208 CYS G CA 1
ATOM 11193 C C . CYS G 1 208 ? 155.708 177.622 154.446 1.00 76.77 208 CYS G C 1
ATOM 11194 O O . CYS G 1 208 ? 154.586 177.224 154.770 1.00 76.77 208 CYS G O 1
ATOM 11197 N N . PHE G 1 209 ? 156.817 177.166 155.018 1.00 75.94 209 PHE G N 1
ATOM 11198 C CA . PHE G 1 209 ? 156.800 176.172 156.079 1.00 75.94 209 PHE G CA 1
ATOM 11199 C C . PHE G 1 209 ? 157.622 176.672 157.256 1.00 75.94 209 PHE G C 1
ATOM 11200 O O . PHE G 1 209 ? 158.782 177.066 157.094 1.00 75.94 209 PHE G O 1
ATOM 11208 N N . THR G 1 210 ? 157.013 176.662 158.433 1.00 75.07 210 THR G N 1
ATOM 11209 C CA . THR G 1 210 ? 157.725 176.816 159.687 1.00 75.07 210 THR G CA 1
ATOM 11210 C C . THR G 1 210 ? 157.163 175.798 160.666 1.00 75.07 210 THR G C 1
ATOM 11211 O O . THR G 1 210 ? 155.975 175.466 160.626 1.00 75.07 210 THR G O 1
ATOM 11215 N N . GLN G 1 211 ? 158.032 175.284 161.536 1.00 73.50 211 GLN G N 1
ATOM 11216 C CA . GLN G 1 211 ? 157.593 174.248 162.463 1.00 73.50 211 GLN G CA 1
ATOM 11217 C C . GLN G 1 211 ? 156.569 174.781 163.455 1.00 73.50 211 GLN G C 1
ATOM 11218 O O . GLN G 1 211 ? 155.764 174.009 163.988 1.00 73.50 211 GLN G O 1
ATOM 11224 N N . ALA G 1 212 ? 156.581 176.089 163.715 1.00 70.05 212 ALA G N 1
ATOM 11225 C CA . ALA G 1 212 ? 155.571 176.675 164.586 1.00 70.05 212 ALA G CA 1
ATOM 11226 C C . ALA G 1 212 ? 154.197 176.631 163.932 1.00 70.05 212 ALA G C 1
ATOM 11227 O O . ALA G 1 212 ? 153.198 176.300 164.580 1.00 70.05 212 ALA G O 1
ATOM 11229 N N . ALA G 1 213 ? 154.127 176.956 162.638 1.00 70.33 213 ALA G N 1
ATOM 11230 C CA . ALA G 1 213 ? 152.858 176.958 161.922 1.00 70.33 213 ALA G CA 1
ATOM 11231 C C . ALA G 1 213 ? 152.400 175.566 161.521 1.00 70.33 213 ALA G C 1
ATOM 11232 O O . ALA G 1 213 ? 151.193 175.326 161.421 1.00 70.33 213 ALA G O 1
ATOM 11234 N N . PHE G 1 214 ? 153.328 174.645 161.281 1.00 69.49 214 PHE G N 1
ATOM 11235 C CA . PHE G 1 214 ? 152.959 173.261 161.028 1.00 69.49 214 PHE G CA 1
ATOM 11236 C C . PHE G 1 214 ? 152.375 172.576 162.254 1.00 69.49 214 PHE G C 1
ATOM 11237 O O . PHE G 1 214 ? 151.508 171.708 162.108 1.00 69.49 214 PHE G O 1
ATOM 11245 N N . LEU G 1 215 ? 152.823 172.947 163.452 1.00 69.65 215 LEU G N 1
ATOM 11246 C CA . LEU G 1 215 ? 152.308 172.368 164.686 1.00 69.65 215 LEU G CA 1
ATOM 11247 C C . LEU G 1 215 ? 150.955 172.959 165.066 1.00 69.65 215 LEU G C 1
ATOM 11248 O O . LEU G 1 215 ? 150.044 172.226 165.462 1.00 69.65 215 LEU G O 1
ATOM 11253 N N . LYS G 1 216 ? 150.810 174.282 164.954 1.00 68.68 216 LYS G N 1
ATOM 11254 C CA . LYS G 1 216 ? 149.530 174.913 165.251 1.00 68.68 216 LYS G CA 1
ATOM 11255 C C . LYS G 1 216 ? 148.444 174.461 164.287 1.00 68.68 216 LYS G C 1
ATOM 11256 O O . LYS G 1 216 ? 147.264 174.429 164.651 1.00 68.68 216 LYS G O 1
ATOM 11262 N N . SER G 1 217 ? 148.819 174.108 163.057 1.00 68.37 217 SER G N 1
ATOM 11263 C CA . SER G 1 217 ? 147.833 173.666 162.078 1.00 68.37 217 SER G CA 1
ATOM 11264 C C . SER G 1 217 ? 147.347 172.254 162.382 1.00 68.37 217 SER G C 1
ATOM 11265 O O . SER G 1 217 ? 146.157 171.953 162.239 1.00 68.37 217 SER G O 1
ATOM 11268 N N . LYS G 1 218 ? 148.256 171.372 162.801 1.00 71.87 218 LYS G N 1
ATOM 11269 C CA . LYS G 1 218 ? 147.879 169.987 163.061 1.00 71.87 218 LYS G CA 1
ATOM 11270 C C . LYS G 1 218 ? 147.022 169.875 164.315 1.00 71.87 218 LYS G C 1
ATOM 11271 O O . LYS G 1 218 ? 146.281 168.902 164.493 1.00 71.87 218 LYS G O 1
ATOM 11277 N N . TYR G 1 219 ? 147.116 170.865 165.202 1.00 72.38 219 TYR G N 1
ATOM 11278 C CA . TYR G 1 219 ? 146.326 170.840 166.428 1.00 72.38 219 TYR G CA 1
ATOM 11279 C C . TYR G 1 219 ? 144.891 171.271 166.160 1.00 72.38 219 TYR G C 1
ATOM 11280 O O . TYR G 1 219 ? 143.941 170.638 166.633 1.00 72.38 219 TYR G O 1
ATOM 11289 N N . TRP G 1 220 ? 144.716 172.356 165.402 1.00 71.58 220 TRP G N 1
ATOM 11290 C CA . TRP G 1 220 ? 143.374 172.849 165.116 1.00 71.58 220 TRP G CA 1
ATOM 11291 C C . TRP G 1 220 ? 142.584 171.855 164.276 1.00 71.58 220 TRP G C 1
ATOM 11292 O O . TRP G 1 220 ? 141.352 171.806 164.357 1.00 71.58 220 TRP G O 1
ATOM 11303 N N . SER G 1 221 ? 143.272 171.054 163.462 1.00 70.81 221 SER G N 1
ATOM 11304 C CA . SER G 1 221 ? 142.579 170.053 162.657 1.00 70.81 221 SER G CA 1
ATOM 11305 C C . SER G 1 221 ? 142.115 168.884 163.516 1.00 70.81 221 SER G C 1
ATOM 11306 O O . SER G 1 221 ? 141.258 168.096 163.102 1.00 70.81 221 SER G O 1
ATOM 11309 N N . HIS G 1 222 ? 142.675 168.750 164.718 1.00 75.12 222 HIS G N 1
ATOM 11310 C CA . HIS G 1 222 ? 142.216 167.716 165.639 1.00 75.12 222 HIS G CA 1
ATOM 11311 C C . HIS G 1 222 ? 141.047 168.220 166.476 1.00 75.12 222 HIS G C 1
ATOM 11312 O O . HIS G 1 222 ? 140.151 167.451 166.844 1.00 75.12 222 HIS G O 1
ATOM 11319 N N . TYR G 1 223 ? 141.046 169.516 166.796 1.00 75.63 223 TYR G N 1
ATOM 11320 C CA . TYR G 1 223 ? 139.950 170.095 167.563 1.00 75.63 223 TYR G CA 1
ATOM 11321 C C . TYR G 1 223 ? 138.651 170.072 166.768 1.00 75.63 223 TYR G C 1
ATOM 11322 O O . TYR G 1 223 ? 137.556 170.022 167.340 1.00 75.63 223 TYR G O 1
ATOM 11331 N N . ILE G 1 224 ? 138.756 170.118 165.439 1.00 74.73 224 ILE G N 1
ATOM 11332 C CA . ILE G 1 224 ? 137.567 170.082 164.591 1.00 74.73 224 ILE G CA 1
ATOM 11333 C C . ILE G 1 224 ? 136.850 168.748 164.747 1.00 74.73 224 ILE G C 1
ATOM 11334 O O . ILE G 1 224 ? 135.623 168.691 164.893 1.00 74.73 224 ILE G O 1
ATOM 11339 N N . ASP G 1 225 ? 137.609 167.653 164.724 1.00 76.64 225 ASP G N 1
ATOM 11340 C CA . ASP G 1 225 ? 136.999 166.328 164.723 1.00 76.64 225 ASP G CA 1
ATOM 11341 C C . ASP G 1 225 ? 136.439 165.965 166.093 1.00 76.64 225 ASP G C 1
ATOM 11342 O O . ASP G 1 225 ? 135.354 165.382 166.193 1.00 76.64 225 ASP G O 1
ATOM 11347 N N . ILE G 1 226 ? 137.166 166.294 167.163 1.00 77.08 226 ILE G N 1
ATOM 11348 C CA . ILE G 1 226 ? 136.727 165.883 168.494 1.00 77.08 226 ILE G CA 1
ATOM 11349 C C . ILE G 1 226 ? 135.478 166.647 168.911 1.00 77.08 226 ILE G C 1
ATOM 11350 O O . ILE G 1 226 ? 134.589 166.097 169.570 1.00 77.08 226 ILE G O 1
ATOM 11355 N N . GLU G 1 227 ? 135.386 167.924 168.539 1.00 79.36 227 GLU G N 1
ATOM 11356 C CA . GLU G 1 227 ? 134.175 168.683 168.823 1.00 79.36 227 GLU G CA 1
ATOM 11357 C C . GLU G 1 227 ? 132.980 168.159 168.041 1.00 79.36 227 GLU G C 1
ATOM 11358 O O . GLU G 1 227 ? 131.838 168.352 168.470 1.00 79.36 227 GLU G O 1
ATOM 11364 N N . ARG G 1 228 ? 133.217 167.496 166.910 1.00 76.92 228 ARG G N 1
ATOM 11365 C CA . ARG G 1 228 ? 132.127 166.898 166.148 1.00 76.92 228 ARG G CA 1
ATOM 11366 C C . ARG G 1 228 ? 131.587 165.655 166.844 1.00 76.92 228 ARG G C 1
ATOM 11367 O O . ARG G 1 228 ? 130.383 165.557 167.109 1.00 76.92 228 ARG G O 1
ATOM 11375 N N . LYS G 1 229 ? 132.465 164.695 167.149 1.00 78.84 229 LYS G N 1
ATOM 11376 C CA . LYS G 1 229 ? 132.028 163.456 167.779 1.00 78.84 229 LYS G CA 1
ATOM 11377 C C . LYS G 1 229 ? 131.471 163.676 169.179 1.00 78.84 229 LYS G C 1
ATOM 11378 O O . LYS G 1 229 ? 130.666 162.863 169.645 1.00 78.84 229 LYS G O 1
ATOM 11384 N N . LEU G 1 230 ? 131.881 164.746 169.864 1.00 78.52 230 LEU G N 1
ATOM 11385 C CA . LEU G 1 230 ? 131.302 165.043 171.168 1.00 78.52 230 LEU G CA 1
ATOM 11386 C C . LEU G 1 230 ? 129.901 165.627 171.044 1.00 78.52 230 LEU G C 1
ATOM 11387 O O . LEU G 1 230 ? 129.066 165.416 171.928 1.00 78.52 230 LEU G O 1
ATOM 11392 N N . PHE G 1 231 ? 129.632 166.357 169.962 1.00 77.86 231 PHE G N 1
ATOM 11393 C CA . PHE G 1 231 ? 128.320 166.970 169.784 1.00 77.86 231 PHE G CA 1
ATOM 11394 C C . PHE G 1 231 ? 127.251 165.919 169.509 1.00 77.86 231 PHE G C 1
ATOM 11395 O O . PHE G 1 231 ? 126.133 166.003 170.029 1.00 77.86 231 PHE G O 1
ATOM 11403 N N . ASP G 1 232 ? 127.578 164.922 168.683 1.00 78.49 232 ASP G N 1
ATOM 11404 C CA . ASP G 1 232 ? 126.593 163.917 168.297 1.00 78.49 232 ASP G CA 1
ATOM 11405 C C . ASP G 1 232 ? 126.105 163.112 169.493 1.00 78.49 232 ASP G C 1
ATOM 11406 O O . ASP G 1 232 ? 124.897 162.946 169.691 1.00 78.49 232 ASP G O 1
ATOM 11411 N N . GLU G 1 233 ? 127.031 162.602 170.305 1.00 80.23 233 GLU G N 1
ATOM 11412 C CA . GLU G 1 233 ? 126.633 161.736 171.409 1.00 80.23 233 GLU G CA 1
ATOM 11413 C C . GLU G 1 233 ? 125.950 162.525 172.519 1.00 80.23 233 GLU G C 1
ATOM 11414 O O . GLU G 1 233 ? 125.282 161.943 173.382 1.00 80.23 233 GLU G O 1
ATOM 11420 N N . THR G 1 234 ? 126.099 163.850 172.515 1.00 78.60 234 THR G N 1
ATOM 11421 C CA . THR G 1 234 ? 125.299 164.688 173.394 1.00 78.60 234 THR G CA 1
ATOM 11422 C C . THR G 1 234 ? 123.916 164.968 172.821 1.00 78.60 234 THR G C 1
ATOM 11423 O O . THR G 1 234 ? 123.025 165.384 173.566 1.00 78.60 234 THR G O 1
ATOM 11427 N N . CYS G 1 235 ? 123.721 164.750 171.521 1.00 80.03 235 CYS G N 1
ATOM 11428 C CA . CYS G 1 235 ? 122.416 164.884 170.890 1.00 80.03 235 CYS G CA 1
ATOM 11429 C C . CYS G 1 235 ? 121.593 163.605 170.953 1.00 80.03 235 CYS G C 1
ATOM 11430 O O . CYS G 1 235 ? 120.370 163.670 170.799 1.00 80.03 235 CYS G O 1
ATOM 11433 N N . THR G 1 236 ? 122.230 162.453 171.170 1.00 77.46 236 THR G N 1
ATOM 11434 C CA . THR G 1 236 ? 121.511 161.188 171.223 1.00 77.46 236 THR G CA 1
ATOM 11435 C C . THR G 1 236 ? 121.270 160.749 172.660 1.00 77.46 236 THR G C 1
ATOM 11436 O O . THR G 1 236 ? 120.956 159.583 172.911 1.00 77.46 236 THR G O 1
ATOM 11440 N N . GLU G 1 237 ? 121.415 161.668 173.609 1.00 80.36 237 GLU G N 1
ATOM 11441 C CA . GLU G 1 237 ? 121.105 161.360 174.998 1.00 80.36 237 GLU G CA 1
ATOM 11442 C C . GLU G 1 237 ? 120.138 162.386 175.567 1.00 80.36 237 GLU G C 1
ATOM 11443 O O . GLU G 1 237 ? 119.290 162.051 176.400 1.00 80.36 237 GLU G O 1
ATOM 11449 N N . HIS G 1 238 ? 120.255 163.638 175.128 1.00 80.28 238 HIS G N 1
ATOM 11450 C CA . HIS G 1 238 ? 119.251 164.633 175.474 1.00 80.28 238 HIS G CA 1
ATOM 11451 C C . HIS G 1 238 ? 117.941 164.390 174.738 1.00 80.28 238 HIS G C 1
ATOM 11452 O O . HIS G 1 238 ? 116.894 164.875 175.181 1.00 80.28 238 HIS G O 1
ATOM 11459 N N . ALA G 1 239 ? 117.975 163.650 173.629 1.00 79.29 239 ALA G N 1
ATOM 11460 C CA . ALA G 1 239 ? 116.749 163.304 172.919 1.00 79.29 239 ALA G CA 1
ATOM 11461 C C . ALA G 1 239 ? 116.153 162.007 173.452 1.00 79.29 239 ALA G C 1
ATOM 11462 O O . ALA G 1 239 ? 114.928 161.845 173.485 1.00 79.29 239 ALA G O 1
ATOM 11464 N N . LYS G 1 240 ? 117.007 161.072 173.880 1.00 78.67 240 LYS G N 1
ATOM 11465 C CA . LYS G 1 240 ? 116.540 159.779 174.365 1.00 78.67 240 LYS G CA 1
ATOM 11466 C C . LYS G 1 240 ? 115.742 159.881 175.660 1.00 78.67 240 LYS G C 1
ATOM 11467 O O . LYS G 1 240 ? 115.056 158.919 176.021 1.00 78.67 240 LYS G O 1
ATOM 11473 N N . ALA G 1 241 ? 115.808 161.009 176.360 1.00 76.82 241 ALA G N 1
ATOM 11474 C CA . ALA G 1 241 ? 114.977 161.220 177.535 1.00 76.82 241 ALA G CA 1
ATOM 11475 C C . ALA G 1 241 ? 113.588 161.737 177.186 1.00 76.82 241 ALA G C 1
ATOM 11476 O O . ALA G 1 241 ? 112.668 161.591 177.996 1.00 76.82 241 ALA G O 1
ATOM 11478 N N . PHE G 1 242 ? 113.421 162.332 176.007 1.00 78.97 242 PHE G N 1
ATOM 11479 C CA . PHE G 1 242 ? 112.114 162.741 175.507 1.00 78.97 242 PHE G CA 1
ATOM 11480 C C . PHE G 1 242 ? 111.433 161.642 174.706 1.00 78.97 242 PHE G C 1
ATOM 11481 O O . PHE G 1 242 ? 110.209 161.663 174.543 1.00 78.97 242 PHE G O 1
ATOM 11489 N N . ALA G 1 243 ? 112.206 160.683 174.196 1.00 78.77 243 ALA G N 1
ATOM 11490 C CA . ALA G 1 243 ? 111.626 159.560 173.469 1.00 78.77 243 ALA G CA 1
ATOM 11491 C C . ALA G 1 243 ? 110.754 158.707 174.382 1.00 78.77 243 ALA G C 1
ATOM 11492 O O . ALA G 1 243 ? 109.602 158.401 174.052 1.00 78.77 243 ALA G O 1
ATOM 11494 N N . LYS G 1 244 ? 111.290 158.314 175.543 1.00 78.25 244 LYS G N 1
ATOM 11495 C CA . LYS G 1 244 ? 110.549 157.487 176.490 1.00 78.25 244 LYS G CA 1
ATOM 11496 C C . LYS G 1 244 ? 109.243 158.122 176.952 1.00 78.25 244 LYS G C 1
ATOM 11497 O O . LYS G 1 244 ? 108.302 157.389 177.273 1.00 78.25 244 LYS G O 1
ATOM 11503 N N . VAL G 1 245 ? 109.156 159.452 177.007 1.00 79.61 245 VAL G N 1
ATOM 11504 C CA . VAL G 1 245 ? 107.903 160.104 177.377 1.00 79.61 245 VAL G CA 1
ATOM 11505 C C . VAL G 1 245 ? 106.954 160.240 176.194 1.00 79.61 245 VAL G C 1
ATOM 11506 O O . VAL G 1 245 ? 105.745 160.431 176.403 1.00 79.61 245 VAL G O 1
ATOM 11510 N N . CYS G 1 246 ? 107.453 160.127 174.962 1.00 78.98 246 CYS G N 1
ATOM 11511 C CA . CYS G 1 246 ? 106.582 160.194 173.794 1.00 78.98 246 CYS G CA 1
ATOM 11512 C C . CYS G 1 246 ? 105.981 158.830 173.474 1.00 78.98 246 CYS G C 1
ATOM 11513 O O . CYS G 1 246 ? 104.799 158.729 173.133 1.00 78.98 246 CYS G O 1
ATOM 11516 N N . ILE G 1 247 ? 106.787 157.770 173.582 1.00 78.58 247 ILE G N 1
ATOM 11517 C CA . ILE G 1 247 ? 106.317 156.426 173.267 1.00 78.58 247 ILE G CA 1
ATOM 11518 C C . ILE G 1 247 ? 105.198 155.978 174.192 1.00 78.58 247 ILE G C 1
ATOM 11519 O O . ILE G 1 247 ? 104.150 155.530 173.719 1.00 78.58 247 ILE G O 1
ATOM 11524 N N . GLN G 1 248 ? 105.385 156.095 175.507 1.00 81.77 248 GLN G N 1
ATOM 11525 C CA . GLN G 1 248 ? 104.331 155.691 176.431 1.00 81.77 248 GLN G CA 1
ATOM 11526 C C . GLN G 1 248 ? 103.117 156.606 176.353 1.00 81.77 248 GLN G C 1
ATOM 11527 O O . GLN G 1 248 ? 102.023 156.214 176.774 1.00 81.77 248 GLN G O 1
ATOM 11533 N N . GLN G 1 249 ? 103.279 157.814 175.822 1.00 80.06 249 GLN G N 1
ATOM 11534 C CA . GLN G 1 249 ? 102.153 158.685 175.524 1.00 80.06 249 GLN G CA 1
ATOM 11535 C C . GLN G 1 249 ? 101.465 158.295 174.222 1.00 80.06 249 GLN G C 1
ATOM 11536 O O . GLN G 1 249 ? 100.284 158.605 174.038 1.00 80.06 249 GLN G O 1
ATOM 11542 N N . PHE G 1 250 ? 102.177 157.611 173.325 1.00 79.35 250 PHE G N 1
ATOM 11543 C CA . PHE G 1 250 ? 101.582 157.018 172.134 1.00 79.35 250 PHE G CA 1
ATOM 11544 C C . PHE G 1 250 ? 101.302 155.535 172.286 1.00 79.35 250 PHE G C 1
ATOM 11545 O O . PHE G 1 250 ? 100.600 154.969 171.439 1.00 79.35 250 PHE G O 1
ATOM 11547 N N . PHE G 1 251 ? 101.823 154.891 173.325 1.00 78.71 251 PHE G N 1
ATOM 11548 C CA . PHE G 1 251 ? 101.406 153.558 173.714 1.00 78.71 251 PHE G CA 1
ATOM 11549 C C . PHE G 1 251 ? 100.147 153.609 174.570 1.00 78.71 251 PHE G C 1
ATOM 11550 O O . PHE G 1 251 ? 99.672 152.564 175.025 1.00 78.71 251 PHE G O 1
ATOM 11558 N N . GLU G 1 252 ? 99.606 154.811 174.791 1.00 81.33 252 GLU G N 1
ATOM 11559 C CA . GLU G 1 252 ? 98.293 155.036 175.377 1.00 81.33 252 GLU G CA 1
ATOM 11560 C C . GLU G 1 252 ? 97.153 154.718 174.428 1.00 81.33 252 GLU G C 1
ATOM 11561 O O . GLU G 1 252 ? 96.053 154.399 174.892 1.00 81.33 252 GLU G O 1
ATOM 11563 N N . ALA G 1 253 ? 97.385 154.799 173.121 1.00 78.97 253 ALA G N 1
ATOM 11564 C CA . ALA G 1 253 ? 96.313 154.660 172.159 1.00 78.97 253 ALA G CA 1
ATOM 11565 C C . ALA G 1 253 ? 96.044 153.231 171.744 1.00 78.97 253 ALA G C 1
ATOM 11566 O O . ALA G 1 253 ? 94.895 152.785 171.746 1.00 78.97 253 ALA G O 1
ATOM 11568 N N . MET G 1 254 ? 97.096 152.508 171.378 1.00 78.07 254 MET G N 1
ATOM 11569 C CA . MET G 1 254 ? 96.968 151.157 170.850 1.00 78.07 254 MET G CA 1
ATOM 11570 C C . MET G 1 254 ? 96.984 150.081 171.929 1.00 78.07 254 MET G C 1
ATOM 11571 O O . MET G 1 254 ? 97.266 148.919 171.614 1.00 78.07 254 MET G O 1
ATOM 11576 N N . ASN G 1 255 ? 96.703 150.432 173.183 1.00 79.25 255 ASN G N 1
ATOM 11577 C CA . ASN G 1 255 ? 96.629 149.448 174.256 1.00 79.25 255 ASN G CA 1
ATOM 11578 C C . ASN G 1 255 ? 95.227 149.267 174.811 1.00 79.25 255 ASN G C 1
ATOM 11579 O O . ASN G 1 255 ? 94.996 148.329 175.581 1.00 79.25 255 ASN G O 1
ATOM 11581 N N . HIS G 1 256 ? 94.285 150.127 174.436 1.00 76.99 256 HIS G N 1
ATOM 11582 C CA . HIS G 1 256 ? 92.921 150.035 174.943 1.00 76.99 256 HIS G CA 1
ATOM 11583 C C . HIS G 1 256 ? 91.960 149.586 173.848 1.00 76.99 256 HIS G C 1
ATOM 11584 O O . HIS G 1 256 ? 91.785 148.391 173.614 1.00 76.99 256 HIS G O 1
ATOM 11586 N N . GLY H 1 25 ? 126.137 159.310 144.309 1.00 66.38 25 GLY H N 1
ATOM 11587 C CA . GLY H 1 25 ? 126.954 158.141 144.043 1.00 66.38 25 GLY H CA 1
ATOM 11588 C C . GLY H 1 25 ? 126.317 157.177 143.062 1.00 66.38 25 GLY H C 1
ATOM 11589 O O . GLY H 1 25 ? 126.605 157.216 141.866 1.00 66.38 25 GLY H O 1
ATOM 11590 N N . ILE H 1 26 ? 125.450 156.302 143.575 1.00 67.97 26 ILE H N 1
ATOM 11591 C CA . ILE H 1 26 ? 124.756 155.347 142.712 1.00 67.97 26 ILE H CA 1
ATOM 11592 C C . ILE H 1 26 ? 123.850 156.083 141.733 1.00 67.97 26 ILE H C 1
ATOM 11593 O O . ILE H 1 26 ? 123.691 155.678 140.576 1.00 67.97 26 ILE H O 1
ATOM 11595 N N . MET H 1 27 ? 123.237 157.177 142.190 1.00 66.10 27 MET H N 1
ATOM 11596 C CA . MET H 1 27 ? 122.381 157.977 141.321 1.00 66.10 27 MET H CA 1
ATOM 11597 C C . MET H 1 27 ? 123.176 158.562 140.159 1.00 66.10 27 MET H C 1
ATOM 11598 O O . MET H 1 27 ? 122.697 158.612 139.021 1.00 66.10 27 MET H O 1
ATOM 11600 N N . ALA H 1 28 ? 124.399 159.012 140.433 1.00 63.38 28 ALA H N 1
ATOM 11601 C CA . ALA H 1 28 ? 125.283 159.544 139.407 1.00 63.38 28 ALA H CA 1
ATOM 11602 C C . ALA H 1 28 ? 125.896 158.451 138.542 1.00 63.38 28 ALA H C 1
ATOM 11603 O O . ALA H 1 28 ? 126.215 158.701 137.376 1.00 63.38 28 ALA H O 1
ATOM 11605 N N . LEU H 1 29 ? 126.066 157.244 139.086 1.00 67.79 29 LEU H N 1
ATOM 11606 C CA . LEU H 1 29 ? 126.544 156.127 138.282 1.00 67.79 29 LEU H CA 1
ATOM 11607 C C . LEU H 1 29 ? 125.442 155.552 137.405 1.00 67.79 29 LEU H C 1
ATOM 11608 O O . LEU H 1 29 ? 125.723 155.051 136.310 1.00 67.79 29 LEU H O 1
ATOM 11610 N N . ALA H 1 30 ? 124.190 155.610 137.866 1.00 67.58 30 ALA H N 1
ATOM 11611 C CA . ALA H 1 30 ? 123.074 155.167 137.037 1.00 67.58 30 ALA H CA 1
ATOM 11612 C C . ALA H 1 30 ? 122.676 156.226 136.018 1.00 67.58 30 ALA H C 1
ATOM 11613 O O . ALA H 1 30 ? 121.814 155.974 135.171 1.00 67.58 30 ALA H O 1
ATOM 11615 N N . SER H 1 31 ? 123.282 157.414 136.089 1.00 58.62 31 SER H N 1
ATOM 11616 C CA . SER H 1 31 ? 122.966 158.462 135.124 1.00 58.62 31 SER H CA 1
ATOM 11617 C C . SER H 1 31 ? 123.846 158.367 133.885 1.00 58.62 31 SER H C 1
ATOM 11618 O O . SER H 1 31 ? 123.400 158.699 132.781 1.00 58.62 31 SER H O 1
ATOM 11621 N N . ALA H 1 32 ? 125.095 157.926 134.045 1.00 63.46 32 ALA H N 1
ATOM 11622 C CA . ALA H 1 32 ? 125.991 157.810 132.899 1.00 63.46 32 ALA H CA 1
ATOM 11623 C C . ALA H 1 32 ? 125.875 156.449 132.228 1.00 63.46 32 ALA H C 1
ATOM 11624 O O . ALA H 1 32 ? 126.057 156.345 131.010 1.00 63.46 32 ALA H O 1
ATOM 11626 N N . GLN H 1 33 ? 125.580 155.398 132.995 1.00 68.72 33 GLN H N 1
ATOM 11627 C CA . GLN H 1 33 ? 125.412 154.071 132.417 1.00 68.72 33 GLN H CA 1
ATOM 11628 C C . GLN H 1 33 ? 124.002 153.831 131.899 1.00 68.72 33 GLN H C 1
ATOM 11629 O O . GLN H 1 33 ? 123.764 152.806 131.251 1.00 68.72 33 GLN H O 1
ATOM 11635 N N . MET H 1 34 ? 123.069 154.739 132.175 1.00 62.58 34 MET H N 1
ATOM 11636 C CA . MET H 1 34 ? 121.757 154.711 131.544 1.00 62.58 34 MET H CA 1
ATOM 11637 C C . MET H 1 34 ? 121.756 155.415 130.196 1.00 62.58 34 MET H C 1
ATOM 11638 O O . MET H 1 34 ? 120.780 155.297 129.447 1.00 62.58 34 MET H O 1
ATOM 11643 N N . TYR H 1 35 ? 122.834 156.133 129.873 1.00 49.30 35 TYR H N 1
ATOM 11644 C CA . TYR H 1 35 ? 122.935 156.831 128.597 1.00 49.30 35 TYR H CA 1
ATOM 11645 C C . TYR H 1 35 ? 123.404 155.903 127.484 1.00 49.30 35 TYR H C 1
ATOM 11646 O O . TYR H 1 35 ? 123.016 156.076 126.323 1.00 49.30 35 TYR H O 1
ATOM 11655 N N . SER H 1 36 ? 124.240 154.917 127.815 1.00 56.55 36 SER H N 1
ATOM 11656 C CA . SER H 1 36 ? 124.776 154.030 126.788 1.00 56.55 36 SER H CA 1
ATOM 11657 C C . SER H 1 36 ? 123.785 152.924 126.445 1.00 56.55 36 SER H C 1
ATOM 11658 O O . SER H 1 36 ? 123.779 152.407 125.322 1.00 56.55 36 SER H O 1
ATOM 11661 N N . ALA H 1 37 ? 122.935 152.547 127.401 1.00 53.54 37 ALA H N 1
ATOM 11662 C CA . ALA H 1 37 ? 121.906 151.548 127.148 1.00 53.54 37 ALA H CA 1
ATOM 11663 C C . ALA H 1 37 ? 120.752 152.089 126.319 1.00 53.54 37 ALA H C 1
ATOM 11664 O O . ALA H 1 37 ? 120.123 151.321 125.581 1.00 53.54 37 ALA H O 1
ATOM 11666 N N . PHE H 1 38 ? 120.459 153.383 126.422 1.00 42.19 38 PHE H N 1
ATOM 11667 C CA . PHE H 1 38 ? 119.412 154.010 125.623 1.00 42.19 38 PHE H CA 1
ATOM 11668 C C . PHE H 1 38 ? 119.992 154.383 124.265 1.00 42.19 38 PHE H C 1
ATOM 11669 O O . PHE H 1 38 ? 120.996 155.096 124.186 1.00 42.19 38 PHE H O 1
ATOM 11677 N N . ASP H 1 39 ? 119.363 153.904 123.196 1.00 40.02 39 ASP H N 1
ATOM 11678 C CA . ASP H 1 39 ? 119.853 154.177 121.856 1.00 40.02 39 ASP H CA 1
ATOM 11679 C C . ASP H 1 39 ? 119.289 155.498 121.340 1.00 40.02 39 ASP H C 1
ATOM 11680 O O . ASP H 1 39 ? 118.081 155.748 121.368 1.00 40.02 39 ASP H O 1
ATOM 11685 N N . PHE H 1 40 ? 120.182 156.352 120.848 1.00 26.21 40 PHE H N 1
ATOM 11686 C CA . PHE H 1 40 ? 119.777 157.589 120.196 1.00 26.21 40 PHE H CA 1
ATOM 11687 C C . PHE H 1 40 ? 119.709 157.321 118.703 1.00 26.21 40 PHE H C 1
ATOM 11688 O O . PHE H 1 40 ? 120.744 157.125 118.061 1.00 26.21 40 PHE H O 1
ATOM 11696 N N . ASN H 1 41 ? 118.497 157.310 118.159 1.00 22.98 41 ASN H N 1
ATOM 11697 C CA . ASN H 1 41 ? 118.318 157.229 116.713 1.00 22.98 41 ASN H CA 1
ATOM 11698 C C . ASN H 1 41 ? 117.475 158.419 116.292 1.00 22.98 41 ASN H C 1
ATOM 11699 O O . ASN H 1 41 ? 116.439 158.686 116.905 1.00 22.98 41 ASN H O 1
ATOM 11704 N N . CYS H 1 42 ? 117.917 159.137 115.296 1.00 21.19 42 CYS H N 1
ATOM 11705 C CA . CYS H 1 42 ? 116.946 160.205 115.175 1.00 21.19 42 CYS H CA 1
ATOM 11706 C C . CYS H 1 42 ? 116.201 160.108 113.848 1.00 21.19 42 CYS H C 1
ATOM 11707 O O . CYS H 1 42 ? 116.616 159.370 112.953 1.00 21.19 42 CYS H O 1
ATOM 11710 N N . PRO H 1 43 ? 115.082 160.819 113.690 1.00 20.23 43 PRO H N 1
ATOM 11711 C CA . PRO H 1 43 ? 114.214 160.563 112.530 1.00 20.23 43 PRO H CA 1
ATOM 11712 C C . PRO H 1 43 ? 114.829 160.939 111.197 1.00 20.23 43 PRO H C 1
ATOM 11713 O O . PRO H 1 43 ? 114.467 160.335 110.181 1.00 20.23 43 PRO H O 1
ATOM 11717 N N . CYS H 1 44 ? 115.744 161.902 111.175 1.00 21.88 44 CYS H N 1
ATOM 11718 C CA . CYS H 1 44 ? 116.209 162.583 109.966 1.00 21.88 44 CYS H CA 1
ATOM 11719 C C . CYS H 1 44 ? 115.038 162.943 109.051 1.00 21.88 44 CYS H C 1
ATOM 11720 O O . CYS H 1 44 ? 114.919 162.487 107.916 1.00 21.88 44 CYS H O 1
ATOM 11723 N N . LEU H 1 45 ? 114.175 163.793 109.586 1.00 20.68 45 LEU H N 1
ATOM 11724 C CA . LEU H 1 45 ? 113.078 164.435 108.873 1.00 20.68 45 LEU H CA 1
ATOM 11725 C C . LEU H 1 45 ? 113.096 165.917 109.186 1.00 20.68 45 LEU H C 1
ATOM 11726 O O . LEU H 1 45 ? 113.422 166.326 110.306 1.00 20.68 45 LEU H O 1
ATOM 11731 N N . PRO H 1 46 ? 112.724 166.763 108.222 1.00 24.33 46 PRO H N 1
ATOM 11732 C CA . PRO H 1 46 ? 113.035 168.196 108.358 1.00 24.33 46 PRO H CA 1
ATOM 11733 C C . PRO H 1 46 ? 112.251 168.925 109.436 1.00 24.33 46 PRO H C 1
ATOM 11734 O O . PRO H 1 46 ? 112.478 170.124 109.631 1.00 24.33 46 PRO H O 1
ATOM 11738 N N . GLY H 1 47 ? 111.337 168.265 110.139 1.00 20.99 47 GLY H N 1
ATOM 11739 C CA . GLY H 1 47 ? 110.643 168.944 111.218 1.00 20.99 47 GLY H CA 1
ATOM 11740 C C . GLY H 1 47 ? 110.722 168.230 112.550 1.00 20.99 47 GLY H C 1
ATOM 11741 O O . GLY H 1 47 ? 110.595 168.849 113.609 1.00 20.99 47 GLY H O 1
ATOM 11742 N N . TYR H 1 48 ? 110.961 166.919 112.503 1.00 22.58 48 TYR H N 1
ATOM 11743 C CA . TYR H 1 48 ? 110.975 166.117 113.720 1.00 22.58 48 TYR H CA 1
ATOM 11744 C C . TYR H 1 48 ? 112.350 166.108 114.367 1.00 22.58 48 TYR H C 1
ATOM 11745 O O . TYR H 1 48 ? 112.491 165.663 115.510 1.00 22.58 48 TYR H O 1
ATOM 11754 N N . ASN H 1 49 ? 113.371 166.577 113.648 1.00 19.84 49 ASN H N 1
ATOM 11755 C CA . ASN H 1 49 ? 114.741 166.528 114.146 1.00 19.84 49 ASN H CA 1
ATOM 11756 C C . ASN H 1 49 ? 114.899 167.354 115.417 1.00 19.84 49 ASN H C 1
ATOM 11757 O O . ASN H 1 49 ? 115.414 166.874 116.431 1.00 19.84 49 ASN H O 1
ATOM 11762 N N . ALA H 1 50 ? 114.452 168.611 115.375 1.00 18.88 50 ALA H N 1
ATOM 11763 C CA . ALA H 1 50 ? 114.609 169.505 116.515 1.00 18.88 50 ALA H CA 1
ATOM 11764 C C . ALA H 1 50 ? 113.709 169.129 117.683 1.00 18.88 50 ALA H C 1
ATOM 11765 O O . ALA H 1 50 ? 114.153 169.191 118.833 1.00 18.88 50 ALA H O 1
ATOM 11767 N N . ALA H 1 51 ? 112.458 168.747 117.417 1.00 15.06 51 ALA H N 1
ATOM 11768 C CA . ALA H 1 51 ? 111.541 168.385 118.494 1.00 15.06 51 ALA H CA 1
ATOM 11769 C C . ALA H 1 51 ? 111.995 167.118 119.205 1.00 15.06 51 ALA H C 1
ATOM 11770 O O . ALA H 1 51 ? 111.889 167.009 120.430 1.00 15.06 51 ALA H O 1
ATOM 11772 N N . TYR H 1 52 ? 112.496 166.142 118.449 1.00 15.75 52 TYR H N 1
ATOM 11773 C CA . TYR H 1 52 ? 112.953 164.899 119.057 1.00 15.75 52 TYR H CA 1
ATOM 11774 C C . TYR H 1 52 ? 114.175 165.127 119.937 1.00 15.75 52 TYR H C 1
ATOM 11775 O O . TYR H 1 52 ? 114.301 164.510 120.999 1.00 15.75 52 TYR H O 1
ATOM 11784 N N . SER H 1 53 ? 115.080 166.019 119.525 1.00 17.58 53 SER H N 1
ATOM 11785 C CA . SER H 1 53 ? 116.324 166.208 120.266 1.00 17.58 53 SER H CA 1
ATOM 11786 C C . SER H 1 53 ? 116.127 167.113 121.474 1.00 17.58 53 SER H C 1
ATOM 11787 O O . SER H 1 53 ? 116.809 166.953 122.491 1.00 17.58 53 SER H O 1
ATOM 11790 N N . ALA H 1 54 ? 115.213 168.076 121.379 1.00 16.45 54 ALA H N 1
ATOM 11791 C CA . ALA H 1 54 ? 114.899 168.907 122.533 1.00 16.45 54 ALA H CA 1
ATOM 11792 C C . ALA H 1 54 ? 114.311 168.097 123.680 1.00 16.45 54 ALA H C 1
ATOM 11793 O O . ALA H 1 54 ? 114.530 168.445 124.843 1.00 16.45 54 ALA H O 1
ATOM 11795 N N . GLY H 1 55 ? 113.578 167.023 123.381 1.00 18.33 55 GLY H N 1
ATOM 11796 C CA . GLY H 1 55 ? 112.956 166.239 124.432 1.00 18.33 55 GLY H CA 1
ATOM 11797 C C . GLY H 1 55 ? 113.832 165.122 124.962 1.00 18.33 55 GLY H C 1
ATOM 11798 O O . GLY H 1 55 ? 113.600 164.623 126.065 1.00 18.33 55 GLY H O 1
ATOM 11799 N N . ILE H 1 56 ? 114.840 164.711 124.197 1.00 21.92 56 ILE H N 1
ATOM 11800 C CA . ILE H 1 56 ? 115.760 163.668 124.639 1.00 21.92 56 ILE H CA 1
ATOM 11801 C C . ILE H 1 56 ? 116.966 164.345 125.283 1.00 21.92 56 ILE H C 1
ATOM 11802 O O . ILE H 1 56 ? 117.988 163.709 125.555 1.00 21.92 56 ILE H O 1
ATOM 11807 N N . LEU H 1 57 ? 116.849 165.648 125.528 1.00 23.93 57 LEU H N 1
ATOM 11808 C CA . LEU H 1 57 ? 117.842 166.379 126.299 1.00 23.93 57 LEU H CA 1
ATOM 11809 C C . LEU H 1 57 ? 117.284 166.947 127.594 1.00 23.93 57 LEU H C 1
ATOM 11810 O O . LEU H 1 57 ? 118.048 167.127 128.545 1.00 23.93 57 LEU H O 1
ATOM 11815 N N . LEU H 1 58 ? 115.991 167.221 127.667 1.00 23.09 58 LEU H N 1
ATOM 11816 C CA . LEU H 1 58 ? 115.383 167.899 128.805 1.00 23.09 58 LEU H CA 1
ATOM 11817 C C . LEU H 1 58 ? 114.589 166.975 129.716 1.00 23.09 58 LEU H C 1
ATOM 11818 O O . LEU H 1 58 ? 114.518 167.229 130.919 1.00 23.09 58 LEU H O 1
ATOM 11823 N N . ALA H 1 59 ? 113.994 165.913 129.181 1.00 21.43 59 ALA H N 1
ATOM 11824 C CA . ALA H 1 59 ? 113.066 165.104 129.962 1.00 21.43 59 ALA H CA 1
ATOM 11825 C C . ALA H 1 59 ? 113.772 164.192 130.964 1.00 21.43 59 ALA H C 1
ATOM 11826 O O . ALA H 1 59 ? 113.417 164.203 132.147 1.00 21.43 59 ALA H O 1
ATOM 11828 N N . PRO H 1 60 ? 114.751 163.389 130.556 1.00 21.14 60 PRO H N 1
ATOM 11829 C CA . PRO H 1 60 ? 115.418 162.491 131.514 1.00 21.14 60 PRO H CA 1
ATOM 11830 C C . PRO H 1 60 ? 116.231 163.231 132.566 1.00 21.14 60 PRO H C 1
ATOM 11831 O O . PRO H 1 60 ? 116.469 162.678 133.649 1.00 21.14 60 PRO H O 1
ATOM 11835 N N . PRO H 1 61 ? 116.702 164.473 132.312 1.00 25.46 61 PRO H N 1
ATOM 11836 C CA . PRO H 1 61 ? 117.212 165.268 133.437 1.00 25.46 61 PRO H CA 1
ATOM 11837 C C . PRO H 1 61 ? 116.130 165.597 134.453 1.00 25.46 61 PRO H C 1
ATOM 11838 O O . PRO H 1 61 ? 116.367 165.542 135.662 1.00 25.46 61 PRO H O 1
ATOM 11842 N N . LEU H 1 62 ? 114.936 165.939 133.969 1.00 24.47 62 LEU H N 1
ATOM 11843 C CA . LEU H 1 62 ? 113.836 166.267 134.869 1.00 24.47 62 LEU H CA 1
ATOM 11844 C C . LEU H 1 62 ? 113.335 165.037 135.616 1.00 24.47 62 LEU H C 1
ATOM 11845 O O . LEU H 1 62 ? 112.712 165.165 136.674 1.00 24.47 62 LEU H O 1
ATOM 11850 N N . VAL H 1 63 ? 113.595 163.842 135.084 1.00 26.28 63 VAL H N 1
ATOM 11851 C CA . VAL H 1 63 ? 113.151 162.615 135.743 1.00 26.28 63 VAL H CA 1
ATOM 11852 C C . VAL H 1 63 ? 114.141 162.208 136.825 1.00 26.28 63 VAL H C 1
ATOM 11853 O O . VAL H 1 63 ? 113.770 161.603 137.836 1.00 26.28 63 VAL H O 1
ATOM 11857 N N . LEU H 1 64 ? 115.420 162.533 136.631 1.00 30.41 64 LEU H N 1
ATOM 11858 C CA . LEU H 1 64 ? 116.425 162.212 137.637 1.00 30.41 64 LEU H CA 1
ATOM 11859 C C . LEU H 1 64 ? 116.396 163.189 138.803 1.00 30.41 64 LEU H C 1
ATOM 11860 O O . LEU H 1 64 ? 116.943 162.884 139.868 1.00 30.41 64 LEU H O 1
ATOM 11865 N N . PHE H 1 65 ? 115.782 164.358 138.622 1.00 34.57 65 PHE H N 1
ATOM 11866 C CA . PHE H 1 65 ? 115.619 165.300 139.723 1.00 34.57 65 PHE H CA 1
ATOM 11867 C C . PHE H 1 65 ? 114.508 164.845 140.662 1.00 34.57 65 PHE H C 1
ATOM 11868 O O . PHE H 1 65 ? 114.706 164.743 141.878 1.00 34.57 65 PHE H O 1
ATOM 11876 N N . LEU H 1 66 ? 113.327 164.560 140.110 1.00 35.41 66 LEU H N 1
ATOM 11877 C CA . LEU H 1 66 ? 112.222 164.071 140.925 1.00 35.41 66 LEU H CA 1
ATOM 11878 C C . LEU H 1 66 ? 112.526 162.709 141.532 1.00 35.41 66 LEU H C 1
ATOM 11879 O O . LEU H 1 66 ? 111.974 162.363 142.581 1.00 35.41 66 LEU H O 1
ATOM 11884 N N . LEU H 1 67 ? 113.390 161.926 140.895 1.00 38.84 67 LEU H N 1
ATOM 11885 C CA . LEU H 1 67 ? 113.755 160.623 141.432 1.00 38.84 67 LEU H CA 1
ATOM 11886 C C . LEU H 1 67 ? 114.828 160.710 142.507 1.00 38.84 67 LEU H C 1
ATOM 11887 O O . LEU H 1 67 ? 115.263 159.671 143.012 1.00 38.84 67 LEU H O 1
ATOM 11892 N N . GLY H 1 68 ? 115.269 161.913 142.857 1.00 46.25 68 GLY H N 1
ATOM 11893 C CA . GLY H 1 68 ? 116.199 162.102 143.951 1.00 46.25 68 GLY H CA 1
ATOM 11894 C C . GLY H 1 68 ? 115.510 162.736 145.138 1.00 46.25 68 GLY H C 1
ATOM 11895 O O . GLY H 1 68 ? 115.906 162.528 146.287 1.00 46.25 68 GLY H O 1
ATOM 11896 N N . LEU H 1 69 ? 114.473 163.528 144.862 1.00 49.25 69 LEU H N 1
ATOM 11897 C CA . LEU H 1 69 ? 113.632 164.051 145.931 1.00 49.25 69 LEU H CA 1
ATOM 11898 C C . LEU H 1 69 ? 112.785 162.943 146.544 1.00 49.25 69 LEU H C 1
ATOM 11899 O O . LEU H 1 69 ? 112.661 162.842 147.769 1.00 49.25 69 LEU H O 1
ATOM 11904 N N . VAL H 1 70 ? 112.184 162.105 145.697 1.00 54.02 70 VAL H N 1
ATOM 11905 C CA . VAL H 1 70 ? 111.325 161.024 146.162 1.00 54.02 70 VAL H CA 1
ATOM 11906 C C . VAL H 1 70 ? 112.072 160.017 147.027 1.00 54.02 70 VAL H C 1
ATOM 11907 O O . VAL H 1 70 ? 111.469 159.391 147.903 1.00 54.02 70 VAL H O 1
ATOM 11911 N N . MET H 1 71 ? 113.382 159.860 146.829 1.00 61.16 71 MET H N 1
ATOM 11912 C CA . MET H 1 71 ? 114.069 158.738 147.458 1.00 61.16 71 MET H CA 1
ATOM 11913 C C . MET H 1 71 ? 115.018 159.172 148.569 1.00 61.16 71 MET H C 1
ATOM 11914 O O . MET H 1 71 ? 116.053 158.530 148.777 1.00 61.16 71 MET H O 1
ATOM 11919 N N . ASN H 1 72 ? 114.703 160.245 149.285 1.00 66.70 72 ASN H N 1
ATOM 11920 C CA . ASN H 1 72 ? 115.335 160.505 150.571 1.00 66.70 72 ASN H CA 1
ATOM 11921 C C . ASN H 1 72 ? 114.265 160.632 151.651 1.00 66.70 72 ASN H C 1
ATOM 11922 O O . ASN H 1 72 ? 113.139 161.061 151.388 1.00 66.70 72 ASN H O 1
ATOM 11927 N N . ASN H 1 73 ? 114.622 160.245 152.872 1.00 75.16 73 ASN H N 1
ATOM 11928 C CA . ASN H 1 73 ? 113.631 160.105 153.939 1.00 75.16 73 ASN H CA 1
ATOM 11929 C C . ASN H 1 73 ? 113.335 161.433 154.635 1.00 75.16 73 ASN H C 1
ATOM 11930 O O . ASN H 1 73 ? 113.366 161.530 155.861 1.00 75.16 73 ASN H O 1
ATOM 11935 N N . ASN H 1 74 ? 113.052 162.479 153.855 1.00 75.98 74 ASN H N 1
ATOM 11936 C CA . ASN H 1 74 ? 112.545 163.742 154.389 1.00 75.98 74 ASN H CA 1
ATOM 11937 C C . ASN H 1 74 ? 111.504 164.413 153.507 1.00 75.98 74 ASN H C 1
ATOM 11938 O O . ASN H 1 74 ? 111.075 165.524 153.840 1.00 75.98 74 ASN H O 1
ATOM 11943 N N . VAL H 1 75 ? 111.087 163.791 152.402 1.00 72.98 75 VAL H N 1
ATOM 11944 C CA . VAL H 1 75 ? 110.177 164.453 151.472 1.00 72.98 75 VAL H CA 1
ATOM 11945 C C . VAL H 1 75 ? 108.799 164.638 152.090 1.00 72.98 75 VAL H C 1
ATOM 11946 O O . VAL H 1 75 ? 108.093 165.604 151.775 1.00 72.98 75 VAL H O 1
ATOM 11950 N N . SER H 1 76 ? 108.393 163.727 152.973 1.00 77.63 76 SER H N 1
ATOM 11951 C CA . SER H 1 76 ? 107.074 163.827 153.591 1.00 77.63 76 SER H CA 1
ATOM 11952 C C . SER H 1 76 ? 107.096 164.773 154.783 1.00 77.63 76 SER H C 1
ATOM 11953 O O . SER H 1 76 ? 106.140 165.522 155.016 1.00 77.63 76 SER H O 1
ATOM 11956 N N . MET H 1 77 ? 108.184 164.746 155.558 1.00 80.02 77 MET H N 1
ATOM 11957 C CA . MET H 1 77 ? 108.257 165.548 156.775 1.00 80.02 77 MET H CA 1
ATOM 11958 C C . MET H 1 77 ? 108.206 167.039 156.472 1.00 80.02 77 MET H C 1
ATOM 11959 O O . MET H 1 77 ? 107.788 167.837 157.318 1.00 80.02 77 MET H O 1
ATOM 11964 N N . LEU H 1 78 ? 108.628 167.436 155.271 1.00 79.81 78 LEU H N 1
ATOM 11965 C CA . LEU H 1 78 ? 108.558 168.845 154.905 1.00 79.81 78 LEU H CA 1
ATOM 11966 C C . LEU H 1 78 ? 107.209 169.184 154.283 1.00 79.81 78 LEU H C 1
ATOM 11967 O O . LEU H 1 78 ? 106.812 170.355 154.245 1.00 79.81 78 LEU H O 1
ATOM 11972 N N . ALA H 1 79 ? 106.488 168.177 153.801 1.00 79.57 79 ALA H N 1
ATOM 11973 C CA . ALA H 1 79 ? 105.180 168.390 153.193 1.00 79.57 79 ALA H CA 1
ATOM 11974 C C . ALA H 1 79 ? 104.163 168.861 154.228 1.00 79.57 79 ALA H C 1
ATOM 11975 O O . ALA H 1 79 ? 103.154 169.476 153.887 1.00 79.57 79 ALA H O 1
ATOM 11977 N N . ARG H 1 89 ? 103.163 175.244 162.533 1.00 90.07 89 ARG H N 1
ATOM 11978 C CA . ARG H 1 89 ? 103.981 174.037 162.549 1.00 90.07 89 ARG H CA 1
ATOM 11979 C C . ARG H 1 89 ? 104.956 174.068 163.721 1.00 90.07 89 ARG H C 1
ATOM 11980 O O . ARG H 1 89 ? 105.430 175.131 164.119 1.00 90.07 89 ARG H O 1
ATOM 11988 N N . ALA H 1 90 ? 105.252 172.893 164.269 1.00 88.25 90 ALA H N 1
ATOM 11989 C CA . ALA H 1 90 ? 106.097 172.772 165.453 1.00 88.25 90 ALA H CA 1
ATOM 11990 C C . ALA H 1 90 ? 107.584 172.989 165.167 1.00 88.25 90 ALA H C 1
ATOM 11991 O O . ALA H 1 90 ? 108.376 172.833 166.111 1.00 88.25 90 ALA H O 1
ATOM 11993 N N . LYS H 1 91 ? 108.007 173.335 163.951 1.00 83.85 91 LYS H N 1
ATOM 11994 C CA . LYS H 1 91 ? 109.419 173.534 163.658 1.00 83.85 91 LYS H CA 1
ATOM 11995 C C . LYS H 1 91 ? 109.644 174.942 163.129 1.00 83.85 91 LYS H C 1
ATOM 11996 O O . LYS H 1 91 ? 108.827 175.466 162.369 1.00 83.85 91 LYS H O 1
ATOM 12002 N N . ASP H 1 92 ? 110.759 175.542 163.538 1.00 80.93 92 ASP H N 1
ATOM 12003 C CA . ASP H 1 92 ? 111.087 176.908 163.161 1.00 80.93 92 ASP H CA 1
ATOM 12004 C C . ASP H 1 92 ? 111.208 177.043 161.642 1.00 80.93 92 ASP H C 1
ATOM 12005 O O . ASP H 1 92 ? 111.668 176.124 160.960 1.00 80.93 92 ASP H O 1
ATOM 12010 N N . PRO H 1 93 ? 110.812 178.191 161.092 1.00 78.13 93 PRO H N 1
ATOM 12011 C CA . PRO H 1 93 ? 110.921 178.386 159.638 1.00 78.13 93 PRO H CA 1
ATOM 12012 C C . PRO H 1 93 ? 112.346 178.341 159.112 1.00 78.13 93 PRO H C 1
ATOM 12013 O O . PRO H 1 93 ? 112.558 177.926 157.966 1.00 78.13 93 PRO H O 1
ATOM 12017 N N . ALA H 1 94 ? 113.332 178.772 159.900 1.00 76.37 94 ALA H N 1
ATOM 12018 C CA . ALA H 1 94 ? 114.713 178.726 159.431 1.00 76.37 94 ALA H CA 1
ATOM 12019 C C . ALA H 1 94 ? 115.183 177.287 159.253 1.00 76.37 94 ALA H C 1
ATOM 12020 O O . ALA H 1 94 ? 115.925 176.975 158.316 1.00 76.37 94 ALA H O 1
ATOM 12022 N N . VAL H 1 95 ? 114.754 176.393 160.147 1.00 73.07 95 VAL H N 1
ATOM 12023 C CA . VAL H 1 95 ? 115.197 175.005 160.077 1.00 73.07 95 VAL H CA 1
ATOM 12024 C C . VAL H 1 95 ? 114.587 174.295 158.877 1.00 73.07 95 VAL H C 1
ATOM 12025 O O . VAL H 1 95 ? 115.174 173.349 158.340 1.00 73.07 95 VAL H O 1
ATOM 12029 N N . LEU H 1 96 ? 113.405 174.730 158.439 1.00 73.22 96 LEU H N 1
ATOM 12030 C CA . LEU H 1 96 ? 112.777 174.121 157.271 1.00 73.22 96 LEU H CA 1
ATOM 12031 C C . LEU H 1 96 ? 113.460 174.579 155.988 1.00 73.22 96 LEU H C 1
ATOM 12032 O O . LEU H 1 96 ? 113.728 173.777 155.087 1.00 73.22 96 LEU H O 1
ATOM 12037 N N . ARG H 1 97 ? 113.743 175.880 155.890 1.00 72.51 97 ARG H N 1
ATOM 12038 C CA . ARG H 1 97 ? 114.375 176.417 154.689 1.00 72.51 97 ARG H CA 1
ATOM 12039 C C . ARG H 1 97 ? 115.756 175.814 154.470 1.00 72.51 97 ARG H C 1
ATOM 12040 O O . ARG H 1 97 ? 116.140 175.528 153.331 1.00 72.51 97 ARG H O 1
ATOM 12048 N N . TYR H 1 98 ? 116.522 175.615 155.544 1.00 68.32 98 TYR H N 1
ATOM 12049 C CA . TYR H 1 98 ? 117.834 174.994 155.404 1.00 68.32 98 TYR H CA 1
ATOM 12050 C C . TYR H 1 98 ? 117.702 173.534 154.993 1.00 68.32 98 TYR H C 1
ATOM 12051 O O . TYR H 1 98 ? 118.460 173.036 154.154 1.00 68.32 98 TYR H O 1
ATOM 12060 N N . MET H 1 99 ? 116.741 172.825 155.588 1.00 67.85 99 MET H N 1
ATOM 12061 C CA . MET H 1 99 ? 116.611 171.393 155.341 1.00 67.85 99 MET H CA 1
ATOM 12062 C C . MET H 1 99 ? 115.980 171.125 153.981 1.00 67.85 99 MET H C 1
ATOM 12063 O O . MET H 1 99 ? 115.985 169.991 153.490 1.00 67.85 99 MET H O 1
ATOM 12068 N N . PHE H 1 100 ? 115.426 172.167 153.358 1.00 66.93 100 PHE H N 1
ATOM 12069 C CA . PHE H 1 100 ? 114.903 172.032 152.004 1.00 66.93 100 PHE H CA 1
ATOM 12070 C C . PHE H 1 100 ? 115.982 172.288 150.960 1.00 66.93 100 PHE H C 1
ATOM 12071 O O . PHE H 1 100 ? 116.187 171.458 150.068 1.00 66.93 100 PHE H O 1
ATOM 12079 N N . CYS H 1 101 ? 116.684 173.419 151.059 1.00 60.61 101 CYS H N 1
ATOM 12080 C CA . CYS H 1 101 ? 117.722 173.757 150.094 1.00 60.61 101 CYS H CA 1
ATOM 12081 C C . CYS H 1 101 ? 118.876 172.765 150.100 1.00 60.61 101 CYS H C 1
ATOM 12082 O O . CYS H 1 101 ? 119.518 172.577 149.062 1.00 60.61 101 CYS H O 1
ATOM 12085 N N . SER H 1 102 ? 119.155 172.126 151.236 1.00 57.61 102 SER H N 1
ATOM 12086 C CA . SER H 1 102 ? 120.155 171.066 151.254 1.00 57.61 102 SER H CA 1
ATOM 12087 C C . SER H 1 102 ? 119.621 169.788 150.625 1.00 57.61 102 SER H C 1
ATOM 12088 O O . SER H 1 102 ? 120.399 168.894 150.277 1.00 57.61 102 SER H O 1
ATOM 12091 N N . MET H 1 103 ? 118.301 169.685 150.473 1.00 56.36 103 MET H N 1
ATOM 12092 C CA . MET H 1 103 ? 117.697 168.488 149.897 1.00 56.36 103 MET H CA 1
ATOM 12093 C C . MET H 1 103 ? 117.823 168.491 148.380 1.00 56.36 103 MET H C 1
ATOM 12094 O O . MET H 1 103 ? 118.048 167.446 147.761 1.00 56.36 103 MET H O 1
ATOM 12099 N N . ALA H 1 104 ? 117.678 169.667 147.764 1.00 52.86 104 ALA H N 1
ATOM 12100 C CA . ALA H 1 104 ? 117.715 169.770 146.310 1.00 52.86 104 ALA H CA 1
ATOM 12101 C C . ALA H 1 104 ? 119.132 169.629 145.768 1.00 52.86 104 ALA H C 1
ATOM 12102 O O . ALA H 1 104 ? 119.343 169.043 144.702 1.00 52.86 104 ALA H O 1
ATOM 12104 N N . GLN H 1 105 ? 120.117 170.167 146.492 1.00 51.65 105 GLN H N 1
ATOM 12105 C CA . GLN H 1 105 ? 121.471 170.274 145.954 1.00 51.65 105 GLN H CA 1
ATOM 12106 C C . GLN H 1 105 ? 122.082 168.911 145.650 1.00 51.65 105 GLN H C 1
ATOM 12107 O O . GLN H 1 105 ? 122.972 168.803 144.800 1.00 51.65 105 GLN H O 1
ATOM 12113 N N . ARG H 1 106 ? 121.640 167.861 146.341 1.00 50.92 106 ARG H N 1
ATOM 12114 C CA . ARG H 1 106 ? 122.149 166.531 146.026 1.00 50.92 106 ARG H CA 1
ATOM 12115 C C . ARG H 1 106 ? 121.370 165.897 144.879 1.00 50.92 106 ARG H C 1
ATOM 12116 O O . ARG H 1 106 ? 121.839 164.936 144.258 1.00 50.92 106 ARG H O 1
ATOM 12124 N N . ALA H 1 107 ? 120.180 166.422 144.581 1.00 45.52 107 ALA H N 1
ATOM 12125 C CA . ALA H 1 107 ? 119.413 165.931 143.441 1.00 45.52 107 ALA H CA 1
ATOM 12126 C C . ALA H 1 107 ? 119.944 166.502 142.132 1.00 45.52 107 ALA H C 1
ATOM 12127 O O . ALA H 1 107 ? 119.484 166.130 141.047 1.00 45.52 107 ALA H O 1
ATOM 12129 N N . LEU H 1 108 ? 120.909 167.422 142.216 1.00 44.09 108 LEU H N 1
ATOM 12130 C CA . LEU H 1 108 ? 121.413 168.076 141.015 1.00 44.09 108 LEU H CA 1
ATOM 12131 C C . LEU H 1 108 ? 122.681 167.412 140.493 1.00 44.09 108 LEU H C 1
ATOM 12132 O O . LEU H 1 108 ? 123.287 167.909 139.540 1.00 44.09 108 LEU H O 1
ATOM 12137 N N . TRP H 1 109 ? 123.085 166.287 141.010 1.00 44.98 109 TRP H N 1
ATOM 12138 C CA . TRP H 1 109 ? 124.272 165.661 140.488 1.00 44.98 109 TRP H CA 1
ATOM 12139 C C . TRP H 1 109 ? 124.059 164.776 139.275 1.00 44.98 109 TRP H C 1
ATOM 12140 O O . TRP H 1 109 ? 124.972 164.602 138.550 1.00 44.98 109 TRP H O 1
ATOM 12151 N N . ALA H 1 110 ? 122.912 164.124 139.122 1.00 39.79 110 ALA H N 1
ATOM 12152 C CA . ALA H 1 110 ? 122.537 163.381 137.927 1.00 39.79 110 ALA H CA 1
ATOM 12153 C C . ALA H 1 110 ? 122.056 164.293 136.802 1.00 39.79 110 ALA H C 1
ATOM 12154 O O . ALA H 1 110 ? 122.463 164.104 135.650 1.00 39.79 110 ALA H O 1
ATOM 12156 N N . PRO H 1 111 ? 121.184 165.270 137.072 1.00 36.19 111 PRO H N 1
ATOM 12157 C CA . PRO H 1 111 ? 120.794 166.207 136.006 1.00 36.19 111 PRO H CA 1
ATOM 12158 C C . PRO H 1 111 ? 121.955 166.964 135.381 1.00 36.19 111 PRO H C 1
ATOM 12159 O O . PRO H 1 111 ? 121.833 167.433 134.243 1.00 36.19 111 PRO H O 1
ATOM 12163 N N . VAL H 1 112 ? 123.079 167.105 136.086 1.00 37.47 112 VAL H N 1
ATOM 12164 C CA . VAL H 1 112 ? 124.217 167.820 135.522 1.00 37.47 112 VAL H CA 1
ATOM 12165 C C . VAL H 1 112 ? 125.158 166.862 134.808 1.00 37.47 112 VAL H C 1
ATOM 12166 O O . VAL H 1 112 ? 125.720 167.200 133.761 1.00 37.47 112 VAL H O 1
ATOM 12170 N N . VAL H 1 113 ? 125.349 165.660 135.352 1.00 34.81 113 VAL H N 1
ATOM 12171 C CA . VAL H 1 113 ? 126.193 164.672 134.693 1.00 34.81 113 VAL H CA 1
ATOM 12172 C C . VAL H 1 113 ? 125.540 164.119 133.434 1.00 34.81 113 VAL H C 1
ATOM 12173 O O . VAL H 1 113 ? 126.244 163.669 132.523 1.00 34.81 113 VAL H O 1
ATOM 12177 N N . TRP H 1 114 ? 124.212 164.168 133.340 1.00 30.87 114 TRP H N 1
ATOM 12178 C CA . TRP H 1 114 ? 123.536 163.669 132.150 1.00 30.87 114 TRP H CA 1
ATOM 12179 C C . TRP H 1 114 ? 123.594 164.679 131.010 1.00 30.87 114 TRP H C 1
ATOM 12180 O O . TRP H 1 114 ? 123.787 164.296 129.852 1.00 30.87 114 TRP H O 1
ATOM 12191 N N . VAL H 1 115 ? 123.431 165.967 131.314 1.00 27.75 115 VAL H N 1
ATOM 12192 C CA . VAL H 1 115 ? 123.462 166.987 130.269 1.00 27.75 115 VAL H CA 1
ATOM 12193 C C . VAL H 1 115 ? 124.879 167.170 129.739 1.00 27.75 115 VAL H C 1
ATOM 12194 O O . VAL H 1 115 ? 125.080 167.591 128.595 1.00 27.75 115 VAL H O 1
ATOM 12198 N N . ALA H 1 116 ? 125.883 166.854 130.557 1.00 25.98 116 ALA H N 1
ATOM 12199 C CA . ALA H 1 116 ? 127.266 167.043 130.135 1.00 25.98 116 ALA H CA 1
ATOM 12200 C C . ALA H 1 116 ? 127.717 165.919 129.213 1.00 25.98 116 ALA H C 1
ATOM 12201 O O . ALA H 1 116 ? 128.424 166.154 128.229 1.00 25.98 116 ALA H O 1
ATOM 12203 N N . VAL H 1 117 ? 127.319 164.684 129.521 1.00 26.30 117 VAL H N 1
ATOM 12204 C CA . VAL H 1 117 ? 127.708 163.549 128.690 1.00 26.30 117 VAL H CA 1
ATOM 12205 C C . VAL H 1 117 ? 126.944 163.568 127.372 1.00 26.30 117 VAL H C 1
ATOM 12206 O O . VAL H 1 117 ? 127.383 162.989 126.372 1.00 26.30 117 VAL H O 1
ATOM 12210 N N . THR H 1 118 ? 125.797 164.247 127.344 1.00 25.96 118 THR H N 1
ATOM 12211 C CA . THR H 1 118 ? 125.015 164.328 126.116 1.00 25.96 118 THR H CA 1
ATOM 12212 C C . THR H 1 118 ? 125.599 165.356 125.156 1.00 25.96 118 THR H C 1
ATOM 12213 O O . THR H 1 118 ? 125.529 165.182 123.935 1.00 25.96 118 THR H O 1
ATOM 12217 N N . LEU H 1 119 ? 126.185 166.431 125.686 1.00 21.09 119 LEU H N 1
ATOM 12218 C CA . LEU H 1 119 ? 126.787 167.446 124.829 1.00 21.09 119 LEU H CA 1
ATOM 12219 C C . LEU H 1 119 ? 128.199 167.053 124.414 1.00 21.09 119 LEU H C 1
ATOM 12220 O O . LEU H 1 119 ? 128.698 167.504 123.378 1.00 21.09 119 LEU H O 1
ATOM 12225 N N . LEU H 1 120 ? 128.864 166.217 125.213 1.00 21.36 120 LEU H N 1
ATOM 12226 C CA . LEU H 1 120 ? 130.212 165.782 124.868 1.00 21.36 120 LEU H CA 1
ATOM 12227 C C . LEU H 1 120 ? 130.191 164.608 123.902 1.00 21.36 120 LEU H C 1
ATOM 12228 O O . LEU H 1 120 ? 131.249 164.085 123.540 1.00 21.36 120 LEU H O 1
ATOM 12233 N N . ASP H 1 121 ? 129.006 164.176 123.480 1.00 23.46 121 ASP H N 1
ATOM 12234 C CA . ASP H 1 121 ? 128.880 163.069 122.542 1.00 23.46 121 ASP H CA 1
ATOM 12235 C C . ASP H 1 121 ? 128.574 163.535 121.126 1.00 23.46 121 ASP H C 1
ATOM 12236 O O . ASP H 1 121 ? 129.082 162.944 120.168 1.00 23.46 121 ASP H O 1
ATOM 12241 N N . GLY H 1 122 ? 127.748 164.569 120.965 1.00 18.49 122 GLY H N 1
ATOM 12242 C CA . GLY H 1 122 ? 127.531 165.214 119.694 1.00 18.49 122 GLY H CA 1
ATOM 12243 C C . GLY H 1 122 ? 126.341 164.701 118.908 1.00 18.49 122 GLY H C 1
ATOM 12244 O O . GLY H 1 122 ? 125.948 165.333 117.922 1.00 18.49 122 GLY H O 1
ATOM 12245 N N . LYS H 1 123 ? 125.755 163.574 119.316 1.00 21.77 123 LYS H N 1
ATOM 12246 C CA . LYS H 1 123 ? 124.650 162.999 118.556 1.00 21.77 123 LYS H CA 1
ATOM 12247 C C . LYS H 1 123 ? 123.400 163.867 118.629 1.00 21.77 123 LYS H C 1
ATOM 12248 O O . LYS H 1 123 ? 122.702 164.045 117.627 1.00 21.77 123 LYS H O 1
ATOM 12254 N N . CYS H 1 124 ? 123.094 164.406 119.809 1.00 19.02 124 CYS H N 1
ATOM 12255 C CA . CYS H 1 124 ? 121.901 165.232 119.948 1.00 19.02 124 CYS H CA 1
ATOM 12256 C C . CYS H 1 124 ? 122.054 166.567 119.229 1.00 19.02 124 CYS H C 1
ATOM 12257 O O . CYS H 1 124 ? 121.102 167.047 118.606 1.00 19.02 124 CYS H O 1
ATOM 12260 N N . PHE H 1 125 ? 123.237 167.176 119.301 1.00 15.85 125 PHE H N 1
ATOM 12261 C CA . PHE H 1 125 ? 123.521 168.424 118.605 1.00 15.85 125 PHE H CA 1
ATOM 12262 C C . PHE H 1 125 ? 123.565 168.247 117.094 1.00 15.85 125 PHE H C 1
ATOM 12263 O O . PHE H 1 125 ? 123.208 169.173 116.357 1.00 15.85 125 PHE H O 1
ATOM 12271 N N . LEU H 1 126 ? 123.987 167.075 116.618 1.00 17.40 126 LEU H N 1
ATOM 12272 C CA . LEU H 1 126 ? 124.124 166.852 115.183 1.00 17.40 126 LEU H CA 1
ATOM 12273 C C . LEU H 1 126 ? 122.765 166.784 114.496 1.00 17.40 126 LEU H C 1
ATOM 12274 O O . LEU H 1 126 ? 122.574 167.356 113.417 1.00 17.40 126 LEU H O 1
ATOM 12279 N N . CYS H 1 127 ? 121.805 166.093 115.104 1.00 18.66 127 CYS H N 1
ATOM 12280 C CA . CYS H 1 127 ? 120.488 165.927 114.503 1.00 18.66 127 CYS H CA 1
ATOM 12281 C C . CYS H 1 127 ? 119.645 167.194 114.548 1.00 18.66 127 CYS H C 1
ATOM 12282 O O . CYS H 1 127 ? 118.949 167.485 113.574 1.00 18.66 127 CYS H O 1
ATOM 12285 N N . ALA H 1 128 ? 119.687 167.955 115.641 1.00 16.85 128 ALA H N 1
ATOM 12286 C CA . ALA H 1 128 ? 118.867 169.147 115.783 1.00 16.85 128 ALA H CA 1
ATOM 12287 C C . ALA H 1 128 ? 119.311 170.321 114.928 1.00 16.85 128 ALA H C 1
ATOM 12288 O O . ALA H 1 128 ? 118.475 171.172 114.609 1.00 16.85 128 ALA H O 1
ATOM 12290 N N . PHE H 1 129 ? 120.590 170.394 114.541 1.00 18.99 129 PHE H N 1
ATOM 12291 C CA . PHE H 1 129 ? 121.100 171.565 113.839 1.00 18.99 129 PHE H CA 1
ATOM 12292 C C . PHE H 1 129 ? 121.645 171.234 112.453 1.00 18.99 129 PHE H C 1
ATOM 12293 O O . PHE H 1 129 ? 122.119 172.137 111.758 1.00 18.99 129 PHE H O 1
ATOM 12301 N N . CYS H 1 130 ? 121.595 169.967 112.034 1.00 21.19 130 CYS H N 1
ATOM 12302 C CA . CYS H 1 130 ? 122.103 169.580 110.722 1.00 21.19 130 CYS H CA 1
ATOM 12303 C C . CYS H 1 130 ? 121.399 170.300 109.578 1.00 21.19 130 CYS H C 1
ATOM 12304 O O . CYS H 1 130 ? 122.019 170.534 108.537 1.00 21.19 130 CYS H O 1
ATOM 12307 N N . THR H 1 131 ? 120.129 170.665 109.749 1.00 24.07 131 THR H N 1
ATOM 12308 C CA . THR H 1 131 ? 119.381 171.309 108.675 1.00 24.07 131 THR H CA 1
ATOM 12309 C C . THR H 1 131 ? 119.829 172.740 108.420 1.00 24.07 131 THR H C 1
ATOM 12310 O O . THR H 1 131 ? 119.518 173.294 107.361 1.00 24.07 131 THR H O 1
ATOM 12314 N N . ALA H 1 132 ? 120.558 173.352 109.355 1.00 32.23 132 ALA H N 1
ATOM 12315 C CA . ALA H 1 132 ? 121.033 174.732 109.219 1.00 32.23 132 ALA H CA 1
ATOM 12316 C C . ALA H 1 132 ? 122.553 174.715 109.340 1.00 32.23 132 ALA H C 1
ATOM 12317 O O . ALA H 1 132 ? 123.106 174.954 110.414 1.00 32.23 132 ALA H O 1
ATOM 12319 N N . VAL H 1 133 ? 123.226 174.459 108.223 1.00 39.04 133 VAL H N 1
ATOM 12320 C CA . VAL H 1 133 ? 124.679 174.329 108.200 1.00 39.04 133 VAL H CA 1
ATOM 12321 C C . VAL H 1 133 ? 125.198 175.090 106.987 1.00 39.04 133 VAL H C 1
ATOM 12322 O O . VAL H 1 133 ? 124.560 175.061 105.925 1.00 39.04 133 VAL H O 1
ATOM 12326 N N . PRO H 1 134 ? 126.329 175.788 107.087 1.00 45.90 134 PRO H N 1
ATOM 12327 C CA . PRO H 1 134 ? 126.822 176.543 105.930 1.00 45.90 134 PRO H CA 1
ATOM 12328 C C . PRO H 1 134 ? 127.328 175.626 104.829 1.00 45.90 134 PRO H C 1
ATOM 12329 O O . PRO H 1 134 ? 128.400 175.027 104.951 1.00 45.90 134 PRO H O 1
ATOM 12333 N N . VAL H 1 135 ? 126.560 175.515 103.744 1.00 53.80 135 VAL H N 1
ATOM 12334 C CA . VAL H 1 135 ? 126.938 174.606 102.669 1.00 53.80 135 VAL H CA 1
ATOM 12335 C C . VAL H 1 135 ? 127.847 175.302 101.667 1.00 53.80 135 VAL H C 1
ATOM 12336 O O . VAL H 1 135 ? 128.541 174.642 100.884 1.00 53.80 135 VAL H O 1
ATOM 12340 N N . SER H 1 136 ? 127.861 176.636 101.667 1.00 60.12 136 SER H N 1
ATOM 12341 C CA . SER H 1 136 ? 128.792 177.368 100.820 1.00 60.12 136 SER H CA 1
ATOM 12342 C C . SER H 1 136 ? 130.225 177.246 101.313 1.00 60.12 136 SER H C 1
ATOM 12343 O O . SER H 1 136 ? 131.118 176.939 100.516 1.00 60.12 136 SER H O 1
ATOM 12346 N N . ALA H 1 137 ? 130.464 177.472 102.602 1.00 57.83 137 ALA H N 1
ATOM 12347 C CA . ALA H 1 137 ? 131.786 177.290 103.191 1.00 57.83 137 ALA H CA 1
ATOM 12348 C C . ALA H 1 137 ? 131.997 175.808 103.469 1.00 57.83 137 ALA H C 1
ATOM 12349 O O . ALA H 1 137 ? 131.261 175.205 104.258 1.00 57.83 137 ALA H O 1
ATOM 12351 N N . LEU H 1 138 ? 132.999 175.216 102.822 1.00 57.84 138 LEU H N 1
ATOM 12352 C CA . LEU H 1 138 ? 133.291 173.792 102.958 1.00 57.84 138 LEU H CA 1
ATOM 12353 C C . LEU H 1 138 ? 132.126 172.945 102.444 1.00 57.84 138 LEU H C 1
ATOM 12354 O O . LEU H 1 138 ? 131.587 172.084 103.140 1.00 57.84 138 LEU H O 1
ATOM 12356 N N . GLY H 1 139 ? 131.747 173.206 101.198 1.00 57.19 139 GLY H N 1
ATOM 12357 C CA . GLY H 1 139 ? 130.663 172.482 100.563 1.00 57.19 139 GLY H CA 1
ATOM 12358 C C . GLY H 1 139 ? 130.995 172.031 99.154 1.00 57.19 139 GLY H C 1
ATOM 12359 O O . GLY H 1 139 ? 130.561 170.967 98.714 1.00 57.19 139 GLY H O 1
ATOM 12360 N N . LEU H 1 147 ? 117.989 174.590 93.706 1.00 68.66 147 LEU H N 1
ATOM 12361 C CA . LEU H 1 147 ? 117.183 173.897 94.705 1.00 68.66 147 LEU H CA 1
ATOM 12362 C C . LEU H 1 147 ? 116.423 174.875 95.592 1.00 68.66 147 LEU H C 1
ATOM 12363 O O . LEU H 1 147 ? 117.020 175.764 96.200 1.00 68.66 147 LEU H O 1
ATOM 12368 N N . PRO H 1 148 ? 115.103 174.697 95.677 1.00 70.57 148 PRO H N 1
ATOM 12369 C CA . PRO H 1 148 ? 114.278 175.601 96.493 1.00 70.57 148 PRO H CA 1
ATOM 12370 C C . PRO H 1 148 ? 114.565 175.473 97.979 1.00 70.57 148 PRO H C 1
ATOM 12371 O O . PRO H 1 148 ? 115.492 174.761 98.376 1.00 70.57 148 PRO H O 1
ATOM 12375 N N . ALA H 1 149 ? 113.800 176.190 98.812 1.00 67.88 149 ALA H N 1
ATOM 12376 C CA . ALA H 1 149 ? 113.870 175.973 100.251 1.00 67.88 149 ALA H CA 1
ATOM 12377 C C . ALA H 1 149 ? 113.615 174.514 100.608 1.00 67.88 149 ALA H C 1
ATOM 12378 O O . ALA H 1 149 ? 114.420 173.921 101.346 1.00 67.88 149 ALA H O 1
ATOM 12380 N N . PRO H 1 150 ? 112.536 173.882 100.142 1.00 67.66 150 PRO H N 1
ATOM 12381 C CA . PRO H 1 150 ? 112.471 172.421 100.151 1.00 67.66 150 PRO H CA 1
ATOM 12382 C C . PRO H 1 150 ? 113.430 171.849 99.121 1.00 67.66 150 PRO H C 1
ATOM 12383 O O . PRO H 1 150 ? 113.997 172.573 98.301 1.00 67.66 150 PRO H O 1
ATOM 12387 N N . GLU H 1 151 ? 113.634 170.529 99.210 1.00 61.71 151 GLU H N 1
ATOM 12388 C CA . GLU H 1 151 ? 114.614 169.803 98.401 1.00 61.71 151 GLU H CA 1
ATOM 12389 C C . GLU H 1 151 ? 116.041 170.057 98.885 1.00 61.71 151 GLU H C 1
ATOM 12390 O O . GLU H 1 151 ? 116.995 169.440 98.399 1.00 61.71 151 GLU H O 1
ATOM 12396 N N . LEU H 1 152 ? 116.188 170.954 99.857 1.00 48.15 152 LEU H N 1
ATOM 12397 C CA . LEU H 1 152 ? 117.461 171.233 100.500 1.00 48.15 152 LEU H CA 1
ATOM 12398 C C . LEU H 1 152 ? 117.410 170.996 102.004 1.00 48.15 152 LEU H C 1
ATOM 12399 O O . LEU H 1 152 ? 118.340 170.408 102.566 1.00 48.15 152 LEU H O 1
ATOM 12404 N N . ALA H 1 153 ? 116.354 171.463 102.674 1.00 39.70 153 ALA H N 1
ATOM 12405 C CA . ALA H 1 153 ? 116.171 171.122 104.079 1.00 39.70 153 ALA H CA 1
ATOM 12406 C C . ALA H 1 153 ? 115.781 169.660 104.236 1.00 39.70 153 ALA H C 1
ATOM 12407 O O . ALA H 1 153 ? 115.937 169.085 105.317 1.00 39.70 153 ALA H O 1
ATOM 12409 N N . ARG H 1 154 ? 115.264 169.048 103.169 1.00 35.83 154 ARG H N 1
ATOM 12410 C CA . ARG H 1 154 ? 114.969 167.621 103.186 1.00 35.83 154 ARG H CA 1
ATOM 12411 C C . ARG H 1 154 ? 116.186 166.788 102.805 1.00 35.83 154 ARG H C 1
ATOM 12412 O O . ARG H 1 154 ? 116.253 165.606 103.160 1.00 35.83 154 ARG H O 1
ATOM 12420 N N . LEU H 1 155 ? 117.146 167.381 102.095 1.00 34.72 155 LEU H N 1
ATOM 12421 C CA . LEU H 1 155 ? 118.400 166.705 101.782 1.00 34.72 155 LEU H CA 1
ATOM 12422 C C . LEU H 1 155 ? 119.369 166.795 102.954 1.00 34.72 155 LEU H C 1
ATOM 12423 O O . LEU H 1 155 ? 120.078 165.833 103.268 1.00 34.72 155 LEU H O 1
ATOM 12428 N N . LEU H 1 156 ? 119.407 167.953 103.613 1.00 28.89 156 LEU H N 1
ATOM 12429 C CA . LEU H 1 156 ? 120.342 168.158 104.712 1.00 28.89 156 LEU H CA 1
ATOM 12430 C C . LEU H 1 156 ? 119.912 167.399 105.958 1.00 28.89 156 LEU H C 1
ATOM 12431 O O . LEU H 1 156 ? 120.742 167.076 106.814 1.00 28.89 156 LEU H O 1
ATOM 12436 N N . ALA H 1 157 ? 118.620 167.099 106.077 1.00 25.51 157 ALA H N 1
ATOM 12437 C CA . ALA H 1 157 ? 118.110 166.444 107.274 1.00 25.51 157 ALA H CA 1
ATOM 12438 C C . ALA H 1 157 ? 118.566 164.998 107.406 1.00 25.51 157 ALA H C 1
ATOM 12439 O O . ALA H 1 157 ? 118.434 164.429 108.494 1.00 25.51 157 ALA H O 1
ATOM 12441 N N . ARG H 1 158 ? 119.105 164.393 106.345 1.00 26.97 158 ARG H N 1
ATOM 12442 C CA . ARG H 1 158 ? 119.520 162.995 106.363 1.00 26.97 158 ARG H CA 1
ATOM 12443 C C . ARG H 1 158 ? 121.007 162.825 106.637 1.00 26.97 158 ARG H C 1
ATOM 12444 O O . ARG H 1 158 ? 121.534 161.715 106.494 1.00 26.97 158 ARG H O 1
ATOM 12452 N N . VAL H 1 159 ? 121.695 163.894 107.023 1.00 24.28 159 VAL H N 1
ATOM 12453 C CA . VAL H 1 159 ? 123.125 163.863 107.323 1.00 24.28 159 VAL H CA 1
ATOM 12454 C C . VAL H 1 159 ? 123.427 162.903 108.470 1.00 24.28 159 VAL H C 1
ATOM 12455 O O . VAL H 1 159 ? 124.366 162.103 108.359 1.00 24.28 159 VAL H O 1
ATOM 12459 N N . PRO H 1 160 ? 122.692 162.938 109.588 1.00 21.52 160 PRO H N 1
ATOM 12460 C CA . PRO H 1 160 ? 123.006 161.996 110.674 1.00 21.52 160 PRO H CA 1
ATOM 12461 C C . PRO H 1 160 ? 122.675 160.548 110.351 1.00 21.52 160 PRO H C 1
ATOM 12462 O O . PRO H 1 160 ? 123.065 159.657 111.113 1.00 21.52 160 PRO H O 1
ATOM 12466 N N . CYS H 1 161 ? 121.973 160.281 109.254 1.00 26.21 161 CYS H N 1
ATOM 12467 C CA . CYS H 1 161 ? 121.621 158.918 108.877 1.00 26.21 161 CYS H CA 1
ATOM 12468 C C . CYS H 1 161 ? 122.447 158.503 107.663 1.00 26.21 161 CYS H C 1
ATOM 12469 O O . CYS H 1 161 ? 122.164 158.936 106.540 1.00 26.21 161 CYS H O 1
ATOM 12472 N N . PRO H 1 162 ? 123.484 157.675 107.853 1.00 28.24 162 PRO H N 1
ATOM 12473 C CA . PRO H 1 162 ? 124.433 157.401 106.761 1.00 28.24 162 PRO H CA 1
ATOM 12474 C C . PRO H 1 162 ? 123.865 156.570 105.621 1.00 28.24 162 PRO H C 1
ATOM 12475 O O . PRO H 1 162 ? 124.308 156.702 104.477 1.00 28.24 162 PRO H O 1
ATOM 12479 N N . GLU H 1 163 ? 122.898 155.701 105.916 1.00 31.26 163 GLU H N 1
ATOM 12480 C CA . GLU H 1 163 ? 122.334 154.838 104.884 1.00 31.26 163 GLU H CA 1
ATOM 12481 C C . GLU H 1 163 ? 121.237 155.530 104.087 1.00 31.26 163 GLU H C 1
ATOM 12482 O O . GLU H 1 163 ? 120.908 155.077 102.987 1.00 31.26 163 GLU H O 1
ATOM 12488 N N . ILE H 1 164 ? 120.662 156.611 104.616 1.00 31.99 164 ILE H N 1
ATOM 12489 C CA . ILE H 1 164 ? 119.610 157.353 103.933 1.00 31.99 164 ILE H CA 1
ATOM 12490 C C . ILE H 1 164 ? 120.154 158.515 103.119 1.00 31.99 164 ILE H C 1
ATOM 12491 O O . ILE H 1 164 ? 119.471 158.994 102.205 1.00 31.99 164 ILE H O 1
ATOM 12496 N N . TYR H 1 165 ? 121.363 158.980 103.420 1.00 33.27 165 TYR H N 1
ATOM 12497 C CA . TYR H 1 165 ? 121.870 160.213 102.833 1.00 33.27 165 TYR H CA 1
ATOM 12498 C C . TYR H 1 165 ? 122.147 160.027 101.347 1.00 33.27 165 TYR H C 1
ATOM 12499 O O . TYR H 1 165 ? 122.919 159.148 100.951 1.00 33.27 165 TYR H O 1
ATOM 12508 N N . ASP H 1 166 ? 121.513 160.860 100.524 1.00 37.67 166 ASP H N 1
ATOM 12509 C CA . ASP H 1 166 ? 121.683 160.773 99.080 1.00 37.67 166 ASP H CA 1
ATOM 12510 C C . ASP H 1 166 ? 122.603 161.868 98.563 1.00 37.67 166 ASP H C 1
ATOM 12511 O O . ASP H 1 166 ? 123.480 161.608 97.732 1.00 37.67 166 ASP H O 1
ATOM 12516 N N . GLY H 1 167 ? 122.422 163.089 99.052 1.00 38.17 167 GLY H N 1
ATOM 12517 C CA . GLY H 1 167 ? 123.108 164.225 98.478 1.00 38.17 167 GLY H CA 1
ATOM 12518 C C . GLY H 1 167 ? 124.575 164.322 98.834 1.00 38.17 167 GLY H C 1
ATOM 12519 O O . GLY H 1 167 ? 125.000 165.290 99.468 1.00 38.17 167 GLY H O 1
ATOM 12520 N N . ASP H 1 168 ? 125.370 163.346 98.397 1.00 41.41 168 ASP H N 1
ATOM 12521 C CA . ASP H 1 168 ? 126.809 163.356 98.623 1.00 41.41 168 ASP H CA 1
ATOM 12522 C C . ASP H 1 168 ? 127.513 164.375 97.742 1.00 41.41 168 ASP H C 1
ATOM 12523 O O . ASP H 1 168 ? 128.704 164.631 97.927 1.00 41.41 168 ASP H O 1
ATOM 12528 N N . TRP H 1 169 ? 126.802 164.940 96.774 1.00 44.93 169 TRP H N 1
ATOM 12529 C CA . TRP H 1 169 ? 127.212 166.159 96.106 1.00 44.93 169 TRP H CA 1
ATOM 12530 C C . TRP H 1 169 ? 126.722 167.347 96.935 1.00 44.93 169 TRP H C 1
ATOM 12531 O O . TRP H 1 169 ? 125.802 167.230 97.749 1.00 44.93 169 TRP H O 1
ATOM 12542 N N . LEU H 1 170 ? 127.384 168.492 96.760 1.00 47.51 170 LEU H N 1
ATOM 12543 C CA . LEU H 1 170 ? 127.174 169.723 97.524 1.00 47.51 170 LEU H CA 1
ATOM 12544 C C . LEU H 1 170 ? 127.718 169.647 98.946 1.00 47.51 170 LEU H C 1
ATOM 12545 O O . LEU H 1 170 ? 127.838 170.677 99.612 1.00 47.51 170 LEU H O 1
ATOM 12550 N N . LEU H 1 171 ? 128.058 168.455 99.422 1.00 40.44 171 LEU H N 1
ATOM 12551 C CA . LEU H 1 171 ? 128.586 168.285 100.764 1.00 40.44 171 LEU H CA 1
ATOM 12552 C C . LEU H 1 171 ? 129.051 166.852 100.953 1.00 40.44 171 LEU H C 1
ATOM 12553 O O . LEU H 1 171 ? 128.318 165.910 100.640 1.00 40.44 171 LEU H O 1
ATOM 12558 N N . ALA H 1 172 ? 130.261 166.687 101.470 1.00 32.72 172 ALA H N 1
ATOM 12559 C CA . ALA H 1 172 ? 130.666 165.391 101.983 1.00 32.72 172 ALA H CA 1
ATOM 12560 C C . ALA H 1 172 ? 130.051 165.190 103.360 1.00 32.72 172 ALA H C 1
ATOM 12561 O O . ALA H 1 172 ? 130.010 166.108 104.181 1.00 32.72 172 ALA H O 1
ATOM 12563 N N . ARG H 1 173 ? 129.554 163.978 103.607 1.00 28.37 173 ARG H N 1
ATOM 12564 C CA . ARG H 1 173 ? 128.824 163.752 104.848 1.00 28.37 173 ARG H CA 1
ATOM 12565 C C . ARG H 1 173 ? 129.742 163.813 106.060 1.00 28.37 173 ARG H C 1
ATOM 12566 O O . ARG H 1 173 ? 129.289 164.151 107.158 1.00 28.37 173 ARG H O 1
ATOM 12574 N N . GLU H 1 174 ? 131.022 163.499 105.890 1.00 27.39 174 GLU H N 1
ATOM 12575 C CA . GLU H 1 174 ? 131.968 163.569 106.993 1.00 27.39 174 GLU H CA 1
ATOM 12576 C C . GLU H 1 174 ? 132.570 164.958 107.162 1.00 27.39 174 GLU H C 1
ATOM 12577 O O . GLU H 1 174 ? 133.299 165.193 108.130 1.00 27.39 174 GLU H O 1
ATOM 12583 N N . VAL H 1 175 ? 132.289 165.874 106.241 1.00 24.20 175 VAL H N 1
ATOM 12584 C CA . VAL H 1 175 ? 132.640 167.276 106.418 1.00 24.20 175 VAL H CA 1
ATOM 12585 C C . VAL H 1 175 ? 131.577 168.057 107.179 1.00 24.20 175 VAL H C 1
ATOM 12586 O O . VAL H 1 175 ? 131.930 168.979 107.931 1.00 24.20 175 VAL H O 1
ATOM 12590 N N . ALA H 1 176 ? 130.292 167.725 107.029 1.00 22.14 176 ALA H N 1
ATOM 12591 C CA . ALA H 1 176 ? 129.238 168.320 107.842 1.00 22.14 176 ALA H CA 1
ATOM 12592 C C . ALA H 1 176 ? 129.200 167.707 109.234 1.00 22.14 176 ALA H C 1
ATOM 12593 O O . ALA H 1 176 ? 129.076 168.426 110.227 1.00 22.14 176 ALA H O 1
ATOM 12595 N N . VAL H 1 177 ? 129.301 166.384 109.326 1.00 22.65 177 VAL H N 1
ATOM 12596 C CA . VAL H 1 177 ? 129.719 165.739 110.563 1.00 22.65 177 VAL H CA 1
ATOM 12597 C C . VAL H 1 177 ? 131.165 166.163 110.765 1.00 22.65 177 VAL H C 1
ATOM 12598 O O . VAL H 1 177 ? 131.821 166.603 109.814 1.00 22.65 177 VAL H O 1
ATOM 12602 N N . ARG H 1 178 ? 131.664 166.078 111.998 1.00 25.00 178 ARG H N 1
ATOM 12603 C CA . ARG H 1 178 ? 133.028 166.479 112.353 1.00 25.00 178 ARG H CA 1
ATOM 12604 C C . ARG H 1 178 ? 133.195 167.997 112.391 1.00 25.00 178 ARG H C 1
ATOM 12605 O O . ARG H 1 178 ? 134.220 168.502 112.847 1.00 25.00 178 ARG H O 1
ATOM 12613 N N . TYR H 1 179 ? 132.185 168.738 111.944 1.00 22.56 179 TYR H N 1
ATOM 12614 C CA . TYR H 1 179 ? 132.104 170.177 112.156 1.00 22.56 179 TYR H CA 1
ATOM 12615 C C . TYR H 1 179 ? 131.003 170.572 113.123 1.00 22.56 179 TYR H C 1
ATOM 12616 O O . TYR H 1 179 ? 131.174 171.555 113.849 1.00 22.56 179 TYR H O 1
ATOM 12625 N N . LEU H 1 180 ? 129.887 169.844 113.170 1.00 20.41 180 LEU H N 1
ATOM 12626 C CA . LEU H 1 180 ? 128.857 170.025 114.178 1.00 20.41 180 LEU H CA 1
ATOM 12627 C C . LEU H 1 180 ? 129.189 169.324 115.485 1.00 20.41 180 LEU H C 1
ATOM 12628 O O . LEU H 1 180 ? 128.658 169.711 116.528 1.00 20.41 180 LEU H O 1
ATOM 12633 N N . ARG H 1 181 ? 130.043 168.308 115.452 1.00 22.04 181 ARG H N 1
ATOM 12634 C CA . ARG H 1 181 ? 130.493 167.635 116.659 1.00 22.04 181 ARG H CA 1
ATOM 12635 C C . ARG H 1 181 ? 131.643 168.356 117.347 1.00 22.04 181 ARG H C 1
ATOM 12636 O O . ARG H 1 181 ? 132.063 167.929 118.426 1.00 22.04 181 ARG H O 1
ATOM 12644 N N . CYS H 1 182 ? 132.165 169.428 116.751 1.00 22.72 182 CYS H N 1
ATOM 12645 C CA . CYS H 1 182 ? 133.170 170.245 117.421 1.00 22.72 182 CYS H CA 1
ATOM 12646 C C . CYS H 1 182 ? 132.527 171.449 118.097 1.00 22.72 182 CYS H C 1
ATOM 12647 O O . CYS H 1 182 ? 132.971 171.885 119.162 1.00 22.72 182 CYS H O 1
ATOM 12650 N N . ILE H 1 183 ? 131.475 172.001 117.489 1.00 18.12 183 ILE H N 1
ATOM 12651 C CA . ILE H 1 183 ? 130.700 173.046 118.152 1.00 18.12 183 ILE H CA 1
ATOM 12652 C C . ILE H 1 183 ? 129.957 172.468 119.347 1.00 18.12 183 ILE H C 1
ATOM 12653 O O . ILE H 1 183 ? 129.602 173.186 120.288 1.00 18.12 183 ILE H O 1
ATOM 12658 N N . SER H 1 184 ? 129.703 171.159 119.323 1.00 18.06 184 SER H N 1
ATOM 12659 C CA . SER H 1 184 ? 128.979 170.515 120.411 1.00 18.06 184 SER H CA 1
ATOM 12660 C C . SER H 1 184 ? 129.887 170.269 121.607 1.00 18.06 184 SER H C 1
ATOM 12661 O O . SER H 1 184 ? 129.429 170.249 122.754 1.00 18.06 184 SER H O 1
ATOM 12664 N N . GLN H 1 185 ? 131.181 170.066 121.358 1.00 19.54 185 GLN H N 1
ATOM 12665 C CA . GLN H 1 185 ? 132.127 169.830 122.440 1.00 19.54 185 GLN H CA 1
ATOM 12666 C C . GLN H 1 185 ? 132.722 171.116 122.992 1.00 19.54 185 GLN H C 1
ATOM 12667 O O . GLN H 1 185 ? 133.277 171.099 124.092 1.00 19.54 185 GLN H O 1
ATOM 12673 N N . ALA H 1 186 ? 132.621 172.224 122.260 1.00 17.23 186 ALA H N 1
ATOM 12674 C CA . ALA H 1 186 ? 132.944 173.519 122.841 1.00 17.23 186 ALA H CA 1
ATOM 12675 C C . ALA H 1 186 ? 131.875 173.952 123.837 1.00 17.23 186 ALA H C 1
ATOM 12676 O O . ALA H 1 186 ? 132.180 174.645 124.813 1.00 17.23 186 ALA H O 1
ATOM 12678 N N . LEU H 1 187 ? 130.621 173.556 123.607 1.00 18.11 187 LEU H N 1
ATOM 12679 C CA . LEU H 1 187 ? 129.556 173.868 124.555 1.00 18.11 187 LEU H CA 1
ATOM 12680 C C . LEU H 1 187 ? 129.547 172.885 125.716 1.00 18.11 187 LEU H C 1
ATOM 12681 O O . LEU H 1 187 ? 129.163 173.238 126.836 1.00 18.11 187 LEU H O 1
ATOM 12686 N N . GLY H 1 188 ? 129.953 171.642 125.468 1.00 18.43 188 GLY H N 1
ATOM 12687 C CA . GLY H 1 188 ? 129.993 170.661 126.536 1.00 18.43 188 GLY H CA 1
ATOM 12688 C C . GLY H 1 188 ? 131.073 170.936 127.563 1.00 18.43 188 GLY H C 1
ATOM 12689 O O . GLY H 1 188 ? 130.983 170.469 128.701 1.00 18.43 188 GLY H O 1
ATOM 12690 N N . TRP H 1 189 ? 132.109 171.685 127.181 1.00 19.20 189 TRP H N 1
ATOM 12691 C CA . TRP H 1 189 ? 133.176 172.050 128.107 1.00 19.20 189 TRP H CA 1
ATOM 12692 C C . TRP H 1 189 ? 132.917 173.407 128.751 1.00 19.20 189 TRP H C 1
ATOM 12693 O O . TRP H 1 189 ? 133.325 173.640 129.891 1.00 19.20 189 TRP H O 1
ATOM 12704 N N . SER H 1 190 ? 132.245 174.310 128.038 1.00 22.40 190 SER H N 1
ATOM 12705 C CA . SER H 1 190 ? 131.791 175.556 128.644 1.00 22.40 190 SER H CA 1
ATOM 12706 C C . SER H 1 190 ? 130.699 175.339 129.680 1.00 22.40 190 SER H C 1
ATOM 12707 O O . SER H 1 190 ? 130.477 176.224 130.510 1.00 22.40 190 SER H O 1
ATOM 12710 N N . PHE H 1 191 ? 130.013 174.199 129.646 1.00 24.36 191 PHE H N 1
ATOM 12711 C CA . PHE H 1 191 ? 128.965 173.878 130.609 1.00 24.36 191 PHE H CA 1
ATOM 12712 C C . PHE H 1 191 ? 129.560 173.243 131.863 1.00 24.36 191 PHE H C 1
ATOM 12713 O O . PHE H 1 191 ? 129.137 173.545 132.982 1.00 24.36 191 PHE H O 1
ATOM 12721 N N . VAL H 1 192 ? 130.546 172.361 131.688 1.00 29.59 192 VAL H N 1
ATOM 12722 C CA . VAL H 1 192 ? 131.221 171.761 132.834 1.00 29.59 192 VAL H CA 1
ATOM 12723 C C . VAL H 1 192 ? 132.046 172.799 133.582 1.00 29.59 192 VAL H C 1
ATOM 12724 O O . VAL H 1 192 ? 132.254 172.683 134.795 1.00 29.59 192 VAL H O 1
ATOM 12728 N N . LEU H 1 193 ? 132.530 173.824 132.880 1.00 30.14 193 LEU H N 1
ATOM 12729 C CA . LEU H 1 193 ? 133.318 174.866 133.527 1.00 30.14 193 LEU H CA 1
ATOM 12730 C C . LEU H 1 193 ? 132.427 175.790 134.345 1.00 30.14 193 LEU H C 1
ATOM 12731 O O . LEU H 1 193 ? 132.642 175.981 135.547 1.00 30.14 193 LEU H O 1
ATOM 12736 N N . LEU H 1 194 ? 131.411 176.371 133.705 1.00 32.24 194 LEU H N 1
ATOM 12737 C CA . LEU H 1 194 ? 130.544 177.322 134.390 1.00 32.24 194 LEU H CA 1
ATOM 12738 C C . LEU H 1 194 ? 129.728 176.648 135.487 1.00 32.24 194 LEU H C 1
ATOM 12739 O O . LEU H 1 194 ? 129.216 177.317 136.390 1.00 32.24 194 LEU H O 1
ATOM 12744 N N . THR H 1 195 ? 129.593 175.324 135.424 1.00 35.25 195 THR H N 1
ATOM 12745 C CA . THR H 1 195 ? 128.866 174.604 136.463 1.00 35.25 195 THR H CA 1
ATOM 12746 C C . THR H 1 195 ? 129.782 174.252 137.627 1.00 35.25 195 THR H C 1
ATOM 12747 O O . THR H 1 195 ? 129.340 174.182 138.778 1.00 35.25 195 THR H O 1
ATOM 12751 N N . THR H 1 196 ? 131.067 174.030 137.348 1.00 37.61 196 THR H N 1
ATOM 12752 C CA . THR H 1 196 ? 132.021 173.767 138.421 1.00 37.61 196 THR H CA 1
ATOM 12753 C C . THR H 1 196 ? 132.476 175.065 139.074 1.00 37.61 196 THR H C 1
ATOM 12754 O O . THR H 1 196 ? 132.872 175.078 140.244 1.00 37.61 196 THR H O 1
ATOM 12758 N N . LEU H 1 197 ? 132.429 176.171 138.329 1.00 39.35 197 LEU H N 1
ATOM 12759 C CA . LEU H 1 197 ? 132.754 177.470 138.903 1.00 39.35 197 LEU H CA 1
ATOM 12760 C C . LEU H 1 197 ? 131.601 178.016 139.733 1.00 39.35 197 LEU H C 1
ATOM 12761 O O . LEU H 1 197 ? 131.747 179.047 140.396 1.00 39.35 197 LEU H O 1
ATOM 12766 N N . LEU H 1 198 ? 130.450 177.347 139.702 1.00 43.85 198 LEU H N 1
ATOM 12767 C CA . LEU H 1 198 ? 129.304 177.738 140.510 1.00 43.85 198 LEU H CA 1
ATOM 12768 C C . LEU H 1 198 ? 129.146 176.873 141.751 1.00 43.85 198 LEU H C 1
ATOM 12769 O O . LEU H 1 198 ? 128.654 177.364 142.770 1.00 43.85 198 LEU H O 1
ATOM 12774 N N . ALA H 1 199 ? 129.549 175.603 141.690 1.00 47.48 199 ALA H N 1
ATOM 12775 C CA . ALA H 1 199 ? 129.617 174.776 142.886 1.00 47.48 199 ALA H CA 1
ATOM 12776 C C . ALA H 1 199 ? 130.768 175.182 143.793 1.00 47.48 199 ALA H C 1
ATOM 12777 O O . ALA H 1 199 ? 130.812 174.759 144.952 1.00 47.48 199 ALA H O 1
ATOM 12779 N N . PHE H 1 200 ? 131.703 175.985 143.284 1.00 49.74 200 PHE H N 1
ATOM 12780 C CA . PHE H 1 200 ? 132.796 176.499 144.102 1.00 49.74 200 PHE H CA 1
ATOM 12781 C C . PHE H 1 200 ? 132.352 177.726 144.885 1.00 49.74 200 PHE H C 1
ATOM 12782 O O . PHE H 1 200 ? 132.804 177.960 146.011 1.00 49.74 200 PHE H O 1
ATOM 12790 N N . VAL H 1 201 ? 131.464 178.528 144.295 1.00 52.73 201 VAL H N 1
ATOM 12791 C CA . VAL H 1 201 ? 131.003 179.748 144.952 1.00 52.73 201 VAL H CA 1
ATOM 12792 C C . VAL H 1 201 ? 130.023 179.422 146.071 1.00 52.73 201 VAL H C 1
ATOM 12793 O O . VAL H 1 201 ? 129.921 180.159 147.060 1.00 52.73 201 VAL H O 1
ATOM 12797 N N . VAL H 1 202 ? 129.306 178.303 145.955 1.00 55.91 202 VAL H N 1
ATOM 12798 C CA . VAL H 1 202 ? 128.291 177.953 146.943 1.00 55.91 202 VAL H CA 1
ATOM 12799 C C . VAL H 1 202 ? 128.913 177.029 147.981 1.00 55.91 202 VAL H C 1
ATOM 12800 O O . VAL H 1 202 ? 128.206 176.329 148.714 1.00 55.91 202 VAL H O 1
ATOM 12804 N N . ARG H 1 203 ? 130.244 177.018 148.037 1.00 60.95 203 ARG H N 1
ATOM 12805 C CA . ARG H 1 203 ? 130.979 176.468 149.173 1.00 60.95 203 ARG H CA 1
ATOM 12806 C C . ARG H 1 203 ? 131.837 177.499 149.887 1.00 60.95 203 ARG H C 1
ATOM 12807 O O . ARG H 1 203 ? 132.567 177.129 150.812 1.00 60.95 203 ARG H O 1
ATOM 12815 N N . SER H 1 204 ? 131.786 178.771 149.493 1.00 66.30 204 SER H N 1
ATOM 12816 C CA . SER H 1 204 ? 132.568 179.838 150.101 1.00 66.30 204 SER H CA 1
ATOM 12817 C C . SER H 1 204 ? 131.699 180.921 150.724 1.00 66.30 204 SER H C 1
ATOM 12818 O O . SER H 1 204 ? 132.087 181.510 151.736 1.00 66.30 204 SER H O 1
ATOM 12821 N N . VAL H 1 205 ? 130.535 181.204 150.138 1.00 69.67 205 VAL H N 1
ATOM 12822 C CA . VAL H 1 205 ? 129.573 182.084 150.795 1.00 69.67 205 VAL H CA 1
ATOM 12823 C C . VAL H 1 205 ? 128.564 181.272 151.596 1.00 69.67 205 VAL H C 1
ATOM 12824 O O . VAL H 1 205 ? 128.129 181.694 152.673 1.00 69.67 205 VAL H O 1
ATOM 12828 N N . ARG H 1 206 ? 128.192 180.093 151.094 1.00 72.79 206 ARG H N 1
ATOM 12829 C CA . ARG H 1 206 ? 127.248 179.195 151.750 1.00 72.79 206 ARG H CA 1
ATOM 12830 C C . ARG H 1 206 ? 125.938 179.906 152.061 1.00 72.79 206 ARG H C 1
ATOM 12831 O O . ARG H 1 206 ? 125.625 180.138 153.235 1.00 72.79 206 ARG H O 1
ATOM 12839 N N . PRO H 1 207 ? 125.157 180.275 151.053 1.00 76.54 207 PRO H N 1
ATOM 12840 C CA . PRO H 1 207 ? 123.862 180.909 151.309 1.00 76.54 207 PRO H CA 1
ATOM 12841 C C . PRO H 1 207 ? 122.918 179.955 152.026 1.00 76.54 207 PRO H C 1
ATOM 12842 O O . PRO H 1 207 ? 123.128 178.742 152.075 1.00 76.54 207 PRO H O 1
ATOM 12846 N N . CYS H 1 208 ? 121.836 180.534 152.549 1.00 76.77 208 CYS H N 1
ATOM 12847 C CA . CYS H 1 208 ? 120.838 179.829 153.353 1.00 76.77 208 CYS H CA 1
ATOM 12848 C C . CYS H 1 208 ? 121.466 178.971 154.446 1.00 76.77 208 CYS H C 1
ATOM 12849 O O . CYS H 1 208 ? 120.954 177.896 154.770 1.00 76.77 208 CYS H O 1
ATOM 12852 N N . PHE H 1 209 ? 122.572 179.433 155.018 1.00 75.94 209 PHE H N 1
ATOM 12853 C CA . PHE H 1 209 ? 123.264 178.718 156.079 1.00 75.94 209 PHE H CA 1
ATOM 12854 C C . PHE H 1 209 ? 123.491 179.653 157.256 1.00 75.94 209 PHE H C 1
ATOM 12855 O O . PHE H 1 209 ? 124.033 180.751 157.094 1.00 75.94 209 PHE H O 1
ATOM 12863 N N . THR H 1 210 ? 123.067 179.215 158.433 1.00 75.07 210 THR H N 1
ATOM 12864 C CA . THR H 1 210 ? 123.462 179.827 159.687 1.00 75.07 210 THR H CA 1
ATOM 12865 C C . THR H 1 210 ? 123.785 178.711 160.666 1.00 75.07 210 THR H C 1
ATOM 12866 O O . THR H 1 210 ? 123.179 177.635 160.626 1.00 75.07 210 THR H O 1
ATOM 12870 N N . GLN H 1 211 ? 124.762 178.961 161.536 1.00 73.50 211 GLN H N 1
ATOM 12871 C CA . GLN H 1 211 ? 125.184 177.918 162.463 1.00 73.50 211 GLN H CA 1
ATOM 12872 C C . GLN H 1 211 ? 124.083 177.571 163.455 1.00 73.50 211 GLN H C 1
ATOM 12873 O O . GLN H 1 211 ? 124.060 176.456 163.988 1.00 73.50 211 GLN H O 1
ATOM 12879 N N . ALA H 1 212 ? 123.167 178.504 163.715 1.00 70.05 212 ALA H N 1
ATOM 12880 C CA . ALA H 1 212 ? 122.038 178.204 164.586 1.00 70.05 212 ALA H CA 1
ATOM 12881 C C . ALA H 1 212 ? 121.098 177.202 163.932 1.00 70.05 212 ALA H C 1
ATOM 12882 O O . ALA H 1 212 ? 120.626 176.261 164.580 1.00 70.05 212 ALA H O 1
ATOM 12884 N N . ALA H 1 213 ? 120.819 177.383 162.638 1.00 70.33 213 ALA H N 1
ATOM 12885 C CA . ALA H 1 213 ? 119.920 176.486 161.922 1.00 70.33 213 ALA H CA 1
ATOM 12886 C C . ALA H 1 213 ? 120.580 175.178 161.521 1.00 70.33 213 ALA H C 1
ATOM 12887 O O . ALA H 1 213 ? 119.897 174.155 161.421 1.00 70.33 213 ALA H O 1
ATOM 12889 N N . PHE H 1 214 ? 121.888 175.183 161.281 1.00 69.49 214 PHE H N 1
ATOM 12890 C CA . PHE H 1 214 ? 122.606 173.943 161.028 1.00 69.49 214 PHE H CA 1
ATOM 12891 C C . PHE H 1 214 ? 122.677 173.046 162.254 1.00 69.49 214 PHE H C 1
ATOM 12892 O O . PHE H 1 214 ? 122.678 171.819 162.108 1.00 69.49 214 PHE H O 1
ATOM 12900 N N . LEU H 1 215 ? 122.731 173.625 163.452 1.00 69.65 215 LEU H N 1
ATOM 12901 C CA . LEU H 1 215 ? 122.777 172.852 164.686 1.00 69.65 215 LEU H CA 1
ATOM 12902 C C . LEU H 1 215 ? 121.402 172.313 165.066 1.00 69.65 215 LEU H C 1
ATOM 12903 O O . LEU H 1 215 ? 121.277 171.151 165.462 1.00 69.65 215 LEU H O 1
ATOM 12908 N N . LYS H 1 216 ? 120.364 173.146 164.954 1.00 68.68 216 LYS H N 1
ATOM 12909 C CA . LYS H 1 216 ? 119.013 172.687 165.251 1.00 68.68 216 LYS H CA 1
ATOM 12910 C C . LYS H 1 216 ? 118.564 171.599 164.287 1.00 68.68 216 LYS H C 1
ATOM 12911 O O . LYS H 1 216 ? 117.753 170.742 164.651 1.00 68.68 216 LYS H O 1
ATOM 12917 N N . SER H 1 217 ? 119.079 171.615 163.057 1.00 68.37 217 SER H N 1
ATOM 12918 C CA . SER H 1 217 ? 118.695 170.605 162.078 1.00 68.37 217 SER H CA 1
ATOM 12919 C C . SER H 1 217 ? 119.349 169.263 162.382 1.00 68.37 217 SER H C 1
ATOM 12920 O O . SER H 1 217 ? 118.721 168.209 162.239 1.00 68.37 217 SER H O 1
ATOM 12923 N N . LYS H 1 218 ? 120.616 169.282 162.801 1.00 71.87 218 LYS H N 1
ATOM 12924 C CA . LYS H 1 218 ? 121.329 168.036 163.061 1.00 71.87 218 LYS H CA 1
ATOM 12925 C C . LYS H 1 218 ? 120.802 167.351 164.315 1.00 71.87 218 LYS H C 1
ATOM 12926 O O . LYS H 1 218 ? 120.966 166.139 164.493 1.00 71.87 218 LYS H O 1
ATOM 12932 N N . TYR H 1 219 ? 120.168 168.117 165.202 1.00 72.38 219 TYR H N 1
ATOM 12933 C CA . TYR H 1 219 ? 119.627 167.541 166.428 1.00 72.38 219 TYR H CA 1
ATOM 12934 C C . TYR H 1 219 ? 118.308 166.831 166.160 1.00 72.38 219 TYR H C 1
ATOM 12935 O O . TYR H 1 219 ? 118.084 165.712 166.633 1.00 72.38 219 TYR H O 1
ATOM 12944 N N . TRP H 1 220 ? 117.417 167.475 165.402 1.00 71.58 220 TRP H N 1
ATOM 12945 C CA . TRP H 1 220 ? 116.119 166.874 165.116 1.00 71.58 220 TRP H CA 1
ATOM 12946 C C . TRP H 1 220 ? 116.263 165.613 164.276 1.00 71.58 220 TRP H C 1
ATOM 12947 O O . TRP H 1 220 ? 115.427 164.707 164.357 1.00 71.58 220 TRP H O 1
ATOM 12958 N N . SER H 1 221 ? 117.316 165.533 163.462 1.00 70.81 221 SER H N 1
ATOM 12959 C CA . SER H 1 221 ? 117.534 164.335 162.657 1.00 70.81 221 SER H CA 1
ATOM 12960 C C . SER H 1 221 ? 118.033 163.180 163.516 1.00 70.81 221 SER H C 1
ATOM 12961 O O . SER H 1 221 ? 117.984 162.017 163.102 1.00 70.81 221 SER H O 1
ATOM 12964 N N . HIS H 1 222 ? 118.524 163.482 164.718 1.00 75.12 222 HIS H N 1
ATOM 12965 C CA . HIS H 1 222 ? 118.930 162.426 165.639 1.00 75.12 222 HIS H CA 1
ATOM 12966 C C . HIS H 1 222 ? 117.747 161.956 166.476 1.00 75.12 222 HIS H C 1
ATOM 12967 O O . HIS H 1 222 ? 117.658 160.779 166.844 1.00 75.12 222 HIS H O 1
ATOM 12974 N N . TYR H 1 223 ? 116.830 162.871 166.796 1.00 75.63 223 TYR H N 1
ATOM 12975 C CA . TYR H 1 223 ? 115.645 162.506 167.563 1.00 75.63 223 TYR H CA 1
ATOM 12976 C C . TYR H 1 223 ? 114.743 161.571 166.768 1.00 75.63 223 TYR H C 1
ATOM 12977 O O . TYR H 1 223 ? 114.005 160.762 167.340 1.00 75.63 223 TYR H O 1
ATOM 12986 N N . ILE H 1 224 ? 114.785 161.678 165.439 1.00 74.73 224 ILE H N 1
ATOM 12987 C CA . ILE H 1 224 ? 113.970 160.811 164.591 1.00 74.73 224 ILE H CA 1
ATOM 12988 C C . ILE H 1 224 ? 114.406 159.361 164.747 1.00 74.73 224 ILE H C 1
ATOM 12989 O O . ILE H 1 224 ? 113.579 158.453 164.893 1.00 74.73 224 ILE H O 1
ATOM 12994 N N . ASP H 1 225 ? 115.717 159.124 164.724 1.00 76.64 225 ASP H N 1
ATOM 12995 C CA . ASP H 1 225 ? 116.222 157.755 164.723 1.00 76.64 225 ASP H CA 1
ATOM 12996 C C . ASP H 1 225 ? 116.083 157.103 166.093 1.00 76.64 225 ASP H C 1
ATOM 12997 O O . ASP H 1 225 ? 115.728 155.923 166.193 1.00 76.64 225 ASP H O 1
ATOM 13002 N N . ILE H 1 226 ? 116.365 157.849 167.163 1.00 77.08 226 ILE H N 1
ATOM 13003 C CA . ILE H 1 226 ? 116.345 157.248 168.494 1.00 77.08 226 ILE H CA 1
ATOM 13004 C C . ILE H 1 226 ? 114.921 156.905 168.911 1.00 77.08 226 ILE H C 1
ATOM 13005 O O . ILE H 1 226 ? 114.682 155.888 169.570 1.00 77.08 226 ILE H O 1
ATOM 13010 N N . GLU H 1 227 ? 113.953 157.743 168.539 1.00 79.36 227 GLU H N 1
ATOM 13011 C CA . GLU H 1 227 ? 112.560 157.424 168.823 1.00 79.36 227 GLU H CA 1
ATOM 13012 C C . GLU H 1 227 ? 112.086 156.208 168.041 1.00 79.36 227 GLU H C 1
ATOM 13013 O O . GLU H 1 227 ? 111.142 155.537 168.470 1.00 79.36 227 GLU H O 1
ATOM 13019 N N . ARG H 1 228 ? 112.722 155.907 166.910 1.00 76.92 228 ARG H N 1
ATOM 13020 C CA . ARG H 1 228 ? 112.375 154.714 166.148 1.00 76.92 228 ARG H CA 1
ATOM 13021 C C . ARG H 1 228 ? 112.871 153.453 166.844 1.00 76.92 228 ARG H C 1
ATOM 13022 O O . ARG H 1 228 ? 112.090 152.533 167.109 1.00 76.92 228 ARG H O 1
ATOM 13030 N N . LYS H 1 229 ? 114.171 153.395 167.149 1.00 78.84 229 LYS H N 1
ATOM 13031 C CA . LYS H 1 229 ? 114.738 152.209 167.779 1.00 78.84 229 LYS H CA 1
ATOM 13032 C C . LYS H 1 229 ? 114.189 151.971 169.179 1.00 78.84 229 LYS H C 1
ATOM 13033 O O . LYS H 1 229 ? 114.194 150.827 169.645 1.00 78.84 229 LYS H O 1
ATOM 13039 N N . LEU H 1 230 ? 113.722 153.018 169.864 1.00 78.52 230 LEU H N 1
ATOM 13040 C CA . LEU H 1 230 ? 113.103 152.818 171.168 1.00 78.52 230 LEU H CA 1
ATOM 13041 C C . LEU H 1 230 ? 111.700 152.241 171.044 1.00 78.52 230 LEU H C 1
ATOM 13042 O O . LEU H 1 230 ? 111.258 151.501 171.928 1.00 78.52 230 LEU H O 1
ATOM 13047 N N . PHE H 1 231 ? 110.993 152.567 169.962 1.00 77.86 231 PHE H N 1
ATOM 13048 C CA . PHE H 1 231 ? 109.631 152.072 169.784 1.00 77.86 231 PHE H CA 1
ATOM 13049 C C . PHE H 1 231 ? 109.619 150.574 169.509 1.00 77.86 231 PHE H C 1
ATOM 13050 O O . PHE H 1 231 ? 108.769 149.843 170.029 1.00 77.86 231 PHE H O 1
ATOM 13058 N N . ASP H 1 232 ? 110.556 150.100 168.683 1.00 78.49 232 ASP H N 1
ATOM 13059 C CA . ASP H 1 232 ? 110.569 148.692 168.297 1.00 78.49 232 ASP H CA 1
ATOM 13060 C C . ASP H 1 232 ? 110.794 147.779 169.493 1.00 78.49 232 ASP H C 1
ATOM 13061 O O . ASP H 1 232 ? 110.056 146.806 169.691 1.00 78.49 232 ASP H O 1
ATOM 13066 N N . GLU H 1 233 ? 111.809 148.073 170.305 1.00 80.23 233 GLU H N 1
ATOM 13067 C CA . GLU H 1 233 ? 112.140 147.179 171.409 1.00 80.23 233 GLU H CA 1
ATOM 13068 C C . GLU H 1 233 ? 111.099 147.254 172.519 1.00 80.23 233 GLU H C 1
ATOM 13069 O O . GLU H 1 233 ? 111.039 146.370 173.382 1.00 80.23 233 GLU H O 1
ATOM 13075 N N . THR H 1 234 ? 110.267 148.296 172.515 1.00 78.60 234 THR H N 1
ATOM 13076 C CA . THR H 1 234 ? 109.109 148.322 173.394 1.00 78.60 234 THR H CA 1
ATOM 13077 C C . THR H 1 234 ? 107.934 147.543 172.821 1.00 78.60 234 THR H C 1
ATOM 13078 O O . THR H 1 234 ? 107.009 147.207 173.566 1.00 78.60 234 THR H O 1
ATOM 13082 N N . CYS H 1 235 ? 107.950 147.251 171.521 1.00 80.03 235 CYS H N 1
ATOM 13083 C CA . CYS H 1 235 ? 106.932 146.423 170.890 1.00 80.03 235 CYS H CA 1
ATOM 13084 C C . CYS H 1 235 ? 107.255 144.937 170.953 1.00 80.03 235 CYS H C 1
ATOM 13085 O O . CYS H 1 235 ? 106.343 144.117 170.799 1.00 80.03 235 CYS H O 1
ATOM 13088 N N . THR H 1 236 ? 108.519 144.572 171.170 1.00 77.46 236 THR H N 1
ATOM 13089 C CA . THR H 1 236 ? 108.906 143.170 171.223 1.00 77.46 236 THR H CA 1
ATOM 13090 C C . THR H 1 236 ? 109.046 142.689 172.660 1.00 77.46 236 THR H C 1
ATOM 13091 O O . THR H 1 236 ? 109.648 141.642 172.911 1.00 77.46 236 THR H O 1
ATOM 13095 N N . GLU H 1 237 ? 108.499 143.441 173.609 1.00 80.36 237 GLU H N 1
ATOM 13096 C CA . GLU H 1 237 ? 108.497 143.004 174.998 1.00 80.36 237 GLU H CA 1
ATOM 13097 C C . GLU H 1 237 ? 107.087 143.045 175.567 1.00 80.36 237 GLU H C 1
ATOM 13098 O O . GLU H 1 237 ? 106.725 142.209 176.400 1.00 80.36 237 GLU H O 1
ATOM 13104 N N . HIS H 1 238 ? 106.285 144.014 175.128 1.00 80.28 238 HIS H N 1
ATOM 13105 C CA . HIS H 1 238 ? 104.871 144.007 175.474 1.00 80.28 238 HIS H CA 1
ATOM 13106 C C . HIS H 1 238 ? 104.117 142.909 174.738 1.00 80.28 238 HIS H C 1
ATOM 13107 O O . HIS H 1 238 ? 103.034 142.512 175.181 1.00 80.28 238 HIS H O 1
ATOM 13114 N N . ALA H 1 239 ? 104.665 142.410 173.629 1.00 79.29 239 ALA H N 1
ATOM 13115 C CA . ALA H 1 239 ? 104.042 141.299 172.919 1.00 79.29 239 ALA H CA 1
ATOM 13116 C C . ALA H 1 239 ? 104.537 139.959 173.452 1.00 79.29 239 ALA H C 1
ATOM 13117 O O . ALA H 1 239 ? 103.786 138.979 173.485 1.00 79.29 239 ALA H O 1
ATOM 13119 N N . LYS H 1 240 ? 105.802 139.902 173.880 1.00 78.67 240 LYS H N 1
ATOM 13120 C CA . LYS H 1 240 ? 106.387 138.658 174.365 1.00 78.67 240 LYS H CA 1
ATOM 13121 C C . LYS H 1 240 ? 105.751 138.166 175.660 1.00 78.67 240 LYS H C 1
ATOM 13122 O O . LYS H 1 240 ? 105.946 137.001 176.021 1.00 78.67 240 LYS H O 1
ATOM 13128 N N . ALA H 1 241 ? 104.999 139.010 176.360 1.00 76.82 241 ALA H N 1
ATOM 13129 C CA . ALA H 1 241 ? 104.262 138.571 177.535 1.00 76.82 241 ALA H CA 1
ATOM 13130 C C . ALA H 1 241 ? 102.915 137.955 177.186 1.00 76.82 241 ALA H C 1
ATOM 13131 O O . ALA H 1 241 ? 102.367 137.201 177.996 1.00 76.82 241 ALA H O 1
ATOM 13133 N N . PHE H 1 242 ? 102.376 138.257 176.007 1.00 78.97 242 PHE H N 1
ATOM 13134 C CA . PHE H 1 242 ? 101.163 137.623 175.507 1.00 78.97 242 PHE H CA 1
ATOM 13135 C C . PHE H 1 242 ? 101.459 136.364 174.706 1.00 78.97 242 PHE H C 1
ATOM 13136 O O . PHE H 1 242 ? 100.578 135.514 174.543 1.00 78.97 242 PHE H O 1
ATOM 13144 N N . ALA H 1 243 ? 102.683 136.233 174.196 1.00 78.77 243 ALA H N 1
ATOM 13145 C CA . ALA H 1 243 ? 103.067 135.029 173.469 1.00 78.77 243 ALA H CA 1
ATOM 13146 C C . ALA H 1 243 ? 103.053 133.808 174.382 1.00 78.77 243 ALA H C 1
ATOM 13147 O O . ALA H 1 243 ? 102.456 132.778 174.052 1.00 78.77 243 ALA H O 1
ATOM 13149 N N . LYS H 1 244 ? 103.710 133.909 175.543 1.00 78.25 244 LYS H N 1
ATOM 13150 C CA . LYS H 1 244 ? 103.771 132.801 176.490 1.00 78.25 244 LYS H CA 1
ATOM 13151 C C . LYS H 1 244 ? 102.399 132.327 176.952 1.00 78.25 244 LYS H C 1
ATOM 13152 O O . LYS H 1 244 ? 102.252 131.143 177.273 1.00 78.25 244 LYS H O 1
ATOM 13158 N N . VAL H 1 245 ? 101.396 133.205 177.007 1.00 79.61 245 VAL H N 1
ATOM 13159 C CA . VAL H 1 245 ? 100.050 132.781 177.377 1.00 79.61 245 VAL H CA 1
ATOM 13160 C C . VAL H 1 245 ? 99.283 132.206 176.194 1.00 79.61 245 VAL H C 1
ATOM 13161 O O . VAL H 1 245 ? 98.293 131.486 176.403 1.00 79.61 245 VAL H O 1
ATOM 13165 N N . CYS H 1 246 ? 99.716 132.479 174.962 1.00 78.98 246 CYS H N 1
ATOM 13166 C CA . CYS H 1 246 ? 99.052 131.910 173.794 1.00 78.98 246 CYS H CA 1
ATOM 13167 C C . CYS H 1 246 ? 99.592 130.521 173.474 1.00 78.98 246 CYS H C 1
ATOM 13168 O O . CYS H 1 246 ? 98.827 129.613 173.133 1.00 78.98 246 CYS H O 1
ATOM 13171 N N . ILE H 1 247 ? 100.911 130.341 173.582 1.00 78.58 247 ILE H N 1
ATOM 13172 C CA . ILE H 1 247 ? 101.529 129.059 173.267 1.00 78.58 247 ILE H CA 1
ATOM 13173 C C . ILE H 1 247 ? 101.055 127.951 174.192 1.00 78.58 247 ILE H C 1
ATOM 13174 O O . ILE H 1 247 ? 100.630 126.892 173.719 1.00 78.58 247 ILE H O 1
ATOM 13179 N N . GLN H 1 248 ? 101.104 128.165 175.507 1.00 81.77 248 GLN H N 1
ATOM 13180 C CA . GLN H 1 248 ? 100.644 127.134 176.431 1.00 81.77 248 GLN H CA 1
ATOM 13181 C C . GLN H 1 248 ? 99.139 126.922 176.353 1.00 81.77 248 GLN H C 1
ATOM 13182 O O . GLN H 1 248 ? 98.643 125.872 176.774 1.00 81.77 248 GLN H O 1
ATOM 13188 N N . GLN H 1 249 ? 98.400 127.892 175.822 1.00 80.06 249 GLN H N 1
ATOM 13189 C CA . GLN H 1 249 ? 96.988 127.711 175.524 1.00 80.06 249 GLN H CA 1
ATOM 13190 C C . GLN H 1 249 ? 96.776 126.949 174.222 1.00 80.06 249 GLN H C 1
ATOM 13191 O O . GLN H 1 249 ? 95.722 126.333 174.038 1.00 80.06 249 GLN H O 1
ATOM 13197 N N . PHE H 1 250 ? 97.763 126.968 173.325 1.00 79.35 250 PHE H N 1
ATOM 13198 C CA . PHE H 1 250 ? 97.763 126.129 172.134 1.00 79.35 250 PHE H CA 1
ATOM 13199 C C . PHE H 1 250 ? 98.613 124.882 172.286 1.00 79.35 250 PHE H C 1
ATOM 13200 O O . PHE H 1 250 ? 98.517 123.986 171.439 1.00 79.35 250 PHE H O 1
ATOM 13202 N N . PHE H 1 251 ? 99.437 124.795 173.325 1.00 78.71 251 PHE H N 1
ATOM 13203 C CA . PHE H 1 251 ? 100.084 123.557 173.714 1.00 78.71 251 PHE H CA 1
ATOM 13204 C C . PHE H 1 251 ? 99.158 122.703 174.570 1.00 78.71 251 PHE H C 1
ATOM 13205 O O . PHE H 1 251 ? 99.561 121.629 175.025 1.00 78.71 251 PHE H O 1
ATOM 13213 N N . GLU H 1 252 ? 97.926 123.171 174.791 1.00 81.33 252 GLU H N 1
ATOM 13214 C CA . GLU H 1 252 ? 96.838 122.402 175.377 1.00 81.33 252 GLU H CA 1
ATOM 13215 C C . GLU H 1 252 ? 96.257 121.371 174.428 1.00 81.33 252 GLU H C 1
ATOM 13216 O O . GLU H 1 252 ? 95.705 120.367 174.892 1.00 81.33 252 GLU H O 1
ATOM 13218 N N . ALA H 1 253 ? 96.364 121.592 173.121 1.00 78.97 253 ALA H N 1
ATOM 13219 C CA . ALA H 1 253 ? 95.704 120.736 172.159 1.00 78.97 253 ALA H CA 1
ATOM 13220 C C . ALA H 1 253 ? 96.524 119.535 171.744 1.00 78.97 253 ALA H C 1
ATOM 13221 O O . ALA H 1 253 ? 96.027 118.407 171.746 1.00 78.97 253 ALA H O 1
ATOM 13223 N N . MET H 1 254 ? 97.780 119.768 171.378 1.00 78.07 254 MET H N 1
ATOM 13224 C CA . MET H 1 254 ? 98.644 118.722 170.850 1.00 78.07 254 MET H CA 1
ATOM 13225 C C . MET H 1 254 ? 99.416 117.972 171.929 1.00 78.07 254 MET H C 1
ATOM 13226 O O . MET H 1 254 ? 100.438 117.350 171.614 1.00 78.07 254 MET H O 1
ATOM 13231 N N . ASN H 1 255 ? 98.969 118.021 173.183 1.00 79.25 255 ASN H N 1
ATOM 13232 C CA . ASN H 1 255 ? 99.613 117.274 174.256 1.00 79.25 255 ASN H CA 1
ATOM 13233 C C . ASN H 1 255 ? 98.749 116.154 174.811 1.00 79.25 255 ASN H C 1
ATOM 13234 O O . ASN H 1 255 ? 99.250 115.328 175.581 1.00 79.25 255 ASN H O 1
ATOM 13236 N N . HIS H 1 256 ? 97.475 116.096 174.436 1.00 76.99 256 HIS H N 1
ATOM 13237 C CA . HIS H 1 256 ? 96.576 115.067 174.943 1.00 76.99 256 HIS H CA 1
ATOM 13238 C C . HIS H 1 256 ? 96.214 114.070 173.848 1.00 76.99 256 HIS H C 1
ATOM 13239 O O . HIS H 1 256 ? 96.935 113.101 173.614 1.00 76.99 256 HIS H O 1
#

Solvent-accessible surface area: 93789 Å² total; per-residue (Å²): 79,88,68,26,60,57,1,36,132,72,37,84,87,28,96,40,25,7,8,9,20,60,55,105,6,56,75,22,2,54,32,11,41,120,21,0,14,90,9,20,58,21,82,28,22,15,138,41,124,52,11,28,98,55,63,196,110,59,64,98,32,2,32,144,44,37,106,37,50,18,25,94,189,8,85,164,6,17,44,54,6,26,11,53,3,31,40,34,0,98,12,27,15,2,26,104,1,54,77,19,65,45,108,64,29,57,121,89,85,92,106,55,36,84,21,8,0,47,0,27,0,81,105,25,26,112,1,101,150,74,5,49,62,58,39,2,12,38,45,10,51,10,66,0,1,56,84,0,22,69,59,32,53,124,36,12,96,106,44,53,71,60,82,38,107,91,83,62,71,80,127,62,5,71,33,57,13,49,23,88,63,46,38,59,67,27,49,114,127,39,14,37,119,49,0,31,124,79,0,80,70,111,0,110,97,43,10,131,131,29,30,70,80,31,65,137,79,88,68,28,61,57,0,37,132,71,36,84,88,30,94,42,24,6,9,9,20,59,54,106,7,58,74,22,1,54,33,10,41,121,21,0,14,90,10,20,58,22,80,29,22,15,138,40,124,53,12,27,97,54,63,198,110,60,64,99,33,2,32,144,43,37,108,38,49,19,25,94,188,8,85,162,6,17,46,54,6,26,11,56,3,30,43,33,0,97,12,26,15,1,25,105,1,53,78,20,66,47,108,64,30,57,117,88,84,94,105,55,36,83,19,8,0,48,1,26,0,81,102,24,26,110,1,99,147,71,6,49,64,60,38,3,12,39,44,10,52,8,65,0,2,58,86,0,22,68,59,31,54,124,35,11,97,107,45,53,72,61,80,38,107,90,83,63,72,81,127,62,5,70,33,56,13,50,23,88,63,46,37,59,66,26,48,116,126,38,15,38,119,49,0,32,124,78,0,80,70,110,0,108,95,42,11,131,128,30,31,70,80,32,66,140,78,88,69,26,59,59,0,38,133,73,34,84,88,30,96,40,25,7,9,9,19,60,55,106,7,57,74,22,1,55,33,11,42,120,20,0,14,89,8,20,58,22,81,28,22,14,136,42,122,51,11,28,96,55,63,196,110,61,65,98,32,2,32,142,43,38,108,38,48,18,26,97,189,9,84,164,6,16,46,55,6,27,12,54,4,30,42,34,0,97,11,28,15,2,25,104,0,53,77,19,66,46,109,64,28,58,120,89,85,94,107,54,36,81,19,8,0,48,0,26,0,81,103,25,26,110,1,99,148,71,6,48,64,58,37,3,13,38,46,10,51,9,65,0,1,56,85,0,21,69,59,31,52,125,34,13,97,106,44,54,71,61,79,36,109,90,83,61,72,81,128,63,4,71,34,56,14,45,24,87,61,48,38,60,65,27,47,115,126,38,16,36,119,49,0,32,125,79,0,79,71,109,0,111,95,42,11,132,131,30,31,70,80,31,64,138,79,89,68,27,60,58,0,36,131,74,36,82,86,28,97,40,25,6,9,10,20,59,56,105,7,57,74,22,2,55,32,11,41,121,21,0,14,91,10,21,60,22,81,28,20,15,138,42,122,52,12,28,98,55,62,197,110,60,64,95,32,2,32,145,44,38,106,36,48,18,25,94,190,7,83,160,6,17,45,55,6,28,11,54,3,31,42,33,0,97,12,27,15,1,26,105,1,53,77,19,64,46,108,64,31,58,120,89,84,93,106,55,36,83,20,7,0,48,1,26,0,80,103,25,25,109,1,100,150,72,6,49,63,58,38,3,12,39,44,10,52,10,65,0,1,57,85,0,22,69,59,31,53,125,36,12,96,106,45,55,72,60,82,38,107,89,82,63,71,80,127,62,5,70,33,56,13,48,22,87,63,46,38,60,65,28,48,116,126,39,14,37,120,49,0,31,124,80,0,80,70,111,0,112,98,42,11,131,130,29,30,71,79,31,65,137,80,88,68,27,60,57,0,36,130,72,34,84,88,29,95,42,24,6,9,9,18,58,53,106,7,57,73,22,2,55,33,10,41,121,21,0,13,91,9,20,58,22,82,28,22,15,139,40,123,52,11,27,98,55,63,196,109,60,64,97,32,2,31,145,43,37,106,38,49,19,26,94,186,8,85,162,6,17,47,52,6,27,11,53,4,29,42,33,0,98,11,28,15,2,27,105,1,55,77,20,66,47,108,64,30,57,120,90,84,94,105,54,36,82,20,8,0,48,1,25,0,81,103,25,26,109,1,100,149,73,6,50,61,58,38,3,12,39,44,10,50,9,65,0,1,58,86,0,21,68,58,31,53,124,35,12,98,106,44,54,71,60,79,38,108,91,82,60,71,80,127,62,5,72,34,56,13,48,23,88,61,46,37,57,65,26,47,115,126,38,15,38,120,49,0,31,123,78,0,80,69,111,0,108,96,42,10,132,129,29,30,71,80,31,65,139,79,88,68,26,59,58,0,37,133,72,36,82,88,30,95,40,24,6,9,9,20,60,55,104,7,57,75,21,2,54,32,11,41,120,22,0,14,89,8,20,58,22,82,28,22,15,137,42,123,52,12,29,95,54,63,198,109,60,64,98,32,2,33,143,44,38,107,37,49,18,25,96,188,9,86,163,6,16,47,55,6,27,11,55,4,30,41,33,0,97,11,27,14,2,26,104,1,54,78,19,67,46,109,65,28,59,121,88,84,94,107,54,37,84,20,8,0,47,0,27,0,81,105,26,27,111,1,100,149,73,5,48,65,58,38,2,12,38,45,10,50,9,66,0,2,55,86,0,21,70,59,30,52,122,35,12,98,106,45,53,70,60,80,36,109,91,82,61,72,82,128,63,5,69,34,56,14,47,23,86,63,47,37,59,65,26,47,115,127,38,15,36,120,50,0,32,124,79,0,79,70,109,0,109,96,43,11,131,131,30,32,71,79,31,65,137,81,89,68,27,61,58,0,36,131,73,35,83,87,28,97,40,25,6,9,10,21,59,54,105,8,58,74,21,2,54,33,10,41,121,22,0,14,91,8,20,60,23,80,29,21,15,140,42,122,52,11,29,97,55,63,197,109,58,64,97,32,2,33,144,44,37,107,36,49,17,25,92,189,8,84,162,6,17,45,56,6,27,11,55,4,31,42,33,0,97,11,27,15,1,26,106,0,54,78,19,65,46,108,65,31,58,119,88,85,95,106,55,35,80,20,8,0,48,0,26,0,81,104,24,26,110,1,99,147,71,5,48,63,59,39,3,12,39,44,11,52,8,66,0,2,58,85,0,22,69,59,31,53,124,36,12,97,106,45,54,72,60,81,37,107,90,83,62,72,79,126,60,5,70,33,56,13,47,24,87,63,46,37,61,67,27,48,117,126,39,15,37,120,49,0,31,124,79,0,79,70,111,0,109,95,42,10,130,130,30,30,70,79,31,67,138,78,88,68,26,60,57,0,36,132,73,34,83,88,30,95,41,24,6,10,9,20,59,54,106,7,58,74,22,2,54,33,12,41,120,21,0,14,90,8,20,59,22,81,29,23,15,139,41,122,52,11,28,98,55,62,197,110,58,65,99,32,2,31,144,44,39,106,39,50,18,26,95,188,8,85,162,6,16,46,51,6,27,11,53,3,30,42,33,0,98,11,28,15,1,26,105,2,54,78,19,66,47,108,65,30,57,117,90,84,94,106,54,36,82,20,8,0,48,0,26,0,80,104,24,26,109,1,99,147,72,7,49,62,58,40,3,12,39,45,10,51,10,65,0,1,58,85,0,21,68,59,30,54,123,36,13,98,106,43,56,71,60,79,37,110,90,83,61,72,81,127,61,5,70,33,57,13,46,24,86,62,48,38,58,65,26,47,115,127,38,14,38,118,50,0,30,125,78,0,78,70,110,0,110,95,43,12,132,128,29,30,71,81,32,66,138

Radius of gyration: 43.15 Å; Cα contacts (8 Å, |Δi|>4): 1808; chains: 8; bounding box: 99×99×83 Å

Sequence (1728 aa):
GIMALASAQMYSAFDFNCPCLPGYNAAYSAGILLAPPLVLFLLGLVMNNNVSMLARAKDPAVLRYMFCSMAQRALWAPVVWVAVTLLDGKCFLCAFCTAVPVSALGLPAPELARLLARVPCPEIYDGDWLLAREVAVRYLRCISQALGWSFVLLTTLLAFVVRSVRPCFTQAAFLKSKYWSHYIDIERKLFDETCTEHAKAFAKVCIQQFFEAMNHGIMALASAQMYSAFDFNCPCLPGYNAAYSAGILLAPPLVLFLLGLVMNNNVSMLARAKDPAVLRYMFCSMAQRALWAPVVWVAVTLLDGKCFLCAFCTAVPVSALGLPAPELARLLARVPCPEIYDGDWLLAREVAVRYLRCISQALGWSFVLLTTLLAFVVRSVRPCFTQAAFLKSKYWSHYIDIERKLFDETCTEHAKAFAKVCIQQFFEAMNHGIMALASAQMYSAFDFNCPCLPGYNAAYSAGILLAPPLVLFLLGLVMNNNVSMLARAKDPAVLRYMFCSMAQRALWAPVVWVAVTLLDGKCFLCAFCTAVPVSALGLPAPELARLLARVPCPEIYDGDWLLAREVAVRYLRCISQALGWSFVLLTTLLAFVVRSVRPCFTQAAFLKSKYWSHYIDIERKLFDETCTEHAKAFAKVCIQQFFEAMNHGIMALASAQMYSAFDFNCPCLPGYNAAYSAGILLAPPLVLFLLGLVMNNNVSMLARAKDPAVLRYMFCSMAQRALWAPVVWVAVTLLDGKCFLCAFCTAVPVSALGLPAPELARLLARVPCPEIYDGDWLLAREVAVRYLRCISQALGWSFVLLTTLLAFVVRSVRPCFTQAAFLKSKYWSHYIDIERKLFDETCTEHAKAFAKVCIQQFFEAMNHGIMALASAQMYSAFDFNCPCLPGYNAAYSAGILLAPPLVLFLLGLVMNNNVSMLARAKDPAVLRYMFCSMAQRALWAPVVWVAVTLLDGKCFLCAFCTAVPVSALGLPAPELARLLARVPCPEIYDGDWLLAREVAVRYLRCISQALGWSFVLLTTLLAFVVRSVRPCFTQAAFLKSKYWSHYIDIERKLFDETCTEHAKAFAKVCIQQFFEAMNHGIMALASAQMYSAFDFNCPCLPGYNAAYSAGILLAPPLVLFLLGLVMNNNVSMLARAKDPAVLRYMFCSMAQRALWAPVVWVAVTLLDGKCFLCAFCTAVPVSALGLPAPELARLLARVPCPEIYDGDWLLAREVAVRYLRCISQALGWSFVLLTTLLAFVVRSVRPCFTQAAFLKSKYWSHYIDIERKLFDETCTEHAKAFAKVCIQQFFEAMNHGIMALASAQMYSAFDFNCPCLPGYNAAYSAGILLAPPLVLFLLGLVMNNNVSMLARAKDPAVLRYMFCSMAQRALWAPVVWVAVTLLDGKCFLCAFCTAVPVSALGLPAPELARLLARVPCPEIYDGDWLLAREVAVRYLRCISQALGWSFVLLTTLLAFVVRSVRPCFTQAAFLKSKYWSHYIDIERKLFDETCTEHAKAFAKVCIQQFFEAMNHGIMALASAQMYSAFDFNCPCLPGYNAAYSAGILLAPPLVLFLLGLVMNNNVSMLARAKDPAVLRYMFCSMAQRALWAPVVWVAVTLLDGKCFLCAFCTAVPVSALGLPAPELARLLARVPCPEIYDGDWLLAREVAVRYLRCISQALGWSFVLLTTLLAFVVRSVRPCFTQAAFLKSKYWSHYIDIERKLFDETCTEHAKAFAKVCIQQFFEAMNH

Foldseek 3Di:
DVLQVCLVVVVVVDDDDADLALPRLQVVLVCVQPPVLVVLQVVQLVPDPCNVVLCPPDDPLLSLLVVVVSRVVSVNSSLSNNLVVLLVQLSQCQNCQLPDPLPVQFDDNPVRSSQSSCLSPVVPHDCCHSHNSVSSPVVSSVVSNVVSVVSVVVVVVVVVVCVPVVPSDDPVSVVVNVVVVVVVVVVVVVVVVVVVPVVVVVVVVVVVVVVVPVPD/DVLQVCLVVVVVVDDDDADLALPRLQVVLVCVQPPVLVVLQVVQLVPDPCNVVLCPPDDPLLSLLVVVVSRVVSVNSSLSNNLVVLLVQLSQCQNCQLPDPLPVQFDDNPVRSSQSSCLSPVVPHDCCHSHNSVSSPVVSSVVSNVVSVVSVVVVVVVVVVCVPVVPSDDPVSVVVNVVVVVVVVVVVVVVVVVVVPVVVVVVVVVVVVVVVPVPD/DVLQVCLVVVVVVDDDDADLALPRLQVVLVCVQPPVLVVLQVVQLVPDPCNVVLCPPDDPLLSLLVVVVSRVVSVNSSLSNNLVVLLVQLSQCQNCQLPDPLPVQFDDNPVRSSQSSCLSPVVPHDCCHSHNSVSSPVVSSVVSNVVSVVSVVVVVVVVVVCVPVVPSDDPVSVVVNVVVVVVVVVVVVVVVVVVVPVVVVVVVVVVVVVVVPVPD/DVLQVCLVVVVVVDDDDADLALPRLQVVLVCVQPPVLVVLQVVQLVPDPCNVVLCPPDDPLLSLLVVVVSRVVSVNSSLSNNLVVLLVQLSQCQNCQLPDPLPVQFDDNPVRSSQSSCLSPVVPHDCCHSHNSVSSPVVSSVVSNVVSVVSVVVVVVVVVVCVPVVPSDDPVSVVVNVVVVVVVVVVVVVVVVVVVPVVVVVVVVVVVVVVVPVPD/DVLQVCLVVVVVVDDDDADLALPRLQVVLVCVQPPVLVVLQVVQLVPDPCNVVLCPPDDPLLSLLVVVVSRVVSVNSSLSNNLVVLLVQLSQCQNCQLPDPLPVQFDDNPVRSSQSSCLSPVVPHDCCHSHNSVSSPVVSSVVSNVVSVVSVVVVVVVVVVCVPVVPSDDPVSVVVNVVVVVVVVVVVVVVVVVVVPVVVVVVVVVVVVVVVPVPD/DVLQVCLVVVVVVDDDDADLALPRLQVVLVCVQPPVLVVLQVVQLVPDPCNVVLCPPDDPLLSLLVVVVSRVVSVNSSLSNNLVVLLVQLSQCQNCQLPDPLPVQFDDNPVRSSQSSCLSPVVPHDCCHSHNSVSSPVVSSVVSNVVSVVSVVVVVVVVVVCVPVVPSDDPVSVVVNVVVVVVVVVVVVVVVVVVVPVVVVVVVVVVVVVVVPVPD/DVLQVCLVVVVVVDDDDADLALPRLQVVLVCVQPPVLVVLQVVQLVPDPCNVVLCPPDDPLLSLLVVVVSRVVSVNSSLSNNLVVLLVQLSQCQNCQLPDPLPVQFDDNPVRSSQSSCLSPVVPHDCCHSHNSVSSPVVSSVVSNVVSVVSVVVVVVVVVVCVPVVPSDDPVSVVVNVVVVVVVVVVVVVVVVVVVPVVVVVVVVVVVVVVVPVPD/DVLQVCLVVVVVVDDDDADLALPRLQVVLVCVQPPVLVVLQVVQLVPDPCNVVLCPPDDPLLSLLVVVVSRVVSVNSSLSNNLVVLLVQLSQCQNCQLPDPLPVQFDDNPVRSSQSSCLSPVVPHDCCHSHNSVSSPVVSSVVSNVVSVVSVVVVVVVVVVCVPVVPSDDPVSVVVNVVVVVVVVVVVVVVVVVVVPVVVVVVVVVVVVVVVPVPD

InterPro domains:
  IPR029569 Calcium homeostasis modulator family [PF14798] (2-255)
  IPR029569 Calcium homeostasis modulator family [PTHR32261] (2-315)

Organism: Homo sapiens (NCBI:txid9606)

Secondary structure (DSSP, 8-state):
-HHHHHHHHHHHHS-------TTHHHHHHHHHHHHHHHHHHHHHHTTSTTTTTT---S-HHHHHHHHHHHHTTTTHHHHHHHHHHHTT-HHHHHHHTTS--SSTT---STTTHHHHTTTT-TTT----SSS-HHHHTTTHHHHHHHHHHHHHHHHHHHHTGGGTT-TT--HHHHHHHHHHHHHHHHHHHHHHHHHTTTTHHHHHHHHHHHTTTTT-/-HHHHHHHHHHHHS-------TTHHHHHHHHHHHHHHHHHHHHHHTTSTTTTTT---S-HHHHHHHHHHHHTTTTHHHHHHHHHHHTT-HHHHHHHTTS--SSTT---STTTHHHHTTTT-TTT----SSS-HHHHTTTHHHHHHHHHHHHHHHHHHHHTGGGTT-TT--HHHHHHHHHHHHHHHHHHHHHHHHHTTTTHHHHHHHHHHHTTTTT-/-HHHHHHHHHHHHS-------TTHHHHHHHHHHHHHHHHHHHHHHTTSTTTTTT---S-HHHHHHHHHHHHTTTTHHHHHHHHHHHTT-HHHHHHHTTS--SSTT---STTTHHHHTTTT-TTT----SSS-HHHHTTTHHHHHHHHHHHHHHHHHHHHTGGGTT-TT--HHHHHHHHHHHHHHHHHHHHHHHHHTTTTHHHHHHHHHHHTTTTT-/-HHHHHHHHHHHHS-------TTHHHHHHHHHHHHHHHHHHHHHHTTSTTTTTT---S-HHHHHHHHHHHHTTTTHHHHHHHHHHHTT-HHHHHHHTTS--SSTT---STTTHHHHTTTT-TTT----SSS-HHHHTTTHHHHHHHHHHHHHHHHHHHHTGGGTT-TT--HHHHHHHHHHHHHHHHHHHHHHHHHTTTTHHHHHHHHHHHTTTTT-/-HHHHHHHHHHHHS-------TTHHHHHHHHHHHHHHHHHHHHHHTTSTTTTTT---S-HHHHHHHHHHHHTTTTHHHHHHHHHHHTT-HHHHHHHTTS--SSTT---STTTHHHHTTTT-TTT----SSS-HHHHTTTHHHHHHHHHHHHHHHHHHHHTGGGTT-TT--HHHHHHHHHHHHHHHHHHHHHHHHHTTTTHHHHHHHHHHHTTTTT-/-HHHHHHHHHHHHS-------TTHHHHHHHHHHHHHHHHHHHHHHTTSTTTTTT---S-HHHHHHHHHHHHTTTTHHHHHHHHHHHTT-HHHHHHHTTS--SSTT---STTTHHHHTTTT-TTT----SSS-HHHHTTTHHHHHHHHHHHHHHHHHHHHTGGGTT-TT--HHHHHHHHHHHHHHHHHHHHHHHHHTTTTHHHHHHHHHHHTTTTT-/-HHHHHHHHHHHHS-------TTHHHHHHHHHHHHHHHHHHHHHHTTSTTTTTT---S-HHHHHHHHHHHHTTTTHHHHHHHHHHHTT-HHHHHHHTTS--SSTT---STTTHHHHTTTT-TTT----SSS-HHHHTTTHHHHHHHHHHHHHHHHHHHHTGGGTT-TT--HHHHHHHHHHHHHHHHHHHHHHHHHTTTTHHHHHHHHHHHTTTTT-/-HHHHHHHHHHHHS-------TTHHHHHHHHHHHHHHHHHHHHHHTTSTTTTTT---S-HHHHHHHHHHHHTTTTHHHHHHHHHHHTT-HHHHHHHTTS--SSTT---STTTHHHHTTTT-TTT----SSS-HHHHTTTHHHHHHHHHHHHHHHHHHHHTGGGTT-TT--HHHHHHHHHHHHHHHHHHHHHHHHHTTTTHHHHHHHHHHHTTTTT-

B-factor: mean 49.41, std 22.31, range [15.06, 90.07]

Nearest PDB structures (foldseek):
  8gmp-assembly1_C  TM=1.005E+00  e=7.278E-32  Homo sapiens
  6vam-assembly1_A  TM=9.441E-01  e=5.221E-22  Aequorea victoria
  6lmt-assembly1_A  TM=9.092E-01  e=7.615E-20  Oryzias latipes
  8rmm-assembly1_F  TM=7.030E-01  e=7.716E-10  Homo sapiens
  6ytk-assembly1_A  TM=7.532E-01  e=9.552E-09  Homo sapiens